Protein AF-0000000085006400 (afdb_homodimer)

Radius of gyration: 40.37 Å; Cα contacts (8 Å, |Δi|>4): 4434; chains: 2; bounding box: 82×138×97 Å

InterPro domains:
  IPR006102 Glycoside hydrolase family 2, immunoglobulin-like beta-sandwich [PF00703] (196-301)
  IPR008979 Galactose-binding-like domain superfamily [SSF49785] (4-193)
  IPR013783 Immunoglobulin-like fold [G3DSA:2.60.40.10] (196-300)
  IPR013783 Immunoglobulin-like fold [G3DSA:2.60.40.10] (797-870)
  IPR017853 Glycoside hydrolase superfamily [SSF51445] (298-657)
  IPR036156 Beta-Galactosidase/glucuronidase domain superfamily [SSF49303] (195-301)
  IPR036156 Beta-Galactosidase/glucuronidase domain superfamily [SSF49303] (811-863)
  IPR041447 Mannosidase Ig/CBM-like domain [PF17786] (697-797)
  IPR041625 Beta-mannosidase, Ig-fold domain [PF17753] (812-861)
  IPR050887 Beta-mannosidase glycosyl hydrolases [PTHR43730] (4-861)
  IPR054593 Beta-mannosidase-like, galactose-binding domain-like [PF22666] (12-186)

Sequence (1760 aa):
MIYTRIQLTNGWTFKQQEWPSEAWLPVSQAPSQIHMDLLAHKKIPDPFVDMNERAVQWIGEKVWQYRVSFPAPKASSASAVTDLVFEGLDTFATVLLNGREILKTDNMFVSYRVNINEHIKPDGNNILEIVFDSALIRGREIVKEHSHEHSFLVRQTEAGRVAVRKAQYNWGWDWGPIIMTAGPWKPVYLEQYTARVDDVWAQNELDSDLEAVTGTIYTNVVGDFHPDDRLAISLTLEGRKVLEELAPVPRNGKYAVPFKIANPQLWYPRSYGKQTRYKLQASIVRSGAELHSTSKLIGFRRAELIQEPDAHGKSFYFRINNVDVFGGGSCWIPADSYLSQISPARYHDWIKLMAEGNQVMVRVWGGGIYEDDTFLDACDEFGVLIWHDFQFACASYPTYPSYMKTLEMEVRQQLRRLRCHPAVVAWAGNNEDYQVQERYRLDYDFENKDLESWLKSTFPARYIYEHFLPELVKQEDPFMIYHPSSPWGDGKPTADPTVGDIHQWNLWHGAVNKYQEVSLLGGRFVSEFGMEAYPHLSTVRRMTTHSSQLYPGSMTIDFHNKGIFNERRMTTYVSENFRLKYDLPSYIHLTQVVQAEAMRAAYKTWRRDWGTSGDRKCGGVLVWQLNDCWPTMSWAVVDYYLVKKPAYYAISRALRPLDVGVSRTYHDWTQTGYYIDENSQLCTGQVDQTLPARESTFDVWIASSKVQAVNAKVTVRFISIRSGRDVSESITASVSASANATTTVFSSKPLKPSIPHHDDYTIPFDVTQYDPYVVYTTLSIDGAVVATDAAWPDPIKFLDLSNRGISFAISENRVTVSSDRPVKGFVFEEVQGMKLSDNGFDIMPGEKHVVAVEGPVSADKLRWTHIGADDASMEINTRRMIYTRIQLTNGWTFKQQEWPSEAWLPVSQAPSQIHMDLLAHKKIPDPFVDMNERAVQWIGEKVWQYRVSFPAPKASSASAVTDLVFEGLDTFATVLLNGREILKTDNMFVSYRVNINEHIKPDGNNILEIVFDSALIRGREIVKEHSHEHSFLVRQTEAGRVAVRKAQYNWGWDWGPIIMTAGPWKPVYLEQYTARVDDVWAQNELDSDLEAVTGTIYTNVVGDFHPDDRLAISLTLEGRKVLEELAPVPRNGKYAVPFKIANPQLWYPRSYGKQTRYKLQASIVRSGAELHSTSKLIGFRRAELIQEPDAHGKSFYFRINNVDVFGGGSCWIPADSYLSQISPARYHDWIKLMAEGNQVMVRVWGGGIYEDDTFLDACDEFGVLIWHDFQFACASYPTYPSYMKTLEMEVRQQLRRLRCHPAVVAWAGNNEDYQVQERYRLDYDFENKDLESWLKSTFPARYIYEHFLPELVKQEDPFMIYHPSSPWGDGKPTADPTVGDIHQWNLWHGAVNKYQEVSLLGGRFVSEFGMEAYPHLSTVRRMTTHSSQLYPGSMTIDFHNKGIFNERRMTTYVSENFRLKYDLPSYIHLTQVVQAEAMRAAYKTWRRDWGTSGDRKCGGVLVWQLNDCWPTMSWAVVDYYLVKKPAYYAISRALRPLDVGVSRTYHDWTQTGYYIDENSQLCTGQVDQTLPARESTFDVWIASSKVQAVNAKVTVRFISIRSGRDVSESITASVSASANATTTVFSSKPLKPSIPHHDDYTIPFDVTQYDPYVVYTTLSIDGAVVATDAAWPDPIKFLDLSNRGISFAISENRVTVSSDRPVKGFVFEEVQGMKLSDNGFDIMPGEKHVVAVEGPVSADKLRWTHIGADDASMEINTRR

Structure (mmCIF, N/CA/C/O backbone):
data_AF-0000000085006400-model_v1
#
loop_
_entity.id
_entity.type
_entity.pdbx_description
1 polymer 'Beta-mannosidase B'
#
loop_
_atom_site.group_PDB
_atom_site.id
_atom_site.type_symbol
_atom_site.label_atom_id
_atom_site.label_alt_id
_atom_site.label_comp_id
_atom_site.label_asym_id
_atom_site.label_entity_id
_atom_site.label_seq_id
_atom_site.pdbx_PDB_ins_code
_atom_site.Cartn_x
_atom_site.Cartn_y
_atom_site.Cartn_z
_atom_site.occupancy
_atom_site.B_iso_or_equiv
_atom_site.auth_seq_id
_atom_site.auth_comp_id
_atom_site.auth_asym_id
_atom_site.auth_atom_id
_atom_site.pdbx_PDB_model_num
ATOM 1 N N . MET A 1 1 ? -4.73 -67.188 -23.438 1 60.97 1 MET A N 1
ATOM 2 C CA . MET A 1 1 ? -5.266 -66.062 -24.172 1 60.97 1 MET A CA 1
ATOM 3 C C . MET A 1 1 ? -4.363 -64.812 -24.016 1 60.97 1 MET A C 1
ATOM 5 O O . MET A 1 1 ? -3.84 -64.562 -22.922 1 60.97 1 MET A O 1
ATOM 9 N N . ILE A 1 2 ? -4.27 -64.062 -25.156 1 77.12 2 ILE A N 1
ATOM 10 C CA . ILE A 1 2 ? -3.459 -62.875 -25.359 1 77.12 2 ILE A CA 1
ATOM 11 C C . ILE A 1 2 ? -4.137 -61.688 -24.688 1 77.12 2 ILE A C 1
ATOM 13 O O . ILE A 1 2 ? -5.367 -61.625 -24.625 1 77.12 2 ILE A O 1
ATOM 17 N N . TYR A 1 3 ? -3.496 -60.875 -23.938 1 89.25 3 TYR A N 1
ATOM 18 C CA . TYR A 1 3 ? -3.893 -59.625 -23.328 1 89.25 3 TYR A CA 1
ATOM 19 C C . TYR A 1 3 ? -4.605 -58.719 -24.344 1 89.25 3 TYR A C 1
ATOM 21 O O . TYR A 1 3 ? -4.172 -58.594 -25.484 1 89.25 3 TYR A O 1
ATOM 29 N N . THR A 1 4 ? -5.84 -58.281 -23.969 1 91.44 4 THR A N 1
ATOM 30 C CA . THR A 1 4 ? -6.562 -57.312 -24.797 1 91.44 4 THR A CA 1
ATOM 31 C C . THR A 1 4 ? -7.004 -56.125 -23.969 1 91.44 4 THR A C 1
ATOM 33 O O . THR A 1 4 ? -7.441 -56.281 -22.828 1 91.44 4 THR A O 1
ATOM 36 N N . ARG A 1 5 ? -6.777 -54.969 -24.516 1 93.75 5 ARG A N 1
ATOM 37 C CA . ARG A 1 5 ? -7.27 -53.719 -23.938 1 93.75 5 ARG A CA 1
ATOM 38 C C . ARG A 1 5 ? -8.258 -53.031 -24.875 1 93.75 5 ARG A C 1
ATOM 40 O O . ARG A 1 5 ? -7.953 -52.812 -26.047 1 93.75 5 ARG A O 1
ATOM 47 N N . ILE A 1 6 ? -9.422 -52.75 -24.406 1 94 6 ILE A N 1
ATOM 48 C CA . ILE A 1 6 ? -10.445 -52.031 -25.188 1 94 6 ILE A CA 1
ATOM 49 C C . ILE A 1 6 ? -10.75 -50.688 -24.547 1 94 6 ILE A C 1
ATOM 51 O O . ILE A 1 6 ? -11.344 -50.625 -23.469 1 94 6 ILE A O 1
ATOM 55 N N . GLN A 1 7 ? -10.281 -49.656 -25.203 1 95.38 7 GLN A N 1
ATOM 56 C CA . GLN A 1 7 ? -10.562 -48.312 -24.719 1 95.38 7 GLN A CA 1
ATOM 57 C C . GLN A 1 7 ? -12.039 -47.938 -24.906 1 95.38 7 GLN A C 1
ATOM 59 O O . GLN A 1 7 ? -12.609 -48.188 -25.969 1 95.38 7 GLN A O 1
ATOM 64 N N . LEU A 1 8 ? -12.664 -47.5 -23.922 1 96.12 8 LEU A N 1
ATOM 65 C CA . LEU A 1 8 ? -14.039 -47 -24.031 1 96.12 8 LEU A CA 1
ATOM 66 C C . LEU A 1 8 ? -14.062 -45.5 -24.328 1 96.12 8 LEU A C 1
ATOM 68 O O . LEU A 1 8 ? -14.367 -44.719 -23.438 1 96.12 8 LEU A O 1
ATOM 72 N N . THR A 1 9 ? -13.805 -45.156 -25.562 1 94.94 9 THR A N 1
ATOM 73 C CA . THR A 1 9 ? -13.648 -43.75 -25.906 1 94.94 9 THR A CA 1
ATOM 74 C C . THR A 1 9 ? -14.867 -43.25 -26.656 1 94.94 9 THR A C 1
ATOM 76 O O . THR A 1 9 ? -15.062 -42.031 -26.797 1 94.94 9 THR A O 1
ATOM 79 N N . ASN A 1 10 ? -15.703 -44.125 -27.141 1 94.25 10 ASN A N 1
ATOM 80 C CA . ASN A 1 10 ? -16.828 -43.719 -27.969 1 94.25 10 ASN A CA 1
ATOM 81 C C . ASN A 1 10 ? -18.156 -44.125 -27.359 1 94.25 10 ASN A C 1
ATOM 83 O O . ASN A 1 10 ? -18.219 -45.094 -26.578 1 94.25 10 ASN A O 1
ATOM 87 N N . GLY A 1 11 ? -19.094 -43.375 -27.656 1 95.75 11 GLY A N 1
ATOM 88 C CA . GLY A 1 11 ? -20.453 -43.781 -27.328 1 95.75 11 GLY A CA 1
ATOM 89 C C . GLY A 1 11 ? -20.922 -43.281 -25.984 1 95.75 11 GLY A C 1
ATOM 90 O O . GLY A 1 11 ? -22.031 -43.562 -25.547 1 95.75 11 GLY A O 1
ATOM 91 N N . TRP A 1 12 ? -20.109 -42.5 -25.344 1 97.94 12 TRP A N 1
ATOM 92 C CA . TRP A 1 12 ? -20.484 -41.969 -24.031 1 97.94 12 TRP A CA 1
ATOM 93 C C . TRP A 1 12 ? -21.609 -40.969 -24.156 1 97.94 12 TRP A C 1
ATOM 95 O O . TRP A 1 12 ? -21.625 -40.156 -25.094 1 97.94 12 TRP A O 1
ATOM 105 N N . THR A 1 13 ? -22.516 -40.938 -23.234 1 97.06 13 THR A N 1
ATOM 106 C CA . THR A 1 13 ? -23.562 -39.938 -23.078 1 97.06 13 THR A CA 1
ATOM 107 C C . THR A 1 13 ? -23.594 -39.438 -21.625 1 97.06 13 THR A C 1
ATOM 109 O O . THR A 1 13 ? -23.031 -40.062 -20.734 1 97.06 13 THR A O 1
ATOM 112 N N . PHE A 1 14 ? -24.125 -38.25 -21.391 1 96.94 14 PHE A N 1
ATOM 113 C CA . PHE A 1 14 ? -24.219 -37.688 -20.047 1 96.94 14 PHE A CA 1
ATOM 114 C C . PHE A 1 14 ? -25.578 -37.031 -19.812 1 96.94 14 PHE A C 1
ATOM 116 O O . PHE A 1 14 ? -26.281 -36.688 -20.781 1 96.94 14 PHE A O 1
ATOM 123 N N . LYS A 1 15 ? -25.984 -36.875 -18.625 1 95.5 15 LYS A N 1
ATOM 124 C CA . LYS A 1 15 ? -27.172 -36.125 -18.234 1 95.5 15 LYS A CA 1
ATOM 125 C C . LYS A 1 15 ? -27.062 -35.656 -16.781 1 95.5 15 LYS A C 1
ATOM 127 O O . LYS A 1 15 ? -26.25 -36.188 -16.016 1 95.5 15 LYS A O 1
ATOM 132 N N . GLN A 1 16 ? -27.719 -34.562 -16.5 1 94.25 16 GLN A N 1
ATOM 133 C CA . GLN A 1 16 ? -27.875 -34.156 -15.109 1 94.25 16 GLN A CA 1
ATOM 134 C C . GLN A 1 16 ? -28.922 -35 -14.391 1 94.25 16 GLN A C 1
ATOM 136 O O . GLN A 1 16 ? -29.969 -35.312 -14.953 1 94.25 16 GLN A O 1
ATOM 141 N N . GLN A 1 17 ? -28.531 -35.344 -13.164 1 89.88 17 GLN A N 1
ATOM 142 C CA . GLN A 1 17 ? -29.562 -36.062 -12.422 1 89.88 17 GLN A CA 1
ATOM 143 C C . GLN A 1 17 ? -30.766 -35.156 -12.148 1 89.88 17 GLN A C 1
ATOM 145 O O . GLN A 1 17 ? -30.594 -34 -11.789 1 89.88 17 GLN A O 1
ATOM 150 N N . GLU A 1 18 ? -31.953 -35.656 -12.281 1 75.75 18 GLU A N 1
ATOM 151 C CA . GLU A 1 18 ? -33.25 -35 -12.031 1 75.75 18 GLU A CA 1
ATOM 152 C C . GLU A 1 18 ? -33.438 -33.812 -12.977 1 75.75 18 GLU A C 1
ATOM 154 O O . GLU A 1 18 ? -34.219 -32.906 -12.672 1 75.75 18 GLU A O 1
ATOM 159 N N . TRP A 1 19 ? -32.562 -33.688 -14.023 1 68.62 19 TRP A N 1
ATOM 160 C CA . TRP A 1 19 ? -32.812 -32.656 -15.047 1 68.62 19 TRP A CA 1
ATOM 161 C C . TRP A 1 19 ? -34.188 -32.875 -15.688 1 68.62 19 TRP A C 1
ATOM 163 O O . TRP A 1 19 ? -34.688 -34 -15.781 1 68.62 19 TRP A O 1
ATOM 173 N N . PRO A 1 20 ? -34.938 -31.734 -15.945 1 61.72 20 PRO A N 1
ATOM 174 C CA . PRO A 1 20 ? -36.25 -31.906 -16.562 1 61.72 20 PRO A CA 1
ATOM 175 C C . PRO A 1 20 ? -36.188 -32.75 -17.828 1 61.72 20 PRO A C 1
ATOM 177 O O . PRO A 1 20 ? -37.125 -33.531 -18.109 1 61.72 20 PRO A O 1
ATOM 180 N N . SER A 1 21 ? -35.094 -32.438 -18.641 1 65.31 21 SER A N 1
ATOM 181 C CA . SER A 1 21 ? -35.031 -33.219 -19.859 1 65.31 21 SER A CA 1
ATOM 182 C C . SER A 1 21 ? -34.469 -34.625 -19.562 1 65.31 21 SER A C 1
ATOM 184 O O . SER A 1 21 ? -33.5 -34.75 -18.812 1 65.31 21 SER A O 1
ATOM 186 N N . GLU A 1 22 ? -35.156 -35.625 -19.953 1 67.19 22 GLU A N 1
ATOM 187 C CA . GLU A 1 22 ? -34.75 -37 -19.766 1 67.19 22 GLU A CA 1
ATOM 188 C C . GLU A 1 22 ? -33.719 -37.406 -20.812 1 67.19 22 GLU A C 1
ATOM 190 O O . GLU A 1 22 ? -33.188 -38.531 -20.766 1 67.19 22 GLU A O 1
ATOM 195 N N . ALA A 1 23 ? -33.281 -36.438 -21.562 1 83.88 23 ALA A N 1
ATOM 196 C CA . ALA A 1 23 ? -32.469 -36.844 -22.703 1 83.88 23 ALA A CA 1
ATOM 197 C C . ALA A 1 23 ? -30.984 -36.969 -22.297 1 83.88 23 ALA A C 1
ATOM 199 O O . ALA A 1 23 ? -30.469 -36.156 -21.547 1 83.88 23 ALA A O 1
ATOM 200 N N . TRP A 1 24 ? -30.391 -38.094 -22.625 1 93.38 24 TRP A N 1
ATOM 201 C CA . TRP A 1 24 ? -28.953 -38.281 -22.578 1 93.38 24 TRP A CA 1
ATOM 202 C C . TRP A 1 24 ? -28.266 -37.594 -23.766 1 93.38 24 TRP A C 1
ATOM 204 O O . TRP A 1 24 ? -28.688 -37.75 -24.906 1 93.38 24 TRP A O 1
ATOM 214 N N . LEU A 1 25 ? -27.312 -36.75 -23.484 1 95.62 25 LEU A N 1
ATOM 215 C CA . LEU A 1 25 ? -26.578 -36.031 -24.531 1 95.62 25 LEU A CA 1
ATOM 216 C C . LEU A 1 25 ? -25.219 -36.688 -24.781 1 95.62 25 LEU A C 1
ATOM 218 O O . LEU A 1 25 ? -24.578 -37.188 -23.859 1 95.62 25 LEU A O 1
ATOM 222 N N . PRO A 1 26 ? -24.781 -36.719 -26.047 1 96.31 26 PRO A N 1
ATOM 223 C CA . PRO A 1 26 ? -23.469 -37.281 -26.344 1 96.31 26 PRO A CA 1
ATOM 224 C C . PRO A 1 26 ? -22.328 -36.531 -25.688 1 96.31 26 PRO A C 1
ATOM 226 O O . PRO A 1 26 ? -22.375 -35.281 -25.609 1 96.31 26 PRO A O 1
ATOM 229 N N . VAL A 1 27 ? -21.391 -37.25 -25.219 1 95.88 27 VAL A N 1
ATOM 230 C CA . VAL A 1 27 ? -20.156 -36.688 -24.703 1 95.88 27 VAL A CA 1
ATOM 231 C C . VAL A 1 27 ? -19.281 -36.219 -25.859 1 95.88 27 VAL A C 1
ATOM 233 O O . VAL A 1 27 ? -19.234 -36.844 -26.922 1 95.88 27 VAL A O 1
ATOM 236 N N . SER A 1 28 ? -18.656 -35.062 -25.688 1 89.62 28 SER A N 1
ATOM 237 C CA . SER A 1 28 ? -17.828 -34.469 -26.75 1 89.62 28 SER A CA 1
ATOM 238 C C . SER A 1 28 ? -16.578 -35.281 -27.016 1 89.62 28 SER A C 1
ATOM 240 O O . SER A 1 28 ? -16.203 -35.5 -28.172 1 89.62 28 SER A O 1
ATOM 242 N N . GLN A 1 29 ? -15.938 -35.656 -25.984 1 93.38 29 GLN A N 1
ATOM 243 C CA . GLN A 1 29 ? -14.758 -36.531 -26.047 1 93.38 29 GLN A CA 1
ATOM 244 C C . GLN A 1 29 ? -14.602 -37.344 -24.75 1 93.38 29 GLN A C 1
ATOM 246 O O . GLN A 1 29 ? -15.141 -36.938 -23.703 1 93.38 29 GLN A O 1
ATOM 251 N N . ALA A 1 30 ? -14.055 -38.5 -24.797 1 94.69 30 ALA A N 1
ATOM 252 C CA . ALA A 1 30 ? -13.672 -39.281 -23.625 1 94.69 30 ALA A CA 1
ATOM 253 C C . ALA A 1 30 ? -12.172 -39.531 -23.594 1 94.69 30 ALA A C 1
ATOM 255 O O . ALA A 1 30 ? -11.594 -40 -24.578 1 94.69 30 ALA A O 1
ATOM 256 N N . PRO A 1 31 ? -11.5 -39.281 -22.469 1 96.38 31 PRO A N 1
ATOM 257 C CA . PRO A 1 31 ? -11.984 -38.75 -21.188 1 96.38 31 PRO A CA 1
ATOM 258 C C . PRO A 1 31 ? -12.617 -37.375 -21.312 1 96.38 31 PRO A C 1
ATOM 260 O O . PRO A 1 31 ? -12.414 -36.688 -22.328 1 96.38 31 PRO A O 1
ATOM 263 N N . SER A 1 32 ? -13.461 -37.031 -20.344 1 96.62 32 SER A N 1
ATOM 264 C CA . SER A 1 32 ? -14.188 -35.781 -20.406 1 96.62 32 SER A CA 1
ATOM 265 C C . SER A 1 32 ? -14.469 -35.219 -19 1 96.62 32 SER A C 1
ATOM 267 O O . SER A 1 32 ? -14.266 -35.938 -18 1 96.62 32 SER A O 1
ATOM 269 N N . GLN A 1 33 ? -14.875 -34 -18.906 1 97.75 33 GLN A N 1
ATOM 270 C CA . GLN A 1 33 ? -15.422 -33.312 -17.75 1 97.75 33 GLN A CA 1
ATOM 271 C C . GLN A 1 33 ? -16.688 -32.531 -18.125 1 97.75 33 GLN A C 1
ATOM 273 O O . GLN A 1 33 ? -16.844 -32.094 -19.266 1 97.75 33 GLN A O 1
ATOM 278 N N . ILE A 1 34 ? -17.531 -32.406 -17.25 1 97.69 34 ILE A N 1
ATOM 279 C CA . ILE A 1 34 ? -18.906 -32.031 -17.484 1 97.69 34 ILE A CA 1
ATOM 280 C C . ILE A 1 34 ? -18.938 -30.672 -18.219 1 97.69 34 ILE A C 1
ATOM 282 O O . ILE A 1 34 ? -19.75 -30.484 -19.125 1 97.69 34 ILE A O 1
ATOM 286 N N . HIS A 1 35 ? -18.078 -29.703 -17.859 1 97.94 35 HIS A N 1
ATOM 287 C CA . HIS A 1 35 ? -18.078 -28.391 -18.516 1 97.94 35 HIS A CA 1
ATOM 288 C C . HIS A 1 35 ? -17.781 -28.516 -20 1 97.94 35 HIS A C 1
ATOM 290 O O . HIS A 1 35 ? -18.375 -27.797 -20.812 1 97.94 35 HIS A O 1
ATOM 296 N N . MET A 1 36 ? -16.859 -29.406 -20.359 1 97.81 36 MET A N 1
ATOM 297 C CA . MET A 1 36 ? -16.531 -29.625 -21.766 1 97.81 36 MET A CA 1
ATOM 298 C C . MET A 1 36 ? -17.75 -30.109 -22.547 1 97.81 36 MET A C 1
ATOM 300 O O . MET A 1 36 ? -18.016 -29.641 -23.656 1 97.81 36 MET A O 1
ATOM 304 N N . ASP A 1 37 ? -18.484 -31 -21.953 1 97.25 37 ASP A N 1
ATOM 305 C CA . ASP A 1 37 ? -19.672 -31.562 -22.594 1 97.25 37 ASP A CA 1
ATOM 306 C C . ASP A 1 37 ? -20.781 -30.531 -22.719 1 97.25 37 ASP A C 1
ATOM 308 O O . ASP A 1 37 ? -21.422 -30.438 -23.766 1 97.25 37 ASP A O 1
ATOM 312 N N . LEU A 1 38 ? -20.984 -29.781 -21.641 1 96.94 38 LEU A N 1
ATOM 313 C CA . LEU A 1 38 ? -22 -28.734 -21.688 1 96.94 38 LEU A CA 1
ATOM 314 C C . LEU A 1 38 ? -21.641 -27.688 -22.719 1 96.94 38 LEU A C 1
ATOM 316 O O . LEU A 1 38 ? -22.516 -27.188 -23.438 1 96.94 38 LEU A O 1
ATOM 320 N N . LEU A 1 39 ? -20.375 -27.281 -22.844 1 97.62 39 LEU A N 1
ATOM 321 C CA . LEU A 1 39 ? -19.906 -26.312 -23.844 1 97.62 39 LEU A CA 1
ATOM 322 C C . LEU A 1 39 ? -20.141 -26.844 -25.266 1 97.62 39 LEU A C 1
ATOM 324 O O . LEU A 1 39 ? -20.594 -26.109 -26.141 1 97.62 39 LEU A O 1
ATOM 328 N N . ALA A 1 40 ? -19.844 -28.125 -25.422 1 97.12 40 ALA A N 1
ATOM 329 C CA . ALA A 1 40 ? -19.984 -28.734 -26.75 1 97.12 40 ALA A CA 1
ATOM 330 C C . ALA A 1 40 ? -21.438 -28.688 -27.219 1 97.12 40 ALA A C 1
ATOM 332 O O . ALA A 1 40 ? -21.703 -28.609 -28.422 1 97.12 40 ALA A O 1
ATOM 333 N N . HIS A 1 41 ? -22.391 -28.719 -26.312 1 95.81 41 HIS A N 1
ATOM 334 C CA . HIS A 1 41 ? -23.812 -28.688 -26.625 1 95.81 41 HIS A CA 1
ATOM 335 C C . HIS A 1 41 ? -24.375 -27.281 -26.453 1 95.81 41 HIS A C 1
ATOM 337 O O . HIS A 1 41 ? -25.594 -27.094 -26.453 1 95.81 41 HIS A O 1
ATOM 343 N N . LYS A 1 42 ? -23.562 -26.25 -26.172 1 96.31 42 LYS A N 1
ATOM 344 C CA . LYS A 1 42 ? -23.938 -24.844 -26.031 1 96.31 42 LYS A CA 1
ATOM 345 C C . LYS A 1 42 ? -24.984 -24.672 -24.938 1 96.31 42 LYS A C 1
ATOM 347 O O . LYS A 1 42 ? -25.922 -23.875 -25.078 1 96.31 42 LYS A O 1
ATOM 352 N N . LYS A 1 43 ? -24.828 -25.484 -23.922 1 94.62 43 LYS A N 1
ATOM 353 C CA . LYS A 1 43 ? -25.75 -25.391 -22.781 1 94.62 43 LYS A CA 1
ATOM 354 C C . LYS A 1 43 ? -25.266 -24.359 -21.766 1 94.62 43 LYS A C 1
ATOM 356 O O . LYS A 1 43 ? -26.031 -23.953 -20.891 1 94.62 43 LYS A O 1
ATOM 361 N N . ILE A 1 44 ? -24.078 -23.938 -21.828 1 97.12 44 ILE A N 1
ATOM 362 C CA . ILE A 1 44 ? -23.5 -22.922 -20.969 1 97.12 44 ILE A CA 1
ATOM 363 C C . ILE A 1 44 ? -22.656 -21.953 -21.797 1 97.12 44 ILE A C 1
ATOM 365 O O . ILE A 1 44 ? -22.188 -22.312 -22.875 1 97.12 44 ILE A O 1
ATOM 369 N N . PRO A 1 45 ? -22.453 -20.672 -21.312 1 97.69 45 PRO A N 1
ATOM 370 C CA . PRO A 1 45 ? -21.484 -19.781 -21.953 1 97.69 45 PRO A CA 1
ATOM 371 C C . PRO A 1 45 ? -20.047 -20.203 -21.672 1 97.69 45 PRO A C 1
ATOM 373 O O . PRO A 1 45 ? -19.781 -20.969 -20.75 1 97.69 45 PRO A O 1
ATOM 376 N N . ASP A 1 46 ? -19.094 -19.812 -22.547 1 98.06 46 ASP A N 1
ATOM 377 C CA . ASP A 1 46 ? -17.672 -20.047 -22.297 1 98.06 46 ASP A CA 1
ATOM 378 C C . ASP A 1 46 ? -17.203 -19.297 -21.062 1 98.06 46 ASP A C 1
ATOM 380 O O . ASP A 1 46 ? -17.141 -18.062 -21.062 1 98.06 46 ASP A O 1
ATOM 384 N N . PRO A 1 47 ? -16.844 -20.016 -20.016 1 97.75 47 PRO A N 1
ATOM 385 C CA . PRO A 1 47 ? -16.453 -19.328 -18.766 1 97.75 47 PRO A CA 1
ATOM 386 C C . PRO A 1 47 ? -15.164 -18.516 -18.922 1 97.75 47 PRO A C 1
ATOM 388 O O . PRO A 1 47 ? -14.828 -17.734 -18.031 1 97.75 47 PRO A O 1
ATOM 391 N N . PHE A 1 48 ? -14.438 -18.656 -20.031 1 98.25 48 PHE A N 1
ATOM 392 C CA . PHE A 1 48 ? -13.164 -17.969 -20.234 1 98.25 48 PHE A CA 1
ATOM 393 C C . PHE A 1 48 ? -13.383 -16.578 -20.812 1 98.25 48 PHE A C 1
ATOM 395 O O . PHE A 1 48 ? -12.438 -15.789 -20.922 1 98.25 48 PHE A O 1
ATOM 402 N N . VAL A 1 49 ? -14.672 -16.266 -21.094 1 98.06 49 VAL A N 1
ATOM 403 C CA . VAL A 1 49 ? -14.992 -15.016 -21.797 1 98.06 49 VAL A CA 1
ATOM 404 C C . VAL A 1 49 ? -15.844 -14.125 -20.891 1 98.06 49 VAL A C 1
ATOM 406 O O . VAL A 1 49 ? -16.75 -14.609 -20.203 1 98.06 49 VAL A O 1
ATOM 409 N N . ASP A 1 50 ? -15.453 -12.836 -20.891 1 97.94 50 ASP A N 1
ATOM 410 C CA . ASP A 1 50 ? -16.203 -11.828 -20.141 1 97.94 50 ASP A CA 1
ATOM 411 C C . ASP A 1 50 ? -16.406 -12.266 -18.688 1 97.94 50 ASP A C 1
ATOM 413 O O . ASP A 1 50 ? -15.469 -12.711 -18.031 1 97.94 50 ASP A O 1
ATOM 417 N N . MET A 1 51 ? -17.547 -12.078 -18.094 1 97.12 51 MET A N 1
ATOM 418 C CA . MET A 1 51 ? -17.766 -12.445 -16.703 1 97.12 51 MET A CA 1
ATOM 419 C C . MET A 1 51 ? -18.594 -13.727 -16.594 1 97.12 51 MET A C 1
ATOM 421 O O . MET A 1 51 ? -19.375 -13.883 -15.664 1 97.12 51 MET A O 1
ATOM 425 N N . ASN A 1 52 ? -18.406 -14.625 -17.562 1 97.81 52 ASN A N 1
ATOM 426 C CA . ASN A 1 52 ? -19.234 -15.812 -17.719 1 97.81 52 ASN A CA 1
ATOM 427 C C . ASN A 1 52 ? -18.938 -16.859 -16.656 1 97.81 52 ASN A C 1
ATOM 429 O O . ASN A 1 52 ? -19.734 -17.781 -16.453 1 97.81 52 ASN A O 1
ATOM 433 N N . GLU A 1 53 ? -17.812 -16.828 -16.031 1 97.5 53 GLU A N 1
ATOM 434 C CA . GLU A 1 53 ? -17.422 -17.828 -15.047 1 97.5 53 GLU A CA 1
ATOM 435 C C . GLU A 1 53 ? -18.484 -17.984 -13.969 1 97.5 53 GLU A C 1
ATOM 437 O O . GLU A 1 53 ? -18.797 -19.109 -13.555 1 97.5 53 GLU A O 1
ATOM 442 N N . ARG A 1 54 ? -19.062 -16.891 -13.57 1 94.94 54 ARG A N 1
ATOM 443 C CA . ARG A 1 54 ? -20.078 -16.922 -12.523 1 94.94 54 ARG A CA 1
ATOM 444 C C . ARG A 1 54 ? -21.312 -17.688 -12.992 1 94.94 54 ARG A C 1
ATOM 446 O O . ARG A 1 54 ? -21.938 -18.391 -12.203 1 94.94 54 ARG A O 1
ATOM 453 N N . ALA A 1 55 ? -21.609 -17.594 -14.211 1 97.12 55 ALA A N 1
ATOM 454 C CA . ALA A 1 55 ? -22.828 -18.156 -14.789 1 97.12 55 ALA A CA 1
ATOM 455 C C . ALA A 1 55 ? -22.719 -19.672 -14.93 1 97.12 55 ALA A C 1
ATOM 457 O O . ALA A 1 55 ? -23.703 -20.344 -15.25 1 97.12 55 ALA A O 1
ATOM 458 N N . VAL A 1 56 ? -21.609 -20.234 -14.625 1 98 56 VAL A N 1
ATOM 459 C CA . VAL A 1 56 ? -21.469 -21.672 -14.805 1 98 56 VAL A CA 1
ATOM 460 C C . VAL A 1 56 ? -21.203 -22.344 -13.453 1 98 56 VAL A C 1
ATOM 462 O O . VAL A 1 56 ? -21.031 -23.562 -13.383 1 98 56 VAL A O 1
ATOM 465 N N . GLN A 1 57 ? -21.172 -21.625 -12.352 1 96.69 57 GLN A N 1
ATOM 466 C CA . GLN A 1 57 ? -20.797 -22.172 -11.047 1 96.69 57 GLN A CA 1
ATOM 467 C C . GLN A 1 57 ? -21.875 -23.109 -10.508 1 96.69 57 GLN A C 1
ATOM 469 O O . GLN A 1 57 ? -21.594 -23.953 -9.656 1 96.69 57 GLN A O 1
ATOM 474 N N . TRP A 1 58 ? -23.125 -23 -11.023 1 96.31 58 TRP A N 1
ATOM 475 C CA . TRP A 1 58 ? -24.219 -23.875 -10.609 1 96.31 58 TRP A CA 1
ATOM 476 C C . TRP A 1 58 ? -23.891 -25.328 -10.914 1 96.31 58 TRP A C 1
ATOM 478 O O . TRP A 1 58 ? -24.422 -26.234 -10.266 1 96.31 58 TRP A O 1
ATOM 488 N N . ILE A 1 59 ? -23.031 -25.547 -11.852 1 97.25 59 ILE A N 1
ATOM 489 C CA . ILE A 1 59 ? -22.688 -26.891 -12.305 1 97.25 59 ILE A CA 1
ATOM 490 C C . ILE A 1 59 ? -22.094 -27.688 -11.141 1 97.25 59 ILE A C 1
ATOM 492 O O . ILE A 1 59 ? -22.344 -28.891 -11.016 1 97.25 59 ILE A O 1
ATOM 496 N N . GLY A 1 60 ? -21.281 -27.031 -10.273 1 97.38 60 GLY A N 1
ATOM 497 C CA . GLY A 1 60 ? -20.641 -27.672 -9.141 1 97.38 60 GLY A CA 1
ATOM 498 C C . GLY A 1 60 ? -21.625 -28.109 -8.07 1 97.38 60 GLY A C 1
ATOM 499 O O . GLY A 1 60 ? -21.266 -28.906 -7.191 1 97.38 60 GLY A O 1
ATOM 500 N N . GLU A 1 61 ? -22.891 -27.766 -8.219 1 96.69 61 GLU A N 1
ATOM 501 C CA . GLU A 1 61 ? -23.891 -28.078 -7.207 1 96.69 61 GLU A CA 1
ATOM 502 C C . GLU A 1 61 ? -24.781 -29.219 -7.656 1 96.69 61 GLU A C 1
ATOM 504 O O . GLU A 1 61 ? -25.719 -29.609 -6.945 1 96.69 61 GLU A O 1
ATOM 509 N N . LYS A 1 62 ? -24.484 -29.797 -8.773 1 96.19 62 LYS A N 1
ATOM 510 C CA . LYS A 1 62 ? -25.391 -30.781 -9.359 1 96.19 62 LYS A CA 1
ATOM 511 C C . LYS A 1 62 ? -24.734 -32.156 -9.414 1 96.19 62 LYS A C 1
ATOM 513 O O . LYS A 1 62 ? -23.516 -32.281 -9.281 1 96.19 62 LYS A O 1
ATOM 518 N N . VAL A 1 63 ? -25.578 -33.188 -9.547 1 97.25 63 VAL A N 1
ATOM 519 C CA . VAL A 1 63 ? -25.156 -34.594 -9.75 1 97.25 63 VAL A CA 1
ATOM 520 C C . VAL A 1 63 ? -25.156 -34.906 -11.242 1 97.25 63 VAL A C 1
ATOM 522 O O . VAL A 1 63 ? -26.156 -34.656 -11.938 1 97.25 63 VAL A O 1
ATOM 525 N N . TRP A 1 64 ? -24.141 -35.469 -11.711 1 97.44 64 TRP A N 1
ATOM 526 C CA . TRP A 1 64 ? -24 -35.719 -13.133 1 97.44 64 TRP A CA 1
ATOM 527 C C . TRP A 1 64 ? -23.828 -37.219 -13.391 1 97.44 64 TRP A C 1
ATOM 529 O O . TRP A 1 64 ? -23.156 -37.906 -12.625 1 97.44 64 TRP A O 1
ATOM 539 N N . GLN A 1 65 ? -24.406 -37.688 -14.484 1 96.88 65 GLN A N 1
ATOM 540 C CA . GLN A 1 65 ? -24.344 -39.094 -14.859 1 96.88 65 GLN A CA 1
ATOM 541 C C . GLN A 1 65 ? -23.719 -39.281 -16.234 1 96.88 65 GLN A C 1
ATOM 543 O O . GLN A 1 65 ? -23.984 -38.5 -17.156 1 96.88 65 GLN A O 1
ATOM 548 N N . TYR A 1 66 ? -22.859 -40.219 -16.359 1 97.81 66 TYR A N 1
ATOM 549 C CA . TYR A 1 66 ? -22.281 -40.656 -17.609 1 97.81 66 TYR A CA 1
ATOM 550 C C . TYR A 1 66 ? -22.625 -42.125 -17.906 1 97.81 66 TYR A C 1
ATOM 552 O O . TYR A 1 66 ? -22.734 -42.938 -16.984 1 97.81 66 TYR A O 1
ATOM 560 N N . ARG A 1 67 ? -22.734 -42.406 -19.203 1 96.88 67 ARG A N 1
ATOM 561 C CA . ARG A 1 67 ? -23.141 -43.75 -19.578 1 96.88 67 ARG A CA 1
ATOM 562 C C . ARG A 1 67 ? -22.5 -44.156 -20.906 1 96.88 67 ARG A C 1
ATOM 564 O O . ARG A 1 67 ? -22.359 -43.344 -21.812 1 96.88 67 ARG A O 1
ATOM 571 N N . VAL A 1 68 ? -22.094 -45.375 -20.984 1 97.62 68 VAL A N 1
ATOM 572 C CA . VAL A 1 68 ? -21.609 -45.906 -22.25 1 97.62 68 VAL A CA 1
ATOM 573 C C . VAL A 1 68 ? -22.031 -47.375 -22.359 1 97.62 68 VAL A C 1
ATOM 575 O O . VAL A 1 68 ? -22.219 -48.062 -21.344 1 97.62 68 VAL A O 1
ATOM 578 N N . SER A 1 69 ? -22.266 -47.781 -23.562 1 95.88 69 SER A N 1
ATOM 579 C CA . SER A 1 69 ? -22.531 -49.188 -23.859 1 95.88 69 SER A CA 1
ATOM 580 C C . SER A 1 69 ? -21.359 -49.812 -24.625 1 95.88 69 SER A C 1
ATOM 582 O O . SER A 1 69 ? -20.75 -49.188 -25.469 1 95.88 69 SER A O 1
ATOM 584 N N . PHE A 1 70 ? -21.062 -51.094 -24.297 1 94.69 70 PHE A N 1
ATOM 585 C CA . PHE A 1 70 ? -20 -51.781 -25 1 94.69 70 PHE A CA 1
ATOM 586 C C . PHE A 1 70 ? -20.312 -53.281 -25.094 1 94.69 70 PHE A C 1
ATOM 588 O O . PHE A 1 70 ? -21 -53.844 -24.25 1 94.69 70 PHE A O 1
ATOM 595 N N . PRO A 1 71 ? -19.781 -53.906 -26.156 1 91.88 71 PRO A N 1
ATOM 596 C CA . PRO A 1 71 ? -19.953 -55.344 -26.25 1 91.88 71 PRO A CA 1
ATOM 597 C C . PRO A 1 71 ? -19.016 -56.125 -25.312 1 91.88 71 PRO A C 1
ATOM 599 O O . PRO A 1 71 ? -17.953 -55.625 -24.953 1 91.88 71 PRO A O 1
ATOM 602 N N . ALA A 1 72 ? -19.547 -57.281 -24.906 1 87.44 72 ALA A N 1
ATOM 603 C CA . ALA A 1 72 ? -18.672 -58.125 -24.109 1 87.44 72 ALA A CA 1
ATOM 604 C C . ALA A 1 72 ? -17.438 -58.562 -24.922 1 87.44 72 ALA A C 1
ATOM 606 O O . ALA A 1 72 ? -17.547 -58.844 -26.109 1 87.44 72 ALA A O 1
ATOM 607 N N . PRO A 1 73 ? -16.312 -58.406 -24.266 1 82.81 73 PRO A N 1
ATOM 608 C CA . PRO A 1 73 ? -15.141 -58.906 -24.984 1 82.81 73 PRO A CA 1
ATOM 609 C C . PRO A 1 73 ? -15.219 -60.406 -25.25 1 82.81 73 PRO A C 1
ATOM 611 O O . PRO A 1 73 ? -15.828 -61.125 -24.484 1 82.81 73 PRO A O 1
ATOM 614 N N . LYS A 1 74 ? -14.789 -60.781 -26.375 1 75.25 74 LYS A N 1
ATOM 615 C CA . LYS A 1 74 ? -14.828 -62.219 -26.734 1 75.25 74 LYS A CA 1
ATOM 616 C C . LYS A 1 74 ? -13.977 -63.031 -25.781 1 75.25 74 LYS A C 1
ATOM 618 O O . LYS A 1 74 ? -12.797 -62.719 -25.562 1 75.25 74 LYS A O 1
ATOM 623 N N . ALA A 1 75 ? -14.781 -63.562 -24.734 1 64 75 ALA A N 1
ATOM 624 C CA . ALA A 1 75 ? -14.023 -64.438 -23.797 1 64 75 ALA A CA 1
ATOM 625 C C . ALA A 1 75 ? -13.414 -65.625 -24.516 1 64 75 ALA A C 1
ATOM 627 O O . ALA A 1 75 ? -14.117 -66.375 -25.203 1 64 75 ALA A O 1
ATOM 628 N N . SER A 1 76 ? -12.086 -65.562 -24.875 1 56.88 76 SER A N 1
ATOM 629 C CA . SER A 1 76 ? -11.461 -66.688 -25.578 1 56.88 76 SER A CA 1
ATOM 630 C C . SER A 1 76 ? -11.297 -67.875 -24.672 1 56.88 76 SER A C 1
ATOM 632 O O . SER A 1 76 ? -11.078 -69 -25.156 1 56.88 76 SER A O 1
ATOM 634 N N . SER A 1 77 ? -11.109 -67.688 -23.422 1 61.75 77 SER A N 1
ATOM 635 C CA . SER A 1 77 ? -10.867 -68.875 -22.578 1 61.75 77 SER A CA 1
ATOM 636 C C . SER A 1 77 ? -11.633 -68.75 -21.266 1 61.75 77 SER A C 1
ATOM 638 O O . SER A 1 77 ? -11.969 -67.688 -20.812 1 61.75 77 SER A O 1
ATOM 640 N N . ALA A 1 78 ? -12.047 -69.875 -20.766 1 61.25 78 ALA A N 1
ATOM 641 C CA . ALA A 1 78 ? -12.742 -70 -19.484 1 61.25 78 ALA A CA 1
ATOM 642 C C . ALA A 1 78 ? -11.945 -69.375 -18.359 1 61.25 78 ALA A C 1
ATOM 644 O O . ALA A 1 78 ? -12.516 -69 -17.328 1 61.25 78 ALA A O 1
ATOM 645 N N . SER A 1 79 ? -10.727 -69.125 -18.484 1 68.81 79 SER A N 1
ATOM 646 C CA . SER A 1 79 ? -9.875 -68.625 -17.422 1 68.81 79 SER A CA 1
ATOM 647 C C . SER A 1 79 ? -9.523 -67.125 -17.625 1 68.81 79 SER A C 1
ATOM 649 O O . SER A 1 79 ? -8.773 -66.562 -16.844 1 68.81 79 SER A O 1
ATOM 651 N N . ALA A 1 80 ? -10.203 -66.562 -18.406 1 85.94 80 ALA A N 1
ATOM 652 C CA . ALA A 1 80 ? -9.852 -65.188 -18.688 1 85.94 80 ALA A CA 1
ATOM 653 C C . ALA A 1 80 ? -10.484 -64.25 -17.672 1 85.94 80 ALA A C 1
ATOM 655 O O . ALA A 1 80 ? -11.633 -64.438 -17.266 1 85.94 80 ALA A O 1
ATOM 656 N N . VAL A 1 81 ? -9.609 -63.344 -17.062 1 91.75 81 VAL A N 1
ATOM 657 C CA . VAL A 1 81 ? -10.07 -62.25 -16.203 1 91.75 81 VAL A CA 1
ATOM 658 C C . VAL A 1 81 ? -10.422 -61.031 -17.047 1 91.75 81 VAL A C 1
ATOM 660 O O . VAL A 1 81 ? -9.703 -60.688 -17.984 1 91.75 81 VAL A O 1
ATOM 663 N N . THR A 1 82 ? -11.562 -60.438 -16.766 1 93.5 82 THR A N 1
ATOM 664 C CA . THR A 1 82 ? -11.953 -59.188 -17.391 1 93.5 82 THR A CA 1
ATOM 665 C C . THR A 1 82 ? -12.078 -58.094 -16.328 1 93.5 82 THR A C 1
ATOM 667 O O . THR A 1 82 ? -12.945 -58.125 -15.461 1 93.5 82 THR A O 1
ATOM 670 N N . ASP A 1 83 ? -11.148 -57.125 -16.484 1 95.69 83 ASP A N 1
ATOM 671 C CA . ASP A 1 83 ? -11.18 -55.969 -15.57 1 95.69 83 ASP A CA 1
ATOM 672 C C . ASP A 1 83 ? -11.703 -54.719 -16.281 1 95.69 83 ASP A C 1
ATOM 674 O O . ASP A 1 83 ? -11.414 -54.5 -17.453 1 95.69 83 ASP A O 1
ATOM 678 N N . LEU A 1 84 ? -12.484 -53.969 -15.555 1 97.25 84 LEU A N 1
ATOM 679 C CA . LEU A 1 84 ? -12.781 -52.562 -15.898 1 97.25 84 LEU A CA 1
ATOM 680 C C . LEU A 1 84 ? -11.875 -51.625 -15.133 1 97.25 84 LEU A C 1
ATOM 682 O O . LEU A 1 84 ? -11.836 -51.656 -13.898 1 97.25 84 LEU A O 1
ATOM 686 N N . VAL A 1 85 ? -11.148 -50.812 -15.891 1 98.12 85 VAL A N 1
ATOM 687 C CA . VAL A 1 85 ? -10.156 -49.938 -15.273 1 98.12 85 VAL A CA 1
ATOM 688 C C . VAL A 1 85 ? -10.547 -48.469 -15.469 1 98.12 85 VAL A C 1
ATOM 690 O O . VAL A 1 85 ? -10.875 -48.062 -16.578 1 98.12 85 VAL A O 1
ATOM 693 N N . PHE A 1 86 ? -10.57 -47.719 -14.352 1 98.5 86 PHE A N 1
ATOM 694 C CA . PHE A 1 86 ? -10.758 -46.281 -14.328 1 98.5 86 PHE A CA 1
ATOM 695 C C . PHE A 1 86 ? -9.477 -45.562 -13.898 1 98.5 86 PHE A C 1
ATOM 697 O O . PHE A 1 86 ? -9.117 -45.594 -12.719 1 98.5 86 PHE A O 1
ATOM 704 N N . GLU A 1 87 ? -8.859 -44.812 -14.781 1 97.88 87 GLU A N 1
ATOM 705 C CA . GLU A 1 87 ? -7.602 -44.156 -14.422 1 97.88 87 GLU A CA 1
ATOM 706 C C . GLU A 1 87 ? -7.844 -42.938 -13.539 1 97.88 87 GLU A C 1
ATOM 708 O O . GLU A 1 87 ? -6.926 -42.438 -12.875 1 97.88 87 GLU A O 1
ATOM 713 N N . GLY A 1 88 ? -9.07 -42.375 -13.609 1 98.06 88 GLY A N 1
ATOM 714 C CA . GLY A 1 88 ? -9.422 -41.25 -12.766 1 98.06 88 GLY A CA 1
ATOM 715 C C . GLY A 1 88 ? -10.898 -40.906 -12.82 1 98.06 88 GLY A C 1
ATOM 716 O O . GLY A 1 88 ? -11.453 -40.656 -13.898 1 98.06 88 GLY A O 1
ATOM 717 N N . LEU A 1 89 ? -11.586 -40.875 -11.719 1 98.56 89 LEU A N 1
ATOM 718 C CA . LEU A 1 89 ? -12.961 -40.438 -11.547 1 98.56 89 LEU A CA 1
ATOM 719 C C . LEU A 1 89 ? -13.039 -39.219 -10.633 1 98.56 89 LEU A C 1
ATOM 721 O O . LEU A 1 89 ? -12.578 -39.25 -9.492 1 98.56 89 LEU A O 1
ATOM 725 N N . ASP A 1 90 ? -13.547 -38.156 -11.078 1 98.12 90 ASP A N 1
ATOM 726 C CA . ASP A 1 90 ? -13.602 -36.875 -10.375 1 98.12 90 ASP A CA 1
ATOM 727 C C . ASP A 1 90 ? -15 -36.625 -9.82 1 98.12 90 ASP A C 1
ATOM 729 O O . ASP A 1 90 ? -15.852 -36.062 -10.508 1 98.12 90 ASP A O 1
ATOM 733 N N . THR A 1 91 ? -15.281 -36.906 -8.672 1 96.19 91 THR A N 1
ATOM 734 C CA . THR A 1 91 ? -14.5 -37.5 -7.586 1 96.19 91 THR A CA 1
ATOM 735 C C . THR A 1 91 ? -15.305 -38.562 -6.859 1 96.19 91 THR A C 1
ATOM 737 O O . THR A 1 91 ? -14.938 -39.75 -6.867 1 96.19 91 THR A O 1
ATOM 740 N N . PHE A 1 92 ? -16.375 -38.031 -6.277 1 98.38 92 PHE A N 1
ATOM 741 C CA . PHE A 1 92 ? -17.312 -38.938 -5.629 1 98.38 92 PHE A CA 1
ATOM 742 C C . PHE A 1 92 ? -18.203 -39.625 -6.656 1 98.38 92 PHE A C 1
ATOM 744 O O . PHE A 1 92 ? -19.188 -39.031 -7.109 1 98.38 92 PHE A O 1
ATOM 751 N N . ALA A 1 93 ? -17.922 -40.906 -6.953 1 98.5 93 ALA A N 1
ATOM 752 C CA . ALA A 1 93 ? -18.625 -41.562 -8.039 1 98.5 93 ALA A CA 1
ATOM 753 C C . ALA A 1 93 ? -19.203 -42.906 -7.582 1 98.5 93 ALA A C 1
ATOM 755 O O . ALA A 1 93 ? -18.609 -43.594 -6.738 1 98.5 93 ALA A O 1
ATOM 756 N N . THR A 1 94 ? -20.344 -43.219 -8.047 1 98.62 94 THR A N 1
ATOM 757 C CA . THR A 1 94 ? -20.938 -44.562 -7.992 1 98.62 94 THR A CA 1
ATOM 758 C C . THR A 1 94 ? -20.984 -45.188 -9.383 1 98.62 94 THR A C 1
ATOM 760 O O . THR A 1 94 ? -21.578 -44.625 -10.297 1 98.62 94 THR A O 1
ATOM 763 N N . VAL A 1 95 ? -20.344 -46.375 -9.523 1 98.69 95 VAL A N 1
ATOM 764 C CA . VAL A 1 95 ? -20.266 -47.031 -10.82 1 98.69 95 VAL A CA 1
ATOM 765 C C . VAL A 1 95 ? -21.203 -48.219 -10.859 1 98.69 95 VAL A C 1
ATOM 767 O O . VAL A 1 95 ? -21.141 -49.094 -10 1 98.69 95 VAL A O 1
ATOM 770 N N . LEU A 1 96 ? -22.062 -48.219 -11.906 1 98.19 96 LEU A N 1
ATOM 771 C CA . LEU A 1 96 ? -22.984 -49.312 -12.125 1 98.19 96 LEU A CA 1
ATOM 772 C C . LEU A 1 96 ? -22.688 -50.031 -13.438 1 98.19 96 LEU A C 1
ATOM 774 O O . LEU A 1 96 ? -22.422 -49.406 -14.453 1 98.19 96 LEU A O 1
ATOM 778 N N . LEU A 1 97 ? -22.625 -51.344 -13.391 1 97.94 97 LEU A N 1
ATOM 779 C CA . LEU A 1 97 ? -22.562 -52.188 -14.586 1 97.94 97 LEU A CA 1
ATOM 780 C C . LEU A 1 97 ? -23.828 -53.031 -14.703 1 97.94 97 LEU A C 1
ATOM 782 O O . LEU A 1 97 ? -24.109 -53.844 -13.828 1 97.94 97 LEU A O 1
ATOM 786 N N . ASN A 1 98 ? -24.562 -52.781 -15.758 1 96.56 98 ASN A N 1
ATOM 787 C CA . ASN A 1 98 ? -25.844 -53.469 -15.969 1 96.56 98 ASN A CA 1
ATOM 788 C C . ASN A 1 98 ? -26.766 -53.312 -14.758 1 96.56 98 ASN A C 1
ATOM 790 O O . ASN A 1 98 ? -27.375 -54.281 -14.32 1 96.56 98 ASN A O 1
ATOM 794 N N . GLY A 1 99 ? -26.734 -52.156 -14.148 1 95.69 99 GLY A N 1
ATOM 795 C CA . GLY A 1 99 ? -27.656 -51.812 -13.07 1 95.69 99 GLY A CA 1
ATOM 796 C C . GLY A 1 99 ? -27.125 -52.156 -11.703 1 95.69 99 GLY A C 1
ATOM 797 O O . GLY A 1 99 ? -27.703 -51.781 -10.68 1 95.69 99 GLY A O 1
ATOM 798 N N . ARG A 1 100 ? -25.984 -52.812 -11.664 1 97 100 ARG A N 1
ATOM 799 C CA . ARG A 1 100 ? -25.406 -53.219 -10.391 1 97 100 ARG A CA 1
ATOM 800 C C . ARG A 1 100 ? -24.203 -52.344 -10.016 1 97 100 ARG A C 1
ATOM 802 O O . ARG A 1 100 ? -23.328 -52.125 -10.852 1 97 100 ARG A O 1
ATOM 809 N N . GLU A 1 101 ? -24.188 -51.969 -8.734 1 98 101 GLU A N 1
ATOM 810 C CA . GLU A 1 101 ? -23.047 -51.188 -8.258 1 98 101 GLU A CA 1
ATOM 811 C C . GLU A 1 101 ? -21.781 -52.062 -8.164 1 98 101 GLU A C 1
ATOM 813 O O . GLU A 1 101 ? -21.797 -53.094 -7.508 1 98 101 GLU A O 1
ATOM 818 N N . ILE A 1 102 ? -20.734 -51.625 -8.773 1 98.06 102 ILE A N 1
ATOM 819 C CA . ILE A 1 102 ? -19.516 -52.406 -8.758 1 98.06 102 ILE A CA 1
ATOM 820 C C . ILE A 1 102 ? -18.391 -51.625 -8.094 1 98.06 102 ILE A C 1
ATOM 822 O O . ILE A 1 102 ? -17.344 -52.188 -7.758 1 98.06 102 ILE A O 1
ATOM 826 N N . LEU A 1 103 ? -18.562 -50.25 -7.906 1 98.31 103 LEU A N 1
ATOM 827 C CA . LEU A 1 103 ? -17.5 -49.438 -7.371 1 98.31 103 LEU A CA 1
ATOM 828 C C . LEU A 1 103 ? -18.047 -48.125 -6.82 1 98.31 103 LEU A C 1
ATOM 830 O O . LEU A 1 103 ? -18.984 -47.562 -7.391 1 98.31 103 LEU A O 1
ATOM 834 N N . LYS A 1 104 ? -17.547 -47.656 -5.695 1 98.19 104 LYS A N 1
ATOM 835 C CA . LYS A 1 104 ? -17.734 -46.312 -5.152 1 98.19 104 LYS A CA 1
ATOM 836 C C . LYS A 1 104 ? -16.375 -45.625 -4.91 1 98.19 104 LYS A C 1
ATOM 838 O O . LYS A 1 104 ? -15.445 -46.281 -4.418 1 98.19 104 LYS A O 1
ATOM 843 N N . THR A 1 105 ? -16.281 -44.406 -5.312 1 98.25 105 THR A N 1
ATOM 844 C CA . THR A 1 105 ? -14.992 -43.719 -5.207 1 98.25 105 THR A CA 1
ATOM 845 C C . THR A 1 105 ? -15.133 -42.406 -4.438 1 98.25 105 THR A C 1
ATOM 847 O O . THR A 1 105 ? -16.234 -41.875 -4.32 1 98.25 105 THR A O 1
ATOM 850 N N . ASP A 1 106 ? -14.039 -41.875 -3.822 1 98.06 106 ASP A N 1
ATOM 851 C CA . ASP A 1 106 ? -14.031 -40.594 -3.092 1 98.06 106 ASP A CA 1
ATOM 852 C C . ASP A 1 106 ? -12.711 -39.875 -3.297 1 98.06 106 ASP A C 1
ATOM 854 O O . ASP A 1 106 ? -12.359 -38.969 -2.512 1 98.06 106 ASP A O 1
ATOM 858 N N . ASN A 1 107 ? -11.945 -40.25 -4.324 1 98.69 107 ASN A N 1
ATOM 859 C CA . ASN A 1 107 ? -10.617 -39.688 -4.535 1 98.69 107 ASN A CA 1
ATOM 860 C C . ASN A 1 107 ? -10.32 -39.531 -6.023 1 98.69 107 ASN A C 1
ATOM 862 O O . ASN A 1 107 ? -10.242 -40.5 -6.766 1 98.69 107 ASN A O 1
ATOM 866 N N . MET A 1 108 ? -10.062 -38.25 -6.383 1 98.62 108 MET A N 1
ATOM 867 C CA . MET A 1 108 ? -9.836 -37.875 -7.773 1 98.62 108 MET A CA 1
ATOM 868 C C . MET A 1 108 ? -8.508 -38.438 -8.281 1 98.62 108 MET A C 1
ATOM 870 O O . MET A 1 108 ? -8.328 -38.625 -9.484 1 98.62 108 MET A O 1
ATOM 874 N N . PHE A 1 109 ? -7.539 -38.75 -7.395 1 98.56 109 PHE A N 1
ATOM 875 C CA . PHE A 1 109 ? -6.148 -38.969 -7.766 1 98.56 109 PHE A CA 1
ATOM 876 C C . PHE A 1 109 ? -5.859 -40.469 -7.883 1 98.56 109 PHE A C 1
ATOM 878 O O . PHE A 1 109 ? -4.746 -40.875 -8.234 1 98.56 109 PHE A O 1
ATOM 885 N N . VAL A 1 110 ? -6.867 -41.312 -7.652 1 98.12 110 VAL A N 1
ATOM 886 C CA . VAL A 1 110 ? -6.676 -42.75 -7.57 1 98.12 110 VAL A CA 1
ATOM 887 C C . VAL A 1 110 ? -7.223 -43.406 -8.828 1 98.12 110 VAL A C 1
ATOM 889 O O . VAL A 1 110 ? -8.289 -43.031 -9.328 1 98.12 110 VAL A O 1
ATOM 892 N N . SER A 1 111 ? -6.473 -44.344 -9.398 1 98.06 111 SER A N 1
ATOM 893 C CA . SER A 1 111 ? -6.996 -45.281 -10.414 1 98.06 111 SER A CA 1
ATOM 894 C C . SER A 1 111 ? -7.684 -46.469 -9.766 1 98.06 111 SER A C 1
ATOM 896 O O . SER A 1 111 ? -7.219 -47 -8.75 1 98.06 111 SER A O 1
ATOM 898 N N . TYR A 1 112 ? -8.766 -46.938 -10.391 1 98.19 112 TYR A N 1
ATOM 899 C CA . TYR A 1 112 ? -9.539 -48.062 -9.867 1 98.19 112 TYR A CA 1
ATOM 900 C C . TYR A 1 112 ? -9.625 -49.188 -10.875 1 98.19 112 TYR A C 1
ATOM 902 O O . TYR A 1 112 ? -9.758 -48.969 -12.078 1 98.19 112 TYR A O 1
ATOM 910 N N . ARG A 1 113 ? -9.453 -50.406 -10.438 1 97.38 113 ARG A N 1
ATOM 911 C CA . ARG A 1 113 ? -9.578 -51.625 -11.219 1 97.38 113 ARG A CA 1
ATOM 912 C C . ARG A 1 113 ? -10.602 -52.562 -10.594 1 97.38 113 ARG A C 1
ATOM 914 O O . ARG A 1 113 ? -10.516 -52.875 -9.406 1 97.38 113 ARG A O 1
ATOM 921 N N . VAL A 1 114 ? -11.586 -53 -11.406 1 97.69 114 VAL A N 1
ATOM 922 C CA . VAL A 1 114 ? -12.648 -53.875 -10.914 1 97.69 114 VAL A CA 1
ATOM 923 C C . VAL A 1 114 ? -12.766 -55.125 -11.805 1 97.69 114 VAL A C 1
ATOM 925 O O . VAL A 1 114 ? -12.953 -55 -13.016 1 97.69 114 VAL A O 1
ATOM 928 N N . ASN A 1 115 ? -12.656 -56.312 -11.242 1 95.88 115 ASN A N 1
ATOM 929 C CA . ASN A 1 115 ? -12.961 -57.531 -11.961 1 95.88 115 ASN A CA 1
ATOM 930 C C . ASN A 1 115 ? -14.461 -57.656 -12.242 1 95.88 115 ASN A C 1
ATOM 932 O O . ASN A 1 115 ? -15.273 -57.688 -11.32 1 95.88 115 ASN A O 1
ATOM 936 N N . ILE A 1 116 ? -14.828 -57.844 -13.508 1 94.81 116 ILE A N 1
ATOM 937 C CA . ILE A 1 116 ? -16.25 -57.781 -13.805 1 94.81 116 ILE A CA 1
ATOM 938 C C . ILE A 1 116 ? -16.719 -59.094 -14.414 1 94.81 116 ILE A C 1
ATOM 940 O O . ILE A 1 116 ? -17.766 -59.156 -15.07 1 94.81 116 ILE A O 1
ATOM 944 N N . ASN A 1 117 ? -16.016 -60.156 -14.242 1 91.5 117 ASN A N 1
ATOM 945 C CA . ASN A 1 117 ? -16.375 -61.438 -14.797 1 91.5 117 ASN A CA 1
ATOM 946 C C . ASN A 1 117 ? -17.812 -61.844 -14.461 1 91.5 117 ASN A C 1
ATOM 948 O O . ASN A 1 117 ? -18.547 -62.344 -15.312 1 91.5 117 ASN A O 1
ATOM 952 N N . GLU A 1 118 ? -18.188 -61.562 -13.25 1 91 118 GLU A N 1
ATOM 953 C CA . GLU A 1 118 ? -19.5 -62 -12.766 1 91 118 GLU A CA 1
ATOM 954 C C . GLU A 1 118 ? -20.578 -60.969 -13.148 1 91 118 GLU A C 1
ATOM 956 O O . GLU A 1 118 ? -21.781 -61.25 -12.969 1 91 118 GLU A O 1
ATOM 961 N N . HIS A 1 119 ? -20.156 -59.906 -13.711 1 92.62 119 HIS A N 1
ATOM 962 C CA . HIS A 1 119 ? -21.125 -58.844 -13.906 1 92.62 119 HIS A CA 1
ATOM 963 C C . HIS A 1 119 ? -21.359 -58.594 -15.391 1 92.62 119 HIS A C 1
ATOM 965 O O . HIS A 1 119 ? -22.328 -57.906 -15.758 1 92.62 119 HIS A O 1
ATOM 971 N N . ILE A 1 120 ? -20.484 -59.062 -16.172 1 91.62 120 ILE A N 1
ATOM 972 C CA . ILE A 1 120 ? -20.562 -58.781 -17.609 1 91.62 120 ILE A CA 1
ATOM 973 C C . ILE A 1 120 ? -21.562 -59.75 -18.25 1 91.62 120 ILE A C 1
ATOM 975 O O . ILE A 1 120 ? -21.672 -60.906 -17.859 1 91.62 120 ILE A O 1
ATOM 979 N N . LYS A 1 121 ? -22.312 -59.281 -19.219 1 90.44 121 LYS A N 1
ATOM 980 C CA . LYS A 1 121 ? -23.156 -60.094 -20.062 1 90.44 121 LYS A CA 1
ATOM 981 C C . LYS A 1 121 ? -22.406 -60.594 -21.281 1 90.44 121 LYS A C 1
ATOM 983 O O . LYS A 1 121 ? -22.094 -59.844 -22.188 1 90.44 121 LYS A O 1
ATOM 988 N N . PRO A 1 122 ? -22.234 -61.875 -21.359 1 84.56 122 PRO A N 1
ATOM 989 C CA . PRO A 1 122 ? -21.359 -62.438 -22.406 1 84.56 122 PRO A CA 1
ATOM 990 C C . PRO A 1 122 ? -21.938 -62.281 -23.812 1 84.56 122 PRO A C 1
ATOM 992 O O . PRO A 1 122 ? -21.188 -62.156 -24.781 1 84.56 122 PRO A O 1
ATOM 995 N N . ASP A 1 123 ? -23.234 -62.438 -23.984 1 81.19 123 ASP A N 1
ATOM 996 C CA . ASP A 1 123 ? -23.812 -62.438 -25.312 1 81.19 123 ASP A CA 1
ATOM 997 C C . ASP A 1 123 ? -24.594 -61.156 -25.578 1 81.19 123 ASP A C 1
ATOM 999 O O . ASP A 1 123 ? -25.422 -61.094 -26.484 1 81.19 123 ASP A O 1
ATOM 1003 N N . GLY A 1 124 ? -24.031 -60.031 -25.062 1 82.69 124 GLY A N 1
ATOM 1004 C CA . GLY A 1 124 ? -24.828 -58.844 -25.312 1 82.69 124 GLY A CA 1
ATOM 1005 C C . GLY A 1 124 ? -24.078 -57.562 -25 1 82.69 124 GLY A C 1
ATOM 1006 O O . GLY A 1 124 ? -22.844 -57.562 -24.828 1 82.69 124 GLY A O 1
ATOM 1007 N N . ASN A 1 125 ? -24.844 -56.531 -25.234 1 91.94 125 ASN A N 1
ATOM 1008 C CA . ASN A 1 125 ? -24.328 -55.188 -24.875 1 91.94 125 ASN A CA 1
ATOM 1009 C C . ASN A 1 125 ? -24.391 -54.969 -23.375 1 91.94 125 ASN A C 1
ATOM 1011 O O . ASN A 1 125 ? -25.344 -55.375 -22.703 1 91.94 125 ASN A O 1
ATOM 1015 N N . ASN A 1 126 ? -23.328 -54.469 -22.859 1 96.12 126 ASN A N 1
ATOM 1016 C CA . ASN A 1 126 ? -23.203 -54.094 -21.453 1 96.12 126 ASN A CA 1
ATOM 1017 C C . ASN A 1 126 ? -23.312 -52.594 -21.25 1 96.12 126 ASN A C 1
ATOM 1019 O O . ASN A 1 126 ? -22.781 -51.812 -22.062 1 96.12 126 ASN A O 1
ATOM 1023 N N . ILE A 1 127 ? -24 -52.219 -20.203 1 97.06 127 ILE A N 1
ATOM 1024 C CA . ILE A 1 127 ? -24.203 -50.812 -19.938 1 97.06 127 ILE A CA 1
ATOM 1025 C C . ILE A 1 127 ? -23.406 -50.406 -18.688 1 97.06 127 ILE A C 1
ATOM 1027 O O . ILE A 1 127 ? -23.594 -50.938 -17.609 1 97.06 127 ILE A O 1
ATOM 1031 N N . LEU A 1 128 ? -22.469 -49.5 -18.891 1 97.88 128 LEU A N 1
ATOM 1032 C CA . LEU A 1 128 ? -21.703 -48.875 -17.812 1 97.88 128 LEU A CA 1
ATOM 1033 C C . LEU A 1 128 ? -22.25 -47.5 -17.484 1 97.88 128 LEU A C 1
ATOM 1035 O O . LEU A 1 128 ? -22.359 -46.625 -18.375 1 97.88 128 LEU A O 1
ATOM 1039 N N . GLU A 1 129 ? -22.641 -47.281 -16.234 1 97.62 129 GLU A N 1
ATOM 1040 C CA . GLU A 1 129 ? -23.109 -45.969 -15.75 1 97.62 129 GLU A CA 1
ATOM 1041 C C . GLU A 1 129 ? -22.266 -45.469 -14.586 1 97.62 129 GLU A C 1
ATOM 1043 O O . GLU A 1 129 ? -21.938 -46.25 -13.68 1 97.62 129 GLU A O 1
ATOM 1048 N N . ILE A 1 130 ? -21.875 -44.281 -14.648 1 98.5 130 ILE A N 1
ATOM 1049 C CA . ILE A 1 130 ? -21.125 -43.625 -13.562 1 98.5 130 ILE A CA 1
ATOM 1050 C C . ILE A 1 130 ? -21.891 -42.406 -13.07 1 98.5 130 ILE A C 1
ATOM 1052 O O . ILE A 1 130 ? -22.172 -41.469 -13.852 1 98.5 130 ILE A O 1
ATOM 1056 N N . VAL A 1 131 ? -22.25 -42.344 -11.797 1 98.19 131 VAL A N 1
ATOM 1057 C CA . VAL A 1 131 ? -22.938 -41.219 -11.172 1 98.19 131 VAL A CA 1
ATOM 1058 C C . VAL A 1 131 ? -21.953 -40.406 -10.312 1 98.19 131 VAL A C 1
ATOM 1060 O O . VAL A 1 131 ? -21.375 -40.969 -9.367 1 98.19 131 VAL A O 1
ATOM 1063 N N . PHE A 1 132 ? -21.781 -39.188 -10.656 1 98.56 132 PHE A N 1
ATOM 1064 C CA . PHE A 1 132 ? -20.875 -38.312 -9.914 1 98.56 132 PHE A CA 1
ATOM 1065 C C . PHE A 1 132 ? -21.672 -37.375 -9.008 1 98.56 132 PHE A C 1
ATOM 1067 O O . PHE A 1 132 ? -22.406 -36.5 -9.484 1 98.56 132 PHE A O 1
ATOM 1074 N N . ASP A 1 133 ? -21.406 -37.438 -7.711 1 98.19 133 ASP A N 1
ATOM 1075 C CA . ASP A 1 133 ? -21.969 -36.469 -6.758 1 98.19 133 ASP A CA 1
ATOM 1076 C C . ASP A 1 133 ? -21.25 -35.125 -6.836 1 98.19 133 ASP A C 1
ATOM 1078 O O . ASP A 1 133 ? -20.141 -35.031 -7.375 1 98.19 133 ASP A O 1
ATOM 1082 N N . SER A 1 134 ? -21.953 -34.125 -6.273 1 98.06 134 SER A N 1
ATOM 1083 C CA . SER A 1 134 ? -21.312 -32.812 -6.184 1 98.06 134 SER A CA 1
ATOM 1084 C C . SER A 1 134 ? -20.188 -32.812 -5.164 1 98.06 134 SER A C 1
ATOM 1086 O O . SER A 1 134 ? -20.422 -32.938 -3.959 1 98.06 134 SER A O 1
ATOM 1088 N N . ALA A 1 135 ? -19 -32.625 -5.652 1 98.25 135 ALA A N 1
ATOM 1089 C CA . ALA A 1 135 ? -17.859 -32.562 -4.738 1 98.25 135 ALA A CA 1
ATOM 1090 C C . ALA A 1 135 ? -17.984 -31.344 -3.82 1 98.25 135 ALA A C 1
ATOM 1092 O O . ALA A 1 135 ? -17.547 -31.375 -2.668 1 98.25 135 ALA A O 1
ATOM 1093 N N . LEU A 1 136 ? -18.547 -30.234 -4.336 1 97.31 136 LEU A N 1
ATOM 1094 C CA . LEU A 1 136 ? -18.766 -29 -3.57 1 97.31 136 LEU A CA 1
ATOM 1095 C C . LEU A 1 136 ? -19.656 -29.266 -2.365 1 97.31 136 LEU A C 1
ATOM 1097 O O . LEU A 1 136 ? -19.297 -28.953 -1.231 1 97.31 136 LEU A O 1
ATOM 1101 N N . ILE A 1 137 ? -20.797 -29.875 -2.574 1 97.69 137 ILE A N 1
ATOM 1102 C CA . ILE A 1 137 ? -21.781 -30.125 -1.521 1 97.69 137 ILE A CA 1
ATOM 1103 C C . ILE A 1 137 ? -21.25 -31.203 -0.577 1 97.69 137 ILE A C 1
ATOM 1105 O O . ILE A 1 137 ? -21.359 -31.078 0.645 1 97.69 137 ILE A O 1
ATOM 1109 N N . ARG A 1 138 ? -20.672 -32.281 -1.148 1 98.06 138 ARG A N 1
ATOM 1110 C CA . ARG A 1 138 ? -20.094 -33.344 -0.32 1 98.06 138 ARG A CA 1
ATOM 1111 C C . ARG A 1 138 ? -19.016 -32.781 0.607 1 98.06 138 ARG A C 1
ATOM 1113 O O . ARG A 1 138 ? -18.922 -33.188 1.77 1 98.06 138 ARG A O 1
ATOM 1120 N N . GLY A 1 139 ? -18.156 -31.906 0.077 1 97.31 139 GLY A N 1
ATOM 1121 C CA . GLY A 1 139 ? -17.141 -31.281 0.915 1 97.31 139 GLY A CA 1
ATOM 1122 C C . GLY A 1 139 ? -17.734 -30.547 2.104 1 97.31 139 GLY A C 1
ATOM 1123 O O . GLY A 1 139 ? -17.25 -30.672 3.227 1 97.31 139 GLY A O 1
ATOM 1124 N N . ARG A 1 140 ? -18.766 -29.812 1.896 1 96.12 140 ARG A N 1
ATOM 1125 C CA . ARG A 1 140 ? -19.438 -29.078 2.957 1 96.12 140 ARG A CA 1
ATOM 1126 C C . ARG A 1 140 ? -20.047 -30.016 3.982 1 96.12 140 ARG A C 1
ATOM 1128 O O . ARG A 1 140 ? -20 -29.766 5.188 1 96.12 140 ARG A O 1
ATOM 1135 N N . GLU A 1 141 ? -20.625 -31.109 3.506 1 97.56 141 GLU A N 1
ATOM 1136 C CA . GLU A 1 141 ? -21.219 -32.094 4.383 1 97.56 141 GLU A CA 1
ATOM 1137 C C . GLU A 1 141 ? -20.156 -32.781 5.266 1 97.56 141 GLU A C 1
ATOM 1139 O O . GLU A 1 141 ? -20.375 -32.969 6.461 1 97.56 141 GLU A O 1
ATOM 1144 N N . ILE A 1 142 ? -19.031 -33.125 4.676 1 97.88 142 ILE A N 1
ATOM 1145 C CA . ILE A 1 142 ? -17.953 -33.781 5.422 1 97.88 142 ILE A CA 1
ATOM 1146 C C . ILE A 1 142 ? -17.422 -32.812 6.492 1 97.88 142 ILE A C 1
ATOM 1148 O O . ILE A 1 142 ? -17.109 -33.25 7.605 1 97.88 142 ILE A O 1
ATOM 1152 N N . VAL A 1 143 ? -17.25 -31.531 6.16 1 95.69 143 VAL A N 1
ATOM 1153 C CA . VAL A 1 143 ? -16.797 -30.547 7.133 1 95.69 143 VAL A CA 1
ATOM 1154 C C . VAL A 1 143 ? -17.734 -30.531 8.336 1 95.69 143 VAL A C 1
ATOM 1156 O O . VAL A 1 143 ? -17.281 -30.562 9.484 1 95.69 143 VAL A O 1
ATOM 1159 N N . LYS A 1 144 ? -19.031 -30.516 8.039 1 95.44 144 LYS A N 1
ATOM 1160 C CA . LYS A 1 144 ? -20.016 -30.516 9.109 1 95.44 144 LYS A CA 1
ATOM 1161 C C . LYS A 1 144 ? -19.922 -31.797 9.938 1 95.44 144 LYS A C 1
ATOM 1163 O O . LYS A 1 144 ? -19.953 -31.75 11.172 1 95.44 144 LYS A O 1
ATOM 1168 N N . GLU A 1 145 ? -19.75 -32.875 9.258 1 97.19 145 GLU A N 1
ATOM 1169 C CA . GLU A 1 145 ? -19.703 -34.188 9.891 1 97.19 145 GLU A CA 1
ATOM 1170 C C . GLU A 1 145 ? -18.5 -34.281 10.836 1 97.19 145 GLU A C 1
ATOM 1172 O O . GLU A 1 145 ? -18.578 -34.938 11.883 1 97.19 145 GLU A O 1
ATOM 1177 N N . HIS A 1 146 ? -17.438 -33.688 10.477 1 97 146 HIS A N 1
ATOM 1178 C CA . HIS A 1 146 ? -16.203 -33.875 11.227 1 97 146 HIS A CA 1
ATOM 1179 C C . HIS A 1 146 ? -15.812 -32.625 11.977 1 97 146 HIS A C 1
ATOM 1181 O O . HIS A 1 146 ? -14.672 -32.5 12.422 1 97 146 HIS A O 1
ATOM 1187 N N . SER A 1 147 ? -16.734 -31.703 12.141 1 93.38 147 SER A N 1
ATOM 1188 C CA . SER A 1 147 ? -16.453 -30.422 12.797 1 93.38 147 SER A CA 1
ATOM 1189 C C . SER A 1 147 ? -16.125 -30.625 14.273 1 93.38 147 SER A C 1
ATOM 1191 O O . SER A 1 147 ? -15.461 -29.781 14.883 1 93.38 147 SER A O 1
ATOM 1193 N N . HIS A 1 148 ? -16.5 -31.75 14.898 1 94.62 148 HIS A N 1
ATOM 1194 C CA . HIS A 1 148 ? -16.281 -32.031 16.312 1 94.62 148 HIS A CA 1
ATOM 1195 C C . HIS A 1 148 ? -14.852 -32.469 16.578 1 94.62 148 HIS A C 1
ATOM 1197 O O . HIS A 1 148 ? -14.367 -32.375 17.703 1 94.62 148 HIS A O 1
ATOM 1203 N N . GLU A 1 149 ? -14.125 -32.812 15.523 1 95.06 149 GLU A N 1
ATOM 1204 C CA . GLU A 1 149 ? -12.797 -33.375 15.781 1 95.06 149 GLU A CA 1
ATOM 1205 C C . GLU A 1 149 ? -11.727 -32.656 14.977 1 95.06 149 GLU A C 1
ATOM 1207 O O . GLU A 1 149 ? -10.531 -32.875 15.188 1 95.06 149 GLU A O 1
ATOM 1212 N N . HIS A 1 150 ? -12.172 -31.75 14.094 1 94.75 150 HIS A N 1
ATOM 1213 C CA . HIS A 1 150 ? -11.172 -31.031 13.312 1 94.75 150 HIS A CA 1
ATOM 1214 C C . HIS A 1 150 ? -11.664 -29.641 12.922 1 94.75 150 HIS A C 1
ATOM 1216 O O . HIS A 1 150 ? -12.836 -29.469 12.578 1 94.75 150 HIS A O 1
ATOM 1222 N N . SER A 1 151 ? -10.734 -28.641 13.008 1 92.06 151 SER A N 1
ATOM 1223 C CA . SER A 1 151 ? -11.008 -27.297 12.5 1 92.06 151 SER A CA 1
ATOM 1224 C C . SER A 1 151 ? -10.461 -27.125 11.086 1 92.06 151 SER A C 1
ATOM 1226 O O . SER A 1 151 ? -9.25 -27.062 10.883 1 92.06 151 SER A O 1
ATOM 1228 N N . PHE A 1 152 ? -11.352 -27.062 10.102 1 93.12 152 PHE A N 1
ATOM 1229 C CA . PHE A 1 152 ? -10.977 -26.922 8.695 1 93.12 152 PHE A CA 1
ATOM 1230 C C . PHE A 1 152 ? -10.625 -25.484 8.367 1 93.12 152 PHE A C 1
ATOM 1232 O O . PHE A 1 152 ? -11.484 -24.703 7.945 1 93.12 152 PHE A O 1
ATOM 1239 N N . LEU A 1 153 ? -9.328 -25.094 8.492 1 91.25 153 LEU A N 1
ATOM 1240 C CA . LEU A 1 153 ? -8.836 -23.75 8.273 1 91.25 153 LEU A CA 1
ATOM 1241 C C . LEU A 1 153 ? -8.164 -23.609 6.91 1 91.25 153 LEU A C 1
ATOM 1243 O O . LEU A 1 153 ? -7.465 -24.531 6.473 1 91.25 153 LEU A O 1
ATOM 1247 N N . VAL A 1 154 ? -8.438 -22.484 6.223 1 90.81 154 VAL A N 1
ATOM 1248 C CA . VAL A 1 154 ? -7.887 -22.297 4.887 1 90.81 154 VAL A CA 1
ATOM 1249 C C . VAL A 1 154 ? -7.293 -20.891 4.773 1 90.81 154 VAL A C 1
ATOM 1251 O O . VAL A 1 154 ? -7.637 -20 5.551 1 90.81 154 VAL A O 1
ATOM 1254 N N . ARG A 1 155 ? -6.402 -20.594 3.844 1 84.69 155 ARG A N 1
ATOM 1255 C CA . ARG A 1 155 ? -5.941 -19.266 3.428 1 84.69 155 ARG A CA 1
ATOM 1256 C C . ARG A 1 155 ? -6.535 -18.891 2.076 1 84.69 155 ARG A C 1
ATOM 1258 O O . ARG A 1 155 ? -6.527 -17.719 1.701 1 84.69 155 ARG A O 1
ATOM 1265 N N . GLN A 1 156 ? -7.156 -19.828 1.326 1 81.06 156 GLN A N 1
ATOM 1266 C CA . GLN A 1 156 ? -7.789 -19.562 0.038 1 81.06 156 GLN A CA 1
ATOM 1267 C C . GLN A 1 156 ? -9.125 -20.297 -0.073 1 81.06 156 GLN A C 1
ATOM 1269 O O . GLN A 1 156 ? -9.266 -21.422 0.381 1 81.06 156 GLN A O 1
ATOM 1274 N N . THR A 1 157 ? -10.109 -19.609 -0.59 1 84.06 157 THR A N 1
ATOM 1275 C CA . THR A 1 157 ? -11.406 -20.141 -0.978 1 84.06 157 THR A CA 1
ATOM 1276 C C . THR A 1 157 ? -12.148 -20.703 0.238 1 84.06 157 THR A C 1
ATOM 1278 O O . THR A 1 157 ? -12.07 -20.125 1.33 1 84.06 157 THR A O 1
ATOM 1281 N N . GLU A 1 158 ? -12.945 -21.844 0.118 1 86.75 158 GLU A N 1
ATOM 1282 C CA . GLU A 1 158 ? -13.812 -22.234 1.228 1 86.75 158 GLU A CA 1
ATOM 1283 C C . GLU A 1 158 ? -13.32 -23.516 1.885 1 86.75 158 GLU A C 1
ATOM 1285 O O . GLU A 1 158 ? -12.562 -24.281 1.28 1 86.75 158 GLU A O 1
ATOM 1290 N N . ALA A 1 159 ? -13.758 -23.828 3.039 1 89.75 159 ALA A N 1
ATOM 1291 C CA . ALA A 1 159 ? -13.289 -24.906 3.914 1 89.75 159 ALA A CA 1
ATOM 1292 C C . ALA A 1 159 ? -13.602 -26.266 3.324 1 89.75 159 ALA A C 1
ATOM 1294 O O . ALA A 1 159 ? -12.859 -27.234 3.541 1 89.75 159 ALA A O 1
ATOM 1295 N N . GLY A 1 160 ? -14.648 -26.328 2.553 1 93 160 GLY A N 1
ATOM 1296 C CA . GLY A 1 160 ? -15.078 -27.609 2.002 1 93 160 GLY A CA 1
ATOM 1297 C C . GLY A 1 160 ? -14.016 -28.297 1.167 1 93 160 GLY A C 1
ATOM 1298 O O . GLY A 1 160 ? -13.977 -29.516 1.075 1 93 160 GLY A O 1
ATOM 1299 N N . ARG A 1 161 ? -13.117 -27.531 0.599 1 95 161 ARG A N 1
ATOM 1300 C CA . ARG A 1 161 ? -12.102 -28.109 -0.283 1 95 161 ARG A CA 1
ATOM 1301 C C . ARG A 1 161 ? -11.117 -28.969 0.5 1 95 161 ARG A C 1
ATOM 1303 O O . ARG A 1 161 ? -10.555 -29.922 -0.044 1 95 161 ARG A O 1
ATOM 1310 N N . VAL A 1 162 ? -10.961 -28.75 1.788 1 95.62 162 VAL A N 1
ATOM 1311 C CA . VAL A 1 162 ? -9.961 -29.406 2.619 1 95.62 162 VAL A CA 1
ATOM 1312 C C . VAL A 1 162 ? -10.367 -30.859 2.873 1 95.62 162 VAL A C 1
ATOM 1314 O O . VAL A 1 162 ? -9.508 -31.734 2.994 1 95.62 162 VAL A O 1
ATOM 1317 N N . ALA A 1 163 ? -11.633 -31.109 2.871 1 96.56 163 ALA A N 1
ATOM 1318 C CA . ALA A 1 163 ? -12.18 -32.406 3.221 1 96.56 163 ALA A CA 1
ATOM 1319 C C . ALA A 1 163 ? -12.156 -33.344 2.02 1 96.56 163 ALA A C 1
ATOM 1321 O O . ALA A 1 163 ? -12.32 -34.562 2.17 1 96.56 163 ALA A O 1
ATOM 1322 N N . VAL A 1 164 ? -11.859 -32.875 0.864 1 97.81 164 VAL A N 1
ATOM 1323 C CA . VAL A 1 164 ? -12.039 -33.656 -0.354 1 97.81 164 VAL A CA 1
ATOM 1324 C C . VAL A 1 164 ? -10.688 -33.875 -1.027 1 97.81 164 VAL A C 1
ATOM 1326 O O . VAL A 1 164 ? -9.883 -32.969 -1.136 1 97.81 164 VAL A O 1
ATOM 1329 N N . ARG A 1 165 ? -10.383 -35.094 -1.421 1 98.31 165 ARG A N 1
ATOM 1330 C CA . ARG A 1 165 ? -9.195 -35.375 -2.219 1 98.31 165 ARG A CA 1
ATOM 1331 C C . ARG A 1 165 ? -9.461 -35.125 -3.701 1 98.31 165 ARG A C 1
ATOM 1333 O O . ARG A 1 165 ? -9.648 -36.062 -4.469 1 98.31 165 ARG A O 1
ATOM 1340 N N . LYS A 1 166 ? -9.453 -33.938 -4.07 1 98.19 166 LYS A N 1
ATOM 1341 C CA . LYS A 1 166 ? -9.688 -33.344 -5.391 1 98.19 166 LYS A CA 1
ATOM 1342 C C . LYS A 1 166 ? -8.781 -32.156 -5.637 1 98.19 166 LYS A C 1
ATOM 1344 O O . LYS A 1 166 ? -8.266 -31.547 -4.691 1 98.19 166 LYS A O 1
ATOM 1349 N N . ALA A 1 167 ? -8.492 -31.844 -6.941 1 98.25 167 ALA A N 1
ATOM 1350 C CA . ALA A 1 167 ? -7.703 -30.656 -7.238 1 98.25 167 ALA A CA 1
ATOM 1351 C C . ALA A 1 167 ? -8.289 -29.422 -6.555 1 98.25 167 ALA A C 1
ATOM 1353 O O . ALA A 1 167 ? -9.438 -29.047 -6.816 1 98.25 167 ALA A O 1
ATOM 1354 N N . GLN A 1 168 ? -7.488 -28.766 -5.77 1 97.12 168 GLN A N 1
ATOM 1355 C CA . GLN A 1 168 ? -7.984 -27.703 -4.898 1 97.12 168 GLN A CA 1
ATOM 1356 C C . GLN A 1 168 ? -8.312 -26.438 -5.699 1 97.12 168 GLN A C 1
ATOM 1358 O O . GLN A 1 168 ? -9.219 -25.688 -5.34 1 97.12 168 GLN A O 1
ATOM 1363 N N . TYR A 1 169 ? -7.648 -26.188 -6.832 1 96.94 169 TYR A N 1
ATOM 1364 C CA . TYR A 1 169 ? -7.836 -24.969 -7.625 1 96.94 169 TYR A CA 1
ATOM 1365 C C . TYR A 1 169 ? -9.219 -24.953 -8.266 1 96.94 169 TYR A C 1
ATOM 1367 O O . TYR A 1 169 ? -9.648 -23.922 -8.789 1 96.94 169 TYR A O 1
ATOM 1375 N N . ASN A 1 170 ? -9.977 -26.125 -8.266 1 97.38 170 ASN A N 1
ATOM 1376 C CA . ASN A 1 170 ? -11.352 -26.125 -8.75 1 97.38 170 ASN A CA 1
ATOM 1377 C C . ASN A 1 170 ? -12.242 -25.203 -7.934 1 97.38 170 ASN A C 1
ATOM 1379 O O . ASN A 1 170 ? -13.25 -24.703 -8.43 1 97.38 170 ASN A O 1
ATOM 1383 N N . TRP A 1 171 ? -11.898 -25 -6.652 1 95.56 171 TRP A N 1
ATOM 1384 C CA . TRP A 1 171 ? -12.633 -24.094 -5.777 1 95.56 171 TRP A CA 1
ATOM 1385 C C . TRP A 1 171 ? -12.227 -22.641 -6.027 1 95.56 171 TRP A C 1
ATOM 1387 O O . TRP A 1 171 ? -12.703 -21.734 -5.348 1 95.56 171 TRP A O 1
ATOM 1397 N N . GLY A 1 172 ? -11.367 -22.375 -6.996 1 93.44 172 GLY A N 1
ATOM 1398 C CA . GLY A 1 172 ? -10.797 -21.062 -7.25 1 93.44 172 GLY A CA 1
ATOM 1399 C C . GLY A 1 172 ? -9.422 -20.875 -6.629 1 93.44 172 GLY A C 1
ATOM 1400 O O . GLY A 1 172 ? -8.992 -21.688 -5.809 1 93.44 172 GLY A O 1
ATOM 1401 N N . TRP A 1 173 ? -8.727 -19.922 -6.965 1 94.12 173 TRP A N 1
ATOM 1402 C CA . TRP A 1 173 ? -7.469 -19.453 -6.398 1 94.12 173 TRP A CA 1
ATOM 1403 C C . TRP A 1 173 ? -7.203 -18 -6.777 1 94.12 173 TRP A C 1
ATOM 1405 O O . TRP A 1 173 ? -7.918 -17.422 -7.605 1 94.12 173 TRP A O 1
ATOM 1415 N N . ASP A 1 174 ? -6.273 -17.328 -6.238 1 91.94 174 ASP A N 1
ATOM 1416 C CA . ASP A 1 174 ? -6.008 -15.914 -6.488 1 91.94 174 ASP A CA 1
ATOM 1417 C C . ASP A 1 174 ? -5.523 -15.688 -7.918 1 91.94 174 ASP A C 1
ATOM 1419 O O . ASP A 1 174 ? -5.125 -14.578 -8.273 1 91.94 174 ASP A O 1
ATOM 1423 N N . TRP A 1 175 ? -5.562 -16.734 -8.773 1 94.62 175 TRP A N 1
ATOM 1424 C CA . TRP A 1 175 ? -5.211 -16.625 -10.188 1 94.62 175 TRP A CA 1
ATOM 1425 C C . TRP A 1 175 ? -6.195 -17.406 -11.055 1 94.62 175 TRP A C 1
ATOM 1427 O O . TRP A 1 175 ? -6.129 -17.359 -12.281 1 94.62 175 TRP A O 1
ATOM 1437 N N . GLY A 1 176 ? -7.07 -18.156 -10.43 1 95.38 176 GLY A N 1
ATOM 1438 C CA . GLY A 1 176 ? -7.863 -19.094 -11.211 1 95.38 176 GLY A CA 1
ATOM 1439 C C . GLY A 1 176 ? -9.352 -18.953 -10.953 1 95.38 176 GLY A C 1
ATOM 1440 O O . GLY A 1 176 ? -9.773 -18.484 -9.898 1 95.38 176 GLY A O 1
ATOM 1441 N N . PRO A 1 177 ? -10.18 -19.359 -11.898 1 96.62 177 PRO A N 1
ATOM 1442 C CA . PRO A 1 177 ? -11.633 -19.312 -11.789 1 96.62 177 PRO A CA 1
ATOM 1443 C C . PRO A 1 177 ? -12.203 -20.438 -10.93 1 96.62 177 PRO A C 1
ATOM 1445 O O . PRO A 1 177 ? -11.523 -21.422 -10.672 1 96.62 177 PRO A O 1
ATOM 1448 N N . ILE A 1 178 ? -13.398 -20.266 -10.422 1 96.38 178 ILE A N 1
ATOM 1449 C CA . ILE A 1 178 ? -14.125 -21.344 -9.766 1 96.38 178 ILE A CA 1
ATOM 1450 C C . ILE A 1 178 ? -14.852 -22.188 -10.812 1 96.38 178 ILE A C 1
ATOM 1452 O O . ILE A 1 178 ? -15.938 -21.812 -11.273 1 96.38 178 ILE A O 1
ATOM 1456 N N . ILE A 1 179 ? -14.289 -23.219 -11.195 1 97.5 179 ILE A N 1
ATOM 1457 C CA . ILE A 1 179 ? -14.836 -24.203 -12.133 1 97.5 179 ILE A CA 1
ATOM 1458 C C . ILE A 1 179 ? -14.781 -25.594 -11.516 1 97.5 179 ILE A C 1
ATOM 1460 O O . ILE A 1 179 ? -13.789 -26.312 -11.656 1 97.5 179 ILE A O 1
ATOM 1464 N N . MET A 1 180 ? -15.891 -26.016 -10.898 1 97.81 180 MET A N 1
ATOM 1465 C CA . MET A 1 180 ? -15.977 -27.297 -10.227 1 97.81 180 MET A CA 1
ATOM 1466 C C . MET A 1 180 ? -16.297 -28.406 -11.227 1 97.81 180 MET A C 1
ATOM 1468 O O . MET A 1 180 ? -17.469 -28.719 -11.453 1 97.81 180 MET A O 1
ATOM 1472 N N . THR A 1 181 ? -15.289 -29.109 -11.711 1 98.06 181 THR A N 1
ATOM 1473 C CA . THR A 1 181 ? -15.477 -30.125 -12.742 1 98.06 181 THR A CA 1
ATOM 1474 C C . THR A 1 181 ? -15.969 -31.422 -12.133 1 98.06 181 THR A C 1
ATOM 1476 O O . THR A 1 181 ? -15.922 -31.609 -10.914 1 98.06 181 THR A O 1
ATOM 1479 N N . ALA A 1 182 ? -16.453 -32.344 -12.961 1 98.25 182 ALA A N 1
ATOM 1480 C CA . ALA A 1 182 ? -16.859 -33.688 -12.641 1 98.25 182 ALA A CA 1
ATOM 1481 C C . ALA A 1 182 ? -16.844 -34.594 -13.883 1 98.25 182 ALA A C 1
ATOM 1483 O O . ALA A 1 182 ? -17.109 -34.125 -14.992 1 98.25 182 ALA A O 1
ATOM 1484 N N . GLY A 1 183 ? -16.469 -35.844 -13.758 1 98.12 183 GLY A N 1
ATOM 1485 C CA . GLY A 1 183 ? -16.516 -36.781 -14.875 1 98.12 183 GLY A CA 1
ATOM 1486 C C . GLY A 1 183 ? -15.352 -37.75 -14.898 1 98.12 183 GLY A C 1
ATOM 1487 O O . GLY A 1 183 ? -14.484 -37.688 -14.016 1 98.12 183 GLY A O 1
ATOM 1488 N N . PRO A 1 184 ? -15.406 -38.719 -15.812 1 98.31 184 PRO A N 1
ATOM 1489 C CA . PRO A 1 184 ? -14.219 -39.562 -16.062 1 98.31 184 PRO A CA 1
ATOM 1490 C C . PRO A 1 184 ? -13.109 -38.781 -16.766 1 98.31 184 PRO A C 1
ATOM 1492 O O . PRO A 1 184 ? -12.945 -38.906 -17.984 1 98.31 184 PRO A O 1
ATOM 1495 N N . TRP A 1 185 ? -12.359 -38.094 -15.969 1 97.94 185 TRP A N 1
ATOM 1496 C CA . TRP A 1 185 ? -11.438 -37.094 -16.484 1 97.94 185 TRP A CA 1
ATOM 1497 C C . TRP A 1 185 ? -10.18 -37.75 -17.047 1 97.94 185 TRP A C 1
ATOM 1499 O O . TRP A 1 185 ? -9.336 -37.062 -17.641 1 97.94 185 TRP A O 1
ATOM 1509 N N . LYS A 1 186 ? -9.984 -39.094 -16.859 1 97.94 186 LYS A N 1
ATOM 1510 C CA . LYS A 1 186 ? -8.93 -39.906 -17.438 1 97.94 186 LYS A CA 1
ATOM 1511 C C . LYS A 1 186 ? -9.516 -41.125 -18.141 1 97.94 186 LYS A C 1
ATOM 1513 O O . LYS A 1 186 ? -10.727 -41.375 -18.094 1 97.94 186 LYS A O 1
ATOM 1518 N N . PRO A 1 187 ? -8.727 -41.938 -18.812 1 97.44 187 PRO A N 1
ATOM 1519 C CA . PRO A 1 187 ? -9.219 -43.031 -19.641 1 97.44 187 PRO A CA 1
ATOM 1520 C C . PRO A 1 187 ? -9.953 -44.094 -18.828 1 97.44 187 PRO A C 1
ATOM 1522 O O . PRO A 1 187 ? -9.562 -44.406 -17.688 1 97.44 187 PRO A O 1
ATOM 1525 N N . VAL A 1 188 ? -11.008 -44.656 -19.438 1 98.19 188 VAL A N 1
ATOM 1526 C CA . VAL A 1 188 ? -11.734 -45.844 -19 1 98.19 188 VAL A CA 1
ATOM 1527 C C . VAL A 1 188 ? -11.594 -46.969 -20.031 1 98.19 188 VAL A C 1
ATOM 1529 O O . VAL A 1 188 ? -11.797 -46.75 -21.234 1 98.19 188 VAL A O 1
ATOM 1532 N N . TYR A 1 189 ? -11.227 -48.188 -19.609 1 97.38 189 TYR A N 1
ATOM 1533 C CA . TYR A 1 189 ? -11.039 -49.25 -20.578 1 97.38 189 TYR A CA 1
ATOM 1534 C C . TYR A 1 189 ? -11.25 -50.625 -19.938 1 97.38 189 TYR A C 1
ATOM 1536 O O . TYR A 1 189 ? -11.281 -50.75 -18.703 1 97.38 189 TYR A O 1
ATOM 1544 N N . LEU A 1 190 ? -11.414 -51.625 -20.781 1 95.38 190 LEU A N 1
ATOM 1545 C CA . LEU A 1 190 ? -11.453 -53.031 -20.406 1 95.38 190 LEU A CA 1
ATOM 1546 C C . LEU A 1 190 ? -10.109 -53.719 -20.672 1 95.38 190 LEU A C 1
ATOM 1548 O O . LEU A 1 190 ? -9.469 -53.438 -21.688 1 95.38 190 LEU A O 1
ATOM 1552 N N . GLU A 1 191 ? -9.75 -54.5 -19.688 1 94.75 191 GLU A N 1
ATOM 1553 C CA . GLU A 1 191 ? -8.602 -55.375 -19.875 1 94.75 191 GLU A CA 1
ATOM 1554 C C . GLU A 1 191 ? -8.984 -56.844 -19.672 1 94.75 191 GLU A C 1
ATOM 1556 O O . GLU A 1 191 ? -9.617 -57.188 -18.672 1 94.75 191 GLU A O 1
ATOM 1561 N N . GLN A 1 192 ? -8.672 -57.625 -20.625 1 92.88 192 GLN A N 1
ATOM 1562 C CA . GLN A 1 192 ? -8.844 -59.062 -20.516 1 92.88 192 GLN A CA 1
ATOM 1563 C C . GLN A 1 192 ? -7.508 -59.781 -20.609 1 92.88 192 GLN A C 1
ATOM 1565 O O . GLN A 1 192 ? -6.684 -59.469 -21.469 1 92.88 192 GLN A O 1
ATOM 1570 N N . TYR A 1 193 ? -7.355 -60.781 -19.688 1 93 193 TYR A N 1
ATOM 1571 C CA . TYR A 1 193 ? -6.07 -61.438 -19.641 1 93 193 TYR A CA 1
ATOM 1572 C C . TYR A 1 193 ? -6.176 -62.75 -18.875 1 93 193 TYR A C 1
ATOM 1574 O O . TYR A 1 193 ? -7.098 -62.938 -18.062 1 93 193 TYR A O 1
ATOM 1582 N N . THR A 1 194 ? -5.281 -63.656 -19.188 1 91.44 194 THR A N 1
ATOM 1583 C CA . THR A 1 194 ? -5.07 -64.812 -18.344 1 91.44 194 THR A CA 1
ATOM 1584 C C . THR A 1 194 ? -3.992 -64.562 -17.297 1 91.44 194 THR A C 1
ATOM 1586 O O . THR A 1 194 ? -4.133 -64.938 -16.141 1 91.44 194 THR A O 1
ATOM 1589 N N . ALA A 1 195 ? -2.959 -63.906 -17.766 1 92.62 195 ALA A N 1
ATOM 1590 C CA . ALA A 1 195 ? -1.883 -63.406 -16.922 1 92.62 195 ALA A CA 1
ATOM 1591 C C . ALA A 1 195 ? -1.346 -62.062 -17.438 1 92.62 195 ALA A C 1
ATOM 1593 O O . ALA A 1 195 ? -1.287 -61.844 -18.656 1 92.62 195 ALA A O 1
ATOM 1594 N N . ARG A 1 196 ? -1.032 -61.219 -16.531 1 95.06 196 ARG A N 1
ATOM 1595 C CA . ARG A 1 196 ? -0.517 -59.938 -16.953 1 95.06 196 ARG A CA 1
ATOM 1596 C C . ARG A 1 196 ? 0.589 -59.438 -16.016 1 95.06 196 ARG A C 1
ATOM 1598 O O . ARG A 1 196 ? 0.604 -59.812 -14.836 1 95.06 196 ARG A O 1
ATOM 1605 N N . VAL A 1 197 ? 1.492 -58.656 -16.578 1 96.5 197 VAL A N 1
ATOM 1606 C CA . VAL A 1 197 ? 2.465 -57.938 -15.75 1 96.5 197 VAL A CA 1
ATOM 1607 C C . VAL A 1 197 ? 1.801 -56.719 -15.102 1 96.5 197 VAL A C 1
ATOM 1609 O O . VAL A 1 197 ? 1.336 -55.812 -15.797 1 96.5 197 VAL A O 1
ATOM 1612 N N . ASP A 1 198 ? 1.771 -56.688 -13.828 1 95.62 198 ASP A N 1
ATOM 1613 C CA . ASP A 1 198 ? 1.146 -55.594 -13.086 1 95.62 198 ASP A CA 1
ATOM 1614 C C . ASP A 1 198 ? 2.086 -54.406 -12.969 1 95.62 198 ASP A C 1
ATOM 1616 O O . ASP A 1 198 ? 1.641 -53.25 -12.977 1 95.62 198 ASP A O 1
ATOM 1620 N N . ASP A 1 199 ? 3.303 -54.719 -12.695 1 95.5 199 ASP A N 1
ATOM 1621 C CA . ASP A 1 199 ? 4.289 -53.656 -12.547 1 95.5 199 ASP A CA 1
ATOM 1622 C C . ASP A 1 199 ? 5.707 -54.188 -12.742 1 95.5 199 ASP A C 1
ATOM 1624 O O . ASP A 1 199 ? 5.961 -55.375 -12.547 1 95.5 199 ASP A O 1
ATOM 1628 N N . VAL A 1 200 ? 6.547 -53.344 -13.25 1 97 200 VAL A N 1
ATOM 1629 C CA . VAL A 1 200 ? 7.984 -53.594 -13.305 1 97 200 VAL A CA 1
ATOM 1630 C C . VAL A 1 200 ? 8.742 -52.344 -12.859 1 97 200 VAL A C 1
ATOM 1632 O O . VAL A 1 200 ? 8.406 -51.219 -13.266 1 97 200 VAL A O 1
ATOM 1635 N N . TRP A 1 201 ? 9.695 -52.531 -11.938 1 96.44 201 TRP A N 1
ATOM 1636 C CA . TRP A 1 201 ? 10.383 -51.406 -11.312 1 96.44 201 TRP A CA 1
ATOM 1637 C C . TRP A 1 201 ? 11.852 -51.75 -11.047 1 96.44 201 TRP A C 1
ATOM 1639 O O . TRP A 1 201 ? 12.156 -52.812 -10.516 1 96.44 201 TRP A O 1
ATOM 1649 N N . ALA A 1 202 ? 12.695 -50.812 -11.484 1 96.69 202 ALA A N 1
ATOM 1650 C CA . ALA A 1 202 ? 14.117 -50.938 -11.18 1 96.69 202 ALA A CA 1
ATOM 1651 C C . ALA A 1 202 ? 14.523 -50.031 -10.023 1 96.69 202 ALA A C 1
ATOM 1653 O O . ALA A 1 202 ? 14.758 -48.844 -10.219 1 96.69 202 ALA A O 1
ATOM 1654 N N . GLN A 1 203 ? 14.633 -50.625 -8.852 1 96.44 203 GLN A N 1
ATOM 1655 C CA . GLN A 1 203 ? 15.219 -49.906 -7.727 1 96.44 203 GLN A CA 1
ATOM 1656 C C . GLN A 1 203 ? 16.75 -49.906 -7.816 1 96.44 203 GLN A C 1
ATOM 1658 O O . GLN A 1 203 ? 17.375 -50.938 -7.945 1 96.44 203 GLN A O 1
ATOM 1663 N N . ASN A 1 204 ? 17.375 -48.719 -7.863 1 95.5 204 ASN A N 1
ATOM 1664 C CA . ASN A 1 204 ? 18.812 -48.75 -8.102 1 95.5 204 ASN A CA 1
ATOM 1665 C C . ASN A 1 204 ? 19.516 -47.625 -7.352 1 95.5 204 ASN A C 1
ATOM 1667 O O . ASN A 1 204 ? 18.875 -46.656 -6.91 1 95.5 204 ASN A O 1
ATOM 1671 N N . GLU A 1 205 ? 20.766 -47.781 -7.188 1 93.75 205 GLU A N 1
ATOM 1672 C CA . GLU A 1 205 ? 21.703 -46.781 -6.66 1 93.75 205 GLU A CA 1
ATOM 1673 C C . GLU A 1 205 ? 22.984 -46.719 -7.488 1 93.75 205 GLU A C 1
ATOM 1675 O O . GLU A 1 205 ? 23.5 -47.75 -7.918 1 93.75 205 GLU A O 1
ATOM 1680 N N . LEU A 1 206 ? 23.312 -45.594 -7.711 1 95.94 206 LEU A N 1
ATOM 1681 C CA . LEU A 1 206 ? 24.594 -45.375 -8.383 1 95.94 206 LEU A CA 1
ATOM 1682 C C . LEU A 1 206 ? 25.734 -45.25 -7.371 1 95.94 206 LEU A C 1
ATOM 1684 O O . LEU A 1 206 ? 25.578 -44.625 -6.328 1 95.94 206 LEU A O 1
ATOM 1688 N N . ASP A 1 207 ? 26.875 -45.844 -7.793 1 95.31 207 ASP A N 1
ATOM 1689 C CA . ASP A 1 207 ? 28.062 -45.688 -6.973 1 95.31 207 ASP A CA 1
ATOM 1690 C C . ASP A 1 207 ? 28.484 -44.219 -6.887 1 95.31 207 ASP A C 1
ATOM 1692 O O . ASP A 1 207 ? 28.172 -43.406 -7.766 1 95.31 207 ASP A O 1
ATOM 1696 N N . SER A 1 208 ? 29.234 -43.969 -5.809 1 94.69 208 SER A N 1
ATOM 1697 C CA . SER A 1 208 ? 29.656 -42.562 -5.598 1 94.69 208 SER A CA 1
ATOM 1698 C C . SER A 1 208 ? 30.547 -42.094 -6.734 1 94.69 208 SER A C 1
ATOM 1700 O O . SER A 1 208 ? 30.578 -40.906 -7.039 1 94.69 208 SER A O 1
ATOM 1702 N N . ASP A 1 209 ? 31.234 -43.031 -7.363 1 96.31 209 ASP A N 1
ATOM 1703 C CA . ASP A 1 209 ? 32.125 -42.656 -8.461 1 96.31 209 ASP A CA 1
ATOM 1704 C C . ASP A 1 209 ? 31.406 -42.719 -9.805 1 96.31 209 ASP A C 1
ATOM 1706 O O . ASP A 1 209 ? 32 -42.469 -10.844 1 96.31 209 ASP A O 1
ATOM 1710 N N . LEU A 1 210 ? 30.125 -43.156 -9.844 1 96.75 210 LEU A N 1
ATOM 1711 C CA . LEU A 1 210 ? 29.234 -43.188 -11 1 96.75 210 LEU A CA 1
ATOM 1712 C C . LEU A 1 210 ? 29.656 -44.281 -11.977 1 96.75 210 LEU A C 1
ATOM 1714 O O . LEU A 1 210 ? 29.234 -44.281 -13.133 1 96.75 210 LEU A O 1
ATOM 1718 N N . GLU A 1 211 ? 30.484 -45.219 -11.523 1 96.62 211 GLU A N 1
ATOM 1719 C CA . GLU A 1 211 ? 31.078 -46.219 -12.438 1 96.62 211 GLU A CA 1
ATOM 1720 C C . GLU A 1 211 ? 30.188 -47.438 -12.57 1 96.62 211 GLU A C 1
ATOM 1722 O O . GLU A 1 211 ? 30.359 -48.219 -13.5 1 96.62 211 GLU A O 1
ATOM 1727 N N . ALA A 1 212 ? 29.297 -47.531 -11.664 1 97.38 212 ALA A N 1
ATOM 1728 C CA . ALA A 1 212 ? 28.406 -48.688 -11.734 1 97.38 212 ALA A CA 1
ATOM 1729 C C . ALA A 1 212 ? 27.062 -48.375 -11.094 1 97.38 212 ALA A C 1
ATOM 1731 O O . ALA A 1 212 ? 26.969 -47.562 -10.156 1 97.38 212 ALA A O 1
ATOM 1732 N N . VAL A 1 213 ? 26.047 -48.938 -11.609 1 97.44 213 VAL A N 1
ATOM 1733 C CA . VAL A 1 213 ? 24.719 -48.938 -11 1 97.44 213 VAL A CA 1
ATOM 1734 C C . VAL A 1 213 ? 24.359 -50.344 -10.547 1 97.44 213 VAL A C 1
ATOM 1736 O O . VAL A 1 213 ? 24.609 -51.312 -11.25 1 97.44 213 VAL A O 1
ATOM 1739 N N . THR A 1 214 ? 23.922 -50.469 -9.32 1 96.69 214 THR A N 1
ATOM 1740 C CA . THR A 1 214 ? 23.422 -51.719 -8.742 1 96.69 214 THR A CA 1
ATOM 1741 C C . THR A 1 214 ? 21.984 -51.562 -8.281 1 96.69 214 THR A C 1
ATOM 1743 O O . THR A 1 214 ? 21.562 -50.469 -7.848 1 96.69 214 THR A O 1
ATOM 1746 N N . GLY A 1 215 ? 21.297 -52.625 -8.477 1 95.81 215 GLY A N 1
ATOM 1747 C CA . GLY A 1 215 ? 19.906 -52.562 -8.039 1 95.81 215 GLY A CA 1
ATOM 1748 C C . GLY A 1 215 ? 19.172 -53.875 -8.195 1 95.81 215 GLY A C 1
ATOM 1749 O O . GLY A 1 215 ? 19.797 -54.938 -8.336 1 95.81 215 GLY A O 1
ATOM 1750 N N . THR A 1 216 ? 17.953 -53.812 -7.953 1 97 216 THR A N 1
ATOM 1751 C CA . THR A 1 216 ? 17.031 -54.938 -8.094 1 97 216 THR A CA 1
ATOM 1752 C C . THR A 1 216 ? 15.852 -54.562 -8.984 1 97 216 THR A C 1
ATOM 1754 O O . THR A 1 216 ? 15.266 -53.5 -8.828 1 97 216 THR A O 1
ATOM 1757 N N . ILE A 1 217 ? 15.555 -55.375 -9.945 1 97.31 217 ILE A N 1
ATOM 1758 C CA . ILE A 1 217 ? 14.344 -55.219 -10.742 1 97.31 217 ILE A CA 1
ATOM 1759 C C . ILE A 1 217 ? 13.219 -56.062 -10.133 1 97.31 217 ILE A C 1
ATOM 1761 O O . ILE A 1 217 ? 13.344 -57.281 -9.977 1 97.31 217 ILE A O 1
ATOM 1765 N N . TYR A 1 218 ? 12.219 -55.344 -9.742 1 97 218 TYR A N 1
ATOM 1766 C CA . TYR A 1 218 ? 11.016 -55.969 -9.203 1 97 218 TYR A CA 1
ATOM 1767 C C . TYR A 1 218 ? 9.938 -56.094 -10.273 1 97 218 TYR A C 1
ATOM 1769 O O . TYR A 1 218 ? 9.68 -55.125 -11.008 1 97 218 TYR A O 1
ATOM 1777 N N . THR A 1 219 ? 9.336 -57.281 -10.367 1 97.19 219 THR A N 1
ATOM 1778 C CA . THR A 1 219 ? 8.219 -57.5 -11.281 1 97.19 219 THR A CA 1
ATOM 1779 C C . THR A 1 219 ? 7.051 -58.156 -10.555 1 97.19 219 THR A C 1
ATOM 1781 O O . THR A 1 219 ? 7.234 -59.156 -9.859 1 97.19 219 THR A O 1
ATOM 1784 N N . ASN A 1 220 ? 5.98 -57.562 -10.656 1 96.69 220 ASN A N 1
ATOM 1785 C CA . ASN A 1 220 ? 4.734 -58.125 -10.148 1 96.69 220 ASN A CA 1
ATOM 1786 C C . ASN A 1 220 ? 3.836 -58.594 -11.281 1 96.69 220 ASN A C 1
ATOM 1788 O O . ASN A 1 220 ? 3.57 -57.844 -12.234 1 96.69 220 ASN A O 1
ATOM 1792 N N . VAL A 1 221 ? 3.391 -59.844 -11.188 1 95.88 221 VAL A N 1
ATOM 1793 C CA . VAL A 1 221 ? 2.492 -60.406 -12.18 1 95.88 221 VAL A CA 1
ATOM 1794 C C . VAL A 1 221 ? 1.227 -60.938 -11.492 1 95.88 221 VAL A C 1
ATOM 1796 O O . VAL A 1 221 ? 1.259 -61.312 -10.32 1 95.88 221 VAL A O 1
ATOM 1799 N N . VAL A 1 222 ? 0.151 -60.875 -12.242 1 94.56 222 VAL A N 1
ATOM 1800 C CA . VAL A 1 222 ? -1.121 -61.344 -11.695 1 94.56 222 VAL A CA 1
ATOM 1801 C C . VAL A 1 222 ? -1.831 -62.219 -12.719 1 94.56 222 VAL A C 1
ATOM 1803 O O . VAL A 1 222 ? -1.607 -62.094 -13.922 1 94.56 222 VAL A O 1
ATOM 1806 N N . GLY A 1 223 ? -2.654 -63.156 -12.172 1 91.81 223 GLY A N 1
ATOM 1807 C CA . GLY A 1 223 ? -3.475 -64 -13.031 1 91.81 223 GLY A CA 1
ATOM 1808 C C . GLY A 1 223 ? -3.316 -65.5 -12.742 1 91.81 223 GLY A C 1
ATOM 1809 O O . GLY A 1 223 ? -3.004 -65.875 -11.617 1 91.81 223 GLY A O 1
ATOM 1810 N N . ASP A 1 224 ? -3.729 -66.312 -13.766 1 89.62 224 ASP A N 1
ATOM 1811 C CA . ASP A 1 224 ? -3.596 -67.75 -13.703 1 89.62 224 ASP A CA 1
ATOM 1812 C C . ASP A 1 224 ? -2.301 -68.188 -14.367 1 89.62 224 ASP A C 1
ATOM 1814 O O . ASP A 1 224 ? -2.141 -68.062 -15.578 1 89.62 224 ASP A O 1
ATOM 1818 N N . PHE A 1 225 ? -1.507 -68.812 -13.477 1 90.06 225 PHE A N 1
ATOM 1819 C CA . PHE A 1 225 ? -0.182 -69.125 -13.961 1 90.06 225 PHE A CA 1
ATOM 1820 C C . PHE A 1 225 ? -0.128 -70.625 -14.328 1 90.06 225 PHE A C 1
ATOM 1822 O O . PHE A 1 225 ? -0.743 -71.438 -13.656 1 90.06 225 PHE A O 1
ATOM 1829 N N . HIS A 1 226 ? 0.625 -70.812 -15.383 1 89.69 226 HIS A N 1
ATOM 1830 C CA . HIS A 1 226 ? 0.958 -72.188 -15.812 1 89.69 226 HIS A CA 1
ATOM 1831 C C . HIS A 1 226 ? 2.408 -72.5 -15.492 1 89.69 226 HIS A C 1
ATOM 1833 O O . HIS A 1 226 ? 3.275 -71.625 -15.508 1 89.69 226 HIS A O 1
ATOM 1839 N N . PRO A 1 227 ? 2.676 -73.812 -15.273 1 89.12 227 PRO A N 1
ATOM 1840 C CA . PRO A 1 227 ? 4.059 -74.25 -14.984 1 89.12 227 PRO A CA 1
ATOM 1841 C C . PRO A 1 227 ? 5.023 -73.875 -16.109 1 89.12 227 PRO A C 1
ATOM 1843 O O . PRO A 1 227 ? 6.215 -73.625 -15.867 1 89.12 227 PRO A O 1
ATOM 1846 N N . ASP A 1 228 ? 4.492 -73.75 -17.25 1 90.19 228 ASP A N 1
ATOM 1847 C CA . ASP A 1 228 ? 5.336 -73.438 -18.406 1 90.19 228 ASP A CA 1
ATOM 1848 C C . ASP A 1 228 ? 5.5 -71.938 -18.594 1 90.19 228 ASP A C 1
ATOM 1850 O O . ASP A 1 228 ? 6.242 -71.5 -19.484 1 90.19 228 ASP A O 1
ATOM 1854 N N . ASP A 1 229 ? 4.875 -71.125 -17.797 1 93.81 229 ASP A N 1
ATOM 1855 C CA . ASP A 1 229 ? 4.977 -69.688 -17.922 1 93.81 229 ASP A CA 1
ATOM 1856 C C . ASP A 1 229 ? 6.375 -69.188 -17.531 1 93.81 229 ASP A C 1
ATOM 1858 O O . ASP A 1 229 ? 6.961 -69.688 -16.562 1 93.81 229 ASP A O 1
ATOM 1862 N N . ARG A 1 230 ? 6.93 -68.312 -18.391 1 95.88 230 ARG A N 1
ATOM 1863 C CA . ARG A 1 230 ? 8.219 -67.688 -18.109 1 95.88 230 ARG A CA 1
ATOM 1864 C C . ARG A 1 230 ? 8.086 -66.188 -18.047 1 95.88 230 ARG A C 1
ATOM 1866 O O . ARG A 1 230 ? 7.277 -65.562 -18.781 1 95.88 230 ARG A O 1
ATOM 1873 N N . LEU A 1 231 ? 8.812 -65.625 -17.125 1 96.75 231 LEU A N 1
ATOM 1874 C CA . LEU A 1 231 ? 8.938 -64.188 -17.031 1 96.75 231 LEU A CA 1
ATOM 1875 C C . LEU A 1 231 ? 10.219 -63.656 -17.703 1 96.75 231 LEU A C 1
ATOM 1877 O O . LEU A 1 231 ? 11.32 -64.062 -17.297 1 96.75 231 LEU A O 1
ATOM 1881 N N . ALA A 1 232 ? 10.055 -62.906 -18.797 1 96.94 232 ALA A N 1
ATOM 1882 C CA . ALA A 1 232 ? 11.188 -62.312 -19.5 1 96.94 232 ALA A CA 1
ATOM 1883 C C . ALA A 1 232 ? 11.367 -60.844 -19.109 1 96.94 232 ALA A C 1
ATOM 1885 O O . ALA A 1 232 ? 10.438 -60.031 -19.219 1 96.94 232 ALA A O 1
ATOM 1886 N N . ILE A 1 233 ? 12.516 -60.469 -18.562 1 97.44 233 ILE A N 1
ATOM 1887 C CA . ILE A 1 233 ? 12.875 -59.125 -18.172 1 97.44 233 ILE A CA 1
ATOM 1888 C C . ILE A 1 233 ? 14.078 -58.656 -18.984 1 97.44 233 ILE A C 1
ATOM 1890 O O . ILE A 1 233 ? 15.031 -59.406 -19.188 1 97.44 233 ILE A O 1
ATOM 1894 N N . SER A 1 234 ? 13.984 -57.438 -19.516 1 97.25 234 SER A N 1
ATOM 1895 C CA . SER A 1 234 ? 15.125 -56.906 -20.25 1 97.25 234 SER A CA 1
ATOM 1896 C C . SER A 1 234 ? 15.289 -55.406 -20.016 1 97.25 234 SER A C 1
ATOM 1898 O O . SER A 1 234 ? 14.32 -54.719 -19.719 1 97.25 234 SER A O 1
ATOM 1900 N N . LEU A 1 235 ? 16.469 -54.969 -19.984 1 97.12 235 LEU A N 1
ATOM 1901 C CA . LEU A 1 235 ? 16.875 -53.562 -20.031 1 97.12 235 LEU A CA 1
ATOM 1902 C C . LEU A 1 235 ? 17.625 -53.25 -21.328 1 97.12 235 LEU A C 1
ATOM 1904 O O . LEU A 1 235 ? 18.625 -53.906 -21.625 1 97.12 235 LEU A O 1
ATOM 1908 N N . THR A 1 236 ? 17.078 -52.25 -22.141 1 97.56 236 THR A N 1
ATOM 1909 C CA . THR A 1 236 ? 17.641 -52 -23.469 1 97.56 236 THR A CA 1
ATOM 1910 C C . THR A 1 236 ? 18.094 -50.531 -23.578 1 97.56 236 THR A C 1
ATOM 1912 O O . THR A 1 236 ? 17.375 -49.625 -23.141 1 97.56 236 THR A O 1
ATOM 1915 N N . LEU A 1 237 ? 19.25 -50.312 -24.031 1 96.75 237 LEU A N 1
ATOM 1916 C CA . LEU A 1 237 ? 19.797 -49 -24.359 1 96.75 237 LEU A CA 1
ATOM 1917 C C . LEU A 1 237 ? 20.047 -48.875 -25.859 1 96.75 237 LEU A C 1
ATOM 1919 O O . LEU A 1 237 ? 20.859 -49.625 -26.422 1 96.75 237 LEU A O 1
ATOM 1923 N N . GLU A 1 238 ? 19.391 -47.969 -26.516 1 92.88 238 GLU A N 1
ATOM 1924 C CA . GLU A 1 238 ? 19.578 -47.719 -27.938 1 92.88 238 GLU A CA 1
ATOM 1925 C C . GLU A 1 238 ? 19.484 -49 -28.75 1 92.88 238 GLU A C 1
ATOM 1927 O O . GLU A 1 238 ? 20.359 -49.281 -29.562 1 92.88 238 GLU A O 1
ATOM 1932 N N . GLY A 1 239 ? 18.578 -49.781 -28.453 1 91.31 239 GLY A N 1
ATOM 1933 C CA . GLY A 1 239 ? 18.312 -51 -29.219 1 91.31 239 GLY A CA 1
ATOM 1934 C C . GLY A 1 239 ? 19.125 -52.188 -28.766 1 91.31 239 GLY A C 1
ATOM 1935 O O . GLY A 1 239 ? 18.891 -53.312 -29.219 1 91.31 239 GLY A O 1
ATOM 1936 N N . ARG A 1 240 ? 20.031 -51.969 -27.875 1 95.44 240 ARG A N 1
ATOM 1937 C CA . ARG A 1 240 ? 20.875 -53.062 -27.406 1 95.44 240 ARG A CA 1
ATOM 1938 C C . ARG A 1 240 ? 20.469 -53.5 -26 1 95.44 240 ARG A C 1
ATOM 1940 O O . ARG A 1 240 ? 20.391 -52.688 -25.078 1 95.44 240 ARG A O 1
ATOM 1947 N N . LYS A 1 241 ? 20.266 -54.781 -25.781 1 95.88 241 LYS A N 1
ATOM 1948 C CA . LYS A 1 241 ? 19.953 -55.312 -24.469 1 95.88 241 LYS A CA 1
ATOM 1949 C C . LYS A 1 241 ? 21.172 -55.312 -23.562 1 95.88 241 LYS A C 1
ATOM 1951 O O . LYS A 1 241 ? 22.188 -55.938 -23.875 1 95.88 241 LYS A O 1
ATOM 1956 N N . VAL A 1 242 ? 21.156 -54.656 -22.531 1 95.38 242 VAL A N 1
ATOM 1957 C CA . VAL A 1 242 ? 22.266 -54.594 -21.578 1 95.38 242 VAL A CA 1
ATOM 1958 C C . VAL A 1 242 ? 22 -55.531 -20.422 1 95.38 242 VAL A C 1
ATOM 1960 O O . VAL A 1 242 ? 22.938 -55.906 -19.688 1 95.38 242 VAL A O 1
ATOM 1963 N N . LEU A 1 243 ? 20.781 -55.969 -20.219 1 95.25 243 LEU A N 1
ATOM 1964 C CA . LEU A 1 243 ? 20.359 -56.969 -19.25 1 95.25 243 LEU A CA 1
ATOM 1965 C C . LEU A 1 243 ? 19.219 -57.844 -19.812 1 95.25 243 LEU A C 1
ATOM 1967 O O . LEU A 1 243 ? 18.312 -57.312 -20.469 1 95.25 243 LEU A O 1
ATOM 1971 N N . GLU A 1 244 ? 19.281 -59.125 -19.609 1 95.44 244 GLU A N 1
ATOM 1972 C CA . GLU A 1 244 ? 18.234 -60.062 -20 1 95.44 244 GLU A CA 1
ATOM 1973 C C . GLU A 1 244 ? 18.094 -61.188 -18.969 1 95.44 244 GLU A C 1
ATOM 1975 O O . GLU A 1 244 ? 19.094 -61.75 -18.5 1 95.44 244 GLU A O 1
ATOM 1980 N N . GLU A 1 245 ? 16.938 -61.375 -18.594 1 94.62 245 GLU A N 1
ATOM 1981 C CA . GLU A 1 245 ? 16.609 -62.438 -17.625 1 94.62 245 GLU A CA 1
ATOM 1982 C C . GLU A 1 245 ? 15.352 -63.188 -18.062 1 94.62 245 GLU A C 1
ATOM 1984 O O . GLU A 1 245 ? 14.398 -62.594 -18.547 1 94.62 245 GLU A O 1
ATOM 1989 N N . LEU A 1 246 ? 15.383 -64.5 -18.016 1 94.75 246 LEU A N 1
ATOM 1990 C CA . LEU A 1 246 ? 14.242 -65.375 -18.234 1 94.75 246 LEU A CA 1
ATOM 1991 C C . LEU A 1 246 ? 14.055 -66.375 -17.047 1 94.75 246 LEU A C 1
ATOM 1993 O O . LEU A 1 246 ? 14.945 -67.125 -16.734 1 94.75 246 LEU A O 1
ATOM 1997 N N . ALA A 1 247 ? 12.984 -66.25 -16.406 1 94.69 247 ALA A N 1
ATOM 1998 C CA . ALA A 1 247 ? 12.766 -67 -15.195 1 94.69 247 ALA A CA 1
ATOM 1999 C C . ALA A 1 247 ? 11.359 -67.625 -15.18 1 94.69 247 ALA A C 1
ATOM 2001 O O . ALA A 1 247 ? 10.461 -67.125 -15.867 1 94.69 247 ALA A O 1
ATOM 2002 N N . PRO A 1 248 ? 11.242 -68.75 -14.422 1 93.88 248 PRO A N 1
ATOM 2003 C CA . PRO A 1 248 ? 9.867 -69.188 -14.203 1 93.88 248 PRO A CA 1
ATOM 2004 C C . PRO A 1 248 ? 9.023 -68.188 -13.43 1 93.88 248 PRO A C 1
ATOM 2006 O O . PRO A 1 248 ? 9.539 -67.5 -12.539 1 93.88 248 PRO A O 1
ATOM 2009 N N . VAL A 1 249 ? 7.805 -68.062 -13.719 1 92.88 249 VAL A N 1
ATOM 2010 C CA . VAL A 1 249 ? 6.898 -67.25 -12.977 1 92.88 249 VAL A CA 1
ATOM 2011 C C . VAL A 1 249 ? 6.703 -67.75 -11.562 1 92.88 249 VAL A C 1
ATOM 2013 O O . VAL A 1 249 ? 6.289 -68.938 -11.391 1 92.88 249 VAL A O 1
ATOM 2016 N N . PRO A 1 250 ? 7.043 -66.938 -10.672 1 91.88 250 PRO A N 1
ATOM 2017 C CA . PRO A 1 250 ? 6.832 -67.438 -9.305 1 91.88 250 PRO A CA 1
ATOM 2018 C C . PRO A 1 250 ? 5.355 -67.625 -8.969 1 91.88 250 PRO A C 1
ATOM 2020 O O . PRO A 1 250 ? 4.504 -66.875 -9.477 1 91.88 250 PRO A O 1
ATOM 2023 N N . ARG A 1 251 ? 5.047 -68.5 -7.969 1 89.69 251 ARG A N 1
ATOM 2024 C CA . ARG A 1 251 ? 3.68 -68.812 -7.574 1 89.69 251 ARG A CA 1
ATOM 2025 C C . ARG A 1 251 ? 2.986 -67.562 -6.953 1 89.69 251 ARG A C 1
ATOM 2027 O O . ARG A 1 251 ? 1.778 -67.438 -7.113 1 89.69 251 ARG A O 1
ATOM 2034 N N . ASN A 1 252 ? 3.791 -66.75 -6.27 1 91.69 252 ASN A N 1
ATOM 2035 C CA . ASN A 1 252 ? 3.184 -65.625 -5.602 1 91.69 252 ASN A CA 1
ATOM 2036 C C . ASN A 1 252 ? 3.143 -64.438 -6.516 1 91.69 252 ASN A C 1
ATOM 2038 O O . ASN A 1 252 ? 2.703 -63.344 -6.102 1 91.69 252 ASN A O 1
ATOM 2042 N N . GLY A 1 253 ? 3.617 -64.5 -7.656 1 93.38 253 GLY A N 1
ATOM 2043 C CA . GLY A 1 253 ? 3.525 -63.469 -8.672 1 93.38 253 GLY A CA 1
ATOM 2044 C C . GLY A 1 253 ? 4.539 -62.375 -8.492 1 93.38 253 GLY A C 1
ATOM 2045 O O . GLY A 1 253 ? 4.453 -61.312 -9.141 1 93.38 253 GLY A O 1
ATOM 2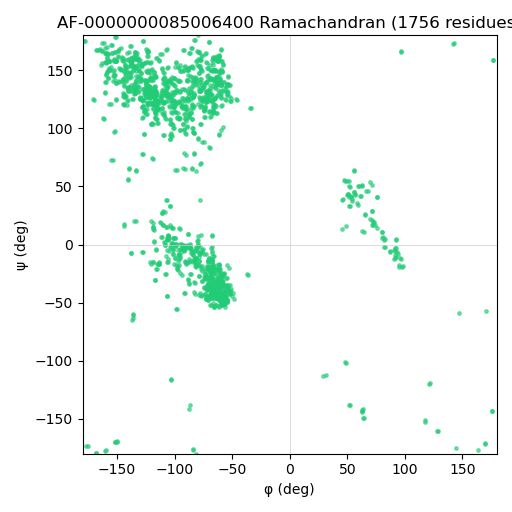046 N N . LYS A 1 254 ? 5.477 -62.469 -7.574 1 96.38 254 LYS A N 1
ATOM 2047 C CA . LYS A 1 254 ? 6.5 -61.438 -7.305 1 96.38 254 LYS A CA 1
ATOM 2048 C C . LYS A 1 254 ? 7.895 -61.969 -7.621 1 96.38 254 LYS A C 1
ATOM 2050 O O . LYS A 1 254 ? 8.273 -63.062 -7.16 1 96.38 254 LYS A O 1
ATOM 2055 N N . TYR A 1 255 ? 8.523 -61.312 -8.43 1 95.88 255 TYR A N 1
ATOM 2056 C CA . TYR A 1 255 ? 9.875 -61.688 -8.828 1 95.88 255 TYR A CA 1
ATOM 2057 C C . TYR A 1 255 ? 10.852 -60.562 -8.641 1 95.88 255 TYR A C 1
ATOM 2059 O O . TYR A 1 255 ? 10.516 -59.406 -8.906 1 95.88 255 TYR A O 1
ATOM 2067 N N . ALA A 1 256 ? 12.023 -60.812 -8.078 1 96.56 256 ALA A N 1
ATOM 2068 C CA . ALA A 1 256 ? 13.102 -59.844 -7.879 1 96.56 256 ALA A CA 1
ATOM 2069 C C . ALA A 1 256 ? 14.422 -60.375 -8.438 1 96.56 256 ALA A C 1
ATOM 2071 O O . ALA A 1 256 ? 14.797 -61.531 -8.18 1 96.56 256 ALA A O 1
ATOM 2072 N N . VAL A 1 257 ? 15.039 -59.656 -9.234 1 95.62 257 VAL A N 1
ATOM 2073 C CA . VAL A 1 257 ? 16.312 -60.062 -9.797 1 95.62 257 VAL A CA 1
ATOM 2074 C C . VAL A 1 257 ? 17.359 -58.969 -9.594 1 95.62 257 VAL A C 1
ATOM 2076 O O . VAL A 1 257 ? 17.156 -57.812 -10.023 1 95.62 257 VAL A O 1
ATOM 2079 N N . PRO A 1 258 ? 18.438 -59.219 -8.906 1 96.44 258 PRO A N 1
ATOM 2080 C CA . PRO A 1 258 ? 19.5 -58.25 -8.781 1 96.44 258 PRO A CA 1
ATOM 2081 C C . PRO A 1 258 ? 20.219 -57.969 -10.109 1 96.44 258 PRO A C 1
ATOM 2083 O O . PRO A 1 258 ? 20.266 -58.844 -10.969 1 96.44 258 PRO A O 1
ATOM 2086 N N . PHE A 1 259 ? 20.688 -56.844 -10.242 1 96.31 259 PHE A N 1
ATOM 2087 C CA . PHE A 1 259 ? 21.453 -56.5 -11.438 1 96.31 259 PHE A CA 1
ATOM 2088 C C . PHE A 1 259 ? 22.578 -55.531 -11.109 1 96.31 259 PHE A C 1
ATOM 2090 O O . PHE A 1 259 ? 22.562 -54.906 -10.055 1 96.31 259 PHE A O 1
ATOM 2097 N N . LYS A 1 260 ? 23.594 -55.469 -11.961 1 96.56 260 LYS A N 1
ATOM 2098 C CA . LYS A 1 260 ? 24.703 -54.531 -11.945 1 96.56 260 LYS A CA 1
ATOM 2099 C C . LYS A 1 260 ? 25.109 -54.156 -13.367 1 96.56 260 LYS A C 1
ATOM 2101 O O . LYS A 1 260 ? 25.203 -55 -14.25 1 96.56 260 LYS A O 1
ATOM 2106 N N . ILE A 1 261 ? 25.156 -52.969 -13.625 1 96.81 261 ILE A N 1
ATOM 2107 C CA . ILE A 1 261 ? 25.641 -52.438 -14.906 1 96.81 261 ILE A CA 1
ATOM 2108 C C . ILE A 1 261 ? 26.891 -51.594 -14.688 1 96.81 261 ILE A C 1
ATOM 2110 O O . ILE A 1 261 ? 26.859 -50.625 -13.93 1 96.81 261 ILE A O 1
ATOM 2114 N N . ALA A 1 262 ? 27.969 -51.969 -15.352 1 96.44 262 ALA A N 1
ATOM 2115 C CA . ALA A 1 262 ? 29.203 -51.188 -15.289 1 96.44 262 ALA A CA 1
ATOM 2116 C C . ALA A 1 262 ? 29.172 -50.031 -16.281 1 96.44 262 ALA A C 1
ATOM 2118 O O . ALA A 1 262 ? 28.688 -50.188 -17.406 1 96.44 262 ALA A O 1
ATOM 2119 N N . ASN A 1 263 ? 29.656 -48.938 -15.898 1 95.75 263 ASN A N 1
ATOM 2120 C CA . ASN A 1 263 ? 29.797 -47.75 -16.703 1 95.75 263 ASN A CA 1
ATOM 2121 C C . ASN A 1 263 ? 28.469 -47.375 -17.391 1 95.75 263 ASN A C 1
ATOM 2123 O O . ASN A 1 263 ? 28.438 -47.219 -18.609 1 95.75 263 ASN A O 1
ATOM 2127 N N . PRO A 1 264 ? 27.422 -47.219 -16.625 1 97.25 264 PRO A N 1
ATOM 2128 C CA . PRO A 1 264 ? 26.125 -46.875 -17.234 1 97.25 264 PRO A CA 1
ATOM 2129 C C . PRO A 1 264 ? 26.141 -45.5 -17.891 1 97.25 264 PRO A C 1
ATOM 2131 O O . PRO A 1 264 ? 26.891 -44.625 -17.469 1 97.25 264 PRO A O 1
ATOM 2134 N N . GLN A 1 265 ? 25.328 -45.281 -18.969 1 97.62 265 GLN A N 1
ATOM 2135 C CA . GLN A 1 265 ? 25.047 -43.938 -19.469 1 97.62 265 GLN A CA 1
ATOM 2136 C C . GLN A 1 265 ? 24.016 -43.219 -18.594 1 97.62 265 GLN A C 1
ATOM 2138 O O . GLN A 1 265 ? 22.922 -43.75 -18.359 1 97.62 265 GLN A O 1
ATOM 2143 N N . LEU A 1 266 ? 24.359 -42.062 -18.094 1 98.19 266 LEU A N 1
ATOM 2144 C CA . LEU A 1 266 ? 23.578 -41.406 -17.047 1 98.19 266 LEU A CA 1
ATOM 2145 C C . LEU A 1 266 ? 22.594 -40.406 -17.641 1 98.19 266 LEU A C 1
ATOM 2147 O O . LEU A 1 266 ? 22.781 -39.938 -18.766 1 98.19 266 LEU A O 1
ATOM 2151 N N . TRP A 1 267 ? 21.562 -40.125 -17.016 1 98.25 267 TRP A N 1
ATOM 2152 C CA . TRP A 1 267 ? 20.625 -39.031 -17.281 1 98.25 267 TRP A CA 1
ATOM 2153 C C . TRP A 1 267 ? 21.094 -37.75 -16.594 1 98.25 267 TRP A C 1
ATOM 2155 O O . TRP A 1 267 ? 21.391 -37.781 -15.391 1 98.25 267 TRP A O 1
ATOM 2165 N N . TYR A 1 268 ? 21.141 -36.625 -17.266 1 97.88 268 TYR A N 1
ATOM 2166 C CA . TYR A 1 268 ? 21.562 -35.344 -16.734 1 97.88 268 TYR A CA 1
ATOM 2167 C C . TYR A 1 268 ? 20.469 -34.281 -16.938 1 97.88 268 TYR A C 1
ATOM 2169 O O . TYR A 1 268 ? 19.672 -34.375 -17.875 1 97.88 268 TYR A O 1
ATOM 2177 N N . PRO A 1 269 ? 20.406 -33.344 -16 1 97 269 PRO A N 1
ATOM 2178 C CA . PRO A 1 269 ? 19.609 -32.156 -16.344 1 97 269 PRO A CA 1
ATOM 2179 C C . PRO A 1 269 ? 20.156 -31.406 -17.547 1 97 269 PRO A C 1
ATOM 2181 O O . PRO A 1 269 ? 21.344 -31.562 -17.891 1 97 269 PRO A O 1
ATOM 2184 N N . ARG A 1 270 ? 19.297 -30.594 -18.094 1 94.31 270 ARG A N 1
ATOM 2185 C CA . ARG A 1 270 ? 19.641 -29.797 -19.266 1 94.31 270 ARG A CA 1
ATOM 2186 C C . ARG A 1 270 ? 20.922 -29.016 -19.031 1 94.31 270 ARG A C 1
ATOM 2188 O O . ARG A 1 270 ? 21.125 -28.438 -17.953 1 94.31 270 ARG A O 1
ATOM 2195 N N . SER A 1 271 ? 21.844 -28.938 -19.984 1 88.06 271 SER A N 1
ATOM 2196 C CA . SER A 1 271 ? 23.078 -28.156 -20.047 1 88.06 271 SER A CA 1
ATOM 2197 C C . SER A 1 271 ? 24.203 -28.828 -19.297 1 88.06 271 SER A C 1
ATOM 2199 O O . SER A 1 271 ? 25.344 -28.344 -19.312 1 88.06 271 SER A O 1
ATOM 2201 N N . TYR A 1 272 ? 23.938 -30.047 -18.625 1 94.06 272 TYR A N 1
ATOM 2202 C CA . TYR A 1 272 ? 24.969 -30.719 -17.844 1 94.06 272 TYR A CA 1
ATOM 2203 C C . TYR A 1 272 ? 25.359 -32.062 -18.469 1 94.06 272 TYR A C 1
ATOM 2205 O O . TYR A 1 272 ? 26.359 -32.656 -18.094 1 94.06 272 TYR A O 1
ATOM 2213 N N . GLY A 1 273 ? 24.516 -32.531 -19.359 1 94.5 273 GLY A N 1
ATOM 2214 C CA . GLY A 1 273 ? 24.766 -33.781 -20.047 1 94.5 273 GLY A CA 1
ATOM 2215 C C . GLY A 1 273 ? 23.562 -34.281 -20.844 1 94.5 273 GLY A C 1
ATOM 2216 O O . GLY A 1 273 ? 22.594 -33.531 -21.031 1 94.5 273 GLY A O 1
ATOM 2217 N N . LYS A 1 274 ? 23.703 -35.469 -21.312 1 96.75 274 LYS A N 1
ATOM 2218 C CA . LYS A 1 274 ? 22.641 -36.062 -22.109 1 96.75 274 LYS A CA 1
ATOM 2219 C C . LYS A 1 274 ? 21.531 -36.625 -21.219 1 96.75 274 LYS A C 1
ATOM 2221 O O . LYS A 1 274 ? 21.766 -36.969 -20.062 1 96.75 274 LYS A O 1
ATOM 2226 N N . GLN A 1 275 ? 20.391 -36.688 -21.797 1 98.19 275 GLN A N 1
ATOM 2227 C CA . GLN A 1 275 ? 19.234 -37.219 -21.078 1 98.19 275 GLN A CA 1
ATOM 2228 C C . GLN A 1 275 ? 18.984 -38.688 -21.484 1 98.19 275 GLN A C 1
ATOM 2230 O O . GLN A 1 275 ? 17.891 -39.031 -21.938 1 98.19 275 GLN A O 1
ATOM 2235 N N . THR A 1 276 ? 19.938 -39.531 -21.156 1 98.06 276 THR A N 1
ATOM 2236 C CA . THR A 1 276 ? 19.859 -40.906 -21.578 1 98.06 276 THR A CA 1
ATOM 2237 C C . THR A 1 276 ? 18.797 -41.656 -20.781 1 98.06 276 THR A C 1
ATOM 2239 O O . THR A 1 276 ? 18.734 -41.531 -19.547 1 98.06 276 THR A O 1
ATOM 2242 N N . ARG A 1 277 ? 18.047 -42.531 -21.5 1 97.94 277 ARG A N 1
ATOM 2243 C CA . ARG A 1 277 ? 17.047 -43.375 -20.859 1 97.94 277 ARG A CA 1
ATOM 2244 C C . ARG A 1 277 ? 17.109 -44.812 -21.391 1 97.94 277 ARG A C 1
ATOM 2246 O O . ARG A 1 277 ? 17.562 -45.031 -22.516 1 97.94 277 ARG A O 1
ATOM 2253 N N . TYR A 1 278 ? 16.75 -45.75 -20.547 1 98.06 278 TYR A N 1
ATOM 2254 C CA . TYR A 1 278 ? 16.688 -47.156 -20.859 1 98.06 278 TYR A CA 1
ATOM 2255 C C . TYR A 1 278 ? 15.25 -47.656 -20.922 1 98.06 278 TYR A C 1
ATOM 2257 O O . TYR A 1 278 ? 14.398 -47.188 -20.156 1 98.06 278 TYR A O 1
ATOM 2265 N N . LYS A 1 279 ? 15.031 -48.562 -21.828 1 98.19 279 LYS A N 1
ATOM 2266 C CA . LYS A 1 279 ? 13.719 -49.188 -21.859 1 98.19 279 LYS A CA 1
ATOM 2267 C C . LYS A 1 279 ? 13.695 -50.438 -20.984 1 98.19 279 LYS A C 1
ATOM 2269 O O . LYS A 1 279 ? 14.406 -51.406 -21.25 1 98.19 279 LYS A O 1
ATOM 2274 N N . LEU A 1 280 ? 13.031 -50.375 -19.891 1 98.06 280 LEU A N 1
ATOM 2275 C CA . LEU A 1 280 ? 12.781 -51.531 -19.016 1 98.06 280 LEU A CA 1
ATOM 2276 C C . LEU A 1 280 ? 11.508 -52.25 -19.438 1 98.06 280 LEU A C 1
ATOM 2278 O O . LEU A 1 280 ? 10.43 -51.656 -19.484 1 98.06 280 LEU A O 1
ATOM 2282 N N . GLN A 1 281 ? 11.633 -53.594 -19.734 1 97.62 281 GLN A N 1
ATOM 2283 C CA . GLN A 1 281 ? 10.492 -54.344 -20.219 1 97.62 281 GLN A CA 1
ATOM 2284 C C . GLN A 1 281 ? 10.344 -55.656 -19.469 1 97.62 281 GLN A C 1
ATOM 2286 O O . GLN A 1 281 ? 11.336 -56.312 -19.141 1 97.62 281 GLN A O 1
ATOM 2291 N N . ALA A 1 282 ? 9.141 -56.031 -19.109 1 97.62 282 ALA A N 1
ATOM 2292 C CA . ALA A 1 282 ? 8.773 -57.312 -18.578 1 97.62 282 ALA A CA 1
ATOM 2293 C C . ALA A 1 282 ? 7.652 -57.969 -19.391 1 97.62 282 ALA A C 1
ATOM 2295 O O . ALA A 1 282 ? 6.723 -57.281 -19.812 1 97.62 282 ALA A O 1
ATOM 2296 N N . SER A 1 283 ? 7.809 -59.312 -19.609 1 96.62 283 SER A N 1
ATOM 2297 C CA . SER A 1 283 ? 6.812 -60.031 -20.391 1 96.62 283 SER A CA 1
ATOM 2298 C C . SER A 1 283 ? 6.574 -61.438 -19.797 1 96.62 283 SER A C 1
ATOM 2300 O O . SER A 1 283 ? 7.504 -62.062 -19.297 1 96.62 283 SER A O 1
ATOM 2302 N N . ILE A 1 284 ? 5.324 -61.844 -19.812 1 96.31 284 ILE A N 1
ATOM 2303 C CA . ILE A 1 284 ? 4.98 -63.25 -19.531 1 96.31 284 ILE A CA 1
ATOM 2304 C C . ILE A 1 284 ? 4.883 -64.062 -20.828 1 96.31 284 ILE A C 1
ATOM 2306 O O . ILE A 1 284 ? 4.129 -63.656 -21.734 1 96.31 284 ILE A O 1
ATOM 2310 N N . VAL A 1 285 ? 5.617 -65.125 -20.859 1 94.81 285 VAL A N 1
ATOM 2311 C CA . VAL A 1 285 ? 5.66 -66 -22.062 1 94.81 285 VAL A CA 1
ATOM 2312 C C . VAL A 1 285 ? 5.191 -67.375 -21.734 1 94.81 285 VAL A C 1
ATOM 2314 O O . VAL A 1 285 ? 5.629 -68 -20.75 1 94.81 285 VAL A O 1
ATOM 2317 N N . ARG A 1 286 ? 4.215 -67.938 -22.5 1 93.94 286 ARG A N 1
ATOM 2318 C CA . ARG A 1 286 ? 3.725 -69.312 -22.391 1 93.94 286 ARG A CA 1
ATOM 2319 C C . ARG A 1 286 ? 3.949 -70.062 -23.688 1 93.94 286 ARG A C 1
ATOM 2321 O O . ARG A 1 286 ? 3.361 -69.688 -24.719 1 93.94 286 ARG A O 1
ATOM 2328 N N . SER A 1 287 ? 4.711 -71.188 -23.625 1 89.06 287 SER A N 1
ATOM 2329 C CA . SER A 1 287 ? 5 -72 -24.797 1 89.06 287 SER A CA 1
ATOM 2330 C C . SER A 1 287 ? 5.414 -71.188 -26 1 89.06 287 SER A C 1
ATOM 2332 O O . SER A 1 287 ? 4.887 -71.312 -27.094 1 89.06 287 SER A O 1
ATOM 2334 N N . GLY A 1 288 ? 6.207 -70.125 -25.719 1 86.44 288 GLY A N 1
ATOM 2335 C CA . GLY A 1 288 ? 6.773 -69.312 -26.766 1 86.44 288 GLY A CA 1
ATOM 2336 C C . GLY A 1 288 ? 5.895 -68.125 -27.141 1 86.44 288 GLY A C 1
ATOM 2337 O O . GLY A 1 288 ? 6.344 -67.188 -27.812 1 86.44 288 GLY A O 1
ATOM 2338 N N . ALA A 1 289 ? 4.684 -68.062 -26.641 1 90.56 289 ALA A N 1
ATOM 2339 C CA . ALA A 1 289 ? 3.762 -67 -26.953 1 90.56 289 ALA A CA 1
ATOM 2340 C C . ALA A 1 289 ? 3.725 -65.938 -25.812 1 90.56 289 ALA A C 1
ATOM 2342 O O . ALA A 1 289 ? 3.617 -66.312 -24.641 1 90.56 289 ALA A O 1
ATOM 2343 N N . GLU A 1 290 ? 3.865 -64.688 -26.141 1 92.94 290 GLU A N 1
ATOM 2344 C CA . GLU A 1 290 ? 3.781 -63.594 -25.141 1 92.94 290 GLU A CA 1
ATOM 2345 C C . GLU A 1 290 ? 2.338 -63.344 -24.719 1 92.94 290 GLU A C 1
ATOM 2347 O O . GLU A 1 290 ? 1.483 -63.031 -25.547 1 92.94 290 GLU A O 1
ATOM 2352 N N . LEU A 1 291 ? 2.062 -63.562 -23.484 1 93.56 291 LEU A N 1
ATOM 2353 C CA . LEU A 1 291 ? 0.725 -63.312 -22.938 1 93.56 291 LEU A CA 1
ATOM 2354 C C . LEU A 1 291 ? 0.477 -61.844 -22.703 1 93.56 291 LEU A C 1
ATOM 2356 O O . LEU A 1 291 ? -0.613 -61.344 -22.969 1 93.56 291 LEU A O 1
ATOM 2360 N N . HIS A 1 292 ? 1.477 -61.125 -22.109 1 95.38 292 HIS A N 1
ATOM 2361 C CA . HIS A 1 292 ? 1.412 -59.719 -21.812 1 95.38 292 HIS A CA 1
ATOM 2362 C C . HIS A 1 292 ? 2.807 -59.125 -21.625 1 95.38 292 HIS A C 1
ATOM 2364 O O . HIS A 1 292 ? 3.705 -59.812 -21.125 1 95.38 292 HIS A O 1
ATOM 2370 N N . SER A 1 293 ? 2.951 -57.875 -22.031 1 95.94 293 SER A N 1
ATOM 2371 C CA . SER A 1 293 ? 4.203 -57.125 -21.828 1 95.94 293 SER A CA 1
ATOM 2372 C C . SER A 1 293 ? 3.947 -55.688 -21.438 1 95.94 293 SER A C 1
ATOM 2374 O O . SER A 1 293 ? 2.938 -55.094 -21.828 1 95.94 293 SER A O 1
ATOM 2376 N N . THR A 1 294 ? 4.754 -55.156 -20.578 1 95.62 294 THR A N 1
ATOM 2377 C CA . THR A 1 294 ? 4.773 -53.75 -20.234 1 95.62 294 THR A CA 1
ATOM 2378 C C . THR A 1 294 ? 6.199 -53.188 -20.281 1 95.62 294 THR A C 1
ATOM 2380 O O . THR A 1 294 ? 7.164 -53.969 -20.203 1 95.62 294 THR A O 1
ATOM 2383 N N . SER A 1 295 ? 6.293 -51.938 -20.578 1 95.81 295 SER A N 1
ATOM 2384 C CA . SER A 1 295 ? 7.605 -51.281 -20.625 1 95.81 295 SER A CA 1
ATOM 2385 C C . SER A 1 295 ? 7.551 -49.875 -20.078 1 95.81 295 SER A C 1
ATOM 2387 O O . SER A 1 295 ? 6.484 -49.25 -20.047 1 95.81 295 SER A O 1
ATOM 2389 N N . LYS A 1 296 ? 8.602 -49.438 -19.594 1 96 296 LYS A N 1
ATOM 2390 C CA . LYS A 1 296 ? 8.836 -48.094 -19.094 1 96 296 LYS A CA 1
ATOM 2391 C C . LYS A 1 296 ? 10.219 -47.562 -19.5 1 96 296 LYS A C 1
ATOM 2393 O O . LYS A 1 296 ? 11.141 -48.375 -19.703 1 96 296 LYS A O 1
ATOM 2398 N N . LEU A 1 297 ? 10.281 -46.219 -19.703 1 97.38 297 LEU A N 1
ATOM 2399 C CA . LEU A 1 297 ? 11.594 -45.594 -19.828 1 97.38 297 LEU A CA 1
ATOM 2400 C C . LEU A 1 297 ? 12.125 -45.156 -18.469 1 97.38 297 LEU A C 1
ATOM 2402 O O . LEU A 1 297 ? 11.414 -44.5 -17.703 1 97.38 297 LEU A O 1
ATOM 2406 N N . ILE A 1 298 ? 13.32 -45.594 -18.125 1 97.5 298 ILE A N 1
ATOM 2407 C CA . ILE A 1 298 ? 13.938 -45.219 -16.844 1 97.5 298 ILE A CA 1
ATOM 2408 C C . ILE A 1 298 ? 15.297 -44.562 -17.109 1 97.5 298 ILE A C 1
ATOM 2410 O O . ILE A 1 298 ? 15.852 -44.719 -18.203 1 97.5 298 ILE A O 1
ATOM 2414 N N . GLY A 1 299 ? 15.773 -43.781 -16.203 1 97.19 299 GLY A N 1
ATOM 2415 C CA . GLY A 1 299 ? 17.094 -43.188 -16.266 1 97.19 299 GLY A CA 1
ATOM 2416 C C . GLY A 1 299 ? 17.891 -43.375 -14.977 1 97.19 299 GLY A C 1
ATOM 2417 O O . GLY A 1 299 ? 17.312 -43.406 -13.891 1 97.19 299 GLY A O 1
ATOM 2418 N N . PHE A 1 300 ? 19.219 -43.562 -15.141 1 97.81 300 PHE A N 1
ATOM 2419 C CA . PHE A 1 300 ? 20.094 -43.688 -13.984 1 97.81 300 PHE A CA 1
ATOM 2420 C C . PHE A 1 300 ? 20.734 -42.375 -13.625 1 97.81 300 PHE A C 1
ATOM 2422 O O . PHE A 1 300 ? 21.359 -41.719 -14.477 1 97.81 300 PHE A O 1
ATOM 2429 N N . ARG A 1 301 ? 20.578 -41.938 -12.469 1 97.06 301 ARG A N 1
ATOM 2430 C CA . ARG A 1 301 ? 21.25 -40.75 -11.945 1 97.06 301 ARG A CA 1
ATOM 2431 C C . ARG A 1 301 ? 21.328 -40.781 -10.422 1 97.06 301 ARG A C 1
ATOM 2433 O O . ARG A 1 301 ? 20.609 -41.562 -9.773 1 97.06 301 ARG A O 1
ATOM 2440 N N . ARG A 1 302 ? 22.234 -40.062 -9.867 1 96.5 302 ARG A N 1
ATOM 2441 C CA . ARG A 1 302 ? 22.359 -39.812 -8.438 1 96.5 302 ARG A CA 1
ATOM 2442 C C . ARG A 1 302 ? 21.859 -38.406 -8.102 1 96.5 302 ARG A C 1
ATOM 2444 O O . ARG A 1 302 ? 22.25 -37.438 -8.75 1 96.5 302 ARG A O 1
ATOM 2451 N N . ALA A 1 303 ? 20.891 -38.312 -7.172 1 96.94 303 ALA A N 1
ATOM 2452 C CA . ALA A 1 303 ? 20.344 -37.031 -6.754 1 96.94 303 ALA A CA 1
ATOM 2453 C C . ALA A 1 303 ? 20.469 -36.844 -5.242 1 96.94 303 ALA A C 1
ATOM 2455 O O . ALA A 1 303 ? 20.125 -37.75 -4.473 1 96.94 303 ALA A O 1
ATOM 2456 N N . GLU A 1 304 ? 20.984 -35.719 -4.812 1 97.38 304 GLU A N 1
ATOM 2457 C CA . GLU A 1 304 ? 21.125 -35.344 -3.404 1 97.38 304 GLU A CA 1
ATOM 2458 C C . GLU A 1 304 ? 20.625 -33.938 -3.141 1 97.38 304 GLU A C 1
ATOM 2460 O O . GLU A 1 304 ? 20.719 -33.062 -4.016 1 97.38 304 GLU A O 1
ATOM 2465 N N . LEU A 1 305 ? 20.078 -33.781 -2.033 1 98.19 305 LEU A N 1
ATOM 2466 C CA . LEU A 1 305 ? 19.812 -32.438 -1.5 1 98.19 305 LEU A CA 1
ATOM 2467 C C . LEU A 1 305 ? 20.844 -32.062 -0.426 1 98.19 305 LEU A C 1
ATOM 2469 O O . LEU A 1 305 ? 20.859 -32.688 0.651 1 98.19 305 LEU A O 1
ATOM 2473 N N . ILE A 1 306 ? 21.672 -31.094 -0.697 1 98.06 306 ILE A N 1
ATOM 2474 C CA . ILE A 1 306 ? 22.766 -30.719 0.184 1 98.06 306 ILE A CA 1
ATOM 2475 C C . ILE A 1 306 ? 22.281 -29.703 1.22 1 98.06 306 ILE A C 1
ATOM 2477 O O . ILE A 1 306 ? 21.875 -28.594 0.87 1 98.06 306 ILE A O 1
ATOM 2481 N N . GLN A 1 307 ? 22.25 -30.141 2.471 1 97.38 307 GLN A N 1
ATOM 2482 C CA . GLN A 1 307 ? 21.859 -29.328 3.609 1 97.38 307 GLN A CA 1
ATOM 2483 C C . GLN A 1 307 ? 22.906 -29.359 4.711 1 97.38 307 GLN A C 1
ATOM 2485 O O . GLN A 1 307 ? 22.703 -29.969 5.758 1 97.38 307 GLN A O 1
ATOM 2490 N N . GLU A 1 308 ? 23.969 -28.594 4.508 1 97.06 308 GLU A N 1
ATOM 2491 C CA . GLU A 1 308 ? 25.094 -28.578 5.441 1 97.06 308 GLU A CA 1
ATOM 2492 C C . GLU A 1 308 ? 25.266 -27.203 6.074 1 97.06 308 GLU A C 1
ATOM 2494 O O . GLU A 1 308 ? 25.031 -26.188 5.422 1 97.06 308 GLU A O 1
ATOM 2499 N N . PRO A 1 309 ? 25.688 -27.203 7.379 1 96.56 309 PRO A N 1
ATOM 2500 C CA . PRO A 1 309 ? 25.984 -25.891 7.984 1 96.56 309 PRO A CA 1
ATOM 2501 C C . PRO A 1 309 ? 27.078 -25.125 7.242 1 96.56 309 PRO A C 1
ATOM 2503 O O . PRO A 1 309 ? 28.047 -25.719 6.789 1 96.56 309 PRO A O 1
ATOM 2506 N N . ASP A 1 310 ? 26.906 -23.875 7.055 1 96.56 310 ASP A N 1
ATOM 2507 C CA . ASP A 1 310 ? 27.922 -23 6.461 1 96.56 310 ASP A CA 1
ATOM 2508 C C . ASP A 1 310 ? 27.797 -21.578 7.008 1 96.56 310 ASP A C 1
ATOM 2510 O O . ASP A 1 310 ? 27.125 -21.344 8.008 1 96.56 310 ASP A O 1
ATOM 2514 N N . ALA A 1 311 ? 28.484 -20.562 6.453 1 96.12 311 ALA A N 1
ATOM 2515 C CA . ALA A 1 311 ? 28.562 -19.188 6.957 1 96.12 311 ALA A CA 1
ATOM 2516 C C . ALA A 1 311 ? 27.219 -18.484 6.824 1 96.12 311 ALA A C 1
ATOM 2518 O O . ALA A 1 311 ? 26.984 -17.453 7.461 1 96.12 311 ALA A O 1
ATOM 2519 N N . HIS A 1 312 ? 26.328 -19.047 6.059 1 96.81 312 HIS A N 1
ATOM 2520 C CA . HIS A 1 312 ? 25.031 -18.422 5.809 1 96.81 312 HIS A CA 1
ATOM 2521 C C . HIS A 1 312 ? 23.906 -19.172 6.516 1 96.81 312 HIS A C 1
ATOM 2523 O O . HIS A 1 312 ? 22.734 -18.859 6.336 1 96.81 312 HIS A O 1
ATOM 2529 N N . GLY A 1 313 ? 24.156 -20.188 7.262 1 97.62 313 GLY A N 1
ATOM 2530 C CA . GLY A 1 313 ? 23.203 -21.062 7.918 1 97.62 313 GLY A CA 1
ATOM 2531 C C . GLY A 1 313 ? 23.328 -22.516 7.512 1 97.62 313 GLY A C 1
ATOM 2532 O O . GLY A 1 313 ? 24.391 -23.125 7.691 1 97.62 313 GLY A O 1
ATOM 2533 N N . LYS A 1 314 ? 22.297 -23.094 6.953 1 97.81 314 LYS A N 1
ATOM 2534 C CA . LYS A 1 314 ? 22.281 -24.438 6.398 1 97.81 314 LYS A CA 1
ATOM 2535 C C . LYS A 1 314 ? 22.031 -24.406 4.895 1 97.81 314 LYS A C 1
ATOM 2537 O O . LYS A 1 314 ? 21.016 -23.875 4.434 1 97.81 314 LYS A O 1
ATOM 2542 N N . SER A 1 315 ? 22.984 -24.938 4.098 1 97.88 315 SER A N 1
ATOM 2543 C CA . SER A 1 315 ? 22.875 -24.875 2.645 1 97.88 315 SER A CA 1
ATOM 2544 C C . SER A 1 315 ? 21.641 -25.594 2.145 1 97.88 315 SER A C 1
ATOM 2546 O O . SER A 1 315 ? 21.047 -26.406 2.867 1 97.88 315 SER A O 1
ATOM 2548 N N . PHE A 1 316 ? 21.219 -25.297 0.953 1 98.56 316 PHE A N 1
ATOM 2549 C CA . PHE A 1 316 ? 20.094 -25.938 0.293 1 98.56 316 PHE A CA 1
ATOM 2550 C C . PHE A 1 316 ? 20.266 -25.906 -1.222 1 98.56 316 PHE A C 1
ATOM 2552 O O . PHE A 1 316 ? 19.984 -24.891 -1.854 1 98.56 316 PHE A O 1
ATOM 2559 N N . TYR A 1 317 ? 20.719 -26.906 -1.808 1 98.38 317 TYR A N 1
ATOM 2560 C CA . TYR A 1 317 ? 20.828 -27.031 -3.258 1 98.38 317 TYR A CA 1
ATOM 2561 C C . TYR A 1 317 ? 20.891 -28.484 -3.676 1 98.38 317 TYR A C 1
ATOM 2563 O O . TYR A 1 317 ? 21.141 -29.375 -2.846 1 98.38 317 TYR A O 1
ATOM 2571 N N . PHE A 1 318 ? 20.672 -28.781 -4.938 1 98.25 318 PHE A N 1
ATOM 2572 C CA . PHE A 1 318 ? 20.672 -30.141 -5.453 1 98.25 318 PHE A CA 1
ATOM 2573 C C . PHE A 1 318 ? 22.016 -30.5 -6.082 1 98.25 318 PHE A C 1
ATOM 2575 O O . PHE A 1 318 ? 22.656 -29.641 -6.688 1 98.25 318 PHE A O 1
ATOM 2582 N N . ARG A 1 319 ? 22.5 -31.719 -5.891 1 97.56 319 ARG A N 1
ATOM 2583 C CA . ARG A 1 319 ? 23.656 -32.312 -6.535 1 97.56 319 ARG A CA 1
ATOM 2584 C C . ARG A 1 319 ? 23.25 -33.531 -7.375 1 97.56 319 ARG A C 1
ATOM 2586 O O . ARG A 1 319 ? 22.672 -34.5 -6.859 1 97.56 319 ARG A O 1
ATOM 2593 N N . ILE A 1 320 ? 23.406 -33.375 -8.664 1 98.25 320 ILE A N 1
ATOM 2594 C CA . ILE A 1 320 ? 23.047 -34.438 -9.594 1 98.25 320 ILE A CA 1
ATOM 2595 C C . ILE A 1 320 ? 24.312 -35.031 -10.219 1 98.25 320 ILE A C 1
ATOM 2597 O O . ILE A 1 320 ? 25.078 -34.312 -10.875 1 98.25 320 ILE A O 1
ATOM 2601 N N . ASN A 1 321 ? 24.516 -36.344 -10.039 1 97.81 321 ASN A N 1
ATOM 2602 C CA . ASN A 1 321 ? 25.688 -37 -10.562 1 97.81 321 ASN A CA 1
ATOM 2603 C C . ASN A 1 321 ? 26.969 -36.281 -10.156 1 97.81 321 ASN A C 1
ATOM 2605 O O . ASN A 1 321 ? 27.828 -36 -11.008 1 97.81 321 ASN A O 1
ATOM 2609 N N . ASN A 1 322 ? 27.047 -35.844 -8.969 1 97.19 322 ASN A N 1
ATOM 2610 C CA . ASN A 1 322 ? 28.203 -35.25 -8.32 1 97.19 322 ASN A CA 1
ATOM 2611 C C . ASN A 1 322 ? 28.422 -33.812 -8.805 1 97.19 322 ASN A C 1
ATOM 2613 O O . ASN A 1 322 ? 29.484 -33.25 -8.57 1 97.19 322 ASN A O 1
ATOM 2617 N N . VAL A 1 323 ? 27.422 -33.188 -9.492 1 97.19 323 VAL A N 1
ATOM 2618 C CA . VAL A 1 323 ? 27.5 -31.797 -9.922 1 97.19 323 VAL A CA 1
ATOM 2619 C C . VAL A 1 323 ? 26.438 -30.969 -9.211 1 97.19 323 VAL A C 1
ATOM 2621 O O . VAL A 1 323 ? 25.25 -31.297 -9.266 1 97.19 323 VAL A O 1
ATOM 2624 N N . ASP A 1 324 ? 26.875 -29.859 -8.477 1 97.69 324 ASP A N 1
ATOM 2625 C CA . ASP A 1 324 ? 25.906 -28.938 -7.887 1 97.69 324 ASP A CA 1
ATOM 2626 C C . ASP A 1 324 ? 25.109 -28.219 -8.961 1 97.69 324 ASP A C 1
ATOM 2628 O O . ASP A 1 324 ? 25.672 -27.797 -9.984 1 97.69 324 ASP A O 1
ATOM 2632 N N . VAL A 1 325 ? 23.844 -28.125 -8.789 1 97.75 325 VAL A N 1
ATOM 2633 C CA . VAL A 1 325 ? 22.984 -27.5 -9.789 1 97.75 325 VAL A CA 1
ATOM 2634 C C . VAL A 1 325 ? 22.188 -26.344 -9.156 1 97.75 325 VAL A C 1
ATOM 2636 O O . VAL A 1 325 ? 21.516 -26.547 -8.141 1 97.75 325 VAL A O 1
ATOM 2639 N N . PHE A 1 326 ? 22.359 -25.109 -9.703 1 98.19 326 PHE A N 1
ATOM 2640 C CA . PHE A 1 326 ? 21.469 -24.016 -9.336 1 98.19 326 PHE A CA 1
ATOM 2641 C C . PHE A 1 326 ? 20.062 -24.266 -9.875 1 98.19 326 PHE A C 1
ATOM 2643 O O . PHE A 1 326 ? 19.859 -24.328 -11.094 1 98.19 326 PHE A O 1
ATOM 2650 N N . GLY A 1 327 ? 19.062 -24.453 -8.969 1 98.31 327 GLY A N 1
ATOM 2651 C CA . GLY A 1 327 ? 17.688 -24.766 -9.359 1 98.31 327 GLY A CA 1
ATOM 2652 C C . GLY A 1 327 ? 16.922 -23.547 -9.852 1 98.31 327 GLY A C 1
ATOM 2653 O O . GLY A 1 327 ? 16.016 -23.062 -9.172 1 98.31 327 GLY A O 1
ATOM 2654 N N . GLY A 1 328 ? 17.234 -23 -10.984 1 98.5 328 GLY A N 1
ATOM 2655 C CA . GLY A 1 328 ? 16.531 -21.891 -11.594 1 98.5 328 GLY A CA 1
ATOM 2656 C C . GLY A 1 328 ? 15.367 -22.328 -12.469 1 98.5 328 GLY A C 1
ATOM 2657 O O . GLY A 1 328 ? 15.531 -23.188 -13.336 1 98.5 328 GLY A O 1
ATOM 2658 N N . GLY A 1 329 ? 14.188 -21.828 -12.227 1 98.62 329 GLY A N 1
ATOM 2659 C CA . GLY A 1 329 ? 13.047 -22.203 -13.055 1 98.62 329 GLY A CA 1
ATOM 2660 C C . GLY A 1 329 ? 11.742 -21.609 -12.57 1 98.62 329 GLY A C 1
ATOM 2661 O O . GLY A 1 329 ? 11.68 -20.422 -12.227 1 98.62 329 GLY A O 1
ATOM 2662 N N . SER A 1 330 ? 10.617 -22.344 -12.664 1 98.81 330 SER A N 1
ATOM 2663 C CA . SER A 1 330 ? 9.273 -21.828 -12.414 1 98.81 330 SER A CA 1
ATOM 2664 C C . SER A 1 330 ? 8.43 -22.828 -11.641 1 98.81 330 SER A C 1
ATOM 2666 O O . SER A 1 330 ? 8.695 -24.031 -11.672 1 98.81 330 SER A O 1
ATOM 2668 N N . CYS A 1 331 ? 7.492 -22.328 -10.938 1 98.88 331 CYS A N 1
ATOM 2669 C CA . CYS A 1 331 ? 6.398 -23.141 -10.438 1 98.88 331 CYS A CA 1
ATOM 2670 C C . CYS A 1 331 ? 5.387 -23.438 -11.539 1 98.88 331 CYS A C 1
ATOM 2672 O O . CYS A 1 331 ? 5.27 -22.672 -12.5 1 98.88 331 CYS A O 1
ATOM 2674 N N . TRP A 1 332 ? 4.766 -24.578 -11.367 1 98.69 332 TRP A N 1
ATOM 2675 C CA . TRP A 1 332 ? 3.795 -25.062 -12.344 1 98.69 332 TRP A CA 1
ATOM 2676 C C . TRP A 1 332 ? 2.428 -25.266 -11.695 1 98.69 332 TRP A C 1
ATOM 2678 O O . TRP A 1 332 ? 2.316 -25.906 -10.648 1 98.69 332 TRP A O 1
ATOM 2688 N N . ILE A 1 333 ? 1.4 -24.656 -12.266 1 98.44 333 ILE A N 1
ATOM 2689 C CA . ILE A 1 333 ? 0.016 -24.984 -11.93 1 98.44 333 ILE A CA 1
ATOM 2690 C C . ILE A 1 333 ? -0.623 -25.766 -13.078 1 98.44 333 ILE A C 1
ATOM 2692 O O . ILE A 1 333 ? -0.049 -25.859 -14.164 1 98.44 333 ILE A O 1
ATOM 2696 N N . PRO A 1 334 ? -1.829 -26.375 -12.836 1 98 334 PRO A N 1
ATOM 2697 C CA . PRO A 1 334 ? -2.449 -27.078 -13.961 1 98 334 PRO A CA 1
ATOM 2698 C C . PRO A 1 334 ? -2.615 -26.188 -15.195 1 98 334 PRO A C 1
ATOM 2700 O O . PRO A 1 334 ? -3.002 -25.031 -15.07 1 98 334 PRO A O 1
ATOM 2703 N N . ALA A 1 335 ? -2.342 -26.703 -16.344 1 97.62 335 ALA A N 1
ATOM 2704 C CA . ALA A 1 335 ? -2.189 -25.906 -17.547 1 97.62 335 ALA A CA 1
ATOM 2705 C C . ALA A 1 335 ? -3.549 -25.547 -18.156 1 97.62 335 ALA A C 1
ATOM 2707 O O . ALA A 1 335 ? -3.625 -24.844 -19.156 1 97.62 335 ALA A O 1
ATOM 2708 N N . ASP A 1 336 ? -4.664 -26.078 -17.594 1 97.81 336 ASP A N 1
ATOM 2709 C CA . ASP A 1 336 ? -6.016 -25.797 -18.062 1 97.81 336 ASP A CA 1
ATOM 2710 C C . ASP A 1 336 ? -7.043 -26.047 -16.969 1 97.81 336 ASP A C 1
ATOM 2712 O O . ASP A 1 336 ? -6.84 -26.922 -16.109 1 97.81 336 ASP A O 1
ATOM 2716 N N . SER A 1 337 ? -8.102 -25.328 -17.016 1 97.88 337 SER A N 1
ATOM 2717 C CA . SER A 1 337 ? -9.211 -25.609 -16.109 1 97.88 337 SER A CA 1
ATOM 2718 C C . SER A 1 337 ? -9.922 -26.906 -16.484 1 97.88 337 SER A C 1
ATOM 2720 O O . SER A 1 337 ? -10.617 -27.5 -15.656 1 97.88 337 SER A O 1
ATOM 2722 N N . TYR A 1 338 ? -9.766 -27.344 -17.719 1 97.56 338 TYR A N 1
ATOM 2723 C CA . TYR A 1 338 ? -10.25 -28.625 -18.219 1 97.56 338 TYR A CA 1
ATOM 2724 C C . TYR A 1 338 ? -9.094 -29.578 -18.484 1 97.56 338 TYR A C 1
ATOM 2726 O O . TYR A 1 338 ? -8.602 -29.656 -19.609 1 97.56 338 TYR A O 1
ATOM 2734 N N . LEU A 1 339 ? -8.812 -30.375 -17.516 1 97.56 339 LEU A N 1
ATOM 2735 C CA . LEU A 1 339 ? -7.621 -31.219 -17.562 1 97.56 339 LEU A CA 1
ATOM 2736 C C . LEU A 1 339 ? -7.711 -32.219 -18.703 1 97.56 339 LEU A C 1
ATOM 2738 O O . LEU A 1 339 ? -6.699 -32.562 -19.328 1 97.56 339 LEU A O 1
ATOM 2742 N N . SER A 1 340 ? -8.938 -32.688 -19.047 1 96.81 340 SER A N 1
ATOM 2743 C CA . SER A 1 340 ? -9.133 -33.719 -20.062 1 96.81 340 SER A CA 1
ATOM 2744 C C . SER A 1 340 ? -8.859 -33.188 -21.453 1 96.81 340 SER A C 1
ATOM 2746 O O . SER A 1 340 ? -8.695 -33.969 -22.406 1 96.81 340 SER A O 1
ATOM 2748 N N . GLN A 1 341 ? -8.773 -31.938 -21.547 1 95.31 341 GLN A N 1
ATOM 2749 C CA . GLN A 1 341 ? -8.617 -31.375 -22.875 1 95.31 341 GLN A CA 1
ATOM 2750 C C . GLN A 1 341 ? -7.148 -31.094 -23.188 1 95.31 341 GLN A C 1
ATOM 2752 O O . GLN A 1 341 ? -6.805 -30.75 -24.328 1 95.31 341 GLN A O 1
ATOM 2757 N N . ILE A 1 342 ? -6.262 -31.203 -22.234 1 97.5 342 ILE A N 1
ATOM 2758 C CA . ILE A 1 342 ? -4.852 -30.922 -22.5 1 97.5 342 ILE A CA 1
ATOM 2759 C C . ILE A 1 342 ? -4.258 -32.031 -23.359 1 97.5 342 ILE A C 1
ATOM 2761 O O . ILE A 1 342 ? -4.238 -33.219 -22.953 1 97.5 342 ILE A O 1
ATOM 2765 N N . SER A 1 343 ? -3.73 -31.75 -24.438 1 97.06 343 SER A N 1
ATOM 2766 C CA . SER A 1 343 ? -3.133 -32.75 -25.328 1 97.06 343 SER A CA 1
ATOM 2767 C C . SER A 1 343 ? -1.695 -33.062 -24.922 1 97.06 343 SER A C 1
ATOM 2769 O O . SER A 1 343 ? -1.039 -32.219 -24.266 1 97.06 343 SER A O 1
ATOM 2771 N N . PRO A 1 344 ? -1.238 -34.281 -25.219 1 97.56 344 PRO A N 1
ATOM 2772 C CA . PRO A 1 344 ? 0.182 -34.562 -25 1 97.56 344 PRO A CA 1
ATOM 2773 C C . PRO A 1 344 ? 1.097 -33.531 -25.641 1 97.56 344 PRO A C 1
ATOM 2775 O O . PRO A 1 344 ? 2.107 -33.125 -25.047 1 97.56 344 PRO A O 1
ATOM 2778 N N . ALA A 1 345 ? 0.699 -33.031 -26.766 1 98.06 345 ALA A N 1
ATOM 2779 C CA . ALA A 1 345 ? 1.494 -32.031 -27.469 1 98.06 345 ALA A CA 1
ATOM 2780 C C . ALA A 1 345 ? 1.585 -30.75 -26.641 1 98.06 345 ALA A C 1
ATOM 2782 O O . ALA A 1 345 ? 2.639 -30.109 -26.594 1 98.06 345 ALA A O 1
ATOM 2783 N N . ARG A 1 346 ? 0.525 -30.359 -26.094 1 98.06 346 ARG A N 1
ATOM 2784 C CA . ARG A 1 346 ? 0.522 -29.125 -25.297 1 98.06 346 ARG A CA 1
ATOM 2785 C C . ARG A 1 346 ? 1.416 -29.266 -24.078 1 98.06 346 ARG A C 1
ATOM 2787 O O . ARG A 1 346 ? 2.154 -28.344 -23.734 1 98.06 346 ARG A O 1
ATOM 2794 N N . TYR A 1 347 ? 1.349 -30.391 -23.344 1 98.31 347 TYR A N 1
ATOM 2795 C CA . TYR A 1 347 ? 2.279 -30.641 -22.25 1 98.31 347 TYR A CA 1
ATOM 2796 C C . TYR A 1 347 ? 3.723 -30.531 -22.719 1 98.31 347 TYR A C 1
ATOM 2798 O O . TYR A 1 347 ? 4.547 -29.891 -22.062 1 98.31 347 TYR A O 1
ATOM 2806 N N . HIS A 1 348 ? 3.967 -31.188 -23.828 1 98.44 348 HIS A N 1
ATOM 2807 C CA . HIS A 1 348 ? 5.309 -31.172 -24.391 1 98.44 348 HIS A CA 1
ATOM 2808 C C . HIS A 1 348 ? 5.758 -29.75 -24.734 1 98.44 348 HIS A C 1
ATOM 2810 O O . HIS A 1 348 ? 6.898 -29.375 -24.453 1 98.44 348 HIS A O 1
ATOM 2816 N N . ASP A 1 349 ? 4.855 -28.984 -25.312 1 98.38 349 ASP A N 1
ATOM 2817 C CA . ASP A 1 349 ? 5.164 -27.609 -25.688 1 98.38 349 ASP A CA 1
ATOM 2818 C C . ASP A 1 349 ? 5.516 -26.766 -24.469 1 98.38 349 ASP A C 1
ATOM 2820 O O . ASP A 1 349 ? 6.426 -25.938 -24.531 1 98.38 349 ASP A O 1
ATOM 2824 N N . TRP A 1 350 ? 4.828 -26.922 -23.406 1 98.62 350 TRP A N 1
ATOM 2825 C CA . TRP A 1 350 ? 5.102 -26.172 -22.188 1 98.62 350 TRP A CA 1
ATOM 2826 C C . TRP A 1 350 ? 6.512 -26.453 -21.672 1 98.62 350 TRP A C 1
ATOM 2828 O O . TRP A 1 350 ? 7.266 -25.531 -21.359 1 98.62 350 TRP A O 1
ATOM 2838 N N . ILE A 1 351 ? 6.891 -27.734 -21.594 1 98.75 351 ILE A N 1
ATOM 2839 C CA . ILE A 1 351 ? 8.18 -28.109 -21.031 1 98.75 351 ILE A CA 1
ATOM 2840 C C . ILE A 1 351 ? 9.297 -27.719 -21.984 1 98.75 351 ILE A C 1
ATOM 2842 O O . ILE A 1 351 ? 10.375 -27.297 -21.562 1 98.75 351 ILE A O 1
ATOM 2846 N N . LYS A 1 352 ? 9.023 -27.906 -23.266 1 98.31 352 LYS A N 1
ATOM 2847 C CA . LYS A 1 352 ? 9.984 -27.453 -24.266 1 98.31 352 LYS A CA 1
ATOM 2848 C C . LYS A 1 352 ? 10.258 -25.953 -24.109 1 98.31 352 LYS A C 1
ATOM 2850 O O . LYS A 1 352 ? 11.406 -25.516 -24.172 1 98.31 352 LYS A O 1
ATOM 2855 N N . LEU A 1 353 ? 9.164 -25.203 -23.984 1 97.88 353 LEU A N 1
ATOM 2856 C CA . LEU A 1 353 ? 9.266 -23.766 -23.781 1 97.88 353 LEU A CA 1
ATOM 2857 C C . LEU A 1 353 ? 10.125 -23.438 -22.562 1 97.88 353 LEU A C 1
ATOM 2859 O O . LEU A 1 353 ? 10.977 -22.547 -22.625 1 97.88 353 LEU A O 1
ATOM 2863 N N . MET A 1 354 ? 9.938 -24.125 -21.469 1 97.75 354 MET A N 1
ATOM 2864 C CA . MET A 1 354 ? 10.727 -23.953 -20.25 1 97.75 354 MET A CA 1
ATOM 2865 C C . MET A 1 354 ? 12.203 -24.234 -20.516 1 97.75 354 MET A C 1
ATOM 2867 O O . MET A 1 354 ? 13.07 -23.469 -20.109 1 97.75 354 MET A O 1
ATOM 2871 N N . ALA A 1 355 ? 12.461 -25.344 -21.188 1 98 355 ALA A N 1
ATOM 2872 C CA . ALA A 1 355 ? 13.828 -25.766 -21.5 1 98 355 ALA A CA 1
ATOM 2873 C C . ALA A 1 355 ? 14.523 -24.75 -22.391 1 98 355 ALA A C 1
ATOM 2875 O O . ALA A 1 355 ? 15.68 -24.391 -22.156 1 98 355 ALA A O 1
ATOM 2876 N N . GLU A 1 356 ? 13.75 -24.266 -23.344 1 97.31 356 GLU A N 1
ATOM 2877 C CA . GLU A 1 356 ? 14.297 -23.266 -24.281 1 97.31 356 GLU A CA 1
ATOM 2878 C C . GLU A 1 356 ? 14.594 -21.953 -23.562 1 97.31 356 GLU A C 1
ATOM 2880 O O . GLU A 1 356 ? 15.422 -21.172 -24.016 1 97.31 356 GLU A O 1
ATOM 2885 N N . GLY A 1 357 ? 13.953 -21.734 -22.5 1 97.94 357 GLY A N 1
ATOM 2886 C CA . GLY A 1 357 ? 14.188 -20.547 -21.688 1 97.94 357 GLY A CA 1
ATOM 2887 C C . GLY A 1 357 ? 15.281 -20.734 -20.656 1 97.94 357 GLY A C 1
ATOM 2888 O O . GLY A 1 357 ? 15.422 -19.922 -19.734 1 97.94 357 GLY A O 1
ATOM 2889 N N . ASN A 1 358 ? 15.977 -21.812 -20.734 1 98.19 358 ASN A N 1
ATOM 2890 C CA . ASN A 1 358 ? 17.109 -22.141 -19.875 1 98.19 358 ASN A CA 1
ATOM 2891 C C . ASN A 1 358 ? 16.672 -22.438 -18.453 1 98.19 358 ASN A C 1
ATOM 2893 O O . ASN A 1 358 ? 17.469 -22.281 -17.516 1 98.19 358 ASN A O 1
ATOM 2897 N N . GLN A 1 359 ? 15.461 -22.797 -18.234 1 98.19 359 GLN A N 1
ATOM 2898 C CA . GLN A 1 359 ? 15 -23.219 -16.922 1 98.19 359 GLN A CA 1
ATOM 2899 C C . GLN A 1 359 ? 15.297 -24.688 -16.656 1 98.19 359 GLN A C 1
ATOM 2901 O O . GLN A 1 359 ? 15.055 -25.531 -17.531 1 98.19 359 GLN A O 1
ATOM 2906 N N . VAL A 1 360 ? 15.781 -25.031 -15.469 1 97.81 360 VAL A N 1
ATOM 2907 C CA . VAL A 1 360 ? 16.281 -26.375 -15.258 1 97.81 360 VAL A CA 1
ATOM 2908 C C . VAL A 1 360 ? 15.422 -27.094 -14.219 1 97.81 360 VAL A C 1
ATOM 2910 O O . VAL A 1 360 ? 15.555 -28.297 -14.008 1 97.81 360 VAL A O 1
ATOM 2913 N N . MET A 1 361 ? 14.484 -26.359 -13.648 1 98.69 361 MET A N 1
ATOM 2914 C CA . MET A 1 361 ? 13.68 -26.969 -12.594 1 98.69 361 MET A CA 1
ATOM 2915 C C . MET A 1 361 ? 12.25 -26.453 -12.641 1 98.69 361 MET A C 1
ATOM 2917 O O . MET A 1 361 ? 12.016 -25.266 -12.875 1 98.69 361 MET A O 1
ATOM 2921 N N . VAL A 1 362 ? 11.328 -27.328 -12.422 1 98.81 362 VAL A N 1
ATOM 2922 C CA . VAL A 1 362 ? 9.914 -26.984 -12.297 1 98.81 362 VAL A CA 1
ATOM 2923 C C . VAL A 1 362 ? 9.359 -27.531 -10.977 1 98.81 362 VAL A C 1
ATOM 2925 O O . VAL A 1 362 ? 9.688 -28.641 -10.578 1 98.81 362 VAL A O 1
ATOM 2928 N N . ARG A 1 363 ? 8.695 -26.734 -10.227 1 98.88 363 ARG A N 1
ATOM 2929 C CA . ARG A 1 363 ? 7.98 -27.188 -9.039 1 98.88 363 ARG A CA 1
ATOM 2930 C C . ARG A 1 363 ? 6.488 -27.328 -9.32 1 98.88 363 ARG A C 1
ATOM 2932 O O . ARG A 1 363 ? 5.82 -26.359 -9.68 1 98.88 363 ARG A O 1
ATOM 2939 N N . VAL A 1 364 ? 5.988 -28.484 -9.203 1 98.81 364 VAL A N 1
ATOM 2940 C CA . VAL A 1 364 ? 4.57 -28.781 -9.406 1 98.81 364 VAL A CA 1
ATOM 2941 C C . VAL A 1 364 ? 3.795 -28.484 -8.125 1 98.81 364 VAL A C 1
ATOM 2943 O O . VAL A 1 364 ? 3.99 -29.172 -7.109 1 98.81 364 VAL A O 1
ATOM 2946 N N . TRP A 1 365 ? 2.902 -27.562 -8.195 1 98.5 365 TRP A N 1
ATOM 2947 C CA . TRP A 1 365 ? 2.193 -26.984 -7.055 1 98.5 365 TRP A CA 1
ATOM 2948 C C . TRP A 1 365 ? 1.241 -28 -6.434 1 98.5 365 TRP A C 1
ATOM 2950 O O . TRP A 1 365 ? 0.621 -28.797 -7.145 1 98.5 365 TRP A O 1
ATOM 2960 N N . GLY A 1 366 ? 0.982 -27.922 -5.125 1 98.5 366 GLY A N 1
ATOM 2961 C CA . GLY A 1 366 ? 0.277 -28.938 -4.348 1 98.5 366 GLY A CA 1
ATOM 2962 C C . GLY A 1 366 ? -1.23 -28.766 -4.383 1 98.5 366 GLY A C 1
ATOM 2963 O O . GLY A 1 366 ? -1.964 -29.578 -3.828 1 98.5 366 GLY A O 1
ATOM 2964 N N . GLY A 1 367 ? -1.746 -27.75 -5.086 1 97.94 367 GLY A N 1
ATOM 2965 C CA . GLY A 1 367 ? -3.186 -27.562 -5.168 1 97.94 367 GLY A CA 1
ATOM 2966 C C . GLY A 1 367 ? -3.766 -27.953 -6.508 1 97.94 367 GLY A C 1
ATOM 2967 O O . GLY A 1 367 ? -4.941 -27.719 -6.781 1 97.94 367 GLY A O 1
ATOM 2968 N N . GLY A 1 368 ? -2.949 -28.547 -7.367 1 98.06 368 GLY A N 1
ATOM 2969 C CA . GLY A 1 368 ? -3.359 -29.031 -8.68 1 98.06 368 GLY A CA 1
ATOM 2970 C C . GLY A 1 368 ? -3.541 -30.547 -8.727 1 98.06 368 GLY A C 1
ATOM 2971 O O . GLY A 1 368 ? -4.336 -31.109 -7.969 1 98.06 368 GLY A O 1
ATOM 2972 N N . ILE A 1 369 ? -2.752 -31.266 -9.523 1 98.44 369 ILE A N 1
ATOM 2973 C CA . ILE A 1 369 ? -2.822 -32.719 -9.68 1 98.44 369 ILE A CA 1
ATOM 2974 C C . ILE A 1 369 ? -1.411 -33.312 -9.703 1 98.44 369 ILE A C 1
ATOM 2976 O O . ILE A 1 369 ? -0.428 -32.562 -9.781 1 98.44 369 ILE A O 1
ATOM 2980 N N . TYR A 1 370 ? -1.383 -34.656 -9.43 1 98.56 370 TYR A N 1
ATOM 2981 C CA . TYR A 1 370 ? -0.177 -35.344 -9.852 1 98.56 370 TYR A CA 1
ATOM 2982 C C . TYR A 1 370 ? -0.089 -35.406 -11.375 1 98.56 370 TYR A C 1
ATOM 2984 O O . TYR A 1 370 ? -0.888 -36.094 -12.023 1 98.56 370 TYR A O 1
ATOM 2992 N N . GLU A 1 371 ? 0.802 -34.719 -11.914 1 97.44 371 GLU A N 1
ATOM 2993 C CA . GLU A 1 371 ? 0.735 -34.344 -13.32 1 97.44 371 GLU A CA 1
ATOM 2994 C C . GLU A 1 371 ? 0.779 -35.562 -14.219 1 97.44 371 GLU A C 1
ATOM 2996 O O . GLU A 1 371 ? 1.172 -36.656 -13.773 1 97.44 371 GLU A O 1
ATOM 3001 N N . ASP A 1 372 ? 0.367 -35.344 -15.453 1 97 372 ASP A N 1
ATOM 3002 C CA . ASP A 1 372 ? 0.235 -36.344 -16.5 1 97 372 ASP A CA 1
ATOM 3003 C C . ASP A 1 372 ? 1.593 -36.938 -16.859 1 97 372 ASP A C 1
ATOM 3005 O O . ASP A 1 372 ? 2.621 -36.281 -16.766 1 97 372 ASP A O 1
ATOM 3009 N N . ASP A 1 373 ? 1.581 -38.156 -17.266 1 97.06 373 ASP A N 1
ATOM 3010 C CA . ASP A 1 373 ? 2.812 -38.844 -17.656 1 97.06 373 ASP A CA 1
ATOM 3011 C C . ASP A 1 373 ? 3.518 -38.125 -18.797 1 97.06 373 ASP A C 1
ATOM 3013 O O . ASP A 1 373 ? 4.746 -38.125 -18.875 1 97.06 373 ASP A O 1
ATOM 3017 N N . THR A 1 374 ? 2.73 -37.5 -19.672 1 97.44 374 THR A N 1
ATOM 3018 C CA . THR A 1 374 ? 3.324 -36.781 -20.781 1 97.44 374 THR A CA 1
ATOM 3019 C C . THR A 1 374 ? 4.156 -35.594 -20.266 1 97.44 374 THR A C 1
ATOM 3021 O O . THR A 1 374 ? 5.184 -35.25 -20.859 1 97.44 374 THR A O 1
ATOM 3024 N N . PHE A 1 375 ? 3.646 -34.969 -19.297 1 98.25 375 PHE A N 1
ATOM 3025 C CA . PHE A 1 375 ? 4.41 -33.938 -18.641 1 98.25 375 PHE A CA 1
ATOM 3026 C C . PHE A 1 375 ? 5.727 -34.469 -18.094 1 98.25 375 PHE A C 1
ATOM 3028 O O . PHE A 1 375 ? 6.785 -33.875 -18.328 1 98.25 375 PHE A O 1
ATOM 3035 N N . LEU A 1 376 ? 5.695 -35.531 -17.344 1 98.62 376 LEU A N 1
ATOM 3036 C CA . LEU A 1 376 ? 6.871 -36.156 -16.75 1 98.62 376 LEU A CA 1
ATOM 3037 C C . LEU A 1 376 ? 7.848 -36.594 -17.828 1 98.62 376 LEU A C 1
ATOM 3039 O O . LEU A 1 376 ? 9.055 -36.375 -17.719 1 98.62 376 LEU A O 1
ATOM 3043 N N . ASP A 1 377 ? 7.293 -37.188 -18.844 1 98.31 377 ASP A N 1
ATOM 3044 C CA . ASP A 1 377 ? 8.109 -37.656 -19.953 1 98.31 377 ASP A CA 1
ATOM 3045 C C . ASP A 1 377 ? 8.836 -36.5 -20.625 1 98.31 377 ASP A C 1
ATOM 3047 O O . ASP A 1 377 ? 10 -36.625 -21.016 1 98.31 377 ASP A O 1
ATOM 3051 N N . ALA A 1 378 ? 8.125 -35.438 -20.797 1 98.75 378 ALA A N 1
ATOM 3052 C CA . ALA A 1 378 ? 8.734 -34.25 -21.406 1 98.75 378 ALA A CA 1
ATOM 3053 C C . ALA A 1 378 ? 9.883 -33.719 -20.547 1 98.75 378 ALA A C 1
ATOM 3055 O O . ALA A 1 378 ? 10.93 -33.344 -21.062 1 98.75 378 ALA A O 1
ATOM 3056 N N . CYS A 1 379 ? 9.695 -33.719 -19.25 1 98.81 379 CYS A N 1
ATOM 3057 C CA . CYS A 1 379 ? 10.758 -33.281 -18.344 1 98.81 379 CYS A CA 1
ATOM 3058 C C . CYS A 1 379 ? 11.961 -34.219 -18.438 1 98.81 379 CYS A C 1
ATOM 3060 O O . CYS A 1 379 ? 13.109 -33.75 -18.453 1 98.81 379 CYS A O 1
ATOM 3062 N N . ASP A 1 380 ? 11.719 -35.562 -18.531 1 98.69 380 ASP A N 1
ATOM 3063 C CA . ASP A 1 380 ? 12.781 -36.531 -18.734 1 98.69 380 ASP A CA 1
ATOM 3064 C C . ASP A 1 380 ? 13.531 -36.25 -20.031 1 98.69 380 ASP A C 1
ATOM 3066 O O . ASP A 1 380 ? 14.766 -36.344 -20.078 1 98.69 380 ASP A O 1
ATOM 3070 N N . GLU A 1 381 ? 12.766 -35.969 -20.969 1 98.5 381 GLU A N 1
ATOM 3071 C CA . GLU A 1 381 ? 13.312 -35.781 -22.312 1 98.5 381 GLU A CA 1
ATOM 3072 C C . GLU A 1 381 ? 14.164 -34.5 -22.391 1 98.5 381 GLU A C 1
ATOM 3074 O O . GLU A 1 381 ? 15.266 -34.531 -22.953 1 98.5 381 GLU A O 1
ATOM 3079 N N . PHE A 1 382 ? 13.695 -33.406 -21.781 1 98.44 382 PHE A N 1
ATOM 3080 C CA . PHE A 1 382 ? 14.344 -32.125 -21.969 1 98.44 382 PHE A CA 1
ATOM 3081 C C . PHE A 1 382 ? 15.312 -31.828 -20.828 1 98.44 382 PHE A C 1
ATOM 3083 O O . PHE A 1 382 ? 16.062 -30.844 -20.859 1 98.44 382 PHE A O 1
ATOM 3090 N N . GLY A 1 383 ? 15.336 -32.688 -19.844 1 98.44 383 GLY A N 1
ATOM 3091 C CA . GLY A 1 383 ? 16.25 -32.531 -18.719 1 98.44 383 GLY A CA 1
ATOM 3092 C C . GLY A 1 383 ? 15.82 -31.453 -17.734 1 98.44 383 GLY A C 1
ATOM 3093 O O . GLY A 1 383 ? 16.641 -30.641 -17.297 1 98.44 383 GLY A O 1
ATOM 3094 N N . VAL A 1 384 ? 14.539 -31.375 -17.438 1 98.75 384 VAL A N 1
ATOM 3095 C CA . VAL A 1 384 ? 14.008 -30.438 -16.453 1 98.75 384 VAL A CA 1
ATOM 3096 C C . VAL A 1 384 ? 13.742 -31.156 -15.133 1 98.75 384 VAL A C 1
ATOM 3098 O O . VAL A 1 384 ? 12.938 -32.094 -15.078 1 98.75 384 VAL A O 1
ATOM 3101 N N . LEU A 1 385 ? 14.383 -30.781 -14.086 1 98.75 385 LEU A N 1
ATOM 3102 C CA . LEU A 1 385 ? 14.195 -31.391 -12.773 1 98.75 385 LEU A CA 1
ATOM 3103 C C . LEU A 1 385 ? 12.805 -31.062 -12.219 1 98.75 385 LEU A C 1
ATOM 3105 O O . LEU A 1 385 ? 12.305 -29.953 -12.398 1 98.75 385 LEU A O 1
ATOM 3109 N N . ILE A 1 386 ? 12.242 -32.094 -11.539 1 98.81 386 ILE A N 1
ATOM 3110 C CA . ILE A 1 386 ? 10.906 -31.891 -10.992 1 98.81 386 ILE A CA 1
ATOM 3111 C C . ILE A 1 386 ? 10.953 -31.938 -9.469 1 98.81 386 ILE A C 1
ATOM 3113 O O . ILE A 1 386 ? 11.414 -32.938 -8.883 1 98.81 386 ILE A O 1
ATOM 3117 N N . TRP A 1 387 ? 10.625 -30.859 -8.875 1 98.38 387 TRP A N 1
ATOM 3118 C CA . TRP A 1 387 ? 10.172 -30.781 -7.492 1 98.38 387 TRP A CA 1
ATOM 3119 C C . TRP A 1 387 ? 8.656 -30.906 -7.406 1 98.38 387 TRP A C 1
ATOM 3121 O O . TRP A 1 387 ? 7.926 -29.984 -7.809 1 98.38 387 TRP A O 1
ATOM 3131 N N . HIS A 1 388 ? 8.148 -32.062 -6.91 1 98.5 388 HIS A N 1
ATOM 3132 C CA . HIS A 1 388 ? 6.715 -32.312 -6.945 1 98.5 388 HIS A CA 1
ATOM 3133 C C . HIS A 1 388 ? 6.109 -32.25 -5.551 1 98.5 388 HIS A C 1
ATOM 3135 O O . HIS A 1 388 ? 6.496 -33 -4.66 1 98.5 388 HIS A O 1
ATOM 3141 N N . ASP A 1 389 ? 5.141 -31.391 -5.383 1 98.69 389 ASP A N 1
ATOM 3142 C CA . ASP A 1 389 ? 4.402 -31.391 -4.125 1 98.69 389 ASP A CA 1
ATOM 3143 C C . ASP A 1 389 ? 3.393 -32.531 -4.082 1 98.69 389 ASP A C 1
ATOM 3145 O O . ASP A 1 389 ? 2.793 -32.875 -5.102 1 98.69 389 ASP A O 1
ATOM 3149 N N . PHE A 1 390 ? 3.283 -33.094 -2.859 1 98.81 390 PHE A N 1
ATOM 3150 C CA . PHE A 1 390 ? 2.033 -33.812 -2.65 1 98.81 390 PHE A CA 1
ATOM 3151 C C . PHE A 1 390 ? 0.845 -32.875 -2.697 1 98.81 390 PHE A C 1
ATOM 3153 O O . PHE A 1 390 ? 1.013 -31.656 -2.576 1 98.81 390 PHE A O 1
ATOM 3160 N N . GLN A 1 391 ? -0.31 -33.344 -2.92 1 98.56 391 GLN A N 1
ATOM 3161 C CA . GLN A 1 391 ? -1.443 -32.5 -3.25 1 98.56 391 GLN A CA 1
ATOM 3162 C C . GLN A 1 391 ? -2.115 -31.969 -1.987 1 98.56 391 GLN A C 1
ATOM 3164 O O . GLN A 1 391 ? -3.277 -32.281 -1.717 1 98.56 391 GLN A O 1
ATOM 3169 N N . PHE A 1 392 ? -1.388 -31.125 -1.218 1 98.69 392 PHE A N 1
ATOM 3170 C CA . PHE A 1 392 ? -1.822 -30.344 -0.061 1 98.69 392 PHE A CA 1
ATOM 3171 C C . PHE A 1 392 ? -1.412 -28.891 -0.202 1 98.69 392 PHE A C 1
ATOM 3173 O O . PHE A 1 392 ? -0.26 -28.594 -0.523 1 98.69 392 PHE A O 1
ATOM 3180 N N . ALA A 1 393 ? -2.414 -28 -0.07 1 97.56 393 ALA A N 1
ATOM 3181 C CA . ALA A 1 393 ? -2.057 -26.609 -0.281 1 97.56 393 ALA A CA 1
ATOM 3182 C C . ALA A 1 393 ? -2.854 -25.688 0.644 1 97.56 393 ALA A C 1
ATOM 3184 O O . ALA A 1 393 ? -4.086 -25.719 0.636 1 97.56 393 ALA A O 1
ATOM 3185 N N . CYS A 1 394 ? -2.199 -24.938 1.455 1 95.31 394 CYS A N 1
ATOM 3186 C CA . CYS A 1 394 ? -2.693 -23.766 2.158 1 95.31 394 CYS A CA 1
ATOM 3187 C C . CYS A 1 394 ? -3.883 -24.109 3.043 1 95.31 394 CYS A C 1
ATOM 3189 O O . CYS A 1 394 ? -4.926 -23.453 2.979 1 95.31 394 CYS A O 1
ATOM 3191 N N . ALA A 1 395 ? -3.777 -25.141 3.891 1 95.44 395 ALA A N 1
ATOM 3192 C CA . ALA A 1 395 ? -4.879 -25.516 4.773 1 95.44 395 ALA A CA 1
ATOM 3193 C C . ALA A 1 395 ? -4.379 -26.359 5.949 1 95.44 395 ALA A C 1
ATOM 3195 O O . ALA A 1 395 ? -3.225 -26.781 5.965 1 95.44 395 ALA A O 1
ATOM 3196 N N . SER A 1 396 ? -5.195 -26.469 6.918 1 95.56 396 SER A N 1
ATOM 3197 C CA . SER A 1 396 ? -5.039 -27.469 7.973 1 95.56 396 SER A CA 1
ATOM 3198 C C . SER A 1 396 ? -5.812 -28.734 7.648 1 95.56 396 SER A C 1
ATOM 3200 O O . SER A 1 396 ? -7.023 -28.812 7.875 1 95.56 396 SER A O 1
ATOM 3202 N N . TYR A 1 397 ? -5.117 -29.797 7.215 1 98.06 397 TYR A N 1
ATOM 3203 C CA . TYR A 1 397 ? -5.758 -31.016 6.746 1 98.06 397 TYR A CA 1
ATOM 3204 C C . TYR A 1 397 ? -6.016 -31.984 7.898 1 98.06 397 TYR A C 1
ATOM 3206 O O . TYR A 1 397 ? -5.258 -32 8.875 1 98.06 397 TYR A O 1
ATOM 3214 N N . PRO A 1 398 ? -7.066 -32.812 7.805 1 98.06 398 PRO A N 1
ATOM 3215 C CA . PRO A 1 398 ? -7.438 -33.75 8.875 1 98.06 398 PRO A CA 1
ATOM 3216 C C . PRO A 1 398 ? -6.676 -35.062 8.797 1 98.06 398 PRO A C 1
ATOM 3218 O O . PRO A 1 398 ? -5.992 -35.312 7.809 1 98.06 398 PRO A O 1
ATOM 3221 N N . THR A 1 399 ? -6.809 -35.875 9.906 1 98.38 399 THR A N 1
ATOM 3222 C CA . THR A 1 399 ? -6.141 -37.156 9.953 1 98.38 399 THR A CA 1
ATOM 3223 C C . THR A 1 399 ? -7.094 -38.25 10.445 1 98.38 399 THR A C 1
ATOM 3225 O O . THR A 1 399 ? -6.656 -39.281 10.992 1 98.38 399 THR A O 1
ATOM 3228 N N . TYR A 1 400 ? -8.414 -38.031 10.367 1 97.44 400 TYR A N 1
ATOM 3229 C CA . TYR A 1 400 ? -9.312 -39.094 10.789 1 97.44 400 TYR A CA 1
ATOM 3230 C C . TYR A 1 400 ? -9.18 -40.312 9.875 1 97.44 400 TYR A C 1
ATOM 3232 O O . TYR A 1 400 ? -8.734 -40.188 8.727 1 97.44 400 TYR A O 1
ATOM 3240 N N . PRO A 1 401 ? -9.578 -41.438 10.227 1 96.75 401 PRO A N 1
ATOM 3241 C CA . PRO A 1 401 ? -9.211 -42.719 9.594 1 96.75 401 PRO A CA 1
ATOM 3242 C C . PRO A 1 401 ? -9.656 -42.812 8.141 1 96.75 401 PRO A C 1
ATOM 3244 O O . PRO A 1 401 ? -8.891 -43.25 7.277 1 96.75 401 PRO A O 1
ATOM 3247 N N . SER A 1 402 ? -10.844 -42.438 7.797 1 96.56 402 SER A N 1
ATOM 3248 C CA . SER A 1 402 ? -11.32 -42.562 6.422 1 96.56 402 SER A CA 1
ATOM 3249 C C . SER A 1 402 ? -10.484 -41.688 5.48 1 96.56 402 SER A C 1
ATOM 3251 O O . SER A 1 402 ? -10.203 -42.094 4.348 1 96.56 402 SER A O 1
ATOM 3253 N N . TYR A 1 403 ? -10.125 -40.531 5.988 1 98 403 TYR A N 1
ATOM 3254 C CA . TYR A 1 403 ? -9.266 -39.656 5.207 1 98 403 TYR A CA 1
ATOM 3255 C C . TYR A 1 403 ? -7.902 -40.281 4.965 1 98 403 TYR A C 1
ATOM 3257 O O . TYR A 1 403 ? -7.402 -40.281 3.838 1 98 403 TYR A O 1
ATOM 3265 N N . MET A 1 404 ? -7.328 -40.844 6 1 98.31 404 MET A N 1
ATOM 3266 C CA . MET A 1 404 ? -5.992 -41.438 5.926 1 98.31 404 MET A CA 1
ATOM 3267 C C . MET A 1 404 ? -5.988 -42.656 5.031 1 98.31 404 MET A C 1
ATOM 3269 O O . MET A 1 404 ? -5 -42.938 4.348 1 98.31 404 MET A O 1
ATOM 3273 N N . LYS A 1 405 ? -7.051 -43.344 5.02 1 97.88 405 LYS A N 1
ATOM 3274 C CA . LYS A 1 405 ? -7.145 -44.562 4.215 1 97.88 405 LYS A CA 1
ATOM 3275 C C . LYS A 1 405 ? -7.07 -44.25 2.725 1 97.88 405 LYS A C 1
ATOM 3277 O O . LYS A 1 405 ? -6.289 -44.844 1.99 1 97.88 405 LYS A O 1
ATOM 3282 N N . THR A 1 406 ? -7.902 -43.375 2.289 1 97.38 406 THR A N 1
ATOM 3283 C CA . THR A 1 406 ? -7.895 -43.031 0.876 1 97.38 406 THR A CA 1
ATOM 3284 C C . THR A 1 406 ? -6.59 -42.312 0.505 1 97.38 406 THR A C 1
ATOM 3286 O O . THR A 1 406 ? -6.098 -42.469 -0.617 1 97.38 406 THR A O 1
ATOM 3289 N N . LEU A 1 407 ? -6.008 -41.594 1.475 1 98.56 407 LEU A N 1
ATOM 3290 C CA . LEU A 1 407 ? -4.738 -40.938 1.235 1 98.56 407 LEU A CA 1
ATOM 3291 C C . LEU A 1 407 ? -3.617 -41.938 1.006 1 98.56 407 LEU A C 1
ATOM 3293 O O . LEU A 1 407 ? -2.766 -41.75 0.137 1 98.56 407 LEU A O 1
ATOM 3297 N N . GLU A 1 408 ? -3.588 -42.938 1.769 1 98.62 408 GLU A N 1
ATOM 3298 C CA . GLU A 1 408 ? -2.549 -43.969 1.59 1 98.62 408 GLU A CA 1
ATOM 3299 C C . GLU A 1 408 ? -2.607 -44.562 0.192 1 98.62 408 GLU A C 1
ATOM 3301 O O . GLU A 1 408 ? -1.574 -44.75 -0.455 1 98.62 408 GLU A O 1
ATOM 3306 N N . MET A 1 409 ? -3.797 -44.875 -0.234 1 98.25 409 MET A N 1
ATOM 3307 C CA . MET A 1 409 ? -3.975 -45.406 -1.577 1 98.25 409 MET A CA 1
ATOM 3308 C C . MET A 1 409 ? -3.451 -44.438 -2.631 1 98.25 409 MET A C 1
ATOM 3310 O O . MET A 1 409 ? -2.729 -44.844 -3.545 1 98.25 409 MET A O 1
ATOM 3314 N N . GLU A 1 410 ? -3.809 -43.219 -2.494 1 98.75 410 GLU A N 1
ATOM 3315 C CA . GLU A 1 410 ? -3.365 -42.156 -3.387 1 98.75 410 GLU A CA 1
ATOM 3316 C C . GLU A 1 410 ? -1.842 -42.062 -3.445 1 98.75 410 GLU A C 1
ATOM 3318 O O . GLU A 1 410 ? -1.253 -42.125 -4.527 1 98.75 410 GLU A O 1
ATOM 3323 N N . VAL A 1 411 ? -1.221 -42 -2.328 1 98.75 411 VAL A N 1
ATOM 3324 C CA . VAL A 1 411 ? 0.213 -41.75 -2.229 1 98.75 411 VAL A CA 1
ATOM 3325 C C . VAL A 1 411 ? 0.987 -42.938 -2.783 1 98.75 411 VAL A C 1
ATOM 3327 O O . VAL A 1 411 ? 1.925 -42.781 -3.566 1 98.75 411 VAL A O 1
ATOM 3330 N N . ARG A 1 412 ? 0.6 -44.156 -2.428 1 98.25 412 ARG A N 1
ATOM 3331 C CA . ARG A 1 412 ? 1.292 -45.344 -2.918 1 98.25 412 ARG A CA 1
ATOM 3332 C C . ARG A 1 412 ? 1.201 -45.438 -4.438 1 98.25 412 ARG A C 1
ATOM 3334 O O . ARG A 1 412 ? 2.199 -45.719 -5.109 1 98.25 412 ARG A O 1
ATOM 3341 N N . GLN A 1 413 ? 0.028 -45.188 -4.957 1 98.06 413 GLN A N 1
ATOM 3342 C CA . GLN A 1 413 ? -0.148 -45.281 -6.402 1 98.06 413 GLN A CA 1
ATOM 3343 C C . GLN A 1 413 ? 0.697 -44.25 -7.121 1 98.06 413 GLN A C 1
ATOM 3345 O O . GLN A 1 413 ? 1.344 -44.531 -8.125 1 98.06 413 GLN A O 1
ATOM 3350 N N . GLN A 1 414 ? 0.669 -43.031 -6.633 1 98.44 414 GLN A N 1
ATOM 3351 C CA . GLN A 1 414 ? 1.358 -41.938 -7.32 1 98.44 414 GLN A CA 1
ATOM 3352 C C . GLN A 1 414 ? 2.873 -42.094 -7.199 1 98.44 414 GLN A C 1
ATOM 3354 O O . GLN A 1 414 ? 3.607 -41.812 -8.148 1 98.44 414 GLN A O 1
ATOM 3359 N N . LEU A 1 415 ? 3.365 -42.531 -6.055 1 98.31 415 LEU A N 1
ATOM 3360 C CA . LEU A 1 415 ? 4.793 -42.812 -5.926 1 98.31 415 LEU A CA 1
ATOM 3361 C C . LEU A 1 415 ? 5.23 -43.875 -6.922 1 98.31 415 LEU A C 1
ATOM 3363 O O . LEU A 1 415 ? 6.246 -43.719 -7.598 1 98.31 415 LEU A O 1
ATOM 3367 N N . ARG A 1 416 ? 4.48 -44.938 -7.027 1 97.12 416 ARG A N 1
ATOM 3368 C CA . ARG A 1 416 ? 4.809 -46 -7.949 1 97.12 416 ARG A CA 1
ATOM 3369 C C . ARG A 1 416 ? 4.785 -45.531 -9.398 1 97.12 416 ARG A C 1
ATOM 3371 O O . ARG A 1 416 ? 5.598 -45.969 -10.219 1 97.12 416 ARG A O 1
ATOM 3378 N N . ARG A 1 417 ? 3.898 -44.656 -9.648 1 96.88 417 ARG A N 1
ATOM 3379 C CA . ARG A 1 417 ? 3.76 -44.125 -11 1 96.88 417 ARG A CA 1
ATOM 3380 C C . ARG A 1 417 ? 4.934 -43.219 -11.367 1 96.88 417 ARG A C 1
ATOM 3382 O O . ARG A 1 417 ? 5.441 -43.281 -12.484 1 96.88 417 ARG A O 1
ATOM 3389 N N . LEU A 1 418 ? 5.414 -42.438 -10.43 1 97.69 418 LEU A N 1
ATOM 3390 C CA . LEU A 1 418 ? 6.348 -41.375 -10.758 1 97.69 418 LEU A CA 1
ATOM 3391 C C . LEU A 1 418 ? 7.785 -41.812 -10.516 1 97.69 418 LEU A C 1
ATOM 3393 O O . LEU A 1 418 ? 8.727 -41.188 -11.031 1 97.69 418 LEU A O 1
ATOM 3397 N N . ARG A 1 419 ? 8.039 -42.844 -9.75 1 96.44 419 ARG A N 1
ATOM 3398 C CA . ARG A 1 419 ? 9.367 -43.188 -9.266 1 96.44 419 ARG A CA 1
ATOM 3399 C C . ARG A 1 419 ? 10.273 -43.625 -10.406 1 96.44 419 ARG A C 1
ATOM 3401 O O . ARG A 1 419 ? 11.492 -43.719 -10.25 1 96.44 419 ARG A O 1
ATOM 3408 N N . CYS A 1 420 ? 9.734 -43.969 -11.578 1 95.75 420 CYS A N 1
ATOM 3409 C CA . CYS A 1 420 ? 10.547 -44.406 -12.695 1 95.75 420 CYS A CA 1
ATOM 3410 C C . CYS A 1 420 ? 11.125 -43.219 -13.469 1 95.75 420 CYS A C 1
ATOM 3412 O O . CYS A 1 420 ? 12.016 -43.406 -14.297 1 95.75 420 CYS A O 1
ATOM 3414 N N . HIS A 1 421 ? 10.656 -42.031 -13.289 1 97.81 421 HIS A N 1
ATOM 3415 C CA . HIS A 1 421 ? 11.094 -40.844 -14.016 1 97.81 421 HIS A CA 1
ATOM 3416 C C . HIS A 1 421 ? 12.344 -40.219 -13.383 1 97.81 421 HIS A C 1
ATOM 3418 O O . HIS A 1 421 ? 12.289 -39.719 -12.258 1 97.81 421 HIS A O 1
ATOM 3424 N N . PRO A 1 422 ? 13.43 -40.156 -14.148 1 97.81 422 PRO A N 1
ATOM 3425 C CA . PRO A 1 422 ? 14.664 -39.625 -13.562 1 97.81 422 PRO A CA 1
ATOM 3426 C C . PRO A 1 422 ? 14.578 -38.125 -13.273 1 97.81 422 PRO A C 1
ATOM 3428 O O . PRO A 1 422 ? 15.32 -37.594 -12.438 1 97.81 422 PRO A O 1
ATOM 3431 N N . ALA A 1 423 ? 13.664 -37.438 -13.891 1 98.56 423 ALA A N 1
ATOM 3432 C CA . ALA A 1 423 ? 13.523 -35.969 -13.695 1 98.56 423 ALA A CA 1
ATOM 3433 C C . ALA A 1 423 ? 12.953 -35.656 -12.32 1 98.56 423 ALA A C 1
ATOM 3435 O O . ALA A 1 423 ? 13.156 -34.562 -11.789 1 98.56 423 ALA A O 1
ATOM 3436 N N . VAL A 1 424 ? 12.188 -36.562 -11.68 1 98.5 424 VAL A N 1
ATOM 3437 C CA . VAL A 1 424 ? 11.633 -36.344 -10.352 1 98.5 424 VAL A CA 1
ATOM 3438 C C . VAL A 1 424 ? 12.727 -36.469 -9.305 1 98.5 424 VAL A C 1
ATOM 3440 O O . VAL A 1 424 ? 13.266 -37.562 -9.094 1 98.5 424 VAL A O 1
ATOM 3443 N N . VAL A 1 425 ? 13.023 -35.406 -8.609 1 97.88 425 VAL A N 1
ATOM 3444 C CA . VAL A 1 425 ? 14.195 -35.469 -7.738 1 97.88 425 VAL A CA 1
ATOM 3445 C C . VAL A 1 425 ? 13.781 -35.188 -6.293 1 97.88 425 VAL A C 1
ATOM 3447 O O . VAL A 1 425 ? 14.523 -35.5 -5.359 1 97.88 425 VAL A O 1
ATOM 3450 N N . ALA A 1 426 ? 12.594 -34.656 -6.125 1 98.12 426 ALA A N 1
ATOM 3451 C CA . ALA A 1 426 ? 12.18 -34.344 -4.758 1 98.12 426 ALA A CA 1
ATOM 3452 C C . ALA A 1 426 ? 10.656 -34.375 -4.629 1 98.12 426 ALA A C 1
ATOM 3454 O O . ALA A 1 426 ? 9.945 -33.906 -5.535 1 98.12 426 ALA A O 1
ATOM 3455 N N . TRP A 1 427 ? 10.18 -34.906 -3.502 1 98.44 427 TRP A N 1
ATOM 3456 C CA . TRP A 1 427 ? 8.797 -34.781 -3.055 1 98.44 427 TRP A CA 1
ATOM 3457 C C . TRP A 1 427 ? 8.695 -33.781 -1.904 1 98.44 427 TRP A C 1
ATOM 3459 O O . TRP A 1 427 ? 9.484 -33.844 -0.955 1 98.44 427 TRP A O 1
ATOM 3469 N N . ALA A 1 428 ? 7.824 -32.812 -2.045 1 98.56 428 ALA A N 1
ATOM 3470 C CA . ALA A 1 428 ? 7.5 -31.922 -0.933 1 98.56 428 ALA A CA 1
ATOM 3471 C C . ALA A 1 428 ? 6.141 -32.281 -0.333 1 98.56 428 ALA A C 1
ATOM 3473 O O . ALA A 1 428 ? 5.188 -32.562 -1.063 1 98.56 428 ALA A O 1
ATOM 3474 N N . GLY A 1 429 ? 6.031 -32.188 0.941 1 98.75 429 GLY A N 1
ATOM 3475 C CA . GLY A 1 429 ? 4.832 -32.656 1.629 1 98.75 429 GLY A CA 1
ATOM 3476 C C . GLY A 1 429 ? 3.619 -31.781 1.344 1 98.75 429 GLY A C 1
ATOM 3477 O O . GLY A 1 429 ? 2.492 -32.281 1.289 1 98.75 429 GLY A O 1
ATOM 3478 N N . ASN A 1 430 ? 3.826 -30.547 1.226 1 98.62 430 ASN A N 1
ATOM 3479 C CA . ASN A 1 430 ? 2.719 -29.609 1.032 1 98.62 430 ASN A CA 1
ATOM 3480 C C . ASN A 1 430 ? 3.211 -28.25 0.562 1 98.62 430 ASN A C 1
ATOM 3482 O O . ASN A 1 430 ? 4.414 -28 0.534 1 98.62 430 ASN A O 1
ATOM 3486 N N . ASN A 1 431 ? 2.221 -27.484 0.131 1 98.5 431 ASN A N 1
ATOM 3487 C CA . ASN A 1 431 ? 2.443 -26.062 -0.135 1 98.5 431 ASN A CA 1
ATOM 3488 C C . ASN A 1 431 ? 1.87 -25.188 0.975 1 98.5 431 ASN A C 1
ATOM 3490 O O . ASN A 1 431 ? 0.653 -25.016 1.068 1 98.5 431 ASN A O 1
ATOM 3494 N N . GLU A 1 432 ? 2.611 -24.547 1.853 1 97.94 432 GLU A N 1
ATOM 3495 C CA . GLU A 1 432 ? 2.342 -23.422 2.74 1 97.94 432 GLU A CA 1
ATOM 3496 C C . GLU A 1 432 ? 1.439 -23.828 3.9 1 97.94 432 GLU A C 1
ATOM 3498 O O . GLU A 1 432 ? 0.8 -22.984 4.527 1 97.94 432 GLU A O 1
ATOM 3503 N N . ASP A 1 433 ? 1.331 -25.125 4.207 1 98 433 ASP A N 1
ATOM 3504 C CA . ASP A 1 433 ? 0.479 -25.516 5.324 1 98 433 ASP A CA 1
ATOM 3505 C C . ASP A 1 433 ? 1.105 -25.141 6.66 1 98 433 ASP A C 1
ATOM 3507 O O . ASP A 1 433 ? 0.393 -24.859 7.629 1 98 433 ASP A O 1
ATOM 3511 N N . TYR A 1 434 ? 2.434 -25.078 6.758 1 98.06 434 TYR A N 1
ATOM 3512 C CA . TYR A 1 434 ? 3.076 -24.609 7.984 1 98.06 434 TYR A CA 1
ATOM 3513 C C . TYR A 1 434 ? 2.934 -23.094 8.133 1 98.06 434 TYR A C 1
ATOM 3515 O O . TYR A 1 434 ? 2.971 -22.562 9.25 1 98.06 434 TYR A O 1
ATOM 3523 N N . GLN A 1 435 ? 2.777 -22.391 7.012 1 96.12 435 GLN A N 1
ATOM 3524 C CA . GLN A 1 435 ? 2.41 -20.984 7.109 1 96.12 435 GLN A CA 1
ATOM 3525 C C . GLN A 1 435 ? 0.996 -20.812 7.664 1 96.12 435 GLN A C 1
ATOM 3527 O O . GLN A 1 435 ? 0.712 -19.859 8.383 1 96.12 435 GLN A O 1
ATOM 3532 N N . VAL A 1 436 ? 0.09 -21.734 7.273 1 94.38 436 VAL A N 1
ATOM 3533 C CA . VAL A 1 436 ? -1.25 -21.75 7.848 1 94.38 436 VAL A CA 1
ATOM 3534 C C . VAL A 1 436 ? -1.16 -22 9.352 1 94.38 436 VAL A C 1
ATOM 3536 O O . VAL A 1 436 ? -1.827 -21.312 10.141 1 94.38 436 VAL A O 1
ATOM 3539 N N . GLN A 1 437 ? -0.333 -22.953 9.742 1 96.12 437 GLN A N 1
ATOM 3540 C CA . GLN A 1 437 ? -0.093 -23.234 11.156 1 96.12 437 GLN A CA 1
ATOM 3541 C C . GLN A 1 437 ? 0.36 -21.984 11.891 1 96.12 437 GLN A C 1
ATOM 3543 O O . GLN A 1 437 ? -0.161 -21.656 12.961 1 96.12 437 GLN A O 1
ATOM 3548 N N . GLU A 1 438 ? 1.33 -21.25 11.312 1 95.12 438 GLU A N 1
ATOM 3549 C CA . GLU A 1 438 ? 1.859 -20.031 11.914 1 95.12 438 GLU A CA 1
ATOM 3550 C C . GLU A 1 438 ? 0.794 -18.938 11.977 1 95.12 438 GLU A C 1
ATOM 3552 O O . GLU A 1 438 ? 0.625 -18.281 13.016 1 95.12 438 GLU A O 1
ATOM 3557 N N . ARG A 1 439 ? 0.069 -18.797 10.914 1 90.06 439 ARG A N 1
ATOM 3558 C CA . ARG A 1 439 ? -0.929 -17.734 10.812 1 90.06 439 ARG A CA 1
ATOM 3559 C C . ARG A 1 439 ? -2.016 -17.906 11.875 1 90.06 439 ARG A C 1
ATOM 3561 O O . ARG A 1 439 ? -2.439 -16.922 12.5 1 90.06 439 ARG A O 1
ATOM 3568 N N . TYR A 1 440 ? -2.482 -19.109 12.039 1 90.56 440 TYR A N 1
ATOM 3569 C CA . TYR A 1 440 ? -3.59 -19.359 12.945 1 90.56 440 TYR A CA 1
ATOM 3570 C C . TYR A 1 440 ? -3.078 -19.781 14.32 1 90.56 440 TYR A C 1
ATOM 3572 O O . TYR A 1 440 ? -3.863 -20.156 15.195 1 90.56 440 TYR A O 1
ATOM 3580 N N . ARG A 1 441 ? -1.77 -19.891 14.633 1 93.81 441 ARG A N 1
ATOM 3581 C CA . ARG A 1 441 ? -1.107 -20.172 15.898 1 93.81 441 ARG A CA 1
ATOM 3582 C C . ARG A 1 441 ? -1.515 -21.547 16.422 1 93.81 441 ARG A C 1
ATOM 3584 O O . ARG A 1 441 ? -1.89 -21.688 17.594 1 93.81 441 ARG A O 1
ATOM 3591 N N . LEU A 1 442 ? -1.547 -22.438 15.453 1 95.69 442 LEU A N 1
ATOM 3592 C CA . LEU A 1 442 ? -1.847 -23.812 15.836 1 95.69 442 LEU A CA 1
ATOM 3593 C C . LEU A 1 442 ? -0.658 -24.453 16.547 1 95.69 442 LEU A C 1
ATOM 3595 O O . LEU A 1 442 ? 0.467 -23.953 16.453 1 95.69 442 LEU A O 1
ATOM 3599 N N . ASP A 1 443 ? -0.877 -25.531 17.203 1 96.44 443 ASP A N 1
ATOM 3600 C CA . ASP A 1 443 ? 0.148 -26.219 18 1 96.44 443 ASP A CA 1
ATOM 3601 C C . ASP A 1 443 ? 1.295 -26.703 17.109 1 96.44 443 ASP A C 1
ATOM 3603 O O . ASP A 1 443 ? 1.071 -27.406 16.125 1 96.44 443 ASP A O 1
ATOM 3607 N N . TYR A 1 444 ? 2.484 -26.359 17.484 1 96.62 444 TYR A N 1
ATOM 3608 C CA . TYR A 1 444 ? 3.68 -26.859 16.812 1 96.62 444 TYR A CA 1
ATOM 3609 C C . TYR A 1 444 ? 4.91 -26.688 17.688 1 96.62 444 TYR A C 1
ATOM 3611 O O . TYR A 1 444 ? 5.293 -25.547 18 1 96.62 444 TYR A O 1
ATOM 3619 N N . ASP A 1 445 ? 5.449 -27.688 18.219 1 97.19 445 ASP A N 1
ATOM 3620 C CA . ASP A 1 445 ? 6.727 -27.781 18.922 1 97.19 445 ASP A CA 1
ATOM 3621 C C . ASP A 1 445 ? 7.688 -28.719 18.188 1 97.19 445 ASP A C 1
ATOM 3623 O O . ASP A 1 445 ? 7.496 -29.938 18.188 1 97.19 445 ASP A O 1
ATOM 3627 N N . PHE A 1 446 ? 8.711 -28.188 17.578 1 96.31 446 PHE A N 1
ATOM 3628 C CA . PHE A 1 446 ? 9.641 -28.922 16.719 1 96.31 446 PHE A CA 1
ATOM 3629 C C . PHE A 1 446 ? 10.289 -30.062 17.484 1 96.31 446 PHE A C 1
ATOM 3631 O O . PHE A 1 446 ? 10.562 -31.125 16.922 1 96.31 446 PHE A O 1
ATOM 3638 N N . GLU A 1 447 ? 10.508 -29.922 18.812 1 96.62 447 GLU A N 1
ATOM 3639 C CA . GLU A 1 447 ? 11.234 -30.891 19.625 1 96.62 447 GLU A CA 1
ATOM 3640 C C . GLU A 1 447 ? 10.336 -32.062 20.031 1 96.62 447 GLU A C 1
ATOM 3642 O O . GLU A 1 447 ? 10.82 -33.125 20.422 1 96.62 447 GLU A O 1
ATOM 3647 N N . ASN A 1 448 ? 9.055 -31.812 19.938 1 97.56 448 ASN A N 1
ATOM 3648 C CA . ASN A 1 448 ? 8.125 -32.906 20.25 1 97.56 448 ASN A CA 1
ATOM 3649 C C . ASN A 1 448 ? 8.078 -33.938 19.125 1 97.56 448 ASN A C 1
ATOM 3651 O O . ASN A 1 448 ? 7.66 -33.625 18 1 97.56 448 ASN A O 1
ATOM 3655 N N . LYS A 1 449 ? 8.508 -35.188 19.422 1 96.94 449 LYS A N 1
ATOM 3656 C CA . LYS A 1 449 ? 8.531 -36.219 18.391 1 96.94 449 LYS A CA 1
ATOM 3657 C C . LYS A 1 449 ? 7.508 -37.312 18.703 1 96.94 449 LYS A C 1
ATOM 3659 O O . LYS A 1 449 ? 7.598 -38.438 18.156 1 96.94 449 LYS A O 1
ATOM 3664 N N . ASP A 1 450 ? 6.508 -37.031 19.562 1 98.06 450 ASP A N 1
ATOM 3665 C CA . ASP A 1 450 ? 5.449 -37.969 19.906 1 98.06 450 ASP A CA 1
ATOM 3666 C C . ASP A 1 450 ? 4.309 -37.906 18.906 1 98.06 450 ASP A C 1
ATOM 3668 O O . ASP A 1 450 ? 3.516 -36.969 18.891 1 98.06 450 ASP A O 1
ATOM 3672 N N . LEU A 1 451 ? 4.117 -38.969 18.172 1 97.81 451 LEU A N 1
ATOM 3673 C CA . LEU A 1 451 ? 3.131 -39.031 17.094 1 97.81 451 LEU A CA 1
ATOM 3674 C C . LEU A 1 451 ? 1.716 -38.906 17.641 1 97.81 451 LEU A C 1
ATOM 3676 O O . LEU A 1 451 ? 0.86 -38.281 17.016 1 97.81 451 LEU A O 1
ATOM 3680 N N . GLU A 1 452 ? 1.44 -39.5 18.797 1 97.31 452 GLU A N 1
ATOM 3681 C CA . GLU A 1 452 ? 0.109 -39.438 19.391 1 97.31 452 GLU A CA 1
ATOM 3682 C C . GLU A 1 452 ? -0.27 -38 19.75 1 97.31 452 GLU A C 1
ATOM 3684 O O . GLU A 1 452 ? -1.422 -37.594 19.578 1 97.31 452 GLU A O 1
ATOM 3689 N N . SER A 1 453 ? 0.703 -37.344 20.234 1 97.56 453 SER A N 1
ATOM 3690 C CA . SER A 1 453 ? 0.477 -35.938 20.562 1 97.56 453 SER A CA 1
ATOM 3691 C C . SER A 1 453 ? 0.19 -35.125 19.312 1 97.56 453 SER A C 1
ATOM 3693 O O . SER A 1 453 ? -0.599 -34.156 19.359 1 97.56 453 SER A O 1
ATOM 3695 N N . TRP A 1 454 ? 0.864 -35.469 18.234 1 97.75 454 TRP A N 1
ATOM 3696 C CA . TRP A 1 454 ? 0.632 -34.781 16.984 1 97.75 454 TRP A CA 1
ATOM 3697 C C . TRP A 1 454 ? -0.812 -34.938 16.516 1 97.75 454 TRP A C 1
ATOM 3699 O O . TRP A 1 454 ? -1.463 -33.969 16.125 1 97.75 454 TRP A O 1
ATOM 3709 N N . LEU A 1 455 ? -1.329 -36.156 16.609 1 97.44 455 LEU A N 1
ATOM 3710 C CA . LEU A 1 455 ? -2.658 -36.5 16.125 1 97.44 455 LEU A CA 1
ATOM 3711 C C . LEU A 1 455 ? -3.738 -35.812 16.969 1 97.44 455 LEU A C 1
ATOM 3713 O O . LEU A 1 455 ? -4.84 -35.562 16.469 1 97.44 455 LEU A O 1
ATOM 3717 N N . LYS A 1 456 ? -3.434 -35.438 18.25 1 96.25 456 LYS A N 1
ATOM 3718 C CA . LYS A 1 456 ? -4.402 -34.844 19.172 1 96.25 456 LYS A CA 1
ATOM 3719 C C . LYS A 1 456 ? -4.258 -33.344 19.219 1 96.25 456 LYS A C 1
ATOM 3721 O O . LYS A 1 456 ? -5.031 -32.656 19.906 1 96.25 456 LYS A O 1
ATOM 3726 N N . SER A 1 457 ? -3.326 -32.812 18.484 1 97.31 457 SER A N 1
ATOM 3727 C CA . SER A 1 457 ? -3.061 -31.375 18.5 1 97.31 457 SER A CA 1
ATOM 3728 C C . SER A 1 457 ? -4.02 -30.625 17.578 1 97.31 457 SER A C 1
ATOM 3730 O O . SER A 1 457 ? -4.832 -31.234 16.891 1 97.31 457 SER A O 1
ATOM 3732 N N . THR A 1 458 ? -3.928 -29.25 17.562 1 96.44 458 THR A N 1
ATOM 3733 C CA . THR A 1 458 ? -4.73 -28.406 16.688 1 96.44 458 THR A CA 1
ATOM 3734 C C . THR A 1 458 ? -4.137 -28.391 15.273 1 96.44 458 THR A C 1
ATOM 3736 O O . THR A 1 458 ? -4.699 -27.766 14.367 1 96.44 458 THR A O 1
ATOM 3739 N N . PHE A 1 459 ? -3.014 -29.094 15.023 1 97.56 459 PHE A N 1
ATOM 3740 C CA . PHE A 1 459 ? -2.385 -29.219 13.711 1 97.56 459 PHE A CA 1
ATOM 3741 C C . PHE A 1 459 ? -2.014 -30.672 13.43 1 97.56 459 PHE A C 1
ATOM 3743 O O . PHE A 1 459 ? -0.839 -31 13.234 1 97.56 459 PHE A O 1
ATOM 3750 N N . PRO A 1 460 ? -2.943 -31.516 13.336 1 98.19 460 PRO A N 1
ATOM 3751 C CA . PRO A 1 460 ? -2.656 -32.938 13.141 1 98.19 460 PRO A CA 1
ATOM 3752 C C . PRO A 1 460 ? -2.021 -33.25 11.781 1 98.19 460 PRO A C 1
ATOM 3754 O O . PRO A 1 460 ? -1.437 -34.312 11.586 1 98.19 460 PRO A O 1
ATOM 3757 N N . ALA A 1 461 ? -2.135 -32.312 10.82 1 98.31 461 ALA A N 1
ATOM 3758 C CA . ALA A 1 461 ? -1.557 -32.469 9.492 1 98.31 461 ALA A CA 1
ATOM 3759 C C . ALA A 1 461 ? -0.052 -32.719 9.57 1 98.31 461 ALA A C 1
ATOM 3761 O O . ALA A 1 461 ? 0.536 -33.312 8.664 1 98.31 461 ALA A O 1
ATOM 3762 N N . ARG A 1 462 ? 0.566 -32.281 10.617 1 98.38 462 ARG A N 1
ATOM 3763 C CA . ARG A 1 462 ? 1.979 -32.562 10.852 1 98.38 462 ARG A CA 1
ATOM 3764 C C . ARG A 1 462 ? 2.266 -34.031 10.742 1 98.38 462 ARG A C 1
ATOM 3766 O O . ARG A 1 462 ? 3.314 -34.438 10.234 1 98.38 462 ARG A O 1
ATOM 3773 N N . TYR A 1 463 ? 1.396 -34.875 11.297 1 98.56 463 TYR A N 1
ATOM 3774 C CA . TYR A 1 463 ? 1.539 -36.312 11.219 1 98.56 463 TYR A CA 1
ATOM 3775 C C . TYR A 1 463 ? 1.666 -36.781 9.766 1 98.56 463 TYR A C 1
ATOM 3777 O O . TYR A 1 463 ? 2.463 -37.656 9.453 1 98.56 463 TYR A O 1
ATOM 3785 N N . ILE A 1 464 ? 0.913 -36.188 8.867 1 98.81 464 ILE A N 1
ATOM 3786 C CA . ILE A 1 464 ? 0.952 -36.531 7.449 1 98.81 464 ILE A CA 1
ATOM 3787 C C . ILE A 1 464 ? 2.322 -36.156 6.875 1 98.81 464 ILE A C 1
ATOM 3789 O O . ILE A 1 464 ? 2.963 -37 6.227 1 98.81 464 ILE A O 1
ATOM 3793 N N . TYR A 1 465 ? 2.848 -35 7.215 1 98.75 465 TYR A N 1
ATOM 3794 C CA . TYR A 1 465 ? 3.98 -34.438 6.5 1 98.75 465 TYR A CA 1
ATOM 3795 C C . TYR A 1 465 ? 5.301 -34.938 7.082 1 98.75 465 TYR A C 1
ATOM 3797 O O . TYR A 1 465 ? 6.293 -35.062 6.359 1 98.75 465 TYR A O 1
ATOM 3805 N N . GLU A 1 466 ? 5.371 -35.156 8.352 1 98.44 466 GLU A N 1
ATOM 3806 C CA . GLU A 1 466 ? 6.645 -35.438 9 1 98.44 466 GLU A CA 1
ATOM 3807 C C . GLU A 1 466 ? 6.758 -36.938 9.344 1 98.44 466 GLU A C 1
ATOM 3809 O O . GLU A 1 466 ? 7.816 -37.406 9.781 1 98.44 466 GLU A O 1
ATOM 3814 N N . HIS A 1 467 ? 5.723 -37.688 9.125 1 98.62 467 HIS A N 1
ATOM 3815 C CA . HIS A 1 467 ? 5.816 -39.125 9.445 1 98.62 467 HIS A CA 1
ATOM 3816 C C . HIS A 1 467 ? 5.203 -39.969 8.336 1 98.62 467 HIS A C 1
ATOM 3818 O O . HIS A 1 467 ? 5.902 -40.781 7.707 1 98.62 467 HIS A O 1
ATOM 3824 N N . PHE A 1 468 ? 3.926 -39.781 8.062 1 98.62 468 PHE A N 1
ATOM 3825 C CA . PHE A 1 468 ? 3.154 -40.656 7.188 1 98.62 468 PHE A CA 1
ATOM 3826 C C . PHE A 1 468 ? 3.74 -40.656 5.781 1 98.62 468 PHE A C 1
ATOM 3828 O O . PHE A 1 468 ? 4.039 -41.719 5.23 1 98.62 468 PHE A O 1
ATOM 3835 N N . LEU A 1 469 ? 3.918 -39.5 5.176 1 98.81 469 LEU A N 1
ATOM 3836 C CA . LEU A 1 469 ? 4.418 -39.375 3.809 1 98.81 469 LEU A CA 1
ATOM 3837 C C . LEU A 1 469 ? 5.863 -39.875 3.719 1 98.81 469 LEU A C 1
ATOM 3839 O O . LEU A 1 469 ? 6.203 -40.656 2.84 1 98.81 469 LEU A O 1
ATOM 3843 N N . PRO A 1 470 ? 6.742 -39.375 4.566 1 98.25 470 PRO A N 1
ATOM 3844 C CA . PRO A 1 470 ? 8.117 -39.875 4.453 1 98.25 470 PRO A CA 1
ATOM 3845 C C . PRO A 1 470 ? 8.211 -41.375 4.633 1 98.25 470 PRO A C 1
ATOM 3847 O O . PRO A 1 470 ? 9.062 -42.031 4.016 1 98.25 470 PRO A O 1
ATOM 3850 N N . GLU A 1 471 ? 7.391 -42 5.445 1 98.38 471 GLU A N 1
ATOM 3851 C CA . GLU A 1 471 ? 7.375 -43.438 5.594 1 98.38 471 GLU A CA 1
ATOM 3852 C C . GLU A 1 471 ? 6.969 -44.125 4.293 1 98.38 471 GLU A C 1
ATOM 3854 O O . GLU A 1 471 ? 7.574 -45.125 3.895 1 98.38 471 GLU A O 1
ATOM 3859 N N . LEU A 1 472 ? 5.961 -43.625 3.701 1 98.62 472 LEU A N 1
ATOM 3860 C CA . LEU A 1 472 ? 5.504 -44.188 2.443 1 98.62 472 LEU A CA 1
ATOM 3861 C C . LEU A 1 472 ? 6.547 -44 1.345 1 98.62 472 LEU A C 1
ATOM 3863 O O . LEU A 1 472 ? 6.742 -44.875 0.506 1 98.62 472 LEU A O 1
ATOM 3867 N N . VAL A 1 473 ? 7.191 -42.844 1.295 1 98.5 473 VAL A N 1
ATOM 3868 C CA . VAL A 1 473 ? 8.25 -42.594 0.324 1 98.5 473 VAL A CA 1
ATOM 3869 C C . VAL A 1 473 ? 9.383 -43.594 0.534 1 98.5 473 VAL A C 1
ATOM 3871 O O . VAL A 1 473 ? 9.883 -44.188 -0.426 1 98.5 473 VAL A O 1
ATOM 3874 N N . LYS A 1 474 ? 9.75 -43.844 1.767 1 97.5 474 LYS A N 1
ATOM 3875 C CA . LYS A 1 474 ? 10.805 -44.781 2.088 1 97.5 474 LYS A CA 1
ATOM 3876 C C . LYS A 1 474 ? 10.445 -46.188 1.607 1 97.5 474 LYS A C 1
ATOM 3878 O O . LYS A 1 474 ? 11.305 -46.938 1.131 1 97.5 474 LYS A O 1
ATOM 3883 N N . GLN A 1 475 ? 9.203 -46.531 1.68 1 97.38 475 GLN A N 1
ATOM 3884 C CA . GLN A 1 475 ? 8.734 -47.844 1.305 1 97.38 475 GLN A CA 1
ATOM 3885 C C . GLN A 1 475 ? 8.68 -48 -0.212 1 97.38 475 GLN A C 1
ATOM 3887 O O . GLN A 1 475 ? 9.055 -49.062 -0.75 1 97.38 475 GLN A O 1
ATOM 3892 N N . GLU A 1 476 ? 8.203 -47.031 -0.92 1 97.06 476 GLU A N 1
ATOM 3893 C CA . GLU A 1 476 ? 7.887 -47.125 -2.342 1 97.06 476 GLU A CA 1
ATOM 3894 C C . GLU A 1 476 ? 9.055 -46.656 -3.203 1 97.06 476 GLU A C 1
ATOM 3896 O O . GLU A 1 476 ? 9.203 -47.094 -4.348 1 97.06 476 GLU A O 1
ATOM 3901 N N . ASP A 1 477 ? 9.844 -45.812 -2.666 1 94.75 477 ASP A N 1
ATOM 3902 C CA . ASP A 1 477 ? 10.984 -45.219 -3.365 1 94.75 477 ASP A CA 1
ATOM 3903 C C . ASP A 1 477 ? 12.07 -44.812 -2.381 1 94.75 477 ASP A C 1
ATOM 3905 O O . ASP A 1 477 ? 12.312 -43.625 -2.188 1 94.75 477 ASP A O 1
ATOM 3909 N N . PRO A 1 478 ? 12.797 -45.688 -1.799 1 93.69 478 PRO A N 1
ATOM 3910 C CA . PRO A 1 478 ? 13.648 -45.438 -0.629 1 93.69 478 PRO A CA 1
ATOM 3911 C C . PRO A 1 478 ? 14.766 -44.438 -0.904 1 93.69 478 PRO A C 1
ATOM 3913 O O . PRO A 1 478 ? 15.289 -43.812 0.028 1 93.69 478 PRO A O 1
ATOM 3916 N N . PHE A 1 479 ? 15.141 -44.125 -2.102 1 91.12 479 PHE A N 1
ATOM 3917 C CA . PHE A 1 479 ? 16.281 -43.219 -2.34 1 91.12 479 PHE A CA 1
ATOM 3918 C C . PHE A 1 479 ? 15.805 -41.844 -2.787 1 91.12 479 PHE A C 1
ATOM 3920 O O . PHE A 1 479 ? 16.625 -40.969 -3.09 1 91.12 479 PHE A O 1
ATOM 3927 N N . MET A 1 480 ? 14.531 -41.656 -2.725 1 96.06 480 MET A N 1
ATOM 3928 C CA . MET A 1 480 ? 13.969 -40.375 -3.146 1 96.06 480 MET A CA 1
ATOM 3929 C C . MET A 1 480 ? 14.102 -39.344 -2.043 1 96.06 480 MET A C 1
ATOM 3931 O O . MET A 1 480 ? 13.961 -39.656 -0.86 1 96.06 480 MET A O 1
ATOM 3935 N N . ILE A 1 481 ? 14.422 -38.031 -2.447 1 97.81 481 ILE A N 1
ATOM 3936 C CA . ILE A 1 481 ? 14.5 -36.906 -1.52 1 97.81 481 ILE A CA 1
ATOM 3937 C C . ILE A 1 481 ? 13.094 -36.5 -1.062 1 97.81 481 ILE A C 1
ATOM 3939 O O . ILE A 1 481 ? 12.172 -36.438 -1.874 1 97.81 481 ILE A O 1
ATOM 3943 N N . TYR A 1 482 ? 12.906 -36.406 0.254 1 98.38 482 TYR A N 1
ATOM 3944 C CA . TYR A 1 482 ? 11.656 -35.906 0.827 1 98.38 482 TYR A CA 1
ATOM 3945 C C . TYR A 1 482 ? 11.867 -34.625 1.609 1 98.38 482 TYR A C 1
ATOM 3947 O O . TYR A 1 482 ? 12.852 -34.5 2.342 1 98.38 482 TYR A O 1
ATOM 3955 N N . HIS A 1 483 ? 11.047 -33.594 1.324 1 98.31 483 HIS A N 1
ATOM 3956 C CA . HIS A 1 483 ? 11.008 -32.312 1.986 1 98.31 483 HIS A CA 1
ATOM 3957 C C . HIS A 1 483 ? 9.641 -32.062 2.607 1 98.31 483 HIS A C 1
ATOM 3959 O O . HIS A 1 483 ? 8.625 -32.031 1.905 1 98.31 483 HIS A O 1
ATOM 3965 N N . PRO A 1 484 ? 9.531 -31.828 3.912 1 98.19 484 PRO A N 1
ATOM 3966 C CA . PRO A 1 484 ? 8.25 -31.875 4.617 1 98.19 484 PRO A CA 1
ATOM 3967 C C . PRO A 1 484 ? 7.254 -30.844 4.102 1 98.19 484 PRO A C 1
ATOM 3969 O O . PRO A 1 484 ? 6.039 -31.062 4.16 1 98.19 484 PRO A O 1
ATOM 3972 N N . SER A 1 485 ? 7.785 -29.734 3.725 1 98.38 485 SER A N 1
ATOM 3973 C CA . SER A 1 485 ? 6.922 -28.641 3.295 1 98.38 485 SER A CA 1
ATOM 3974 C C . SER A 1 485 ? 7.695 -27.625 2.449 1 98.38 485 SER A C 1
ATOM 3976 O O . SER A 1 485 ? 8.922 -27.562 2.523 1 98.38 485 SER A O 1
ATOM 3978 N N . SER A 1 486 ? 6.93 -26.891 1.631 1 98.62 486 SER A N 1
ATOM 3979 C CA . SER A 1 486 ? 7.453 -25.688 0.997 1 98.62 486 SER A CA 1
ATOM 3980 C C . SER A 1 486 ? 6.582 -24.469 1.308 1 98.62 486 SER A C 1
ATOM 3982 O O . SER A 1 486 ? 5.418 -24.422 0.912 1 98.62 486 SER A O 1
ATOM 3984 N N . PRO A 1 487 ? 7.105 -23.578 2.033 1 98.38 487 PRO A N 1
ATOM 3985 C CA . PRO A 1 487 ? 8.445 -23.5 2.619 1 98.38 487 PRO A CA 1
ATOM 3986 C C . PRO A 1 487 ? 8.586 -24.359 3.875 1 98.38 487 PRO A C 1
ATOM 3988 O O . PRO A 1 487 ? 7.59 -24.828 4.426 1 98.38 487 PRO A O 1
ATOM 3991 N N . TRP A 1 488 ? 9.836 -24.531 4.223 1 98.06 488 TRP A N 1
ATOM 3992 C CA . TRP A 1 488 ? 10.164 -25.312 5.414 1 98.06 488 TRP A CA 1
ATOM 3993 C C . TRP A 1 488 ? 11.312 -24.672 6.18 1 98.06 488 TRP A C 1
ATOM 3995 O O . TRP A 1 488 ? 12.375 -24.422 5.609 1 98.06 488 TRP A O 1
ATOM 4005 N N . GLY A 1 489 ? 11.172 -24.516 7.516 1 96 489 GLY A N 1
ATOM 4006 C CA . GLY A 1 489 ? 12.164 -23.812 8.305 1 96 489 GLY A CA 1
ATOM 4007 C C . GLY A 1 489 ? 12.984 -24.719 9.188 1 96 489 GLY A C 1
ATOM 4008 O O . GLY A 1 489 ? 13.906 -24.266 9.875 1 96 489 GLY A O 1
ATOM 4009 N N . ASP A 1 490 ? 12.68 -26 9.125 1 96.25 490 ASP A N 1
ATOM 4010 C CA . ASP A 1 490 ? 13.461 -26.953 9.922 1 96.25 490 ASP A CA 1
ATOM 4011 C C . ASP A 1 490 ? 13.445 -26.562 11.398 1 96.25 490 ASP A C 1
ATOM 4013 O O . ASP A 1 490 ? 14.492 -26.453 12.031 1 96.25 490 ASP A O 1
ATOM 4017 N N . GLY A 1 491 ? 12.289 -26.219 11.914 1 95.12 491 GLY A N 1
ATOM 4018 C CA . GLY A 1 491 ? 12.125 -25.844 13.312 1 95.12 491 GLY A CA 1
ATOM 4019 C C . GLY A 1 491 ? 12.109 -24.344 13.523 1 95.12 491 GLY A C 1
ATOM 4020 O O . GLY A 1 491 ? 11.672 -23.859 14.57 1 95.12 491 GLY A O 1
ATOM 4021 N N . LYS A 1 492 ? 12.586 -23.562 12.609 1 96.75 492 LYS A N 1
ATOM 4022 C CA . LYS A 1 492 ? 12.508 -22.109 12.617 1 96.75 492 LYS A CA 1
ATOM 4023 C C . LYS A 1 492 ? 11.273 -21.625 11.859 1 96.75 492 LYS A C 1
ATOM 4025 O O . LYS A 1 492 ? 10.586 -22.406 11.219 1 96.75 492 LYS A O 1
ATOM 4030 N N . PRO A 1 493 ? 10.93 -20.266 12.023 1 96.94 493 PRO A N 1
ATOM 4031 C CA . PRO A 1 493 ? 9.836 -19.734 11.211 1 96.94 493 PRO A CA 1
ATOM 4032 C C . PRO A 1 493 ? 10.031 -19.984 9.719 1 96.94 493 PRO A C 1
ATOM 4034 O O . PRO A 1 493 ? 11.156 -19.938 9.219 1 96.94 493 PRO A O 1
ATOM 4037 N N . THR A 1 494 ? 8.953 -20.234 9.023 1 97.81 494 THR A N 1
ATOM 4038 C CA . THR A 1 494 ? 8.992 -20.625 7.617 1 97.81 494 THR A CA 1
ATOM 4039 C C . THR A 1 494 ? 9.617 -19.516 6.773 1 97.81 494 THR A C 1
ATOM 4041 O O . THR A 1 494 ? 10.031 -19.75 5.637 1 97.81 494 THR A O 1
ATOM 4044 N N . ALA A 1 495 ? 9.703 -18.281 7.312 1 96.88 495 ALA A N 1
ATOM 4045 C CA . ALA A 1 495 ? 10.258 -17.172 6.559 1 96.88 495 ALA A CA 1
ATOM 4046 C C . ALA A 1 495 ? 11.75 -17 6.836 1 96.88 495 ALA A C 1
ATOM 4048 O O . ALA A 1 495 ? 12.391 -16.109 6.277 1 96.88 495 ALA A O 1
ATOM 4049 N N . ASP A 1 496 ? 12.359 -17.781 7.734 1 98 496 ASP A N 1
ATOM 4050 C CA . ASP A 1 496 ? 13.773 -17.656 8.07 1 98 496 ASP A CA 1
ATOM 4051 C C . ASP A 1 496 ? 14.648 -17.859 6.836 1 98 496 ASP A C 1
ATOM 4053 O O . ASP A 1 496 ? 14.617 -18.938 6.223 1 98 496 ASP A O 1
ATOM 4057 N N . PRO A 1 497 ? 15.438 -16.891 6.449 1 97.69 497 PRO A N 1
ATOM 4058 C CA . PRO A 1 497 ? 16.188 -16.984 5.195 1 97.69 497 PRO A CA 1
ATOM 4059 C C . PRO A 1 497 ? 17.438 -17.844 5.316 1 97.69 497 PRO A C 1
ATOM 4061 O O . PRO A 1 497 ? 18.156 -18.047 4.332 1 97.69 497 PRO A O 1
ATOM 4064 N N . THR A 1 498 ? 17.766 -18.422 6.469 1 98.19 498 THR A N 1
ATOM 4065 C CA . THR A 1 498 ? 19.062 -19.062 6.691 1 98.19 498 THR A CA 1
ATOM 4066 C C . THR A 1 498 ? 18.922 -20.578 6.617 1 98.19 498 THR A C 1
ATOM 4068 O O . THR A 1 498 ? 19.891 -21.312 6.809 1 98.19 498 THR A O 1
ATOM 4071 N N . VAL A 1 499 ? 17.703 -21.109 6.363 1 98.12 499 VAL A N 1
ATOM 4072 C CA . VAL A 1 499 ? 17.5 -22.562 6.371 1 98.12 499 VAL A CA 1
ATOM 4073 C C . VAL A 1 499 ? 16.359 -22.922 5.441 1 98.12 499 VAL A C 1
ATOM 4075 O O . VAL A 1 499 ? 15.406 -22.156 5.281 1 98.12 499 VAL A O 1
ATOM 4078 N N . GLY A 1 500 ? 16.453 -24.109 4.762 1 98.12 500 GLY A N 1
ATOM 4079 C CA . GLY A 1 500 ? 15.375 -24.609 3.934 1 98.12 500 GLY A CA 1
ATOM 4080 C C . GLY A 1 500 ? 15.062 -23.719 2.748 1 98.12 500 GLY A C 1
ATOM 4081 O O . GLY A 1 500 ? 15.977 -23.172 2.123 1 98.12 500 GLY A O 1
ATOM 4082 N N . ASP A 1 501 ? 13.82 -23.703 2.334 1 98.62 501 ASP A N 1
ATOM 4083 C CA . ASP A 1 501 ? 13.359 -22.812 1.272 1 98.62 501 ASP A CA 1
ATOM 4084 C C . ASP A 1 501 ? 12.367 -21.781 1.81 1 98.62 501 ASP A C 1
ATOM 4086 O O . ASP A 1 501 ? 11.805 -21.953 2.895 1 98.62 501 ASP A O 1
ATOM 4090 N N . ILE A 1 502 ? 12.203 -20.672 1.129 1 98.56 502 ILE A N 1
ATOM 4091 C CA . ILE A 1 502 ? 11.266 -19.641 1.542 1 98.56 502 ILE A CA 1
ATOM 4092 C C . ILE A 1 502 ? 10.359 -19.266 0.37 1 98.56 502 ILE A C 1
ATOM 4094 O O . ILE A 1 502 ? 10.727 -19.469 -0.792 1 98.56 502 ILE A O 1
ATOM 4098 N N . HIS A 1 503 ? 9.141 -18.906 0.643 1 98.44 503 HIS A N 1
ATOM 4099 C CA . HIS A 1 503 ? 8.289 -18.141 -0.25 1 98.44 503 HIS A CA 1
ATOM 4100 C C . HIS A 1 503 ? 8.445 -16.641 0 1 98.44 503 HIS A C 1
ATOM 4102 O O . HIS A 1 503 ? 8.156 -16.156 1.098 1 98.44 503 HIS A O 1
ATOM 4108 N N . GLN A 1 504 ? 8.891 -15.867 -1 1 97.81 504 GLN A N 1
ATOM 4109 C CA . GLN A 1 504 ? 9.203 -14.461 -0.776 1 97.81 504 GLN A CA 1
ATOM 4110 C C . GLN A 1 504 ? 8.109 -13.555 -1.33 1 97.81 504 GLN A C 1
ATOM 4112 O O . GLN A 1 504 ? 8.234 -13.031 -2.438 1 97.81 504 GLN A O 1
ATOM 4117 N N . TRP A 1 505 ? 7.137 -13.219 -0.537 1 95.56 505 TRP A N 1
ATOM 4118 C CA . TRP A 1 505 ? 5.973 -12.477 -1.01 1 95.56 505 TRP A CA 1
ATOM 4119 C C . TRP A 1 505 ? 6.02 -11.031 -0.528 1 95.56 505 TRP A C 1
ATOM 4121 O O . TRP A 1 505 ? 5.09 -10.258 -0.779 1 95.56 505 TRP A O 1
ATOM 4131 N N . ASN A 1 506 ? 7.113 -10.656 0.107 1 94.69 506 ASN A N 1
ATOM 4132 C CA . ASN A 1 506 ? 7.289 -9.227 0.344 1 94.69 506 ASN A CA 1
ATOM 4133 C C . ASN A 1 506 ? 7.457 -8.453 -0.964 1 94.69 506 ASN A C 1
ATOM 4135 O O . ASN A 1 506 ? 7.281 -7.234 -1 1 94.69 506 ASN A O 1
ATOM 4139 N N . LEU A 1 507 ? 7.867 -9.172 -2.064 1 94.38 507 LEU A N 1
ATOM 4140 C CA . LEU A 1 507 ? 7.902 -8.594 -3.402 1 94.38 507 LEU A CA 1
ATOM 4141 C C . LEU A 1 507 ? 6.504 -8.539 -4.008 1 94.38 507 LEU A C 1
ATOM 4143 O O . LEU A 1 507 ? 6.344 -8.195 -5.18 1 94.38 507 LEU A O 1
ATOM 4147 N N . TRP A 1 508 ? 5.414 -8.281 -3.514 1 91.75 508 TRP A N 1
ATOM 4148 C CA . TRP A 1 508 ? 4.062 -8.109 -4.039 1 91.75 508 TRP A CA 1
ATOM 4149 C C . TRP A 1 508 ? 3.049 -8.016 -2.906 1 91.75 508 TRP A C 1
ATOM 4151 O O . TRP A 1 508 ? 2.275 -7.055 -2.838 1 91.75 508 TRP A O 1
ATOM 4161 N N . HIS A 1 509 ? 3.037 -8.992 -2.129 1 88.5 509 HIS A N 1
ATOM 4162 C CA . HIS A 1 509 ? 2.172 -8.945 -0.956 1 88.5 509 HIS A CA 1
ATOM 4163 C C . HIS A 1 509 ? 2.881 -8.289 0.224 1 88.5 509 HIS A C 1
ATOM 4165 O O . HIS A 1 509 ? 3.561 -7.27 0.059 1 88.5 509 HIS A O 1
ATOM 4171 N N . GLY A 1 510 ? 2.742 -8.695 1.339 1 87.56 510 GLY A N 1
ATOM 4172 C CA . GLY A 1 510 ? 3.428 -8.258 2.545 1 87.56 510 GLY A CA 1
ATOM 4173 C C . GLY A 1 510 ? 3.799 -6.785 2.523 1 87.56 510 GLY A C 1
ATOM 4174 O O . GLY A 1 510 ? 2.934 -5.922 2.365 1 87.56 510 GLY A O 1
ATOM 4175 N N . ALA A 1 511 ? 5.078 -6.539 2.459 1 88.31 511 ALA A N 1
ATOM 4176 C CA . ALA A 1 511 ? 5.594 -5.176 2.586 1 88.31 511 ALA A CA 1
ATOM 4177 C C . ALA A 1 511 ? 5.59 -4.461 1.237 1 88.31 511 ALA A C 1
ATOM 4179 O O . ALA A 1 511 ? 5.844 -3.258 1.166 1 88.31 511 ALA A O 1
ATOM 4180 N N . VAL A 1 512 ? 5.281 -5.188 0.185 1 93.44 512 VAL A N 1
ATOM 4181 C CA . VAL A 1 512 ? 5.285 -4.613 -1.156 1 93.44 512 VAL A CA 1
ATOM 4182 C C . VAL A 1 512 ? 6.613 -3.908 -1.413 1 93.44 512 VAL A C 1
ATOM 4184 O O . VAL A 1 512 ? 6.641 -2.738 -1.801 1 93.44 512 VAL A O 1
ATOM 4187 N N . ASN A 1 513 ? 7.68 -4.609 -1.141 1 95.12 513 ASN A N 1
ATOM 4188 C CA . ASN A 1 513 ? 9.016 -4.074 -1.373 1 95.12 513 ASN A CA 1
ATOM 4189 C C . ASN A 1 513 ? 9.227 -3.709 -2.838 1 95.12 513 ASN A C 1
ATOM 4191 O O . ASN A 1 513 ? 8.672 -4.355 -3.73 1 95.12 513 ASN A O 1
ATOM 4195 N N . LYS A 1 514 ? 10.039 -2.734 -3.047 1 95 514 LYS A N 1
ATOM 4196 C CA . LYS A 1 514 ? 10.508 -2.42 -4.395 1 95 514 LYS A CA 1
ATOM 4197 C C . LYS A 1 514 ? 11.391 -3.533 -4.941 1 95 514 LYS A C 1
ATOM 4199 O O . LYS A 1 514 ? 12.203 -4.105 -4.211 1 95 514 LYS A O 1
ATOM 4204 N N . TYR A 1 515 ? 11.266 -3.826 -6.258 1 97 515 TYR A N 1
ATOM 4205 C CA . TYR A 1 515 ? 12.047 -4.934 -6.793 1 97 515 TYR A CA 1
ATOM 4206 C C . TYR A 1 515 ? 13.539 -4.605 -6.785 1 97 515 TYR A C 1
ATOM 4208 O O . TYR A 1 515 ? 14.375 -5.508 -6.859 1 97 515 TYR A O 1
ATOM 4216 N N . GLN A 1 516 ? 13.914 -3.344 -6.582 1 96.5 516 GLN A N 1
ATOM 4217 C CA . GLN A 1 516 ? 15.312 -2.941 -6.449 1 96.5 516 GLN A CA 1
ATOM 4218 C C . GLN A 1 516 ? 15.906 -3.426 -5.129 1 96.5 516 GLN A C 1
ATOM 4220 O O . GLN A 1 516 ? 17.125 -3.455 -4.965 1 96.5 516 GLN A O 1
ATOM 4225 N N . GLU A 1 517 ? 15.055 -3.838 -4.195 1 95 517 GLU A N 1
ATOM 4226 C CA . GLU A 1 517 ? 15.492 -4.254 -2.867 1 95 517 GLU A CA 1
ATOM 4227 C C . GLU A 1 517 ? 15.664 -5.77 -2.793 1 95 517 GLU A C 1
ATOM 4229 O O . GLU A 1 517 ? 15.898 -6.32 -1.716 1 95 517 GLU A O 1
ATOM 4234 N N . VAL A 1 518 ? 15.695 -6.523 -3.814 1 96.31 518 VAL A N 1
ATOM 4235 C CA . VAL A 1 518 ? 15.617 -7.98 -3.816 1 96.31 518 VAL A CA 1
ATOM 4236 C C . VAL A 1 518 ? 16.875 -8.562 -3.166 1 96.31 518 VAL A C 1
ATOM 4238 O O . VAL A 1 518 ? 16.859 -9.703 -2.689 1 96.31 518 VAL A O 1
ATOM 4241 N N . SER A 1 519 ? 18 -7.812 -3.141 1 95.94 519 SER A N 1
ATOM 4242 C CA . SER A 1 519 ? 19.219 -8.305 -2.486 1 95.94 519 SER A CA 1
ATOM 4243 C C . SER A 1 519 ? 18.984 -8.531 -0.997 1 95.94 519 SER A C 1
ATOM 4245 O O . SER A 1 519 ? 19.672 -9.344 -0.373 1 95.94 519 SER A O 1
ATOM 4247 N N . LEU A 1 520 ? 17.938 -7.867 -0.446 1 94.06 520 LEU A N 1
ATOM 4248 C CA . LEU A 1 520 ? 17.609 -7.984 0.972 1 94.06 520 LEU A CA 1
ATOM 4249 C C . LEU A 1 520 ? 16.578 -9.078 1.202 1 94.06 520 LEU A C 1
ATOM 4251 O O . LEU A 1 520 ? 16.25 -9.406 2.348 1 94.06 520 LEU A O 1
ATOM 4255 N N . LEU A 1 521 ? 16.141 -9.742 0.105 1 96.88 521 LEU A N 1
ATOM 4256 C CA . LEU A 1 521 ? 14.977 -10.602 0.203 1 96.88 521 LEU A CA 1
ATOM 4257 C C . LEU A 1 521 ? 15.328 -12.047 -0.145 1 96.88 521 LEU A C 1
ATOM 4259 O O . LEU A 1 521 ? 14.438 -12.875 -0.345 1 96.88 521 LEU A O 1
ATOM 4263 N N . GLY A 1 522 ? 16.547 -12.43 -0.193 1 97.44 522 GLY A N 1
ATOM 4264 C CA . GLY A 1 522 ? 16.969 -13.766 -0.609 1 97.44 522 GLY A CA 1
ATOM 4265 C C . GLY A 1 522 ? 16.828 -14.805 0.488 1 97.44 522 GLY A C 1
ATOM 4266 O O . GLY A 1 522 ? 16.359 -14.492 1.586 1 97.44 522 GLY A O 1
ATOM 4267 N N . GLY A 1 523 ? 17.172 -16 0.213 1 98.06 523 GLY A N 1
ATOM 4268 C CA . GLY A 1 523 ? 17.188 -17.172 1.067 1 98.06 523 GLY A CA 1
ATOM 4269 C C . GLY A 1 523 ? 18.094 -18.281 0.541 1 98.06 523 GLY A C 1
ATOM 4270 O O . GLY A 1 523 ? 18.797 -18.094 -0.457 1 98.06 523 GLY A O 1
ATOM 4271 N N . ARG A 1 524 ? 18.094 -19.406 1.285 1 98.62 524 ARG A N 1
ATOM 4272 C CA . ARG A 1 524 ? 18.922 -20.531 0.858 1 98.62 524 ARG A CA 1
ATOM 4273 C C . ARG A 1 524 ? 18.391 -21.141 -0.427 1 98.62 524 ARG A C 1
ATOM 4275 O O . ARG A 1 524 ? 19.141 -21.734 -1.2 1 98.62 524 ARG A O 1
ATOM 4282 N N . PHE A 1 525 ? 17.094 -21.062 -0.63 1 98.81 525 PHE A N 1
ATOM 4283 C CA . PHE A 1 525 ? 16.344 -21.406 -1.829 1 98.81 525 PHE A CA 1
ATOM 4284 C C . PHE A 1 525 ? 15.031 -20.641 -1.886 1 98.81 525 PHE A C 1
ATOM 4286 O O . PHE A 1 525 ? 14.242 -20.688 -0.943 1 98.81 525 PHE A O 1
ATOM 4293 N N . VAL A 1 526 ? 14.797 -19.844 -2.91 1 98.75 526 VAL A N 1
ATOM 4294 C CA . VAL A 1 526 ? 13.531 -19.141 -3.078 1 98.75 526 VAL A CA 1
ATOM 4295 C C . VAL A 1 526 ? 12.609 -19.953 -3.988 1 98.75 526 VAL A C 1
ATOM 4297 O O . VAL A 1 526 ? 12.68 -19.844 -5.215 1 98.75 526 VAL A O 1
ATOM 4300 N N . SER A 1 527 ? 11.703 -20.703 -3.359 1 98.75 527 SER A N 1
ATOM 4301 C CA . SER A 1 527 ? 10.93 -21.688 -4.105 1 98.75 527 SER A CA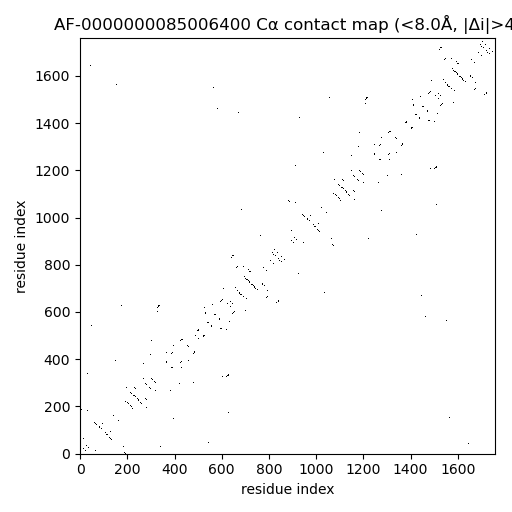 1
ATOM 4302 C C . SER A 1 527 ? 9.617 -21.094 -4.613 1 98.75 527 SER A C 1
ATOM 4304 O O . SER A 1 527 ? 8.875 -21.75 -5.348 1 98.75 527 SER A O 1
ATOM 4306 N N . GLU A 1 528 ? 9.352 -19.812 -4.203 1 98.5 528 GLU A N 1
ATOM 4307 C CA . GLU A 1 528 ? 8.164 -19.109 -4.691 1 98.5 528 GLU A CA 1
ATOM 4308 C C . GLU A 1 528 ? 8.305 -17.609 -4.52 1 98.5 528 GLU A C 1
ATOM 4310 O O . GLU A 1 528 ? 8.695 -17.125 -3.453 1 98.5 528 GLU A O 1
ATOM 4315 N N . PHE A 1 529 ? 8.047 -16.844 -5.5 1 98.25 529 PHE A N 1
ATOM 4316 C CA . PHE A 1 529 ? 7.945 -15.398 -5.531 1 98.25 529 PHE A CA 1
ATOM 4317 C C . PHE A 1 529 ? 7.34 -14.922 -6.848 1 98.25 529 PHE A C 1
ATOM 4319 O O . PHE A 1 529 ? 7.184 -15.711 -7.781 1 98.25 529 PHE A O 1
ATOM 4326 N N . GLY A 1 530 ? 6.957 -13.719 -6.945 1 97.81 530 GLY A N 1
ATOM 4327 C CA . GLY A 1 530 ? 6.434 -13.32 -8.242 1 97.81 530 GLY A CA 1
ATOM 4328 C C . GLY A 1 530 ? 6.031 -11.867 -8.312 1 97.81 530 GLY A C 1
ATOM 4329 O O . GLY A 1 530 ? 6.16 -11.133 -7.324 1 97.81 530 GLY A O 1
ATOM 4330 N N . MET A 1 531 ? 5.629 -11.398 -9.516 1 98.31 531 MET A N 1
ATOM 4331 C CA . MET A 1 531 ? 5.113 -10.086 -9.883 1 98.31 531 MET A CA 1
ATOM 4332 C C . MET A 1 531 ? 4.012 -10.203 -10.93 1 98.31 531 MET A C 1
ATOM 4334 O O . MET A 1 531 ? 4.215 -10.82 -11.984 1 98.31 531 MET A O 1
ATOM 4338 N N . GLU A 1 532 ? 2.887 -9.602 -10.664 1 97.69 532 GLU A N 1
ATOM 4339 C CA . GLU A 1 532 ? 1.757 -9.719 -11.578 1 97.69 532 GLU A CA 1
ATOM 4340 C C . GLU A 1 532 ? 1.923 -8.789 -12.781 1 97.69 532 GLU A C 1
ATOM 4342 O O . GLU A 1 532 ? 2.523 -7.719 -12.672 1 97.69 532 GLU A O 1
ATOM 4347 N N . ALA A 1 533 ? 1.409 -9.219 -13.938 1 98.38 533 ALA A N 1
ATOM 4348 C CA . ALA A 1 533 ? 1.359 -8.406 -15.148 1 98.38 533 ALA A CA 1
ATOM 4349 C C . ALA A 1 533 ? 0.194 -8.82 -16.047 1 98.38 533 ALA A C 1
ATOM 4351 O O . ALA A 1 533 ? -0.317 -9.938 -15.93 1 98.38 533 ALA A O 1
ATOM 4352 N N . TYR A 1 534 ? -0.204 -7.941 -16.906 1 98.38 534 TYR A N 1
ATOM 4353 C CA . TYR A 1 534 ? -1.184 -8.25 -17.953 1 98.38 534 TYR A CA 1
ATOM 4354 C C . TYR A 1 534 ? -0.585 -9.156 -19.016 1 98.38 534 TYR A C 1
ATOM 4356 O O . TYR A 1 534 ? 0.617 -9.102 -19.281 1 98.38 534 TYR A O 1
ATOM 4364 N N . PRO A 1 535 ? -1.403 -10.07 -19.594 1 98.44 535 PRO A N 1
ATOM 4365 C CA . PRO A 1 535 ? -0.964 -10.711 -20.828 1 98.44 535 PRO A CA 1
ATOM 4366 C C . PRO A 1 535 ? -0.967 -9.758 -22.016 1 98.44 535 PRO A C 1
ATOM 4368 O O . PRO A 1 535 ? -1.329 -8.586 -21.875 1 98.44 535 PRO A O 1
ATOM 4371 N N . HIS A 1 536 ? -0.469 -10.234 -23.156 1 97.81 536 HIS A N 1
ATOM 4372 C CA . HIS A 1 536 ? -0.469 -9.406 -24.359 1 97.81 536 HIS A CA 1
ATOM 4373 C C . HIS A 1 536 ? -1.891 -9.047 -24.781 1 97.81 536 HIS A C 1
ATOM 4375 O O . HIS A 1 536 ? -2.848 -9.711 -24.391 1 97.81 536 HIS A O 1
ATOM 4381 N N . LEU A 1 537 ? -1.991 -7.977 -25.547 1 97.5 537 LEU A N 1
ATOM 4382 C CA . LEU A 1 537 ? -3.254 -7.367 -25.953 1 97.5 537 LEU A CA 1
ATOM 4383 C C . LEU A 1 537 ? -4.164 -8.391 -26.609 1 97.5 537 LEU A C 1
ATOM 4385 O O . LEU A 1 537 ? -5.383 -8.367 -26.406 1 97.5 537 LEU A O 1
ATOM 4389 N N . SER A 1 538 ? -3.6 -9.312 -27.375 1 96.75 538 SER A N 1
ATOM 4390 C CA . SER A 1 538 ? -4.398 -10.305 -28.078 1 96.75 538 SER A CA 1
ATOM 4391 C C . SER A 1 538 ? -5.156 -11.195 -27.094 1 96.75 538 SER A C 1
ATOM 4393 O O . SER A 1 538 ? -6.324 -11.523 -27.328 1 96.75 538 SER A O 1
ATOM 4395 N N . THR A 1 539 ? -4.512 -11.602 -26 1 98.06 539 THR A N 1
ATOM 4396 C CA . THR A 1 539 ? -5.152 -12.43 -24.984 1 98.06 539 THR A CA 1
ATOM 4397 C C . THR A 1 539 ? -6.238 -11.641 -24.266 1 98.06 539 THR A C 1
ATOM 4399 O O . THR A 1 539 ? -7.332 -12.164 -24.016 1 98.06 539 THR A O 1
ATOM 4402 N N . VAL A 1 540 ? -6.004 -10.352 -23.969 1 98.31 540 VAL A N 1
ATOM 4403 C CA . VAL A 1 540 ? -6.969 -9.516 -23.266 1 98.31 540 VAL A CA 1
ATOM 4404 C C . VAL A 1 540 ? -8.211 -9.328 -24.125 1 98.31 540 VAL A C 1
ATOM 4406 O O . VAL A 1 540 ? -9.336 -9.398 -23.625 1 98.31 540 VAL A O 1
ATOM 4409 N N . ARG A 1 541 ? -8.031 -9.148 -25.422 1 97.69 541 ARG A N 1
ATOM 4410 C CA . ARG A 1 541 ? -9.148 -8.938 -26.344 1 97.69 541 ARG A CA 1
ATOM 4411 C C . ARG A 1 541 ? -9.984 -10.203 -26.484 1 97.69 541 ARG A C 1
ATOM 4413 O O . ARG A 1 541 ? -11.188 -10.133 -26.734 1 97.69 541 ARG A O 1
ATOM 4420 N N . ARG A 1 542 ? -9.359 -11.344 -26.312 1 97.31 542 ARG A N 1
ATOM 4421 C CA . ARG A 1 542 ? -10.078 -12.609 -26.406 1 97.31 542 ARG A CA 1
ATOM 4422 C C . ARG A 1 542 ? -10.977 -12.82 -25.203 1 97.31 542 ARG A C 1
ATOM 4424 O O . ARG A 1 542 ? -12.086 -13.336 -25.328 1 97.31 542 ARG A O 1
ATOM 4431 N N . MET A 1 543 ? -10.539 -12.43 -24.047 1 97.88 543 MET A N 1
ATOM 4432 C CA . MET A 1 543 ? -11.32 -12.695 -22.844 1 97.88 543 MET A CA 1
ATOM 4433 C C . MET A 1 543 ? -12.273 -11.547 -22.547 1 97.88 543 MET A C 1
ATOM 4435 O O . MET A 1 543 ? -13.172 -11.68 -21.719 1 97.88 543 MET A O 1
ATOM 4439 N N . THR A 1 544 ? -12.055 -10.391 -23.203 1 98.12 544 THR A N 1
ATOM 4440 C CA . THR A 1 544 ? -12.914 -9.219 -23.047 1 98.12 544 THR A CA 1
ATOM 4441 C C . THR A 1 544 ? -13.523 -8.82 -24.391 1 98.12 544 THR A C 1
ATOM 4443 O O . THR A 1 544 ? -12.875 -8.156 -25.203 1 98.12 544 THR A O 1
ATOM 4446 N N . THR A 1 545 ? -14.797 -9.148 -24.547 1 96.88 545 THR A N 1
ATOM 4447 C CA . THR A 1 545 ? -15.328 -9.055 -25.906 1 96.88 545 THR A CA 1
ATOM 4448 C C . THR A 1 545 ? -16.078 -7.742 -26.094 1 96.88 545 THR A C 1
ATOM 4450 O O . THR A 1 545 ? -16.297 -7.316 -27.234 1 96.88 545 THR A O 1
ATOM 4453 N N . HIS A 1 546 ? -16.531 -7.094 -25.016 1 96.62 546 HIS A N 1
ATOM 4454 C CA . HIS A 1 546 ? -17.219 -5.816 -25.156 1 96.62 546 HIS A CA 1
ATOM 4455 C C . HIS A 1 546 ? -16.219 -4.664 -25.266 1 96.62 546 HIS A C 1
ATOM 4457 O O . HIS A 1 546 ? -15.398 -4.477 -24.359 1 96.62 546 HIS A O 1
ATOM 4463 N N . SER A 1 547 ? -16.375 -3.873 -26.234 1 96.56 547 SER A N 1
ATOM 4464 C CA . SER A 1 547 ? -15.438 -2.783 -26.469 1 96.56 547 SER A CA 1
ATOM 4465 C C . SER A 1 547 ? -15.438 -1.788 -25.312 1 96.56 547 SER A C 1
ATOM 4467 O O . SER A 1 547 ? -14.406 -1.192 -25 1 96.56 547 SER A O 1
ATOM 4469 N N . SER A 1 548 ? -16.5 -1.611 -24.641 1 96.12 548 SER A N 1
ATOM 4470 C CA . SER A 1 548 ? -16.625 -0.657 -23.547 1 96.12 548 SER A CA 1
ATOM 4471 C C . SER A 1 548 ? -15.82 -1.113 -22.328 1 96.12 548 SER A C 1
ATOM 4473 O O . SER A 1 548 ? -15.609 -0.339 -21.391 1 96.12 548 SER A O 1
ATOM 4475 N N . GLN A 1 549 ? -15.383 -2.357 -22.391 1 97.5 549 GLN A N 1
ATOM 4476 C CA . GLN A 1 549 ? -14.664 -2.912 -21.25 1 97.5 549 GLN A CA 1
ATOM 4477 C C . GLN A 1 549 ? -13.172 -3.016 -21.531 1 97.5 549 GLN A C 1
ATOM 4479 O O . GLN A 1 549 ? -12.414 -3.547 -20.719 1 97.5 549 GLN A O 1
ATOM 4484 N N . LEU A 1 550 ? -12.727 -2.482 -22.656 1 97.56 550 LEU A N 1
ATOM 4485 C CA . LEU A 1 550 ? -11.328 -2.58 -23.047 1 97.56 550 LEU A CA 1
ATOM 4486 C C . LEU A 1 550 ? -10.531 -1.381 -22.531 1 97.56 550 LEU A C 1
ATOM 4488 O O . LEU A 1 550 ? -9.984 -0.616 -23.328 1 97.56 550 LEU A O 1
ATOM 4492 N N . TYR A 1 551 ? -10.383 -1.21 -21.25 1 96.56 551 TYR A N 1
ATOM 4493 C CA . TYR A 1 551 ? -9.531 -0.274 -20.531 1 96.56 551 TYR A CA 1
ATOM 4494 C C . TYR A 1 551 ? -9.039 -0.875 -19.219 1 96.56 551 TYR A C 1
ATOM 4496 O O . TYR A 1 551 ? -9.695 -1.753 -18.656 1 96.56 551 TYR A O 1
ATOM 4504 N N . PRO A 1 552 ? -7.859 -0.489 -18.734 1 96.12 552 PRO A N 1
ATOM 4505 C CA . PRO A 1 552 ? -7.348 -1.06 -17.484 1 96.12 552 PRO A CA 1
ATOM 4506 C C . PRO A 1 552 ? -8.32 -0.896 -16.312 1 96.12 552 PRO A C 1
ATOM 4508 O O . PRO A 1 552 ? -8.867 0.192 -16.109 1 96.12 552 PRO A O 1
ATOM 4511 N N . GLY A 1 553 ? -8.539 -1.962 -15.602 1 94.19 553 GLY A N 1
ATOM 4512 C CA . GLY A 1 553 ? -9.352 -1.891 -14.398 1 94.19 553 GLY A CA 1
ATOM 4513 C C . GLY A 1 553 ? -10.844 -1.883 -14.688 1 94.19 553 GLY A C 1
ATOM 4514 O O . GLY A 1 553 ? -11.648 -1.588 -13.797 1 94.19 553 GLY A O 1
ATOM 4515 N N . SER A 1 554 ? -11.281 -2.152 -15.898 1 97 554 SER A N 1
ATOM 4516 C CA . SER A 1 554 ? -12.711 -2.312 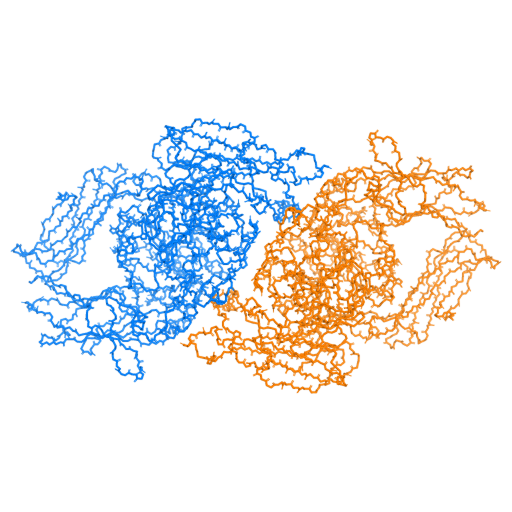-16.156 1 97 554 SER A CA 1
ATOM 4517 C C . SER A 1 554 ? -13.297 -3.445 -15.328 1 97 554 SER A C 1
ATOM 4519 O O . SER A 1 554 ? -12.562 -4.219 -14.711 1 97 554 SER A O 1
ATOM 4521 N N . MET A 1 555 ? -14.586 -3.502 -15.297 1 96.06 555 MET A N 1
ATOM 4522 C CA . MET A 1 555 ? -15.266 -4.543 -14.531 1 96.06 555 MET A CA 1
ATOM 4523 C C . MET A 1 555 ? -14.844 -5.93 -15.008 1 96.06 555 MET A C 1
ATOM 4525 O O . MET A 1 555 ? -14.523 -6.797 -14.188 1 96.06 555 MET A O 1
ATOM 4529 N N . THR A 1 556 ? -14.781 -6.129 -16.328 1 97.25 556 THR A N 1
ATOM 4530 C CA . THR A 1 556 ? -14.438 -7.422 -16.906 1 97.25 556 THR A CA 1
ATOM 4531 C C . THR A 1 556 ? -12.969 -7.762 -16.656 1 97.25 556 THR A C 1
ATOM 4533 O O . THR A 1 556 ? -12.641 -8.891 -16.297 1 97.25 556 THR A O 1
ATOM 4536 N N . ILE A 1 557 ? -12.125 -6.797 -16.875 1 97.06 557 ILE A N 1
ATOM 4537 C CA . ILE A 1 557 ? -10.695 -7.043 -16.688 1 97.06 557 ILE A CA 1
ATOM 4538 C C . ILE A 1 557 ? -10.398 -7.324 -15.227 1 97.06 557 ILE A C 1
ATOM 4540 O O . ILE A 1 557 ? -9.633 -8.234 -14.898 1 97.06 557 ILE A O 1
ATOM 4544 N N . ASP A 1 558 ? -11.016 -6.578 -14.32 1 96 558 ASP A N 1
ATOM 4545 C CA . ASP A 1 558 ? -10.852 -6.859 -12.898 1 96 558 ASP A CA 1
ATOM 4546 C C . ASP A 1 558 ? -11.398 -8.234 -12.539 1 96 558 ASP A C 1
ATOM 4548 O O . ASP A 1 558 ? -10.867 -8.914 -11.656 1 96 558 ASP A O 1
ATOM 4552 N N . PHE A 1 559 ? -12.484 -8.656 -13.195 1 96.25 559 PHE A N 1
ATOM 4553 C CA . PHE A 1 559 ? -13.078 -9.977 -12.992 1 96.25 559 PHE A CA 1
ATOM 4554 C C . PHE A 1 559 ? -12.086 -11.078 -13.336 1 96.25 559 PHE A C 1
ATOM 4556 O O . PHE A 1 559 ? -12.062 -12.125 -12.688 1 96.25 559 PHE A O 1
ATOM 4563 N N . HIS A 1 560 ? -11.234 -10.805 -14.273 1 97.12 560 HIS A N 1
ATOM 4564 C CA . HIS A 1 560 ? -10.234 -11.781 -14.711 1 97.12 560 HIS A CA 1
ATOM 4565 C C . HIS A 1 560 ? -8.93 -11.617 -13.93 1 97.12 560 HIS A C 1
ATOM 4567 O O . HIS A 1 560 ? -7.969 -12.344 -14.164 1 97.12 560 HIS A O 1
ATOM 4573 N N . ASN A 1 561 ? -8.805 -10.68 -13.086 1 96 561 ASN A N 1
ATOM 4574 C CA . ASN A 1 561 ? -7.691 -10.531 -12.156 1 96 561 ASN A CA 1
ATOM 4575 C C . ASN A 1 561 ? -8.086 -10.938 -10.742 1 96 561 ASN A C 1
ATOM 4577 O O . ASN A 1 561 ? -8.539 -10.102 -9.953 1 96 561 ASN A O 1
ATOM 4581 N N . LYS A 1 562 ? -7.84 -12.141 -10.406 1 94.12 562 LYS A N 1
ATOM 4582 C CA . LYS A 1 562 ? -8.383 -12.75 -9.195 1 94.12 562 LYS A CA 1
ATOM 4583 C C . LYS A 1 562 ? -7.562 -12.367 -7.969 1 94.12 562 LYS A C 1
ATOM 4585 O O . LYS A 1 562 ? -7.965 -12.641 -6.832 1 94.12 562 LYS A O 1
ATOM 4590 N N . GLY A 1 563 ? -6.391 -11.766 -8.156 1 90.75 563 GLY A N 1
ATOM 4591 C CA . GLY A 1 563 ? -5.574 -11.352 -7.031 1 90.75 563 GLY A CA 1
ATOM 4592 C C . GLY A 1 563 ? -6.199 -10.234 -6.215 1 90.75 563 GLY A C 1
ATOM 4593 O O . GLY A 1 563 ? -6.473 -9.156 -6.742 1 90.75 563 GLY A O 1
ATOM 4594 N N . ILE A 1 564 ? -6.434 -10.461 -4.941 1 87.88 564 ILE A N 1
ATOM 4595 C CA . ILE A 1 564 ? -6.977 -9.414 -4.078 1 87.88 564 ILE A CA 1
ATOM 4596 C C . ILE A 1 564 ? -6.027 -8.219 -4.051 1 87.88 564 ILE A C 1
ATOM 4598 O O . ILE A 1 564 ? -4.805 -8.391 -4.055 1 87.88 564 ILE A O 1
ATOM 4602 N N . PHE A 1 565 ? -6.492 -7.004 -4.125 1 88.94 565 PHE A N 1
ATOM 4603 C CA . PHE A 1 565 ? -5.73 -5.762 -4.078 1 88.94 565 PHE A CA 1
ATOM 4604 C C . PHE A 1 565 ? -4.82 -5.641 -5.293 1 88.94 565 PHE A C 1
ATOM 4606 O O . PHE A 1 565 ? -3.764 -5.008 -5.223 1 88.94 565 PHE A O 1
ATOM 4613 N N . ASN A 1 566 ? -5.199 -6.297 -6.375 1 91 566 ASN A N 1
ATOM 4614 C CA . ASN A 1 566 ? -4.34 -6.289 -7.555 1 91 566 ASN A CA 1
ATOM 4615 C C . ASN A 1 566 ? -4.137 -4.875 -8.094 1 91 566 ASN A C 1
ATOM 4617 O O . ASN A 1 566 ? -3.033 -4.516 -8.5 1 91 566 ASN A O 1
ATOM 4621 N N . GLU A 1 567 ? -5.172 -4.059 -8.047 1 91.56 567 GLU A N 1
ATOM 4622 C CA . GLU A 1 567 ? -5.109 -2.73 -8.648 1 91.56 567 GLU A CA 1
ATOM 4623 C C . GLU A 1 567 ? -4.074 -1.857 -7.945 1 91.56 567 GLU A C 1
ATOM 4625 O O . GLU A 1 567 ? -3.209 -1.267 -8.594 1 91.56 567 GLU A O 1
ATOM 4630 N N . ARG A 1 568 ? -4.188 -1.778 -6.59 1 93.38 568 ARG A N 1
ATOM 4631 C CA . ARG A 1 568 ? -3.262 -0.92 -5.859 1 93.38 568 ARG A CA 1
ATOM 4632 C C . ARG A 1 568 ? -1.832 -1.444 -5.961 1 93.38 568 ARG A C 1
ATOM 4634 O O . ARG A 1 568 ? -0.884 -0.663 -6.062 1 93.38 568 ARG A O 1
ATOM 4641 N N . ARG A 1 569 ? -1.667 -2.711 -5.984 1 94.75 569 ARG A N 1
ATOM 4642 C CA . ARG A 1 569 ? -0.316 -3.262 -6.031 1 94.75 569 ARG A CA 1
ATOM 4643 C C . ARG A 1 569 ? 0.312 -3.053 -7.402 1 94.75 569 ARG A C 1
ATOM 4645 O O . ARG A 1 569 ? 1.45 -2.588 -7.508 1 94.75 569 ARG A O 1
ATOM 4652 N N . MET A 1 570 ? -0.411 -3.352 -8.445 1 95.62 570 MET A N 1
ATOM 4653 C CA . MET A 1 570 ? 0.108 -3.186 -9.797 1 95.62 570 MET A CA 1
ATOM 4654 C C . MET A 1 570 ? 0.439 -1.724 -10.078 1 95.62 570 MET A C 1
ATOM 4656 O O . MET A 1 570 ? 1.521 -1.414 -10.586 1 95.62 570 MET A O 1
ATOM 4660 N N . THR A 1 571 ? -0.46 -0.844 -9.742 1 95.62 571 THR A N 1
ATOM 4661 C CA . THR A 1 571 ? -0.25 0.566 -10.047 1 95.62 571 THR A CA 1
ATOM 4662 C C . THR A 1 571 ? 0.888 1.139 -9.211 1 95.62 571 THR A C 1
ATOM 4664 O O . THR A 1 571 ? 1.62 2.02 -9.664 1 95.62 571 THR A O 1
ATOM 4667 N N . THR A 1 572 ? 1.073 0.588 -8.016 1 95.81 572 THR A N 1
ATOM 4668 C CA . THR A 1 572 ? 2.195 0.988 -7.172 1 95.81 572 THR A CA 1
ATOM 4669 C C . THR A 1 572 ? 3.521 0.731 -7.879 1 95.81 572 THR A C 1
ATOM 4671 O O . THR A 1 572 ? 4.336 1.644 -8.031 1 95.81 572 THR A O 1
ATOM 4674 N N . TYR A 1 573 ? 3.684 -0.433 -8.352 1 97.31 573 TYR A N 1
ATOM 4675 C CA . TYR A 1 573 ? 4.945 -0.78 -8.992 1 97.31 573 TYR A CA 1
ATOM 4676 C C . TYR A 1 573 ? 5.137 0.007 -10.281 1 97.31 573 TYR A C 1
ATOM 4678 O O . TYR A 1 573 ? 6.254 0.411 -10.609 1 97.31 573 TYR A O 1
ATOM 4686 N N . VAL A 1 574 ? 4.094 0.252 -10.977 1 97.31 574 VAL A N 1
ATOM 4687 C CA . VAL A 1 574 ? 4.199 0.998 -12.227 1 97.31 574 VAL A CA 1
ATOM 4688 C C . VAL A 1 574 ? 4.527 2.461 -11.93 1 97.31 574 VAL A C 1
ATOM 4690 O O . VAL A 1 574 ? 5.508 3 -12.438 1 97.31 574 VAL A O 1
ATOM 4693 N N . SER A 1 575 ? 3.822 3.08 -11.016 1 96 575 SER A N 1
ATOM 4694 C CA . SER A 1 575 ? 3.91 4.523 -10.812 1 96 575 SER A CA 1
ATOM 4695 C C . SER A 1 575 ? 5.191 4.898 -10.078 1 96 575 SER A C 1
ATOM 4697 O O . SER A 1 575 ? 5.723 5.996 -10.266 1 96 575 SER A O 1
ATOM 4699 N N . GLU A 1 576 ? 5.68 4.035 -9.219 1 96.12 576 GLU A N 1
ATOM 4700 C CA . GLU A 1 576 ? 6.922 4.336 -8.508 1 96.12 576 GLU A CA 1
ATOM 4701 C C . GLU A 1 576 ? 8.125 4.254 -9.445 1 96.12 576 GLU A C 1
ATOM 4703 O O . GLU A 1 576 ? 9.164 4.855 -9.172 1 96.12 576 GLU A O 1
ATOM 4708 N N . ASN A 1 577 ? 7.953 3.564 -10.602 1 97.31 577 ASN A N 1
ATOM 4709 C CA . ASN A 1 577 ? 9.133 3.307 -11.414 1 97.31 577 ASN A CA 1
ATOM 4710 C C . ASN A 1 577 ? 9.031 3.984 -12.781 1 97.31 577 ASN A C 1
ATOM 4712 O O . ASN A 1 577 ? 10.047 4.344 -13.375 1 97.31 577 ASN A O 1
ATOM 4716 N N . PHE A 1 578 ? 7.848 4.141 -13.312 1 97.19 578 PHE A N 1
ATOM 4717 C CA . PHE A 1 578 ? 7.664 4.613 -14.68 1 97.19 578 PHE A CA 1
ATOM 4718 C C . PHE A 1 578 ? 6.625 5.727 -14.734 1 97.19 578 PHE A C 1
ATOM 4720 O O . PHE A 1 578 ? 5.852 5.906 -13.789 1 97.19 578 PHE A O 1
ATOM 4727 N N . ARG A 1 579 ? 6.68 6.52 -15.812 1 95.5 579 ARG A N 1
ATOM 4728 C CA . ARG A 1 579 ? 5.594 7.453 -16.078 1 95.5 579 ARG A CA 1
ATOM 4729 C C . ARG A 1 579 ? 4.348 6.719 -16.562 1 95.5 579 ARG A C 1
ATOM 4731 O O . ARG A 1 579 ? 4.395 5.984 -17.547 1 95.5 579 ARG A O 1
ATOM 4738 N N . LEU A 1 580 ? 3.318 6.891 -15.906 1 94.88 580 LEU A N 1
ATOM 4739 C CA . LEU A 1 580 ? 2.104 6.109 -16.109 1 94.88 580 LEU A CA 1
ATOM 4740 C C . LEU A 1 580 ? 1.432 6.473 -17.422 1 94.88 580 LEU A C 1
ATOM 4742 O O . LEU A 1 580 ? 1.356 7.648 -17.781 1 94.88 580 LEU A O 1
ATOM 4746 N N . LYS A 1 581 ? 1.064 5.559 -18.188 1 93.62 581 LYS A N 1
ATOM 4747 C CA . LYS A 1 581 ? 0.143 5.594 -19.328 1 93.62 581 LYS A CA 1
ATOM 4748 C C . LYS A 1 581 ? -1.016 4.625 -19.125 1 93.62 581 LYS A C 1
ATOM 4750 O O . LYS A 1 581 ? -0.801 3.436 -18.875 1 93.62 581 LYS A O 1
ATOM 4755 N N . TYR A 1 582 ? -2.244 5.141 -19.297 1 90.06 582 TYR A N 1
ATOM 4756 C CA . TYR A 1 582 ? -3.342 4.316 -18.797 1 90.06 582 TYR A CA 1
ATOM 4757 C C . TYR A 1 582 ? -4.281 3.924 -19.938 1 90.06 582 TYR A C 1
ATOM 4759 O O . TYR A 1 582 ? -5.391 3.445 -19.688 1 90.06 582 TYR A O 1
ATOM 4767 N N . ASP A 1 583 ? -3.877 4.117 -21.203 1 94.38 583 ASP A N 1
ATOM 4768 C CA . ASP A 1 583 ? -4.535 3.354 -22.25 1 94.38 583 ASP A CA 1
ATOM 4769 C C . ASP A 1 583 ? -4.129 1.884 -22.203 1 94.38 583 ASP A C 1
ATOM 4771 O O . ASP A 1 583 ? -3.012 1.558 -21.797 1 94.38 583 ASP A O 1
ATOM 4775 N N . LEU A 1 584 ? -5.004 1.005 -22.656 1 96.69 584 LEU A N 1
ATOM 4776 C CA . LEU A 1 584 ? -4.879 -0.422 -22.375 1 96.69 584 LEU A CA 1
ATOM 4777 C C . LEU A 1 584 ? -3.57 -0.972 -22.938 1 96.69 584 LEU A C 1
ATOM 4779 O O . LEU A 1 584 ? -2.795 -1.6 -22.219 1 96.69 584 LEU A O 1
ATOM 4783 N N . PRO A 1 585 ? -3.16 -0.712 -24.234 1 97.62 585 PRO A N 1
ATOM 4784 C CA . PRO A 1 585 ? -1.904 -1.269 -24.734 1 97.62 585 PRO A CA 1
ATOM 4785 C C . PRO A 1 585 ? -0.683 -0.759 -23.969 1 97.62 585 PRO A C 1
ATOM 4787 O O . PRO A 1 585 ? 0.236 -1.53 -23.688 1 97.62 585 PRO A O 1
ATOM 4790 N N . SER A 1 586 ? -0.685 0.549 -23.641 1 97.38 586 SER A N 1
ATOM 4791 C CA . SER A 1 586 ? 0.451 1.119 -22.922 1 97.38 586 SER A CA 1
ATOM 4792 C C . SER A 1 586 ? 0.558 0.548 -21.516 1 97.38 586 SER A C 1
ATOM 4794 O O . SER A 1 586 ? 1.658 0.267 -21.031 1 97.38 586 SER A O 1
ATOM 4796 N N . TYR A 1 587 ? -0.616 0.436 -20.891 1 97.44 587 TYR A N 1
ATOM 4797 C CA . TYR A 1 587 ? -0.597 -0.095 -19.531 1 97.44 587 TYR A CA 1
ATOM 4798 C C . TYR A 1 587 ? -0.154 -1.554 -19.516 1 97.44 587 TYR A C 1
ATOM 4800 O O . TYR A 1 587 ? 0.568 -1.983 -18.609 1 97.44 587 TYR A O 1
ATOM 4808 N N . ILE A 1 588 ? -0.58 -2.348 -20.484 1 98.12 588 ILE A N 1
ATOM 4809 C CA . ILE A 1 588 ? -0.106 -3.719 -20.641 1 98.12 588 ILE A CA 1
ATOM 4810 C C . ILE A 1 588 ? 1.419 -3.732 -20.719 1 98.12 588 ILE A C 1
ATOM 4812 O O . ILE A 1 588 ? 2.076 -4.473 -19.984 1 98.12 588 ILE A O 1
ATOM 4816 N N . HIS A 1 589 ? 1.946 -2.865 -21.594 1 98.31 589 HIS A N 1
ATOM 4817 C CA . HIS A 1 589 ? 3.393 -2.781 -21.75 1 98.31 589 HIS A CA 1
ATOM 4818 C C . HIS A 1 589 ? 4.074 -2.441 -20.422 1 98.31 589 HIS A C 1
ATOM 4820 O O . HIS A 1 589 ? 5.059 -3.082 -20.047 1 98.31 589 HIS A O 1
ATOM 4826 N N . LEU A 1 590 ? 3.562 -1.458 -19.734 1 98.25 590 LEU A N 1
ATOM 4827 C CA . LEU A 1 590 ? 4.172 -1.012 -18.484 1 98.25 590 LEU A CA 1
ATOM 4828 C C . LEU A 1 590 ? 4.18 -2.131 -17.453 1 98.25 590 LEU A C 1
ATOM 4830 O O . LEU A 1 590 ? 5.195 -2.373 -16.797 1 98.25 590 LEU A O 1
ATOM 4834 N N . THR A 1 591 ? 3.037 -2.838 -17.25 1 98.44 591 THR A N 1
ATOM 4835 C CA . THR A 1 591 ? 2.982 -3.922 -16.281 1 98.44 591 THR A CA 1
ATOM 4836 C C . THR A 1 591 ? 3.943 -5.043 -16.656 1 98.44 591 THR A C 1
ATOM 4838 O O . THR A 1 591 ? 4.566 -5.656 -15.789 1 98.44 591 THR A O 1
ATOM 4841 N N . GLN A 1 592 ? 4.062 -5.316 -17.922 1 98.62 592 GLN A N 1
ATOM 4842 C CA . GLN A 1 592 ? 4.957 -6.367 -18.391 1 98.62 592 GLN A CA 1
ATOM 4843 C C . GLN A 1 592 ? 6.418 -5.992 -18.156 1 98.62 592 GLN A C 1
ATOM 4845 O O . GLN A 1 592 ? 7.23 -6.844 -17.781 1 98.62 592 GLN A O 1
ATOM 4850 N N . VAL A 1 593 ? 6.742 -4.727 -18.391 1 98.62 593 VAL A N 1
ATOM 4851 C CA . VAL A 1 593 ? 8.109 -4.277 -18.156 1 98.62 593 VAL A CA 1
ATOM 4852 C C . VAL A 1 593 ? 8.422 -4.336 -16.656 1 98.62 593 VAL A C 1
ATOM 4854 O O . VAL A 1 593 ? 9.523 -4.719 -16.266 1 98.62 593 VAL A O 1
ATOM 4857 N N . VAL A 1 594 ? 7.441 -3.963 -15.836 1 98.62 594 VAL A N 1
ATOM 4858 C CA . VAL A 1 594 ? 7.633 -4.09 -14.391 1 98.62 594 VAL A CA 1
ATOM 4859 C C . VAL A 1 594 ? 7.938 -5.543 -14.039 1 98.62 594 VAL A C 1
ATOM 4861 O O . VAL A 1 594 ? 8.867 -5.824 -13.281 1 98.62 594 VAL A O 1
ATOM 4864 N N . GLN A 1 595 ? 7.141 -6.449 -14.539 1 98.75 595 GLN A N 1
ATOM 4865 C CA . GLN A 1 595 ? 7.359 -7.863 -14.25 1 98.75 595 GLN A CA 1
ATOM 4866 C C . GLN A 1 595 ? 8.727 -8.32 -14.75 1 98.75 595 GLN A C 1
ATOM 4868 O O . GLN A 1 595 ? 9.445 -9.031 -14.039 1 98.75 595 GLN A O 1
ATOM 4873 N N . ALA A 1 596 ? 9.102 -7.91 -15.914 1 98.81 596 ALA A N 1
ATOM 4874 C CA . ALA A 1 596 ? 10.391 -8.289 -16.484 1 98.81 596 ALA A CA 1
ATOM 4875 C C . ALA A 1 596 ? 11.547 -7.758 -15.656 1 98.81 596 ALA A C 1
ATOM 4877 O O . ALA A 1 596 ? 12.523 -8.469 -15.398 1 98.81 596 ALA A O 1
ATOM 4878 N N . GLU A 1 597 ? 11.438 -6.512 -15.25 1 98.5 597 GLU A N 1
ATOM 4879 C CA . GLU A 1 597 ? 12.477 -5.91 -14.414 1 98.5 597 GLU A CA 1
ATOM 4880 C C . GLU A 1 597 ? 12.57 -6.613 -13.062 1 98.5 597 GLU A C 1
ATOM 4882 O O . GLU A 1 597 ? 13.672 -6.809 -12.539 1 98.5 597 GLU A O 1
ATOM 4887 N N . ALA A 1 598 ? 11.469 -6.953 -12.516 1 98.62 598 ALA A N 1
ATOM 4888 C CA . ALA A 1 598 ? 11.461 -7.688 -11.25 1 98.62 598 ALA A CA 1
ATOM 4889 C C . ALA A 1 598 ? 12.125 -9.055 -11.406 1 98.62 598 ALA A C 1
ATOM 4891 O O . ALA A 1 598 ? 12.891 -9.477 -10.547 1 98.62 598 ALA A O 1
ATOM 4892 N N . MET A 1 599 ? 11.797 -9.766 -12.477 1 98.75 599 MET A N 1
ATOM 4893 C CA . MET A 1 599 ? 12.406 -11.062 -12.727 1 98.75 599 MET A CA 1
ATOM 4894 C C . MET A 1 599 ? 13.906 -10.922 -12.961 1 98.75 599 MET A C 1
ATOM 4896 O O . MET A 1 599 ? 14.695 -11.711 -12.438 1 98.75 599 MET A O 1
ATOM 4900 N N . ARG A 1 600 ? 14.289 -9.922 -13.758 1 98.62 600 ARG A N 1
ATOM 4901 C CA . ARG A 1 600 ? 15.711 -9.68 -13.953 1 98.62 600 ARG A CA 1
ATOM 4902 C C . ARG A 1 600 ? 16.422 -9.445 -12.625 1 98.62 600 ARG A C 1
ATOM 4904 O O . ARG A 1 600 ? 17.438 -10.086 -12.336 1 98.62 600 ARG A O 1
ATOM 4911 N N . ALA A 1 601 ? 15.859 -8.539 -11.852 1 98.44 601 ALA A N 1
ATOM 4912 C CA . ALA A 1 601 ? 16.469 -8.195 -10.57 1 98.44 601 ALA A CA 1
ATOM 4913 C C . ALA A 1 601 ? 16.578 -9.422 -9.664 1 98.44 601 ALA A C 1
ATOM 4915 O O . ALA A 1 601 ? 17.641 -9.688 -9.102 1 98.44 601 ALA A O 1
ATOM 4916 N N . ALA A 1 602 ? 15.555 -10.188 -9.562 1 98.69 602 ALA A N 1
ATOM 4917 C CA . ALA A 1 602 ? 15.516 -11.344 -8.664 1 98.69 602 ALA A CA 1
ATOM 4918 C C . ALA A 1 602 ? 16.453 -12.438 -9.141 1 98.69 602 ALA A C 1
ATOM 4920 O O . ALA A 1 602 ? 17.344 -12.859 -8.398 1 98.69 602 ALA A O 1
ATOM 4921 N N . TYR A 1 603 ? 16.359 -12.859 -10.383 1 98.81 603 TYR A N 1
ATOM 4922 C CA . TYR A 1 603 ? 17.141 -13.992 -10.875 1 98.81 603 TYR A CA 1
ATOM 4923 C C . TYR A 1 603 ? 18.625 -13.656 -10.93 1 98.81 603 TYR A C 1
ATOM 4925 O O . TYR A 1 603 ? 19.469 -14.484 -10.578 1 98.81 603 TYR A O 1
ATOM 4933 N N . LYS A 1 604 ? 18.969 -12.492 -11.375 1 98.62 604 LYS A N 1
ATOM 4934 C CA . LYS A 1 604 ? 20.391 -12.148 -11.453 1 98.62 604 LYS A CA 1
ATOM 4935 C C . LYS A 1 604 ? 20.984 -12 -10.055 1 98.62 604 LYS A C 1
ATOM 4937 O O . LYS A 1 604 ? 22.094 -12.477 -9.805 1 98.62 604 LYS A O 1
ATOM 4942 N N . THR A 1 605 ? 20.219 -11.352 -9.141 1 98.44 605 THR A N 1
ATOM 4943 C CA . THR A 1 605 ? 20.734 -11.125 -7.793 1 98.44 605 THR A CA 1
ATOM 4944 C C . THR A 1 605 ? 20.828 -12.445 -7.027 1 98.44 605 THR A C 1
ATOM 4946 O O . THR A 1 605 ? 21.844 -12.719 -6.387 1 98.44 605 THR A O 1
ATOM 4949 N N . TRP A 1 606 ? 19.875 -13.281 -7.062 1 98.75 606 TRP A N 1
ATOM 4950 C CA . TRP A 1 606 ? 19.859 -14.5 -6.266 1 98.75 606 TRP A CA 1
ATOM 4951 C C . TRP A 1 606 ? 20.734 -15.57 -6.906 1 98.75 606 TRP A C 1
ATOM 4953 O O . TRP A 1 606 ? 21.266 -16.438 -6.211 1 98.75 606 TRP A O 1
ATOM 4963 N N . ARG A 1 607 ? 20.922 -15.531 -8.258 1 98.75 607 ARG A N 1
ATOM 4964 C CA . ARG A 1 607 ? 21.922 -16.391 -8.883 1 98.75 607 ARG A CA 1
ATOM 4965 C C . ARG A 1 607 ? 23.328 -15.938 -8.531 1 98.75 607 ARG A C 1
ATOM 4967 O O . ARG A 1 607 ? 24.25 -16.75 -8.406 1 98.75 607 ARG A O 1
ATOM 4974 N N . ARG A 1 608 ? 23.547 -14.609 -8.391 1 98.56 608 ARG A N 1
ATOM 4975 C CA . ARG A 1 608 ? 24.828 -14.117 -7.879 1 98.56 608 ARG A CA 1
ATOM 4976 C C . ARG A 1 608 ? 25.172 -14.773 -6.543 1 98.56 608 ARG A C 1
ATOM 4978 O O . ARG A 1 608 ? 26.328 -15.094 -6.281 1 98.56 608 ARG A O 1
ATOM 4985 N N . ASP A 1 609 ? 24.203 -15.031 -5.758 1 98.31 609 ASP A N 1
ATOM 4986 C CA . ASP A 1 609 ? 24.344 -15.602 -4.418 1 98.31 609 ASP A CA 1
ATOM 4987 C C . ASP A 1 609 ? 24.641 -17.094 -4.484 1 98.31 609 ASP A C 1
ATOM 4989 O O . ASP A 1 609 ? 24.891 -17.734 -3.459 1 98.31 609 ASP A O 1
ATOM 4993 N N . TRP A 1 610 ? 24.594 -17.703 -5.695 1 98.38 610 TRP A N 1
ATOM 4994 C CA . TRP A 1 610 ? 25.047 -19.078 -5.879 1 98.38 610 TRP A CA 1
ATOM 4995 C C . TRP A 1 610 ? 26.5 -19.234 -5.426 1 98.38 610 TRP A C 1
ATOM 4997 O O . TRP A 1 610 ? 26.875 -20.281 -4.891 1 98.38 610 TRP A O 1
ATOM 5007 N N . GLY A 1 611 ? 27.25 -18.203 -5.645 1 97.56 611 GLY A N 1
ATOM 5008 C CA . GLY A 1 611 ? 28.594 -18.141 -5.113 1 97.56 611 GLY A CA 1
ATOM 5009 C C . GLY A 1 611 ? 29.516 -19.219 -5.664 1 97.56 611 GLY A C 1
ATOM 5010 O O . GLY A 1 611 ? 29.516 -19.484 -6.871 1 97.56 611 GLY A O 1
ATOM 5011 N N . THR A 1 612 ? 30.375 -19.703 -4.777 1 96.25 612 THR A N 1
ATOM 5012 C CA . THR A 1 612 ? 31.344 -20.734 -5.129 1 96.25 612 THR A CA 1
ATOM 5013 C C . THR A 1 612 ? 31.203 -21.953 -4.219 1 96.25 612 THR A C 1
ATOM 5015 O O . THR A 1 612 ? 30.5 -21.891 -3.201 1 96.25 612 THR A O 1
ATOM 5018 N N . SER A 1 613 ? 31.844 -23 -4.707 1 92.44 613 SER A N 1
ATOM 5019 C CA . SER A 1 613 ? 31.812 -24.219 -3.889 1 92.44 613 SER A CA 1
ATOM 5020 C C . SER A 1 613 ? 32.219 -23.922 -2.453 1 92.44 613 SER A C 1
ATOM 5022 O O . SER A 1 613 ? 33.25 -23.266 -2.221 1 92.44 613 SER A O 1
ATOM 5024 N N . GLY A 1 614 ? 31.422 -24.281 -1.492 1 91 614 GLY A N 1
ATOM 5025 C CA . GLY A 1 614 ? 31.688 -24.047 -0.086 1 91 614 GLY A CA 1
ATOM 5026 C C . GLY A 1 614 ? 31.109 -22.734 0.417 1 91 614 GLY A C 1
ATOM 5027 O O . GLY A 1 614 ? 31.047 -22.5 1.625 1 91 614 GLY A O 1
ATOM 5028 N N . ASP A 1 615 ? 30.688 -21.922 -0.476 1 95 615 ASP A N 1
ATOM 5029 C CA . ASP A 1 615 ? 30.109 -20.625 -0.124 1 95 615 ASP A CA 1
ATOM 5030 C C . ASP A 1 615 ? 28.906 -20.297 -1.006 1 95 615 ASP A C 1
ATOM 5032 O O . ASP A 1 615 ? 28.875 -19.25 -1.647 1 95 615 ASP A O 1
ATOM 5036 N N . ARG A 1 616 ? 27.938 -21.156 -1.027 1 97.12 616 ARG A N 1
ATOM 5037 C CA . ARG A 1 616 ? 26.719 -20.984 -1.802 1 97.12 616 ARG A CA 1
ATOM 5038 C C . ARG A 1 616 ? 25.578 -20.438 -0.93 1 97.12 616 ARG A C 1
ATOM 5040 O O . ARG A 1 616 ? 25 -21.188 -0.145 1 97.12 616 ARG A O 1
ATOM 5047 N N . LYS A 1 617 ? 25.203 -19.219 -1.113 1 97.94 617 LYS A N 1
ATOM 5048 C CA . LYS A 1 617 ? 24.172 -18.578 -0.307 1 97.94 617 LYS A CA 1
ATOM 5049 C C . LYS A 1 617 ? 22.781 -18.938 -0.808 1 97.94 617 LYS A C 1
ATOM 5051 O O . LYS A 1 617 ? 21.828 -19.031 -0.018 1 97.94 617 LYS A O 1
ATOM 5056 N N . CYS A 1 618 ? 22.594 -19.141 -2.094 1 98.69 618 CYS A N 1
ATOM 5057 C CA . CYS A 1 618 ? 21.297 -19.469 -2.678 1 98.69 618 CYS A CA 1
ATOM 5058 C C . CYS A 1 618 ? 21.422 -20.609 -3.674 1 98.69 618 CYS A C 1
ATOM 5060 O O . CYS A 1 618 ? 22.219 -20.547 -4.609 1 98.69 618 CYS A O 1
ATOM 5062 N N . GLY A 1 619 ? 20.531 -21.594 -3.482 1 98.69 619 GLY A N 1
ATOM 5063 C CA . GLY A 1 619 ? 20.641 -22.781 -4.305 1 98.69 619 GLY A CA 1
ATOM 5064 C C . GLY A 1 619 ? 19.641 -22.812 -5.445 1 98.69 619 GLY A C 1
ATOM 5065 O O . GLY A 1 619 ? 19.734 -23.672 -6.328 1 98.69 619 GLY A O 1
ATOM 5066 N N . GLY A 1 620 ? 18.703 -21.891 -5.465 1 98.62 620 GLY A N 1
ATOM 5067 C CA . GLY A 1 620 ? 17.734 -21.922 -6.543 1 98.62 620 GLY A CA 1
ATOM 5068 C C . GLY A 1 620 ? 16.656 -20.859 -6.395 1 98.62 620 GLY A C 1
ATOM 5069 O O . GLY A 1 620 ? 16.5 -20.281 -5.32 1 98.62 620 GLY A O 1
ATOM 5070 N N . VAL A 1 621 ? 16 -20.516 -7.477 1 98.69 621 VAL A N 1
ATOM 5071 C CA . VAL A 1 621 ? 14.953 -19.5 -7.586 1 98.69 621 VAL A CA 1
ATOM 5072 C C . VAL A 1 621 ? 13.859 -20 -8.531 1 98.69 621 VAL A C 1
ATOM 5074 O O . VAL A 1 621 ? 14.141 -20.359 -9.672 1 98.69 621 VAL A O 1
ATOM 5077 N N . LEU A 1 622 ? 12.602 -20.031 -8.062 1 98.88 622 LEU A N 1
ATOM 5078 C CA . LEU A 1 622 ? 11.461 -20.453 -8.867 1 98.88 622 LEU A CA 1
ATOM 5079 C C . LEU A 1 622 ? 10.344 -19.422 -8.836 1 98.88 622 LEU A C 1
ATOM 5081 O O . LEU A 1 622 ? 9.773 -19.156 -7.781 1 98.88 622 LEU A O 1
ATOM 5085 N N . VAL A 1 623 ? 9.977 -18.844 -9.984 1 98.75 623 VAL A N 1
ATOM 5086 C CA . VAL A 1 623 ? 8.953 -17.812 -10.07 1 98.75 623 VAL A CA 1
ATOM 5087 C C . VAL A 1 623 ? 7.566 -18.453 -9.984 1 98.75 623 VAL A C 1
ATOM 5089 O O . VAL A 1 623 ? 7.355 -19.547 -10.5 1 98.75 623 VAL A O 1
ATOM 5092 N N . TRP A 1 624 ? 6.707 -17.906 -9.141 1 98.38 624 TRP A N 1
ATOM 5093 C CA . TRP A 1 624 ? 5.266 -18.109 -9.195 1 98.38 624 TRP A CA 1
ATOM 5094 C C . TRP A 1 624 ? 4.617 -17.141 -10.18 1 98.38 624 TRP A C 1
ATOM 5096 O O . TRP A 1 624 ? 4.508 -15.945 -9.898 1 98.38 624 TRP A O 1
ATOM 5106 N N . GLN A 1 625 ? 4.297 -17.672 -11.477 1 97.75 625 GLN A N 1
ATOM 5107 C CA . GLN A 1 625 ? 4.41 -19.047 -11.969 1 97.75 625 GLN A CA 1
ATOM 5108 C C . GLN A 1 625 ? 4.656 -19.062 -13.477 1 97.75 625 GLN A C 1
ATOM 5110 O O . GLN A 1 625 ? 4.785 -18.016 -14.102 1 97.75 625 GLN A O 1
ATOM 5115 N N . LEU A 1 626 ? 4.809 -20.234 -14.023 1 98.75 626 LEU A N 1
ATOM 5116 C CA . LEU A 1 626 ? 5.074 -20.375 -15.445 1 98.75 626 LEU A CA 1
ATOM 5117 C C . LEU A 1 626 ? 3.82 -20.094 -16.266 1 98.75 626 LEU A C 1
ATOM 5119 O O . LEU A 1 626 ? 3.867 -19.328 -17.234 1 98.75 626 LEU A O 1
ATOM 5123 N N . ASN A 1 627 ? 2.705 -20.578 -15.836 1 98.56 627 ASN A N 1
ATOM 5124 C CA . ASN A 1 627 ? 1.565 -20.719 -16.734 1 98.56 627 ASN A CA 1
ATOM 5125 C C . ASN A 1 627 ? 0.262 -20.312 -16.062 1 98.56 627 ASN A C 1
ATOM 5127 O O . ASN A 1 627 ? 0.244 -20.016 -14.867 1 98.56 627 ASN A O 1
ATOM 5131 N N . ASP A 1 628 ? -0.792 -20.234 -16.906 1 98.31 628 ASP A N 1
ATOM 5132 C CA . ASP A 1 628 ? -2.166 -20 -16.469 1 98.31 628 ASP A CA 1
ATOM 5133 C C . ASP A 1 628 ? -3.078 -21.141 -16.906 1 98.31 628 ASP A C 1
ATOM 5135 O O . ASP A 1 628 ? -2.775 -21.859 -17.859 1 98.31 628 ASP A O 1
ATOM 5139 N N . CYS A 1 629 ? -4.176 -21.297 -16.188 1 98.44 629 CYS A N 1
ATOM 5140 C CA . CYS A 1 629 ? -5.105 -22.359 -16.531 1 98.44 629 CYS A CA 1
ATOM 5141 C C . CYS A 1 629 ? -6.324 -21.812 -17.266 1 98.44 629 CYS A C 1
ATOM 5143 O O . CYS A 1 629 ? -7.234 -22.562 -17.609 1 98.44 629 CYS A O 1
ATOM 5145 N N . TRP A 1 630 ? -6.48 -20.516 -17.484 1 98.5 630 TRP A N 1
ATOM 5146 C CA . TRP A 1 630 ? -7.469 -19.734 -18.219 1 98.5 630 TRP A CA 1
ATOM 5147 C C . TRP A 1 630 ? -6.926 -18.359 -18.578 1 98.5 630 TRP A C 1
ATOM 5149 O O . TRP A 1 630 ? -5.844 -17.969 -18.109 1 98.5 630 TRP A O 1
ATOM 5159 N N . PRO A 1 631 ? -7.539 -17.594 -19.531 1 98.38 631 PRO A N 1
ATOM 5160 C CA . PRO A 1 631 ? -7.062 -16.234 -19.781 1 98.38 631 PRO A CA 1
ATOM 5161 C C . PRO A 1 631 ? -7.301 -15.289 -18.594 1 98.38 631 PRO A C 1
ATOM 5163 O O . PRO A 1 631 ? -8.445 -15.102 -18.172 1 98.38 631 PRO A O 1
ATOM 5166 N N . THR A 1 632 ? -6.18 -14.75 -18.031 1 98.06 632 THR A N 1
ATOM 5167 C CA . THR A 1 632 ? -6.258 -13.969 -16.812 1 98.06 632 THR A CA 1
ATOM 5168 C C . THR A 1 632 ? -5.039 -13.062 -16.672 1 98.06 632 THR A C 1
ATOM 5170 O O . THR A 1 632 ? -4.094 -13.156 -17.453 1 98.06 632 THR A O 1
ATOM 5173 N N . MET A 1 633 ? -5.145 -12.031 -15.852 1 97.38 633 MET A N 1
ATOM 5174 C CA . MET A 1 633 ? -3.977 -11.344 -15.32 1 97.38 633 MET A CA 1
ATOM 5175 C C . MET A 1 633 ? -3.443 -12.047 -14.078 1 97.38 633 MET A C 1
ATOM 5177 O O . MET A 1 633 ? -4.176 -12.242 -13.109 1 97.38 633 MET A O 1
ATOM 5181 N N . SER A 1 634 ? -2.254 -12.484 -14.094 1 97.38 634 SER A N 1
ATOM 5182 C CA . SER A 1 634 ? -1.658 -13.219 -12.984 1 97.38 634 SER A CA 1
ATOM 5183 C C . SER A 1 634 ? -0.148 -13.016 -12.938 1 97.38 634 SER A C 1
ATOM 5185 O O . SER A 1 634 ? 0.39 -12.141 -13.617 1 97.38 634 SER A O 1
ATOM 5187 N N . TRP A 1 635 ? 0.528 -13.789 -12.102 1 98.12 635 TRP A N 1
ATOM 5188 C CA . TRP A 1 635 ? 1.98 -13.758 -11.969 1 98.12 635 TRP A CA 1
ATOM 5189 C C . TRP A 1 635 ? 2.648 -14.578 -13.07 1 98.12 635 TRP A C 1
ATOM 5191 O O . TRP A 1 635 ? 3.873 -14.562 -13.203 1 98.12 635 TRP A O 1
ATOM 5201 N N . ALA A 1 636 ? 1.896 -15.219 -13.922 1 98.69 636 ALA A N 1
ATOM 5202 C CA . ALA A 1 636 ? 2.453 -16.078 -14.961 1 98.69 636 ALA A CA 1
ATOM 5203 C C . ALA A 1 636 ? 3.361 -15.297 -15.898 1 98.69 636 ALA A C 1
ATOM 5205 O O . ALA A 1 636 ? 3.051 -14.164 -16.266 1 98.69 636 ALA A O 1
ATOM 5206 N N . VAL A 1 637 ? 4.438 -15.93 -16.312 1 98.81 637 VAL A N 1
ATOM 5207 C CA . VAL A 1 637 ? 5.367 -15.281 -17.234 1 98.81 637 VAL A CA 1
ATOM 5208 C C . VAL A 1 637 ? 5.043 -15.695 -18.656 1 98.81 637 VAL A C 1
ATOM 5210 O O . VAL A 1 637 ? 5.613 -15.164 -19.609 1 98.81 637 VAL A O 1
ATOM 5213 N N . VAL A 1 638 ? 4.152 -16.672 -18.812 1 98.81 638 VAL A N 1
ATOM 5214 C CA . VAL A 1 638 ? 3.557 -17.109 -20.078 1 98.81 638 VAL A CA 1
ATOM 5215 C C . VAL A 1 638 ? 2.047 -17.281 -19.906 1 98.81 638 VAL A C 1
ATOM 5217 O O . VAL A 1 638 ? 1.588 -17.875 -18.922 1 98.81 638 VAL A O 1
ATOM 5220 N N . ASP A 1 639 ? 1.287 -16.75 -20.859 1 98.38 639 ASP A N 1
ATOM 5221 C CA . ASP A 1 639 ? -0.155 -16.766 -20.625 1 98.38 639 ASP A CA 1
ATOM 5222 C C . ASP A 1 639 ? -0.763 -18.109 -21.047 1 98.38 639 ASP A C 1
ATOM 5224 O O . ASP A 1 639 ? -0.045 -19.016 -21.469 1 98.38 639 ASP A O 1
ATOM 5228 N N . TYR A 1 640 ? -2.072 -18.266 -20.984 1 98.12 640 TYR A N 1
ATOM 5229 C CA . TYR A 1 640 ? -2.844 -19.484 -21.188 1 98.12 640 TYR A CA 1
ATOM 5230 C C . TYR A 1 640 ? -2.613 -20.062 -22.578 1 98.12 640 TYR A C 1
ATOM 5232 O O . TYR A 1 640 ? -2.6 -21.281 -22.766 1 98.12 640 TYR A O 1
ATOM 5240 N N . TYR A 1 641 ? -2.305 -19.266 -23.5 1 98.25 641 TYR A N 1
ATOM 5241 C CA . TYR A 1 641 ? -2.211 -19.672 -24.891 1 98.25 641 TYR A CA 1
ATOM 5242 C C . TYR A 1 641 ? -0.758 -19.875 -25.312 1 98.25 641 TYR A C 1
ATOM 5244 O O . TYR A 1 641 ? -0.444 -19.891 -26.5 1 98.25 641 TYR A O 1
ATOM 5252 N N . LEU A 1 642 ? 0.149 -19.953 -24.359 1 98.31 642 LEU A N 1
ATOM 5253 C CA . LEU A 1 642 ? 1.571 -20.156 -24.609 1 98.31 642 LEU A CA 1
ATOM 5254 C C . LEU A 1 642 ? 2.201 -18.906 -25.219 1 98.31 642 LEU A C 1
ATOM 5256 O O . LEU A 1 642 ? 3.109 -19.016 -26.047 1 98.31 642 LEU A O 1
ATOM 5260 N N . VAL A 1 643 ? 1.636 -17.719 -24.891 1 98.56 643 VAL A N 1
ATOM 5261 C CA . VAL A 1 643 ? 2.229 -16.453 -25.328 1 98.56 643 VAL A CA 1
ATOM 5262 C C . VAL A 1 643 ? 3.162 -15.922 -24.25 1 98.56 643 VAL A C 1
ATOM 5264 O O . VAL A 1 643 ? 2.725 -15.625 -23.125 1 98.56 643 VAL A O 1
ATOM 5267 N N . LYS A 1 644 ? 4.398 -15.773 -24.594 1 98.69 644 LYS A N 1
ATOM 5268 C CA . LYS A 1 644 ? 5.422 -15.367 -23.641 1 98.69 644 LYS A CA 1
ATOM 5269 C C . LYS A 1 644 ? 5.32 -13.875 -23.328 1 98.69 644 LYS A C 1
ATOM 5271 O O . LYS A 1 644 ? 5.086 -13.062 -24.234 1 98.69 644 LYS A O 1
ATOM 5276 N N . LYS A 1 645 ? 5.422 -13.547 -22.078 1 98.75 645 LYS A N 1
ATOM 5277 C CA . LYS A 1 645 ? 5.621 -12.164 -21.672 1 98.75 645 LYS A CA 1
ATOM 5278 C C . LYS A 1 645 ? 7.105 -11.805 -21.656 1 98.75 645 LYS A C 1
ATOM 5280 O O . LYS A 1 645 ? 7.961 -12.688 -21.625 1 98.75 645 LYS A O 1
ATOM 5285 N N . PRO A 1 646 ? 7.453 -10.492 -21.609 1 98.75 646 PRO A N 1
ATOM 5286 C CA . PRO A 1 646 ? 8.852 -10.078 -21.5 1 98.75 646 PRO A CA 1
ATOM 5287 C C . PRO A 1 646 ? 9.555 -10.711 -20.297 1 98.75 646 PRO A C 1
ATOM 5289 O O . PRO A 1 646 ? 10.766 -10.961 -20.344 1 98.75 646 PRO A O 1
ATOM 5292 N N . ALA A 1 647 ? 8.859 -11.016 -19.281 1 98.88 647 ALA A N 1
ATOM 5293 C CA . ALA A 1 647 ? 9.438 -11.617 -18.078 1 98.88 647 ALA A CA 1
ATOM 5294 C C . ALA A 1 647 ? 10.062 -12.977 -18.391 1 98.88 647 ALA A C 1
ATOM 5296 O O . ALA A 1 647 ? 11.078 -13.352 -17.797 1 98.88 647 ALA A O 1
ATOM 5297 N N . TYR A 1 648 ? 9.43 -13.734 -19.312 1 98.81 648 TYR A N 1
ATOM 5298 C CA . TYR A 1 648 ? 9.992 -15.008 -19.75 1 98.81 648 TYR A CA 1
ATOM 5299 C C . TYR A 1 648 ? 11.398 -14.82 -20.297 1 98.81 648 TYR A C 1
ATOM 5301 O O . TYR A 1 648 ? 12.305 -15.586 -19.969 1 98.81 648 TYR A O 1
ATOM 5309 N N . TYR A 1 649 ? 11.57 -13.852 -21.062 1 98.81 649 TYR A N 1
ATOM 5310 C CA . TYR A 1 649 ? 12.852 -13.586 -21.703 1 98.81 649 TYR A CA 1
ATOM 5311 C C . TYR A 1 649 ? 13.867 -13.07 -20.703 1 98.81 649 TYR A C 1
ATOM 5313 O O . TYR A 1 649 ? 15.062 -13.352 -20.812 1 98.81 649 TYR A O 1
ATOM 5321 N N . ALA A 1 650 ? 13.391 -12.297 -19.734 1 98.81 650 ALA A N 1
ATOM 5322 C CA . ALA A 1 650 ? 14.273 -11.852 -18.672 1 98.81 650 ALA A CA 1
ATOM 5323 C C . ALA A 1 650 ? 14.836 -13.047 -17.891 1 98.81 650 ALA A C 1
ATOM 5325 O O . ALA A 1 650 ? 16.031 -13.086 -17.594 1 98.81 650 ALA A O 1
ATOM 5326 N N . ILE A 1 651 ? 14.023 -14.008 -17.594 1 98.88 651 ILE A N 1
ATOM 5327 C CA . ILE A 1 651 ? 14.438 -15.219 -16.891 1 98.88 651 ILE A CA 1
ATOM 5328 C C . ILE A 1 651 ? 15.398 -16.016 -17.766 1 98.88 651 ILE A C 1
ATOM 5330 O O . ILE A 1 651 ? 16.438 -16.484 -17.297 1 98.88 651 ILE A O 1
ATOM 5334 N N . SER A 1 652 ? 15.039 -16.156 -19.016 1 98.69 652 SER A N 1
ATOM 5335 C CA . SER A 1 652 ? 15.859 -16.906 -19.969 1 98.69 652 SER A CA 1
ATOM 5336 C C . SER A 1 652 ? 17.281 -16.344 -20.031 1 98.69 652 SER A C 1
ATOM 5338 O O . SER A 1 652 ? 18.25 -17.094 -20.016 1 98.69 652 SER A O 1
ATOM 5340 N N . ARG A 1 653 ? 17.406 -15.062 -20.062 1 98.5 653 ARG A N 1
ATOM 5341 C CA . ARG A 1 653 ? 18.703 -14.414 -20.125 1 98.5 653 ARG A CA 1
ATOM 5342 C C . ARG A 1 653 ? 19.469 -14.609 -18.812 1 98.5 653 ARG A C 1
ATOM 5344 O O . ARG A 1 653 ? 20.672 -14.914 -18.828 1 98.5 653 ARG A O 1
ATOM 5351 N N . ALA A 1 654 ? 18.797 -14.461 -17.719 1 98.56 654 ALA A N 1
ATOM 5352 C CA . ALA A 1 654 ? 19.453 -14.555 -16.406 1 98.56 654 ALA A CA 1
ATOM 5353 C C . ALA A 1 654 ? 19.969 -15.961 -16.156 1 98.56 654 ALA A C 1
ATOM 5355 O O . ALA A 1 654 ? 20.938 -16.156 -15.414 1 98.56 654 ALA A O 1
ATOM 5356 N N . LEU A 1 655 ? 19.359 -17 -16.812 1 98.44 655 LEU A N 1
ATOM 5357 C CA . LEU A 1 655 ? 19.688 -18.391 -16.484 1 98.44 655 LEU A CA 1
ATOM 5358 C C . LEU A 1 655 ? 20.547 -19.016 -17.578 1 98.44 655 LEU A C 1
ATOM 5360 O O . LEU A 1 655 ? 20.812 -20.219 -17.547 1 98.44 655 LEU A O 1
ATOM 5364 N N . ARG A 1 656 ? 20.938 -18.234 -18.562 1 97.56 656 ARG A N 1
ATOM 5365 C CA . ARG A 1 656 ? 21.828 -18.812 -19.578 1 97.56 656 ARG A CA 1
ATOM 5366 C C . ARG A 1 656 ? 23.109 -19.359 -18.938 1 97.56 656 ARG A C 1
ATOM 5368 O O . ARG A 1 656 ? 23.516 -18.891 -17.875 1 97.56 656 ARG A O 1
ATOM 5375 N N . PRO A 1 657 ? 23.766 -20.297 -19.5 1 96.94 657 PRO A N 1
ATOM 5376 C CA . PRO A 1 657 ? 24.906 -20.984 -18.875 1 96.94 657 PRO A CA 1
ATOM 5377 C C . PRO A 1 657 ? 26.016 -20.031 -18.469 1 96.94 657 PRO A C 1
ATOM 5379 O O . PRO A 1 657 ? 26.672 -20.25 -17.438 1 96.94 657 PRO A O 1
ATOM 5382 N N . LEU A 1 658 ? 26.25 -19.047 -19.297 1 97.56 658 LEU A N 1
ATOM 5383 C CA . LEU A 1 658 ? 27.203 -17.984 -19 1 97.56 658 LEU A CA 1
ATOM 5384 C C . LEU A 1 658 ? 26.547 -16.609 -19.141 1 97.56 658 LEU A C 1
ATOM 5386 O O . LEU A 1 658 ? 26.094 -16.25 -20.234 1 97.56 658 LEU A O 1
ATOM 5390 N N . ASP A 1 659 ? 26.453 -15.93 -18.016 1 98.38 659 ASP A N 1
ATOM 5391 C CA . ASP A 1 659 ? 25.766 -14.633 -18 1 98.38 659 ASP A CA 1
ATOM 5392 C C . ASP A 1 659 ? 26.609 -13.586 -17.281 1 98.38 659 ASP A C 1
ATOM 5394 O O . ASP A 1 659 ? 27.578 -13.914 -16.578 1 98.38 659 ASP A O 1
ATOM 5398 N N . VAL A 1 660 ? 26.344 -12.328 -17.531 1 98.81 660 VAL A N 1
ATOM 5399 C CA . VAL A 1 660 ? 26.969 -11.211 -16.844 1 98.81 660 VAL A CA 1
ATOM 5400 C C . VAL A 1 660 ? 25.906 -10.336 -16.188 1 98.81 660 VAL A C 1
ATOM 5402 O O . VAL A 1 660 ? 24.812 -10.164 -16.734 1 98.81 660 VAL A O 1
ATOM 5405 N N . GLY A 1 661 ? 26.125 -9.945 -14.938 1 98.62 661 GLY A N 1
ATOM 5406 C CA . GLY A 1 661 ? 25.234 -9.023 -14.25 1 98.62 661 GLY A CA 1
ATOM 5407 C C . GLY A 1 661 ? 25.906 -7.719 -13.875 1 98.62 661 GLY A C 1
ATOM 5408 O O . GLY A 1 661 ? 27.125 -7.688 -13.617 1 98.62 661 GLY A O 1
ATOM 5409 N N . VAL A 1 662 ? 25.172 -6.641 -13.945 1 98.56 662 VAL A N 1
ATOM 5410 C CA . VAL A 1 662 ? 25.609 -5.336 -13.461 1 98.56 662 VAL A CA 1
ATOM 5411 C C . VAL A 1 662 ? 24.516 -4.719 -12.578 1 98.56 662 VAL A C 1
ATOM 5413 O O . VAL A 1 662 ? 23.328 -4.844 -12.875 1 98.56 662 VAL A O 1
ATOM 5416 N N . SER A 1 663 ? 24.875 -4.238 -11.438 1 97.69 663 SER A N 1
ATOM 5417 C CA . SER A 1 663 ? 23.984 -3.486 -10.555 1 97.69 663 SER A CA 1
ATOM 5418 C C . SER A 1 663 ? 24.625 -2.168 -10.125 1 97.69 663 SER A C 1
ATOM 5420 O O . SER A 1 663 ? 25.828 -1.996 -10.234 1 97.69 663 SER A O 1
ATOM 5422 N N . ARG A 1 664 ? 23.891 -1.24 -9.82 1 97 664 ARG A N 1
ATOM 5423 C CA . ARG A 1 664 ? 24.375 0.016 -9.258 1 97 664 ARG A CA 1
ATOM 5424 C C . ARG A 1 664 ? 23.719 0.305 -7.91 1 97 664 ARG A C 1
ATOM 5426 O O . ARG A 1 664 ? 22.703 -0.31 -7.562 1 97 664 ARG A O 1
ATOM 5433 N N . THR A 1 665 ? 24.281 1.263 -7.172 1 93.94 665 THR A N 1
ATOM 5434 C CA . THR A 1 665 ? 23.719 1.675 -5.887 1 93.94 665 THR A CA 1
ATOM 5435 C C . THR A 1 665 ? 22.25 2.068 -6.035 1 93.94 665 THR A C 1
ATOM 5437 O O . THR A 1 665 ? 21.891 2.832 -6.934 1 93.94 665 THR A O 1
ATOM 5440 N N . TYR A 1 666 ? 21.516 1.464 -5.145 1 89.31 666 TYR A N 1
ATOM 5441 C CA . TYR A 1 666 ? 20.094 1.779 -5.055 1 89.31 666 TYR A CA 1
ATOM 5442 C C . TYR A 1 666 ? 19.844 2.898 -4.051 1 89.31 666 TYR A C 1
ATOM 5444 O O . TYR A 1 666 ? 20.156 2.758 -2.865 1 89.31 666 TYR A O 1
ATOM 5452 N N . HIS A 1 667 ? 19.406 4.074 -4.559 1 93.06 667 HIS A N 1
ATOM 5453 C CA . HIS A 1 667 ? 18.922 5.156 -3.707 1 93.06 667 HIS A CA 1
ATOM 5454 C C . HIS A 1 667 ? 17.406 5.188 -3.664 1 93.06 667 HIS A C 1
ATOM 5456 O O . HIS A 1 667 ? 16.75 5.469 -4.676 1 93.06 667 HIS A O 1
ATOM 5462 N N . ASP A 1 668 ? 16.812 4.914 -2.477 1 92 668 ASP A N 1
ATOM 5463 C CA . ASP A 1 668 ? 15.359 4.906 -2.373 1 92 668 ASP A CA 1
ATOM 5464 C C . ASP A 1 668 ? 14.781 6.297 -2.627 1 92 668 ASP A C 1
ATOM 5466 O O . ASP A 1 668 ? 15.18 7.27 -1.977 1 92 668 ASP A O 1
ATOM 5470 N N . TRP A 1 669 ? 13.891 6.422 -3.51 1 93.38 669 TRP A N 1
ATOM 5471 C CA . TRP A 1 669 ? 13.336 7.719 -3.881 1 93.38 669 TRP A CA 1
ATOM 5472 C C . TRP A 1 669 ? 11.961 7.922 -3.248 1 93.38 669 TRP A C 1
ATOM 5474 O O . TRP A 1 669 ? 11.32 8.953 -3.463 1 93.38 669 TRP A O 1
ATOM 5484 N N . THR A 1 670 ? 11.508 6.914 -2.439 1 91.31 670 THR A N 1
ATOM 5485 C CA . THR A 1 670 ? 10.164 6.996 -1.876 1 91.31 670 THR A CA 1
ATOM 5486 C C . THR A 1 670 ? 10.227 7.102 -0.355 1 91.31 670 THR A C 1
ATOM 5488 O O . THR A 1 670 ? 9.234 7.465 0.284 1 91.31 670 THR A O 1
ATOM 5491 N N . GLN A 1 671 ? 11.32 6.688 0.287 1 86.12 671 GLN A N 1
ATOM 5492 C CA . GLN A 1 671 ? 11.484 6.77 1.734 1 86.12 671 GLN A CA 1
ATOM 5493 C C . GLN A 1 671 ? 12.945 6.965 2.113 1 86.12 671 GLN A C 1
ATOM 5495 O O . GLN A 1 671 ? 13.844 6.688 1.313 1 86.12 671 GLN A O 1
ATOM 5500 N N . THR A 1 672 ? 13.102 7.41 3.279 1 75.38 672 THR A N 1
ATOM 5501 C CA . THR A 1 672 ? 14.469 7.602 3.75 1 75.38 672 THR A CA 1
ATOM 5502 C C . THR A 1 672 ? 15.039 6.297 4.301 1 75.38 672 THR A C 1
ATOM 5504 O O . THR A 1 672 ? 14.289 5.395 4.676 1 75.38 672 THR A O 1
ATOM 5507 N N . GLY A 1 673 ? 16.172 5.828 3.875 1 58.84 673 GLY A N 1
ATOM 5508 C CA . GLY A 1 673 ? 16.797 4.59 4.305 1 58.84 673 GLY A CA 1
ATOM 5509 C C . GLY A 1 673 ? 17.281 4.633 5.746 1 58.84 673 GLY A C 1
ATOM 5510 O O . GLY A 1 673 ? 17.812 3.646 6.258 1 58.84 673 GLY A O 1
ATOM 5511 N N . TYR A 1 674 ? 17.109 5.816 6.379 1 55.25 674 TYR A N 1
ATOM 5512 C CA . TYR A 1 674 ? 17.828 5.883 7.641 1 55.25 674 TYR A CA 1
ATOM 5513 C C . TYR A 1 674 ? 16.875 5.812 8.82 1 55.25 674 TYR A C 1
ATOM 5515 O O . TYR A 1 674 ? 15.859 6.516 8.852 1 55.25 674 TYR A O 1
ATOM 5523 N N . TYR A 1 675 ? 17.047 4.617 9.375 1 54.94 675 TYR A N 1
ATOM 5524 C CA . TYR A 1 675 ? 16.344 4.535 10.656 1 54.94 675 TYR A CA 1
ATOM 5525 C C . TYR A 1 675 ? 16.781 5.664 11.586 1 54.94 675 TYR A C 1
ATOM 5527 O O . TYR A 1 675 ? 17.953 6.055 11.594 1 54.94 675 TYR A O 1
ATOM 5535 N N . ILE A 1 676 ? 15.797 6.473 12.094 1 52.5 676 ILE A N 1
ATOM 5536 C CA . ILE A 1 676 ? 16.062 7.586 12.992 1 52.5 676 ILE A CA 1
ATOM 5537 C C . ILE A 1 676 ? 16.984 7.129 14.125 1 52.5 676 ILE A C 1
ATOM 5539 O O . ILE A 1 676 ? 17.828 7.891 14.586 1 52.5 676 ILE A O 1
ATOM 5543 N N . ASP A 1 677 ? 16.75 6.062 14.742 1 55.28 677 ASP A N 1
ATOM 5544 C CA . ASP A 1 677 ? 17.578 5.508 15.812 1 55.28 677 ASP A CA 1
ATOM 5545 C C . ASP A 1 677 ? 17.703 3.992 15.68 1 55.28 677 ASP A C 1
ATOM 5547 O O . ASP A 1 677 ? 16.891 3.352 15.016 1 55.28 677 ASP A O 1
ATOM 5551 N N . GLU A 1 678 ? 18.922 3.619 15.859 1 56.28 678 GLU A N 1
ATOM 5552 C CA . GLU A 1 678 ? 19.25 2.199 15.766 1 56.28 678 GLU A CA 1
ATOM 5553 C C . GLU A 1 678 ? 18.125 1.337 16.344 1 56.28 678 GLU A C 1
ATOM 5555 O O . GLU A 1 678 ? 17.953 0.188 15.938 1 56.28 678 GLU A O 1
ATOM 5560 N N . ASN A 1 679 ? 17.359 1.995 17.312 1 54.59 679 ASN A N 1
ATOM 5561 C CA . ASN A 1 679 ? 16.375 1.219 18.047 1 54.59 679 ASN A CA 1
ATOM 5562 C C . ASN A 1 679 ? 15.031 1.193 17.328 1 54.59 679 ASN A C 1
ATOM 5564 O O . ASN A 1 679 ? 14.242 0.261 17.516 1 54.59 679 ASN A O 1
ATOM 5568 N N . SER A 1 680 ? 14.742 2.229 16.594 1 56.41 680 SER A N 1
ATOM 5569 C CA . SER A 1 680 ? 13.367 2.389 16.141 1 56.41 680 SER A CA 1
ATOM 5570 C C . SER A 1 680 ? 13.148 1.698 14.797 1 56.41 680 SER A C 1
ATOM 5572 O O . SER A 1 680 ? 12.047 1.238 14.5 1 56.41 680 SER A O 1
ATOM 5574 N N . GLN A 1 681 ? 14.008 1.363 14.086 1 58.19 681 GLN A N 1
ATOM 5575 C CA . GLN A 1 681 ? 13.844 0.837 12.742 1 58.19 681 GLN A CA 1
ATOM 5576 C C . GLN A 1 681 ? 12.914 1.724 11.914 1 58.19 681 GLN A C 1
ATOM 5578 O O . GLN A 1 681 ? 12.312 1.267 10.938 1 58.19 681 GLN A O 1
ATOM 5583 N N . LEU A 1 682 ? 12.695 2.967 12.422 1 61.03 682 LEU A N 1
ATOM 5584 C CA . LEU A 1 682 ? 11.867 3.914 11.68 1 61.03 682 LEU A CA 1
ATOM 5585 C C . LEU A 1 682 ? 12.719 4.762 10.742 1 61.03 682 LEU A C 1
ATOM 5587 O O . LEU A 1 682 ? 13.828 5.16 11.094 1 61.03 682 LEU A O 1
ATOM 5591 N N . CYS A 1 683 ? 12.211 4.836 9.539 1 65 683 CYS A N 1
ATOM 5592 C CA . CYS A 1 683 ? 12.805 5.773 8.586 1 65 683 CYS A CA 1
ATOM 5593 C C . CYS A 1 683 ? 12.141 7.141 8.688 1 65 683 CYS A C 1
ATOM 5595 O O . CYS A 1 683 ? 10.922 7.254 8.547 1 65 683 CYS A O 1
ATOM 5597 N N . THR A 1 684 ? 13.016 8.055 9.477 1 64.38 684 THR A N 1
ATOM 5598 C CA . THR A 1 684 ? 12.484 9.398 9.656 1 64.38 684 THR A CA 1
ATOM 5599 C C . THR A 1 684 ? 13.281 10.414 8.844 1 64.38 684 THR A C 1
ATOM 5601 O O . THR A 1 684 ? 14.43 10.156 8.477 1 64.38 684 THR A O 1
ATOM 5604 N N . GLY A 1 685 ? 12.828 11.102 7.836 1 71.38 685 GLY A N 1
ATOM 5605 C CA . GLY A 1 685 ? 13.508 12.133 7.07 1 71.38 685 GLY A CA 1
ATOM 5606 C C . GLY A 1 685 ? 12.844 12.43 5.738 1 71.38 685 GLY A C 1
ATOM 5607 O O . GLY A 1 685 ? 11.75 11.938 5.465 1 71.38 685 GLY A O 1
ATOM 5608 N N . GLN A 1 686 ? 13.547 13.234 5.203 1 86.69 686 GLN A N 1
ATOM 5609 C CA . GLN A 1 686 ? 13.047 13.617 3.887 1 86.69 686 GLN A CA 1
ATOM 5610 C C . GLN A 1 686 ? 13.859 12.961 2.775 1 86.69 686 GLN A C 1
ATOM 5612 O O . GLN A 1 686 ? 15.078 12.82 2.895 1 86.69 686 GLN A O 1
ATOM 5617 N N . VAL A 1 687 ? 13.289 12.547 1.798 1 90.88 687 VAL A N 1
ATOM 5618 C CA . VAL A 1 687 ? 13.914 11.883 0.658 1 90.88 687 VAL A CA 1
ATOM 5619 C C . VAL A 1 687 ? 14.711 12.898 -0.157 1 90.88 687 VAL A C 1
ATOM 5621 O O . VAL A 1 687 ? 14.258 14.031 -0.368 1 90.88 687 VAL A O 1
ATOM 5624 N N . ASP A 1 688 ? 15.898 12.539 -0.477 1 91.38 688 ASP A N 1
ATOM 5625 C CA . ASP A 1 688 ? 16.719 13.32 -1.392 1 91.38 688 ASP A CA 1
ATOM 5626 C C . ASP A 1 688 ? 16.766 12.68 -2.777 1 91.38 688 ASP A C 1
ATOM 5628 O O . ASP A 1 688 ? 17.562 11.781 -3.021 1 91.38 688 ASP A O 1
ATOM 5632 N N . GLN A 1 689 ? 16.078 13.195 -3.738 1 92.81 689 GLN A N 1
ATOM 5633 C CA . GLN A 1 689 ? 15.953 12.633 -5.082 1 92.81 689 GLN A CA 1
ATOM 5634 C C . GLN A 1 689 ? 17.234 12.852 -5.887 1 92.81 689 GLN A C 1
ATOM 5636 O O . GLN A 1 689 ? 17.391 12.273 -6.961 1 92.81 689 GLN A O 1
ATOM 5641 N N . THR A 1 690 ? 18.156 13.594 -5.395 1 94.31 690 THR A N 1
ATOM 5642 C CA . THR A 1 690 ? 19.312 13.992 -6.188 1 94.31 690 THR A CA 1
ATOM 5643 C C . THR A 1 690 ? 20.484 13.047 -5.957 1 94.31 690 THR A C 1
ATOM 5645 O O . THR A 1 690 ? 21.484 13.102 -6.672 1 94.31 690 THR A O 1
ATOM 5648 N N . LEU A 1 691 ? 20.328 12.109 -5.078 1 93.62 691 LEU A N 1
ATOM 5649 C CA . LEU A 1 691 ? 21.453 11.289 -4.625 1 93.62 691 LEU A CA 1
ATOM 5650 C C . LEU A 1 691 ? 22.016 10.445 -5.773 1 93.62 691 LEU A C 1
ATOM 5652 O O . LEU A 1 691 ? 23.234 10.32 -5.918 1 93.62 691 LEU A O 1
ATOM 5656 N N . PRO A 1 692 ? 21.203 9.898 -6.645 1 94.19 692 PRO A N 1
ATOM 5657 C CA . PRO A 1 692 ? 21.766 9.102 -7.746 1 94.19 692 PRO A CA 1
ATOM 5658 C C . PRO A 1 692 ? 22.688 9.906 -8.648 1 94.19 692 PRO A C 1
ATOM 5660 O O . PRO A 1 692 ? 23.594 9.344 -9.266 1 94.19 692 PRO A O 1
ATOM 5663 N N . ALA A 1 693 ? 22.484 11.188 -8.75 1 96.5 693 ALA A N 1
ATOM 5664 C CA . ALA A 1 693 ? 23.281 12.062 -9.602 1 96.5 693 ALA A CA 1
ATOM 5665 C C . ALA A 1 693 ? 24.609 12.398 -8.945 1 96.5 693 ALA A C 1
ATOM 5667 O O . ALA A 1 693 ? 25.562 12.82 -9.617 1 96.5 693 ALA A O 1
ATOM 5668 N N . ARG A 1 694 ? 24.766 12.211 -7.645 1 95.88 694 ARG A N 1
ATOM 5669 C CA . ARG A 1 694 ? 25.875 12.75 -6.883 1 95.88 694 ARG A CA 1
ATOM 5670 C C . ARG A 1 694 ? 26.875 11.648 -6.508 1 95.88 694 ARG A C 1
ATOM 5672 O O . ARG A 1 694 ? 28.078 11.844 -6.574 1 95.88 694 ARG A O 1
ATOM 5679 N N . GLU A 1 695 ? 26.312 10.555 -6.07 1 93.62 695 GLU A N 1
ATOM 5680 C CA . GLU A 1 695 ? 27.172 9.484 -5.59 1 93.62 695 GLU A CA 1
ATOM 5681 C C . GLU A 1 695 ? 26.531 8.117 -5.793 1 93.62 695 GLU A C 1
ATOM 5683 O O . GLU A 1 695 ? 25.438 7.863 -5.281 1 93.62 695 GLU A O 1
ATOM 5688 N N . SER A 1 696 ? 27.25 7.219 -6.488 1 95.94 696 SER A N 1
ATOM 5689 C CA . SER A 1 696 ? 26.828 5.844 -6.727 1 95.94 696 SER A CA 1
ATOM 5690 C C . SER A 1 696 ? 28.016 4.938 -7.031 1 95.94 696 SER A C 1
ATOM 5692 O O . SER A 1 696 ? 29.109 5.422 -7.301 1 95.94 696 SER A O 1
ATOM 5694 N N . THR A 1 697 ? 27.859 3.715 -6.836 1 98.06 697 THR A N 1
ATOM 5695 C CA . THR A 1 697 ? 28.812 2.688 -7.23 1 98.06 697 THR A CA 1
ATOM 5696 C C . THR A 1 697 ? 28.141 1.644 -8.125 1 98.06 697 THR A C 1
ATOM 5698 O O . THR A 1 697 ? 26.922 1.665 -8.312 1 98.06 697 THR A O 1
ATOM 5701 N N . PHE A 1 698 ? 28.906 0.782 -8.773 1 98.12 698 PHE A N 1
ATOM 5702 C CA . PHE A 1 698 ? 28.359 -0.339 -9.523 1 98.12 698 PHE A CA 1
ATOM 5703 C C . PHE A 1 698 ? 29.156 -1.61 -9.266 1 98.12 698 PHE A C 1
ATOM 5705 O O . PHE A 1 698 ? 30.312 -1.547 -8.828 1 98.12 698 PHE A O 1
ATOM 5712 N N . ASP A 1 699 ? 28.516 -2.721 -9.414 1 98.44 699 ASP A N 1
ATOM 5713 C CA . ASP A 1 699 ? 29.078 -4.066 -9.375 1 98.44 699 ASP A CA 1
ATOM 5714 C C . ASP A 1 699 ? 28.906 -4.781 -10.711 1 98.44 699 ASP A C 1
ATOM 5716 O O . ASP A 1 699 ? 27.922 -4.566 -11.414 1 98.44 699 ASP A O 1
ATOM 5720 N N . VAL A 1 700 ? 29.891 -5.617 -11.094 1 98.81 700 VAL A N 1
ATOM 5721 C CA . VAL A 1 700 ? 29.797 -6.504 -12.242 1 98.81 700 VAL A CA 1
ATOM 5722 C C . VAL A 1 700 ? 30.234 -7.914 -11.844 1 98.81 700 VAL A C 1
ATOM 5724 O O . VAL A 1 700 ? 31.203 -8.086 -11.117 1 98.81 700 VAL A O 1
ATOM 5727 N N . TRP A 1 701 ? 29.516 -8.906 -12.242 1 98.81 701 TRP A N 1
ATOM 5728 C CA . TRP A 1 701 ? 29.875 -10.289 -11.953 1 98.81 701 TRP A CA 1
ATOM 5729 C C . TRP A 1 701 ? 29.5 -11.203 -13.117 1 98.81 701 TRP A C 1
ATOM 5731 O O . TRP A 1 701 ? 28.734 -10.812 -14 1 98.81 701 TRP A O 1
ATOM 5741 N N . ILE A 1 702 ? 30.125 -12.352 -13.234 1 98.81 702 ILE A N 1
ATOM 5742 C CA . ILE A 1 702 ? 29.797 -13.414 -14.188 1 98.81 702 ILE A CA 1
ATOM 5743 C C . ILE A 1 702 ? 29.172 -14.594 -13.453 1 98.81 702 ILE A C 1
ATOM 5745 O O . ILE A 1 702 ? 29.656 -15 -12.391 1 98.81 702 ILE A O 1
ATOM 5749 N N . ALA A 1 703 ? 28.078 -15.094 -13.891 1 98.62 703 ALA A N 1
ATOM 5750 C CA . ALA A 1 703 ? 27.469 -16.328 -13.398 1 98.62 703 ALA A CA 1
ATOM 5751 C C . ALA A 1 703 ? 27.641 -17.469 -14.406 1 98.62 703 ALA A C 1
ATOM 5753 O O . ALA A 1 703 ? 27.328 -17.297 -15.586 1 98.62 703 ALA A O 1
ATOM 5754 N N . SER A 1 704 ? 28.125 -18.594 -13.93 1 98.19 704 SER A N 1
ATOM 5755 C CA . SER A 1 704 ? 28.406 -19.703 -14.844 1 98.19 704 SER A CA 1
ATOM 5756 C C . SER A 1 704 ? 27.875 -21.031 -14.297 1 98.19 704 SER A C 1
ATOM 5758 O O . SER A 1 704 ? 28.094 -21.359 -13.133 1 98.19 704 SER A O 1
ATOM 5760 N N . SER A 1 705 ? 27.156 -21.734 -15.172 1 96.88 705 SER A N 1
ATOM 5761 C CA . SER A 1 705 ? 26.797 -23.109 -14.859 1 96.88 705 SER A CA 1
ATOM 5762 C C . SER A 1 705 ? 27.703 -24.094 -15.602 1 96.88 705 SER A C 1
ATOM 5764 O O . SER A 1 705 ? 27.484 -25.312 -15.531 1 96.88 705 SER A O 1
ATOM 5766 N N . LYS A 1 706 ? 28.688 -23.531 -16.281 1 96.38 706 LYS A N 1
ATOM 5767 C CA . LYS A 1 706 ? 29.672 -24.391 -16.953 1 96.38 706 LYS A CA 1
ATOM 5768 C C . LYS A 1 706 ? 30.562 -25.094 -15.938 1 96.38 706 LYS A C 1
ATOM 5770 O O . LYS A 1 706 ? 31 -24.484 -14.961 1 96.38 706 LYS A O 1
ATOM 5775 N N . VAL A 1 707 ? 30.875 -26.359 -16.25 1 94.75 707 VAL A N 1
ATOM 5776 C CA . VAL A 1 707 ? 31.609 -27.172 -15.273 1 94.75 707 VAL A CA 1
ATOM 5777 C C . VAL A 1 707 ? 33.094 -26.938 -15.43 1 94.75 707 VAL A C 1
ATOM 5779 O O . VAL A 1 707 ? 33.906 -27.438 -14.641 1 94.75 707 VAL A O 1
ATOM 5782 N N . GLN A 1 708 ? 33.5 -26.156 -16.391 1 95.94 708 GLN A N 1
ATOM 5783 C CA . GLN A 1 708 ? 34.906 -25.734 -16.547 1 95.94 708 GLN A CA 1
ATOM 5784 C C . GLN A 1 708 ? 35 -24.219 -16.547 1 95.94 708 GLN A C 1
ATOM 5786 O O . GLN A 1 708 ? 34.062 -23.516 -16.906 1 95.94 708 GLN A O 1
ATOM 5791 N N . ALA A 1 709 ? 36.125 -23.75 -16.078 1 97.62 709 ALA A N 1
ATOM 5792 C CA . ALA A 1 709 ? 36.375 -22.297 -16.125 1 97.62 709 ALA A CA 1
ATOM 5793 C C . ALA A 1 709 ? 36.344 -21.797 -17.562 1 97.62 709 ALA A C 1
ATOM 5795 O O . ALA A 1 709 ? 36.719 -22.547 -18.5 1 97.62 709 ALA A O 1
ATOM 5796 N N . VAL A 1 710 ? 35.969 -20.578 -17.766 1 97.94 710 VAL A N 1
ATOM 5797 C CA . VAL A 1 710 ? 35.906 -19.984 -19.094 1 97.94 710 VAL A CA 1
ATOM 5798 C C . VAL A 1 710 ? 36.656 -18.672 -19.109 1 97.94 710 VAL A C 1
ATOM 5800 O O . VAL A 1 710 ? 36.406 -17.781 -18.297 1 97.94 710 VAL A O 1
ATOM 5803 N N . ASN A 1 711 ? 37.625 -18.5 -20 1 98.06 711 ASN A N 1
ATOM 5804 C CA . ASN A 1 711 ? 38.281 -17.219 -20.203 1 98.06 711 ASN A CA 1
ATOM 5805 C C . ASN A 1 711 ? 37.375 -16.266 -21 1 98.06 711 ASN A C 1
ATOM 5807 O O . ASN A 1 711 ? 36.875 -16.609 -22.078 1 98.06 711 ASN A O 1
ATOM 5811 N N . ALA A 1 712 ? 37.156 -15.164 -20.438 1 97.81 712 ALA A N 1
ATOM 5812 C CA . ALA A 1 712 ? 36.219 -14.203 -21.031 1 97.81 712 ALA A CA 1
ATOM 5813 C C . ALA A 1 712 ? 36.75 -12.773 -20.859 1 97.81 712 ALA A C 1
ATOM 5815 O O . ALA A 1 712 ? 37.719 -12.539 -20.156 1 97.81 712 ALA A O 1
ATOM 5816 N N . LYS A 1 713 ? 36.188 -11.875 -21.594 1 98.44 713 LYS A N 1
ATOM 5817 C CA . LYS A 1 713 ? 36.438 -10.445 -21.484 1 98.44 713 LYS A CA 1
ATOM 5818 C C . LYS A 1 713 ? 35.188 -9.688 -21.109 1 98.44 713 LYS A C 1
ATOM 5820 O O . LYS A 1 713 ? 34.125 -9.898 -21.703 1 98.44 713 LYS A O 1
ATOM 5825 N N . VAL A 1 714 ? 35.281 -8.883 -20.062 1 98.69 714 VAL A N 1
ATOM 5826 C CA . VAL A 1 714 ? 34.156 -8.023 -19.641 1 98.69 714 VAL A CA 1
ATOM 5827 C C . VAL A 1 714 ? 34.469 -6.578 -20.016 1 98.69 714 VAL A C 1
ATOM 5829 O O . VAL A 1 714 ? 35.562 -6.082 -19.781 1 98.69 714 VAL A O 1
ATOM 5832 N N . THR A 1 715 ? 33.562 -5.918 -20.688 1 98.44 715 THR A N 1
ATOM 5833 C CA . THR A 1 715 ? 33.656 -4.496 -21 1 98.44 715 THR A CA 1
ATOM 5834 C C . THR A 1 715 ? 32.5 -3.725 -20.375 1 98.44 715 THR A C 1
ATOM 5836 O O . THR A 1 715 ? 31.328 -4.156 -20.453 1 98.44 715 THR A O 1
ATOM 5839 N N . VAL A 1 716 ? 32.781 -2.596 -19.703 1 98.69 716 VAL A N 1
ATOM 5840 C CA . VAL A 1 716 ? 31.781 -1.725 -19.125 1 98.69 716 VAL A CA 1
ATOM 5841 C C . VAL A 1 716 ? 31.812 -0.362 -19.812 1 98.69 716 VAL A C 1
ATOM 5843 O O . VAL A 1 716 ? 32.844 0.287 -19.875 1 98.69 716 VAL A O 1
ATOM 5846 N N . ARG A 1 717 ? 30.688 0.063 -20.344 1 98.56 717 ARG A N 1
ATOM 5847 C CA . ARG A 1 717 ? 30.5 1.383 -20.938 1 98.56 717 ARG A CA 1
ATOM 5848 C C . ARG A 1 717 ? 29.562 2.236 -20.094 1 98.56 717 ARG A C 1
ATOM 5850 O O . ARG A 1 717 ? 28.734 1.706 -19.359 1 98.56 717 ARG A O 1
ATOM 5857 N N . PHE A 1 718 ? 29.734 3.486 -20.156 1 98.75 718 PHE A N 1
ATOM 5858 C CA . PHE A 1 718 ? 28.922 4.484 -19.484 1 98.75 718 PHE A CA 1
ATOM 5859 C C . PHE A 1 718 ? 28.266 5.418 -20.5 1 98.75 718 PHE A C 1
ATOM 5861 O O . PHE A 1 718 ? 28.906 6.34 -21 1 98.75 718 PHE A O 1
ATOM 5868 N N . ILE A 1 719 ? 26.938 5.223 -20.734 1 98.75 719 ILE A N 1
ATOM 5869 C CA . ILE A 1 719 ? 26.328 5.816 -21.922 1 98.75 719 ILE A CA 1
ATOM 5870 C C . ILE A 1 719 ? 25.266 6.832 -21.5 1 98.75 719 ILE A C 1
ATOM 5872 O O . ILE A 1 719 ? 24.266 6.473 -20.875 1 98.75 719 ILE A O 1
ATOM 5876 N N . SER A 1 720 ? 25.422 8.055 -21.875 1 98.56 720 SER A N 1
ATOM 5877 C CA . SER A 1 720 ? 24.469 9.117 -21.578 1 98.56 720 SER A CA 1
ATOM 5878 C C . SER A 1 720 ? 23.094 8.805 -22.156 1 98.56 720 SER A C 1
ATOM 5880 O O . SER A 1 720 ? 22.969 8.469 -23.344 1 98.56 720 SER A O 1
ATOM 5882 N N . ILE A 1 721 ? 22.047 8.906 -21.359 1 98.31 721 ILE A N 1
ATOM 5883 C CA . ILE A 1 721 ? 20.672 8.703 -21.797 1 98.31 721 ILE A CA 1
ATOM 5884 C C . ILE A 1 721 ? 20.25 9.859 -22.703 1 98.31 721 ILE A C 1
ATOM 5886 O O . ILE A 1 721 ? 19.516 9.648 -23.688 1 98.31 721 ILE A O 1
ATOM 5890 N N . ARG A 1 722 ? 20.719 11.031 -22.469 1 96.62 722 ARG A N 1
ATOM 5891 C CA . ARG A 1 722 ? 20.359 12.242 -23.188 1 96.62 722 ARG A CA 1
ATOM 5892 C C . ARG A 1 722 ? 20.969 12.242 -24.594 1 96.62 722 ARG A C 1
ATOM 5894 O O . ARG A 1 722 ? 20.281 12.477 -25.578 1 96.62 722 ARG A O 1
ATOM 5901 N N . SER A 1 723 ? 22.328 11.852 -24.688 1 97.25 723 SER A N 1
ATOM 5902 C CA . SER A 1 723 ? 23.031 12.062 -25.953 1 97.25 723 SER A CA 1
ATOM 5903 C C . SER A 1 723 ? 23.281 10.742 -26.672 1 97.25 723 SER A C 1
ATOM 5905 O O . SER A 1 723 ? 23.516 10.719 -27.875 1 97.25 723 SER A O 1
ATOM 5907 N N . GLY A 1 724 ? 23.344 9.656 -25.953 1 98.12 724 GLY A N 1
ATOM 5908 C CA . GLY A 1 724 ? 23.719 8.375 -26.516 1 98.12 724 GLY A CA 1
ATOM 5909 C C . GLY A 1 724 ? 25.219 8.188 -26.625 1 98.12 724 GLY A C 1
ATOM 5910 O O . GLY A 1 724 ? 25.703 7.141 -27.062 1 98.12 724 GLY A O 1
ATOM 5911 N N . ARG A 1 725 ? 25.984 9.141 -26.125 1 97.88 725 ARG A N 1
ATOM 5912 C CA . ARG A 1 725 ? 27.438 9.07 -26.172 1 97.88 725 ARG A CA 1
ATOM 5913 C C . ARG A 1 725 ? 28.016 8.586 -24.844 1 97.88 725 ARG A C 1
ATOM 5915 O O . ARG A 1 725 ? 27.375 8.734 -23.797 1 97.88 725 ARG A O 1
ATOM 5922 N N . ASP A 1 726 ? 29.141 8.047 -24.844 1 98.06 726 ASP A N 1
ATOM 5923 C CA . ASP A 1 726 ? 29.844 7.645 -23.625 1 98.06 726 ASP A CA 1
ATOM 5924 C C . ASP A 1 726 ? 30.25 8.859 -22.797 1 98.06 726 ASP A C 1
ATOM 5926 O O . ASP A 1 726 ? 30.766 9.836 -23.344 1 98.06 726 ASP A O 1
ATOM 5930 N N . VAL A 1 727 ? 30.062 8.805 -21.562 1 97.38 727 VAL A N 1
ATOM 5931 C CA . VAL A 1 727 ? 30.375 9.938 -20.688 1 97.38 727 VAL A CA 1
ATOM 5932 C C . VAL A 1 727 ? 31.766 9.75 -20.078 1 97.38 727 VAL A C 1
ATOM 5934 O O . VAL A 1 727 ? 32.312 10.68 -19.484 1 97.38 727 VAL A O 1
ATOM 5937 N N . SER A 1 728 ? 32.281 8.578 -20.109 1 96.69 728 SER A N 1
ATOM 5938 C CA . SER A 1 728 ? 33.656 8.242 -19.688 1 96.69 728 SER A CA 1
ATOM 5939 C C . SER A 1 728 ? 34.219 7.109 -20.531 1 96.69 728 SER A C 1
ATOM 5941 O O . SER A 1 728 ? 33.531 6.473 -21.297 1 96.69 728 SER A O 1
ATOM 5943 N N . GLU A 1 729 ? 35.531 6.906 -20.375 1 97.12 729 GLU A N 1
ATOM 5944 C CA . GLU A 1 729 ? 36.188 5.797 -21.062 1 97.12 729 GLU A CA 1
ATOM 5945 C C . GLU A 1 729 ? 35.656 4.453 -20.562 1 97.12 729 GLU A C 1
ATOM 5947 O O . GLU A 1 729 ? 35.406 4.293 -19.375 1 97.12 729 GLU A O 1
ATOM 5952 N N . SER A 1 730 ? 35.562 3.549 -21.453 1 97.62 730 SER A N 1
ATOM 5953 C CA . SER A 1 730 ? 35.125 2.201 -21.078 1 97.62 730 SER A CA 1
ATOM 5954 C C . SER A 1 730 ? 36.188 1.509 -20.234 1 97.62 730 SER A C 1
ATOM 5956 O O . SER A 1 730 ? 37.375 1.88 -20.266 1 97.62 730 SER A O 1
ATOM 5958 N N . ILE A 1 731 ? 35.719 0.574 -19.438 1 97.94 731 ILE A N 1
ATOM 5959 C CA . ILE A 1 731 ? 36.594 -0.292 -18.656 1 97.94 731 ILE A CA 1
ATOM 5960 C C . ILE A 1 731 ? 36.562 -1.716 -19.203 1 97.94 731 ILE A C 1
ATOM 5962 O O . ILE A 1 731 ? 35.469 -2.223 -19.531 1 97.94 731 ILE A O 1
ATOM 5966 N N . THR A 1 732 ? 37.719 -2.357 -19.391 1 97.38 732 THR A N 1
ATOM 5967 C CA . THR A 1 732 ? 37.781 -3.734 -19.859 1 97.38 732 THR A CA 1
ATOM 5968 C C . THR A 1 732 ? 38.594 -4.605 -18.922 1 97.38 732 THR A C 1
ATOM 5970 O O . THR A 1 732 ? 39.594 -4.152 -18.375 1 97.38 732 THR A O 1
ATOM 5973 N N . ALA A 1 733 ? 38.188 -5.793 -18.719 1 98.12 733 ALA A N 1
ATOM 5974 C CA . ALA A 1 733 ? 38.906 -6.766 -17.906 1 98.12 733 ALA A CA 1
ATOM 5975 C C . ALA A 1 733 ? 38.875 -8.148 -18.547 1 98.12 733 ALA A C 1
ATOM 5977 O O . ALA A 1 733 ? 37.844 -8.594 -19.047 1 98.12 733 ALA A O 1
ATOM 5978 N N . SER A 1 734 ? 40.062 -8.789 -18.625 1 97.88 734 SER A N 1
ATOM 5979 C CA . SER A 1 734 ? 40.156 -10.219 -18.938 1 97.88 734 SER A CA 1
ATOM 5980 C C . SER A 1 734 ? 39.969 -11.062 -17.672 1 97.88 734 SER A C 1
ATOM 5982 O O . SER A 1 734 ? 40.656 -10.836 -16.672 1 97.88 734 SER A O 1
ATOM 5984 N N . VAL A 1 735 ? 39.062 -11.977 -17.734 1 97.94 735 VAL A N 1
ATOM 5985 C CA . VAL A 1 735 ? 38.688 -12.695 -16.531 1 97.94 735 VAL A CA 1
ATOM 5986 C C . VAL A 1 735 ? 38.625 -14.195 -16.812 1 97.94 735 VAL A C 1
ATOM 5988 O O . VAL A 1 735 ? 38.188 -14.609 -17.891 1 97.94 735 VAL A O 1
ATOM 5991 N N . SER A 1 736 ? 39.062 -15.008 -15.914 1 98.19 736 SER A N 1
ATOM 5992 C CA . SER A 1 736 ? 38.719 -16.422 -15.883 1 98.19 736 SER A CA 1
ATOM 5993 C C . SER A 1 736 ? 37.5 -16.688 -15.031 1 98.19 736 SER A C 1
ATOM 5995 O O . SER A 1 736 ? 37.562 -16.719 -13.797 1 98.19 736 SER A O 1
ATOM 5997 N N . ALA A 1 737 ? 36.375 -16.828 -15.719 1 98.25 737 ALA A N 1
ATOM 5998 C CA . ALA A 1 737 ? 35.156 -17.156 -15 1 98.25 737 ALA A CA 1
ATOM 5999 C C . ALA A 1 737 ? 35.219 -18.531 -14.367 1 98.25 737 ALA A C 1
ATOM 6001 O O . ALA A 1 737 ? 35.469 -19.531 -15.062 1 98.25 737 ALA A O 1
ATOM 6002 N N . SER A 1 738 ? 35 -18.609 -13.102 1 97.94 738 SER A N 1
ATOM 6003 C CA . SER A 1 738 ? 35.125 -19.859 -12.367 1 97.94 738 SER A CA 1
ATOM 6004 C C . SER A 1 738 ? 34.062 -20.859 -12.789 1 97.94 738 SER A C 1
ATOM 6006 O O . SER A 1 738 ? 32.969 -20.469 -13.211 1 97.94 738 SER A O 1
ATOM 6008 N N . ALA A 1 739 ? 34.406 -22.172 -12.703 1 97.44 739 ALA A N 1
ATOM 6009 C CA . ALA A 1 739 ? 33.469 -23.25 -13.047 1 97.44 739 ALA A CA 1
ATOM 6010 C C . ALA A 1 739 ? 32.344 -23.344 -12.047 1 97.44 739 ALA A C 1
ATOM 6012 O O . ALA A 1 739 ? 32.562 -23.375 -10.836 1 97.44 739 ALA A O 1
ATOM 6013 N N . ASN A 1 740 ? 31.094 -23.391 -12.609 1 97.69 740 ASN A N 1
ATOM 6014 C CA . ASN A 1 740 ? 29.891 -23.578 -11.805 1 97.69 740 ASN A CA 1
ATOM 6015 C C . ASN A 1 740 ? 29.875 -22.672 -10.586 1 97.69 740 ASN A C 1
ATOM 6017 O O . ASN A 1 740 ? 29.703 -23.125 -9.453 1 97.69 740 ASN A O 1
ATOM 6021 N N . ALA A 1 741 ? 30.016 -21.375 -10.805 1 98.19 741 ALA A N 1
ATOM 6022 C CA . ALA A 1 741 ? 30.188 -20.375 -9.75 1 98.19 741 ALA A CA 1
ATOM 6023 C C . ALA A 1 741 ? 29.875 -18.969 -10.258 1 98.19 741 ALA A C 1
ATOM 6025 O O . ALA A 1 741 ? 29.578 -18.781 -11.445 1 98.19 741 ALA A O 1
ATOM 6026 N N . THR A 1 742 ? 29.875 -18.078 -9.367 1 98.38 742 THR A N 1
ATOM 6027 C CA . THR A 1 742 ? 29.859 -16.656 -9.727 1 98.38 742 THR A CA 1
ATOM 6028 C C . THR A 1 742 ? 31.203 -16 -9.453 1 98.38 742 THR A C 1
ATOM 6030 O O . THR A 1 742 ? 31.859 -16.328 -8.461 1 98.38 742 THR A O 1
ATOM 6033 N N . THR A 1 743 ? 31.672 -15.164 -10.352 1 98.62 743 THR A N 1
ATOM 6034 C CA . THR A 1 743 ? 32.938 -14.461 -10.25 1 98.62 743 THR A CA 1
ATOM 6035 C C . THR A 1 743 ? 32.719 -12.953 -10.242 1 98.62 743 THR A C 1
ATOM 6037 O O . THR A 1 743 ? 32.219 -12.383 -11.211 1 98.62 743 THR A O 1
ATOM 6040 N N . THR A 1 744 ? 33.094 -12.305 -9.156 1 98.25 744 THR A N 1
ATOM 6041 C CA . THR A 1 744 ? 33.031 -10.852 -9.078 1 98.25 744 THR A CA 1
ATOM 6042 C C . THR A 1 744 ? 34.125 -10.211 -9.938 1 98.25 744 THR A C 1
ATOM 6044 O O . THR A 1 744 ? 35.312 -10.555 -9.805 1 98.25 744 THR A O 1
ATOM 6047 N N . VAL A 1 745 ? 33.75 -9.367 -10.797 1 98.56 745 VAL A N 1
ATOM 6048 C CA . VAL A 1 745 ? 34.719 -8.672 -11.656 1 98.56 745 VAL A CA 1
ATOM 6049 C C . VAL A 1 745 ? 35 -7.293 -11.078 1 98.56 745 VAL A C 1
ATOM 6051 O O . VAL A 1 745 ? 36.188 -6.922 -10.93 1 98.56 745 VAL A O 1
ATOM 6054 N N . PHE A 1 746 ? 34 -6.473 -10.852 1 98.06 746 PHE A N 1
ATOM 6055 C CA . PHE A 1 746 ? 34.094 -5.18 -10.18 1 98.06 746 PHE A CA 1
ATOM 6056 C C . PHE A 1 746 ? 33.188 -5.133 -8.969 1 98.06 746 PHE A C 1
ATOM 6058 O O . PHE A 1 746 ? 32.031 -5.629 -9.023 1 98.06 746 PHE A O 1
ATOM 6065 N N . SER A 1 747 ? 33.656 -4.637 -7.82 1 97.62 747 SER A N 1
ATOM 6066 C CA . SER A 1 747 ? 32.875 -4.48 -6.605 1 97.62 747 SER A CA 1
ATOM 6067 C C . SER A 1 747 ? 32.906 -3.039 -6.113 1 97.62 747 SER A C 1
ATOM 6069 O O . SER A 1 747 ? 33.969 -2.482 -5.855 1 97.62 747 SER A O 1
ATOM 6071 N N . SER A 1 748 ? 31.781 -2.453 -6.027 1 97.38 748 SER A N 1
ATOM 6072 C CA . SER A 1 748 ? 31.578 -1.12 -5.465 1 97.38 748 SER A CA 1
ATOM 6073 C C . SER A 1 748 ? 32.5 -0.099 -6.141 1 97.38 748 SER A C 1
ATOM 6075 O O . SER A 1 748 ? 33.125 0.711 -5.465 1 97.38 748 SER A O 1
ATOM 6077 N N . LYS A 1 749 ? 32.625 -0.191 -7.418 1 97.75 749 LYS A N 1
ATOM 6078 C CA . LYS A 1 749 ? 33.375 0.808 -8.148 1 97.75 749 LYS A CA 1
ATOM 6079 C C . LYS A 1 749 ? 32.625 2.131 -8.242 1 97.75 749 LYS A C 1
ATOM 6081 O O . LYS A 1 749 ? 31.438 2.148 -8.539 1 97.75 749 LYS A O 1
ATOM 6086 N N . PRO A 1 750 ? 33.281 3.201 -7.934 1 97.25 750 PRO A N 1
ATOM 6087 C CA . PRO A 1 750 ? 32.594 4.488 -7.949 1 97.25 750 PRO A CA 1
ATOM 6088 C C . PRO A 1 750 ? 32.125 4.891 -9.352 1 97.25 750 PRO A C 1
ATOM 6090 O O . PRO A 1 750 ? 32.844 4.66 -10.328 1 97.25 750 PRO A O 1
ATOM 6093 N N . LEU A 1 751 ? 31.016 5.449 -9.453 1 97.69 751 LEU A N 1
ATOM 6094 C CA . LEU A 1 751 ? 30.516 6.07 -10.672 1 97.69 751 LEU A CA 1
ATOM 6095 C C . LEU A 1 751 ? 30.766 7.574 -10.664 1 97.69 751 LEU A C 1
ATOM 6097 O O . LEU A 1 751 ? 30.656 8.219 -9.617 1 97.69 751 LEU A O 1
ATOM 6101 N N . LYS A 1 752 ? 31.109 8.062 -11.805 1 97.19 752 LYS A N 1
ATOM 6102 C CA . LYS A 1 752 ? 31.234 9.516 -11.93 1 97.19 752 LYS A CA 1
ATOM 6103 C C . LYS A 1 752 ? 29.891 10.203 -11.68 1 97.19 752 LYS A C 1
ATOM 6105 O O . LYS A 1 752 ? 28.844 9.727 -12.141 1 97.19 752 LYS A O 1
ATOM 6110 N N . PRO A 1 753 ? 29.906 11.336 -10.938 1 97.56 753 PRO A N 1
ATOM 6111 C CA . PRO A 1 753 ? 28.656 12.078 -10.781 1 97.56 753 PRO A CA 1
ATOM 6112 C C . PRO A 1 753 ? 28.094 12.57 -12.109 1 97.56 753 PRO A C 1
ATOM 6114 O O . PRO A 1 753 ? 28.844 12.883 -13.031 1 97.56 753 PRO A O 1
ATOM 6117 N N . SER A 1 754 ? 26.812 12.641 -12.195 1 97.44 754 SER A N 1
ATOM 6118 C CA . SER A 1 754 ? 26.141 13.016 -13.438 1 97.44 754 SER A CA 1
ATOM 6119 C C . SER A 1 754 ? 25.641 14.453 -13.383 1 97.44 754 SER A C 1
ATOM 6121 O O . SER A 1 754 ? 24.75 14.828 -14.148 1 97.44 754 SER A O 1
ATOM 6123 N N . ILE A 1 755 ? 26.094 15.258 -12.438 1 96.69 755 ILE A N 1
ATOM 6124 C CA . ILE A 1 755 ? 25.781 16.672 -12.281 1 96.69 755 ILE A CA 1
ATOM 6125 C C . ILE A 1 755 ? 27.047 17.438 -11.898 1 96.69 755 ILE A C 1
ATOM 6127 O O . ILE A 1 755 ? 27.922 16.906 -11.203 1 96.69 755 ILE A O 1
ATOM 6131 N N . PRO A 1 756 ? 27.234 18.672 -12.352 1 95.88 756 PRO A N 1
ATOM 6132 C CA . PRO A 1 756 ? 28.375 19.469 -11.891 1 95.88 756 PRO A CA 1
ATOM 6133 C C . PRO A 1 756 ? 28.281 19.844 -10.406 1 95.88 756 PRO A C 1
ATOM 6135 O O . PRO A 1 756 ? 27.172 19.906 -9.859 1 95.88 756 PRO A O 1
ATOM 6138 N N . HIS A 1 757 ? 29.422 20 -9.727 1 95.06 757 HIS A N 1
ATOM 6139 C CA . HIS A 1 757 ? 29.469 20.422 -8.328 1 95.06 757 HIS A CA 1
ATOM 6140 C C . HIS A 1 757 ? 28.656 19.469 -7.445 1 95.06 757 HIS A C 1
ATOM 6142 O O . HIS A 1 757 ? 27.859 19.922 -6.617 1 95.06 757 HIS A O 1
ATOM 6148 N N . HIS A 1 758 ? 28.812 18.219 -7.727 1 95 758 HIS A N 1
ATOM 6149 C CA . HIS A 1 758 ? 27.969 17.188 -7.145 1 95 758 HIS A CA 1
ATOM 6150 C C . HIS A 1 758 ? 28.094 17.172 -5.625 1 95 758 HIS A C 1
ATOM 6152 O O . HIS A 1 758 ? 27.188 16.719 -4.926 1 95 758 HIS A O 1
ATOM 6158 N N . ASP A 1 759 ? 29.172 17.719 -5.004 1 94.56 759 ASP A N 1
ATOM 6159 C CA . ASP A 1 759 ? 29.438 17.641 -3.57 1 94.56 759 ASP A CA 1
ATOM 6160 C C . ASP A 1 759 ? 29.062 18.938 -2.867 1 94.56 759 ASP A C 1
ATOM 6162 O O . ASP A 1 759 ? 29.172 19.047 -1.644 1 94.56 759 ASP A O 1
ATOM 6166 N N . ASP A 1 760 ? 28.656 19.922 -3.641 1 95.81 760 ASP A N 1
ATOM 6167 C CA . ASP A 1 760 ? 28.281 21.203 -3.072 1 95.81 760 ASP A CA 1
ATOM 6168 C C . ASP A 1 760 ? 26.766 21.344 -3.012 1 95.81 760 ASP A C 1
ATOM 6170 O O . ASP A 1 760 ? 26.141 21.781 -3.979 1 95.81 760 ASP A O 1
ATOM 6174 N N . TYR A 1 761 ? 26.188 21.203 -1.878 1 93.88 761 TYR A N 1
ATOM 6175 C CA . TYR A 1 761 ? 24.734 21.203 -1.691 1 93.88 761 TYR A CA 1
ATOM 6176 C C . TYR A 1 761 ? 24.203 22.625 -1.601 1 93.88 761 TYR A C 1
ATOM 6178 O O . TYR A 1 761 ? 22.984 22.844 -1.563 1 93.88 761 TYR A O 1
ATOM 6186 N N . THR A 1 762 ? 25.047 23.625 -1.581 1 95.06 762 THR A N 1
ATOM 6187 C CA . THR A 1 762 ? 24.594 25 -1.52 1 95.06 762 THR A CA 1
ATOM 6188 C C . THR A 1 762 ? 24.219 25.516 -2.906 1 95.06 762 THR A C 1
ATOM 6190 O O . THR A 1 762 ? 23.594 26.578 -3.037 1 95.06 762 THR A O 1
ATOM 6193 N N . ILE A 1 763 ? 24.594 24.734 -3.906 1 95.75 763 ILE A N 1
ATOM 6194 C CA . ILE A 1 763 ? 24.203 25.062 -5.277 1 95.75 763 ILE A CA 1
ATOM 6195 C C . ILE A 1 763 ? 22.891 24.359 -5.621 1 95.75 763 ILE A C 1
ATOM 6197 O O . ILE A 1 763 ? 22.766 23.141 -5.461 1 95.75 763 ILE A O 1
ATOM 6201 N N . PRO A 1 764 ? 21.922 25.156 -6.043 1 95.75 764 PRO A N 1
ATOM 6202 C CA . PRO A 1 764 ? 20.656 24.516 -6.438 1 95.75 764 PRO A CA 1
ATOM 6203 C C . PRO A 1 764 ? 20.844 23.422 -7.488 1 95.75 764 PRO A C 1
ATOM 6205 O O . PRO A 1 764 ? 21.672 23.578 -8.398 1 95.75 764 PRO A O 1
ATOM 6208 N N . PHE A 1 765 ? 20.156 22.297 -7.348 1 96.31 765 PHE A N 1
ATOM 6209 C CA . PHE A 1 765 ? 20.172 21.219 -8.344 1 96.31 765 PHE A CA 1
ATOM 6210 C C . PHE A 1 765 ? 19.516 21.672 -9.633 1 96.31 765 PHE A C 1
ATOM 6212 O O . PHE A 1 765 ? 18.312 21.969 -9.656 1 96.31 765 PHE A O 1
ATOM 6219 N N . ASP A 1 766 ? 20.234 21.781 -10.68 1 95.31 766 ASP A N 1
ATOM 6220 C CA . ASP A 1 766 ? 19.734 22.219 -11.984 1 95.31 766 ASP A CA 1
ATOM 6221 C C . ASP A 1 766 ? 19.406 21.016 -12.867 1 95.31 766 ASP A C 1
ATOM 6223 O O . ASP A 1 766 ? 20.312 20.375 -13.422 1 95.31 766 ASP A O 1
ATOM 6227 N N . VAL A 1 767 ? 18.125 20.734 -13.094 1 95.25 767 VAL A N 1
ATOM 6228 C CA . VAL A 1 767 ? 17.656 19.562 -13.828 1 95.25 767 VAL A CA 1
ATOM 6229 C C . VAL A 1 767 ? 18.156 19.625 -15.266 1 95.25 767 VAL A C 1
ATOM 6231 O O . VAL A 1 767 ? 18.297 18.594 -15.93 1 95.25 767 VAL A O 1
ATOM 6234 N N . THR A 1 768 ? 18.5 20.797 -15.789 1 94.88 768 THR A N 1
ATOM 6235 C CA . THR A 1 768 ? 18.953 20.953 -17.156 1 94.88 768 THR A CA 1
ATOM 6236 C C . THR A 1 768 ? 20.406 20.5 -17.297 1 94.88 768 THR A C 1
ATOM 6238 O O . THR A 1 768 ? 20.859 20.203 -18.406 1 94.88 768 THR A O 1
ATOM 6241 N N . GLN A 1 769 ? 21.094 20.438 -16.172 1 95.75 769 GLN A N 1
ATOM 6242 C CA . GLN A 1 769 ? 22.5 20.016 -16.203 1 95.75 769 GLN A CA 1
ATOM 6243 C C . GLN A 1 769 ? 22.641 18.547 -15.812 1 95.75 769 GLN A C 1
ATOM 6245 O O . GLN A 1 769 ? 23.734 17.984 -15.906 1 95.75 769 GLN A O 1
ATOM 6250 N N . TYR A 1 770 ? 21.594 17.953 -15.297 1 95.88 770 TYR A N 1
ATOM 6251 C CA . TYR A 1 770 ? 21.578 16.547 -14.922 1 95.88 770 TYR A CA 1
ATOM 6252 C C . TYR A 1 770 ? 21.688 15.648 -16.141 1 95.88 770 TYR A C 1
ATOM 6254 O O . TYR A 1 770 ? 20.797 15.656 -17 1 95.88 770 TYR A O 1
ATOM 6262 N N . ASP A 1 771 ? 22.766 14.859 -16.328 1 96.81 771 ASP A N 1
ATOM 6263 C CA . ASP A 1 771 ? 22.969 13.961 -17.469 1 96.81 771 ASP A CA 1
ATOM 6264 C C . ASP A 1 771 ? 23.094 12.508 -17 1 96.81 771 ASP A C 1
ATOM 6266 O O . ASP A 1 771 ? 24.188 11.938 -17.016 1 96.81 771 ASP A O 1
ATOM 6270 N N . PRO A 1 772 ? 21.984 11.906 -16.625 1 97.56 772 PRO A N 1
ATOM 6271 C CA . PRO A 1 772 ? 22.016 10.508 -16.203 1 97.56 772 PRO A CA 1
ATOM 6272 C C . PRO A 1 772 ? 22.5 9.57 -17.312 1 97.56 772 PRO A C 1
ATOM 6274 O O . PRO A 1 772 ? 22.328 9.859 -18.5 1 97.56 772 PRO A O 1
ATOM 6277 N N . TYR A 1 773 ? 23.156 8.469 -16.969 1 98.25 773 TYR A N 1
ATOM 6278 C CA . TYR A 1 773 ? 23.688 7.551 -17.953 1 98.25 773 TYR A CA 1
ATOM 6279 C C . TYR A 1 773 ? 23.5 6.102 -17.516 1 98.25 773 TYR A C 1
ATOM 6281 O O . TYR A 1 773 ? 23.266 5.824 -16.344 1 98.25 773 TYR A O 1
ATOM 6289 N N . VAL A 1 774 ? 23.531 5.148 -18.422 1 98.56 774 VAL A N 1
ATOM 6290 C CA . VAL A 1 774 ? 23.406 3.705 -18.234 1 98.56 774 VAL A CA 1
ATOM 6291 C C . VAL A 1 774 ? 24.797 3.088 -18.062 1 98.56 774 VAL A C 1
ATOM 6293 O O . VAL A 1 774 ? 25.734 3.469 -18.766 1 98.56 774 VAL A O 1
ATOM 6296 N N . VAL A 1 775 ? 24.953 2.219 -17.062 1 98.75 775 VAL A N 1
ATOM 6297 C CA . VAL A 1 775 ? 26.125 1.338 -17 1 98.75 775 VAL A CA 1
ATOM 6298 C C . VAL A 1 775 ? 25.844 0.064 -17.797 1 98.75 775 VAL A C 1
ATOM 6300 O O . VAL A 1 775 ? 25.016 -0.757 -17.406 1 98.75 775 VAL A O 1
ATOM 6303 N N . TYR A 1 776 ? 26.547 -0.061 -18.922 1 98.62 776 TYR A N 1
ATOM 6304 C CA . TYR A 1 776 ? 26.297 -1.158 -19.859 1 98.62 776 TYR A CA 1
ATOM 6305 C C . TYR A 1 776 ? 27.484 -2.119 -19.875 1 98.62 776 TYR A C 1
ATOM 6307 O O . TYR A 1 776 ? 28.625 -1.701 -20.094 1 98.62 776 TYR A O 1
ATOM 6315 N N . THR A 1 777 ? 27.203 -3.393 -19.641 1 98.62 777 THR A N 1
ATOM 6316 C CA . THR A 1 777 ? 28.281 -4.379 -19.594 1 98.62 777 THR A CA 1
ATOM 6317 C C . THR A 1 777 ? 28.062 -5.457 -20.656 1 98.62 777 THR A C 1
ATOM 6319 O O . THR A 1 777 ? 26.938 -5.863 -20.906 1 98.62 777 THR A O 1
ATOM 6322 N N . THR A 1 778 ? 29.156 -5.895 -21.266 1 98.19 778 THR A N 1
ATOM 6323 C CA . THR A 1 778 ? 29.156 -7.008 -22.219 1 98.19 778 THR A CA 1
ATOM 6324 C C . THR A 1 778 ? 30.156 -8.078 -21.797 1 98.19 778 THR A C 1
ATOM 6326 O O . THR A 1 778 ? 31.219 -7.758 -21.25 1 98.19 778 THR A O 1
ATOM 6329 N N . LEU A 1 779 ? 29.781 -9.297 -21.938 1 98.62 779 LEU A N 1
ATOM 6330 C CA . LEU A 1 779 ? 30.656 -10.469 -21.781 1 98.62 779 LEU A CA 1
ATOM 6331 C C . LEU A 1 779 ? 30.984 -11.078 -23.141 1 98.62 779 LEU A C 1
ATOM 6333 O O . LEU A 1 779 ? 30.078 -11.445 -23.906 1 98.62 779 LEU A O 1
ATOM 6337 N N . SER A 1 780 ? 32.281 -11.195 -23.453 1 98.19 780 SER A N 1
ATOM 6338 C CA . SER A 1 780 ? 32.688 -11.742 -24.75 1 98.19 780 SER A CA 1
ATOM 6339 C C . SER A 1 780 ? 33.625 -12.938 -24.562 1 98.19 780 SER A C 1
ATOM 6341 O O . SER A 1 780 ? 34.438 -12.969 -23.641 1 98.19 780 SER A O 1
ATOM 6343 N N . ILE A 1 781 ? 33.406 -13.922 -25.406 1 97.56 781 ILE A N 1
ATOM 6344 C CA . ILE A 1 781 ? 34.281 -15.086 -25.531 1 97.56 781 ILE A CA 1
ATOM 6345 C C . ILE A 1 781 ? 34.875 -15.141 -26.938 1 97.56 781 ILE A C 1
ATOM 6347 O O . ILE A 1 781 ? 34.125 -15.188 -27.922 1 97.56 781 ILE A O 1
ATOM 6351 N N . ASP A 1 782 ? 36.188 -15.148 -27.125 1 95.19 782 ASP A N 1
ATOM 6352 C CA . ASP A 1 782 ? 36.875 -15.195 -28.406 1 95.19 782 ASP A CA 1
ATOM 6353 C C . ASP A 1 782 ? 36.375 -14.109 -29.359 1 95.19 782 ASP A C 1
ATOM 6355 O O . ASP A 1 782 ? 36.062 -14.383 -30.516 1 95.19 782 ASP A O 1
ATOM 6359 N N . GLY A 1 783 ? 36 -12.969 -28.766 1 93.44 783 GLY A N 1
ATOM 6360 C CA . GLY A 1 783 ? 35.656 -11.812 -29.562 1 93.44 783 GLY A CA 1
ATOM 6361 C C . GLY A 1 783 ? 34.156 -11.688 -29.781 1 93.44 783 GLY A C 1
ATOM 6362 O O . GLY A 1 783 ? 33.656 -10.633 -30.188 1 93.44 783 GLY A O 1
ATOM 6363 N N . ALA A 1 784 ? 33.375 -12.695 -29.484 1 95.88 784 ALA A N 1
ATOM 6364 C CA . ALA A 1 784 ? 31.938 -12.656 -29.672 1 95.88 784 ALA A CA 1
ATOM 6365 C C . ALA A 1 784 ? 31.219 -12.328 -28.375 1 95.88 784 ALA A C 1
ATOM 6367 O O . ALA A 1 784 ? 31.469 -12.945 -27.344 1 95.88 784 ALA A O 1
ATOM 6368 N N . VAL A 1 785 ? 30.312 -11.383 -28.438 1 96.69 785 VAL A N 1
ATOM 6369 C CA . VAL A 1 785 ? 29.516 -11.031 -27.266 1 96.69 785 VAL A CA 1
ATOM 6370 C C . VAL A 1 785 ? 28.484 -12.133 -26.984 1 96.69 785 VAL A C 1
ATOM 6372 O O . VAL A 1 785 ? 27.672 -12.469 -27.844 1 96.69 785 VAL A O 1
ATOM 6375 N N . VAL A 1 786 ? 28.5 -12.672 -25.766 1 97.12 786 VAL A N 1
ATOM 6376 C CA . VAL A 1 786 ? 27.641 -13.805 -25.469 1 97.12 786 VAL A CA 1
ATOM 6377 C C . VAL A 1 786 ? 26.578 -13.391 -24.453 1 97.12 786 VAL A C 1
ATOM 6379 O O . VAL A 1 786 ? 25.578 -14.086 -24.266 1 97.12 786 VAL A O 1
ATOM 6382 N N . ALA A 1 787 ? 26.781 -12.266 -23.766 1 98.06 787 ALA A N 1
ATOM 6383 C CA . ALA A 1 787 ? 25.812 -11.766 -22.797 1 98.06 787 ALA A CA 1
ATOM 6384 C C . ALA A 1 787 ? 25.984 -10.266 -22.562 1 98.06 787 ALA A C 1
ATOM 6386 O O . ALA A 1 787 ? 27.078 -9.734 -22.734 1 98.06 787 ALA A O 1
ATOM 6387 N N . THR A 1 788 ? 24.938 -9.617 -22.25 1 98.12 788 THR A N 1
ATOM 6388 C CA . THR A 1 788 ? 24.938 -8.203 -21.891 1 98.12 788 THR A CA 1
ATOM 6389 C C . THR A 1 788 ? 24.031 -7.938 -20.703 1 98.12 788 THR A C 1
ATOM 6391 O O . THR A 1 788 ? 23.188 -8.766 -20.359 1 98.12 788 THR A O 1
ATOM 6394 N N . ASP A 1 789 ? 24.219 -6.898 -19.984 1 98.31 789 ASP A N 1
ATOM 6395 C CA . ASP A 1 789 ? 23.328 -6.391 -18.938 1 98.31 789 ASP A CA 1
ATOM 6396 C C . ASP A 1 789 ? 23.469 -4.879 -18.781 1 98.31 789 ASP A C 1
ATOM 6398 O O . ASP A 1 789 ? 24.438 -4.289 -19.281 1 98.31 789 ASP A O 1
ATOM 6402 N N . ALA A 1 790 ? 22.453 -4.285 -18.234 1 98.5 790 ALA A N 1
ATOM 6403 C CA . ALA A 1 790 ? 22.469 -2.832 -18.109 1 98.5 790 ALA A CA 1
ATOM 6404 C C . ALA A 1 790 ? 21.859 -2.4 -16.781 1 98.5 790 ALA A C 1
ATOM 6406 O O . ALA A 1 790 ? 20.875 -2.977 -16.312 1 98.5 790 ALA A O 1
ATOM 6407 N N . ALA A 1 791 ? 22.5 -1.484 -16.109 1 98.25 791 ALA A N 1
ATOM 6408 C CA . ALA A 1 791 ? 21.984 -0.843 -14.898 1 98.25 791 ALA A CA 1
ATOM 6409 C C . ALA A 1 791 ? 21.609 0.614 -15.172 1 98.25 791 ALA A C 1
ATOM 6411 O O . ALA A 1 791 ? 22.484 1.431 -15.484 1 98.25 791 ALA A O 1
ATOM 6412 N N . TRP A 1 792 ? 20.359 0.889 -15.125 1 98.06 792 TRP A N 1
ATOM 6413 C CA . TRP A 1 792 ? 19.812 2.229 -15.328 1 98.06 792 TRP A CA 1
ATOM 6414 C C . TRP A 1 792 ? 19.75 2.998 -14.016 1 98.06 792 TRP A C 1
ATOM 6416 O O . TRP A 1 792 ? 19.688 2.396 -12.938 1 98.06 792 TRP A O 1
ATOM 6426 N N . PRO A 1 793 ? 19.875 4.367 -14.039 1 96.56 793 PRO A N 1
ATOM 6427 C CA . PRO A 1 793 ? 19.578 5.109 -12.812 1 96.56 793 PRO A CA 1
ATOM 6428 C C . PRO A 1 793 ? 18.094 5.055 -12.445 1 96.56 793 PRO A C 1
ATOM 6430 O O . PRO A 1 793 ? 17.234 5.316 -13.297 1 96.56 793 PRO A O 1
ATOM 6433 N N . ASP A 1 794 ? 17.812 4.629 -11.297 1 95.19 794 ASP A N 1
ATOM 6434 C CA . ASP A 1 794 ? 16.438 4.586 -10.797 1 95.19 794 ASP A CA 1
ATOM 6435 C C . ASP A 1 794 ? 16.047 5.902 -10.125 1 95.19 794 ASP A C 1
ATOM 6437 O O . ASP A 1 794 ? 16.906 6.594 -9.57 1 95.19 794 ASP A O 1
ATOM 6441 N N . PRO A 1 795 ? 14.758 6.215 -10.148 1 96.81 795 PRO A N 1
ATOM 6442 C CA . PRO A 1 795 ? 13.711 5.52 -10.914 1 96.81 795 PRO A CA 1
ATOM 6443 C C . PRO A 1 795 ? 13.672 5.941 -12.375 1 96.81 795 PRO A C 1
ATOM 6445 O O . PRO A 1 795 ? 14.039 7.07 -12.711 1 96.81 795 PRO A O 1
ATOM 6448 N N . ILE A 1 796 ? 13.148 5.156 -13.203 1 97.94 796 ILE A N 1
ATOM 6449 C CA . ILE A 1 796 ? 13.094 5.398 -14.641 1 97.94 796 ILE A CA 1
ATOM 6450 C C . ILE A 1 796 ? 12.164 6.574 -14.93 1 97.94 796 ILE A C 1
ATOM 6452 O O . ILE A 1 796 ? 12.359 7.297 -15.906 1 97.94 796 ILE A O 1
ATOM 6456 N N . LYS A 1 797 ? 11.219 6.863 -14.039 1 96.94 797 LYS A N 1
ATOM 6457 C CA . LYS A 1 797 ? 10.211 7.891 -14.266 1 96.94 797 LYS A CA 1
ATOM 6458 C C . LYS A 1 797 ? 10.844 9.281 -14.312 1 96.94 797 LYS A C 1
ATOM 6460 O O . LYS A 1 797 ? 10.242 10.227 -14.828 1 96.94 797 LYS A O 1
ATOM 6465 N N . PHE A 1 798 ? 12.078 9.477 -13.75 1 97.12 798 PHE A N 1
ATOM 6466 C CA . PHE A 1 798 ? 12.742 10.773 -13.727 1 97.12 798 PHE A CA 1
ATOM 6467 C C . PHE A 1 798 ? 13.461 11.039 -15.047 1 97.12 798 PHE A C 1
ATOM 6469 O O . PHE A 1 798 ? 13.875 12.172 -15.312 1 97.12 798 PHE A O 1
ATOM 6476 N N . LEU A 1 799 ? 13.617 10.016 -15.914 1 97.38 799 LEU A N 1
ATOM 6477 C CA . LEU A 1 799 ? 14.438 10.094 -17.125 1 97.38 799 LEU A CA 1
ATOM 6478 C C . LEU A 1 799 ? 13.609 10.594 -18.297 1 97.38 799 LEU A C 1
ATOM 6480 O O . LEU A 1 799 ? 12.422 10.289 -18.406 1 97.38 799 LEU A O 1
ATOM 6484 N N . ASP A 1 800 ? 14.25 11.398 -19.094 1 96.06 800 ASP A N 1
ATOM 6485 C CA . ASP A 1 800 ? 13.656 11.758 -20.391 1 96.06 800 ASP A CA 1
ATOM 6486 C C . ASP A 1 800 ? 13.984 10.719 -21.453 1 96.06 800 ASP A C 1
ATOM 6488 O O . ASP A 1 800 ? 15.109 10.656 -21.953 1 96.06 800 ASP A O 1
ATOM 6492 N N . LEU A 1 801 ? 13.062 9.961 -21.844 1 97 801 LEU A N 1
ATOM 6493 C CA . LEU A 1 801 ? 13.273 8.867 -22.781 1 97 801 LEU A CA 1
ATOM 6494 C C . LEU A 1 801 ? 12.602 9.164 -24.125 1 97 801 LEU A C 1
ATOM 6496 O O . LEU A 1 801 ? 12.195 8.242 -24.828 1 97 801 LEU A O 1
ATOM 6500 N N . SER A 1 802 ? 12.484 10.422 -24.391 1 93.44 802 SER A N 1
ATOM 6501 C CA . SER A 1 802 ? 11.914 10.82 -25.688 1 93.44 802 SER A CA 1
ATOM 6502 C C . SER A 1 802 ? 12.945 10.711 -26.797 1 93.44 802 SER A C 1
ATOM 6504 O O . SER A 1 802 ? 14.156 10.672 -26.531 1 93.44 802 SER A O 1
ATOM 6506 N N . ASN A 1 803 ? 12.562 10.516 -28 1 93.81 803 ASN A N 1
ATOM 6507 C CA . ASN A 1 803 ? 13.367 10.602 -29.203 1 93.81 803 ASN A CA 1
ATOM 6508 C C . ASN A 1 803 ? 14.586 9.688 -29.125 1 93.81 803 ASN A C 1
ATOM 6510 O O . ASN A 1 803 ? 15.719 10.141 -29.281 1 93.81 803 ASN A O 1
ATOM 6514 N N . ARG A 1 804 ? 14.359 8.406 -29.062 1 97.25 804 ARG A N 1
ATOM 6515 C CA . ARG A 1 804 ? 15.438 7.438 -28.891 1 97.25 804 ARG A CA 1
ATOM 6516 C C . ARG A 1 804 ? 16.125 7.129 -30.219 1 97.25 804 ARG A C 1
ATOM 6518 O O . ARG A 1 804 ? 17.219 6.562 -30.234 1 97.25 804 ARG A O 1
ATOM 6525 N N . GLY A 1 805 ? 15.539 7.422 -31.422 1 96.5 805 GLY A N 1
ATOM 6526 C CA . GLY A 1 805 ? 16.125 7.168 -32.719 1 96.5 805 GLY A CA 1
ATOM 6527 C C . GLY A 1 805 ? 16.172 5.691 -33.094 1 96.5 805 GLY A C 1
ATOM 6528 O O . GLY A 1 805 ? 17.219 5.18 -33.469 1 96.5 805 GLY A O 1
ATOM 6529 N N . ILE A 1 806 ? 15.07 4.977 -33 1 96.81 806 ILE A N 1
ATOM 6530 C CA . ILE A 1 806 ? 14.984 3.541 -33.25 1 96.81 806 ILE A CA 1
ATOM 6531 C C . ILE A 1 806 ? 14.906 3.289 -34.75 1 96.81 806 ILE A C 1
ATOM 6533 O O . ILE A 1 806 ? 14.195 4.004 -35.469 1 96.81 806 ILE A O 1
ATOM 6537 N N . SER A 1 807 ? 15.617 2.311 -35.25 1 96.38 807 SER A N 1
ATOM 6538 C CA . SER A 1 807 ? 15.586 1.896 -36.656 1 96.38 807 SER A CA 1
ATOM 6539 C C . SER A 1 807 ? 15.562 0.376 -36.781 1 96.38 807 SER A C 1
ATOM 6541 O O . SER A 1 807 ? 15.953 -0.335 -35.844 1 96.38 807 SER A O 1
ATOM 6543 N N . PHE A 1 808 ? 15.078 -0.107 -37.969 1 97.06 808 PHE A N 1
ATOM 6544 C CA . PHE A 1 808 ? 14.922 -1.537 -38.188 1 97.06 808 PHE A CA 1
ATOM 6545 C C . PHE A 1 808 ? 15.562 -1.948 -39.5 1 97.06 808 PHE A C 1
ATOM 6547 O O . PHE A 1 808 ? 15.523 -1.198 -40.5 1 97.06 808 PHE A O 1
ATOM 6554 N N . ALA A 1 809 ? 16.188 -3.078 -39.5 1 96.31 809 ALA A N 1
ATOM 6555 C CA . ALA A 1 809 ? 16.562 -3.803 -40.719 1 96.31 809 ALA A CA 1
ATOM 6556 C C . ALA A 1 809 ? 15.945 -5.195 -40.75 1 96.31 809 ALA A C 1
ATOM 6558 O O . ALA A 1 809 ? 16.031 -5.945 -39.781 1 96.31 809 ALA A O 1
ATOM 6559 N N . ILE A 1 810 ? 15.289 -5.547 -41.875 1 95.5 810 ILE A N 1
ATOM 6560 C CA . ILE A 1 810 ? 14.562 -6.809 -41.969 1 95.5 810 ILE A CA 1
ATOM 6561 C C . ILE A 1 810 ? 15.211 -7.711 -43 1 95.5 810 ILE A C 1
ATOM 6563 O O . ILE A 1 810 ? 15.5 -7.27 -44.125 1 95.5 810 ILE A O 1
ATOM 6567 N N . SER A 1 811 ? 15.57 -8.844 -42.625 1 90.12 811 SER A N 1
ATOM 6568 C CA . SER A 1 811 ? 16.047 -9.883 -43.531 1 90.12 811 SER A CA 1
ATOM 6569 C C . SER A 1 811 ? 15.297 -11.195 -43.312 1 90.12 811 SER A C 1
ATOM 6571 O O . SER A 1 811 ? 15.609 -11.953 -42.406 1 90.12 811 SER A O 1
ATOM 6573 N N . GLU A 1 812 ? 14.398 -11.633 -44.281 1 86.94 812 GLU A N 1
ATOM 6574 C CA . GLU A 1 812 ? 13.617 -12.867 -44.219 1 86.94 812 GLU A CA 1
ATOM 6575 C C . GLU A 1 812 ? 12.922 -13.023 -42.875 1 86.94 812 GLU A C 1
ATOM 6577 O O . GLU A 1 812 ? 11.984 -12.281 -42.594 1 86.94 812 GLU A O 1
ATOM 6582 N N . ASN A 1 813 ? 13.516 -13.883 -42.031 1 93.75 813 ASN A N 1
ATOM 6583 C CA . ASN A 1 813 ? 12.852 -14.18 -40.75 1 93.75 813 ASN A CA 1
ATOM 6584 C C . ASN A 1 813 ? 13.578 -13.547 -39.562 1 93.75 813 ASN A C 1
ATOM 6586 O O . ASN A 1 813 ? 13.5 -14.047 -38.438 1 93.75 813 ASN A O 1
ATOM 6590 N N . ARG A 1 814 ? 14.289 -12.398 -39.844 1 96.69 814 ARG A N 1
ATOM 6591 C CA . ARG A 1 814 ? 15.031 -11.703 -38.781 1 96.69 814 ARG A CA 1
ATOM 6592 C C . ARG A 1 814 ? 14.781 -10.203 -38.844 1 96.69 814 ARG A C 1
ATOM 6594 O O . ARG A 1 814 ? 14.664 -9.625 -39.938 1 96.69 814 ARG A O 1
ATOM 6601 N N . VAL A 1 815 ? 14.633 -9.641 -37.719 1 97.12 815 VAL A N 1
ATOM 6602 C CA . VAL A 1 815 ? 14.555 -8.188 -37.594 1 97.12 815 VAL A CA 1
ATOM 6603 C C . VAL A 1 815 ? 15.711 -7.691 -36.719 1 97.12 815 VAL A C 1
ATOM 6605 O O . VAL A 1 815 ? 15.977 -8.234 -35.656 1 97.12 815 VAL A O 1
ATOM 6608 N N . THR A 1 816 ? 16.484 -6.738 -37.188 1 97.31 816 THR A N 1
ATOM 6609 C CA . THR A 1 816 ? 17.531 -6.078 -36.438 1 97.31 816 THR A CA 1
ATOM 6610 C C . THR A 1 816 ? 17.062 -4.723 -35.906 1 97.31 816 THR A C 1
ATOM 6612 O O . THR A 1 816 ? 16.594 -3.883 -36.688 1 97.31 816 THR A O 1
ATOM 6615 N N . VAL A 1 817 ? 17.125 -4.504 -34.688 1 97.88 817 VAL A N 1
ATOM 6616 C CA . VAL A 1 817 ? 16.734 -3.248 -34.062 1 97.88 817 VAL A CA 1
ATOM 6617 C C . VAL A 1 817 ? 17.969 -2.473 -33.594 1 97.88 817 VAL A C 1
ATOM 6619 O O . VAL A 1 817 ? 18.875 -3.037 -32.969 1 97.88 817 VAL A O 1
ATOM 6622 N N . SER A 1 818 ? 18.062 -1.223 -33.875 1 97.81 818 SER A N 1
ATOM 6623 C CA . SER A 1 818 ? 19.125 -0.318 -33.438 1 97.81 818 SER A CA 1
ATOM 6624 C C . SER A 1 818 ? 18.547 0.997 -32.938 1 97.81 818 SER A C 1
ATOM 6626 O O . SER A 1 818 ? 17.375 1.284 -33.125 1 97.81 818 SER A O 1
ATOM 6628 N N . SER A 1 819 ? 19.375 1.76 -32.25 1 98.06 819 SER A N 1
ATOM 6629 C CA . SER A 1 819 ? 18.922 3.035 -31.703 1 98.06 819 SER A CA 1
ATOM 6630 C C . SER A 1 819 ? 20.078 4.031 -31.594 1 98.06 819 SER A C 1
ATOM 6632 O O . SER A 1 819 ? 21.234 3.633 -31.547 1 98.06 819 SER A O 1
ATOM 6634 N N . ASP A 1 820 ? 19.75 5.359 -31.547 1 98.06 820 ASP A N 1
ATOM 6635 C CA . ASP A 1 820 ? 20.734 6.422 -31.391 1 98.06 820 ASP A CA 1
ATOM 6636 C C . ASP A 1 820 ? 21.031 6.684 -29.906 1 98.06 820 ASP A C 1
ATOM 6638 O O . ASP A 1 820 ? 22.094 7.211 -29.578 1 98.06 820 ASP A O 1
ATOM 6642 N N . ARG A 1 821 ? 20.109 6.375 -29.047 1 98.44 821 ARG A N 1
ATOM 6643 C CA . ARG A 1 821 ? 20.188 6.547 -27.594 1 98.44 821 ARG A CA 1
ATOM 6644 C C . ARG A 1 821 ? 19.703 5.297 -26.875 1 98.44 821 ARG A C 1
ATOM 6646 O O . ARG A 1 821 ? 19.062 4.438 -27.469 1 98.44 821 ARG A O 1
ATOM 6653 N N . PRO A 1 822 ? 20.047 5.176 -25.562 1 98.62 822 PRO A N 1
ATOM 6654 C CA . PRO A 1 822 ? 19.594 3.99 -24.844 1 98.62 822 PRO A CA 1
ATOM 6655 C C . PRO A 1 822 ? 18.078 3.844 -24.828 1 98.62 822 PRO A C 1
ATOM 6657 O O . PRO A 1 822 ? 17.359 4.824 -24.625 1 98.62 822 PRO A O 1
ATOM 6660 N N . VAL A 1 823 ? 17.609 2.672 -25.125 1 98.56 823 VAL A N 1
ATOM 6661 C CA . VAL A 1 823 ? 16.188 2.336 -25.141 1 98.56 823 VAL A CA 1
ATOM 6662 C C . VAL A 1 823 ? 15.891 1.354 -24 1 98.56 823 VAL A C 1
ATOM 6664 O O . VAL A 1 823 ? 16.562 0.332 -23.859 1 98.56 823 VAL A O 1
ATOM 6667 N N . LYS A 1 824 ? 14.891 1.681 -23.188 1 98.44 824 LYS A N 1
ATOM 6668 C CA . LYS A 1 824 ? 14.477 0.835 -22.062 1 98.44 824 LYS A CA 1
ATOM 6669 C C . LYS A 1 824 ? 13.203 0.062 -22.406 1 98.44 824 LYS A C 1
ATOM 6671 O O . LYS A 1 824 ? 12.203 0.654 -22.797 1 98.44 824 LYS A O 1
ATOM 6676 N N . GLY A 1 825 ? 13.25 -1.267 -22.219 1 97.94 825 GLY A N 1
ATOM 6677 C CA . GLY A 1 825 ? 12.062 -2.102 -22.234 1 97.94 825 GLY A CA 1
ATOM 6678 C C . GLY A 1 825 ? 11.422 -2.182 -23.609 1 97.94 825 GLY A C 1
ATOM 6679 O O . GLY A 1 825 ? 10.211 -1.96 -23.75 1 97.94 825 GLY A O 1
ATOM 6680 N N . PHE A 1 826 ? 12.234 -2.414 -24.688 1 98.44 826 PHE A N 1
ATOM 6681 C CA . PHE A 1 826 ? 11.711 -2.645 -26.016 1 98.44 826 PHE A CA 1
ATOM 6682 C C . PHE A 1 826 ? 10.961 -3.967 -26.094 1 98.44 826 PHE A C 1
ATOM 6684 O O . PHE A 1 826 ? 11.484 -5.008 -25.688 1 98.44 826 PHE A O 1
ATOM 6691 N N . VAL A 1 827 ? 9.695 -3.977 -26.609 1 98.56 827 VAL A N 1
ATOM 6692 C CA . VAL A 1 827 ? 8.875 -5.18 -26.641 1 98.56 827 VAL A CA 1
ATOM 6693 C C . VAL A 1 827 ? 8.172 -5.273 -28 1 98.56 827 VAL A C 1
ATOM 6695 O O . VAL A 1 827 ? 7.527 -4.32 -28.438 1 98.56 827 VAL A O 1
ATOM 6698 N N . PHE A 1 828 ? 8.344 -6.402 -28.688 1 98.19 828 PHE A N 1
ATOM 6699 C CA . PHE A 1 828 ? 7.434 -6.781 -29.766 1 98.19 828 PHE A CA 1
ATOM 6700 C C . PHE A 1 828 ? 6.145 -7.367 -29.219 1 98.19 828 PHE A C 1
ATOM 6702 O O . PHE A 1 828 ? 6.176 -8.188 -28.297 1 98.19 828 PHE A O 1
ATOM 6709 N N . GLU A 1 829 ? 5.066 -6.906 -29.719 1 97.5 829 GLU A N 1
ATOM 6710 C CA . GLU A 1 829 ? 3.787 -7.5 -29.344 1 97.5 829 GLU A CA 1
ATOM 6711 C C . GLU A 1 829 ? 3.686 -8.945 -29.828 1 97.5 829 GLU A C 1
ATOM 6713 O O . GLU A 1 829 ? 3.779 -9.211 -31.031 1 97.5 829 GLU A O 1
ATOM 6718 N N . GLU A 1 830 ? 3.52 -9.867 -28.875 1 97.81 830 GLU A N 1
ATOM 6719 C CA . GLU A 1 830 ? 3.447 -11.273 -29.25 1 97.81 830 GLU A CA 1
ATOM 6720 C C . GLU A 1 830 ? 2 -11.758 -29.297 1 97.81 830 GLU A C 1
ATOM 6722 O O . GLU A 1 830 ? 1.132 -11.219 -28.609 1 97.81 830 GLU A O 1
ATOM 6727 N N . VAL A 1 831 ? 1.764 -12.805 -30.156 1 97.5 831 VAL A N 1
ATOM 6728 C CA . VAL A 1 831 ? 0.468 -13.453 -30.328 1 97.5 831 VAL A CA 1
ATOM 6729 C C . VAL A 1 831 ? 0.646 -14.969 -30.312 1 97.5 831 VAL A C 1
ATOM 6731 O O . VAL A 1 831 ? 1.771 -15.469 -30.406 1 97.5 831 VAL A O 1
ATOM 6734 N N . GLN A 1 832 ? -0.423 -15.672 -30.172 1 97.5 832 GLN A N 1
ATOM 6735 C CA . GLN A 1 832 ? -0.401 -17.125 -30.156 1 97.5 832 GLN A CA 1
ATOM 6736 C C . GLN A 1 832 ? 0.283 -17.688 -31.406 1 97.5 832 GLN A C 1
ATOM 6738 O O . GLN A 1 832 ? 0.002 -17.25 -32.531 1 97.5 832 GLN A O 1
ATOM 6743 N N . GLY A 1 833 ? 1.166 -18.594 -31.203 1 96.62 833 GLY A N 1
ATOM 6744 C CA . GLY A 1 833 ? 1.829 -19.281 -32.312 1 96.62 833 GLY A CA 1
ATOM 6745 C C . GLY A 1 833 ? 3.139 -18.625 -32.688 1 96.62 833 GLY A C 1
ATOM 6746 O O . GLY A 1 833 ? 3.918 -19.203 -33.469 1 96.62 833 GLY A O 1
ATOM 6747 N N . MET A 1 834 ? 3.426 -17.469 -32.125 1 96 834 MET A N 1
ATOM 6748 C CA . MET A 1 834 ? 4.645 -16.734 -32.438 1 96 834 MET A CA 1
ATOM 6749 C C . MET A 1 834 ? 5.828 -17.25 -31.641 1 96 834 MET A C 1
ATOM 6751 O O . MET A 1 834 ? 5.684 -17.578 -30.453 1 96 834 MET A O 1
ATOM 6755 N N . LYS A 1 835 ? 6.969 -17.328 -32.312 1 96.44 835 LYS A N 1
ATOM 6756 C CA . LYS A 1 835 ? 8.234 -17.656 -31.641 1 96.44 835 LYS A CA 1
ATOM 6757 C C . LYS A 1 835 ? 9.297 -16.594 -31.938 1 96.44 835 LYS A C 1
ATOM 6759 O O . LYS A 1 835 ? 9.648 -16.375 -33.094 1 96.44 835 LYS A O 1
ATOM 6764 N N . LEU A 1 836 ? 9.703 -15.938 -30.953 1 97.94 836 LEU A N 1
ATOM 6765 C CA . LEU A 1 836 ? 10.797 -14.969 -31.047 1 97.94 836 LEU A CA 1
ATOM 6766 C C . LEU A 1 836 ? 12.039 -15.484 -30.328 1 97.94 836 LEU A C 1
ATOM 6768 O O . LEU A 1 836 ? 11.93 -16.094 -29.266 1 97.94 836 LEU A O 1
ATOM 6772 N N . SER A 1 837 ? 13.188 -15.258 -30.953 1 97.69 837 SER A N 1
ATOM 6773 C CA . SER A 1 837 ? 14.422 -15.656 -30.297 1 97.69 837 SER A CA 1
ATOM 6774 C C . SER A 1 837 ? 14.688 -14.797 -29.062 1 97.69 837 SER A C 1
ATOM 6776 O O . SER A 1 837 ? 15.398 -15.211 -28.141 1 97.69 837 SER A O 1
ATOM 6778 N N . ASP A 1 838 ? 14.164 -13.586 -29.078 1 97.81 838 ASP A N 1
ATOM 6779 C CA . ASP A 1 838 ? 14.289 -12.695 -27.938 1 97.81 838 ASP A CA 1
ATOM 6780 C C . ASP A 1 838 ? 13.219 -11.617 -27.953 1 97.81 838 ASP A C 1
ATOM 6782 O O . ASP A 1 838 ? 12.57 -11.391 -28.984 1 97.81 838 ASP A O 1
ATOM 6786 N N . ASN A 1 839 ? 12.922 -11.07 -26.812 1 98.44 839 ASN A N 1
ATOM 6787 C CA . ASN A 1 839 ? 11.977 -9.969 -26.625 1 98.44 839 ASN A CA 1
ATOM 6788 C C . ASN A 1 839 ? 12.164 -9.305 -25.266 1 98.44 839 ASN A C 1
ATOM 6790 O O . ASN A 1 839 ? 12.914 -9.797 -24.422 1 98.44 839 ASN A O 1
ATOM 6794 N N . GLY A 1 840 ? 11.547 -8.094 -25.062 1 98.31 840 GLY A N 1
ATOM 6795 C CA . GLY A 1 840 ? 11.641 -7.414 -23.781 1 98.31 840 GLY A CA 1
ATOM 6796 C C . GLY A 1 840 ? 13.055 -7.023 -23.422 1 98.31 840 GLY A C 1
ATOM 6797 O O . GLY A 1 840 ? 13.523 -7.312 -22.312 1 98.31 840 GLY A O 1
ATOM 6798 N N . PHE A 1 841 ? 13.812 -6.359 -24.281 1 98.12 841 PHE A N 1
ATOM 6799 C CA . PHE A 1 841 ? 15.227 -6.082 -24.078 1 98.12 841 PHE A CA 1
ATOM 6800 C C . PHE A 1 841 ? 15.5 -4.582 -24.141 1 98.12 841 PHE A C 1
ATOM 6802 O O . PHE A 1 841 ? 14.648 -3.814 -24.609 1 98.12 841 PHE A O 1
ATOM 6809 N N . ASP A 1 842 ? 16.625 -4.168 -23.625 1 98.5 842 ASP A N 1
ATOM 6810 C CA . ASP A 1 842 ? 17.156 -2.818 -23.797 1 98.5 842 ASP A CA 1
ATOM 6811 C C . ASP A 1 842 ? 18.062 -2.73 -25.016 1 98.5 842 ASP A C 1
ATOM 6813 O O . ASP A 1 842 ? 18.641 -3.736 -25.438 1 98.5 842 ASP A O 1
ATOM 6817 N N . ILE A 1 843 ? 18.156 -1.549 -25.562 1 98.12 843 ILE A N 1
ATOM 6818 C CA . ILE A 1 843 ? 19.031 -1.328 -26.703 1 98.12 843 ILE A CA 1
ATOM 6819 C C . ILE A 1 843 ? 20 -0.176 -26.391 1 98.12 843 ILE A C 1
ATOM 6821 O O . ILE A 1 843 ? 19.578 0.86 -25.875 1 98.12 843 ILE A O 1
ATOM 6825 N N . MET A 1 844 ? 21.25 -0.434 -26.688 1 98.38 844 MET A N 1
ATOM 6826 C CA . MET A 1 844 ? 22.266 0.609 -26.531 1 98.38 844 MET A CA 1
ATOM 6827 C C . MET A 1 844 ? 22.766 1.087 -27.891 1 98.38 844 MET A C 1
ATOM 6829 O O . MET A 1 844 ? 22.828 0.31 -28.844 1 98.38 844 MET A O 1
ATOM 6833 N N . PRO A 1 845 ? 23.141 2.402 -27.953 1 97.94 845 PRO A N 1
ATOM 6834 C CA . PRO A 1 845 ? 23.734 2.889 -29.203 1 97.94 845 PRO A CA 1
ATOM 6835 C C . PRO A 1 845 ? 24.953 2.09 -29.641 1 97.94 845 PRO A C 1
ATOM 6837 O O . PRO A 1 845 ? 25.812 1.765 -28.812 1 97.94 845 PRO A O 1
ATOM 6840 N N . GLY A 1 846 ? 24.938 1.819 -30.922 1 94.75 846 GLY A N 1
ATOM 6841 C CA . GLY A 1 846 ? 26.047 1.049 -31.453 1 94.75 846 GLY A CA 1
ATOM 6842 C C . GLY A 1 846 ? 25.766 -0.44 -31.531 1 94.75 846 GLY A C 1
ATOM 6843 O O . GLY A 1 846 ? 26.453 -1.178 -32.219 1 94.75 846 GLY A O 1
ATOM 6844 N N . GLU A 1 847 ? 24.812 -0.89 -30.812 1 93.69 847 GLU A N 1
ATOM 6845 C CA . GLU A 1 847 ? 24.406 -2.295 -30.828 1 93.69 847 GLU A CA 1
ATOM 6846 C C . GLU A 1 847 ? 23.391 -2.562 -31.938 1 93.69 847 GLU A C 1
ATOM 6848 O O . GLU A 1 847 ? 22.578 -1.694 -32.25 1 93.69 847 GLU A O 1
ATOM 6853 N N . LYS A 1 848 ? 23.484 -3.715 -32.5 1 95.31 848 LYS A N 1
ATOM 6854 C CA . LYS A 1 848 ? 22.469 -4.277 -33.375 1 95.31 848 LYS A CA 1
ATOM 6855 C C . LYS A 1 848 ? 21.828 -5.523 -32.781 1 95.31 848 LYS A C 1
ATOM 6857 O O . LYS A 1 848 ? 22.422 -6.605 -32.812 1 95.31 848 LYS A O 1
ATOM 6862 N N . HIS A 1 849 ? 20.656 -5.383 -32.312 1 96.94 849 HIS A N 1
ATOM 6863 C CA . HIS A 1 849 ? 19.969 -6.508 -31.672 1 96.94 849 HIS A CA 1
ATOM 6864 C C . HIS A 1 849 ? 19.141 -7.289 -32.688 1 96.94 849 HIS A C 1
ATOM 6866 O O . HIS A 1 849 ? 18.188 -6.758 -33.281 1 96.94 849 HIS A O 1
ATOM 6872 N N . VAL A 1 850 ? 19.469 -8.5 -32.906 1 97.06 850 VAL A N 1
ATOM 6873 C CA . VAL A 1 850 ? 18.828 -9.312 -33.938 1 97.06 850 VAL A CA 1
ATOM 6874 C C . VAL A 1 850 ? 17.812 -10.258 -33.281 1 97.06 850 VAL A C 1
ATOM 6876 O O . VAL A 1 850 ? 18.141 -10.961 -32.312 1 97.06 850 VAL A O 1
ATOM 6879 N N . VAL A 1 851 ? 16.594 -10.328 -33.781 1 97.81 851 VAL A N 1
ATOM 6880 C CA . VAL A 1 851 ? 15.539 -11.227 -33.312 1 97.81 851 VAL A CA 1
ATOM 6881 C C . VAL A 1 851 ? 15.039 -12.094 -34.469 1 97.81 851 VAL A C 1
ATOM 6883 O O . VAL A 1 851 ? 14.586 -11.57 -35.469 1 97.81 851 VAL A O 1
ATOM 6886 N N . ALA A 1 852 ? 15.133 -13.352 -34.312 1 98 852 ALA A N 1
ATOM 6887 C CA . ALA A 1 852 ? 14.523 -14.281 -35.25 1 98 852 ALA A CA 1
ATOM 6888 C C . ALA A 1 852 ? 13.016 -14.406 -35.031 1 98 852 ALA A C 1
ATOM 6890 O O . ALA A 1 852 ? 12.57 -14.43 -33.875 1 98 852 ALA A O 1
ATOM 6891 N N . VAL A 1 853 ? 12.266 -14.469 -36.125 1 97.19 853 VAL A N 1
ATOM 6892 C CA . VAL A 1 853 ? 10.805 -14.453 -36.031 1 97.19 853 VAL A CA 1
ATOM 6893 C C . VAL A 1 853 ? 10.242 -15.68 -36.75 1 97.19 853 VAL A C 1
ATOM 6895 O O . VAL A 1 853 ? 10.57 -15.93 -37.906 1 97.19 853 VAL A O 1
ATOM 6898 N N . GLU A 1 854 ? 9.438 -16.406 -36.094 1 96.31 854 GLU A N 1
ATOM 6899 C CA . GLU A 1 854 ? 8.656 -17.5 -36.656 1 96.31 854 GLU A CA 1
ATOM 6900 C C . GLU A 1 854 ? 7.199 -17.406 -36.219 1 96.31 854 GLU A C 1
ATOM 6902 O O . GLU A 1 854 ? 6.891 -16.859 -35.156 1 96.31 854 GLU A O 1
ATOM 6907 N N . GLY A 1 855 ? 6.336 -17.969 -37.062 1 93.94 855 GLY A N 1
ATOM 6908 C CA . GLY A 1 855 ? 4.938 -18.016 -36.656 1 93.94 855 GLY A CA 1
ATOM 6909 C C . GLY A 1 855 ? 4.035 -17.234 -37.594 1 93.94 855 GLY A C 1
ATOM 6910 O O . GLY A 1 855 ? 4.34 -17.078 -38.781 1 93.94 855 GLY A O 1
ATOM 6911 N N . PRO A 1 856 ? 2.916 -16.734 -37.062 1 94.12 856 PRO A N 1
ATOM 6912 C CA . PRO A 1 856 ? 1.854 -16.203 -37.938 1 94.12 856 PRO A CA 1
ATOM 6913 C C . PRO A 1 856 ? 2.1 -14.758 -38.344 1 94.12 856 PRO A C 1
ATOM 6915 O O . PRO A 1 856 ? 1.424 -14.25 -39.25 1 94.12 856 PRO A O 1
ATOM 6918 N N . VAL A 1 857 ? 3.014 -14.047 -37.719 1 93.31 857 VAL A N 1
ATOM 6919 C CA . VAL A 1 857 ? 3.32 -12.664 -38.031 1 93.31 857 VAL A CA 1
ATOM 6920 C C . VAL A 1 857 ? 4.723 -12.57 -38.625 1 93.31 857 VAL A C 1
ATOM 6922 O O . VAL A 1 857 ? 5.691 -13.039 -38.031 1 93.31 857 VAL A O 1
ATOM 6925 N N . SER A 1 858 ? 4.809 -11.961 -39.781 1 93.88 858 SER A N 1
ATOM 6926 C CA . SER A 1 858 ? 6.121 -11.812 -40.406 1 93.88 858 SER A CA 1
ATOM 6927 C C . SER A 1 858 ? 6.914 -10.68 -39.75 1 93.88 858 SER A C 1
ATOM 6929 O O . SER A 1 858 ? 6.344 -9.805 -39.094 1 93.88 858 SER A O 1
ATOM 6931 N N . ALA A 1 859 ? 8.164 -10.703 -39.906 1 93.88 859 ALA A N 1
ATOM 6932 C CA . ALA A 1 859 ? 9.078 -9.766 -39.281 1 93.88 859 ALA A CA 1
ATOM 6933 C C . ALA A 1 859 ? 8.703 -8.32 -39.594 1 93.88 859 ALA A C 1
ATOM 6935 O O . ALA A 1 859 ? 8.852 -7.43 -38.75 1 93.88 859 ALA A O 1
ATOM 6936 N N . ASP A 1 860 ? 8.234 -8.07 -40.781 1 93.62 860 ASP A N 1
ATOM 6937 C CA . ASP A 1 860 ? 7.953 -6.707 -41.25 1 93.62 860 ASP A CA 1
ATOM 6938 C C . ASP A 1 860 ? 6.621 -6.207 -40.688 1 93.62 860 ASP A C 1
ATOM 6940 O O . ASP A 1 860 ? 6.328 -5.012 -40.75 1 93.62 860 ASP A O 1
ATOM 6944 N N . LYS A 1 861 ? 5.875 -7.105 -40.094 1 94.62 861 LYS A N 1
ATOM 6945 C CA . LYS A 1 861 ? 4.543 -6.738 -39.625 1 94.62 861 LYS A CA 1
ATOM 6946 C C . LYS A 1 861 ? 4.488 -6.723 -38.094 1 94.62 861 LYS A C 1
ATOM 6948 O O . LYS A 1 861 ? 3.414 -6.574 -37.5 1 94.62 861 LYS A O 1
ATOM 6953 N N . LEU A 1 862 ? 5.59 -6.902 -37.5 1 96.12 862 LEU A N 1
ATOM 6954 C CA . LEU A 1 862 ? 5.641 -6.863 -36.062 1 96.12 862 LEU A CA 1
ATOM 6955 C C . LEU A 1 862 ? 5.258 -5.484 -35.531 1 96.12 862 LEU A C 1
ATOM 6957 O O . LEU A 1 862 ? 5.598 -4.469 -36.156 1 96.12 862 LEU A O 1
ATOM 6961 N N . ARG A 1 863 ? 4.473 -5.43 -34.469 1 97.12 863 ARG A N 1
ATOM 6962 C CA . ARG A 1 863 ? 4.223 -4.211 -33.688 1 97.12 863 ARG A CA 1
ATOM 6963 C C . ARG A 1 863 ? 5.164 -4.109 -32.5 1 97.12 863 ARG A C 1
ATOM 6965 O O . ARG A 1 863 ? 5.602 -5.129 -31.969 1 97.12 863 ARG A O 1
ATOM 6972 N N . TRP A 1 864 ? 5.496 -2.893 -32.094 1 97.5 864 TRP A N 1
ATOM 6973 C CA . TRP A 1 864 ? 6.527 -2.742 -31.078 1 97.5 864 TRP A CA 1
ATOM 6974 C C . TRP A 1 864 ? 6.289 -1.483 -30.25 1 97.5 864 TRP A C 1
ATOM 6976 O O . TRP A 1 864 ? 5.488 -0.624 -30.625 1 97.5 864 TRP A O 1
ATOM 6986 N N . THR A 1 865 ? 6.82 -1.421 -29.078 1 98 865 THR A N 1
ATOM 6987 C CA . THR A 1 865 ? 6.855 -0.243 -28.219 1 98 865 THR A CA 1
ATOM 6988 C C . THR A 1 865 ? 8.039 -0.314 -27.266 1 98 865 THR A C 1
ATOM 6990 O O . THR A 1 865 ? 8.828 -1.259 -27.312 1 98 865 THR A O 1
ATOM 6993 N N . HIS A 1 866 ? 8.328 0.719 -26.547 1 98.19 866 HIS A N 1
ATOM 6994 C CA . HIS A 1 866 ? 9.336 0.812 -25.5 1 98.19 866 HIS A CA 1
ATOM 6995 C C . HIS A 1 866 ? 8.945 1.859 -24.453 1 98.19 866 HIS A C 1
ATOM 6997 O O . HIS A 1 866 ? 8.008 2.631 -24.672 1 98.19 866 HIS A O 1
ATOM 7003 N N . ILE A 1 867 ? 9.57 1.86 -23.344 1 98 867 ILE A N 1
ATOM 7004 C CA . ILE A 1 867 ? 9.312 2.879 -22.328 1 98 867 ILE A CA 1
ATOM 7005 C C . ILE A 1 867 ? 9.602 4.262 -22.906 1 98 867 ILE A C 1
ATOM 7007 O O . ILE A 1 867 ? 10.68 4.5 -23.453 1 98 867 ILE A O 1
ATOM 7011 N N . GLY A 1 868 ? 8.656 5.125 -22.797 1 95.25 868 GLY A N 1
ATOM 7012 C CA . GLY A 1 868 ? 8.812 6.477 -23.312 1 95.25 868 GLY A CA 1
ATOM 7013 C C . GLY A 1 868 ? 8.328 6.641 -24.734 1 95.25 868 GLY A C 1
ATOM 7014 O O . GLY A 1 868 ? 8.336 7.746 -25.281 1 95.25 868 GLY A O 1
ATOM 7015 N N . ALA A 1 869 ? 7.875 5.566 -25.375 1 96 869 ALA A N 1
ATOM 7016 C CA . ALA A 1 869 ? 7.383 5.641 -26.75 1 96 869 ALA A CA 1
ATOM 7017 C C . ALA A 1 869 ? 6.105 6.469 -26.828 1 96 869 ALA A C 1
ATOM 7019 O O . ALA A 1 869 ? 5.383 6.605 -25.844 1 96 869 ALA A O 1
ATOM 7020 N N . ASP A 1 870 ? 5.809 6.922 -27.984 1 91.06 870 ASP A N 1
ATOM 7021 C CA . ASP A 1 870 ? 4.625 7.742 -28.203 1 91.06 870 ASP A CA 1
ATOM 7022 C C . ASP A 1 870 ? 3.354 6.895 -28.172 1 91.06 870 ASP A C 1
ATOM 7024 O O . ASP A 1 870 ? 2.303 7.355 -27.734 1 91.06 870 ASP A O 1
ATOM 7028 N N . ASP A 1 871 ? 3.547 5.656 -28.734 1 92 871 ASP A N 1
ATOM 7029 C CA . ASP A 1 871 ? 2.406 4.75 -28.812 1 92 871 ASP A CA 1
ATOM 7030 C C . ASP A 1 871 ? 2.805 3.338 -28.391 1 92 871 ASP A C 1
ATOM 7032 O O . ASP A 1 871 ? 3.992 3.008 -28.344 1 92 871 ASP A O 1
ATOM 7036 N N . ALA A 1 872 ? 1.799 2.521 -28.047 1 93.19 872 ALA A N 1
ATOM 7037 C CA . ALA A 1 872 ? 2.059 1.216 -27.453 1 93.19 872 ALA A CA 1
ATOM 7038 C C . ALA A 1 872 ? 2.049 0.116 -28.5 1 93.19 872 ALA A C 1
ATOM 7040 O O . ALA A 1 872 ? 2.51 -1 -28.25 1 93.19 872 ALA A O 1
ATOM 7041 N N . SER A 1 873 ? 1.608 0.324 -29.688 1 94.81 873 SER A N 1
ATOM 7042 C CA . SER A 1 873 ? 1.505 -0.667 -30.75 1 94.81 873 SER A CA 1
ATOM 7043 C C . SER A 1 873 ? 1.916 -0.078 -32.094 1 94.81 873 SER A C 1
ATOM 7045 O O . SER A 1 873 ? 1.14 -0.102 -33.062 1 94.81 873 SER A O 1
ATOM 7047 N N . MET A 1 874 ? 3.141 0.262 -32.156 1 96.25 874 MET A N 1
ATOM 7048 C CA . MET A 1 874 ? 3.633 0.975 -33.344 1 96.25 874 MET A CA 1
ATOM 7049 C C . MET A 1 874 ? 4.016 -0.001 -34.438 1 96.25 874 MET A C 1
ATOM 7051 O O . MET A 1 874 ? 4.422 -1.132 -34.156 1 96.25 874 MET A O 1
ATOM 7055 N N . GLU A 1 875 ? 3.984 0.373 -35.656 1 96.06 875 GLU A N 1
ATOM 7056 C CA . GLU A 1 875 ? 4.375 -0.427 -36.812 1 96.06 875 GLU A CA 1
ATOM 7057 C C . GLU A 1 875 ? 5.84 -0.189 -37.188 1 96.06 875 GLU A C 1
ATOM 7059 O O . GLU A 1 875 ? 6.391 0.876 -36.906 1 96.06 875 GLU A O 1
ATOM 7064 N N . ILE A 1 876 ? 6.367 -1.264 -37.719 1 93.31 876 ILE A N 1
ATOM 7065 C CA . ILE A 1 876 ? 7.715 -1.109 -38.25 1 93.31 876 ILE A CA 1
ATOM 7066 C C . ILE A 1 876 ? 7.668 -0.315 -39.562 1 93.31 876 ILE A C 1
ATOM 7068 O O . ILE A 1 876 ? 6.945 -0.68 -40.5 1 93.31 876 ILE A O 1
ATOM 7072 N N . ASN A 1 877 ? 8.156 0.887 -39.531 1 79.62 877 ASN A N 1
ATOM 7073 C CA . ASN A 1 877 ? 8.258 1.681 -40.75 1 79.62 877 ASN A CA 1
ATOM 7074 C C . ASN A 1 877 ? 9.609 1.478 -41.438 1 79.62 877 ASN A C 1
ATOM 7076 O O . ASN A 1 877 ? 10.648 1.842 -40.906 1 79.62 877 ASN A O 1
ATOM 7080 N N . THR A 1 878 ? 9.703 0.606 -42.406 1 62.69 878 THR A N 1
ATOM 7081 C CA . THR A 1 878 ? 10.938 0.45 -43.156 1 62.69 878 THR A CA 1
ATOM 7082 C C . THR A 1 878 ? 11.117 1.599 -44.156 1 62.69 878 THR A C 1
ATOM 7084 O O . THR A 1 878 ? 10.188 1.945 -44.875 1 62.69 878 THR A O 1
ATOM 7087 N N . ARG A 1 879 ? 11.672 2.66 -43.844 1 46.62 879 ARG A N 1
ATOM 7088 C CA . ARG A 1 879 ? 11.984 3.574 -44.938 1 46.62 879 ARG A CA 1
ATOM 7089 C C . ARG A 1 879 ? 12.352 2.809 -46.188 1 46.62 879 ARG A C 1
ATOM 7091 O O . ARG A 1 879 ? 13.195 1.908 -46.156 1 46.62 879 ARG A O 1
ATOM 7098 N N . ARG A 1 880 ? 11.398 3.117 -47.188 1 30.28 880 ARG A N 1
ATOM 7099 C CA . ARG A 1 880 ? 11.906 2.902 -48.562 1 30.28 880 ARG A CA 1
ATOM 7100 C C . ARG A 1 880 ? 12.961 3.945 -48.906 1 30.28 880 ARG A C 1
ATOM 7102 O O . ARG A 1 880 ? 12.773 5.141 -48.656 1 30.28 880 ARG A O 1
ATOM 7109 N N . MET B 1 1 ? 6.441 60.625 35.219 1 60.41 1 MET B N 1
ATOM 7110 C CA . MET B 1 1 ? 6.656 60.5 33.781 1 60.41 1 MET B CA 1
ATOM 7111 C C . MET B 1 1 ? 5.707 59.469 33.156 1 60.41 1 MET B C 1
ATOM 7113 O O . MET B 1 1 ? 5.453 58.438 33.75 1 60.41 1 MET B O 1
ATOM 7117 N N . ILE B 1 2 ? 5.273 59.844 31.922 1 76.56 2 ILE B N 1
ATOM 7118 C CA . ILE B 1 2 ? 4.316 59.125 31.094 1 76.56 2 ILE B CA 1
ATOM 7119 C C . ILE B 1 2 ? 5.004 57.938 30.422 1 76.56 2 ILE B C 1
ATOM 7121 O O . ILE B 1 2 ? 6.195 58 30.109 1 76.56 2 ILE B O 1
ATOM 7125 N N . TYR B 1 3 ? 4.504 56.812 30.422 1 89.19 3 TYR B N 1
ATOM 7126 C CA . TYR B 1 3 ? 4.895 55.562 29.734 1 89.19 3 TYR B CA 1
ATOM 7127 C C . TYR B 1 3 ? 5.223 55.844 28.266 1 89.19 3 TYR B C 1
ATOM 7129 O O . TYR B 1 3 ? 4.5 56.594 27.594 1 89.19 3 TYR B O 1
ATOM 7137 N N . THR B 1 4 ? 6.461 55.438 27.859 1 91.38 4 THR B N 1
ATOM 7138 C CA . THR B 1 4 ? 6.832 55.562 26.453 1 91.38 4 THR B CA 1
ATOM 7139 C C . THR B 1 4 ? 7.336 54.219 25.922 1 91.38 4 THR B C 1
ATOM 7141 O O . THR B 1 4 ? 8.062 53.5 26.625 1 91.38 4 THR B O 1
ATOM 7144 N N . ARG B 1 5 ? 6.859 53.844 24.781 1 94.06 5 ARG B N 1
ATOM 7145 C CA . ARG B 1 5 ? 7.336 52.688 24.062 1 94.06 5 ARG B CA 1
ATOM 7146 C C . ARG B 1 5 ? 7.961 53.062 22.719 1 94.06 5 ARG B C 1
ATOM 7148 O O . ARG B 1 5 ? 7.352 53.781 21.938 1 94.06 5 ARG B O 1
ATOM 7155 N N . ILE B 1 6 ? 9.172 52.656 22.469 1 93.94 6 ILE B N 1
ATOM 7156 C CA . ILE B 1 6 ? 9.875 52.906 21.219 1 93.94 6 ILE B CA 1
ATOM 7157 C C . ILE B 1 6 ? 10.164 51.594 20.516 1 93.94 6 ILE B C 1
ATOM 7159 O O . ILE B 1 6 ? 11 50.812 20.953 1 93.94 6 ILE B O 1
ATOM 7163 N N . GLN B 1 7 ? 9.445 51.375 19.438 1 95.38 7 GLN B N 1
ATOM 7164 C CA . GLN B 1 7 ? 9.68 50.188 18.641 1 95.38 7 GLN B CA 1
ATOM 7165 C C . GLN B 1 7 ? 11.008 50.281 17.891 1 95.38 7 GLN B C 1
ATOM 7167 O O . GLN B 1 7 ? 11.32 51.312 17.281 1 95.38 7 GLN B O 1
ATOM 7172 N N . LEU B 1 8 ? 11.82 49.312 17.984 1 96.12 8 LEU B N 1
ATOM 7173 C CA . LEU B 1 8 ? 13.047 49.25 17.203 1 96.12 8 LEU B CA 1
ATOM 7174 C C . LEU B 1 8 ? 12.828 48.5 15.891 1 96.12 8 LEU B C 1
ATOM 7176 O O . LEU B 1 8 ? 13.234 47.344 15.75 1 96.12 8 LEU B O 1
ATOM 7180 N N . THR B 1 9 ? 12.242 49.188 14.938 1 94.94 9 THR B N 1
ATOM 7181 C CA . THR B 1 9 ? 11.836 48.531 13.703 1 94.94 9 THR B CA 1
ATOM 7182 C C . THR B 1 9 ? 12.766 48.938 12.555 1 94.94 9 THR B C 1
ATOM 7184 O O . THR B 1 9 ? 12.781 48.281 11.508 1 94.94 9 THR B O 1
ATOM 7187 N N . ASN B 1 10 ? 13.539 49.969 12.734 1 94.19 10 ASN B N 1
ATOM 7188 C CA . ASN B 1 10 ? 14.367 50.469 11.641 1 94.19 10 ASN B CA 1
ATOM 7189 C C . ASN B 1 10 ? 15.852 50.438 11.992 1 94.19 10 ASN B C 1
ATOM 7191 O O . ASN B 1 10 ? 16.219 50.469 13.164 1 94.19 10 ASN B O 1
ATOM 7195 N N . GLY B 1 11 ? 16.594 50.281 10.992 1 95.69 11 GLY B N 1
ATOM 7196 C CA . GLY B 1 11 ? 18.016 50.469 11.141 1 95.69 11 GLY B CA 1
ATOM 7197 C C . GLY B 1 11 ? 18.75 49.188 11.469 1 95.69 11 GLY B C 1
ATOM 7198 O O . GLY B 1 11 ? 19.969 49.156 11.656 1 95.69 11 GLY B O 1
ATOM 7199 N N . TRP B 1 12 ? 18.062 48.094 11.484 1 97.94 12 TRP B N 1
ATOM 7200 C CA . TRP B 1 12 ? 18.688 46.812 11.781 1 97.94 12 TRP B CA 1
ATOM 7201 C C . TRP B 1 12 ? 19.609 46.406 10.648 1 97.94 12 TRP B C 1
ATOM 7203 O O . TRP B 1 12 ? 19.297 46.594 9.469 1 97.94 12 TRP B O 1
ATOM 7213 N N . THR B 1 13 ? 20.719 45.812 10.969 1 97.06 13 THR B N 1
ATOM 7214 C CA . THR B 1 13 ? 21.641 45.156 10.039 1 97.06 13 THR B CA 1
ATOM 7215 C C . THR B 1 13 ? 21.984 43.75 10.523 1 97.06 13 THR B C 1
ATOM 7217 O O . THR B 1 13 ? 21.75 43.406 11.688 1 97.06 13 THR B O 1
ATOM 7220 N N . PHE B 1 14 ? 22.438 42.844 9.633 1 96.94 14 PHE B N 1
ATOM 7221 C CA . PHE B 1 14 ? 22.797 41.5 10.008 1 96.94 14 PHE B CA 1
ATOM 7222 C C . PHE B 1 14 ? 24.062 41.062 9.297 1 96.94 14 PHE B C 1
ATOM 7224 O O . PHE B 1 14 ? 24.469 41.656 8.297 1 96.94 14 PHE B O 1
ATOM 7231 N N . LYS B 1 15 ? 24.75 40.125 9.797 1 95.5 15 LYS B N 1
ATOM 7232 C CA . LYS B 1 15 ? 25.891 39.469 9.164 1 95.5 15 LYS B CA 1
ATOM 7233 C C . LYS B 1 15 ? 26.094 38.062 9.711 1 95.5 15 LYS B C 1
ATOM 7235 O O . LYS B 1 15 ? 25.562 37.719 10.773 1 95.5 15 LYS B O 1
ATOM 7240 N N . GLN B 1 16 ? 26.672 37.219 8.898 1 94.25 16 GLN B N 1
ATOM 7241 C CA . GLN B 1 16 ? 27.125 35.938 9.367 1 94.25 16 GLN B CA 1
ATOM 7242 C C . GLN B 1 16 ? 28.406 36.062 10.188 1 94.25 16 GLN B C 1
ATOM 7244 O O . GLN B 1 16 ? 29.312 36.812 9.828 1 94.25 16 GLN B O 1
ATOM 7249 N N . GLN B 1 17 ? 28.391 35.344 11.305 1 89.94 17 GLN B N 1
ATOM 7250 C CA . GLN B 1 17 ? 29.656 35.344 12.031 1 89.94 17 GLN B CA 1
ATOM 7251 C C . GLN B 1 17 ? 30.766 34.719 11.203 1 89.94 17 GLN B C 1
ATOM 7253 O O . GLN B 1 17 ? 30.562 33.656 10.57 1 89.94 17 GLN B O 1
ATOM 7258 N N . GLU B 1 18 ? 31.938 35.281 11.188 1 75.81 18 GLU B N 1
ATOM 7259 C CA . GLU B 1 18 ? 33.156 34.812 10.516 1 75.81 18 GLU B CA 1
ATOM 7260 C C . GLU B 1 18 ? 32.969 34.812 9 1 75.81 18 GLU B C 1
ATOM 7262 O O . GLU B 1 18 ? 33.656 34.062 8.289 1 75.81 18 GLU B O 1
ATOM 7267 N N . TRP B 1 19 ? 31.859 35.438 8.508 1 68.94 19 TRP B N 1
ATOM 7268 C CA . TRP B 1 19 ? 31.703 35.594 7.066 1 68.94 19 TRP B CA 1
ATOM 7269 C C . TRP B 1 19 ? 32.906 36.344 6.484 1 68.94 19 TRP B C 1
ATOM 7271 O O . TRP B 1 19 ? 33.469 37.219 7.156 1 68.94 19 TRP B O 1
ATOM 7281 N N . PRO B 1 20 ? 33.406 35.906 5.266 1 61.66 20 PRO B N 1
ATOM 7282 C CA . PRO B 1 20 ? 34.531 36.625 4.695 1 61.66 20 PRO B CA 1
ATOM 7283 C C . PRO B 1 20 ? 34.25 38.125 4.582 1 61.66 20 PRO B C 1
ATOM 7285 O O . PRO B 1 20 ? 35.188 38.938 4.777 1 61.66 20 PRO B O 1
ATOM 7288 N N . SER B 1 21 ? 33 38.406 4.133 1 65.5 21 SER B N 1
ATOM 7289 C CA . SER B 1 21 ? 32.719 39.844 4.043 1 65.5 21 SER B CA 1
ATOM 7290 C C . SER B 1 21 ? 32.406 40.438 5.414 1 65.5 21 SER B C 1
ATOM 7292 O O . SER B 1 21 ? 31.672 39.844 6.203 1 65.5 21 SER B O 1
ATOM 7294 N N . GLU B 1 22 ? 33.094 41.438 5.758 1 67.06 22 GLU B N 1
ATOM 7295 C CA . GLU B 1 22 ? 32.875 42.156 7.027 1 67.06 22 GLU B CA 1
ATOM 7296 C C . GLU B 1 22 ? 31.672 43.062 6.965 1 67.06 22 GLU B C 1
ATOM 7298 O O . GLU B 1 22 ? 31.297 43.688 7.969 1 67.06 22 GLU B O 1
ATOM 7303 N N . ALA B 1 23 ? 30.938 42.938 5.887 1 83.69 23 ALA B N 1
ATOM 7304 C CA . ALA B 1 23 ? 29.922 43.969 5.727 1 83.69 23 ALA B CA 1
ATOM 7305 C C . ALA B 1 23 ? 28.625 43.562 6.422 1 83.69 23 ALA B C 1
ATOM 7307 O O . ALA B 1 23 ? 28.219 42.406 6.383 1 83.69 23 ALA B O 1
ATOM 7308 N N . TRP B 1 24 ? 28.109 44.469 7.211 1 93.38 24 TRP B N 1
ATOM 7309 C CA . TRP B 1 24 ? 26.75 44.375 7.742 1 93.38 24 TRP B CA 1
ATOM 7310 C C . TRP B 1 24 ? 25.719 44.719 6.672 1 93.38 24 TRP B C 1
ATOM 7312 O O . TRP B 1 24 ? 25.859 45.75 5.996 1 93.38 24 TRP B O 1
ATOM 7322 N N . LEU B 1 25 ? 24.781 43.875 6.453 1 95.69 25 LEU B N 1
ATOM 7323 C CA . LEU B 1 25 ? 23.734 44.094 5.469 1 95.69 25 LEU B CA 1
ATOM 7324 C C . LEU B 1 25 ? 22.453 44.562 6.145 1 95.69 25 LEU B C 1
ATOM 7326 O O . LEU B 1 25 ? 22.109 44.094 7.234 1 95.69 25 LEU B O 1
ATOM 7330 N N . PRO B 1 26 ? 21.703 45.469 5.508 1 96.31 26 PRO B N 1
ATOM 7331 C CA . PRO B 1 26 ? 20.422 45.906 6.09 1 96.31 26 PRO B CA 1
ATOM 7332 C C . PRO B 1 26 ? 19.406 44.781 6.188 1 96.31 26 PRO B C 1
ATOM 7334 O O . PRO B 1 26 ? 19.328 43.938 5.289 1 96.31 26 PRO B O 1
ATOM 7337 N N . VAL B 1 27 ? 18.719 44.781 7.266 1 95.81 27 VAL B N 1
ATOM 7338 C CA . VAL B 1 27 ? 17.594 43.875 7.449 1 95.81 27 VAL B CA 1
ATOM 7339 C C . VAL B 1 27 ? 16.406 44.312 6.602 1 95.81 27 VAL B C 1
ATOM 7341 O O . VAL B 1 27 ? 16.172 45.531 6.449 1 95.81 27 VAL B O 1
ATOM 7344 N N . SER B 1 28 ? 15.711 43.375 5.996 1 89.81 28 SER B N 1
ATOM 7345 C CA . SER B 1 28 ? 14.594 43.688 5.113 1 89.81 28 SER B CA 1
ATOM 7346 C C . SER B 1 28 ? 13.422 44.281 5.895 1 89.81 28 SER B C 1
ATOM 7348 O O . SER B 1 28 ? 12.789 45.25 5.445 1 89.81 28 SER B O 1
ATOM 7350 N N . GLN B 1 29 ? 13.102 43.688 6.961 1 93.38 29 GLN B N 1
ATOM 7351 C CA . GLN B 1 29 ? 12.055 44.125 7.875 1 93.38 29 GLN B CA 1
ATOM 7352 C C . GLN B 1 29 ? 12.32 43.656 9.297 1 93.38 29 GLN B C 1
ATOM 7354 O O . GLN B 1 29 ? 13.039 42.656 9.5 1 93.38 29 GLN B O 1
ATOM 7359 N N . ALA B 1 30 ? 11.906 44.375 10.273 1 94.75 30 ALA B N 1
ATOM 7360 C CA . ALA B 1 30 ? 11.93 43.938 11.664 1 94.75 30 ALA B CA 1
ATOM 7361 C C . ALA B 1 30 ? 10.523 43.875 12.242 1 94.75 30 ALA B C 1
ATOM 7363 O O . ALA B 1 30 ? 9.766 44.844 12.148 1 94.75 30 ALA B O 1
ATOM 7364 N N . PRO B 1 31 ? 10.141 42.812 12.906 1 96.38 31 PRO B N 1
ATOM 7365 C CA . PRO B 1 31 ? 10.875 41.562 13.172 1 96.38 31 PRO B CA 1
ATOM 7366 C C . PRO B 1 31 ? 11.289 40.844 11.891 1 96.38 31 PRO B C 1
ATOM 7368 O O . PRO B 1 31 ? 10.766 41.125 10.812 1 96.38 31 PRO B O 1
ATOM 7371 N N . SER B 1 32 ? 12.312 40 12.023 1 96.56 32 SER B N 1
ATOM 7372 C CA . SER B 1 32 ? 12.852 39.312 10.852 1 96.56 32 SER B CA 1
ATOM 7373 C C . SER B 1 32 ? 13.406 37.938 11.203 1 96.56 32 SER B C 1
ATOM 7375 O O . SER B 1 32 ? 13.547 37.594 12.383 1 96.56 32 SER B O 1
ATOM 7377 N N . GLN B 1 33 ? 13.664 37.125 10.234 1 97.75 33 GLN B N 1
ATOM 7378 C CA . GLN B 1 33 ? 14.391 35.875 10.25 1 97.75 33 GLN B CA 1
ATOM 7379 C C . GLN B 1 33 ? 15.438 35.812 9.141 1 97.75 33 GLN B C 1
ATOM 7381 O O . GLN B 1 33 ? 15.25 36.406 8.078 1 97.75 33 GLN B O 1
ATOM 7386 N N . ILE B 1 34 ? 16.453 35.156 9.367 1 97.69 34 ILE B N 1
ATOM 7387 C CA . ILE B 1 34 ? 17.672 35.25 8.578 1 97.69 34 ILE B CA 1
ATOM 7388 C C . ILE B 1 34 ? 17.375 34.969 7.113 1 97.69 34 ILE B C 1
ATOM 7390 O O . ILE B 1 34 ? 17.906 35.625 6.215 1 97.69 34 ILE B O 1
ATOM 7394 N N . HIS B 1 35 ? 16.516 33.969 6.785 1 98 35 HIS B N 1
ATOM 7395 C CA . HIS B 1 35 ? 16.203 33.594 5.406 1 98 35 HIS B CA 1
ATOM 7396 C C . HIS B 1 35 ? 15.555 34.781 4.672 1 98 35 HIS B C 1
ATOM 7398 O O . HIS B 1 35 ? 15.836 35 3.492 1 98 35 HIS B O 1
ATOM 7404 N N . MET B 1 36 ? 14.672 35.531 5.355 1 97.81 36 MET B N 1
ATOM 7405 C CA . MET B 1 36 ? 14.039 36.688 4.766 1 97.81 36 MET B CA 1
ATOM 7406 C C . MET B 1 36 ? 15.078 37.719 4.355 1 97.81 36 MET B C 1
ATOM 7408 O O . MET B 1 36 ? 14.992 38.312 3.268 1 97.81 36 MET B O 1
ATOM 7412 N N . ASP B 1 37 ? 16.031 37.938 5.207 1 97.25 37 ASP B N 1
ATOM 7413 C CA . ASP B 1 37 ? 17.062 38.938 4.961 1 97.25 37 ASP B CA 1
ATOM 7414 C C . ASP B 1 37 ? 17.984 38.5 3.816 1 97.25 37 ASP B C 1
ATOM 7416 O O . ASP B 1 37 ? 18.344 39.312 2.963 1 97.25 37 ASP B O 1
ATOM 7420 N N . LEU B 1 38 ? 18.359 37.219 3.859 1 97 38 LEU B N 1
ATOM 7421 C CA . LEU B 1 38 ? 19.203 36.688 2.785 1 97 38 LEU B CA 1
ATOM 7422 C C . LEU B 1 38 ? 18.469 36.781 1.445 1 97 38 LEU B C 1
ATOM 7424 O O . LEU B 1 38 ? 19.078 37.094 0.422 1 97 38 LEU B O 1
ATOM 7428 N N . LEU B 1 39 ? 17.188 36.469 1.37 1 97.62 39 LEU B N 1
ATOM 7429 C CA . LEU B 1 39 ? 16.391 36.531 0.157 1 97.62 39 LEU B CA 1
ATOM 7430 C C . LEU B 1 39 ? 16.312 37.969 -0.353 1 97.62 39 LEU B C 1
ATOM 7432 O O . LEU B 1 39 ? 16.422 38.219 -1.557 1 97.62 39 LEU B O 1
ATOM 7436 N N . ALA B 1 40 ? 16.125 38.875 0.584 1 97.12 40 ALA B N 1
ATOM 7437 C CA . ALA B 1 40 ? 16 40.281 0.215 1 97.12 40 ALA B CA 1
ATOM 7438 C C . ALA B 1 40 ? 17.281 40.781 -0.467 1 97.12 40 ALA B C 1
ATOM 7440 O O . ALA B 1 40 ? 17.234 41.688 -1.317 1 97.12 40 ALA B O 1
ATOM 7441 N N . HIS B 1 41 ? 18.422 40.219 -0.129 1 95.81 41 HIS B N 1
ATOM 7442 C CA . HIS B 1 41 ? 19.703 40.625 -0.702 1 95.81 41 HIS B CA 1
ATOM 7443 C C . HIS B 1 41 ? 20.125 39.656 -1.804 1 95.81 41 HIS B C 1
ATOM 7445 O O . HIS B 1 41 ? 21.281 39.688 -2.248 1 95.81 41 HIS B O 1
ATOM 7451 N N . LYS B 1 42 ? 19.297 38.688 -2.193 1 96.25 42 LYS B N 1
ATOM 7452 C CA . LYS B 1 42 ? 19.531 37.719 -3.264 1 96.25 42 LYS B CA 1
ATOM 7453 C C . LYS B 1 42 ? 20.797 36.875 -3.002 1 96.25 42 LYS B C 1
ATOM 7455 O O . LYS B 1 42 ? 21.562 36.625 -3.922 1 96.25 42 LYS B O 1
ATOM 7460 N N . LYS B 1 43 ? 21 36.625 -1.74 1 94.69 43 LYS B N 1
ATOM 7461 C CA . LYS B 1 43 ? 22.156 35.812 -1.356 1 94.69 43 LYS B CA 1
ATOM 7462 C C . LYS B 1 43 ? 21.828 34.344 -1.396 1 94.69 43 LYS B C 1
ATOM 7464 O O . LYS B 1 43 ? 22.734 33.5 -1.364 1 94.69 43 LYS B O 1
ATOM 7469 N N . ILE B 1 44 ? 20.625 33.969 -1.468 1 97.12 44 ILE B N 1
ATOM 7470 C CA . ILE B 1 44 ? 20.172 32.594 -1.58 1 97.12 44 ILE B CA 1
ATOM 7471 C C . ILE B 1 44 ? 19.031 32.5 -2.596 1 97.12 44 ILE B C 1
ATOM 7473 O O . ILE B 1 44 ? 18.344 33.469 -2.863 1 97.12 44 ILE B O 1
ATOM 7477 N N . PRO B 1 45 ? 18.828 31.266 -3.232 1 97.69 45 PRO B N 1
ATOM 7478 C CA . PRO B 1 45 ? 17.625 31.078 -4.043 1 97.69 45 PRO B CA 1
ATOM 7479 C C . PRO B 1 45 ? 16.359 30.953 -3.199 1 97.69 45 PRO B C 1
ATOM 7481 O O . PRO B 1 45 ? 16.438 30.703 -1.992 1 97.69 45 PRO B O 1
ATOM 7484 N N . ASP B 1 46 ? 15.18 31.25 -3.795 1 98 46 ASP B N 1
ATOM 7485 C CA . ASP B 1 46 ? 13.906 31.047 -3.109 1 98 46 ASP B CA 1
ATOM 7486 C C . ASP B 1 46 ? 13.68 29.562 -2.816 1 98 46 ASP B C 1
ATOM 7488 O O . ASP B 1 46 ? 13.469 28.766 -3.736 1 98 46 ASP B O 1
ATOM 7492 N N . PRO B 1 47 ? 13.672 29.188 -1.547 1 97.75 47 PRO B N 1
ATOM 7493 C CA . PRO B 1 47 ? 13.531 27.766 -1.218 1 97.75 47 PRO B CA 1
ATOM 7494 C C . PRO B 1 47 ? 12.164 27.203 -1.599 1 97.75 47 PRO B C 1
ATOM 7496 O O . PRO B 1 47 ? 11.961 26 -1.577 1 97.75 47 PRO B O 1
ATOM 7499 N N . PHE B 1 48 ? 11.203 28.047 -1.987 1 98.31 48 PHE B N 1
ATOM 7500 C CA . PHE B 1 48 ? 9.852 27.609 -2.311 1 98.31 48 PHE B CA 1
ATOM 7501 C C . PHE B 1 48 ? 9.75 27.188 -3.771 1 98.31 48 PHE B C 1
ATOM 7503 O O . PHE B 1 48 ? 8.727 26.656 -4.203 1 98.31 48 PHE B O 1
ATOM 7510 N N . VAL B 1 49 ? 10.883 27.344 -4.504 1 98.06 49 VAL B N 1
ATOM 7511 C CA . VAL B 1 49 ? 10.867 27.109 -5.945 1 98.06 49 VAL B CA 1
ATOM 7512 C C . VAL B 1 49 ? 11.812 25.953 -6.289 1 98.06 49 VAL B C 1
ATOM 7514 O O . VAL B 1 49 ? 12.906 25.859 -5.738 1 98.06 49 VAL B O 1
ATOM 7517 N N . ASP B 1 50 ? 11.289 25.078 -7.168 1 97.94 50 ASP B N 1
ATOM 7518 C CA . ASP B 1 50 ? 12.078 23.953 -7.668 1 97.94 50 ASP B CA 1
ATOM 7519 C C . ASP B 1 50 ? 12.695 23.156 -6.516 1 97.94 50 ASP B C 1
ATOM 7521 O O . ASP B 1 50 ? 12.008 22.844 -5.539 1 97.94 50 ASP B O 1
ATOM 7525 N N . MET B 1 51 ? 13.914 22.719 -6.582 1 97.12 51 MET B N 1
ATOM 7526 C CA . MET B 1 51 ? 14.523 21.922 -5.516 1 97.12 51 MET B CA 1
ATOM 7527 C C . MET B 1 51 ? 15.492 22.766 -4.695 1 97.12 51 MET B C 1
ATOM 7529 O O . MET B 1 51 ? 16.5 22.266 -4.211 1 97.12 51 MET B O 1
ATOM 7533 N N . ASN B 1 52 ? 15.172 24.047 -4.547 1 97.81 52 ASN B N 1
ATOM 7534 C CA . ASN B 1 52 ? 16.078 25.047 -3.955 1 97.81 52 ASN B CA 1
ATOM 7535 C C . ASN B 1 52 ? 16.188 24.859 -2.443 1 97.81 52 ASN B C 1
ATOM 7537 O O . ASN B 1 52 ? 17.094 25.406 -1.817 1 97.81 52 ASN B O 1
ATOM 7541 N N . GLU B 1 53 ? 15.234 24.25 -1.805 1 97.5 53 GLU B N 1
ATOM 7542 C CA . GLU B 1 53 ? 15.227 24.109 -0.352 1 97.5 53 GLU B CA 1
ATOM 7543 C C . GLU B 1 53 ? 16.547 23.531 0.154 1 97.5 53 GLU B C 1
ATOM 7545 O O . GLU B 1 53 ? 17.078 23.969 1.177 1 97.5 53 GLU B O 1
ATOM 7550 N N . ARG B 1 54 ? 17.062 22.578 -0.582 1 94.81 54 ARG B N 1
ATOM 7551 C CA . ARG B 1 54 ? 18.312 21.938 -0.178 1 94.81 54 ARG B CA 1
ATOM 7552 C C . ARG B 1 54 ? 19.469 22.922 -0.192 1 94.81 54 ARG B C 1
ATOM 7554 O O . ARG B 1 54 ? 20.359 22.859 0.661 1 94.81 54 ARG B O 1
ATOM 7561 N N . ALA B 1 55 ? 19.438 23.828 -1.058 1 97.06 55 ALA B N 1
ATOM 7562 C CA . ALA B 1 55 ? 20.531 24.766 -1.292 1 97.06 55 ALA B CA 1
ATOM 7563 C C . ALA B 1 55 ? 20.578 25.828 -0.203 1 97.06 55 ALA B C 1
ATOM 7565 O O . ALA B 1 55 ? 21.531 26.609 -0.133 1 97.06 55 ALA B O 1
ATOM 7566 N N . VAL B 1 56 ? 19.641 25.828 0.69 1 98 56 VAL B N 1
ATOM 7567 C CA . VAL B 1 56 ? 19.641 26.875 1.706 1 98 56 VAL B CA 1
ATOM 7568 C C . VAL B 1 56 ? 19.797 26.266 3.09 1 98 56 VAL B C 1
ATOM 7570 O O . VAL B 1 56 ? 19.797 26.969 4.102 1 98 56 VAL B O 1
ATOM 7573 N N . GLN B 1 57 ? 19.969 24.969 3.223 1 96.62 57 GLN B N 1
ATOM 7574 C CA . GLN B 1 57 ? 20 24.281 4.512 1 96.62 57 GLN B CA 1
ATOM 7575 C C . GLN B 1 57 ? 21.266 24.594 5.277 1 96.62 57 GLN B C 1
ATOM 7577 O O . GLN B 1 57 ? 21.312 24.469 6.504 1 96.62 57 GLN B O 1
ATOM 7582 N N . TRP B 1 58 ? 22.312 25.078 4.574 1 96.25 58 TRP B N 1
ATOM 7583 C CA . TRP B 1 58 ? 23.578 25.469 5.215 1 96.25 58 TRP B CA 1
ATOM 7584 C C . TRP B 1 58 ? 23.359 26.594 6.215 1 96.25 58 TRP B C 1
ATOM 7586 O O . TRP B 1 58 ? 24.125 26.75 7.16 1 96.25 58 TRP B O 1
ATOM 7596 N N . ILE B 1 59 ? 22.328 27.328 6.031 1 97.31 59 ILE B N 1
ATOM 7597 C CA . ILE B 1 59 ? 22.031 28.5 6.863 1 97.31 59 ILE B CA 1
ATOM 7598 C C . ILE B 1 59 ? 21.828 28.062 8.312 1 97.31 59 ILE B C 1
ATOM 7600 O O . ILE B 1 59 ? 22.234 28.766 9.242 1 97.31 59 ILE B O 1
ATOM 7604 N N . GLY B 1 60 ? 21.203 26.875 8.539 1 97.38 60 GLY B N 1
ATOM 7605 C CA . GLY B 1 60 ? 20.938 26.344 9.867 1 97.38 60 GLY B CA 1
ATOM 7606 C C . GLY B 1 60 ? 22.203 25.953 10.609 1 97.38 60 GLY B C 1
ATOM 7607 O O . GLY B 1 60 ? 22.172 25.734 11.82 1 97.38 60 GLY B O 1
ATOM 7608 N N . GLU B 1 61 ? 23.344 26 9.938 1 96.69 61 GLU B N 1
ATOM 7609 C CA . GLU B 1 61 ? 24.594 25.562 10.539 1 96.69 61 GLU B CA 1
ATOM 7610 C C . GLU B 1 61 ? 25.484 26.75 10.914 1 96.69 61 GLU B C 1
ATOM 7612 O O . GLU B 1 61 ? 26.594 26.562 11.398 1 96.69 61 GLU B O 1
ATOM 7617 N N . LYS B 1 62 ? 24.984 27.922 10.75 1 96.25 62 LYS B N 1
ATOM 7618 C CA . LYS B 1 62 ? 25.812 29.125 10.922 1 96.25 62 LYS B CA 1
ATOM 7619 C C . LYS B 1 62 ? 25.328 29.953 12.102 1 96.25 62 LYS B C 1
ATOM 7621 O O . LYS B 1 62 ? 24.203 29.781 12.57 1 96.25 62 LYS B O 1
ATOM 7626 N N . VAL B 1 63 ? 26.203 30.828 12.602 1 97.25 63 VAL B N 1
ATOM 7627 C CA . VAL B 1 63 ? 25.906 31.828 13.633 1 97.25 63 VAL B CA 1
ATOM 7628 C C . VAL B 1 63 ? 25.578 33.156 12.977 1 97.25 63 VAL B C 1
ATOM 7630 O O . VAL B 1 63 ? 26.312 33.625 12.109 1 97.25 63 VAL B O 1
ATOM 7633 N N . TRP B 1 64 ? 24.547 33.75 13.367 1 97.5 64 TRP B N 1
ATOM 7634 C CA . TRP B 1 64 ? 24.078 34.969 12.75 1 97.5 64 TRP B CA 1
ATOM 7635 C C . TRP B 1 64 ? 24.016 36.125 13.773 1 97.5 64 TRP B C 1
ATOM 7637 O O . TRP B 1 64 ? 23.641 35.906 14.93 1 97.5 64 TRP B O 1
ATOM 7647 N N . GLN B 1 65 ? 24.344 37.312 13.32 1 96.88 65 GLN B N 1
ATOM 7648 C CA . GLN B 1 65 ? 24.359 38.469 14.18 1 96.88 65 GLN B CA 1
ATOM 7649 C C . GLN B 1 65 ? 23.438 39.562 13.641 1 96.88 65 GLN B C 1
ATOM 7651 O O . GLN B 1 65 ? 23.375 39.781 12.43 1 96.88 65 GLN B O 1
ATOM 7656 N N . TYR B 1 66 ? 22.688 40.156 14.492 1 97.88 66 TYR B N 1
ATOM 7657 C CA . TYR B 1 66 ? 21.859 41.312 14.211 1 97.88 66 TYR B CA 1
ATOM 7658 C C . TYR B 1 66 ? 22.297 42.531 15.047 1 97.88 66 TYR B C 1
ATOM 7660 O O . TYR B 1 66 ? 22.703 42.344 16.203 1 97.88 66 TYR B O 1
ATOM 7668 N N . ARG B 1 67 ? 22.109 43.688 14.469 1 96.81 67 ARG B N 1
ATOM 7669 C CA . ARG B 1 67 ? 22.547 44.906 15.164 1 96.81 67 ARG B CA 1
ATOM 7670 C C . ARG B 1 67 ? 21.641 46.094 14.836 1 96.81 67 ARG B C 1
ATOM 7672 O O . ARG B 1 67 ? 21.172 46.219 13.695 1 96.81 67 ARG B O 1
ATOM 7679 N N . VAL B 1 68 ? 21.359 46.875 15.789 1 97.62 68 VAL B N 1
ATOM 7680 C CA . VAL B 1 68 ? 20.656 48.125 15.578 1 97.62 68 VAL B CA 1
ATOM 7681 C C . VAL B 1 68 ? 21.188 49.188 16.516 1 97.62 68 VAL B C 1
ATOM 7683 O O . VAL B 1 68 ? 21.703 48.875 17.594 1 97.62 68 VAL B O 1
ATOM 7686 N N . SER B 1 69 ? 21.156 50.406 16.047 1 95.88 69 SER B N 1
ATOM 7687 C CA . SER B 1 69 ? 21.5 51.562 16.859 1 95.88 69 SER B CA 1
ATOM 7688 C C . SER B 1 69 ? 20.25 52.406 17.172 1 95.88 69 SER B C 1
ATOM 7690 O O . SER B 1 69 ? 19.375 52.562 16.312 1 95.88 69 SER B O 1
ATOM 7692 N N . PHE B 1 70 ? 20.203 52.938 18.391 1 94.69 70 PHE B N 1
ATOM 7693 C CA . PHE B 1 70 ? 19.078 53.781 18.781 1 94.69 70 PHE B CA 1
ATOM 7694 C C . PHE B 1 70 ? 19.516 54.875 19.766 1 94.69 70 PHE B C 1
ATOM 7696 O O . PHE B 1 70 ? 20.469 54.656 20.531 1 94.69 70 PHE B O 1
ATOM 7703 N N . PRO B 1 71 ? 18.812 56 19.734 1 91.88 71 PRO B N 1
ATOM 7704 C CA . PRO B 1 71 ? 19.109 57.031 20.734 1 91.88 71 PRO B CA 1
ATOM 7705 C C . PRO B 1 71 ? 18.547 56.688 22.109 1 91.88 71 PRO B C 1
ATOM 7707 O O . PRO B 1 71 ? 17.547 55.969 22.219 1 91.88 71 PRO B O 1
ATOM 7710 N N . ALA B 1 72 ? 19.297 57.188 23.109 1 87.25 72 ALA B N 1
ATOM 7711 C CA . ALA B 1 72 ? 18.75 57.031 24.453 1 87.25 72 ALA B CA 1
ATOM 7712 C C . ALA B 1 72 ? 17.406 57.75 24.594 1 87.25 72 ALA B C 1
ATOM 7714 O O . ALA B 1 72 ? 17.234 58.844 24.062 1 87.25 72 ALA B O 1
ATOM 7715 N N . PRO B 1 73 ? 16.469 57 25.141 1 82.31 73 PRO B N 1
ATOM 7716 C CA . PRO B 1 73 ? 15.219 57.719 25.375 1 82.31 73 PRO B CA 1
ATOM 7717 C C . PRO B 1 73 ? 15.375 58.906 26.328 1 82.31 73 PRO B C 1
ATOM 7719 O O . PRO B 1 73 ? 16.234 58.875 27.219 1 82.31 73 PRO B O 1
ATOM 7722 N N . LYS B 1 74 ? 14.758 59.969 26.094 1 75.19 74 LYS B N 1
ATOM 7723 C CA . LYS B 1 74 ? 14.859 61.156 26.922 1 75.19 74 LYS B CA 1
ATOM 7724 C C . LYS B 1 74 ? 14.383 60.875 28.344 1 75.19 74 LYS B C 1
ATOM 7726 O O . LYS B 1 74 ? 13.266 60.406 28.547 1 75.19 74 LYS B O 1
ATOM 7731 N N . ALA B 1 75 ? 15.492 60.531 29.203 1 63.62 75 ALA B N 1
ATOM 7732 C CA . ALA B 1 75 ? 15.102 60.281 30.594 1 63.62 75 ALA B CA 1
ATOM 7733 C C . ALA B 1 75 ? 14.398 61.5 31.188 1 63.62 75 ALA B C 1
ATOM 7735 O O . ALA B 1 75 ? 14.93 62.594 31.156 1 63.62 75 ALA B O 1
ATOM 7736 N N . SER B 1 76 ? 13.047 61.469 31.266 1 56.19 76 SER B N 1
ATOM 7737 C CA . SER B 1 76 ? 12.32 62.594 31.797 1 56.19 76 SER B CA 1
ATOM 7738 C C . SER B 1 76 ? 12.539 62.719 33.312 1 56.19 76 SER B C 1
ATOM 7740 O O . SER B 1 76 ? 12.281 63.781 33.875 1 56.19 76 SER B O 1
ATOM 7742 N N . SER B 1 77 ? 12.711 61.688 34 1 62.66 77 SER B N 1
ATOM 7743 C CA . SER B 1 77 ? 12.828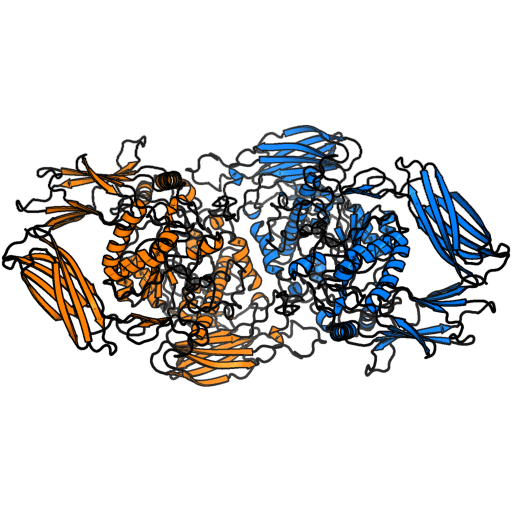 61.812 35.469 1 62.66 77 SER B CA 1
ATOM 7744 C C . SER B 1 77 ? 13.891 60.844 36 1 62.66 77 SER B C 1
ATOM 7746 O O . SER B 1 77 ? 14.203 59.844 35.375 1 62.66 77 SER B O 1
ATOM 7748 N N . ALA B 1 78 ? 14.531 61.219 37.031 1 62.97 78 ALA B N 1
ATOM 7749 C CA . ALA B 1 78 ? 15.547 60.469 37.75 1 62.97 78 ALA B CA 1
ATOM 7750 C C . ALA B 1 78 ? 15.016 59.062 38.125 1 62.97 78 ALA B C 1
ATOM 7752 O O . ALA B 1 78 ? 15.789 58.125 38.312 1 62.97 78 ALA B O 1
ATOM 7753 N N . SER B 1 79 ? 13.781 58.844 38.156 1 68.38 79 SER B N 1
ATOM 7754 C CA . SER B 1 79 ? 13.188 57.594 38.656 1 68.38 79 SER B CA 1
ATOM 7755 C C . SER B 1 79 ? 12.625 56.75 37.5 1 68.38 79 SER B C 1
ATOM 7757 O O . SER B 1 79 ? 12.055 55.688 37.719 1 68.38 79 SER B O 1
ATOM 7759 N N . ALA B 1 80 ? 13 57.094 36.406 1 86.12 80 ALA B N 1
ATOM 7760 C CA . ALA B 1 80 ? 12.422 56.375 35.281 1 86.12 80 ALA B CA 1
ATOM 7761 C C . ALA B 1 80 ? 13.18 55.062 35.031 1 86.12 80 ALA B C 1
ATOM 7763 O O . ALA B 1 80 ? 14.406 55.031 35.125 1 86.12 80 ALA B O 1
ATOM 7764 N N . VAL B 1 81 ? 12.406 53.938 34.906 1 91.88 81 VAL B N 1
ATOM 7765 C CA . VAL B 1 81 ? 12.945 52.625 34.5 1 91.88 81 VAL B CA 1
ATOM 7766 C C . VAL B 1 81 ? 12.93 52.531 32.969 1 91.88 81 VAL B C 1
ATOM 7768 O O . VAL B 1 81 ? 11.961 52.938 32.312 1 91.88 81 VAL B O 1
ATOM 7771 N N . THR B 1 82 ? 14.023 52.062 32.406 1 93.56 82 THR B N 1
ATOM 7772 C CA . THR B 1 82 ? 14.102 51.781 30.984 1 93.56 82 THR B CA 1
ATOM 7773 C C . THR B 1 82 ? 14.352 50.312 30.75 1 93.56 82 THR B C 1
ATOM 7775 O O . THR B 1 82 ? 15.414 49.781 31.109 1 93.56 82 THR B O 1
ATOM 7778 N N . ASP B 1 83 ? 13.328 49.688 30.156 1 95.69 83 ASP B N 1
ATOM 7779 C CA . ASP B 1 83 ? 13.445 48.25 29.828 1 95.69 83 ASP B CA 1
ATOM 7780 C C . ASP B 1 83 ? 13.633 48.062 28.328 1 95.69 83 ASP B C 1
ATOM 7782 O O . ASP B 1 83 ? 13.039 48.781 27.516 1 95.69 83 ASP B O 1
ATOM 7786 N N . LEU B 1 84 ? 14.484 47.125 27.984 1 97.25 84 LEU B N 1
ATOM 7787 C CA . LEU B 1 84 ? 14.531 46.531 26.656 1 97.25 84 LEU B CA 1
ATOM 7788 C C . LEU B 1 84 ? 13.742 45.219 26.625 1 97.25 84 LEU B C 1
ATOM 7790 O O . LEU B 1 84 ? 14.023 44.312 27.391 1 97.25 84 LEU B O 1
ATOM 7794 N N . VAL B 1 85 ? 12.766 45.188 25.719 1 98.12 85 VAL B N 1
ATOM 7795 C CA . VAL B 1 85 ? 11.867 44.031 25.688 1 98.12 85 VAL B CA 1
ATOM 7796 C C . VAL B 1 85 ? 12.031 43.281 24.359 1 98.12 85 VAL B C 1
ATOM 7798 O O . VAL B 1 85 ? 12.008 43.906 23.281 1 98.12 85 VAL B O 1
ATOM 7801 N N . PHE B 1 86 ? 12.25 41.969 24.453 1 98.5 86 PHE B N 1
ATOM 7802 C CA . PHE B 1 86 ? 12.266 41.031 23.328 1 98.5 86 PHE B CA 1
ATOM 7803 C C . PHE B 1 86 ? 11.07 40.094 23.359 1 98.5 86 PHE B C 1
ATOM 7805 O O . PHE B 1 86 ? 11.023 39.188 24.188 1 98.5 86 PHE B O 1
ATOM 7812 N N . GLU B 1 87 ? 10.172 40.219 22.406 1 97.88 87 GLU B N 1
ATOM 7813 C CA . GLU B 1 87 ? 8.977 39.375 22.453 1 97.88 87 GLU B CA 1
ATOM 7814 C C . GLU B 1 87 ? 9.289 37.938 21.984 1 97.88 87 GLU B C 1
ATOM 7816 O O . GLU B 1 87 ? 8.523 37.031 22.25 1 97.88 87 GLU B O 1
ATOM 7821 N N . GLY B 1 88 ? 10.398 37.812 21.219 1 98.06 88 GLY B N 1
ATOM 7822 C CA . GLY B 1 88 ? 10.812 36.469 20.781 1 98.06 88 GLY B CA 1
ATOM 7823 C C . GLY B 1 88 ? 12.18 36.469 20.125 1 98.06 88 GLY B C 1
ATOM 7824 O O . GLY B 1 88 ? 12.422 37.219 19.172 1 98.06 88 GLY B O 1
ATOM 7825 N N . LEU B 1 89 ? 13.109 35.688 20.578 1 98.56 89 LEU B N 1
ATOM 7826 C CA . LEU B 1 89 ? 14.43 35.469 20.016 1 98.56 89 LEU B CA 1
ATOM 7827 C C . LEU B 1 89 ? 14.594 34 19.625 1 98.56 89 LEU B C 1
ATOM 7829 O O . LEU B 1 89 ? 14.438 33.094 20.453 1 98.56 89 LEU B O 1
ATOM 7833 N N . ASP B 1 90 ? 14.844 33.719 18.422 1 98.12 90 ASP B N 1
ATOM 7834 C CA . ASP B 1 90 ? 14.922 32.375 17.859 1 98.12 90 ASP B CA 1
ATOM 7835 C C . ASP B 1 90 ? 16.375 31.953 17.656 1 98.12 90 ASP B C 1
ATOM 7837 O O . ASP B 1 90 ? 16.953 32.188 16.594 1 98.12 90 ASP B O 1
ATOM 7841 N N . THR B 1 91 ? 16.984 31.312 18.484 1 96.12 91 THR B N 1
ATOM 7842 C CA . THR B 1 91 ? 16.578 30.766 19.781 1 96.12 91 THR B CA 1
ATOM 7843 C C . THR B 1 91 ? 17.656 31 20.828 1 96.12 91 THR B C 1
ATOM 7845 O O . THR B 1 91 ? 17.438 31.719 21.812 1 96.12 91 THR B O 1
ATOM 7848 N N . PHE B 1 92 ? 18.75 30.344 20.531 1 98.38 92 PHE B N 1
ATOM 7849 C CA . PHE B 1 92 ? 19.922 30.547 21.375 1 98.38 92 PHE B CA 1
ATOM 7850 C C . PHE B 1 92 ? 20.609 31.875 21.047 1 98.38 92 PHE B C 1
ATOM 7852 O O . PHE B 1 92 ? 21.359 31.953 20.078 1 98.38 92 PHE B O 1
ATOM 7859 N N . ALA B 1 93 ? 20.406 32.875 21.906 1 98.5 93 ALA B N 1
ATOM 7860 C CA . ALA B 1 93 ? 20.891 34.219 21.578 1 98.5 93 ALA B CA 1
ATOM 7861 C C . ALA B 1 93 ? 21.703 34.812 22.734 1 98.5 93 ALA B C 1
ATOM 7863 O O . ALA B 1 93 ? 21.422 34.531 23.906 1 98.5 93 ALA B O 1
ATOM 7864 N N . THR B 1 94 ? 22.719 35.5 22.406 1 98.62 94 THR B N 1
ATOM 7865 C CA . THR B 1 94 ? 23.438 36.375 23.312 1 98.62 94 THR B CA 1
ATOM 7866 C C . THR B 1 94 ? 23.219 37.844 22.922 1 98.62 94 THR B C 1
ATOM 7868 O O . THR B 1 94 ? 23.5 38.25 21.797 1 98.62 94 THR B O 1
ATOM 7871 N N . VAL B 1 95 ? 22.703 38.625 23.906 1 98.69 95 VAL B N 1
ATOM 7872 C CA . VAL B 1 95 ? 22.359 40.031 23.625 1 98.69 95 VAL B CA 1
ATOM 7873 C C . VAL B 1 95 ? 23.406 40.938 24.281 1 98.69 95 VAL B C 1
ATOM 7875 O O . VAL B 1 95 ? 23.656 40.844 25.484 1 98.69 95 VAL B O 1
ATOM 7878 N N . LEU B 1 96 ? 23.938 41.844 23.453 1 98.19 96 LEU B N 1
ATOM 7879 C CA . LEU B 1 96 ? 24.906 42.812 23.922 1 98.19 96 LEU B CA 1
ATOM 7880 C C . LEU B 1 96 ? 24.375 44.25 23.734 1 98.19 96 LEU B C 1
ATOM 7882 O O . LEU B 1 96 ? 23.781 44.562 22.703 1 98.19 96 LEU B O 1
ATOM 7886 N N . LEU B 1 97 ? 24.469 45.031 24.781 1 97.94 97 LEU B N 1
ATOM 7887 C CA . LEU B 1 97 ? 24.219 46.469 24.703 1 97.94 97 LEU B CA 1
ATOM 7888 C C . LEU B 1 97 ? 25.484 47.281 24.969 1 97.94 97 LEU B C 1
ATOM 7890 O O . LEU B 1 97 ? 26.078 47.188 26.031 1 97.94 97 LEU B O 1
ATOM 7894 N N . ASN B 1 98 ? 25.906 48 23.953 1 96.56 98 ASN B N 1
ATOM 7895 C CA . ASN B 1 98 ? 27.156 48.75 24.016 1 96.56 98 ASN B CA 1
ATOM 7896 C C . ASN B 1 98 ? 28.312 47.844 24.406 1 96.56 98 ASN B C 1
ATOM 7898 O O . ASN B 1 98 ? 29.141 48.219 25.25 1 96.56 98 ASN B O 1
ATOM 7902 N N . GLY B 1 99 ? 28.312 46.625 23.891 1 95.62 99 GLY B N 1
ATOM 7903 C CA . GLY B 1 99 ? 29.438 45.719 24.047 1 95.62 99 GLY B CA 1
ATOM 7904 C C . GLY B 1 99 ? 29.312 44.844 25.281 1 95.62 99 GLY B C 1
ATOM 7905 O O . GLY B 1 99 ? 30.078 43.875 25.453 1 95.62 99 GLY B O 1
ATOM 7906 N N . ARG B 1 100 ? 28.297 45.062 26.078 1 97 100 ARG B N 1
ATOM 7907 C CA . ARG B 1 100 ? 28.141 44.312 27.297 1 97 100 ARG B CA 1
ATOM 7908 C C . ARG B 1 100 ? 26.969 43.312 27.172 1 97 100 ARG B C 1
ATOM 7910 O O . ARG B 1 100 ? 25.891 43.688 26.719 1 97 100 ARG B O 1
ATOM 7917 N N . GLU B 1 101 ? 27.219 42.094 27.656 1 98 101 GLU B N 1
ATOM 7918 C CA . GLU B 1 101 ? 26.156 41.094 27.641 1 98 101 GLU B CA 1
ATOM 7919 C C . GLU B 1 101 ? 25.078 41.438 28.672 1 98 101 GLU B C 1
ATOM 7921 O O . GLU B 1 101 ? 25.359 41.625 29.859 1 98 101 GLU B O 1
ATOM 7926 N N . ILE B 1 102 ? 23.859 41.5 28.234 1 98.12 102 ILE B N 1
ATOM 7927 C CA . ILE B 1 102 ? 22.781 41.844 29.156 1 98.12 102 ILE B CA 1
ATOM 7928 C C . ILE B 1 102 ? 21.781 40.688 29.234 1 98.12 102 ILE B C 1
ATOM 7930 O O . ILE B 1 102 ? 20.922 40.688 30.141 1 98.12 102 ILE B O 1
ATOM 7934 N N . LEU B 1 103 ? 21.844 39.719 28.266 1 98.38 103 LEU B N 1
ATOM 7935 C CA . LEU B 1 103 ? 20.844 38.625 28.219 1 98.38 103 LEU B CA 1
ATOM 7936 C C . LEU B 1 103 ? 21.375 37.438 27.422 1 98.38 103 LEU B C 1
ATOM 7938 O O . LEU B 1 103 ? 22.062 37.625 26.406 1 98.38 103 LEU B O 1
ATOM 7942 N N . LYS B 1 104 ? 21.125 36.219 27.875 1 98.19 104 LYS B N 1
ATOM 7943 C CA . LYS B 1 104 ? 21.281 34.969 27.141 1 98.19 104 LYS B CA 1
ATOM 7944 C C . LYS B 1 104 ? 19.969 34.188 27.109 1 98.19 104 LYS B C 1
ATOM 7946 O O . LYS B 1 104 ? 19.266 34.125 28.125 1 98.19 104 LYS B O 1
ATOM 7951 N N . THR B 1 105 ? 19.641 33.688 25.953 1 98.25 105 THR B N 1
ATOM 7952 C CA . THR B 1 105 ? 18.344 33.031 25.828 1 98.25 105 THR B CA 1
ATOM 7953 C C . THR B 1 105 ? 18.516 31.625 25.266 1 98.25 105 THR B C 1
ATOM 7955 O O . THR B 1 105 ? 19.547 31.328 24.641 1 98.25 105 THR B O 1
ATOM 7958 N N . ASP B 1 106 ? 17.578 30.656 25.484 1 98.06 106 ASP B N 1
ATOM 7959 C CA . ASP B 1 106 ? 17.609 29.297 24.969 1 98.06 106 ASP B CA 1
ATOM 7960 C C . ASP B 1 106 ? 16.203 28.812 24.609 1 98.06 106 ASP B C 1
ATOM 7962 O O . ASP B 1 106 ? 15.961 27.609 24.5 1 98.06 106 ASP B O 1
ATOM 7966 N N . ASN B 1 107 ? 15.266 29.75 24.5 1 98.69 107 ASN B N 1
ATOM 7967 C CA . ASN B 1 107 ? 13.867 29.391 24.281 1 98.69 107 ASN B CA 1
ATOM 7968 C C . ASN B 1 107 ? 13.188 30.359 23.312 1 98.69 107 ASN B C 1
ATOM 7970 O O . ASN B 1 107 ? 13.039 31.547 23.625 1 98.69 107 ASN B O 1
ATOM 7974 N N . MET B 1 108 ? 12.703 29.797 22.203 1 98.62 108 MET B N 1
ATOM 7975 C CA . MET B 1 108 ? 12.094 30.578 21.141 1 98.62 108 MET B CA 1
ATOM 7976 C C . MET B 1 108 ? 10.75 31.156 21.578 1 98.62 108 MET B C 1
ATOM 7978 O O . MET B 1 108 ? 10.305 32.188 21.047 1 98.62 108 MET B O 1
ATOM 7982 N N . PHE B 1 109 ? 10.078 30.578 22.594 1 98.56 109 PHE B N 1
ATOM 7983 C CA . PHE B 1 109 ? 8.672 30.828 22.891 1 98.56 109 PHE B CA 1
ATOM 7984 C C . PHE B 1 109 ? 8.539 31.844 24.016 1 98.56 109 PHE B C 1
ATOM 7986 O O . PHE B 1 109 ? 7.43 32.25 24.375 1 98.56 109 PHE B O 1
ATOM 7993 N N . VAL B 1 110 ? 9.656 32.344 24.547 1 98.19 110 VAL B N 1
ATOM 7994 C CA . VAL B 1 110 ? 9.664 33.188 25.734 1 98.19 110 VAL B CA 1
ATOM 7995 C C . VAL B 1 110 ? 9.945 34.625 25.344 1 98.19 110 VAL B C 1
ATOM 7997 O O . VAL B 1 110 ? 10.789 34.875 24.484 1 98.19 110 VAL B O 1
ATOM 8000 N N . SER B 1 111 ? 9.188 35.562 25.891 1 98.06 111 SER B N 1
ATOM 8001 C CA . SER B 1 111 ? 9.539 36.969 25.844 1 98.06 111 SER B CA 1
ATOM 8002 C C . SER B 1 111 ? 10.492 37.344 26.969 1 98.06 111 SER B C 1
ATOM 8004 O O . SER B 1 111 ? 10.367 36.844 28.094 1 98.06 111 SER B O 1
ATOM 8006 N N . TYR B 1 112 ? 11.43 38.25 26.703 1 98.12 112 TYR B N 1
ATOM 8007 C CA . TYR B 1 112 ? 12.43 38.688 27.672 1 98.12 112 TYR B CA 1
ATOM 8008 C C . TYR B 1 112 ? 12.383 40.188 27.906 1 98.12 112 TYR B C 1
ATOM 8010 O O . TYR B 1 112 ? 12.18 40.938 26.969 1 98.12 112 TYR B O 1
ATOM 8018 N N . ARG B 1 113 ? 12.469 40.594 29.125 1 97.38 113 ARG B N 1
ATOM 8019 C CA . ARG B 1 113 ? 12.531 42 29.547 1 97.38 113 ARG B CA 1
ATOM 8020 C C . ARG B 1 113 ? 13.781 42.25 30.391 1 97.38 113 ARG B C 1
ATOM 8022 O O . ARG B 1 113 ? 14.031 41.531 31.375 1 97.38 113 ARG B O 1
ATOM 8029 N N . VAL B 1 114 ? 14.562 43.25 29.984 1 97.69 114 VAL B N 1
ATOM 8030 C CA . VAL B 1 114 ? 15.812 43.562 30.688 1 97.69 114 VAL B CA 1
ATOM 8031 C C . VAL B 1 114 ? 15.836 45.062 31.047 1 97.69 114 VAL B C 1
ATOM 8033 O O . VAL B 1 114 ? 15.695 45.906 30.188 1 97.69 114 VAL B O 1
ATOM 8036 N N . ASN B 1 115 ? 16.016 45.375 32.312 1 95.88 115 ASN B N 1
ATOM 8037 C CA . ASN B 1 115 ? 16.266 46.75 32.75 1 95.88 115 ASN B CA 1
ATOM 8038 C C . ASN B 1 115 ? 17.641 47.25 32.312 1 95.88 115 ASN B C 1
ATOM 8040 O O . ASN B 1 115 ? 18.656 46.625 32.656 1 95.88 115 ASN B O 1
ATOM 8044 N N . ILE B 1 116 ? 17.688 48.344 31.594 1 94.81 116 ILE B N 1
ATOM 8045 C CA . ILE B 1 116 ? 18.984 48.719 31 1 94.81 116 ILE B CA 1
ATOM 8046 C C . ILE B 1 116 ? 19.422 50.062 31.531 1 94.81 116 ILE B C 1
ATOM 8048 O O . ILE B 1 116 ? 20.266 50.75 30.922 1 94.81 116 ILE B O 1
ATOM 8052 N N . ASN B 1 117 ? 18.906 50.531 32.594 1 91.5 117 ASN B N 1
ATOM 8053 C CA . ASN B 1 117 ? 19.266 51.812 33.156 1 91.5 117 ASN B CA 1
ATOM 8054 C C . ASN B 1 117 ? 20.766 52 33.281 1 91.5 117 ASN B C 1
ATOM 8056 O O . ASN B 1 117 ? 21.312 53.062 33 1 91.5 117 ASN B O 1
ATOM 8060 N N . GLU B 1 118 ? 21.406 50.938 33.719 1 91.06 118 GLU B N 1
ATOM 8061 C CA . GLU B 1 118 ? 22.828 51.031 34 1 91.06 118 GLU B CA 1
ATOM 8062 C C . GLU B 1 118 ? 23.656 50.812 32.75 1 91.06 118 GLU B C 1
ATOM 8064 O O . GLU B 1 118 ? 24.875 50.969 32.75 1 91.06 118 GLU B O 1
ATOM 8069 N N . HIS B 1 119 ? 22.984 50.469 31.703 1 92.69 119 HIS B N 1
ATOM 8070 C CA . HIS B 1 119 ? 23.75 50.062 30.531 1 92.69 119 HIS B CA 1
ATOM 8071 C C . HIS B 1 119 ? 23.578 51.031 29.391 1 92.69 119 HIS B C 1
ATOM 8073 O O . HIS B 1 119 ? 24.344 51 28.406 1 92.69 119 HIS B O 1
ATOM 8079 N N . ILE B 1 120 ? 22.594 51.844 29.5 1 91.56 120 ILE B N 1
ATOM 8080 C CA . ILE B 1 120 ? 22.281 52.75 28.406 1 91.56 120 ILE B CA 1
ATOM 8081 C C . ILE B 1 120 ? 23.188 53.969 28.5 1 91.56 120 ILE B C 1
ATOM 8083 O O . ILE B 1 120 ? 23.531 54.438 29.594 1 91.56 120 ILE B O 1
ATOM 8087 N N . LYS B 1 121 ? 23.594 54.5 27.375 1 90.38 121 LYS B N 1
ATOM 8088 C CA . LYS B 1 121 ? 24.297 55.781 27.281 1 90.38 121 LYS B CA 1
ATOM 8089 C C . LYS B 1 121 ? 23.312 56.938 27.125 1 90.38 121 LYS B C 1
ATOM 8091 O O . LYS B 1 121 ? 22.703 57.094 26.062 1 90.38 121 LYS B O 1
ATOM 8096 N N . PRO B 1 122 ? 23.297 57.812 28.078 1 84.19 122 PRO B N 1
ATOM 8097 C CA . PRO B 1 122 ? 22.25 58.844 28.078 1 84.19 122 PRO B CA 1
ATOM 8098 C C . PRO B 1 122 ? 22.438 59.875 26.984 1 84.19 122 PRO B C 1
ATOM 8100 O O . PRO B 1 122 ? 21.453 60.438 26.484 1 84.19 122 PRO B O 1
ATOM 8103 N N . ASP B 1 123 ? 23.641 60.281 26.672 1 81 123 ASP B N 1
ATOM 8104 C CA . ASP B 1 123 ? 23.859 61.344 25.734 1 81 123 ASP B CA 1
ATOM 8105 C C . ASP B 1 123 ? 24.391 60.844 24.391 1 81 123 ASP B C 1
ATOM 8107 O O . ASP B 1 123 ? 24.953 61.594 23.609 1 81 123 ASP B O 1
ATOM 8111 N N . GLY B 1 124 ? 23.844 59.656 23.984 1 82.56 124 GLY B N 1
ATOM 8112 C CA . GLY B 1 124 ? 24.406 59.156 22.734 1 82.56 124 GLY B CA 1
ATOM 8113 C C . GLY B 1 124 ? 23.609 58 22.125 1 82.56 124 GLY B C 1
ATOM 8114 O O . GLY B 1 124 ? 22.484 57.719 22.562 1 82.56 124 GLY B O 1
ATOM 8115 N N . ASN B 1 125 ? 24.188 57.594 21.016 1 91.94 125 ASN B N 1
ATOM 8116 C CA . ASN B 1 125 ? 23.625 56.438 20.359 1 91.94 125 ASN B CA 1
ATOM 8117 C C . ASN B 1 125 ? 24.047 55.156 21.078 1 91.94 125 ASN B C 1
ATOM 8119 O O . ASN B 1 125 ? 25.172 55.031 21.547 1 91.94 125 ASN B O 1
ATOM 8123 N N . ASN B 1 126 ? 23.109 54.281 21.266 1 96.12 126 ASN B N 1
ATOM 8124 C CA . ASN B 1 126 ? 23.312 52.969 21.859 1 96.12 126 ASN B CA 1
ATOM 8125 C C . ASN B 1 126 ? 23.281 51.875 20.797 1 96.12 126 ASN B C 1
ATOM 8127 O O . ASN B 1 126 ? 22.484 51.938 19.875 1 96.12 126 ASN B O 1
ATOM 8131 N N . ILE B 1 127 ? 24.172 50.938 21 1 97.06 127 ILE B N 1
ATOM 8132 C CA . ILE B 1 127 ? 24.266 49.844 20.031 1 97.06 127 ILE B CA 1
ATOM 8133 C C . ILE B 1 127 ? 23.766 48.531 20.672 1 97.06 127 ILE B C 1
ATOM 8135 O O . ILE B 1 127 ? 24.281 48.094 21.703 1 97.06 127 ILE B O 1
ATOM 8139 N N . LEU B 1 128 ? 22.703 48 20.094 1 97.88 128 LEU B N 1
ATOM 8140 C CA . LEU B 1 128 ? 22.188 46.688 20.469 1 97.88 128 LEU B CA 1
ATOM 8141 C C . LEU B 1 128 ? 22.625 45.625 19.484 1 97.88 128 LEU B C 1
ATOM 8143 O O . LEU B 1 128 ? 22.438 45.75 18.281 1 97.88 128 LEU B O 1
ATOM 8147 N N . GLU B 1 129 ? 23.312 44.562 19.984 1 97.62 129 GLU B N 1
ATOM 8148 C CA . GLU B 1 129 ? 23.734 43.438 19.172 1 97.62 129 GLU B CA 1
ATOM 8149 C C . GLU B 1 129 ? 23.172 42.125 19.703 1 97.62 129 GLU B C 1
ATOM 8151 O O . GLU B 1 129 ? 23.156 41.906 20.906 1 97.62 129 GLU B O 1
ATOM 8156 N N . ILE B 1 130 ? 22.625 41.344 18.844 1 98.5 130 ILE B N 1
ATOM 8157 C CA . ILE B 1 130 ? 22.125 40.031 19.188 1 98.5 130 ILE B CA 1
ATOM 8158 C C . ILE B 1 130 ? 22.844 38.969 18.359 1 98.5 130 ILE B C 1
ATOM 8160 O O . ILE B 1 130 ? 22.797 39 17.125 1 98.5 130 ILE B O 1
ATOM 8164 N N . VAL B 1 131 ? 23.5 38 19 1 98.19 131 VAL B N 1
ATOM 8165 C CA . VAL B 1 131 ? 24.172 36.875 18.344 1 98.19 131 VAL B CA 1
ATOM 8166 C C . VAL B 1 131 ? 23.359 35.594 18.516 1 98.19 131 VAL B C 1
ATOM 8168 O O . VAL B 1 131 ? 23.094 35.156 19.641 1 98.19 131 VAL B O 1
ATOM 8171 N N . PHE B 1 132 ? 22.969 35.062 17.391 1 98.56 132 PHE B N 1
ATOM 8172 C CA . PHE B 1 132 ? 22.188 33.812 17.406 1 98.56 132 PHE B CA 1
ATOM 8173 C C . PHE B 1 132 ? 23.062 32.625 17.047 1 98.56 132 PHE B C 1
ATOM 8175 O O . PHE B 1 132 ? 23.562 32.531 15.922 1 98.56 132 PHE B O 1
ATOM 8182 N N . ASP B 1 133 ? 23.141 31.656 17.938 1 98.12 133 ASP B N 1
ATOM 8183 C CA . ASP B 1 133 ? 23.828 30.391 17.656 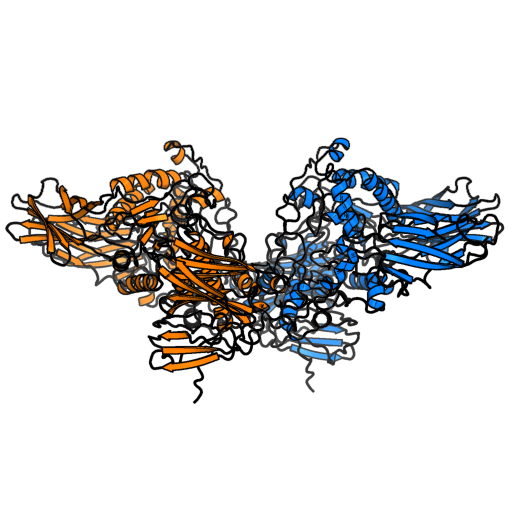1 98.12 133 ASP B CA 1
ATOM 8184 C C . ASP B 1 133 ? 22.953 29.5 16.766 1 98.12 133 ASP B C 1
ATOM 8186 O O . ASP B 1 133 ? 21.75 29.719 16.641 1 98.12 133 ASP B O 1
ATOM 8190 N N . SER B 1 134 ? 23.656 28.5 16.172 1 98.06 134 SER B N 1
ATOM 8191 C CA . SER B 1 134 ? 22.922 27.5 15.391 1 98.06 134 SER B CA 1
ATOM 8192 C C . SER B 1 134 ? 22.094 26.594 16.281 1 98.06 134 SER B C 1
ATOM 8194 O O . SER B 1 134 ? 22.641 25.797 17.047 1 98.06 134 SER B O 1
ATOM 8196 N N . ALA B 1 135 ? 20.812 26.703 16.141 1 98.25 135 ALA B N 1
ATOM 8197 C CA . ALA B 1 135 ? 19.953 25.828 16.922 1 98.25 135 ALA B CA 1
ATOM 8198 C C . ALA B 1 135 ? 20.156 24.359 16.531 1 98.25 135 ALA B C 1
ATOM 8200 O O . ALA B 1 135 ? 20.031 23.469 17.359 1 98.25 135 ALA B O 1
ATOM 8201 N N . LEU B 1 136 ? 20.453 24.109 15.227 1 97.25 136 LEU B N 1
ATOM 8202 C CA . LEU B 1 136 ? 20.703 22.766 14.711 1 97.25 136 LEU B CA 1
ATOM 8203 C C . LEU B 1 136 ? 21.891 22.125 15.414 1 97.25 136 LEU B C 1
ATOM 8205 O O . LEU B 1 136 ? 21.797 21.031 15.953 1 97.25 136 LEU B O 1
ATOM 8209 N N . ILE B 1 137 ? 23 22.828 15.469 1 97.62 137 ILE B N 1
ATOM 8210 C CA . ILE B 1 137 ? 24.234 22.312 16.047 1 97.62 137 ILE B CA 1
ATOM 8211 C C . ILE B 1 137 ? 24.094 22.219 17.562 1 97.62 137 ILE B C 1
ATOM 8213 O O . ILE B 1 137 ? 24.5 21.234 18.172 1 97.62 137 ILE B O 1
ATOM 8217 N N . ARG B 1 138 ? 23.516 23.281 18.188 1 98 138 ARG B N 1
ATOM 8218 C CA . ARG B 1 138 ? 23.297 23.266 19.641 1 98 138 ARG B CA 1
ATOM 8219 C C . ARG B 1 138 ? 22.438 22.094 20.047 1 98 138 ARG B C 1
ATOM 8221 O O . ARG B 1 138 ? 22.688 21.453 21.078 1 98 138 ARG B O 1
ATOM 8228 N N . GLY B 1 139 ? 21.375 21.812 19.266 1 97.25 139 GLY B N 1
ATOM 8229 C CA . GLY B 1 139 ? 20.531 20.656 19.547 1 97.25 139 GLY B CA 1
ATOM 8230 C C . GLY B 1 139 ? 21.312 19.344 19.562 1 97.25 139 GLY B C 1
ATOM 8231 O O . GLY B 1 139 ? 21.141 18.531 20.469 1 97.25 139 GLY B O 1
ATOM 8232 N N . ARG B 1 140 ? 22.156 19.172 18.625 1 96 140 ARG B N 1
ATOM 8233 C CA . ARG B 1 140 ? 23 17.969 18.547 1 96 140 ARG B CA 1
ATOM 8234 C C . ARG B 1 140 ? 23.953 17.875 19.719 1 96 140 ARG B C 1
ATOM 8236 O O . ARG B 1 140 ? 24.172 16.797 20.266 1 96 140 ARG B O 1
ATOM 8243 N N . GLU B 1 141 ? 24.5 19 20.125 1 97.44 141 GLU B N 1
ATOM 8244 C CA . GLU B 1 141 ? 25.422 19.062 21.266 1 97.44 141 GLU B CA 1
ATOM 8245 C C . GLU B 1 141 ? 24.703 18.688 22.562 1 97.44 141 GLU B C 1
ATOM 8247 O O . GLU B 1 141 ? 25.234 17.938 23.375 1 97.44 141 GLU B O 1
ATOM 8252 N N . ILE B 1 142 ? 23.5 19.219 22.734 1 97.81 142 ILE B N 1
ATOM 8253 C CA . ILE B 1 142 ? 22.75 18.953 23.953 1 97.81 142 ILE B CA 1
ATOM 8254 C C . ILE B 1 142 ? 22.375 17.469 24.016 1 97.81 142 ILE B C 1
ATOM 8256 O O . ILE B 1 142 ? 22.422 16.859 25.094 1 97.81 142 ILE B O 1
ATOM 8260 N N . VAL B 1 143 ? 21.984 16.859 22.875 1 95.5 143 VAL B N 1
ATOM 8261 C CA . VAL B 1 143 ? 21.688 15.438 22.844 1 95.5 143 VAL B CA 1
ATOM 8262 C C . VAL B 1 143 ? 22.891 14.633 23.312 1 95.5 143 VAL B C 1
ATOM 8264 O O . VAL B 1 143 ? 22.75 13.727 24.141 1 95.5 143 VAL B O 1
ATOM 8267 N N . LYS B 1 144 ? 24.062 15 22.797 1 95.25 144 LYS B N 1
ATOM 8268 C CA . LYS B 1 144 ? 25.281 14.312 23.203 1 95.25 144 LYS B CA 1
ATOM 8269 C C . LYS B 1 144 ? 25.547 14.5 24.688 1 95.25 144 LYS B C 1
ATOM 8271 O O . LYS B 1 144 ? 25.891 13.539 25.391 1 95.25 144 LYS B O 1
ATOM 8276 N N . GLU B 1 145 ? 25.328 15.68 25.125 1 97.06 145 GLU B N 1
ATOM 8277 C CA . GLU B 1 145 ? 25.578 16.031 26.531 1 97.06 145 GLU B CA 1
ATOM 8278 C C . GLU B 1 145 ? 24.688 15.242 27.469 1 97.06 145 GLU B C 1
ATOM 8280 O O . GLU B 1 145 ? 25.109 14.867 28.562 1 97.06 145 GLU B O 1
ATOM 8285 N N . HIS B 1 146 ? 23.516 15.016 27.078 1 96.88 146 HIS B N 1
ATOM 8286 C CA . HIS B 1 146 ? 22.531 14.422 27.984 1 96.88 146 HIS B CA 1
ATOM 8287 C C . HIS B 1 146 ? 22.203 12.984 27.562 1 96.88 146 HIS B C 1
ATOM 8289 O O . HIS B 1 146 ? 21.203 12.422 28.031 1 96.88 146 HIS B O 1
ATOM 8295 N N . SER B 1 147 ? 23.016 12.391 26.75 1 93.12 147 SER B N 1
ATOM 8296 C CA . SER B 1 147 ? 22.766 11.039 26.234 1 93.12 147 SER B CA 1
ATOM 8297 C C . SER B 1 147 ? 22.844 10.008 27.359 1 93.12 147 SER B C 1
ATOM 8299 O O . SER B 1 147 ? 22.266 8.922 27.25 1 93.12 147 SER B O 1
ATOM 8301 N N . HIS B 1 148 ? 23.5 10.297 28.484 1 94.44 148 HIS B N 1
ATOM 8302 C CA . HIS B 1 148 ? 23.672 9.367 29.594 1 94.44 148 HIS B CA 1
ATOM 8303 C C . HIS B 1 148 ? 22.422 9.281 30.453 1 94.44 148 HIS B C 1
ATOM 8305 O O . HIS B 1 148 ? 22.234 8.312 31.203 1 94.44 148 HIS B O 1
ATOM 8311 N N . GLU B 1 149 ? 21.5 10.227 30.266 1 94.94 149 GLU B N 1
ATOM 8312 C CA . GLU B 1 149 ? 20.359 10.234 31.188 1 94.94 149 GLU B CA 1
ATOM 8313 C C . GLU B 1 149 ? 19.031 10.242 30.406 1 94.94 149 GLU B C 1
ATOM 8315 O O . GLU B 1 149 ? 17.969 10.078 31 1 94.94 149 GLU B O 1
ATOM 8320 N N . HIS B 1 150 ? 19.141 10.383 29.094 1 94.62 150 HIS B N 1
ATOM 8321 C CA . HIS B 1 150 ? 17.906 10.398 28.328 1 94.62 150 HIS B CA 1
ATOM 8322 C C . HIS B 1 150 ? 18.125 9.852 26.922 1 94.62 150 HIS B C 1
ATOM 8324 O O . HIS B 1 150 ? 19.141 10.141 26.281 1 94.62 150 HIS B O 1
ATOM 8330 N N . SER B 1 151 ? 17.125 9.023 26.438 1 92 151 SER B N 1
ATOM 8331 C CA . SER B 1 151 ? 17.109 8.578 25.047 1 92 151 SER B CA 1
ATOM 8332 C C . SER B 1 151 ? 16.203 9.469 24.203 1 92 151 SER B C 1
ATOM 8334 O O . SER B 1 151 ? 14.984 9.43 24.328 1 92 151 SER B O 1
ATOM 8336 N N . PHE B 1 152 ? 16.812 10.281 23.328 1 93.12 152 PHE B N 1
ATOM 8337 C CA . PHE B 1 152 ? 16.094 11.211 22.469 1 93.12 152 PHE B CA 1
ATOM 8338 C C . PHE B 1 152 ? 15.5 10.484 21.266 1 93.12 152 PHE B C 1
ATOM 8340 O O . PHE B 1 152 ? 16.156 10.383 20.219 1 93.12 152 PHE B O 1
ATOM 8347 N N . LEU B 1 153 ? 14.227 10.008 21.359 1 91.12 153 LEU B N 1
ATOM 8348 C CA . LEU B 1 153 ? 13.547 9.242 20.328 1 91.12 153 LEU B CA 1
ATOM 8349 C C . LEU B 1 153 ? 12.547 10.109 19.578 1 91.12 153 LEU B C 1
ATOM 8351 O O . LEU B 1 153 ? 11.875 10.945 20.188 1 91.12 153 LEU B O 1
ATOM 8355 N N . VAL B 1 154 ? 12.492 9.93 18.25 1 90.75 154 VAL B N 1
ATOM 8356 C CA . VAL B 1 154 ? 11.609 10.758 17.422 1 90.75 154 VAL B CA 1
ATOM 8357 C C . VAL B 1 154 ? 10.844 9.875 16.438 1 90.75 154 VAL B C 1
ATOM 8359 O O . VAL B 1 154 ? 11.266 8.75 16.141 1 90.75 154 VAL B O 1
ATOM 8362 N N . ARG B 1 155 ? 9.727 10.289 15.867 1 84.88 155 ARG B N 1
ATOM 8363 C CA . ARG B 1 155 ? 9.023 9.711 14.727 1 84.88 155 ARG B CA 1
ATOM 8364 C C . ARG B 1 155 ? 9.188 10.578 13.484 1 84.88 155 ARG B C 1
ATOM 8366 O O . ARG B 1 155 ? 8.891 10.133 12.375 1 84.88 155 ARG B O 1
ATOM 8373 N N . GLN B 1 156 ? 9.734 11.805 13.586 1 81 156 GLN B N 1
ATOM 8374 C CA . GLN B 1 156 ? 9.984 12.695 12.461 1 81 156 GLN B CA 1
ATOM 8375 C C . GLN B 1 156 ? 11.328 13.398 12.594 1 81 156 GLN B C 1
ATOM 8377 O O . GLN B 1 156 ? 11.711 13.812 13.695 1 81 156 GLN B O 1
ATOM 8382 N N . THR B 1 157 ? 12.07 13.445 11.516 1 83.81 157 THR B N 1
ATOM 8383 C CA . THR B 1 157 ? 13.289 14.227 11.359 1 83.81 157 THR B CA 1
ATOM 8384 C C . THR B 1 157 ? 14.367 13.75 12.328 1 83.81 157 THR B C 1
ATOM 8386 O O . THR B 1 157 ? 14.516 12.547 12.57 1 83.81 157 THR B O 1
ATOM 8389 N N . GLU B 1 158 ? 15.211 14.672 12.953 1 86.56 158 GLU B N 1
ATOM 8390 C CA . GLU B 1 158 ? 16.359 14.188 13.703 1 86.56 158 GLU B CA 1
ATOM 8391 C C . GLU B 1 158 ? 16.203 14.461 15.195 1 86.56 158 GLU B C 1
ATOM 8393 O O . GLU B 1 158 ? 15.422 15.32 15.594 1 86.56 158 GLU B O 1
ATOM 8398 N N . ALA B 1 159 ? 16.953 13.844 16.031 1 89.5 159 ALA B N 1
ATOM 8399 C CA . ALA B 1 159 ? 16.844 13.812 17.484 1 89.5 159 ALA B CA 1
ATOM 8400 C C . ALA B 1 159 ? 17.156 15.18 18.078 1 89.5 159 ALA B C 1
ATOM 8402 O O . ALA B 1 159 ? 16.609 15.547 19.125 1 89.5 159 ALA B O 1
ATOM 8403 N N . GLY B 1 160 ? 17.984 15.93 17.406 1 92.81 160 GLY B N 1
ATOM 8404 C CA . GLY B 1 160 ? 18.406 17.219 17.938 1 92.81 160 GLY B CA 1
ATOM 8405 C C . GLY B 1 160 ? 17.25 18.156 18.203 1 92.81 160 GLY B C 1
ATOM 8406 O O . GLY B 1 160 ? 17.344 19.016 19.094 1 92.81 160 GLY B O 1
ATOM 8407 N N . ARG B 1 161 ? 16.156 18 17.531 1 95 161 ARG B N 1
ATOM 8408 C CA . ARG B 1 161 ? 15.031 18.906 17.672 1 95 161 ARG B CA 1
ATOM 8409 C C . ARG B 1 161 ? 14.383 18.75 19.047 1 95 161 ARG B C 1
ATOM 8411 O O . ARG B 1 161 ? 13.812 19.703 19.578 1 95 161 ARG B O 1
ATOM 8418 N N . VAL B 1 162 ? 14.531 17.609 19.703 1 95.56 162 VAL B N 1
ATOM 8419 C CA . VAL B 1 162 ? 13.852 17.281 20.938 1 95.56 162 VAL B CA 1
ATOM 8420 C C . VAL B 1 162 ? 14.469 18.078 22.094 1 95.56 162 VAL B C 1
ATOM 8422 O O . VAL B 1 162 ? 13.773 18.438 23.047 1 95.56 162 VAL B O 1
ATOM 8425 N N . ALA B 1 163 ? 15.711 18.391 21.969 1 96.56 163 ALA B N 1
ATOM 8426 C CA . ALA B 1 163 ? 16.469 19.031 23.031 1 96.56 163 ALA B CA 1
ATOM 8427 C C . ALA B 1 163 ? 16.266 20.547 23.031 1 96.56 163 ALA B C 1
ATOM 8429 O O . ALA B 1 163 ? 16.594 21.219 24 1 96.56 163 ALA B O 1
ATOM 8430 N N . VAL B 1 164 ? 15.633 21.078 22.047 1 97.81 164 VAL B N 1
ATOM 8431 C CA . VAL B 1 164 ? 15.586 22.516 21.859 1 97.81 164 VAL B CA 1
ATOM 8432 C C . VAL B 1 164 ? 14.148 23.016 21.953 1 97.81 164 VAL B C 1
ATOM 8434 O O . VAL B 1 164 ? 13.234 22.406 21.375 1 97.81 164 VAL B O 1
ATOM 8437 N N . ARG B 1 165 ? 13.891 24.047 22.719 1 98.31 165 ARG B N 1
ATOM 8438 C CA . ARG B 1 165 ? 12.578 24.672 22.734 1 98.31 165 ARG B CA 1
ATOM 8439 C C . ARG B 1 165 ? 12.43 25.672 21.578 1 98.31 165 ARG B C 1
ATOM 8441 O O . ARG B 1 165 ? 12.531 26.891 21.797 1 98.31 165 ARG B O 1
ATOM 8448 N N . LYS B 1 166 ? 12.195 25.188 20.453 1 98.19 166 LYS B N 1
ATOM 8449 C CA . LYS B 1 166 ? 12.031 25.844 19.172 1 98.19 166 LYS B CA 1
ATOM 8450 C C . LYS B 1 166 ? 10.953 25.156 18.328 1 98.19 166 LYS B C 1
ATOM 8452 O O . LYS B 1 166 ? 10.633 23.984 18.562 1 98.19 166 LYS B O 1
ATOM 8457 N N . ALA B 1 167 ? 10.32 25.906 17.391 1 98.25 167 ALA B N 1
ATOM 8458 C CA . ALA B 1 167 ? 9.344 25.281 16.5 1 98.25 167 ALA B CA 1
ATOM 8459 C C . ALA B 1 167 ? 9.938 24.031 15.836 1 98.25 167 ALA B C 1
ATOM 8461 O O . ALA B 1 167 ? 10.93 24.125 15.109 1 98.25 167 ALA B O 1
ATOM 8462 N N . GLN B 1 168 ? 9.281 22.922 16.016 1 97.19 168 GLN B N 1
ATOM 8463 C CA . GLN B 1 168 ? 9.852 21.641 15.609 1 97.19 168 GLN B CA 1
ATOM 8464 C C . GLN B 1 168 ? 9.828 21.484 14.086 1 97.19 168 GLN B C 1
ATOM 8466 O O . GLN B 1 168 ? 10.703 20.828 13.516 1 97.19 168 GLN B O 1
ATOM 8471 N N . TYR B 1 169 ? 8.875 22.078 13.375 1 97 169 TYR B N 1
ATOM 8472 C CA . TYR B 1 169 ? 8.719 21.922 11.938 1 97 169 TYR B CA 1
ATOM 8473 C C . TYR B 1 169 ? 9.883 22.562 11.188 1 97 169 TYR B C 1
ATOM 8475 O O . TYR B 1 169 ? 10.055 22.344 9.984 1 97 169 TYR B O 1
ATOM 8483 N N . ASN B 1 170 ? 10.742 23.406 11.883 1 97.38 170 ASN B N 1
ATOM 8484 C CA . ASN B 1 170 ? 11.938 23.953 11.25 1 97.38 170 ASN B CA 1
ATOM 8485 C C . ASN B 1 170 ? 12.898 22.844 10.82 1 97.38 170 ASN B C 1
ATOM 8487 O O . ASN B 1 170 ? 13.688 23.031 9.891 1 97.38 170 ASN B O 1
ATOM 8491 N N . TRP B 1 171 ? 12.867 21.703 11.516 1 95.56 171 TRP B N 1
ATOM 8492 C CA . TRP B 1 171 ? 13.695 20.547 11.172 1 95.56 171 TRP B CA 1
ATOM 8493 C C . TRP B 1 171 ? 13.07 19.766 10.023 1 95.56 171 TRP B C 1
ATOM 8495 O O . TRP B 1 171 ? 13.609 18.719 9.617 1 95.56 171 TRP B O 1
ATOM 8505 N N . GLY B 1 172 ? 11.969 20.203 9.461 1 93.5 172 GLY B N 1
ATOM 8506 C CA . GLY B 1 172 ? 11.203 19.484 8.461 1 93.5 172 GLY B CA 1
ATOM 8507 C C . GLY B 1 172 ? 10.031 18.719 9.039 1 93.5 172 GLY B C 1
ATOM 8508 O O . GLY B 1 172 ? 9.922 18.562 10.258 1 93.5 172 GLY B O 1
ATOM 8509 N N . TRP B 1 173 ? 9.156 18.297 8.273 1 94.12 173 TRP B N 1
ATOM 8510 C CA . TRP B 1 173 ? 8.039 17.406 8.578 1 94.12 173 TRP B CA 1
ATOM 8511 C C . TRP B 1 173 ? 7.52 16.734 7.316 1 94.12 173 TRP B C 1
ATOM 8513 O O . TRP B 1 173 ? 7.934 17.062 6.207 1 94.12 173 TRP B O 1
ATOM 8523 N N . ASP B 1 174 ? 6.676 15.773 7.363 1 92 174 ASP B N 1
ATOM 8524 C CA . ASP B 1 174 ? 6.191 15.023 6.211 1 92 174 ASP B CA 1
ATOM 8525 C C . ASP B 1 174 ? 5.34 15.906 5.301 1 92 174 ASP B C 1
ATOM 8527 O O . ASP B 1 174 ? 4.738 15.414 4.34 1 92 174 ASP B O 1
ATOM 8531 N N . TRP B 1 175 ? 5.281 17.234 5.57 1 94.69 175 TRP B N 1
ATOM 8532 C CA . TRP B 1 175 ? 4.578 18.188 4.727 1 94.69 175 TRP B CA 1
ATOM 8533 C C . TRP B 1 175 ? 5.395 19.469 4.555 1 94.69 175 TRP B C 1
ATOM 8535 O O . TRP B 1 175 ? 5.016 20.359 3.785 1 94.69 175 TRP B O 1
ATOM 8545 N N . GLY B 1 176 ? 6.477 19.578 5.27 1 95.5 176 GLY B N 1
ATOM 8546 C CA . GLY B 1 176 ? 7.156 20.859 5.312 1 95.5 176 GLY B CA 1
ATOM 8547 C C . GLY B 1 176 ? 8.633 20.766 4.996 1 95.5 176 GLY B C 1
ATOM 8548 O O . GLY B 1 176 ? 9.25 19.719 5.176 1 95.5 176 GLY B O 1
ATOM 8549 N N . PRO B 1 177 ? 9.234 21.828 4.52 1 96.62 177 PRO B N 1
ATOM 8550 C CA . PRO B 1 177 ? 10.656 21.891 4.176 1 96.62 177 PRO B CA 1
ATOM 8551 C C . PRO B 1 177 ? 11.555 22.031 5.402 1 96.62 177 PRO B C 1
ATOM 8553 O O . PRO B 1 177 ? 11.078 22.391 6.48 1 96.62 177 PRO B O 1
ATOM 8556 N N . ILE B 1 178 ? 12.805 21.688 5.289 1 96.38 178 ILE B N 1
ATOM 8557 C CA . ILE B 1 178 ? 13.797 21.984 6.324 1 96.38 178 ILE B CA 1
ATOM 8558 C C . ILE B 1 178 ? 14.336 23.391 6.145 1 96.38 178 ILE B C 1
ATOM 8560 O O . ILE B 1 178 ? 15.219 23.625 5.316 1 96.38 178 ILE B O 1
ATOM 8564 N N . ILE B 1 179 ? 13.82 24.281 6.844 1 97.5 179 ILE B N 1
ATOM 8565 C CA . ILE B 1 179 ? 14.219 25.688 6.883 1 97.5 179 ILE B CA 1
ATOM 8566 C C . ILE B 1 179 ? 14.484 26.109 8.328 1 97.5 179 ILE B C 1
ATOM 8568 O O . ILE B 1 179 ? 13.578 26.547 9.031 1 97.5 179 ILE B O 1
ATOM 8572 N N . MET B 1 180 ? 15.742 26.047 8.734 1 97.75 180 MET B N 1
ATOM 8573 C CA . MET B 1 180 ? 16.156 26.391 10.094 1 97.75 180 MET B CA 1
ATOM 8574 C C . MET B 1 180 ? 16.344 27.891 10.25 1 97.75 180 MET B C 1
ATOM 8576 O O . MET B 1 180 ? 17.438 28.406 10.078 1 97.75 180 MET B O 1
ATOM 8580 N N . THR B 1 181 ? 15.328 28.578 10.734 1 98 181 THR B N 1
ATOM 8581 C CA . THR B 1 181 ? 15.359 30.031 10.844 1 98 181 THR B CA 1
ATOM 8582 C C . THR B 1 181 ? 16.141 30.469 12.086 1 98 181 THR B C 1
ATOM 8584 O O . THR B 1 181 ? 16.422 29.656 12.961 1 98 181 THR B O 1
ATOM 8587 N N . ALA B 1 182 ? 16.5 31.734 12.156 1 98.19 182 ALA B N 1
ATOM 8588 C CA . ALA B 1 182 ? 17.125 32.438 13.281 1 98.19 182 ALA B CA 1
ATOM 8589 C C . ALA B 1 182 ? 16.906 33.938 13.203 1 98.19 182 ALA B C 1
ATOM 8591 O O . ALA B 1 182 ? 16.828 34.5 12.109 1 98.19 182 ALA B O 1
ATOM 8592 N N . GLY B 1 183 ? 16.719 34.594 14.328 1 98.12 183 GLY B N 1
ATOM 8593 C CA . GLY B 1 183 ? 16.594 36.062 14.352 1 98.12 183 GLY B CA 1
ATOM 8594 C C . GLY B 1 183 ? 15.57 36.531 15.359 1 98.12 183 GLY B C 1
ATOM 8595 O O . GLY B 1 183 ? 14.953 35.75 16.078 1 98.12 183 GLY B O 1
ATOM 8596 N N . PRO B 1 184 ? 15.508 37.875 15.547 1 98.31 184 PRO B N 1
ATOM 8597 C CA . PRO B 1 184 ? 14.398 38.469 16.312 1 98.31 184 PRO B CA 1
ATOM 8598 C C . PRO B 1 184 ? 13.062 38.375 15.578 1 98.31 184 PRO B C 1
ATOM 8600 O O . PRO B 1 184 ? 12.609 39.344 14.984 1 98.31 184 PRO B O 1
ATOM 8603 N N . TRP B 1 185 ? 12.469 37.219 15.727 1 97.94 185 TRP B N 1
ATOM 8604 C CA . TRP B 1 185 ? 11.328 36.875 14.891 1 97.94 185 TRP B CA 1
ATOM 8605 C C . TRP B 1 185 ? 10.055 37.562 15.367 1 97.94 185 TRP B C 1
ATOM 8607 O O . TRP B 1 185 ? 9.016 37.469 14.711 1 97.94 185 TRP B O 1
ATOM 8617 N N . LYS B 1 186 ? 10.07 38.25 16.531 1 97.94 186 LYS B N 1
ATOM 8618 C CA . LYS B 1 186 ? 9.008 39.094 17.062 1 97.94 186 LYS B CA 1
ATOM 8619 C C . LYS B 1 186 ? 9.531 40.469 17.422 1 97.94 186 LYS B C 1
ATOM 8621 O O . LYS B 1 186 ? 10.734 40.75 17.328 1 97.94 186 LYS B O 1
ATOM 8626 N N . PRO B 1 187 ? 8.688 41.406 17.828 1 97.44 187 PRO B N 1
ATOM 8627 C CA . PRO B 1 187 ? 9.086 42.812 18.047 1 97.44 187 PRO B CA 1
ATOM 8628 C C . PRO B 1 187 ? 10.117 42.938 19.172 1 97.44 187 PRO B C 1
ATOM 8630 O O . PRO B 1 187 ? 10.062 42.25 20.172 1 97.44 187 PRO B O 1
ATOM 8633 N N . VAL B 1 188 ? 11.031 43.906 18.953 1 98.19 188 VAL B N 1
ATOM 8634 C CA . VAL B 1 188 ? 11.977 44.438 19.938 1 98.19 188 VAL B CA 1
ATOM 8635 C C . VAL B 1 188 ? 11.703 45.906 20.203 1 98.19 188 VAL B C 1
ATOM 8637 O O . VAL B 1 188 ? 11.562 46.688 19.25 1 98.19 188 VAL B O 1
ATOM 8640 N N . TYR B 1 189 ? 11.609 46.344 21.469 1 97.38 189 TYR B N 1
ATOM 8641 C CA . TYR B 1 189 ? 11.297 47.719 21.75 1 97.38 189 TYR B CA 1
ATOM 8642 C C . TYR B 1 189 ? 11.82 48.156 23.109 1 97.38 189 TYR B C 1
ATOM 8644 O O . TYR B 1 189 ? 12.18 47.312 23.938 1 97.38 189 TYR B O 1
ATOM 8652 N N . LEU B 1 190 ? 11.867 49.438 23.344 1 95.44 190 LEU B N 1
ATOM 8653 C CA . LEU B 1 190 ? 12.164 50.062 24.625 1 95.44 190 LEU B CA 1
ATOM 8654 C C . LEU B 1 190 ? 10.891 50.531 25.312 1 95.44 190 LEU B C 1
ATOM 8656 O O . LEU B 1 190 ? 9.984 51.062 24.656 1 95.44 190 LEU B O 1
ATOM 8660 N N . GLU B 1 191 ? 10.883 50.25 26.594 1 94.75 191 GLU B N 1
ATOM 8661 C CA . GLU B 1 191 ? 9.828 50.844 27.422 1 94.75 191 GLU B CA 1
ATOM 8662 C C . GLU B 1 191 ? 10.406 51.656 28.562 1 94.75 191 GLU B C 1
ATOM 8664 O O . GLU B 1 191 ? 11.312 51.188 29.266 1 94.75 191 GLU B O 1
ATOM 8669 N N . GLN B 1 192 ? 9.945 52.844 28.672 1 92.88 192 GLN B N 1
ATOM 8670 C CA . GLN B 1 192 ? 10.305 53.688 29.781 1 92.88 192 GLN B CA 1
ATOM 8671 C C . GLN B 1 192 ? 9.078 54.062 30.609 1 92.88 192 GLN B C 1
ATOM 8673 O O . GLN B 1 192 ? 8.039 54.438 30.062 1 92.88 192 GLN B O 1
ATOM 8678 N N . TYR B 1 193 ? 9.281 53.969 31.953 1 93.06 193 TYR B N 1
ATOM 8679 C CA . TYR B 1 193 ? 8.133 54.219 32.812 1 93.06 193 TYR B CA 1
ATOM 8680 C C . TYR B 1 193 ? 8.578 54.5 34.25 1 93.06 193 TYR B C 1
ATOM 8682 O O . TYR B 1 193 ? 9.688 54.125 34.656 1 93.06 193 TYR B O 1
ATOM 8690 N N . THR B 1 194 ? 7.738 55.188 34.938 1 91.5 194 THR B N 1
ATOM 8691 C CA . THR B 1 194 ? 7.883 55.281 36.406 1 91.5 194 THR B CA 1
ATOM 8692 C C . THR B 1 194 ? 7.082 54.188 37.094 1 91.5 194 THR B C 1
ATOM 8694 O O . THR B 1 194 ? 7.551 53.594 38.062 1 91.5 194 THR B O 1
ATOM 8697 N N . ALA B 1 195 ? 5.895 54 36.562 1 92.56 195 ALA B N 1
ATOM 8698 C CA . ALA B 1 195 ? 5.02 52.906 36.969 1 92.56 195 ALA B CA 1
ATOM 8699 C C . ALA B 1 195 ? 4.219 52.375 35.781 1 92.56 195 ALA B C 1
ATOM 8701 O O . ALA B 1 195 ? 3.824 53.156 34.906 1 92.56 195 ALA B O 1
ATOM 8702 N N . ARG B 1 196 ? 4.055 51.125 35.781 1 95 196 ARG B N 1
ATOM 8703 C CA . ARG B 1 196 ? 3.303 50.531 34.656 1 95 196 ARG B CA 1
ATOM 8704 C C . ARG B 1 196 ? 2.422 49.406 35.125 1 95 196 ARG B C 1
ATOM 8706 O O . ARG B 1 196 ? 2.748 48.719 36.125 1 95 196 ARG B O 1
ATOM 8713 N N . VAL B 1 197 ? 1.325 49.188 34.406 1 96.44 197 VAL B N 1
ATOM 8714 C CA . VAL B 1 197 ? 0.517 48 34.594 1 96.44 197 VAL B CA 1
ATOM 8715 C C . VAL B 1 197 ? 1.182 46.812 33.906 1 96.44 197 VAL B C 1
ATOM 8717 O O . VAL B 1 197 ? 1.359 46.812 32.688 1 96.44 197 VAL B O 1
ATOM 8720 N N . ASP B 1 198 ? 1.537 45.812 34.656 1 95.62 198 ASP B N 1
ATOM 8721 C CA . ASP B 1 198 ? 2.203 44.656 34.125 1 95.62 198 ASP B CA 1
ATOM 8722 C C . ASP B 1 198 ? 1.195 43.656 33.531 1 95.62 198 ASP B C 1
ATOM 8724 O O . ASP B 1 198 ? 1.494 43 32.531 1 95.62 198 ASP B O 1
ATOM 8728 N N . ASP B 1 199 ? 0.134 43.5 34.219 1 95.5 199 ASP B N 1
ATOM 8729 C CA . ASP B 1 199 ? -0.9 42.594 33.75 1 95.5 199 ASP B CA 1
ATOM 8730 C C . ASP B 1 199 ? -2.25 42.906 34.375 1 95.5 199 ASP B C 1
ATOM 8732 O O . ASP B 1 199 ? -2.307 43.5 35.469 1 95.5 199 ASP B O 1
ATOM 8736 N N . VAL B 1 200 ? -3.277 42.656 33.656 1 97 200 VAL B N 1
ATOM 8737 C CA . VAL B 1 200 ? -4.645 42.688 34.156 1 97 200 VAL B CA 1
ATOM 8738 C C . VAL B 1 200 ? -5.402 41.438 33.656 1 97 200 VAL B C 1
ATOM 8740 O O . VAL B 1 200 ? -5.309 41.062 32.5 1 97 200 VAL B O 1
ATOM 8743 N N . TRP B 1 201 ? -6.066 40.75 34.594 1 96.56 201 TRP B N 1
ATOM 8744 C CA . TRP B 1 201 ? -6.699 39.469 34.312 1 96.56 201 TRP B CA 1
ATOM 8745 C C . TRP B 1 201 ? -8 39.312 35.094 1 96.56 201 TRP B C 1
ATOM 8747 O O . TRP B 1 201 ? -8.039 39.562 36.281 1 96.56 201 TRP B O 1
ATOM 8757 N N . ALA B 1 202 ? -9.031 38.969 34.312 1 96.69 202 ALA B N 1
ATOM 8758 C CA . ALA B 1 202 ? -10.305 38.656 34.969 1 96.69 202 ALA B CA 1
ATOM 8759 C C . ALA B 1 202 ? -10.508 37.125 35.062 1 96.69 202 ALA B C 1
ATOM 8761 O O . ALA B 1 202 ? -10.914 36.5 34.094 1 96.69 202 ALA B O 1
ATOM 8762 N N . GLN B 1 203 ? -10.242 36.594 36.219 1 96.5 203 GLN B N 1
ATOM 8763 C CA . GLN B 1 203 ? -10.602 35.219 36.531 1 96.5 203 GLN B CA 1
ATOM 8764 C C . GLN B 1 203 ? -12.094 35.094 36.844 1 96.5 203 GLN B C 1
ATOM 8766 O O . GLN B 1 203 ? -12.602 35.812 37.719 1 96.5 203 GLN B O 1
ATOM 8771 N N . ASN B 1 204 ? -12.828 34.312 36.094 1 95.5 204 ASN B N 1
ATOM 8772 C CA . ASN B 1 204 ? -14.273 34.344 36.312 1 95.5 204 ASN B CA 1
ATOM 8773 C C . ASN B 1 204 ? -14.891 32.969 36.094 1 95.5 204 ASN B C 1
ATOM 8775 O O . ASN B 1 204 ? -14.273 32.094 35.469 1 95.5 204 ASN B O 1
ATOM 8779 N N . GLU B 1 205 ? -16.047 32.781 36.625 1 93.81 205 GLU B N 1
ATOM 8780 C CA . GLU B 1 205 ? -16.922 31.625 36.406 1 93.81 205 GLU B CA 1
ATOM 8781 C C . GLU B 1 205 ? -18.359 32.062 36.188 1 93.81 205 GLU B C 1
ATOM 8783 O O . GLU B 1 205 ? -18.844 33 36.844 1 93.81 205 GLU B O 1
ATOM 8788 N N . LEU B 1 206 ? -18.859 31.469 35.281 1 95.88 206 LEU B N 1
ATOM 8789 C CA . LEU B 1 206 ? -20.281 31.672 35.031 1 95.88 206 LEU B CA 1
ATOM 8790 C C . LEU B 1 206 ? -21.141 30.703 35.812 1 95.88 206 LEU B C 1
ATOM 8792 O O . LEU B 1 206 ? -20.797 29.516 35.938 1 95.88 206 LEU B O 1
ATOM 8796 N N . ASP B 1 207 ? -22.281 31.25 36.312 1 95.25 207 ASP B N 1
ATOM 8797 C CA . ASP B 1 207 ? -23.234 30.375 36.969 1 95.25 207 ASP B CA 1
ATOM 8798 C C . ASP B 1 207 ? -23.781 29.328 36.031 1 95.25 207 ASP B C 1
ATOM 8800 O O . ASP B 1 207 ? -23.797 29.531 34.812 1 95.25 207 ASP B O 1
ATOM 8804 N N . SER B 1 208 ? -24.266 28.25 36.656 1 94.62 208 SER B N 1
ATOM 8805 C CA . SER B 1 208 ? -24.781 27.156 35.844 1 94.62 208 SER B CA 1
ATOM 8806 C C . SER B 1 208 ? -25.984 27.594 35 1 94.62 208 SER B C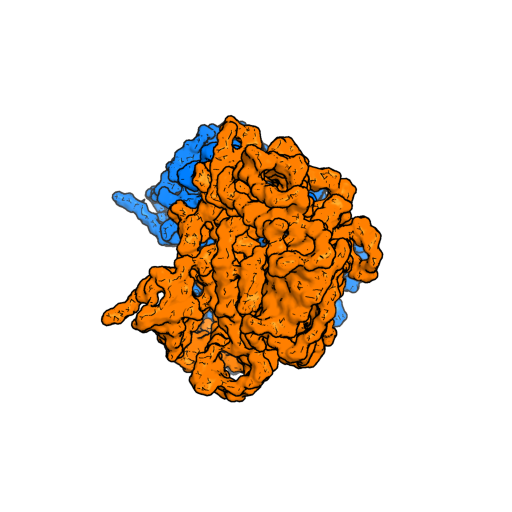 1
ATOM 8808 O O . SER B 1 208 ? -26.234 27.062 33.938 1 94.62 208 SER B O 1
ATOM 8810 N N . ASP B 1 209 ? -26.703 28.594 35.531 1 96.31 209 ASP B N 1
ATOM 8811 C CA . ASP B 1 209 ? -27.875 29.078 34.812 1 96.31 209 ASP B CA 1
ATOM 8812 C C . ASP B 1 209 ? -27.516 30.234 33.875 1 96.31 209 ASP B C 1
ATOM 8814 O O . ASP B 1 209 ? -28.391 30.766 33.188 1 96.31 209 ASP B O 1
ATOM 8818 N N . LEU B 1 210 ? -26.25 30.672 33.844 1 96.75 210 LEU B N 1
ATOM 8819 C CA . LEU B 1 210 ? -25.688 31.672 32.938 1 96.75 210 LEU B CA 1
ATOM 8820 C C . LEU B 1 210 ? -26.203 33.062 33.281 1 96.75 210 LEU B C 1
ATOM 8822 O O . LEU B 1 210 ? -26.094 34 32.469 1 96.75 210 LEU B O 1
ATOM 8826 N N . GLU B 1 211 ? -26.766 33.25 34.5 1 96.62 211 GLU B N 1
ATOM 8827 C CA . GLU B 1 211 ? -27.453 34.5 34.844 1 96.62 211 GLU B CA 1
ATOM 8828 C C . GLU B 1 211 ? -26.484 35.5 35.469 1 96.62 211 GLU B C 1
ATOM 8830 O O . GLU B 1 211 ? -26.781 36.688 35.562 1 96.62 211 GLU B O 1
ATOM 8835 N N . ALA B 1 212 ? -25.391 34.969 35.844 1 97.38 212 ALA B N 1
ATOM 8836 C CA . ALA B 1 212 ? -24.422 35.875 36.469 1 97.38 212 ALA B CA 1
ATOM 8837 C C . ALA B 1 212 ? -23 35.344 36.281 1 97.38 212 ALA B C 1
ATOM 8839 O O . ALA B 1 212 ? -22.766 34.125 36.219 1 97.38 212 ALA B O 1
ATOM 8840 N N . VAL B 1 213 ? -22.094 36.219 36.125 1 97.38 213 VAL B N 1
ATOM 8841 C CA . VAL B 1 213 ? -20.672 35.906 36.156 1 97.38 213 VAL B CA 1
ATOM 8842 C C . VAL B 1 213 ? -20.047 36.531 37.438 1 97.38 213 VAL B C 1
ATOM 8844 O O . VAL B 1 213 ? -20.375 37.656 37.812 1 97.38 213 VAL B O 1
ATOM 8847 N N . THR B 1 214 ? -19.297 35.719 38.156 1 96.75 214 THR B N 1
ATOM 8848 C CA . THR B 1 214 ? -18.547 36.156 39.312 1 96.75 214 THR B CA 1
ATOM 8849 C C . THR B 1 214 ? -17.047 35.906 39.125 1 96.75 214 THR B C 1
ATOM 8851 O O . THR B 1 214 ? -16.672 34.906 38.469 1 96.75 214 THR B O 1
ATOM 8854 N N . GLY B 1 215 ? -16.328 36.781 39.656 1 95.81 215 GLY B N 1
ATOM 8855 C CA . GLY B 1 215 ? -14.891 36.594 39.531 1 95.81 215 GLY B CA 1
ATOM 8856 C C . GLY B 1 215 ? -14.078 37.656 40.25 1 95.81 215 GLY B C 1
ATOM 8857 O O . GLY B 1 215 ? -14.602 38.344 41.125 1 95.81 215 GLY B O 1
ATOM 8858 N N . THR B 1 216 ? -12.844 37.562 40.031 1 97 216 THR B N 1
ATOM 8859 C CA . THR B 1 216 ? -11.867 38.5 40.562 1 97 216 THR B CA 1
ATOM 8860 C C . THR B 1 216 ? -11 39.094 39.469 1 97 216 THR B C 1
ATOM 8862 O O . THR B 1 216 ? -10.523 38.344 38.594 1 97 216 THR B O 1
ATOM 8865 N N . ILE B 1 217 ? -10.875 40.375 39.438 1 97.31 217 ILE B N 1
ATOM 8866 C CA . ILE B 1 217 ? -9.93 41.031 38.531 1 97.31 217 ILE B CA 1
ATOM 8867 C C . ILE B 1 217 ? -8.594 41.219 39.25 1 97.31 217 ILE B C 1
ATOM 8869 O O . ILE B 1 217 ? -8.539 41.875 40.281 1 97.31 217 ILE B O 1
ATOM 8873 N N . TYR B 1 218 ? -7.617 40.594 38.688 1 97 218 TYR B N 1
ATOM 8874 C CA . TYR B 1 218 ? -6.258 40.75 39.188 1 97 218 TYR B CA 1
ATOM 8875 C C . TYR B 1 218 ? -5.473 41.75 38.375 1 97 218 TYR B C 1
ATOM 8877 O O . TYR B 1 218 ? -5.531 41.719 37.125 1 97 218 TYR B O 1
ATOM 8885 N N . THR B 1 219 ? -4.793 42.656 39.062 1 97.19 219 THR B N 1
ATOM 8886 C CA . THR B 1 219 ? -3.924 43.625 38.406 1 97.19 219 THR B CA 1
ATOM 8887 C C . THR B 1 219 ? -2.543 43.656 39.062 1 97.19 219 THR B C 1
ATOM 8889 O O . THR B 1 219 ? -2.43 43.75 40.281 1 97.19 219 THR B O 1
ATOM 8892 N N . ASN B 1 220 ? -1.609 43.469 38.25 1 96.69 220 ASN B N 1
ATOM 8893 C CA . ASN B 1 220 ? -0.222 43.594 38.688 1 96.69 220 ASN B CA 1
ATOM 8894 C C . ASN B 1 220 ? 0.412 44.875 38.156 1 96.69 220 ASN B C 1
ATOM 8896 O O . ASN B 1 220 ? 0.339 45.156 36.938 1 96.69 220 ASN B O 1
ATOM 8900 N N . VAL B 1 221 ? 1.003 45.656 39.031 1 95.88 221 VAL B N 1
ATOM 8901 C CA . VAL B 1 221 ? 1.683 46.875 38.656 1 95.88 221 VAL B CA 1
ATOM 8902 C C . VAL B 1 221 ? 3.129 46.844 39.125 1 95.88 221 VAL B C 1
ATOM 8904 O O . VAL B 1 221 ? 3.438 46.188 40.125 1 95.88 221 VAL B O 1
ATOM 8907 N N . VAL B 1 222 ? 3.959 47.5 38.375 1 94.56 222 VAL B N 1
ATOM 8908 C CA . VAL B 1 222 ? 5.371 47.531 38.75 1 94.56 222 VAL B CA 1
ATOM 8909 C C . VAL B 1 222 ? 5.898 48.969 38.625 1 94.56 222 VAL B C 1
ATOM 8911 O O . VAL B 1 222 ? 5.367 49.781 37.844 1 94.56 222 VAL B O 1
ATOM 8914 N N . GLY B 1 223 ? 6.918 49.25 39.469 1 91.88 223 GLY B N 1
ATOM 8915 C CA . GLY B 1 223 ? 7.586 50.562 39.375 1 91.88 223 GLY B CA 1
ATOM 8916 C C . GLY B 1 223 ? 7.672 51.25 40.719 1 91.88 223 GLY B C 1
ATOM 8917 O O . GLY B 1 223 ? 7.691 50.625 41.781 1 91.88 223 GLY B O 1
ATOM 8918 N N . ASP B 1 224 ? 7.891 52.594 40.625 1 89.56 224 ASP B N 1
ATOM 8919 C CA . ASP B 1 224 ? 7.945 53.469 41.781 1 89.56 224 ASP B CA 1
ATOM 8920 C C . ASP B 1 224 ? 6.582 54.094 42.062 1 89.56 224 ASP B C 1
ATOM 8922 O O . ASP B 1 224 ? 6.102 54.906 41.281 1 89.56 224 ASP B O 1
ATOM 8926 N N . PHE B 1 225 ? 6.113 53.719 43.25 1 90.12 225 PHE B N 1
ATOM 8927 C CA . PHE B 1 225 ? 4.758 54.156 43.562 1 90.12 225 PHE B CA 1
ATOM 8928 C C . PHE B 1 225 ? 4.781 55.375 44.469 1 90.12 225 PHE B C 1
ATOM 8930 O O . PHE B 1 225 ? 5.641 55.469 45.344 1 90.12 225 PHE B O 1
ATOM 8937 N N . HIS B 1 226 ? 3.816 56.219 44.156 1 89.75 226 HIS B N 1
ATOM 8938 C CA . HIS B 1 226 ? 3.539 57.344 45.031 1 89.75 226 HIS B CA 1
ATOM 8939 C C . HIS B 1 226 ? 2.266 57.156 45.844 1 89.75 226 HIS B C 1
ATOM 8941 O O . HIS B 1 226 ? 1.324 56.5 45.375 1 89.75 226 HIS B O 1
ATOM 8947 N N . PRO B 1 227 ? 2.215 57.781 47 1 89.12 227 PRO B N 1
ATOM 8948 C CA . PRO B 1 227 ? 1.002 57.656 47.812 1 89.12 227 PRO B CA 1
ATOM 8949 C C . PRO B 1 227 ? -0.248 58.156 47.094 1 89.12 227 PRO B C 1
ATOM 8951 O O . PRO B 1 227 ? -1.355 57.688 47.375 1 89.12 227 PRO B O 1
ATOM 8954 N N . ASP B 1 228 ? -0.038 59 46.188 1 90.12 228 ASP B N 1
ATOM 8955 C CA . ASP B 1 228 ? -1.173 59.594 45.5 1 90.12 228 ASP B CA 1
ATOM 8956 C C . ASP B 1 228 ? -1.551 58.75 44.281 1 90.12 228 ASP B C 1
ATOM 8958 O O . ASP B 1 228 ? -2.545 59.031 43.594 1 90.12 228 ASP B O 1
ATOM 8962 N N . ASP B 1 229 ? -0.833 57.719 44 1 93.75 229 ASP B N 1
ATOM 8963 C CA . ASP B 1 229 ? -1.129 56.875 42.844 1 93.75 229 ASP B CA 1
ATOM 8964 C C . ASP B 1 229 ? -2.428 56.094 43.062 1 93.75 229 ASP B C 1
ATOM 8966 O O . ASP B 1 229 ? -2.699 55.594 44.156 1 93.75 229 ASP B O 1
ATOM 8970 N N . ARG B 1 230 ? -3.27 56.094 42 1 95.81 230 ARG B N 1
ATOM 8971 C CA . ARG B 1 230 ? -4.504 55.312 42.031 1 95.81 230 ARG B CA 1
ATOM 8972 C C . ARG B 1 230 ? -4.535 54.312 40.875 1 95.81 230 ARG B C 1
ATOM 8974 O O . ARG B 1 230 ? -4.02 54.594 39.781 1 95.81 230 ARG B O 1
ATOM 8981 N N . LEU B 1 231 ? -5.066 53.188 41.188 1 96.75 231 LEU B N 1
ATOM 8982 C CA . LEU B 1 231 ? -5.32 52.156 40.156 1 96.75 231 LEU B CA 1
ATOM 8983 C C . LEU B 1 231 ? -6.773 52.188 39.719 1 96.75 231 LEU B C 1
ATOM 8985 O O . LEU B 1 231 ? -7.688 52 40.531 1 96.75 231 LEU B O 1
ATOM 8989 N N . ALA B 1 232 ? -6.973 52.562 38.438 1 96.94 232 ALA B N 1
ATOM 8990 C CA . ALA B 1 232 ? -8.305 52.562 37.844 1 96.94 232 ALA B CA 1
ATOM 8991 C C . ALA B 1 232 ? -8.539 51.281 37 1 96.94 232 ALA B C 1
ATOM 8993 O O . ALA B 1 232 ? -7.758 50.969 36.125 1 96.94 232 ALA B O 1
ATOM 8994 N N . ILE B 1 233 ? -9.547 50.5 37.344 1 97.44 233 ILE B N 1
ATOM 8995 C CA . ILE B 1 233 ? -9.953 49.312 36.625 1 97.44 233 ILE B CA 1
ATOM 8996 C C . ILE B 1 233 ? -11.367 49.469 36.062 1 97.44 233 ILE B C 1
ATOM 8998 O O . ILE B 1 233 ? -12.25 50 36.75 1 97.44 233 ILE B O 1
ATOM 9002 N N . SER B 1 234 ? -11.547 49.125 34.844 1 97.25 234 SER B N 1
ATOM 9003 C CA . SER B 1 234 ? -12.891 49.188 34.25 1 97.25 234 SER B CA 1
ATOM 9004 C C . SER B 1 234 ? -13.156 48.031 33.312 1 97.25 234 SER B C 1
ATOM 9006 O O . SER B 1 234 ? -12.227 47.469 32.719 1 97.25 234 SER B O 1
ATOM 9008 N N . LEU B 1 235 ? -14.336 47.594 33.281 1 97.12 235 LEU B N 1
ATOM 9009 C CA . LEU B 1 235 ? -14.898 46.688 32.281 1 97.12 235 LEU B CA 1
ATOM 9010 C C . LEU B 1 235 ? -15.977 47.375 31.469 1 97.12 235 LEU B C 1
ATOM 9012 O O . LEU B 1 235 ? -16.953 47.906 32.031 1 97.12 235 LEU B O 1
ATOM 9016 N N . THR B 1 236 ? -15.766 47.406 30.078 1 97.56 236 THR B N 1
ATOM 9017 C CA . THR B 1 236 ? -16.656 48.188 29.219 1 97.56 236 THR B CA 1
ATOM 9018 C C . THR B 1 236 ? -17.281 47.281 28.156 1 97.56 236 THR B C 1
ATOM 9020 O O . THR B 1 236 ? -16.594 46.438 27.547 1 97.56 236 THR B O 1
ATOM 9023 N N . LEU B 1 237 ? -18.531 47.344 27.984 1 96.75 237 LEU B N 1
ATOM 9024 C CA . LEU B 1 237 ? -19.297 46.688 26.922 1 96.75 237 LEU B CA 1
ATOM 9025 C C . LEU B 1 237 ? -19.938 47.688 26 1 96.75 237 LEU B C 1
ATOM 9027 O O . LEU B 1 237 ? -20.766 48.5 26.422 1 96.75 237 LEU B O 1
ATOM 9031 N N . GLU B 1 238 ? -19.578 47.688 24.75 1 92.94 238 GLU B N 1
ATOM 9032 C CA . GLU B 1 238 ? -20.141 48.594 23.75 1 92.94 238 GLU B CA 1
ATOM 9033 C C . GLU B 1 238 ? -20.109 50.031 24.219 1 92.94 238 GLU B C 1
ATOM 9035 O O . GLU B 1 238 ? -21.125 50.75 24.156 1 92.94 238 GLU B O 1
ATOM 9040 N N . GLY B 1 239 ? -19.078 50.406 24.766 1 91.44 239 GLY B N 1
ATOM 9041 C CA . GLY B 1 239 ? -18.859 51.812 25.156 1 91.44 239 GLY B CA 1
ATOM 9042 C C . GLY B 1 239 ? -19.406 52.125 26.531 1 91.44 239 GLY B C 1
ATOM 9043 O O . GLY B 1 239 ? -19.172 53.219 27.062 1 91.44 239 GLY B O 1
ATOM 9044 N N . ARG B 1 240 ? -20.062 51.219 27.141 1 95.56 240 ARG B N 1
ATOM 9045 C CA . ARG B 1 240 ? -20.641 51.438 28.453 1 95.56 240 ARG B CA 1
ATOM 9046 C C . ARG B 1 240 ? -19.844 50.719 29.531 1 95.56 240 ARG B C 1
ATOM 9048 O O . ARG B 1 240 ? -19.625 49.5 29.438 1 95.56 240 ARG B O 1
ATOM 9055 N N . LYS B 1 241 ? -19.469 51.375 30.578 1 95.88 241 LYS B N 1
ATOM 9056 C CA . LYS B 1 241 ? -18.781 50.781 31.703 1 95.88 241 LYS B CA 1
ATOM 9057 C C . LYS B 1 241 ? -19.734 49.938 32.531 1 95.88 241 LYS B C 1
ATOM 9059 O O . LYS B 1 241 ? -20.719 50.469 33.062 1 95.88 241 LYS B O 1
ATOM 9064 N N . VAL B 1 242 ? -19.516 48.75 32.656 1 95.38 242 VAL B N 1
ATOM 9065 C CA . VAL B 1 242 ? -20.359 47.844 33.469 1 95.38 242 VAL B CA 1
ATOM 9066 C C . VAL B 1 242 ? -19.703 47.594 34.812 1 95.38 242 VAL B C 1
ATOM 9068 O O . VAL B 1 242 ? -20.375 47.188 35.781 1 95.38 242 VAL B O 1
ATOM 9071 N N . LEU B 1 243 ? -18.438 47.875 34.969 1 95.19 243 LEU B N 1
ATOM 9072 C CA . LEU B 1 243 ? -17.656 47.844 36.219 1 95.19 243 LEU B CA 1
ATOM 9073 C C . LEU B 1 243 ? -16.625 48.969 36.25 1 95.19 243 LEU B C 1
ATOM 9075 O O . LEU B 1 243 ? -15.969 49.219 35.219 1 95.19 243 LEU B O 1
ATOM 9079 N N . GLU B 1 244 ? -16.484 49.625 37.375 1 95.44 244 GLU B N 1
ATOM 9080 C CA . GLU B 1 244 ? -15.461 50.656 37.594 1 95.44 244 GLU B CA 1
ATOM 9081 C C . GLU B 1 244 ? -14.945 50.625 39.031 1 95.44 244 GLU B C 1
ATOM 9083 O O . GLU B 1 244 ? -15.727 50.5 39.969 1 95.44 244 GLU B O 1
ATOM 9088 N N . GLU B 1 245 ? -13.727 50.562 39.094 1 94.62 245 GLU B N 1
ATOM 9089 C CA . GLU B 1 245 ? -13.047 50.562 40.406 1 94.62 245 GLU B CA 1
ATOM 9090 C C . GLU B 1 245 ? -11.859 51.531 40.406 1 94.62 245 GLU B C 1
ATOM 9092 O O . GLU B 1 245 ? -11.133 51.625 39.406 1 94.62 245 GLU B O 1
ATOM 9097 N N . LEU B 1 246 ? -11.734 52.344 41.438 1 94.75 246 LEU B N 1
ATOM 9098 C CA . LEU B 1 246 ? -10.586 53.219 41.688 1 94.75 246 LEU B CA 1
ATOM 9099 C C . LEU B 1 246 ? -10.008 52.938 43.062 1 94.75 246 LEU B C 1
ATOM 9101 O O . LEU B 1 246 ? -10.695 53.094 44.094 1 94.75 246 LEU B O 1
ATOM 9105 N N . ALA B 1 247 ? -8.82 52.5 43.125 1 94.62 247 ALA B N 1
ATOM 9106 C CA . ALA B 1 247 ? -8.219 52.125 44.375 1 94.62 247 ALA B CA 1
ATOM 9107 C C . ALA B 1 247 ? -6.793 52.656 44.5 1 94.62 247 ALA B C 1
ATOM 9109 O O . ALA B 1 247 ? -6.16 52.969 43.469 1 94.62 247 ALA B O 1
ATOM 9110 N N . PRO B 1 248 ? -6.359 52.844 45.781 1 93.88 248 PRO B N 1
ATOM 9111 C CA . PRO B 1 248 ? -4.93 53.125 45.906 1 93.88 248 PRO B CA 1
ATOM 9112 C C . PRO B 1 248 ? -4.043 52 45.406 1 93.88 248 PRO B C 1
ATOM 9114 O O . PRO B 1 248 ? -4.387 50.812 45.531 1 93.88 248 PRO B O 1
ATOM 9117 N N . VAL B 1 249 ? -2.959 52.312 44.844 1 92.88 249 VAL B N 1
ATOM 9118 C CA . VAL B 1 249 ? -1.997 51.281 44.438 1 92.88 249 VAL B CA 1
ATOM 9119 C C . VAL B 1 249 ? -1.394 50.594 45.656 1 92.88 249 VAL B C 1
ATOM 9121 O O . VAL B 1 249 ? -0.831 51.25 46.531 1 92.88 249 VAL B O 1
ATOM 9124 N N . PRO B 1 250 ? -1.572 49.344 45.625 1 91.81 250 PRO B N 1
ATOM 9125 C CA . PRO B 1 250 ? -0.975 48.656 46.781 1 91.81 250 PRO B CA 1
ATOM 9126 C C . PRO B 1 250 ? 0.551 48.719 46.75 1 91.81 250 PRO B C 1
ATOM 9128 O O . PRO B 1 250 ? 1.162 48.719 45.688 1 91.81 250 PRO B O 1
ATOM 9131 N N . ARG B 1 251 ? 1.195 48.531 47.938 1 89.44 251 ARG B N 1
ATOM 9132 C CA . ARG B 1 251 ? 2.645 48.625 48.094 1 89.44 251 ARG B CA 1
ATOM 9133 C C . ARG B 1 251 ? 3.33 47.469 47.375 1 89.44 251 ARG B C 1
ATOM 9135 O O . ARG B 1 251 ? 4.434 47.625 46.844 1 89.44 251 ARG B O 1
ATOM 9142 N N . ASN B 1 252 ? 2.646 46.312 47.375 1 91.56 252 ASN B N 1
ATOM 9143 C CA . ASN B 1 252 ? 3.27 45.156 46.75 1 91.56 252 ASN B CA 1
ATOM 9144 C C . ASN B 1 252 ? 2.941 45.062 45.25 1 91.56 252 ASN B C 1
ATOM 9146 O O . ASN B 1 252 ? 3.35 44.125 44.594 1 91.56 252 ASN B O 1
ATOM 9150 N N . GLY B 1 253 ? 2.207 45.938 44.781 1 93.25 253 GLY B N 1
ATOM 9151 C CA . GLY B 1 253 ? 1.922 46.031 43.344 1 93.25 253 GLY B CA 1
ATOM 9152 C C . GLY B 1 253 ? 0.867 45.062 42.875 1 93.25 253 GLY B C 1
ATOM 9153 O O . GLY B 1 253 ? 0.659 44.906 41.656 1 93.25 253 GLY B O 1
ATOM 9154 N N . LYS B 1 254 ? 0.213 44.312 43.719 1 96.31 254 LYS B N 1
ATOM 9155 C CA . LYS B 1 254 ? -0.816 43.344 43.375 1 96.31 254 LYS B CA 1
ATOM 9156 C C . LYS B 1 254 ? -2.176 43.75 43.938 1 96.31 254 LYS B C 1
ATOM 9158 O O . LYS B 1 254 ? -2.301 44.062 45.125 1 96.31 254 LYS B O 1
ATOM 9163 N N . TYR B 1 255 ? -3.055 43.875 43.094 1 95.81 255 TYR B N 1
ATOM 9164 C CA . TYR B 1 255 ? -4.406 44.25 43.469 1 95.81 255 TYR B CA 1
ATOM 9165 C C . TYR B 1 255 ? -5.434 43.25 42.969 1 95.81 255 TYR B C 1
ATOM 9167 O O . TYR B 1 255 ? -5.305 42.75 41.844 1 95.81 255 TYR B O 1
ATOM 9175 N N . ALA B 1 256 ? -6.387 42.875 43.781 1 96.5 256 ALA B N 1
ATOM 9176 C CA . ALA B 1 256 ? -7.484 41.969 43.438 1 96.5 256 ALA B CA 1
ATOM 9177 C C . ALA B 1 256 ? -8.828 42.562 43.844 1 96.5 256 ALA B C 1
ATOM 9179 O O . ALA B 1 256 ? -9 43.062 44.969 1 96.5 256 ALA B O 1
ATOM 9180 N N . VAL B 1 257 ? -9.695 42.625 42.969 1 95.62 257 VAL B N 1
ATOM 9181 C CA . VAL B 1 257 ? -11.023 43.156 43.25 1 95.62 257 VAL B CA 1
ATOM 9182 C C . VAL B 1 257 ? -12.094 42.188 42.812 1 95.62 257 VAL B C 1
ATOM 9184 O O . VAL B 1 257 ? -12.133 41.781 41.625 1 95.62 257 VAL B O 1
ATOM 9187 N N . PRO B 1 258 ? -12.938 41.688 43.688 1 96.44 258 PRO B N 1
ATOM 9188 C CA . PRO B 1 258 ? -14.047 40.844 43.281 1 96.44 258 PRO B CA 1
ATOM 9189 C C . PRO B 1 258 ? -15.102 41.594 42.469 1 96.44 258 PRO B C 1
ATOM 9191 O O . PRO B 1 258 ? -15.266 42.812 42.625 1 96.44 258 PRO B O 1
ATOM 9194 N N . PHE B 1 259 ? -15.703 40.906 41.625 1 96.31 259 PHE B N 1
ATOM 9195 C CA . PHE B 1 259 ? -16.781 41.5 40.844 1 96.31 259 PHE B CA 1
ATOM 9196 C C . PHE B 1 259 ? -17.891 40.5 40.594 1 96.31 259 PHE B C 1
ATOM 9198 O O . PHE B 1 259 ? -17.688 39.281 40.75 1 96.31 259 PHE B O 1
ATOM 9205 N N . LYS B 1 260 ? -19.078 40.969 40.281 1 96.56 260 LYS B N 1
ATOM 9206 C CA . LYS B 1 260 ? -20.25 40.219 39.844 1 96.56 260 LYS B CA 1
ATOM 9207 C C . LYS B 1 260 ? -21.047 41 38.781 1 96.56 260 LYS B C 1
ATOM 9209 O O . LYS B 1 260 ? -21.266 42.219 38.938 1 96.56 260 LYS B O 1
ATOM 9214 N N . ILE B 1 261 ? -21.297 40.438 37.75 1 96.88 261 ILE B N 1
ATOM 9215 C CA . ILE B 1 261 ? -22.141 41 36.688 1 96.88 261 ILE B CA 1
ATOM 9216 C C . ILE B 1 261 ? -23.375 40.156 36.5 1 96.88 261 ILE B C 1
ATOM 9218 O O . ILE B 1 261 ? -23.281 38.969 36.219 1 96.88 261 ILE B O 1
ATOM 9222 N N . ALA B 1 262 ? -24.531 40.75 36.656 1 96.5 262 ALA B N 1
ATOM 9223 C CA . ALA B 1 262 ? -25.797 40.062 36.438 1 96.5 262 ALA B CA 1
ATOM 9224 C C . ALA B 1 262 ? -26.156 40.094 34.938 1 96.5 262 ALA B C 1
ATOM 9226 O O . ALA B 1 262 ? -25.953 41.094 34.25 1 96.5 262 ALA B O 1
ATOM 9227 N N . ASN B 1 263 ? -26.656 39.031 34.469 1 95.75 263 ASN B N 1
ATOM 9228 C CA . ASN B 1 263 ? -27.109 38.844 33.094 1 95.75 263 ASN B CA 1
ATOM 9229 C C . ASN B 1 263 ? -26.062 39.281 32.094 1 95.75 263 ASN B C 1
ATOM 9231 O O . ASN B 1 263 ? -26.359 40.125 31.219 1 95.75 263 ASN B O 1
ATOM 9235 N N . PRO B 1 264 ? -24.875 38.75 32.188 1 97.25 264 PRO B N 1
ATOM 9236 C CA . PRO B 1 264 ? -23.828 39.156 31.234 1 97.25 264 PRO B CA 1
ATOM 9237 C C . PRO B 1 264 ? -24.172 38.75 29.797 1 97.25 264 PRO B C 1
ATOM 9239 O O . PRO B 1 264 ? -24.875 37.781 29.562 1 97.25 264 PRO B O 1
ATOM 9242 N N . GLN B 1 265 ? -23.703 39.531 28.75 1 97.62 265 GLN B N 1
ATOM 9243 C CA . GLN B 1 265 ? -23.703 39.094 27.359 1 97.62 265 GLN B CA 1
ATOM 9244 C C . GLN B 1 265 ? -22.578 38.094 27.094 1 97.62 265 GLN B C 1
ATOM 9246 O O . GLN B 1 265 ? -21.406 38.375 27.375 1 97.62 265 GLN B O 1
ATOM 9251 N N . LEU B 1 266 ? -22.891 36.938 26.609 1 98.19 266 LEU B N 1
ATOM 9252 C CA . LEU B 1 266 ? -21.953 35.812 26.547 1 98.19 266 LEU B CA 1
ATOM 9253 C C . LEU B 1 266 ? -21.281 35.719 25.188 1 98.19 266 LEU B C 1
ATOM 9255 O O . LEU B 1 266 ? -21.797 36.25 24.203 1 98.19 266 LEU B O 1
ATOM 9259 N N . TRP B 1 267 ? -20.156 35.219 25.109 1 98.19 267 TRP B N 1
ATOM 9260 C CA . TRP B 1 267 ? -19.453 34.844 23.891 1 98.19 267 TRP B CA 1
ATOM 9261 C C . TRP B 1 267 ? -19.859 33.438 23.453 1 98.19 267 TRP B C 1
ATOM 9263 O O . TRP B 1 267 ? -19.859 32.5 24.25 1 98.19 267 TRP B O 1
ATOM 9273 N N . TYR B 1 268 ? -20.219 33.219 22.188 1 97.88 268 TYR B N 1
ATOM 9274 C CA . TYR B 1 268 ? -20.625 31.938 21.641 1 97.88 268 TYR B CA 1
ATOM 9275 C C . TYR B 1 268 ? -19.75 31.547 20.453 1 97.88 268 TYR B C 1
ATOM 9277 O O . TYR B 1 268 ? -19.219 32.406 19.766 1 97.88 268 TYR B O 1
ATOM 9285 N N . PRO B 1 269 ? -19.562 30.25 20.297 1 97 269 PRO B N 1
ATOM 9286 C CA . PRO B 1 269 ? -19.016 29.844 19 1 97 269 PRO B CA 1
ATOM 9287 C C . PRO B 1 269 ? -19.938 30.188 17.828 1 97 269 PRO B C 1
ATOM 9289 O O . PRO B 1 269 ? -21.141 30.406 18.031 1 97 269 PRO B O 1
ATOM 9292 N N . ARG B 1 270 ? -19.328 30.203 16.656 1 94.38 270 ARG B N 1
ATOM 9293 C CA . ARG B 1 270 ? -20.062 30.547 15.445 1 94.38 270 ARG B CA 1
ATOM 9294 C C . ARG B 1 270 ? -21.328 29.703 15.305 1 94.38 270 ARG B C 1
ATOM 9296 O O . ARG B 1 270 ? -21.312 28.5 15.578 1 94.38 270 ARG B O 1
ATOM 9303 N N . SER B 1 271 ? -22.453 30.266 14.914 1 88.25 271 SER B N 1
ATOM 9304 C CA . SER B 1 271 ? -23.734 29.672 14.578 1 88.25 271 SER B CA 1
ATOM 9305 C C . SER B 1 271 ? -24.562 29.391 15.836 1 88.25 271 SER B C 1
ATOM 9307 O O . SER B 1 271 ? -25.719 28.953 15.75 1 88.25 271 SER B O 1
ATOM 9309 N N . TYR B 1 272 ? -24 29.688 17.078 1 94.06 272 TYR B N 1
ATOM 9310 C CA . TYR B 1 272 ? -24.719 29.406 18.328 1 94.06 272 TYR B CA 1
ATOM 9311 C C . TYR B 1 272 ? -25.094 30.688 19.047 1 94.06 272 TYR B C 1
ATOM 9313 O O . TYR B 1 272 ? -25.875 30.672 19.984 1 94.06 272 TYR B O 1
ATOM 9321 N N . GLY B 1 273 ? -24.453 31.766 18.656 1 94.44 273 GLY B N 1
ATOM 9322 C CA . GLY B 1 273 ? -24.719 33.062 19.266 1 94.44 273 GLY B CA 1
ATOM 9323 C C . GLY B 1 273 ? -23.719 34.125 18.859 1 94.44 273 GLY B C 1
ATOM 9324 O O . GLY B 1 273 ? -22.906 33.906 17.953 1 94.44 273 GLY B O 1
ATOM 9325 N N . LYS B 1 274 ? -23.844 35.219 19.516 1 96.69 274 LYS B N 1
ATOM 9326 C CA . LYS B 1 274 ? -22.953 36.344 19.234 1 96.69 274 LYS B CA 1
ATOM 9327 C C . LYS B 1 274 ? -21.594 36.156 19.891 1 96.69 274 LYS B C 1
ATOM 9329 O O . LYS B 1 274 ? -21.484 35.5 20.922 1 96.69 274 LYS B O 1
ATOM 9334 N N . GLN B 1 275 ? -20.641 36.75 19.312 1 98.19 275 GLN B N 1
ATOM 9335 C CA . GLN B 1 275 ? -19.297 36.719 19.875 1 98.19 275 GLN B CA 1
ATOM 9336 C C . GLN B 1 275 ? -18.984 37.969 20.672 1 98.19 275 GLN B C 1
ATOM 9338 O O . GLN B 1 275 ? -18 38.688 20.375 1 98.19 275 GLN B O 1
ATOM 9343 N N . THR B 1 276 ? -19.703 38.156 21.734 1 98.06 276 THR B N 1
ATOM 9344 C CA . THR B 1 276 ? -19.578 39.375 22.531 1 98.06 276 THR B CA 1
ATOM 9345 C C . THR B 1 276 ? -18.281 39.375 23.312 1 98.06 276 THR B C 1
ATOM 9347 O O . THR B 1 276 ? -17.922 38.375 23.938 1 98.06 276 THR B O 1
ATOM 9350 N N . ARG B 1 277 ? -17.641 40.562 23.344 1 97.94 277 ARG B N 1
ATOM 9351 C CA . ARG B 1 277 ? -16.422 40.75 24.125 1 97.94 277 ARG B CA 1
ATOM 9352 C C . ARG B 1 277 ? -16.453 42.062 24.891 1 97.94 277 ARG B C 1
ATOM 9354 O O . ARG B 1 277 ? -17.141 43 24.484 1 97.94 277 ARG B O 1
ATOM 9361 N N . TYR B 1 278 ? -15.789 42.062 26.016 1 98.06 278 TYR B N 1
ATOM 9362 C CA . TYR B 1 278 ? -15.648 43.219 26.906 1 98.06 278 TYR B CA 1
ATOM 9363 C C . TYR B 1 278 ? -14.219 43.781 26.859 1 98.06 278 TYR B C 1
ATOM 9365 O O . TYR B 1 278 ? -13.266 43 26.766 1 98.06 278 TYR B O 1
ATOM 9373 N N . LYS B 1 279 ? -14.141 45.062 26.938 1 98.12 279 LYS B N 1
ATOM 9374 C CA . LYS B 1 279 ? -12.82 45.656 27.094 1 98.12 279 LYS B CA 1
ATOM 9375 C C . LYS B 1 279 ? -12.43 45.781 28.562 1 98.12 279 LYS B C 1
ATOM 9377 O O . LYS B 1 279 ? -13.07 46.5 29.312 1 98.12 279 LYS B O 1
ATOM 9382 N N . LEU B 1 280 ? -11.523 45 29 1 98.06 280 LEU B N 1
ATOM 9383 C CA . LEU B 1 280 ? -10.93 45.125 30.328 1 98.06 280 LEU B CA 1
ATOM 9384 C C . LEU B 1 280 ? -9.727 46.062 30.312 1 98.06 280 LEU B C 1
ATOM 9386 O O . LEU B 1 280 ? -8.773 45.844 29.562 1 98.06 280 LEU B O 1
ATOM 9390 N N . GLN B 1 281 ? -9.773 47.094 31.188 1 97.62 281 GLN B N 1
ATOM 9391 C CA . GLN B 1 281 ? -8.727 48.094 31.188 1 97.62 281 GLN B CA 1
ATOM 9392 C C . GLN B 1 281 ? -8.234 48.406 32.594 1 97.62 281 GLN B C 1
ATOM 9394 O O . GLN B 1 281 ? -9.031 48.438 33.531 1 97.62 281 GLN B O 1
ATOM 9399 N N . ALA B 1 282 ? -6.957 48.5 32.781 1 97.56 282 ALA B N 1
ATOM 9400 C CA . ALA B 1 282 ? -6.312 48.969 34 1 97.56 282 ALA B CA 1
ATOM 9401 C C . ALA B 1 282 ? -5.371 50.125 33.719 1 97.56 282 ALA B C 1
ATOM 9403 O O . ALA B 1 282 ? -4.664 50.125 32.719 1 97.56 282 ALA B O 1
ATOM 9404 N N . SER B 1 283 ? -5.426 51.156 34.656 1 96.56 283 SER B N 1
ATOM 9405 C CA . SER B 1 283 ? -4.574 52.312 34.5 1 96.56 283 SER B CA 1
ATOM 9406 C C . SER B 1 283 ? -4.043 52.812 35.844 1 96.56 283 SER B C 1
ATOM 9408 O O . SER B 1 283 ? -4.738 52.719 36.844 1 96.56 283 SER B O 1
ATOM 9410 N N . ILE B 1 284 ? -2.814 53.219 35.844 1 96.25 284 ILE B N 1
ATOM 9411 C CA . ILE B 1 284 ? -2.258 53.938 37 1 96.25 284 ILE B CA 1
ATOM 9412 C C . ILE B 1 284 ? -2.4 55.438 36.812 1 96.25 284 ILE B C 1
ATOM 9414 O O . ILE B 1 284 ? -1.953 55.969 35.781 1 96.25 284 ILE B O 1
ATOM 9418 N N . VAL B 1 285 ? -2.994 56.094 37.781 1 94.69 285 VAL B N 1
ATOM 9419 C CA . VAL B 1 285 ? -3.248 57.531 37.688 1 94.69 285 VAL B CA 1
ATOM 9420 C C . VAL B 1 285 ? -2.559 58.25 38.844 1 94.69 285 VAL B C 1
ATOM 9422 O O . VAL B 1 285 ? -2.66 57.812 40 1 94.69 285 VAL B O 1
ATOM 9425 N N . ARG B 1 286 ? -1.76 59.25 38.562 1 94 286 ARG B N 1
ATOM 9426 C CA . ARG B 1 286 ? -1.108 60.125 39.562 1 94 286 ARG B CA 1
ATOM 9427 C C . ARG B 1 286 ? -1.57 61.562 39.406 1 94 286 ARG B C 1
ATOM 9429 O O . ARG B 1 286 ? -1.301 62.188 38.375 1 94 286 ARG B O 1
ATOM 9436 N N . SER B 1 287 ? -2.164 62.125 40.469 1 89 287 SER B N 1
ATOM 9437 C CA . SER B 1 287 ? -2.645 63.5 40.5 1 89 287 SER B CA 1
ATOM 9438 C C . SER B 1 287 ? -3.441 63.844 39.219 1 89 287 SER B C 1
ATOM 9440 O O . SER B 1 287 ? -3.193 64.875 38.562 1 89 287 SER B O 1
ATOM 9442 N N . GLY B 1 288 ? -4.242 62.844 38.781 1 86.38 288 GLY B N 1
ATOM 9443 C CA . GLY B 1 288 ? -5.148 63.062 37.656 1 86.38 288 GLY B CA 1
ATOM 9444 C C . GLY B 1 288 ? -4.531 62.688 36.344 1 86.38 288 GLY B C 1
ATOM 9445 O O . GLY B 1 288 ? -5.242 62.531 35.344 1 86.38 288 GLY B O 1
ATOM 9446 N N . ALA B 1 289 ? -3.248 62.438 36.312 1 90.38 289 ALA B N 1
ATOM 9447 C CA . ALA B 1 289 ? -2.562 62.094 35.062 1 90.38 289 ALA B CA 1
ATOM 9448 C C . ALA B 1 289 ? -2.352 60.594 34.969 1 90.38 289 ALA B C 1
ATOM 9450 O O . ALA B 1 289 ? -1.926 59.938 35.938 1 90.38 289 ALA B O 1
ATOM 9451 N N . GLU B 1 290 ? -2.711 59.969 33.812 1 92.94 290 GLU B N 1
ATOM 9452 C CA . GLU B 1 290 ? -2.496 58.562 33.562 1 92.94 290 GLU B CA 1
ATOM 9453 C C . GLU B 1 290 ? -1.026 58.25 33.281 1 92.94 290 GLU B C 1
ATOM 9455 O O . GLU B 1 290 ? -0.448 58.781 32.344 1 92.94 290 GLU B O 1
ATOM 9460 N N . LEU B 1 291 ? -0.413 57.5 34.125 1 93.44 291 LEU B N 1
ATOM 9461 C CA . LEU B 1 291 ? 0.984 57.125 33.938 1 93.44 291 LEU B CA 1
ATOM 9462 C C . LEU B 1 291 ? 1.117 56 32.906 1 93.44 291 LEU B C 1
ATOM 9464 O O . LEU B 1 291 ? 2.037 56.031 32.094 1 93.44 291 LEU B O 1
ATOM 9468 N N . HIS B 1 292 ? 0.234 54.969 32.969 1 95.38 292 HIS B N 1
ATOM 9469 C CA . HIS B 1 292 ? 0.208 53.844 32.031 1 95.38 292 HIS B CA 1
ATOM 9470 C C . HIS B 1 292 ? -1.15 53.156 32.062 1 95.38 292 HIS B C 1
ATOM 9472 O O . HIS B 1 292 ? -1.812 53.094 33.094 1 95.38 292 HIS B O 1
ATOM 9478 N N . SER B 1 293 ? -1.535 52.656 30.891 1 95.94 293 SER B N 1
ATOM 9479 C CA . SER B 1 293 ? -2.77 51.875 30.781 1 95.94 293 SER B CA 1
ATOM 9480 C C . SER B 1 293 ? -2.588 50.688 29.844 1 95.94 293 SER B C 1
ATOM 9482 O O . SER B 1 293 ? -1.782 50.719 28.922 1 95.94 293 SER B O 1
ATOM 9484 N N . THR B 1 294 ? -3.209 49.594 30.156 1 95.62 294 THR B N 1
ATOM 9485 C CA . THR B 1 294 ? -3.305 48.438 29.297 1 95.62 294 THR B CA 1
ATOM 9486 C C . THR B 1 294 ? -4.746 47.938 29.203 1 95.62 294 THR B C 1
ATOM 9488 O O . THR B 1 294 ? -5.57 48.25 30.062 1 95.62 294 THR B O 1
ATOM 9491 N N . SER B 1 295 ? -5.047 47.344 28.094 1 95.81 295 SER B N 1
ATOM 9492 C CA . SER B 1 295 ? -6.391 46.812 27.906 1 95.81 295 SER B CA 1
ATOM 9493 C C . SER B 1 295 ? -6.359 45.5 27.141 1 95.81 295 SER B C 1
ATOM 9495 O O . SER B 1 295 ? -5.395 45.188 26.422 1 95.81 295 SER B O 1
ATOM 9497 N N . LYS B 1 296 ? -7.301 44.719 27.359 1 96 296 LYS B N 1
ATOM 9498 C CA . LYS B 1 296 ? -7.551 43.438 26.688 1 96 296 LYS B CA 1
ATOM 9499 C C . LYS B 1 296 ? -9.039 43.25 26.406 1 96 296 LYS B C 1
ATOM 9501 O O . LYS B 1 296 ? -9.883 43.812 27.109 1 96 296 LYS B O 1
ATOM 9506 N N . LEU B 1 297 ? -9.305 42.531 25.281 1 97.38 297 LEU B N 1
ATOM 9507 C CA . LEU B 1 297 ? -10.672 42.062 25.062 1 97.38 297 LEU B CA 1
ATOM 9508 C C . LEU B 1 297 ? -10.883 40.688 25.688 1 97.38 297 LEU B C 1
ATOM 9510 O O . LEU B 1 297 ? -10.07 39.781 25.484 1 97.38 297 LEU B O 1
ATOM 9514 N N . ILE B 1 298 ? -11.891 40.562 26.516 1 97.56 298 ILE B N 1
ATOM 9515 C CA . ILE B 1 298 ? -12.203 39.281 27.156 1 97.56 298 ILE B CA 1
ATOM 9516 C C . ILE B 1 298 ? -13.656 38.906 26.859 1 97.56 298 ILE B C 1
ATOM 9518 O O . ILE B 1 298 ? -14.445 39.75 26.438 1 97.56 298 ILE B O 1
ATOM 9522 N N . GLY B 1 299 ? -13.969 37.656 26.938 1 97.19 299 GLY B N 1
ATOM 9523 C CA . GLY B 1 299 ? -15.32 37.156 26.766 1 97.19 299 GLY B CA 1
ATOM 9524 C C . GLY B 1 299 ? -15.742 36.188 27.875 1 97.19 299 GLY B C 1
ATOM 9525 O O . GLY B 1 299 ? -14.906 35.469 28.422 1 97.19 299 GLY B O 1
ATOM 9526 N N . PHE B 1 300 ? -17.031 36.281 28.25 1 97.81 300 PHE B N 1
ATOM 9527 C CA . PHE B 1 300 ? -17.578 35.406 29.266 1 97.81 300 PHE B CA 1
ATOM 9528 C C . PHE B 1 300 ? -18.25 34.188 28.641 1 97.81 300 PHE B C 1
ATOM 9530 O O . PHE B 1 300 ? -19.141 34.344 27.781 1 97.81 300 PHE B O 1
ATOM 9537 N N . ARG B 1 301 ? -17.859 33.062 28.969 1 97.06 301 ARG B N 1
ATOM 9538 C CA . ARG B 1 301 ? -18.5 31.812 28.547 1 97.06 301 ARG B CA 1
ATOM 9539 C C . ARG B 1 301 ? -18.203 30.688 29.531 1 97.06 301 ARG B C 1
ATOM 9541 O O . ARG B 1 301 ? -17.25 30.766 30.312 1 97.06 301 ARG B O 1
ATOM 9548 N N . ARG B 1 302 ? -19 29.703 29.562 1 96.5 302 ARG B N 1
ATOM 9549 C CA . ARG B 1 302 ? -18.781 28.422 30.234 1 96.5 302 ARG B CA 1
ATOM 9550 C C . ARG B 1 302 ? -18.391 27.328 29.25 1 96.5 302 ARG B C 1
ATOM 9552 O O . ARG B 1 302 ? -19.047 27.141 28.234 1 96.5 302 ARG B O 1
ATOM 9559 N N . ALA B 1 303 ? -17.234 26.688 29.5 1 96.94 303 ALA B N 1
ATOM 9560 C CA . ALA B 1 303 ? -16.75 25.609 28.641 1 96.94 303 ALA B CA 1
ATOM 9561 C C . ALA B 1 303 ? -16.5 24.344 29.453 1 96.94 303 ALA B C 1
ATOM 9563 O O . ALA B 1 303 ? -15.883 24.391 30.516 1 96.94 303 ALA B O 1
ATOM 9564 N N . GLU B 1 304 ? -17.016 23.234 28.984 1 97.38 304 GLU B N 1
ATOM 9565 C CA . GLU B 1 304 ? -16.844 21.922 29.594 1 97.38 304 GLU B CA 1
ATOM 9566 C C . GLU B 1 304 ? -16.469 20.859 28.562 1 97.38 304 GLU B C 1
ATOM 9568 O O . GLU B 1 304 ? -16.875 20.953 27.406 1 97.38 304 GLU B O 1
ATOM 9573 N N . LEU B 1 305 ? -15.68 19.984 28.969 1 98.19 305 LEU B N 1
ATOM 9574 C CA . LEU B 1 305 ? -15.445 18.75 28.203 1 98.19 305 LEU B CA 1
ATOM 9575 C C . LEU B 1 305 ? -16.203 17.578 28.844 1 98.19 305 LEU B C 1
ATOM 9577 O O . LEU B 1 305 ? -15.867 17.156 29.938 1 98.19 305 LEU B O 1
ATOM 9581 N N . ILE B 1 306 ? -17.172 17.062 28.141 1 98.06 306 ILE B N 1
ATOM 9582 C CA . ILE B 1 306 ? -18.047 16.016 28.656 1 98.06 306 ILE B CA 1
ATOM 9583 C C . ILE B 1 306 ? -17.438 14.641 28.391 1 98.06 306 ILE B C 1
ATOM 9585 O O . ILE B 1 306 ? -17.25 14.25 27.234 1 98.06 306 ILE B O 1
ATOM 9589 N N . GLN B 1 307 ? -17.047 13.977 29.469 1 97.38 307 GLN B N 1
ATOM 9590 C CA . GLN B 1 307 ? -16.469 12.641 29.438 1 97.38 307 GLN B CA 1
ATOM 9591 C C . GLN B 1 307 ? -17.188 11.695 30.391 1 97.38 307 GLN B C 1
ATOM 9593 O O . GLN B 1 307 ? -16.641 11.312 31.422 1 97.38 307 GLN B O 1
ATOM 9598 N N . GLU B 1 308 ? -18.344 11.242 29.953 1 97.12 308 GLU B N 1
ATOM 9599 C CA . GLU B 1 308 ? -19.188 10.391 30.797 1 97.12 308 GLU B CA 1
ATOM 9600 C C . GLU B 1 308 ? -19.359 9 30.172 1 97.12 308 GLU B C 1
ATOM 9602 O O . GLU B 1 308 ? -19.422 8.867 28.953 1 97.12 308 GLU B O 1
ATOM 9607 N N . PRO B 1 309 ? -19.438 7.957 31.062 1 96.5 309 PRO B N 1
ATOM 9608 C CA . PRO B 1 309 ? -19.703 6.629 30.516 1 96.5 309 PRO B CA 1
ATOM 9609 C C . PRO B 1 309 ? -21.031 6.562 29.766 1 96.5 309 PRO B C 1
ATOM 9611 O O . PRO B 1 309 ? -22.031 7.16 30.188 1 96.5 309 PRO B O 1
ATOM 9614 N N . ASP B 1 310 ? -21.062 5.922 28.656 1 96.5 310 ASP B N 1
ATOM 9615 C CA . ASP B 1 310 ? -22.297 5.684 27.891 1 96.5 310 ASP B CA 1
ATOM 9616 C C . ASP B 1 310 ? -22.203 4.371 27.109 1 96.5 310 ASP B C 1
ATOM 9618 O O . ASP B 1 310 ? -21.312 3.549 27.375 1 96.5 310 ASP B O 1
ATOM 9622 N N . ALA B 1 311 ? -23.125 4.059 26.188 1 96.12 311 ALA B N 1
ATOM 9623 C CA . ALA B 1 311 ? -23.234 2.787 25.469 1 96.12 311 ALA B CA 1
ATOM 9624 C C . ALA B 1 311 ? -22.047 2.596 24.516 1 96.12 311 ALA B C 1
ATOM 9626 O O . ALA B 1 311 ? -21.797 1.48 24.062 1 96.12 311 ALA B O 1
ATOM 9627 N N . HIS B 1 312 ? -21.328 3.643 24.266 1 96.75 312 HIS B N 1
ATOM 9628 C CA . HIS B 1 312 ? -20.219 3.592 23.312 1 96.75 312 HIS B CA 1
ATOM 9629 C C . HIS B 1 312 ? -18.875 3.678 24.031 1 96.75 312 HIS B C 1
ATOM 9631 O O . HIS B 1 312 ? -17.828 3.754 23.391 1 96.75 312 HIS B O 1
ATOM 9637 N N . GLY B 1 313 ? -18.797 3.744 25.312 1 97.56 313 GLY B N 1
ATOM 9638 C CA . GLY B 1 313 ? -17.609 3.92 26.125 1 97.56 313 GLY B CA 1
ATOM 9639 C C . GLY B 1 313 ? -17.672 5.145 27.016 1 97.56 313 GLY B C 1
ATOM 9640 O O . GLY B 1 313 ? -18.562 5.266 27.844 1 97.56 313 GLY B O 1
ATOM 9641 N N . LYS B 1 314 ? -16.766 6.055 26.844 1 97.81 314 LYS B N 1
ATOM 9642 C CA . LYS B 1 314 ? -16.719 7.344 27.516 1 97.81 314 LYS B CA 1
ATOM 9643 C C . LYS B 1 314 ? -16.859 8.5 26.531 1 97.81 314 LYS B C 1
ATOM 9645 O O . LYS B 1 314 ? -16.062 8.633 25.609 1 97.81 314 LYS B O 1
ATOM 9650 N N . SER B 1 315 ? -17.938 9.32 26.703 1 97.88 315 SER B N 1
ATOM 9651 C CA . SER B 1 315 ? -18.203 10.383 25.734 1 97.88 315 SER B CA 1
ATOM 9652 C C . SER B 1 315 ? -17.062 11.383 25.672 1 97.88 315 SER B C 1
ATOM 9654 O O . SER B 1 315 ? -16.219 11.422 26.578 1 97.88 315 SER B O 1
ATOM 9656 N N . PHE B 1 316 ? -17 12.141 24.641 1 98.56 316 PHE B N 1
ATOM 9657 C CA . PHE B 1 316 ? -16 13.188 24.438 1 98.56 316 PHE B CA 1
ATOM 9658 C C . PHE B 1 316 ? -16.547 14.289 23.547 1 98.56 316 PHE B C 1
ATOM 9660 O O . PHE B 1 316 ? -16.562 14.141 22.312 1 98.56 316 PHE B O 1
ATOM 9667 N N . TYR B 1 317 ? -17.031 15.32 24.062 1 98.38 317 TYR B N 1
ATOM 9668 C CA . TYR B 1 317 ? -17.469 16.484 23.297 1 98.38 317 TYR B CA 1
ATOM 9669 C C . TYR B 1 317 ? -17.484 17.734 24.172 1 98.38 317 TYR B C 1
ATOM 9671 O O . TYR B 1 317 ? -17.391 17.641 25.406 1 98.38 317 TYR B O 1
ATOM 9679 N N . PHE B 1 318 ? -17.547 18.891 23.578 1 98.25 318 PHE B N 1
ATOM 9680 C CA . PHE B 1 318 ? -17.516 20.172 24.297 1 98.25 318 PHE B CA 1
ATOM 9681 C C . PHE B 1 318 ? -18.922 20.703 24.531 1 98.25 318 PHE B C 1
ATOM 9683 O O . PHE B 1 318 ? -19.797 20.531 23.672 1 98.25 318 PHE B O 1
ATOM 9690 N N . ARG B 1 319 ? -19.203 21.281 25.688 1 97.56 319 ARG B N 1
ATOM 9691 C CA . ARG B 1 319 ? -20.422 22.016 26.047 1 97.56 319 ARG B CA 1
ATOM 9692 C C . ARG B 1 319 ? -20.094 23.484 26.344 1 97.56 319 ARG B C 1
ATOM 9694 O O . ARG B 1 319 ? -19.312 23.781 27.25 1 97.56 319 ARG B O 1
ATOM 9701 N N . ILE B 1 320 ? -20.578 24.344 25.484 1 98.25 320 ILE B N 1
ATOM 9702 C CA . ILE B 1 320 ? -20.359 25.781 25.656 1 98.25 320 ILE B CA 1
ATOM 9703 C C . ILE B 1 320 ? -21.656 26.469 26.031 1 98.25 320 ILE B C 1
ATOM 9705 O O . ILE B 1 320 ? -22.641 26.422 25.281 1 98.25 320 ILE B O 1
ATOM 9709 N N . ASN B 1 321 ? -21.656 27.156 27.172 1 97.81 321 ASN B N 1
ATOM 9710 C CA . ASN B 1 321 ? -22.844 27.844 27.672 1 97.81 321 ASN B CA 1
ATOM 9711 C C . ASN B 1 321 ? -24.062 26.922 27.672 1 97.81 321 ASN B C 1
ATOM 9713 O O . ASN B 1 321 ? -25.125 27.281 27.172 1 97.81 321 ASN B O 1
ATOM 9717 N N . ASN B 1 322 ? -23.875 25.734 28.078 1 97.19 322 ASN B N 1
ATOM 9718 C CA . ASN B 1 322 ? -24.891 24.703 28.297 1 97.19 322 ASN B CA 1
ATOM 9719 C C . ASN B 1 322 ? -25.406 24.141 26.984 1 97.19 322 ASN B C 1
ATOM 9721 O O . ASN B 1 322 ? -26.422 23.453 26.953 1 97.19 322 ASN B O 1
ATOM 9725 N N . VAL B 1 323 ? -24.672 24.359 25.844 1 97.19 323 VAL B N 1
ATOM 9726 C CA . VAL B 1 323 ? -25.031 23.797 24.547 1 97.19 323 VAL B CA 1
ATOM 9727 C C . VAL B 1 323 ? -23.906 22.844 24.094 1 97.19 323 VAL B C 1
ATOM 9729 O O . VAL B 1 323 ? -22.75 23.25 24.016 1 97.19 323 VAL B O 1
ATOM 9732 N N . ASP B 1 324 ? -24.281 21.531 23.812 1 97.69 324 ASP B N 1
ATOM 9733 C CA . ASP B 1 324 ? -23.312 20.609 23.234 1 97.69 324 ASP B CA 1
ATOM 9734 C C . ASP B 1 324 ? -22.891 21.047 21.828 1 97.69 324 ASP B C 1
ATOM 9736 O O . ASP B 1 324 ? -23.734 21.484 21.031 1 97.69 324 ASP B O 1
ATOM 9740 N N . VAL B 1 325 ? -21.641 21.016 21.547 1 97.75 325 VAL B N 1
ATOM 9741 C CA . VAL B 1 325 ? -21.141 21.484 20.266 1 97.75 325 VAL B CA 1
ATOM 9742 C C . VAL B 1 325 ? -20.359 20.359 19.578 1 97.75 325 VAL B C 1
ATOM 9744 O O . VAL B 1 325 ? -19.422 19.812 20.156 1 97.75 325 VAL B O 1
ATOM 9747 N N . PHE B 1 326 ? -20.797 19.953 18.359 1 98.19 326 PHE B N 1
ATOM 9748 C CA . PHE B 1 326 ? -19.969 19.094 17.516 1 98.19 326 PHE B CA 1
ATOM 9749 C C . PHE B 1 326 ? -18.734 19.828 17.031 1 98.19 326 PHE B C 1
ATOM 9751 O O . PHE B 1 326 ? -18.828 20.812 16.281 1 98.19 326 PHE B O 1
ATOM 9758 N N . GLY B 1 327 ? -17.516 19.391 17.469 1 98.31 327 GLY B N 1
ATOM 9759 C CA . GLY B 1 327 ? -16.266 20.047 17.125 1 98.31 327 GLY B CA 1
ATOM 9760 C C . GLY B 1 327 ? -15.797 19.734 15.711 1 98.31 327 GLY B C 1
ATOM 9761 O O . GLY B 1 327 ? -14.812 19.016 15.523 1 98.31 327 GLY B O 1
ATOM 9762 N N . GLY B 1 328 ? -16.438 20.203 14.703 1 98.5 328 GLY B N 1
ATOM 9763 C CA . GLY B 1 328 ? -16.047 20.031 13.312 1 98.5 328 GLY B CA 1
ATOM 9764 C C . GLY B 1 328 ? -15.102 21.109 12.828 1 98.5 328 GLY B C 1
ATOM 9765 O O . GLY B 1 328 ? -15.367 22.297 13.008 1 98.5 328 GLY B O 1
ATOM 9766 N N . GLY B 1 329 ? -13.961 20.75 12.297 1 98.62 329 GLY B N 1
ATOM 9767 C CA . GLY B 1 329 ? -13.031 21.75 11.797 1 98.62 329 GLY B CA 1
ATOM 9768 C C . GLY B 1 329 ? -11.727 21.156 11.312 1 98.62 329 GLY B C 1
ATOM 9769 O O . GLY B 1 329 ? -11.719 20.141 10.609 1 98.62 329 GLY B O 1
ATOM 9770 N N . SER B 1 330 ? -10.578 21.844 11.531 1 98.81 330 SER B N 1
ATOM 9771 C CA . SER B 1 330 ? -9.289 21.484 10.953 1 98.81 330 SER B CA 1
ATOM 9772 C C . SER B 1 330 ? -8.164 21.641 11.969 1 98.81 330 SER B C 1
ATOM 9774 O O . SER B 1 330 ? -8.289 22.406 12.922 1 98.81 330 SER B O 1
ATOM 9776 N N . CYS B 1 331 ? -7.152 20.906 11.766 1 98.88 331 CYS B N 1
ATOM 9777 C CA . CYS B 1 331 ? -5.879 21.188 12.422 1 98.88 331 CYS B CA 1
ATOM 9778 C C . CYS B 1 331 ? -5.152 22.328 11.734 1 98.88 331 CYS B C 1
ATOM 9780 O O . CYS B 1 331 ? -5.371 22.578 10.547 1 98.88 331 CYS B O 1
ATOM 9782 N N . TRP B 1 332 ? -4.371 23 12.539 1 98.69 332 TRP B N 1
ATOM 9783 C CA . TRP B 1 332 ? -3.627 24.172 12.07 1 98.69 332 TRP B CA 1
ATOM 9784 C C . TRP B 1 332 ? -2.129 23.969 12.273 1 98.69 332 TRP B C 1
ATOM 9786 O O . TRP B 1 332 ? -1.685 23.609 13.367 1 98.69 332 TRP B O 1
ATOM 9796 N N . ILE B 1 333 ? -1.355 24.141 11.219 1 98.44 333 ILE B N 1
ATOM 9797 C CA . ILE B 1 333 ? 0.095 24.25 11.312 1 98.44 333 ILE B CA 1
ATOM 9798 C C . ILE B 1 333 ? 0.515 25.703 11.055 1 98.44 333 ILE B C 1
ATOM 9800 O O . ILE B 1 333 ? -0.297 26.516 10.625 1 98.44 333 ILE B O 1
ATOM 9804 N N . PRO B 1 334 ? 1.805 26.062 11.359 1 98.06 334 PRO B N 1
ATOM 9805 C CA . PRO B 1 334 ? 2.201 27.438 11.055 1 98.06 334 PRO B CA 1
ATOM 9806 C C . PRO B 1 334 ? 1.946 27.812 9.602 1 98.06 334 PRO B C 1
ATOM 9808 O O . PRO B 1 334 ? 2.221 27.016 8.695 1 98.06 334 PRO B O 1
ATOM 9811 N N . ALA B 1 335 ? 1.442 28.969 9.367 1 97.69 335 ALA B N 1
ATOM 9812 C CA . ALA B 1 335 ? 0.896 29.344 8.062 1 97.69 335 ALA B CA 1
ATOM 9813 C C . ALA B 1 335 ? 2.006 29.734 7.094 1 97.69 335 ALA B C 1
ATOM 9815 O O . ALA B 1 335 ? 1.742 30.062 5.93 1 97.69 335 ALA B O 1
ATOM 9816 N N . ASP B 1 336 ? 3.283 29.812 7.551 1 97.88 336 ASP B N 1
ATOM 9817 C CA . ASP B 1 336 ? 4.434 30.156 6.719 1 97.88 336 ASP B CA 1
ATOM 9818 C C . ASP B 1 336 ? 5.727 29.609 7.324 1 97.88 336 ASP B C 1
ATOM 9820 O O . ASP B 1 336 ? 5.852 29.5 8.547 1 97.88 336 ASP B O 1
ATOM 9824 N N . SER B 1 337 ? 6.648 29.312 6.477 1 97.88 337 SER B N 1
ATOM 9825 C CA . SER B 1 337 ? 7.977 28.938 6.953 1 97.88 337 SER B CA 1
ATOM 9826 C C . SER B 1 337 ? 8.711 30.141 7.527 1 97.88 337 SER B C 1
ATOM 9828 O O . SER B 1 337 ? 9.656 29.984 8.305 1 97.88 337 SER B O 1
ATOM 9830 N N . TYR B 1 338 ? 8.305 31.344 7.156 1 97.56 338 TYR B N 1
ATOM 9831 C CA . TYR B 1 338 ? 8.789 32.594 7.707 1 97.56 338 TYR B CA 1
ATOM 9832 C C . TYR B 1 338 ? 7.719 33.281 8.547 1 97.56 338 TYR B C 1
ATOM 9834 O O . TYR B 1 338 ? 6.973 34.125 8.047 1 97.56 338 TYR B O 1
ATOM 9842 N N . LEU B 1 339 ? 7.777 33.031 9.812 1 97.56 339 LEU B N 1
ATOM 9843 C CA . LEU B 1 339 ? 6.719 33.438 10.719 1 97.56 339 LEU B CA 1
ATOM 9844 C C . LEU B 1 339 ? 6.633 34.969 10.773 1 97.56 339 LEU B C 1
ATOM 9846 O O . LEU B 1 339 ? 5.543 35.531 10.891 1 97.56 339 LEU B O 1
ATOM 9850 N N . SER B 1 340 ? 7.777 35.688 10.617 1 96.75 340 SER B N 1
ATOM 9851 C CA . SER B 1 340 ? 7.836 37.125 10.742 1 96.75 340 SER B CA 1
ATOM 9852 C C . SER B 1 340 ? 7.156 37.812 9.562 1 96.75 340 SER B C 1
ATOM 9854 O O . SER B 1 340 ? 6.855 39.031 9.625 1 96.75 340 SER B O 1
ATOM 9856 N N . GLN B 1 341 ? 6.914 37.062 8.57 1 95.31 341 GLN B N 1
ATOM 9857 C CA . GLN B 1 341 ? 6.367 37.688 7.375 1 95.31 341 GLN B CA 1
ATOM 9858 C C . GLN B 1 341 ? 4.844 37.562 7.344 1 95.31 341 GLN B C 1
ATOM 9860 O O . GLN B 1 341 ? 4.188 38.188 6.492 1 95.31 341 GLN B O 1
ATOM 9865 N N . ILE B 1 342 ? 4.242 36.812 8.227 1 97.5 342 ILE B N 1
ATOM 9866 C CA . ILE B 1 342 ? 2.791 36.656 8.211 1 97.5 342 ILE B CA 1
ATOM 9867 C C . ILE B 1 342 ? 2.133 37.969 8.688 1 97.5 342 ILE B C 1
ATOM 9869 O O . ILE B 1 342 ? 2.361 38.406 9.82 1 97.5 342 ILE B O 1
ATOM 9873 N N . SER B 1 343 ? 1.318 38.531 7.949 1 97.06 343 SER B N 1
ATOM 9874 C CA . SER B 1 343 ? 0.637 39.75 8.328 1 97.06 343 SER B CA 1
ATOM 9875 C C . SER B 1 343 ? -0.606 39.469 9.164 1 97.06 343 SER B C 1
ATOM 9877 O O . SER B 1 343 ? -1.165 38.375 9.094 1 97.06 343 SER B O 1
ATOM 9879 N N . PRO B 1 344 ? -0.981 40.438 10.023 1 97.5 344 PRO B N 1
ATOM 9880 C CA . PRO B 1 344 ? -2.258 40.281 10.727 1 97.5 344 PRO B CA 1
ATOM 9881 C C . PRO B 1 344 ? -3.418 39.969 9.781 1 97.5 344 PRO B C 1
ATOM 9883 O O . PRO B 1 344 ? -4.289 39.156 10.094 1 97.5 344 PRO B O 1
ATOM 9886 N N . ALA B 1 345 ? -3.381 40.594 8.641 1 98.06 345 ALA B N 1
ATOM 9887 C CA . ALA B 1 345 ? -4.438 40.375 7.66 1 98.06 345 ALA B CA 1
ATOM 9888 C C . ALA B 1 345 ? -4.465 38.906 7.199 1 98.06 345 ALA B C 1
ATOM 9890 O O . ALA B 1 345 ? -5.539 38.344 7 1 98.06 345 ALA B O 1
ATOM 9891 N N . ARG B 1 346 ? -3.35 38.375 6.973 1 98.06 346 ARG B N 1
ATOM 9892 C CA . ARG B 1 346 ? -3.291 36.969 6.516 1 98.06 346 ARG B CA 1
ATOM 9893 C C . ARG B 1 346 ? -3.826 36.031 7.578 1 98.06 346 ARG B C 1
ATOM 9895 O O . ARG B 1 346 ? -4.551 35.094 7.266 1 98.06 346 ARG B O 1
ATOM 9902 N N . TYR B 1 347 ? -3.453 36.219 8.852 1 98.31 347 TYR B N 1
ATOM 9903 C CA . TYR B 1 347 ? -4.039 35.438 9.93 1 98.31 347 TYR B CA 1
ATOM 9904 C C . TYR B 1 347 ? -5.559 35.531 9.922 1 98.31 347 TYR B C 1
ATOM 9906 O O . TYR B 1 347 ? -6.262 34.531 10.047 1 98.31 347 TYR B O 1
ATOM 9914 N N . HIS B 1 348 ? -6 36.75 9.82 1 98.44 348 HIS B N 1
ATOM 9915 C CA . HIS B 1 348 ? -7.434 37.031 9.805 1 98.44 348 HIS B CA 1
ATOM 9916 C C . HIS B 1 348 ? -8.109 36.312 8.641 1 98.44 348 HIS B C 1
ATOM 9918 O O . HIS B 1 348 ? -9.188 35.719 8.805 1 98.44 348 HIS B O 1
ATOM 9924 N N . ASP B 1 349 ? -7.473 36.375 7.48 1 98.38 349 ASP B N 1
ATOM 9925 C CA . ASP B 1 349 ? -8.023 35.75 6.285 1 98.38 349 ASP B CA 1
ATOM 9926 C C . ASP B 1 349 ? -8.156 34.219 6.473 1 98.38 349 ASP B C 1
ATOM 9928 O O . ASP B 1 349 ? -9.133 33.625 6.031 1 98.38 349 ASP B O 1
ATOM 9932 N N . TRP B 1 350 ? -7.207 33.594 7.051 1 98.62 350 TRP B N 1
ATOM 9933 C CA . TRP B 1 350 ? -7.25 32.156 7.293 1 98.62 350 TRP B CA 1
ATOM 9934 C C . TRP B 1 350 ? -8.445 31.797 8.164 1 98.62 350 TRP B C 1
ATOM 9936 O O . TRP B 1 350 ? -9.195 30.875 7.844 1 98.62 350 TRP B O 1
ATOM 9946 N N . ILE B 1 351 ? -8.633 32.5 9.281 1 98.75 351 ILE B N 1
ATOM 9947 C CA . ILE B 1 351 ? -9.68 32.156 10.234 1 98.75 351 ILE B CA 1
ATOM 9948 C C . ILE B 1 351 ? -11.047 32.5 9.641 1 98.75 351 ILE B C 1
ATOM 9950 O O . ILE B 1 351 ? -12.023 31.781 9.852 1 98.75 351 ILE B O 1
ATOM 9954 N N . LYS B 1 352 ? -11.086 33.625 8.938 1 98.31 352 LYS B N 1
ATOM 9955 C CA . LYS B 1 352 ? -12.32 33.969 8.227 1 98.31 352 LYS B CA 1
ATOM 9956 C C . LYS B 1 352 ? -12.719 32.875 7.254 1 98.31 352 LYS B C 1
ATOM 9958 O O . LYS B 1 352 ? -13.883 32.469 7.18 1 98.31 352 LYS B O 1
ATOM 9963 N N . LEU B 1 353 ? -11.719 32.406 6.496 1 97.88 353 LEU B N 1
ATOM 9964 C CA . LEU B 1 353 ? -11.93 31.312 5.555 1 97.88 353 LEU B CA 1
ATOM 9965 C C . LEU B 1 353 ? -12.484 30.094 6.262 1 97.88 353 LEU B C 1
ATOM 9967 O O . LEU B 1 353 ? -13.422 29.453 5.766 1 97.88 353 LEU B O 1
ATOM 9971 N N . MET B 1 354 ? -11.953 29.719 7.402 1 97.75 354 MET B N 1
ATOM 9972 C CA . MET B 1 354 ? -12.43 28.594 8.203 1 97.75 354 MET B CA 1
ATOM 9973 C C . MET B 1 354 ? -13.883 28.812 8.625 1 97.75 354 MET B C 1
ATOM 9975 O O . MET B 1 354 ? -14.703 27.891 8.5 1 97.75 354 MET B O 1
ATOM 9979 N N . ALA B 1 355 ? -14.164 29.984 9.133 1 98 355 ALA B N 1
ATOM 9980 C CA . ALA B 1 355 ? -15.508 30.328 9.602 1 98 355 ALA B CA 1
ATOM 9981 C C . ALA B 1 355 ? -16.516 30.266 8.461 1 98 355 ALA B C 1
ATOM 9983 O O . ALA B 1 355 ? -17.609 29.719 8.617 1 98 355 ALA B O 1
ATOM 9984 N N . GLU B 1 356 ? -16.078 30.781 7.32 1 97.25 356 GLU B N 1
ATOM 9985 C CA . GLU B 1 356 ? -16.953 30.781 6.152 1 97.25 356 GLU B CA 1
ATOM 9986 C C . GLU B 1 356 ? -17.203 29.359 5.652 1 97.25 356 GLU B C 1
ATOM 9988 O O . GLU B 1 356 ? -18.203 29.094 4.988 1 97.25 356 GLU B O 1
ATOM 9993 N N . GLY B 1 357 ? -16.344 28.484 5.961 1 97.88 357 GLY B N 1
ATOM 9994 C CA . GLY B 1 357 ? -16.5 27.078 5.613 1 97.88 357 GLY B CA 1
ATOM 9995 C C . GLY B 1 357 ? -17.266 26.281 6.648 1 97.88 357 GLY B C 1
ATOM 9996 O O . GLY B 1 357 ? -17.25 25.062 6.629 1 97.88 357 GLY B O 1
ATOM 9997 N N . ASN B 1 358 ? -17.828 26.953 7.602 1 98.19 358 ASN B N 1
ATOM 9998 C CA . ASN B 1 358 ? -18.672 26.375 8.641 1 98.19 358 ASN B CA 1
ATOM 9999 C C . ASN B 1 358 ? -17.844 25.547 9.633 1 98.19 358 ASN B C 1
ATOM 10001 O O . ASN B 1 358 ? -18.375 24.641 10.281 1 98.19 358 ASN B O 1
ATOM 10005 N N . GLN B 1 359 ? -16.594 25.766 9.727 1 98.19 359 GLN B N 1
ATOM 10006 C CA . GLN B 1 359 ? -15.766 25.078 10.719 1 98.19 359 GLN B CA 1
ATOM 10007 C C . GLN B 1 359 ? -15.812 25.797 12.062 1 98.19 359 GLN B C 1
ATOM 10009 O O . GLN B 1 359 ? -15.703 27.031 12.117 1 98.19 359 GLN B O 1
ATOM 10014 N N . VAL B 1 360 ? -15.938 25.062 13.156 1 97.81 360 VAL B N 1
ATOM 10015 C CA . VAL B 1 360 ? -16.203 25.719 14.438 1 97.81 360 VAL B CA 1
ATOM 10016 C C . VAL B 1 360 ? -15.039 25.484 15.383 1 97.81 360 VAL B C 1
ATOM 10018 O O . VAL B 1 360 ? -14.969 26.094 16.453 1 97.81 360 VAL B O 1
ATOM 10021 N N . MET B 1 361 ? -14.078 24.703 14.938 1 98.69 361 MET B N 1
ATOM 10022 C CA . MET B 1 361 ? -12.969 24.391 15.836 1 98.69 361 MET B CA 1
ATOM 10023 C C . MET B 1 361 ? -11.664 24.266 15.055 1 98.69 361 MET B C 1
ATOM 10025 O O . MET B 1 361 ? -11.641 23.703 13.961 1 98.69 361 MET B O 1
ATOM 10029 N N . VAL B 1 362 ? -10.617 24.766 15.617 1 98.81 362 VAL B N 1
ATOM 10030 C CA . VAL B 1 362 ? -9.273 24.625 15.086 1 98.81 362 VAL B CA 1
ATOM 10031 C C . VAL B 1 362 ? -8.352 24.031 16.156 1 98.81 362 VAL B C 1
ATOM 10033 O O . VAL B 1 362 ? -8.43 24.406 17.328 1 98.81 362 VAL B O 1
ATOM 10036 N N . ARG B 1 363 ? -7.617 23.047 15.836 1 98.88 363 ARG B N 1
ATOM 10037 C CA . ARG B 1 363 ? -6.574 22.516 16.719 1 98.88 363 ARG B CA 1
ATOM 10038 C C . ARG B 1 363 ? -5.195 23.016 16.281 1 98.88 363 ARG B C 1
ATOM 10040 O O . ARG B 1 363 ? -4.758 22.734 15.164 1 98.88 363 ARG B O 1
ATOM 10047 N N . VAL B 1 364 ? -4.551 23.719 17.109 1 98.81 364 VAL B N 1
ATOM 10048 C CA . VAL B 1 364 ? -3.207 24.234 16.844 1 98.81 364 VAL B CA 1
ATOM 10049 C C . VAL B 1 364 ? -2.172 23.172 17.219 1 98.81 364 VAL B C 1
ATOM 10051 O O . VAL B 1 364 ? -2.029 22.812 18.391 1 98.81 364 VAL B O 1
ATOM 10054 N N . TRP B 1 365 ? -1.443 22.734 16.25 1 98.5 365 TRP B N 1
ATOM 10055 C CA . TRP B 1 365 ? -0.543 21.578 16.312 1 98.5 365 TRP B CA 1
ATOM 10056 C C . TRP B 1 365 ? 0.645 21.875 17.234 1 98.5 365 TRP B C 1
ATOM 10058 O O . TRP B 1 365 ? 1.153 23 17.25 1 98.5 365 TRP B O 1
ATOM 10068 N N . GLY B 1 366 ? 1.215 20.875 17.891 1 98.56 366 GLY B N 1
ATOM 10069 C CA . GLY B 1 366 ? 2.201 21.016 18.938 1 98.56 366 GLY B CA 1
ATOM 10070 C C . GLY B 1 366 ? 3.623 21.109 18.422 1 98.56 366 GLY B C 1
ATOM 10071 O O . GLY B 1 366 ? 4.562 21.297 19.203 1 98.56 366 GLY B O 1
ATOM 10072 N N . GLY B 1 367 ? 3.828 21.062 17.094 1 97.94 367 GLY B N 1
ATOM 10073 C CA . GLY B 1 367 ? 5.168 21.172 16.547 1 97.94 367 GLY B CA 1
ATOM 10074 C C . GLY B 1 367 ? 5.438 22.516 15.898 1 97.94 367 GLY B C 1
ATOM 10075 O O . GLY B 1 367 ? 6.473 22.703 15.258 1 97.94 367 GLY B O 1
ATOM 10076 N N . GLY B 1 368 ? 4.5 23.453 16.031 1 98.06 368 GLY B N 1
ATOM 10077 C CA . GLY B 1 368 ? 4.621 24.797 15.5 1 98.06 368 GLY B CA 1
ATOM 10078 C C . GLY B 1 368 ? 4.961 25.828 16.562 1 98.06 368 GLY B C 1
ATOM 10079 O O . GLY B 1 368 ? 5.984 25.719 17.234 1 98.06 368 GLY B O 1
ATOM 10080 N N . ILE B 1 369 ? 4.078 26.797 16.828 1 98.5 369 ILE B N 1
ATOM 10081 C CA . ILE B 1 369 ? 4.273 27.859 17.812 1 98.5 369 ILE B CA 1
ATOM 10082 C C . ILE B 1 369 ? 2.98 28.078 18.594 1 98.5 369 ILE B C 1
ATOM 10084 O O . ILE B 1 369 ? 1.93 27.547 18.234 1 98.5 369 ILE B O 1
ATOM 10088 N N . TYR B 1 370 ? 3.178 28.734 19.781 1 98.5 370 TYR B N 1
ATOM 10089 C CA . TYR B 1 370 ? 1.993 29.359 20.359 1 98.5 370 TYR B CA 1
ATOM 10090 C C . TYR B 1 370 ? 1.533 30.547 19.516 1 98.5 370 TYR B C 1
ATOM 10092 O O . TYR B 1 370 ? 2.215 31.578 19.438 1 98.5 370 TYR B O 1
ATOM 10100 N N . GLU B 1 371 ? 0.465 30.391 18.875 1 97.44 371 GLU B N 1
ATOM 10101 C CA . GLU B 1 371 ? 0.13 31.219 17.734 1 97.44 371 GLU B CA 1
ATOM 10102 C C . GLU B 1 371 ? 0.009 32.688 18.141 1 97.44 371 GLU B C 1
ATOM 10104 O O . GLU B 1 371 ? -0.132 33 19.328 1 97.44 371 GLU B O 1
ATOM 10109 N N . ASP B 1 372 ? 0.058 33.531 17.109 1 96.94 372 ASP B N 1
ATOM 10110 C CA . ASP B 1 372 ? 0.036 34.969 17.219 1 96.94 372 ASP B CA 1
ATOM 10111 C C . ASP B 1 372 ? -1.289 35.469 17.797 1 96.94 372 ASP B C 1
ATOM 10113 O O . ASP B 1 372 ? -2.33 34.844 17.594 1 96.94 372 ASP B O 1
ATOM 10117 N N . ASP B 1 373 ? -1.235 36.562 18.469 1 97 373 ASP B N 1
ATOM 10118 C CA . ASP B 1 373 ? -2.434 37.156 19.062 1 97 373 ASP B CA 1
ATOM 10119 C C . ASP B 1 373 ? -3.482 37.469 18 1 97 373 ASP B C 1
ATOM 10121 O O . ASP B 1 373 ? -4.684 37.375 18.266 1 97 373 ASP B O 1
ATOM 10125 N N . THR B 1 374 ? -3.016 37.812 16.812 1 97.38 374 THR B N 1
ATOM 10126 C CA . THR B 1 374 ? -3.951 38.125 15.727 1 97.38 374 THR B CA 1
ATOM 10127 C C . THR B 1 374 ? -4.758 36.875 15.352 1 97.38 374 THR B C 1
ATOM 10129 O O . THR B 1 374 ? -5.934 36.969 15 1 97.38 374 THR B O 1
ATOM 10132 N N . PHE B 1 375 ? -4.098 35.812 15.352 1 98.25 375 PHE B N 1
ATOM 10133 C CA . PHE B 1 375 ? -4.789 34.531 15.141 1 98.25 375 PHE B CA 1
ATOM 10134 C C . PHE B 1 375 ? -5.859 34.312 16.203 1 98.25 375 PHE B C 1
ATOM 10136 O O . PHE B 1 375 ? -7 33.969 15.891 1 98.25 375 PHE B O 1
ATOM 10143 N N . LEU B 1 376 ? -5.508 34.438 17.453 1 98.56 376 LEU B N 1
ATOM 10144 C CA . LEU B 1 376 ? -6.414 34.25 18.594 1 98.56 376 LEU B CA 1
ATOM 10145 C C . LEU B 1 376 ? -7.57 35.219 18.531 1 98.56 376 LEU B C 1
ATOM 10147 O O . LEU B 1 376 ? -8.727 34.844 18.719 1 98.56 376 LEU B O 1
ATOM 10151 N N . ASP B 1 377 ? -7.234 36.438 18.219 1 98.31 377 ASP B N 1
ATOM 10152 C CA . ASP B 1 377 ? -8.242 37.5 18.109 1 98.31 377 ASP B CA 1
ATOM 10153 C C . ASP B 1 377 ? -9.242 37.188 17 1 98.31 377 ASP B C 1
ATOM 10155 O O . ASP B 1 377 ? -10.445 37.406 17.156 1 98.31 377 ASP B O 1
ATOM 10159 N N . ALA B 1 378 ? -8.727 36.719 15.906 1 98.75 378 ALA B N 1
ATOM 10160 C CA . ALA B 1 378 ? -9.602 36.344 14.805 1 98.75 378 ALA B CA 1
ATOM 10161 C C . ALA B 1 378 ? -10.547 35.219 15.211 1 98.75 378 ALA B C 1
ATOM 10163 O O . ALA B 1 378 ? -11.727 35.219 14.852 1 98.75 378 ALA B O 1
ATOM 10164 N N . CYS B 1 379 ? -10.047 34.25 15.945 1 98.81 379 CYS B N 1
ATOM 10165 C CA . CYS B 1 379 ? -10.891 33.156 16.422 1 98.81 379 CYS B CA 1
ATOM 10166 C C . CYS B 1 379 ? -11.961 33.688 17.375 1 98.81 379 CYS B C 1
ATOM 10168 O O . CYS B 1 379 ? -13.109 33.25 17.312 1 98.81 379 CYS B O 1
ATOM 10170 N N . ASP B 1 380 ? -11.586 34.625 18.281 1 98.69 380 ASP B N 1
ATOM 10171 C CA . ASP B 1 380 ? -12.547 35.281 19.156 1 98.69 380 ASP B CA 1
ATOM 10172 C C . ASP B 1 380 ? -13.633 36 18.344 1 98.69 380 ASP B C 1
ATOM 10174 O O . ASP B 1 380 ? -14.812 35.938 18.688 1 98.69 380 ASP B O 1
ATOM 10178 N N . GLU B 1 381 ? -13.164 36.594 17.375 1 98.5 381 GLU B N 1
ATOM 10179 C CA . GLU B 1 381 ? -14.055 37.438 16.547 1 98.5 381 GLU B CA 1
ATOM 10180 C C . GLU B 1 381 ? -15.039 36.562 15.766 1 98.5 381 GLU B C 1
ATOM 10182 O O . GLU B 1 381 ? -16.234 36.875 15.719 1 98.5 381 GLU B O 1
ATOM 10187 N N . PHE B 1 382 ? -14.562 35.469 15.172 1 98.44 382 PHE B N 1
ATOM 10188 C CA . PHE B 1 382 ? -15.375 34.688 14.242 1 98.44 382 PHE B CA 1
ATOM 10189 C C . PHE B 1 382 ? -16.062 33.531 14.961 1 98.44 382 PHE B C 1
ATOM 10191 O O . PHE B 1 382 ? -16.906 32.844 14.383 1 98.44 382 PHE B O 1
ATOM 10198 N N . GLY B 1 383 ? -15.734 33.344 16.219 1 98.44 383 GLY B N 1
ATOM 10199 C CA . GLY B 1 383 ? -16.344 32.281 17 1 98.44 383 GLY B CA 1
ATOM 10200 C C . GLY B 1 383 ? -15.812 30.906 16.672 1 98.44 383 GLY B C 1
ATOM 10201 O O . GLY B 1 383 ? -16.578 29.953 16.516 1 98.44 383 GLY B O 1
ATOM 10202 N N . VAL B 1 384 ? -14.508 30.766 16.469 1 98.75 384 VAL B N 1
ATOM 10203 C CA . VAL B 1 384 ? -13.859 29.484 16.219 1 98.75 384 VAL B CA 1
ATOM 10204 C C . VAL B 1 384 ? -13.188 28.984 17.5 1 98.75 384 VAL B C 1
ATOM 10206 O O . VAL B 1 384 ? -12.297 29.641 18.047 1 98.75 384 VAL B O 1
ATOM 10209 N N . LEU B 1 385 ? -13.578 27.875 18 1 98.75 385 LEU B N 1
ATOM 10210 C CA . LEU B 1 385 ? -12.992 27.297 19.219 1 98.75 385 LEU B CA 1
ATOM 10211 C C . LEU B 1 385 ? -11.562 26.844 18.953 1 98.75 385 LEU B C 1
ATOM 10213 O O . LEU B 1 385 ? -11.25 26.344 17.875 1 98.75 385 LEU B O 1
ATOM 10217 N N . ILE B 1 386 ? -10.734 27.047 19.984 1 98.81 386 ILE B N 1
ATOM 10218 C CA . ILE B 1 386 ? -9.336 26.672 19.844 1 98.81 386 ILE B CA 1
ATOM 10219 C C . ILE B 1 386 ? -8.992 25.547 20.812 1 98.81 386 ILE B C 1
ATOM 10221 O O . ILE B 1 386 ? -9.164 25.672 22.016 1 98.81 386 ILE B O 1
ATOM 10225 N N . TRP B 1 387 ? -8.648 24.438 20.266 1 98.31 387 TRP B N 1
ATOM 10226 C CA . TRP B 1 387 ? -7.879 23.391 20.906 1 98.31 387 TRP B CA 1
ATOM 10227 C C . TRP B 1 387 ? -6.387 23.594 20.688 1 98.31 387 TRP B C 1
ATOM 10229 O O . TRP B 1 387 ? -5.895 23.406 19.562 1 98.31 387 TRP B O 1
ATOM 10239 N N . HIS B 1 388 ? -5.645 24.016 21.719 1 98.5 388 HIS B N 1
ATOM 10240 C CA . HIS B 1 388 ? -4.246 24.391 21.547 1 98.5 388 HIS B CA 1
ATOM 10241 C C . HIS B 1 388 ? -3.32 23.359 22.188 1 98.5 388 HIS B C 1
ATOM 10243 O O . HIS B 1 388 ? -3.383 23.125 23.391 1 98.5 388 HIS B O 1
ATOM 10249 N N . ASP B 1 389 ? -2.447 22.781 21.391 1 98.69 389 ASP B N 1
ATOM 10250 C CA . ASP B 1 389 ? -1.418 21.922 21.969 1 98.69 389 ASP B CA 1
ATOM 10251 C C . ASP B 1 389 ? -0.304 22.75 22.609 1 98.69 389 ASP B C 1
ATOM 10253 O O . ASP B 1 389 ? 0.052 23.812 22.094 1 98.69 389 ASP B O 1
ATOM 10257 N N . PHE B 1 390 ? 0.179 22.203 23.75 1 98.88 390 PHE B N 1
ATOM 10258 C CA . PHE B 1 390 ? 1.518 22.656 24.109 1 98.88 390 PHE B CA 1
ATOM 10259 C C . PHE B 1 390 ? 2.535 22.234 23.062 1 98.88 390 PHE B C 1
ATOM 10261 O O . PHE B 1 390 ? 2.262 21.344 22.25 1 98.88 390 PHE B O 1
ATOM 10268 N N . GLN B 1 391 ? 3.646 22.844 23 1 98.56 391 GLN B N 1
ATOM 10269 C CA . GLN B 1 391 ? 4.555 22.688 21.875 1 98.56 391 GLN B CA 1
ATOM 10270 C C . GLN B 1 391 ? 5.453 21.469 22.062 1 98.56 391 GLN B C 1
ATOM 10272 O O . GLN B 1 391 ? 6.676 21.609 22.172 1 98.56 391 GLN B O 1
ATOM 10277 N N . PHE B 1 392 ? 4.855 20.266 22.062 1 98.69 392 PHE B N 1
ATOM 10278 C CA . PHE B 1 392 ? 5.473 18.938 22.062 1 98.69 392 PHE B CA 1
ATOM 10279 C C . PHE B 1 392 ? 4.871 18.062 20.984 1 98.69 392 PHE B C 1
ATOM 10281 O O . PHE B 1 392 ? 3.648 17.969 20.844 1 98.69 392 PHE B O 1
ATOM 10288 N N . ALA B 1 393 ? 5.766 17.516 20.125 1 97.62 393 ALA B N 1
ATOM 10289 C CA . ALA B 1 393 ? 5.207 16.719 19.031 1 97.62 393 ALA B CA 1
ATOM 10290 C C . ALA B 1 393 ? 6.098 15.531 18.703 1 97.62 393 ALA B C 1
ATOM 10292 O O . ALA B 1 393 ? 7.281 15.703 18.406 1 97.62 393 ALA B O 1
ATOM 10293 N N . CYS B 1 394 ? 5.594 14.352 18.797 1 95.44 394 CYS B N 1
ATOM 10294 C CA . CYS B 1 394 ? 6.105 13.125 18.203 1 95.44 394 CYS B CA 1
ATOM 10295 C C . CYS B 1 394 ? 7.516 12.82 18.703 1 95.44 394 CYS B C 1
ATOM 10297 O O . CYS B 1 394 ? 8.422 12.57 17.906 1 95.44 394 CYS B O 1
ATOM 10299 N N . ALA B 1 395 ? 7.742 12.844 20.016 1 95.38 395 ALA B N 1
ATOM 10300 C CA . ALA B 1 395 ? 9.07 12.555 20.562 1 95.38 395 ALA B CA 1
ATOM 10301 C C . ALA B 1 395 ? 8.984 12.141 22.016 1 95.38 395 ALA B C 1
ATOM 10303 O O . ALA B 1 395 ? 7.926 12.266 22.656 1 95.38 395 ALA B O 1
ATOM 10304 N N . SER B 1 396 ? 10.023 11.578 22.5 1 95.56 396 SER B N 1
ATOM 10305 C CA . SER B 1 396 ? 10.258 11.398 23.922 1 95.56 396 SER B CA 1
ATOM 10306 C C . SER B 1 396 ? 11.062 12.562 24.5 1 95.56 396 SER B C 1
ATOM 10308 O O . SER B 1 396 ? 12.289 12.586 24.391 1 95.56 396 SER B O 1
ATOM 10310 N N . TYR B 1 397 ? 10.398 13.477 25.219 1 98 397 TYR B N 1
ATOM 10311 C CA . TYR B 1 397 ? 11.039 14.695 25.703 1 98 397 TYR B CA 1
ATOM 10312 C C . TYR B 1 397 ? 11.688 14.469 27.062 1 98 397 TYR B C 1
ATOM 10314 O O . TYR B 1 397 ? 11.211 13.656 27.859 1 98 397 TYR B O 1
ATOM 10322 N N . PRO B 1 398 ? 12.766 15.203 27.375 1 98.06 398 PRO B N 1
ATOM 10323 C CA . PRO B 1 398 ? 13.5 15.039 28.625 1 98.06 398 PRO B CA 1
ATOM 10324 C C . PRO B 1 398 ? 12.906 15.852 29.766 1 98.06 398 PRO B C 1
ATOM 10326 O O . PRO B 1 398 ? 12.031 16.688 29.547 1 98.06 398 PRO B O 1
ATOM 10329 N N . THR B 1 399 ? 13.414 15.562 31.016 1 98.38 399 THR B N 1
ATOM 10330 C CA . THR B 1 399 ? 12.93 16.266 32.188 1 98.38 399 THR B CA 1
ATOM 10331 C C . THR B 1 399 ? 14.094 16.703 33.094 1 98.38 399 THR B C 1
ATOM 10333 O O . THR B 1 399 ? 13.938 16.891 34.281 1 98.38 399 THR B O 1
ATOM 10336 N N . TYR B 1 400 ? 15.312 16.781 32.531 1 97.38 400 TYR B N 1
ATOM 10337 C CA . TYR B 1 400 ? 16.406 17.25 33.375 1 97.38 400 TYR B CA 1
ATOM 10338 C C . TYR B 1 400 ? 16.188 18.703 33.75 1 97.38 400 TYR B C 1
ATOM 10340 O O . TYR B 1 400 ? 15.461 19.438 33.094 1 97.38 400 TYR B O 1
ATOM 10348 N N . PRO B 1 401 ? 16.797 19.234 34.75 1 96.81 401 PRO B N 1
ATOM 10349 C CA . PRO B 1 401 ? 16.422 20.469 35.406 1 96.81 401 PRO B CA 1
ATOM 10350 C C . PRO B 1 401 ? 16.5 21.688 34.5 1 96.81 401 PRO B C 1
ATOM 10352 O O . PRO B 1 401 ? 15.594 22.531 34.5 1 96.81 401 PRO B O 1
ATOM 10355 N N . SER B 1 402 ? 17.516 21.859 33.719 1 96.56 402 SER B N 1
ATOM 10356 C CA . SER B 1 402 ? 17.641 23.031 32.875 1 96.56 402 SER B CA 1
ATOM 10357 C C . SER B 1 402 ? 16.5 23.078 31.859 1 96.56 402 SER B C 1
ATOM 10359 O O . SER B 1 402 ? 15.984 24.172 31.547 1 96.56 402 SER B O 1
ATOM 10361 N N . TYR B 1 403 ? 16.156 21.906 31.375 1 98 403 TYR B N 1
ATOM 10362 C CA . TYR B 1 403 ? 15.023 21.828 30.453 1 98 403 TYR B CA 1
ATOM 10363 C C . TYR B 1 403 ? 13.727 22.25 31.125 1 98 403 TYR B C 1
ATOM 10365 O O . TYR B 1 403 ? 12.961 23.047 30.578 1 98 403 TYR B O 1
ATOM 10373 N N . MET B 1 404 ? 13.5 21.75 32.312 1 98.31 404 MET B N 1
ATOM 10374 C CA . MET B 1 404 ? 12.266 22.031 33.031 1 98.31 404 MET B CA 1
ATOM 10375 C C . MET B 1 404 ? 12.18 23.5 33.438 1 98.31 404 MET B C 1
ATOM 10377 O O . MET B 1 404 ? 11.086 24.062 33.469 1 98.31 404 MET B O 1
ATOM 10381 N N . LYS B 1 405 ? 13.266 24.078 33.688 1 97.88 405 LYS B N 1
ATOM 10382 C CA . LYS B 1 405 ? 13.289 25.469 34.094 1 97.88 405 LYS B CA 1
ATOM 10383 C C . LYS B 1 405 ? 12.805 26.391 32.969 1 97.88 405 LYS B C 1
ATOM 10385 O O . LYS B 1 405 ? 11.945 27.234 33.188 1 97.88 405 LYS B O 1
ATOM 10390 N N . THR B 1 406 ? 13.398 26.266 31.844 1 97.44 406 THR B N 1
ATOM 10391 C CA . THR B 1 406 ? 12.992 27.109 30.734 1 97.44 406 THR B CA 1
ATOM 10392 C C . THR B 1 406 ? 11.562 26.781 30.297 1 97.44 406 THR B C 1
ATOM 10394 O O . THR B 1 406 ? 10.828 27.656 29.844 1 97.44 406 THR B O 1
ATOM 10397 N N . LEU B 1 407 ? 11.172 25.516 30.484 1 98.56 407 LEU B N 1
ATOM 10398 C CA . LEU B 1 407 ? 9.812 25.109 30.141 1 98.56 407 LEU B CA 1
ATOM 10399 C C . LEU B 1 407 ? 8.797 25.781 31.047 1 98.56 407 LEU B C 1
ATOM 10401 O O . LEU B 1 407 ? 7.734 26.203 30.594 1 98.56 407 LEU B O 1
ATOM 10405 N N . GLU B 1 408 ? 9.078 25.859 32.281 1 98.62 408 GLU B N 1
ATOM 10406 C CA . GLU B 1 408 ? 8.156 26.516 33.188 1 98.62 408 GLU B CA 1
ATOM 10407 C C . GLU B 1 408 ? 7.93 27.969 32.812 1 98.62 408 GLU B C 1
ATOM 10409 O O . GLU B 1 408 ? 6.797 28.453 32.812 1 98.62 408 GLU B O 1
ATOM 10414 N N . MET B 1 409 ? 8.992 28.641 32.5 1 98.31 409 MET B N 1
ATOM 10415 C CA . MET B 1 409 ? 8.891 30.031 32.031 1 98.31 409 MET B CA 1
ATOM 10416 C C . MET B 1 409 ? 8.008 30.141 30.812 1 98.31 409 MET B C 1
ATOM 10418 O O . MET B 1 409 ? 7.133 31 30.734 1 98.31 409 MET B O 1
ATOM 10422 N N . GLU B 1 410 ? 8.25 29.281 29.859 1 98.75 410 GLU B N 1
ATOM 10423 C CA . GLU B 1 410 ? 7.473 29.219 28.625 1 98.75 410 GLU B CA 1
ATOM 10424 C C . GLU B 1 410 ? 5.988 29.031 28.922 1 98.75 410 GLU B C 1
ATOM 10426 O O . GLU B 1 410 ? 5.156 29.812 28.469 1 98.75 410 GLU B O 1
ATOM 10431 N N . VAL B 1 411 ? 5.664 28.047 29.672 1 98.75 411 VAL B N 1
ATOM 10432 C CA . VAL B 1 411 ? 4.285 27.641 29.906 1 98.75 411 VAL B CA 1
ATOM 10433 C C . VAL B 1 411 ? 3.541 28.734 30.672 1 98.75 411 VAL B C 1
ATOM 10435 O O . VAL B 1 411 ? 2.42 29.109 30.312 1 98.75 411 VAL B O 1
ATOM 10438 N N . ARG B 1 412 ? 4.145 29.312 31.719 1 98.19 412 ARG B N 1
ATOM 10439 C CA . ARG B 1 412 ? 3.494 30.359 32.5 1 98.19 412 ARG B CA 1
ATOM 10440 C C . ARG B 1 412 ? 3.207 31.578 31.641 1 98.19 412 ARG B C 1
ATOM 10442 O O . ARG B 1 412 ? 2.111 32.156 31.688 1 98.19 412 ARG B O 1
ATOM 10449 N N . GLN B 1 413 ? 4.176 31.953 30.844 1 98.06 413 GLN B N 1
ATOM 10450 C CA . GLN B 1 413 ? 3.986 33.125 29.984 1 98.06 413 GLN B CA 1
ATOM 10451 C C . GLN B 1 413 ? 2.873 32.906 28.969 1 98.06 413 GLN B C 1
ATOM 10453 O O . GLN B 1 413 ? 2.041 33.781 28.75 1 98.06 413 GLN B O 1
ATOM 10458 N N . GLN B 1 414 ? 2.881 31.75 28.359 1 98.44 414 GLN B N 1
ATOM 10459 C CA . GLN B 1 414 ? 1.918 31.484 27.281 1 98.44 414 GLN B CA 1
ATOM 10460 C C . GLN B 1 414 ? 0.511 31.312 27.844 1 98.44 414 GLN B C 1
ATOM 10462 O O . GLN B 1 414 ? -0.467 31.75 27.25 1 98.44 414 GLN B O 1
ATOM 10467 N N . LEU B 1 415 ? 0.381 30.656 28.984 1 98.31 415 LEU B N 1
ATOM 10468 C CA . LEU B 1 415 ? -0.924 30.578 29.625 1 98.31 415 LEU B CA 1
ATOM 10469 C C . LEU B 1 415 ? -1.472 31.953 29.953 1 98.31 415 LEU B C 1
ATOM 10471 O O . LEU B 1 415 ? -2.641 32.25 29.688 1 98.31 415 LEU B O 1
ATOM 10475 N N . ARG B 1 416 ? -0.658 32.812 30.5 1 97.12 416 ARG B N 1
ATOM 10476 C CA . ARG B 1 416 ? -1.078 34.156 30.859 1 97.12 416 ARG B CA 1
ATOM 10477 C C . ARG B 1 416 ? -1.477 34.938 29.609 1 97.12 416 ARG B C 1
ATOM 10479 O O . ARG B 1 416 ? -2.412 35.75 29.641 1 97.12 416 ARG B O 1
ATOM 10486 N N . ARG B 1 417 ? -0.798 34.688 28.562 1 96.88 417 ARG B N 1
ATOM 10487 C CA . ARG B 1 417 ? -1.065 35.406 27.312 1 96.88 417 ARG B CA 1
ATOM 10488 C C . ARG B 1 417 ? -2.391 34.938 26.703 1 96.88 417 ARG B C 1
ATOM 10490 O O . ARG B 1 417 ? -3.154 35.781 26.203 1 96.88 417 ARG B O 1
ATOM 10497 N N . LEU B 1 418 ? -2.705 33.688 26.812 1 97.69 418 LEU B N 1
ATOM 10498 C CA . LEU B 1 418 ? -3.809 33.125 26.031 1 97.69 418 LEU B CA 1
ATOM 10499 C C . LEU B 1 418 ? -5.078 33.062 26.875 1 97.69 418 LEU B C 1
ATOM 10501 O O . LEU B 1 418 ? -6.18 32.938 26.328 1 97.69 418 LEU B O 1
ATOM 10505 N N . ARG B 1 419 ? -5.012 33.094 28.156 1 96.38 419 ARG B N 1
ATOM 10506 C CA . ARG B 1 419 ? -6.125 32.781 29.062 1 96.38 419 ARG B CA 1
ATOM 10507 C C . ARG B 1 419 ? -7.227 33.844 28.938 1 96.38 419 ARG B C 1
ATOM 10509 O O . ARG B 1 419 ? -8.359 33.625 29.375 1 96.38 419 ARG B O 1
ATOM 10516 N N . CYS B 1 420 ? -6.973 35 28.344 1 95.75 420 CYS B N 1
ATOM 10517 C CA . CYS B 1 420 ? -7.984 36.031 28.203 1 95.75 420 CYS B CA 1
ATOM 10518 C C . CYS B 1 420 ? -8.867 35.781 26.984 1 95.75 420 CYS B C 1
ATOM 10520 O O . CYS B 1 420 ? -9.914 36.406 26.844 1 95.75 420 CYS B O 1
ATOM 10522 N N . HIS B 1 421 ? -8.516 34.938 26.078 1 97.81 421 HIS B N 1
ATOM 10523 C CA . HIS B 1 421 ? -9.25 34.656 24.844 1 97.81 421 HIS B CA 1
ATOM 10524 C C . HIS B 1 421 ? -10.359 33.656 25.078 1 97.81 421 HIS B C 1
ATOM 10526 O O . HIS B 1 421 ? -10.094 32.469 25.359 1 97.81 421 HIS B O 1
ATOM 10532 N N . PRO B 1 422 ? -11.609 34.062 24.828 1 97.81 422 PRO B N 1
ATOM 10533 C CA . PRO B 1 422 ? -12.711 33.125 25.094 1 97.81 422 PRO B CA 1
ATOM 10534 C C . PRO B 1 422 ? -12.727 31.953 24.109 1 97.81 422 PRO B C 1
ATOM 10536 O O . PRO B 1 422 ? -13.289 30.891 24.406 1 97.81 422 PRO B O 1
ATOM 10539 N N . ALA B 1 423 ? -12.086 32.062 22.984 1 98.56 423 ALA B N 1
ATOM 10540 C CA . ALA B 1 423 ? -12.07 31.016 21.969 1 98.56 423 ALA B CA 1
ATOM 10541 C C . ALA B 1 423 ? -11.211 29.844 22.422 1 98.56 423 ALA B C 1
ATOM 10543 O O . ALA B 1 423 ? -11.406 28.719 21.953 1 98.56 423 ALA B O 1
ATOM 10544 N N . VAL B 1 424 ? -10.203 30.016 23.281 1 98.5 424 VAL B N 1
ATOM 10545 C CA . VAL B 1 424 ? -9.359 28.938 23.766 1 98.5 424 VAL B CA 1
ATOM 10546 C C . VAL B 1 424 ? -10.141 28.094 24.781 1 98.5 424 VAL B C 1
ATOM 10548 O O . VAL B 1 424 ? -10.477 28.578 25.875 1 98.5 424 VAL B O 1
ATOM 10551 N N . VAL B 1 425 ? -10.367 26.844 24.469 1 97.88 425 VAL B N 1
ATOM 10552 C CA . VAL B 1 425 ? -11.258 26.078 25.328 1 97.88 425 VAL B CA 1
ATOM 10553 C C . VAL B 1 425 ? -10.531 24.875 25.891 1 97.88 425 VAL B C 1
ATOM 10555 O O . VAL B 1 425 ? -10.969 24.266 26.875 1 97.88 425 VAL B O 1
ATOM 10558 N N . ALA B 1 426 ? -9.406 24.531 25.266 1 98.12 426 ALA B N 1
ATOM 10559 C CA . ALA B 1 426 ? -8.695 23.359 25.766 1 98.12 426 ALA B CA 1
ATOM 10560 C C . ALA B 1 426 ? -7.199 23.453 25.484 1 98.12 426 ALA B C 1
ATOM 10562 O O . ALA B 1 426 ? -6.801 23.953 24.422 1 98.12 426 ALA B O 1
ATOM 10563 N N . TRP B 1 427 ? -6.398 23 26.453 1 98.44 427 TRP B N 1
ATOM 10564 C CA . TRP B 1 427 ? -4.973 22.75 26.266 1 98.44 427 TRP B CA 1
ATOM 10565 C C . TRP B 1 427 ? -4.695 21.25 26.188 1 98.44 427 TRP B C 1
ATOM 10567 O O . TRP B 1 427 ? -5.199 20.469 27 1 98.44 427 TRP B O 1
ATOM 10577 N N . ALA B 1 428 ? -4.008 20.844 25.156 1 98.56 428 ALA B N 1
ATOM 10578 C CA . ALA B 1 428 ? -3.514 19.469 25.062 1 98.56 428 ALA B CA 1
ATOM 10579 C C . ALA B 1 428 ? -2.018 19.406 25.359 1 98.56 428 ALA B C 1
ATOM 10581 O O . ALA B 1 428 ? -1.253 20.25 24.891 1 98.56 428 ALA B O 1
ATOM 10582 N N . GLY B 1 429 ? -1.598 18.406 26.031 1 98.75 429 GLY B N 1
ATOM 10583 C CA . GLY B 1 429 ? -0.22 18.328 26.484 1 98.75 429 GLY B CA 1
ATOM 10584 C C . GLY B 1 429 ? 0.772 18.125 25.359 1 98.75 429 GLY B C 1
ATOM 10585 O O . GLY B 1 429 ? 1.896 18.625 25.422 1 98.75 429 GLY B O 1
ATOM 10586 N N . ASN B 1 430 ? 0.401 17.391 24.422 1 98.62 430 ASN B N 1
ATOM 10587 C CA . ASN B 1 430 ? 1.308 17.078 23.312 1 98.62 430 ASN B CA 1
ATOM 10588 C C . ASN B 1 430 ? 0.558 16.5 22.125 1 98.62 430 ASN B C 1
ATOM 10590 O O . ASN B 1 430 ? -0.633 16.188 22.219 1 98.62 430 ASN B O 1
ATOM 10594 N N . ASN B 1 431 ? 1.311 16.453 21.031 1 98.5 431 ASN B N 1
ATOM 10595 C CA . ASN B 1 431 ? 0.864 15.719 19.844 1 98.5 431 ASN B CA 1
ATOM 10596 C C . ASN B 1 431 ? 1.594 14.383 19.703 1 98.5 431 ASN B C 1
ATOM 10598 O O . ASN B 1 431 ? 2.768 14.352 19.328 1 98.5 431 ASN B O 1
ATOM 10602 N N . GLU B 1 432 ? 1.028 13.219 19.938 1 97.94 432 GLU B N 1
ATOM 10603 C CA . GLU B 1 432 ? 1.379 11.852 19.547 1 97.94 432 GLU B CA 1
ATOM 10604 C C . GLU B 1 432 ? 2.586 11.352 20.328 1 97.94 432 GLU B C 1
ATOM 10606 O O . GLU B 1 432 ? 3.268 10.414 19.906 1 97.94 432 GLU B O 1
ATOM 10611 N N . ASP B 1 433 ? 2.916 11.961 21.469 1 98.06 433 ASP B N 1
ATOM 10612 C CA . ASP B 1 433 ? 4.062 11.484 22.234 1 98.06 433 ASP B CA 1
ATOM 10613 C C . ASP B 1 433 ? 3.752 10.148 22.906 1 98.06 433 ASP B C 1
ATOM 10615 O O . ASP B 1 433 ? 4.648 9.328 23.109 1 98.06 433 ASP B O 1
ATOM 10619 N N . TYR B 1 434 ? 2.498 9.867 23.25 1 98.06 434 TYR B N 1
ATOM 10620 C CA . TYR B 1 434 ? 2.137 8.562 23.797 1 98.06 434 TYR B CA 1
ATOM 10621 C C . TYR B 1 434 ? 2.137 7.496 22.703 1 98.06 434 TYR B C 1
ATOM 10623 O O . TYR B 1 434 ? 2.322 6.309 22.984 1 98.06 434 TYR B O 1
ATOM 10631 N N . GLN B 1 435 ? 1.924 7.906 21.453 1 96.19 435 GLN B N 1
ATOM 10632 C CA . GLN B 1 435 ? 2.141 6.973 20.359 1 96.19 435 GLN B CA 1
ATOM 10633 C C . GLN B 1 435 ? 3.619 6.621 20.219 1 96.19 435 GLN B C 1
ATOM 10635 O O . GLN B 1 435 ? 3.965 5.492 19.859 1 96.19 435 GLN B O 1
ATOM 10640 N N . VAL B 1 436 ? 4.496 7.613 20.438 1 94.38 436 VAL B N 1
ATOM 10641 C CA . VAL B 1 436 ? 5.93 7.348 20.469 1 94.38 436 VAL B CA 1
ATOM 10642 C C . VAL B 1 436 ? 6.25 6.355 21.578 1 94.38 436 VAL B C 1
ATOM 10644 O O . VAL B 1 436 ? 7.012 5.406 21.375 1 94.38 436 VAL B O 1
ATOM 10647 N N . GLN B 1 437 ? 5.66 6.586 22.75 1 96.19 437 GLN B N 1
ATOM 10648 C CA . GLN B 1 437 ? 5.816 5.668 23.875 1 96.19 437 GLN B CA 1
ATOM 10649 C C . GLN B 1 437 ? 5.422 4.246 23.484 1 96.19 437 GLN B C 1
ATOM 10651 O O . GLN B 1 437 ? 6.152 3.295 23.766 1 96.19 437 GLN B O 1
ATOM 10656 N N . GLU B 1 438 ? 4.262 4.102 22.812 1 95.19 438 GLU B N 1
ATOM 10657 C CA . GLU B 1 438 ? 3.764 2.795 22.391 1 95.19 438 GLU B CA 1
ATOM 10658 C C . GLU B 1 438 ? 4.676 2.174 21.328 1 95.19 438 GLU B C 1
ATOM 10660 O O . GLU B 1 438 ? 5.02 0.993 21.422 1 95.19 438 GLU B O 1
ATOM 10665 N N . ARG B 1 439 ? 5.09 2.965 20.406 1 90.19 439 ARG B N 1
ATOM 10666 C CA . ARG B 1 439 ? 5.902 2.477 19.297 1 90.19 439 ARG B CA 1
ATOM 10667 C C . ARG B 1 439 ? 7.23 1.917 19.781 1 90.19 439 ARG B C 1
ATOM 10669 O O . ARG B 1 439 ? 7.684 0.869 19.312 1 90.19 439 ARG B O 1
ATOM 10676 N N . TYR B 1 440 ? 7.855 2.637 20.688 1 90.56 440 TYR B N 1
ATOM 10677 C CA . TYR B 1 440 ? 9.18 2.246 21.156 1 90.56 440 TYR B CA 1
ATOM 10678 C C . TYR B 1 440 ? 9.078 1.415 22.438 1 90.56 440 TYR B C 1
ATOM 10680 O O . TYR B 1 440 ? 10.094 1.089 23.047 1 90.56 440 TYR B O 1
ATOM 10688 N N . ARG B 1 441 ? 7.91 1.096 23.031 1 93.69 441 ARG B N 1
ATOM 10689 C CA . ARG B 1 441 ? 7.629 0.247 24.188 1 93.69 441 ARG B CA 1
ATOM 10690 C C . ARG B 1 441 ? 8.312 0.779 25.438 1 93.69 441 ARG B C 1
ATOM 10692 O O . ARG B 1 441 ? 8.977 0.029 26.156 1 93.69 441 ARG B O 1
ATOM 10699 N N . LEU B 1 442 ? 8.203 2.08 25.5 1 95.62 442 LEU B N 1
ATOM 10700 C CA . LEU B 1 442 ? 8.75 2.709 26.703 1 95.62 442 LEU B CA 1
ATOM 10701 C C . LEU B 1 442 ? 7.859 2.438 27.906 1 95.62 442 LEU B C 1
ATOM 10703 O O . LEU B 1 442 ? 6.699 2.053 27.766 1 95.62 442 LEU B O 1
ATOM 10707 N N . ASP B 1 443 ? 8.352 2.662 29.078 1 96.44 443 ASP B N 1
ATOM 10708 C CA . ASP B 1 443 ? 7.645 2.375 30.328 1 96.44 443 ASP B CA 1
ATOM 10709 C C . ASP B 1 443 ? 6.379 3.219 30.438 1 96.44 443 ASP B C 1
ATOM 10711 O O . ASP B 1 443 ? 6.43 4.445 30.344 1 96.44 443 ASP B O 1
ATOM 10715 N N . TYR B 1 444 ? 5.297 2.578 30.703 1 96.56 444 TYR B N 1
ATOM 10716 C CA . TYR B 1 444 ? 4.043 3.264 30.984 1 96.56 444 TYR B CA 1
ATOM 10717 C C . TYR B 1 444 ? 3.061 2.332 31.688 1 96.56 444 TYR B C 1
ATOM 10719 O O . TYR B 1 444 ? 2.639 1.324 31.109 1 96.56 444 TYR B O 1
ATOM 10727 N N . ASP B 1 445 ? 2.793 2.521 32.906 1 97.12 445 ASP B N 1
ATOM 10728 C CA . ASP B 1 445 ? 1.756 1.897 33.719 1 97.12 445 ASP B CA 1
ATOM 10729 C C . ASP B 1 445 ? 0.759 2.936 34.219 1 97.12 445 ASP B C 1
ATOM 10731 O O . ASP B 1 445 ? 1.085 3.74 35.094 1 97.12 445 ASP B O 1
ATOM 10735 N N . PHE B 1 446 ? -0.449 2.93 33.719 1 96.31 446 PHE B N 1
ATOM 10736 C CA . PHE B 1 446 ? -1.472 3.934 33.969 1 96.31 446 PHE B CA 1
ATOM 10737 C C . PHE B 1 446 ? -1.773 4.012 35.469 1 96.31 446 PHE B C 1
ATOM 10739 O O . PHE B 1 446 ? -2.053 5.09 36 1 96.31 446 PHE B O 1
ATOM 10746 N N . GLU B 1 447 ? -1.655 2.898 36.219 1 96.56 447 GLU B N 1
ATOM 10747 C CA . GLU B 1 447 ? -2.033 2.816 37.625 1 96.56 447 GLU B CA 1
ATOM 10748 C C . GLU B 1 447 ? -0.928 3.359 38.531 1 96.56 447 GLU B C 1
ATOM 10750 O O . GLU B 1 447 ? -1.174 3.689 39.688 1 96.56 447 GLU B O 1
ATOM 10755 N N . ASN B 1 448 ? 0.245 3.428 37.969 1 97.5 448 ASN B N 1
ATOM 10756 C CA . ASN B 1 448 ? 1.345 4.004 38.719 1 97.5 448 ASN B CA 1
ATOM 10757 C C . ASN B 1 448 ? 1.227 5.523 38.812 1 97.5 448 ASN B C 1
ATOM 10759 O O . ASN B 1 448 ? 1.305 6.219 37.812 1 97.5 448 ASN B O 1
ATOM 10763 N N . LYS B 1 449 ? 1.031 6.051 40.062 1 96.94 449 LYS B N 1
ATOM 10764 C CA . LYS B 1 449 ? 0.872 7.492 40.25 1 96.94 449 LYS B CA 1
ATOM 10765 C C . LYS B 1 449 ? 2.057 8.094 41 1 96.94 449 LYS B C 1
ATOM 10767 O O . LYS B 1 449 ? 1.964 9.195 41.531 1 96.94 449 LYS B O 1
ATOM 10772 N N . ASP B 1 450 ? 3.199 7.359 41.031 1 98.06 450 ASP B N 1
ATOM 10773 C CA . ASP B 1 450 ? 4.418 7.824 41.688 1 98.06 450 ASP B CA 1
ATOM 10774 C C . ASP B 1 450 ? 5.25 8.695 40.75 1 98.06 450 ASP B C 1
ATOM 10776 O O . ASP B 1 450 ? 5.891 8.188 39.844 1 98.06 450 ASP B O 1
ATOM 10780 N N . LEU B 1 451 ? 5.367 9.945 41.062 1 97.81 451 LEU B N 1
ATOM 10781 C CA . LEU B 1 451 ? 6.051 10.922 40.219 1 97.81 451 LEU B CA 1
ATOM 10782 C C . LEU B 1 451 ? 7.531 10.586 40.094 1 97.81 451 LEU B C 1
ATOM 10784 O O . LEU B 1 451 ? 8.125 10.758 39.031 1 97.81 451 LEU B O 1
ATOM 10788 N N . GLU B 1 452 ? 8.164 10.141 41.188 1 97.31 452 GLU B N 1
ATOM 10789 C CA . GLU B 1 452 ? 9.586 9.812 41.156 1 97.31 452 GLU B CA 1
ATOM 10790 C C . GLU B 1 452 ? 9.875 8.664 40.219 1 97.31 452 GLU B C 1
ATOM 10792 O O . GLU B 1 452 ? 10.891 8.664 39.5 1 97.31 452 GLU B O 1
ATOM 10797 N N . SER B 1 453 ? 8.977 7.754 40.219 1 97.5 453 SER B N 1
ATOM 10798 C CA . SER B 1 453 ? 9.109 6.625 39.312 1 97.5 453 SER B CA 1
ATOM 10799 C C . SER B 1 453 ? 8.977 7.074 37.875 1 97.5 453 SER B C 1
ATOM 10801 O O . SER B 1 453 ? 9.641 6.531 36.969 1 97.5 453 SER B O 1
ATOM 10803 N N . TRP B 1 454 ? 8.094 8.055 37.656 1 97.69 454 TRP B N 1
ATOM 10804 C CA . TRP B 1 454 ? 7.922 8.578 36.312 1 97.69 454 TRP B CA 1
ATOM 10805 C C . TRP B 1 454 ? 9.211 9.203 35.781 1 97.69 454 TRP B C 1
ATOM 10807 O O . TRP B 1 454 ? 9.625 8.953 34.656 1 97.69 454 TRP B O 1
ATOM 10817 N N . LEU B 1 455 ? 9.875 9.969 36.625 1 97.38 455 LEU B N 1
ATOM 10818 C CA . LEU B 1 455 ? 11.07 10.727 36.281 1 97.38 455 LEU B CA 1
ATOM 10819 C C . LEU B 1 455 ? 12.242 9.789 36 1 97.38 455 LEU B C 1
ATOM 10821 O O . LEU B 1 455 ? 13.141 10.125 35.219 1 97.38 455 LEU B O 1
ATOM 10825 N N . LYS B 1 456 ? 12.227 8.531 36.562 1 96.25 456 LYS B N 1
ATOM 10826 C CA . LYS B 1 456 ? 13.32 7.574 36.438 1 96.25 456 LYS B CA 1
ATOM 10827 C C . LYS B 1 456 ? 13.023 6.543 35.344 1 96.25 456 LYS B C 1
ATOM 10829 O O . LYS B 1 456 ? 13.859 5.688 35.062 1 96.25 456 LYS B O 1
ATOM 10834 N N . SER B 1 457 ? 11.883 6.668 34.75 1 97.25 457 SER B N 1
ATOM 10835 C CA . SER B 1 457 ? 11.461 5.699 33.719 1 97.25 457 SER B CA 1
ATOM 10836 C C . SER B 1 457 ? 12.062 6.023 32.375 1 97.25 457 SER B C 1
ATOM 10838 O O . SER B 1 457 ? 12.742 7.039 32.219 1 97.25 457 SER B O 1
ATOM 10840 N N . THR B 1 458 ? 11.812 5.141 31.344 1 96.38 458 THR B N 1
ATOM 10841 C CA . THR B 1 458 ? 12.258 5.367 29.969 1 96.38 458 THR B CA 1
ATOM 10842 C C . THR B 1 458 ? 11.328 6.34 29.25 1 96.38 458 THR B C 1
ATOM 10844 O O . THR B 1 458 ? 11.57 6.703 28.094 1 96.38 458 THR B O 1
ATOM 10847 N N . PHE B 1 459 ? 10.266 6.852 29.922 1 97.56 459 PHE B N 1
ATOM 10848 C CA . PHE B 1 459 ? 9.344 7.852 29.391 1 97.56 459 PHE B CA 1
ATOM 10849 C C . PHE B 1 459 ? 9.086 8.953 30.406 1 97.56 459 PHE B C 1
ATOM 10851 O O . PHE B 1 459 ? 7.945 9.164 30.812 1 97.56 459 PHE B O 1
ATOM 10858 N N . PRO B 1 460 ? 10.062 9.68 30.766 1 98.19 460 PRO B N 1
ATOM 10859 C CA . PRO B 1 460 ? 9.898 10.711 31.797 1 98.19 460 PRO B CA 1
ATOM 10860 C C . PRO B 1 460 ? 8.984 11.844 31.344 1 98.19 460 PRO B C 1
ATOM 10862 O O . PRO B 1 460 ? 8.5 12.609 32.188 1 98.19 460 PRO B O 1
ATOM 10865 N N . ALA B 1 461 ? 8.742 11.984 30.031 1 98.31 461 ALA B N 1
ATOM 10866 C CA . ALA B 1 461 ? 7.875 13.031 29.5 1 98.31 461 ALA B CA 1
ATOM 10867 C C . ALA B 1 461 ? 6.477 12.945 30.109 1 98.31 461 ALA B C 1
ATOM 10869 O O . ALA B 1 461 ? 5.758 13.945 30.156 1 98.31 461 ALA B O 1
ATOM 10870 N N . ARG B 1 462 ? 6.09 11.797 30.562 1 98.38 462 ARG B N 1
ATOM 10871 C CA . ARG B 1 462 ? 4.824 11.625 31.266 1 98.38 462 ARG B CA 1
ATOM 10872 C C . ARG B 1 462 ? 4.695 12.633 32.406 1 98.38 462 ARG B C 1
ATOM 10874 O O . ARG B 1 462 ? 3.605 13.148 32.656 1 98.38 462 ARG B O 1
ATOM 10881 N N . TYR B 1 463 ? 5.77 12.859 33.156 1 98.56 463 TYR B N 1
ATOM 10882 C CA . TYR B 1 463 ? 5.781 13.836 34.25 1 98.56 463 TYR B CA 1
ATOM 10883 C C . TYR B 1 463 ? 5.344 15.203 33.75 1 98.56 463 TYR B C 1
ATOM 10885 O O . TYR B 1 463 ? 4.602 15.914 34.438 1 98.56 463 TYR B O 1
ATOM 10893 N N . ILE B 1 464 ? 5.777 15.602 32.562 1 98.81 464 ILE B N 1
ATOM 10894 C CA . ILE B 1 464 ? 5.418 16.891 31.969 1 98.81 464 ILE B CA 1
ATOM 10895 C C . ILE B 1 464 ? 3.916 16.922 31.703 1 98.81 464 ILE B C 1
ATOM 10897 O O . ILE B 1 464 ? 3.236 17.875 32.094 1 98.81 464 ILE B O 1
ATOM 10901 N N . TYR B 1 465 ? 3.361 15.852 31.156 1 98.75 465 TYR B N 1
ATOM 10902 C CA . TYR B 1 465 ? 2.025 15.883 30.578 1 98.75 465 TYR B CA 1
ATOM 10903 C C . TYR B 1 465 ? 0.962 15.602 31.625 1 98.75 465 TYR B C 1
ATOM 10905 O O . TYR B 1 465 ? -0.159 16.109 31.531 1 98.75 465 TYR B O 1
ATOM 10913 N N . GLU B 1 466 ? 1.237 14.789 32.594 1 98.44 466 GLU B N 1
ATOM 10914 C CA . GLU B 1 466 ? 0.213 14.328 33.5 1 98.44 466 GLU B CA 1
ATOM 10915 C C . GLU B 1 466 ? 0.361 15.008 34.875 1 98.44 466 GLU B C 1
ATOM 10917 O O . GLU B 1 466 ? -0.494 14.852 35.75 1 98.44 466 GLU B O 1
ATOM 10922 N N . HIS B 1 467 ? 1.388 15.789 35.062 1 98.62 467 HIS B N 1
ATOM 10923 C CA . HIS B 1 467 ? 1.542 16.453 36.344 1 98.62 467 HIS B CA 1
ATOM 10924 C C . HIS B 1 467 ? 1.949 17.906 36.188 1 98.62 467 HIS B C 1
ATOM 10926 O O . HIS B 1 467 ? 1.214 18.812 36.594 1 98.62 467 HIS B O 1
ATOM 10932 N N . PHE B 1 468 ? 3.09 18.156 35.562 1 98.62 468 PHE B N 1
ATOM 10933 C CA . PHE B 1 468 ? 3.711 19.469 35.5 1 98.62 468 PHE B CA 1
ATOM 10934 C C . PHE B 1 468 ? 2.795 20.469 34.781 1 98.62 468 PHE B C 1
ATOM 10936 O O . PHE B 1 468 ? 2.492 21.531 35.344 1 98.62 468 PHE B O 1
ATOM 10943 N N . LEU B 1 469 ? 2.334 20.156 33.594 1 98.81 469 LEU B N 1
ATOM 10944 C CA . LEU B 1 469 ? 1.493 21.047 32.812 1 98.81 469 LEU B CA 1
ATOM 10945 C C . LEU B 1 469 ? 0.139 21.25 33.469 1 98.81 469 LEU B C 1
ATOM 10947 O O . LEU B 1 469 ? -0.318 22.391 33.625 1 98.81 469 LEU B O 1
ATOM 10951 N N . PRO B 1 470 ? -0.544 20.188 33.844 1 98.25 470 PRO B N 1
ATOM 10952 C CA . PRO B 1 470 ? -1.835 20.438 34.5 1 98.25 470 PRO B CA 1
ATOM 10953 C C . PRO B 1 470 ? -1.706 21.266 35.781 1 98.25 470 PRO B C 1
ATOM 10955 O O . PRO B 1 470 ? -2.604 22.031 36.094 1 98.25 470 PRO B O 1
ATOM 10958 N N . GLU B 1 471 ? -0.645 21.125 36.5 1 98.38 471 GLU B N 1
ATOM 10959 C CA . GLU B 1 471 ? -0.424 21.953 37.688 1 98.38 471 GLU B CA 1
ATOM 10960 C C . GLU B 1 471 ? -0.286 23.422 37.312 1 98.38 471 GLU B C 1
ATOM 10962 O O . GLU B 1 471 ? -0.852 24.297 38 1 98.38 471 GLU B O 1
ATOM 10967 N N . LEU B 1 472 ? 0.47 23.672 36.344 1 98.62 472 LEU B N 1
ATOM 10968 C CA . LEU B 1 472 ? 0.659 25.047 35.906 1 98.62 472 LEU B CA 1
ATOM 10969 C C . LEU B 1 472 ? -0.64 25.625 35.344 1 98.62 472 LEU B C 1
ATOM 10971 O O . LEU B 1 472 ? -0.936 26.797 35.562 1 98.62 472 LEU B O 1
ATOM 10975 N N . VAL B 1 473 ? -1.401 24.844 34.625 1 98.5 473 VAL B N 1
ATOM 10976 C CA . VAL B 1 473 ? -2.697 25.297 34.125 1 98.5 473 VAL B CA 1
ATOM 10977 C C . VAL B 1 473 ? -3.611 25.641 35.281 1 98.5 473 VAL B C 1
ATOM 10979 O O . VAL B 1 473 ? -4.27 26.688 35.281 1 98.5 473 VAL B O 1
ATOM 10982 N N . LYS B 1 474 ? -3.629 24.812 36.281 1 97.56 474 LYS B N 1
ATOM 10983 C CA . LYS B 1 474 ? -4.445 25.047 37.469 1 97.56 474 LYS B CA 1
ATOM 10984 C C . LYS B 1 474 ? -4.059 26.359 38.156 1 97.56 474 LYS B C 1
ATOM 10986 O O . LYS B 1 474 ? -4.922 27.094 38.625 1 97.56 474 LYS B O 1
ATOM 10991 N N . GLN B 1 475 ? -2.812 26.672 38.125 1 97.38 475 GLN B N 1
ATOM 10992 C CA . GLN B 1 475 ? -2.305 27.859 38.812 1 97.38 475 GLN B CA 1
ATOM 10993 C C . GLN B 1 475 ? -2.613 29.125 38 1 97.38 475 GLN B C 1
ATOM 10995 O O . GLN B 1 475 ? -2.994 30.156 38.562 1 97.38 475 GLN B O 1
ATOM 11000 N N . GLU B 1 476 ? -2.449 29.078 36.688 1 97.12 476 GLU B N 1
ATOM 11001 C CA . GLU B 1 476 ? -2.494 30.266 35.844 1 97.12 476 GLU B CA 1
ATOM 11002 C C . GLU B 1 476 ? -3.891 30.469 35.25 1 97.12 476 GLU B C 1
ATOM 11004 O O . GLU B 1 476 ? -4.273 31.609 34.938 1 97.12 476 GLU B O 1
ATOM 11009 N N . ASP B 1 477 ? -4.613 29.422 35.156 1 94.81 477 ASP B N 1
ATOM 11010 C CA . ASP B 1 477 ? -5.949 29.438 34.562 1 94.81 477 ASP B CA 1
ATOM 11011 C C . ASP B 1 477 ? -6.797 28.281 35.094 1 94.81 477 ASP B C 1
ATOM 11013 O O . ASP B 1 477 ? -7.105 27.344 34.375 1 94.81 477 ASP B O 1
ATOM 11017 N N . PRO B 1 478 ? -7.242 28.312 36.312 1 93.69 478 PRO B N 1
ATOM 11018 C CA . PRO B 1 478 ? -7.793 27.172 37.031 1 93.69 478 PRO B CA 1
ATOM 11019 C C . PRO B 1 478 ? -9.055 26.594 36.375 1 93.69 478 PRO B C 1
ATOM 11021 O O . PRO B 1 478 ? -9.391 25.438 36.625 1 93.69 478 PRO B O 1
ATOM 11024 N N . PHE B 1 479 ? -9.742 27.266 35.5 1 91.06 479 PHE B N 1
ATOM 11025 C CA . PHE B 1 479 ? -11 26.75 34.969 1 91.06 479 PHE B CA 1
ATOM 11026 C C . PHE B 1 479 ? -10.82 26.25 33.531 1 91.06 479 PHE B C 1
ATOM 11028 O O . PHE B 1 479 ? -11.773 25.812 32.906 1 91.06 479 PHE B O 1
ATOM 11035 N N . MET B 1 480 ? -9.602 26.234 33.125 1 96.12 480 MET B N 1
ATOM 11036 C CA . MET B 1 480 ? -9.312 25.797 31.75 1 96.12 480 MET B CA 1
ATOM 11037 C C . MET B 1 480 ? -9.281 24.266 31.672 1 96.12 480 MET B C 1
ATOM 11039 O O . MET B 1 480 ? -8.82 23.594 32.594 1 96.12 480 MET B O 1
ATOM 11043 N N . ILE B 1 481 ? -9.844 23.688 30.516 1 97.75 481 ILE B N 1
ATOM 11044 C CA . ILE B 1 481 ? -9.812 22.266 30.234 1 97.75 481 ILE B CA 1
ATOM 11045 C C . ILE B 1 481 ? -8.391 21.828 29.859 1 97.75 481 ILE B C 1
ATOM 11047 O O . ILE B 1 481 ? -7.719 22.5 29.078 1 97.75 481 ILE B O 1
ATOM 11051 N N . TYR B 1 482 ? -7.902 20.781 30.531 1 98.38 482 TYR B N 1
ATOM 11052 C CA . TYR B 1 482 ? -6.609 20.203 30.188 1 98.38 482 TYR B CA 1
ATOM 11053 C C . TYR B 1 482 ? -6.766 18.75 29.75 1 98.38 482 TYR B C 1
ATOM 11055 O O . TYR B 1 482 ? -7.543 17.984 30.328 1 98.38 482 TYR B O 1
ATOM 11063 N N . HIS B 1 483 ? -6.16 18.422 28.594 1 98.31 483 HIS B N 1
ATOM 11064 C CA . HIS B 1 483 ? -6.105 17.078 28 1 98.31 483 HIS B CA 1
ATOM 11065 C C . HIS B 1 483 ? -4.664 16.609 27.844 1 98.31 483 HIS B C 1
ATOM 11067 O O . HIS B 1 483 ? -3.871 17.266 27.156 1 98.31 483 HIS B O 1
ATOM 11073 N N . PRO B 1 484 ? -4.246 15.508 28.438 1 98.25 484 PRO B N 1
ATOM 11074 C CA . PRO B 1 484 ? -2.83 15.164 28.578 1 98.25 484 PRO B CA 1
ATOM 11075 C C . PRO B 1 484 ? -2.127 15 27.219 1 98.25 484 PRO B C 1
ATOM 11077 O O . PRO B 1 484 ? -0.92 15.234 27.125 1 98.25 484 PRO B O 1
ATOM 11080 N N . SER B 1 485 ? -2.859 14.516 26.297 1 98.38 485 SER B N 1
ATOM 11081 C CA . SER B 1 485 ? -2.273 14.242 24.984 1 98.38 485 SER B CA 1
ATOM 11082 C C . SER B 1 485 ? -3.348 14.148 23.906 1 98.38 485 SER B C 1
ATOM 11084 O O . SER B 1 485 ? -4.52 13.914 24.203 1 98.38 485 SER B O 1
ATOM 11086 N N . SER B 1 486 ? -2.91 14.383 22.656 1 98.62 486 SER B N 1
ATOM 11087 C CA . SER B 1 486 ? -3.715 14.023 21.5 1 98.62 486 SER B CA 1
ATOM 11088 C C . SER B 1 486 ? -2.939 13.117 20.547 1 98.62 486 SER B C 1
ATOM 11090 O O . SER B 1 486 ? -1.926 13.523 19.984 1 98.62 486 SER B O 1
ATOM 11092 N N . PRO B 1 487 ? -3.354 11.922 20.438 1 98.38 487 PRO B N 1
ATOM 11093 C CA . PRO B 1 487 ? -4.5 11.266 21.062 1 98.38 487 PRO B CA 1
ATOM 11094 C C . PRO B 1 487 ? -4.223 10.852 22.516 1 98.38 487 PRO B C 1
ATOM 11096 O O . PRO B 1 487 ? -3.068 10.859 22.953 1 98.38 487 PRO B O 1
ATOM 11099 N N . TRP B 1 488 ? -5.309 10.555 23.156 1 98.06 488 TRP B N 1
ATOM 11100 C CA . TRP B 1 488 ? -5.23 10.109 24.547 1 98.06 488 TRP B CA 1
ATOM 11101 C C . TRP B 1 488 ? -6.227 8.984 24.828 1 98.06 488 TRP B C 1
ATOM 11103 O O . TRP B 1 488 ? -7.418 9.117 24.531 1 98.06 488 TRP B O 1
ATOM 11113 N N . GLY B 1 489 ? -5.77 7.891 25.484 1 96 489 GLY B N 1
ATOM 11114 C CA . GLY B 1 489 ? -6.605 6.715 25.672 1 96 489 GLY B CA 1
ATOM 11115 C C . GLY B 1 489 ? -7.07 6.531 27.094 1 96 489 GLY B C 1
ATOM 11116 O O . GLY B 1 489 ? -7.828 5.605 27.406 1 96 489 GLY B O 1
ATOM 11117 N N . ASP B 1 490 ? -6.645 7.449 27.953 1 96.31 490 ASP B N 1
ATOM 11118 C CA . ASP B 1 490 ? -7.078 7.352 29.344 1 96.31 490 ASP B CA 1
ATOM 11119 C C . ASP B 1 490 ? -6.73 5.988 29.938 1 96.31 490 ASP B C 1
ATOM 11121 O O . ASP B 1 490 ? -7.594 5.312 30.5 1 96.31 490 ASP B O 1
ATOM 11125 N N . GLY B 1 491 ? -5.523 5.523 29.703 1 95.25 491 GLY B N 1
ATOM 11126 C CA . GLY B 1 491 ? -5.059 4.246 30.219 1 95.25 491 GLY B CA 1
ATOM 11127 C C . GLY B 1 491 ? -5.164 3.121 29.203 1 95.25 491 GLY B C 1
ATOM 11128 O O . GLY B 1 491 ? -4.535 2.074 29.359 1 95.25 491 GLY B O 1
ATOM 11129 N N . LYS B 1 492 ? -5.953 3.254 28.188 1 96.81 492 LYS B N 1
ATOM 11130 C CA . LYS B 1 492 ? -6.047 2.328 27.062 1 96.81 492 LYS B CA 1
ATOM 11131 C C . LYS B 1 492 ? -5.105 2.738 25.938 1 96.81 492 LYS B C 1
ATOM 11133 O O . LYS B 1 492 ? -4.504 3.812 25.984 1 96.81 492 LYS B O 1
ATOM 11138 N N . PRO B 1 493 ? -4.887 1.788 24.922 1 96.94 493 PRO B N 1
ATOM 11139 C CA . PRO B 1 493 ? -4.098 2.195 23.766 1 96.94 493 PRO B CA 1
ATOM 11140 C C . PRO B 1 493 ? -4.633 3.463 23.094 1 96.94 493 PRO B C 1
ATOM 11142 O O . PRO B 1 493 ? -5.848 3.666 23.031 1 96.94 493 PRO B O 1
ATOM 11145 N N . THR B 1 494 ? -3.752 4.277 22.594 1 97.88 494 THR B N 1
ATOM 11146 C CA . THR B 1 494 ? -4.098 5.582 22.047 1 97.88 494 THR B CA 1
ATOM 11147 C C . THR B 1 494 ? -5.043 5.434 20.859 1 97.88 494 THR B C 1
ATOM 11149 O O . THR B 1 494 ? -5.703 6.395 20.453 1 97.88 494 THR B O 1
ATOM 11152 N N . ALA B 1 495 ? -5.129 4.223 20.266 1 96.94 495 ALA B N 1
ATOM 11153 C CA . ALA B 1 495 ? -5.984 4.008 19.109 1 96.94 495 ALA B CA 1
ATOM 11154 C C . ALA B 1 495 ? -7.363 3.508 19.516 1 96.94 495 ALA B C 1
ATOM 11156 O O . ALA B 1 495 ? -8.234 3.285 18.672 1 96.94 495 ALA B O 1
ATOM 11157 N N . ASP B 1 496 ? -7.637 3.26 20.797 1 98 496 ASP B N 1
ATOM 11158 C CA . ASP B 1 496 ? -8.93 2.754 21.266 1 98 496 ASP B CA 1
ATOM 11159 C C . ASP B 1 496 ? -10.055 3.719 20.906 1 98 496 ASP B C 1
ATOM 11161 O O . ASP B 1 496 ? -10.055 4.871 21.344 1 98 496 ASP B O 1
ATOM 11165 N N . PRO B 1 497 ? -11.023 3.295 20.125 1 97.69 497 PRO B N 1
ATOM 11166 C CA . PRO B 1 497 ? -12.055 4.207 19.625 1 97.69 497 PRO B CA 1
ATOM 11167 C C . PRO B 1 497 ? -13.125 4.523 20.672 1 97.69 497 PRO B C 1
ATOM 11169 O O . PRO B 1 497 ? -14.031 5.316 20.406 1 97.69 497 PRO B O 1
ATOM 11172 N N . THR B 1 498 ? -13.094 3.973 21.875 1 98.25 498 THR B N 1
ATOM 11173 C CA . THR B 1 498 ? -14.195 4.066 22.828 1 98.25 498 THR B CA 1
ATOM 11174 C C . THR B 1 498 ? -13.898 5.117 23.891 1 98.25 498 THR B C 1
ATOM 11176 O O . THR B 1 498 ? -14.703 5.324 24.812 1 98.25 498 THR B O 1
ATOM 11179 N N . VAL B 1 499 ? -12.734 5.793 23.828 1 98.19 499 VAL B N 1
ATOM 11180 C CA . VAL B 1 499 ? -12.367 6.734 24.891 1 98.19 499 VAL B CA 1
ATOM 11181 C C . VAL B 1 499 ? -11.453 7.816 24.312 1 98.19 499 VAL B C 1
ATOM 11183 O O . VAL B 1 499 ? -10.664 7.551 23.391 1 98.19 499 VAL B O 1
ATOM 11186 N N . GLY B 1 500 ? -11.586 9.07 24.812 1 98.12 500 GLY B N 1
ATOM 11187 C CA . GLY B 1 500 ? -10.695 10.156 24.438 1 98.12 500 GLY B CA 1
ATOM 11188 C C . GLY B 1 500 ? -10.805 10.516 22.969 1 98.12 500 GLY B C 1
ATOM 11189 O O . GLY B 1 500 ? -11.898 10.523 22.391 1 98.12 500 GLY B O 1
ATOM 11190 N N . ASP B 1 501 ? -9.711 10.977 22.391 1 98.62 501 ASP B N 1
ATOM 11191 C CA . ASP B 1 501 ? -9.641 11.258 20.953 1 98.62 501 ASP B CA 1
ATOM 11192 C C . ASP B 1 501 ? -8.672 10.312 20.25 1 98.62 501 ASP B C 1
ATOM 11194 O O . ASP B 1 501 ? -7.84 9.68 20.906 1 98.62 501 ASP B O 1
ATOM 11198 N N . ILE B 1 502 ? -8.812 10.141 18.969 1 98.56 502 ILE B N 1
ATOM 11199 C CA . ILE B 1 502 ? -7.934 9.273 18.203 1 98.56 502 ILE B CA 1
ATOM 11200 C C . ILE B 1 502 ? -7.398 10.031 16.984 1 98.56 502 ILE B C 1
ATOM 11202 O O . ILE B 1 502 ? -8.023 10.992 16.531 1 98.56 502 ILE B O 1
ATOM 11206 N N . HIS B 1 503 ? -6.207 9.742 16.578 1 98.44 503 HIS B N 1
ATOM 11207 C CA . HIS B 1 503 ? -5.703 10.023 15.234 1 98.44 503 HIS B CA 1
ATOM 11208 C C . HIS B 1 503 ? -5.965 8.859 14.289 1 98.44 503 HIS B C 1
ATOM 11210 O O . HIS B 1 503 ? -5.465 7.754 14.508 1 98.44 503 HIS B O 1
ATOM 11216 N N . GLN B 1 504 ? -6.73 9.07 13.219 1 97.81 504 GLN B N 1
ATOM 11217 C CA . GLN B 1 504 ? -7.141 7.965 12.367 1 97.81 504 GLN B CA 1
ATOM 11218 C C . GLN B 1 504 ? -6.332 7.938 11.07 1 97.81 504 GLN B C 1
ATOM 11220 O O . GLN B 1 504 ? -6.797 8.406 10.031 1 97.81 504 GLN B O 1
ATOM 11225 N N . TRP B 1 505 ? -5.242 7.234 11.062 1 95.62 505 TRP B N 1
ATOM 11226 C CA . TRP B 1 505 ? -4.332 7.258 9.922 1 95.62 505 TRP B CA 1
ATOM 11227 C C . TRP B 1 505 ? -4.422 5.957 9.125 1 95.62 505 TRP B C 1
ATOM 11229 O O . TRP B 1 505 ? -3.686 5.766 8.156 1 95.62 505 TRP B O 1
ATOM 11239 N N . ASN B 1 506 ? -5.355 5.098 9.523 1 94.81 506 ASN B N 1
ATOM 11240 C CA . ASN B 1 506 ? -5.637 3.986 8.625 1 94.81 506 ASN B CA 1
ATOM 11241 C C . ASN B 1 506 ? -6.215 4.473 7.297 1 94.81 506 ASN B C 1
ATOM 11243 O O . ASN B 1 506 ? -6.211 3.738 6.309 1 94.81 506 ASN B O 1
ATOM 11247 N N . LEU B 1 507 ? -6.758 5.73 7.395 1 94.62 507 LEU B N 1
ATOM 11248 C CA . LEU B 1 507 ? -7.156 6.395 6.16 1 94.62 507 LEU B CA 1
ATOM 11249 C C . LEU B 1 507 ? -5.953 7.035 5.473 1 94.62 507 LEU B C 1
ATOM 11251 O O . LEU B 1 507 ? -5.676 8.219 5.676 1 94.62 507 LEU B O 1
ATOM 11255 N N . TRP B 1 508 ? -4.922 6.488 4.988 1 91.94 508 TRP B N 1
ATOM 11256 C CA . TRP B 1 508 ? -3.768 6.941 4.219 1 91.94 508 TRP B CA 1
ATOM 11257 C C . TRP B 1 508 ? -2.521 6.141 4.582 1 91.94 508 TRP B C 1
ATOM 11259 O O . TRP B 1 508 ? -1.882 5.547 3.711 1 91.94 508 TRP B O 1
ATOM 11269 N N . HIS B 1 509 ? -2.17 6.199 5.836 1 88.81 509 HIS B N 1
ATOM 11270 C CA . HIS B 1 509 ? -1.048 5.387 6.289 1 88.81 509 HIS B CA 1
ATOM 11271 C C . HIS B 1 509 ? -1.508 3.984 6.68 1 88.81 509 HIS B C 1
ATOM 11273 O O . HIS B 1 509 ? -2.295 3.363 5.961 1 88.81 509 HIS B O 1
ATOM 11279 N N . GLY B 1 510 ? -1.091 3.43 7.652 1 87.75 510 GLY B N 1
ATOM 11280 C CA . GLY B 1 510 ? -1.501 2.154 8.219 1 87.75 510 GLY B CA 1
ATOM 11281 C C . GLY B 1 510 ? -2.037 1.188 7.18 1 87.75 510 GLY B C 1
ATOM 11282 O O . GLY B 1 510 ? -1.352 0.871 6.207 1 87.75 510 GLY B O 1
ATOM 11283 N N . ALA B 1 511 ? -3.297 0.904 7.281 1 88.31 511 ALA B N 1
ATOM 11284 C CA . ALA B 1 511 ? -3.918 -0.125 6.453 1 88.31 511 ALA B CA 1
ATOM 11285 C C . ALA B 1 511 ? -4.34 0.441 5.102 1 88.31 511 ALA B C 1
ATOM 11287 O O . ALA B 1 511 ? -4.742 -0.306 4.207 1 88.31 511 ALA B O 1
ATOM 11288 N N . VAL B 1 512 ? -4.23 1.742 4.941 1 93.5 512 VAL B N 1
ATOM 11289 C CA . VAL B 1 512 ? -4.637 2.389 3.697 1 93.5 512 VAL B CA 1
ATOM 11290 C C . VAL B 1 512 ? -6.066 1.975 3.346 1 93.5 512 VAL B C 1
ATOM 11292 O O . VAL B 1 512 ? -6.328 1.515 2.23 1 93.5 512 VAL B O 1
ATOM 11295 N N . ASN B 1 513 ? -6.934 2.09 4.316 1 95.12 513 ASN B N 1
ATOM 11296 C CA . ASN B 1 513 ? -8.344 1.765 4.109 1 95.12 513 ASN B CA 1
ATOM 11297 C C . ASN B 1 513 ? -8.953 2.613 2.998 1 95.12 513 ASN B C 1
ATOM 11299 O O . ASN B 1 513 ? -8.57 3.768 2.807 1 95.12 513 ASN B O 1
ATOM 11303 N N . LYS B 1 514 ? -9.906 2.051 2.332 1 95.19 514 LYS B N 1
ATOM 11304 C CA . LYS B 1 514 ? -10.734 2.812 1.399 1 95.19 514 LYS B CA 1
ATOM 11305 C C . LYS B 1 514 ? -11.586 3.84 2.135 1 95.19 514 LYS B C 1
ATOM 11307 O O . LYS B 1 514 ? -12.117 3.557 3.213 1 95.19 514 LYS B O 1
ATOM 11312 N N . TYR B 1 515 ? -11.758 5.035 1.522 1 97.06 515 TYR B N 1
ATOM 11313 C CA . TYR B 1 515 ? -12.508 6.059 2.236 1 97.06 515 TYR B CA 1
ATOM 11314 C C . TYR B 1 515 ? -13.977 5.664 2.371 1 97.06 515 TYR B C 1
ATOM 11316 O O . TYR B 1 515 ? -14.695 6.195 3.221 1 97.06 515 TYR B O 1
ATOM 11324 N N . GLN B 1 516 ? -14.445 4.648 1.633 1 96.56 516 GLN B N 1
ATOM 11325 C CA . GLN B 1 516 ? -15.797 4.125 1.763 1 96.56 516 GLN B CA 1
ATOM 11326 C C . GLN B 1 516 ? -15.969 3.363 3.074 1 96.56 516 GLN B C 1
ATOM 11328 O O . GLN B 1 516 ? -17.094 3.111 3.508 1 96.56 516 GLN B O 1
ATOM 11333 N N . GLU B 1 517 ? -14.875 3.025 3.738 1 95.06 517 GLU B N 1
ATOM 11334 C CA . GLU B 1 517 ? -14.906 2.234 4.965 1 95.06 517 GLU B CA 1
ATOM 11335 C C . GLU B 1 517 ? -14.867 3.129 6.199 1 95.06 517 GLU B C 1
ATOM 11337 O O . GLU B 1 517 ? -14.758 2.639 7.324 1 95.06 517 GLU B O 1
ATOM 11342 N N . VAL B 1 518 ? -15.078 4.379 6.16 1 96.38 518 VAL B N 1
ATOM 11343 C CA . VAL B 1 518 ? -14.828 5.324 7.242 1 96.38 518 VAL B CA 1
ATOM 11344 C C . VAL B 1 518 ? -15.805 5.055 8.391 1 96.38 518 VAL B C 1
ATOM 11346 O O . VAL B 1 518 ? -15.531 5.422 9.539 1 96.38 518 VAL B O 1
ATOM 11349 N N . SER B 1 519 ? -16.969 4.422 8.125 1 95.94 519 SER B N 1
ATOM 11350 C CA . SER B 1 519 ? -17.906 4.094 9.195 1 95.94 519 SER B CA 1
ATOM 11351 C C . SER B 1 519 ? -17.281 3.141 10.203 1 95.94 519 SER B C 1
ATOM 11353 O O . SER B 1 519 ? -17.688 3.105 11.367 1 95.94 519 SER B O 1
ATOM 11355 N N . LEU B 1 520 ? -16.219 2.418 9.773 1 94 520 LEU B N 1
ATOM 11356 C CA . LEU B 1 520 ? -15.531 1.46 10.633 1 94 520 LEU B CA 1
ATOM 11357 C C . LEU B 1 520 ? -14.352 2.113 11.344 1 94 520 LEU B C 1
ATOM 11359 O O . LEU B 1 520 ? -13.711 1.492 12.195 1 94 520 LEU B O 1
ATOM 11363 N N . LEU B 1 521 ? -14.141 3.416 11.062 1 96.94 521 LEU B N 1
ATOM 11364 C CA . LEU B 1 521 ? -12.891 4.035 11.484 1 96.94 521 LEU B CA 1
ATOM 11365 C C . LEU B 1 521 ? -13.148 5.184 12.453 1 96.94 521 LEU B C 1
ATOM 11367 O O . LEU B 1 521 ? -12.242 5.969 12.742 1 96.94 521 LEU B O 1
ATOM 11371 N N . GLY B 1 522 ? -14.289 5.324 13.031 1 97.44 522 GLY B N 1
ATOM 11372 C CA . GLY B 1 522 ? -14.633 6.445 13.891 1 97.44 522 GLY B CA 1
ATOM 11373 C C . GLY B 1 522 ? -14.109 6.293 15.305 1 97.44 522 GLY B C 1
ATOM 11374 O O . GLY B 1 522 ? -13.43 5.309 15.617 1 97.44 522 GLY B O 1
ATOM 11375 N N . GLY B 1 523 ? -14.367 7.227 16.125 1 98.06 523 GLY B N 1
ATOM 11376 C CA . GLY B 1 523 ? -14.039 7.332 17.547 1 98.06 523 GLY B CA 1
ATOM 11377 C C . GLY B 1 523 ? -14.914 8.328 18.281 1 98.06 523 GLY B C 1
ATOM 11378 O O . GLY B 1 523 ? -15.859 8.875 17.719 1 98.06 523 GLY B O 1
ATOM 11379 N N . ARG B 1 524 ? -14.578 8.492 19.594 1 98.62 524 ARG B N 1
ATOM 11380 C CA . ARG B 1 524 ? -15.359 9.438 20.391 1 98.62 524 ARG B CA 1
ATOM 11381 C C . ARG B 1 524 ? -15.094 10.867 19.953 1 98.62 524 ARG B C 1
ATOM 11383 O O . ARG B 1 524 ? -15.953 11.742 20.109 1 98.62 524 ARG B O 1
ATOM 11390 N N . PHE B 1 525 ? -13.922 11.125 19.422 1 98.81 525 PHE B N 1
ATOM 11391 C CA . PHE B 1 525 ? -13.461 12.352 18.781 1 98.81 525 PHE B CA 1
ATOM 11392 C C . PHE B 1 525 ? -12.305 12.055 17.844 1 98.81 525 PHE B C 1
ATOM 11394 O O . PHE B 1 525 ? -11.297 11.469 18.25 1 98.81 525 PHE B O 1
ATOM 11401 N N . VAL B 1 526 ? -12.43 12.352 16.562 1 98.75 526 VAL B N 1
ATOM 11402 C CA . VAL B 1 526 ? -11.336 12.188 15.609 1 98.75 526 VAL B CA 1
ATOM 11403 C C . VAL B 1 526 ? -10.586 13.508 15.445 1 98.75 526 VAL B C 1
ATOM 11405 O O . VAL B 1 526 ? -10.961 14.344 14.625 1 98.75 526 VAL B O 1
ATOM 11408 N N . SER B 1 527 ? -9.461 13.617 16.156 1 98.75 527 SER B N 1
ATOM 11409 C CA . SER B 1 527 ? -8.789 14.906 16.266 1 98.75 527 SER B CA 1
ATOM 11410 C C . SER B 1 527 ? -7.734 15.062 15.172 1 98.75 527 SER B C 1
ATOM 11412 O O . SER B 1 527 ? -7.141 16.141 15.031 1 98.75 527 SER B O 1
ATOM 11414 N N . GLU B 1 528 ? -7.527 13.977 14.391 1 98.5 528 GLU B N 1
ATOM 11415 C CA . GLU B 1 528 ? -6.59 14.039 13.273 1 98.5 528 GLU B CA 1
ATOM 11416 C C . GLU B 1 528 ? -6.852 12.922 12.266 1 98.5 528 GLU B C 1
ATOM 11418 O O . GLU B 1 528 ? -7.016 11.758 12.648 1 98.5 528 GLU B O 1
ATOM 11423 N N . PHE B 1 529 ? -6.949 13.203 11.039 1 98.25 529 PHE B N 1
ATOM 11424 C CA . PHE B 1 529 ? -7.031 12.305 9.891 1 98.25 529 PHE B CA 1
ATOM 11425 C C . PHE B 1 529 ? -6.836 13.07 8.586 1 98.25 529 PHE B C 1
ATOM 11427 O O . PHE B 1 529 ? -6.824 14.305 8.586 1 98.25 529 PHE B O 1
ATOM 11434 N N . GLY B 1 530 ? -6.633 12.422 7.52 1 97.81 530 GLY B N 1
ATOM 11435 C CA . GLY B 1 530 ? -6.508 13.211 6.309 1 97.81 530 GLY B CA 1
ATOM 11436 C C . GLY B 1 530 ? -6.309 12.375 5.059 1 97.81 530 GLY B C 1
ATOM 11437 O O . GLY B 1 530 ? -6.27 11.141 5.133 1 97.81 530 GLY B O 1
ATOM 11438 N N . MET B 1 531 ? -6.277 13.031 3.879 1 98.38 531 MET B N 1
ATOM 11439 C CA . MET B 1 531 ? -6.027 12.523 2.529 1 98.38 531 MET B CA 1
ATOM 11440 C C . MET B 1 531 ? -5.223 13.531 1.716 1 98.38 531 MET B C 1
ATOM 11442 O O . MET B 1 531 ? -5.609 14.695 1.604 1 98.38 531 MET B O 1
ATOM 11446 N N . GLU B 1 532 ? -4.145 13.07 1.134 1 97.75 532 GLU B N 1
ATOM 11447 C CA . GLU B 1 532 ? -3.279 13.977 0.387 1 97.75 532 GLU B CA 1
ATOM 11448 C C . GLU B 1 532 ? -3.852 14.273 -0.997 1 97.75 532 GLU B C 1
ATOM 11450 O O . GLU B 1 532 ? -4.527 13.43 -1.589 1 97.75 532 GLU B O 1
ATOM 11455 N N . ALA B 1 533 ? -3.596 15.492 -1.5 1 98.44 533 ALA B N 1
ATOM 11456 C CA . ALA B 1 533 ? -3.947 15.891 -2.859 1 98.44 533 ALA B CA 1
ATOM 11457 C C . ALA B 1 533 ? -3.006 16.969 -3.377 1 98.44 533 ALA B C 1
ATOM 11459 O O . ALA B 1 533 ? -2.355 17.656 -2.59 1 98.44 533 ALA B O 1
ATOM 11460 N N . TYR B 1 534 ? -2.949 17.109 -4.672 1 98.44 534 TYR B N 1
ATOM 11461 C CA . TYR B 1 534 ? -2.232 18.203 -5.312 1 98.44 534 TYR B CA 1
ATOM 11462 C C . TYR B 1 534 ? -2.967 19.531 -5.117 1 98.44 534 TYR B C 1
ATOM 11464 O O . TYR B 1 534 ? -4.195 19.562 -5.027 1 98.44 534 TYR B O 1
ATOM 11472 N N . PRO B 1 535 ? -2.219 20.641 -4.973 1 98.44 535 PRO B N 1
ATOM 11473 C CA . PRO B 1 535 ? -2.875 21.938 -5.129 1 98.44 535 PRO B CA 1
ATOM 11474 C C . PRO B 1 535 ? -3.281 22.234 -6.57 1 98.44 535 PRO B C 1
ATOM 11476 O O . PRO B 1 535 ? -3.039 21.406 -7.461 1 98.44 535 PRO B O 1
ATOM 11479 N N . HIS B 1 536 ? -3.986 23.344 -6.777 1 97.88 536 HIS B N 1
ATOM 11480 C CA . HIS B 1 536 ? -4.383 23.719 -8.125 1 97.88 536 HIS B CA 1
ATOM 11481 C C . HIS B 1 536 ? -3.166 23.969 -9.008 1 97.88 536 HIS B C 1
ATOM 11483 O O . HIS B 1 536 ? -2.066 24.219 -8.508 1 97.88 536 HIS B O 1
ATOM 11489 N N . LEU B 1 537 ? -3.389 23.875 -10.297 1 97.5 537 LEU B N 1
ATOM 11490 C CA . LEU B 1 537 ? -2.346 23.938 -11.32 1 97.5 537 LEU B CA 1
ATOM 11491 C C . LEU B 1 537 ? -1.516 25.203 -11.164 1 97.5 537 LEU B C 1
ATOM 11493 O O . LEU B 1 537 ? -0.299 25.188 -11.367 1 97.5 537 LEU B O 1
ATOM 11497 N N . SER B 1 538 ? -2.139 26.312 -10.789 1 96.75 538 SER B N 1
ATOM 11498 C CA . SER B 1 538 ? -1.431 27.578 -10.656 1 96.75 538 SER B CA 1
ATOM 11499 C C . SER B 1 538 ? -0.351 27.5 -9.586 1 96.75 538 SER B C 1
ATOM 11501 O O . SER B 1 538 ? 0.75 28.031 -9.766 1 96.75 538 SER B O 1
ATOM 11503 N N . THR B 1 539 ? -0.655 26.859 -8.461 1 98 539 THR B N 1
ATOM 11504 C CA . THR B 1 539 ? 0.313 26.688 -7.383 1 98 539 THR B CA 1
ATOM 11505 C C . THR B 1 539 ? 1.448 25.766 -7.812 1 98 539 THR B C 1
ATOM 11507 O O . THR B 1 539 ? 2.619 26.047 -7.539 1 98 539 THR B O 1
ATOM 11510 N N . VAL B 1 540 ? 1.141 24.688 -8.555 1 98.31 540 VAL B N 1
ATOM 11511 C CA . VAL B 1 540 ? 2.141 23.734 -9.008 1 98.31 540 VAL B CA 1
ATOM 11512 C C . VAL B 1 540 ? 3.1 24.406 -9.984 1 98.31 540 VAL B C 1
ATOM 11514 O O . VAL B 1 540 ? 4.316 24.203 -9.906 1 98.31 540 VAL B O 1
ATOM 11517 N N . ARG B 1 541 ? 2.592 25.25 -10.844 1 97.75 541 ARG B N 1
ATOM 11518 C CA . ARG B 1 541 ? 3.406 25.938 -11.836 1 97.75 541 ARG B CA 1
ATOM 11519 C C . ARG B 1 541 ? 4.324 26.969 -11.172 1 97.75 541 ARG B C 1
ATOM 11521 O O . ARG B 1 541 ? 5.414 27.25 -11.68 1 97.75 541 ARG B O 1
ATOM 11528 N N . ARG B 1 542 ? 3.895 27.484 -10.055 1 97.31 542 ARG B N 1
ATOM 11529 C CA . ARG B 1 542 ? 4.707 28.453 -9.336 1 97.31 542 ARG B CA 1
ATOM 11530 C C . ARG B 1 542 ? 5.902 27.781 -8.664 1 97.31 542 ARG B C 1
ATOM 11532 O O . ARG B 1 542 ? 7 28.344 -8.633 1 97.31 542 ARG B O 1
ATOM 11539 N N . MET B 1 543 ? 5.723 26.625 -8.156 1 97.88 543 MET B N 1
ATOM 11540 C CA . MET B 1 543 ? 6.805 25.969 -7.418 1 97.88 543 MET B CA 1
ATOM 11541 C C . MET B 1 543 ? 7.664 25.125 -8.344 1 97.88 543 MET B C 1
ATOM 11543 O O . MET B 1 543 ? 8.758 24.703 -7.969 1 97.88 543 MET B O 1
ATOM 11547 N N . THR B 1 544 ? 7.16 24.859 -9.562 1 98.12 544 THR B N 1
ATOM 11548 C CA . THR B 1 544 ? 7.887 24.094 -10.578 1 98.12 544 THR B CA 1
ATOM 11549 C C . THR B 1 544 ? 8.094 24.922 -11.836 1 98.12 544 THR B C 1
ATOM 11551 O O . THR B 1 544 ? 7.191 25.016 -12.672 1 98.12 544 THR B O 1
ATOM 11554 N N . THR B 1 545 ? 9.312 25.406 -12 1 96.81 545 THR B N 1
ATOM 11555 C CA . THR B 1 545 ? 9.477 26.422 -13.023 1 96.81 545 THR B CA 1
ATOM 11556 C C . THR B 1 545 ? 9.984 25.812 -14.328 1 96.81 545 THR B C 1
ATOM 11558 O O . THR B 1 545 ? 9.875 26.438 -15.391 1 96.81 545 THR B O 1
ATOM 11561 N N . HIS B 1 546 ? 10.609 24.641 -14.281 1 96.62 546 HIS B N 1
ATOM 11562 C CA . HIS B 1 546 ? 11.086 24 -15.508 1 96.62 546 HIS B CA 1
ATOM 11563 C C . HIS B 1 546 ? 9.961 23.219 -16.188 1 96.62 546 HIS B C 1
ATOM 11565 O O . HIS B 1 546 ? 9.367 22.312 -15.586 1 96.62 546 HIS B O 1
ATOM 11571 N N . SER B 1 547 ? 9.773 23.469 -17.422 1 96.5 547 SER B N 1
ATOM 11572 C CA . SER B 1 547 ? 8.68 22.828 -18.156 1 96.5 547 SER B CA 1
ATOM 11573 C C . SER B 1 547 ? 8.852 21.312 -18.203 1 96.5 547 SER B C 1
ATOM 11575 O O . SER B 1 547 ? 7.867 20.578 -18.203 1 96.5 547 SER B O 1
ATOM 11577 N N . SER B 1 548 ? 10.023 20.812 -18.203 1 96.06 548 SER B N 1
ATOM 11578 C CA . SER B 1 548 ? 10.297 19.391 -18.281 1 96.06 548 SER B CA 1
ATOM 11579 C C . SER B 1 548 ? 9.891 18.656 -17 1 96.06 548 SER B C 1
ATOM 11581 O O . SER B 1 548 ? 9.828 17.438 -16.969 1 96.06 548 SER B O 1
ATOM 11583 N N . GLN B 1 549 ? 9.602 19.453 -15.992 1 97.5 549 GLN B N 1
ATOM 11584 C CA . GLN B 1 549 ? 9.266 18.859 -14.703 1 97.5 549 GLN B CA 1
ATOM 11585 C C . GLN B 1 549 ? 7.77 18.969 -14.422 1 97.5 549 GLN B C 1
ATOM 11587 O O . GLN B 1 549 ? 7.309 18.609 -13.336 1 97.5 549 GLN B O 1
ATOM 11592 N N . LEU B 1 550 ? 7 19.422 -15.391 1 97.62 550 LEU B N 1
ATOM 11593 C CA . LEU B 1 550 ? 5.566 19.609 -15.195 1 97.62 550 LEU B CA 1
ATOM 11594 C C . LEU B 1 550 ? 4.789 18.375 -15.609 1 97.62 550 LEU B C 1
ATOM 11596 O O . LEU B 1 550 ? 3.971 18.422 -16.531 1 97.62 550 LEU B O 1
ATOM 11600 N N . TYR B 1 551 ? 4.957 17.266 -14.922 1 96.62 551 TYR B N 1
ATOM 11601 C CA . TYR B 1 551 ? 4.203 16.016 -14.984 1 96.62 551 TYR B CA 1
ATOM 11602 C C . TYR B 1 551 ? 4.137 15.352 -13.609 1 96.62 551 TYR B C 1
ATOM 11604 O O . TYR B 1 551 ? 5.008 15.562 -12.766 1 96.62 551 TYR B O 1
ATOM 11612 N N . PRO B 1 552 ? 3.074 14.594 -13.328 1 96.19 552 PRO B N 1
ATOM 11613 C CA . PRO B 1 552 ? 2.963 13.961 -12.008 1 96.19 552 PRO B CA 1
ATOM 11614 C C . PRO B 1 552 ? 4.172 13.086 -11.672 1 96.19 552 PRO B C 1
ATOM 11616 O O . PRO B 1 552 ? 4.613 12.289 -12.5 1 96.19 552 PRO B O 1
ATOM 11619 N N . GLY B 1 553 ? 4.691 13.266 -10.492 1 94.31 553 GLY B N 1
ATOM 11620 C CA . GLY B 1 553 ? 5.762 12.406 -10.023 1 94.31 553 GLY B CA 1
ATOM 11621 C C . GLY B 1 553 ? 7.121 12.797 -10.57 1 94.31 553 GLY B C 1
ATOM 11622 O O . GLY B 1 553 ? 8.078 12.023 -10.461 1 94.31 553 GLY B O 1
ATOM 11623 N N . SER B 1 554 ? 7.273 13.938 -11.203 1 97 554 SER B N 1
ATOM 11624 C CA . SER B 1 554 ? 8.602 14.406 -11.594 1 97 554 SER B CA 1
ATOM 11625 C C . SER B 1 554 ? 9.508 14.57 -10.383 1 97 554 SER B C 1
ATOM 11627 O O . SER B 1 554 ? 9.039 14.516 -9.242 1 97 554 SER B O 1
ATOM 11629 N N . MET B 1 555 ? 10.758 14.75 -10.648 1 96 555 MET B N 1
ATOM 11630 C CA . MET B 1 555 ? 11.727 14.922 -9.562 1 96 555 MET B CA 1
ATOM 11631 C C . MET B 1 555 ? 11.359 16.109 -8.688 1 96 555 MET B C 1
ATOM 11633 O O . MET B 1 555 ? 11.367 16.016 -7.465 1 96 555 MET B O 1
ATOM 11637 N N . THR B 1 556 ? 10.992 17.234 -9.32 1 97.25 556 THR B N 1
ATOM 11638 C CA . THR B 1 556 ? 10.672 18.469 -8.609 1 97.25 556 THR B CA 1
ATOM 11639 C C . THR B 1 556 ? 9.367 18.312 -7.832 1 97.25 556 THR B C 1
ATOM 11641 O O . THR B 1 556 ? 9.273 18.734 -6.676 1 97.25 556 THR B O 1
ATOM 11644 N N . ILE B 1 557 ? 8.391 17.766 -8.477 1 97.12 557 ILE B N 1
ATOM 11645 C CA . ILE B 1 557 ? 7.09 17.609 -7.832 1 97.12 557 ILE B CA 1
ATOM 11646 C C . ILE B 1 557 ? 7.203 16.641 -6.66 1 97.12 557 ILE B C 1
ATOM 11648 O O . ILE B 1 557 ? 6.656 16.906 -5.582 1 97.12 557 ILE B O 1
ATOM 11652 N N . ASP B 1 558 ? 7.93 15.555 -6.836 1 96 558 ASP B N 1
ATOM 11653 C CA . ASP B 1 558 ? 8.156 14.633 -5.727 1 96 558 ASP B CA 1
ATOM 11654 C C . ASP B 1 558 ? 8.938 15.312 -4.605 1 96 558 ASP B C 1
ATOM 11656 O O . ASP B 1 558 ? 8.734 15.016 -3.426 1 96 558 ASP B O 1
ATOM 11660 N N . PHE B 1 559 ? 9.867 16.219 -4.945 1 96.25 559 PHE B N 1
ATOM 11661 C CA . PHE B 1 559 ? 10.648 16.969 -3.971 1 96.25 559 PHE B CA 1
ATOM 11662 C C . PHE B 1 559 ? 9.734 17.828 -3.096 1 96.25 559 PHE B C 1
ATOM 11664 O O . PHE B 1 559 ? 9.992 18 -1.906 1 96.25 559 PHE B O 1
ATOM 11671 N N . HIS B 1 560 ? 8.641 18.266 -3.656 1 97.19 560 HIS B N 1
ATOM 11672 C CA . HIS B 1 560 ? 7.695 19.109 -2.93 1 97.19 560 HIS B CA 1
ATOM 11673 C C . HIS B 1 560 ? 6.621 18.266 -2.252 1 97.19 560 HIS B C 1
ATOM 11675 O O . HIS B 1 560 ? 5.738 18.797 -1.578 1 97.19 560 HIS B O 1
ATOM 11681 N N . ASN B 1 561 ? 6.59 17 -2.434 1 96.06 561 ASN B N 1
ATOM 11682 C CA . ASN B 1 561 ? 5.742 16.062 -1.709 1 96.06 561 ASN B CA 1
ATOM 11683 C C . ASN B 1 561 ? 6.527 15.305 -0.645 1 96.06 561 ASN B C 1
ATOM 11685 O O . ASN B 1 561 ? 7.059 14.227 -0.913 1 96.06 561 ASN B O 1
ATOM 11689 N N . LYS B 1 562 ? 6.52 15.797 0.53 1 94.19 562 LYS B N 1
ATOM 11690 C CA . LYS B 1 562 ? 7.418 15.328 1.581 1 94.19 562 LYS B CA 1
ATOM 11691 C C . LYS B 1 562 ? 6.891 14.055 2.23 1 94.19 562 LYS B C 1
ATOM 11693 O O . LYS B 1 562 ? 7.598 13.414 3.014 1 94.19 562 LYS B O 1
ATOM 11698 N N . GLY B 1 563 ? 5.645 13.68 1.958 1 90.88 563 GLY B N 1
ATOM 11699 C CA . GLY B 1 563 ? 5.094 12.461 2.523 1 90.88 563 GLY B CA 1
ATOM 11700 C C . GLY B 1 563 ? 5.773 11.203 2.012 1 90.88 563 GLY B C 1
ATOM 11701 O O . GLY B 1 563 ? 5.785 10.945 0.808 1 90.88 563 GLY B O 1
ATOM 11702 N N . ILE B 1 564 ? 6.348 10.406 2.895 1 87.75 564 ILE B N 1
ATOM 11703 C CA . ILE B 1 564 ? 6.965 9.148 2.49 1 87.75 564 ILE B CA 1
ATOM 11704 C C . ILE B 1 564 ? 5.922 8.242 1.833 1 87.75 564 ILE B C 1
ATOM 11706 O O . ILE B 1 564 ? 4.766 8.211 2.26 1 87.75 564 ILE B O 1
ATOM 11710 N N . PHE B 1 565 ? 6.219 7.578 0.755 1 88.88 565 PHE B N 1
ATOM 11711 C CA . PHE B 1 565 ? 5.359 6.652 0.027 1 88.88 565 PHE B CA 1
ATOM 11712 C C . PHE B 1 565 ? 4.16 7.383 -0.571 1 88.88 565 PHE B C 1
ATOM 11714 O O . PHE B 1 565 ? 3.09 6.793 -0.74 1 88.88 565 PHE B O 1
ATOM 11721 N N . ASN B 1 566 ? 4.32 8.664 -0.824 1 90.81 566 ASN B N 1
ATOM 11722 C CA . ASN B 1 566 ? 3.191 9.445 -1.329 1 90.81 566 ASN B CA 1
ATOM 11723 C C . ASN B 1 566 ? 2.707 8.914 -2.676 1 90.81 566 ASN B C 1
ATOM 11725 O O . ASN B 1 566 ? 1.502 8.867 -2.934 1 90.81 566 ASN B O 1
ATOM 11729 N N . GLU B 1 567 ? 3.633 8.461 -3.52 1 91.56 567 GLU B N 1
ATOM 11730 C CA . GLU B 1 567 ? 3.273 8.047 -4.871 1 91.56 567 GLU B CA 1
ATOM 11731 C C . GLU B 1 567 ? 2.336 6.844 -4.848 1 91.56 567 GLU B C 1
ATOM 11733 O O . GLU B 1 567 ? 1.275 6.863 -5.473 1 91.56 567 GLU B O 1
ATOM 11738 N N . ARG B 1 568 ? 2.76 5.785 -4.098 1 93.31 568 ARG B N 1
ATOM 11739 C CA . ARG B 1 568 ? 1.942 4.578 -4.074 1 93.31 568 ARG B CA 1
ATOM 11740 C C . ARG B 1 568 ? 0.608 4.832 -3.381 1 93.31 568 ARG B C 1
ATOM 11742 O O . ARG B 1 568 ? -0.425 4.301 -3.797 1 93.31 568 ARG B O 1
ATOM 11749 N N . ARG B 1 569 ? 0.597 5.641 -2.393 1 94.81 569 ARG B N 1
ATOM 11750 C CA . ARG B 1 569 ? -0.647 5.871 -1.666 1 94.81 569 ARG B CA 1
ATOM 11751 C C . ARG B 1 569 ? -1.62 6.703 -2.494 1 94.81 569 ARG B C 1
ATOM 11753 O O . ARG B 1 569 ? -2.793 6.348 -2.625 1 94.81 569 ARG B O 1
ATOM 11760 N N . MET B 1 570 ? -1.156 7.773 -3.08 1 95.62 570 MET B N 1
ATOM 11761 C CA . MET B 1 570 ? -2.014 8.633 -3.891 1 95.62 570 MET B CA 1
ATOM 11762 C C . MET B 1 570 ? -2.574 7.867 -5.086 1 95.62 570 MET B C 1
ATOM 11764 O O . MET B 1 570 ? -3.775 7.922 -5.355 1 95.62 570 MET B O 1
ATOM 11768 N N . THR B 1 571 ? -1.728 7.156 -5.77 1 95.62 571 THR B N 1
ATOM 11769 C CA . THR B 1 571 ? -2.174 6.461 -6.969 1 95.62 571 THR B CA 1
ATOM 11770 C C . THR B 1 571 ? -3.123 5.32 -6.613 1 95.62 571 THR B C 1
ATOM 11772 O O . THR B 1 571 ? -4.043 5.012 -7.371 1 95.62 571 THR B O 1
ATOM 11775 N N . THR B 1 572 ? -2.934 4.738 -5.43 1 95.75 572 THR B N 1
ATOM 11776 C CA . THR B 1 572 ? -3.848 3.711 -4.945 1 95.75 572 THR B CA 1
ATOM 11777 C C . THR B 1 572 ? -5.27 4.254 -4.844 1 95.75 572 THR B C 1
ATOM 11779 O O . THR B 1 572 ? -6.199 3.689 -5.418 1 95.75 572 THR B O 1
ATOM 11782 N N . TYR B 1 573 ? -5.406 5.348 -4.203 1 97.31 573 TYR B N 1
ATOM 11783 C CA . TYR B 1 573 ? -6.738 5.906 -4.008 1 97.31 573 TYR B CA 1
ATOM 11784 C C . TYR B 1 573 ? -7.34 6.352 -5.336 1 97.31 573 TYR B C 1
ATOM 11786 O O . TYR B 1 573 ? -8.547 6.211 -5.559 1 97.31 573 TYR B O 1
ATOM 11794 N N . VAL B 1 574 ? -6.539 6.84 -6.203 1 97.38 574 VAL B N 1
ATOM 11795 C CA . VAL B 1 574 ? -7.043 7.297 -7.492 1 97.38 574 VAL B CA 1
ATOM 11796 C C . VAL B 1 574 ? -7.457 6.094 -8.344 1 97.38 574 VAL B C 1
ATOM 11798 O O . VAL B 1 574 ? -8.594 6.02 -8.812 1 97.38 574 VAL B O 1
ATOM 11801 N N . SER B 1 575 ? -6.621 5.09 -8.438 1 95.94 575 SER B N 1
ATOM 11802 C CA . SER B 1 575 ? -6.824 4 -9.391 1 95.94 575 SER B CA 1
ATOM 11803 C C . SER B 1 575 ? -7.914 3.047 -8.914 1 95.94 575 SER B C 1
ATOM 11805 O O . SER B 1 575 ? -8.602 2.426 -9.727 1 95.94 575 SER B O 1
ATOM 11807 N N . GLU B 1 576 ? -8.07 2.889 -7.621 1 96.12 576 GLU B N 1
ATOM 11808 C CA . GLU B 1 576 ? -9.125 2.01 -7.109 1 96.12 576 GLU B CA 1
ATOM 11809 C C . GLU B 1 576 ? -10.5 2.625 -7.309 1 96.12 576 GLU B C 1
ATOM 11811 O O . GLU B 1 576 ? -11.508 1.911 -7.344 1 96.12 576 GLU B O 1
ATOM 11816 N N . ASN B 1 577 ? -10.547 3.967 -7.523 1 97.31 577 ASN B N 1
ATOM 11817 C CA . ASN B 1 577 ? -11.859 4.609 -7.523 1 97.31 577 ASN B CA 1
ATOM 11818 C C . ASN B 1 577 ? -12.18 5.219 -8.883 1 97.31 577 ASN B C 1
ATOM 11820 O O . ASN B 1 577 ? -13.352 5.316 -9.266 1 97.31 577 ASN B O 1
ATOM 11824 N N . PHE B 1 578 ? -11.195 5.656 -9.625 1 97.25 578 PHE B N 1
ATOM 11825 C CA . PHE B 1 578 ? -11.422 6.41 -10.852 1 97.25 578 PHE B CA 1
ATOM 11826 C C . PHE B 1 578 ? -10.57 5.859 -11.992 1 97.25 578 PHE B C 1
ATOM 11828 O O . PHE B 1 578 ? -9.609 5.125 -11.75 1 97.25 578 PHE B O 1
ATOM 11835 N N . ARG B 1 579 ? -10.984 6.16 -13.227 1 95.5 579 ARG B N 1
ATOM 11836 C CA . ARG B 1 579 ? -10.125 5.895 -14.367 1 95.5 579 ARG B CA 1
ATOM 11837 C C . ARG B 1 579 ? -8.961 6.879 -14.414 1 95.5 579 ARG B C 1
ATOM 11839 O O . ARG B 1 579 ? -9.164 8.094 -14.445 1 95.5 579 ARG B O 1
ATOM 11846 N N . LEU B 1 580 ? -7.828 6.395 -14.414 1 94.81 580 LEU B N 1
ATOM 11847 C CA . LEU B 1 580 ? -6.617 7.191 -14.242 1 94.81 580 LEU B CA 1
ATOM 11848 C C . LEU B 1 580 ? -6.344 8.031 -15.484 1 94.81 580 LEU B C 1
ATOM 11850 O O . LEU B 1 580 ? -6.5 7.555 -16.609 1 94.81 580 LEU B O 1
ATOM 11854 N N . LYS B 1 581 ? -6.078 9.25 -15.352 1 93.56 581 LYS B N 1
ATOM 11855 C CA . LYS B 1 581 ? -5.484 10.195 -16.297 1 93.56 581 LYS B CA 1
ATOM 11856 C C . LYS B 1 581 ? -4.203 10.805 -15.727 1 93.56 581 LYS B C 1
ATOM 11858 O O . LYS B 1 581 ? -4.207 11.352 -14.625 1 93.56 581 LYS B O 1
ATOM 11863 N N . TYR B 1 582 ? -3.127 10.734 -16.531 1 89.94 582 TYR B N 1
ATOM 11864 C CA . TYR B 1 582 ? -1.853 11.023 -15.883 1 89.94 582 TYR B CA 1
ATOM 11865 C C . TYR B 1 582 ? -1.19 12.25 -16.5 1 89.94 582 TYR B C 1
ATOM 11867 O O . TYR B 1 582 ? -0.011 12.516 -16.25 1 89.94 582 TYR B O 1
ATOM 11875 N N . ASP B 1 583 ? -1.923 13.047 -17.328 1 94.31 583 ASP B N 1
ATOM 11876 C CA . ASP B 1 583 ? -1.466 14.414 -17.547 1 94.31 583 ASP B CA 1
ATOM 11877 C C . ASP B 1 583 ? -1.671 15.266 -16.297 1 94.31 583 ASP B C 1
ATOM 11879 O O . ASP B 1 583 ? -2.602 15.031 -15.523 1 94.31 583 ASP B O 1
ATOM 11883 N N . LEU B 1 584 ? -0.84 16.281 -16.125 1 96.69 584 LEU B N 1
ATOM 11884 C CA . LEU B 1 584 ? -0.722 16.969 -14.844 1 96.69 584 LEU B CA 1
ATOM 11885 C C . LEU B 1 584 ? -2.055 17.594 -14.43 1 96.69 584 LEU B C 1
ATOM 11887 O O . LEU B 1 584 ? -2.541 17.344 -13.32 1 96.69 584 LEU B O 1
ATOM 11891 N N . PRO B 1 585 ? -2.805 18.344 -15.297 1 97.56 585 PRO B N 1
ATOM 11892 C CA . PRO B 1 585 ? -4.074 18.938 -14.867 1 97.56 585 PRO B CA 1
ATOM 11893 C C . PRO B 1 585 ? -5.113 17.891 -14.484 1 97.56 585 PRO B C 1
ATOM 11895 O O . PRO B 1 585 ? -5.836 18.047 -13.5 1 97.56 585 PRO B O 1
ATOM 11898 N N . SER B 1 586 ? -5.184 16.797 -15.281 1 97.38 586 SER B N 1
ATOM 11899 C CA . SER B 1 586 ? -6.16 15.758 -14.992 1 97.38 586 SER B CA 1
ATOM 11900 C C . SER B 1 586 ? -5.84 15.039 -13.68 1 97.38 586 SER B C 1
ATOM 11902 O O . SER B 1 586 ? -6.746 14.727 -12.906 1 97.38 586 SER B O 1
ATOM 11904 N N . TYR B 1 587 ? -4.539 14.781 -13.516 1 97.44 587 TYR B N 1
ATOM 11905 C CA . TYR B 1 587 ? -4.152 14.094 -12.289 1 97.44 587 TYR B CA 1
ATOM 11906 C C . TYR B 1 587 ? -4.402 14.969 -11.07 1 97.44 587 TYR B C 1
ATOM 11908 O O . TYR B 1 587 ? -4.816 14.477 -10.016 1 97.44 587 TYR B O 1
ATOM 11916 N N . ILE B 1 588 ? -4.145 16.25 -11.148 1 98.12 588 ILE B N 1
ATOM 11917 C CA . ILE B 1 588 ? -4.477 17.203 -10.094 1 98.12 588 ILE B CA 1
ATOM 11918 C C . ILE B 1 588 ? -5.961 17.094 -9.75 1 98.12 588 ILE B C 1
ATOM 11920 O O . ILE B 1 588 ? -6.32 16.922 -8.578 1 98.12 588 ILE B O 1
ATOM 11924 N N . HIS B 1 589 ? -6.789 17.125 -10.789 1 98.31 589 HIS B N 1
ATOM 11925 C CA . HIS B 1 589 ? -8.234 17.016 -10.586 1 98.31 589 HIS B CA 1
ATOM 11926 C C . HIS B 1 589 ? -8.594 15.719 -9.875 1 98.31 589 HIS B C 1
ATOM 11928 O O . HIS B 1 589 ? -9.367 15.727 -8.922 1 98.31 589 HIS B O 1
ATOM 11934 N N . LEU B 1 590 ? -8.031 14.625 -10.328 1 98.25 590 LEU B N 1
ATOM 11935 C CA . LEU B 1 590 ? -8.359 13.32 -9.766 1 98.25 590 LEU B CA 1
ATOM 11936 C C . LEU B 1 590 ? -7.969 13.258 -8.289 1 98.25 590 LEU B C 1
ATOM 11938 O O . LEU B 1 590 ? -8.75 12.797 -7.457 1 98.25 590 LEU B O 1
ATOM 11942 N N . THR B 1 591 ? -6.742 13.695 -7.918 1 98.44 591 THR B N 1
ATOM 11943 C CA . THR B 1 591 ? -6.316 13.664 -6.523 1 98.44 591 THR B CA 1
ATOM 11944 C C . THR B 1 591 ? -7.207 14.555 -5.66 1 98.44 591 THR B C 1
ATOM 11946 O O . THR B 1 591 ? -7.512 14.219 -4.52 1 98.44 591 THR B O 1
ATOM 11949 N N . GLN B 1 592 ? -7.605 15.672 -6.188 1 98.62 592 GLN B N 1
ATOM 11950 C CA . GLN B 1 592 ? -8.461 16.594 -5.453 1 98.62 592 GLN B CA 1
ATOM 11951 C C . GLN B 1 592 ? -9.852 16 -5.227 1 98.62 592 GLN B C 1
ATOM 11953 O O . GLN B 1 592 ? -10.438 16.188 -4.156 1 98.62 592 GLN B O 1
ATOM 11958 N N . VAL B 1 593 ? -10.359 15.336 -6.246 1 98.62 593 VAL B N 1
ATOM 11959 C CA . VAL B 1 593 ? -11.672 14.703 -6.102 1 98.62 593 VAL B CA 1
ATOM 11960 C C . VAL B 1 593 ? -11.586 13.57 -5.078 1 98.62 593 VAL B C 1
ATOM 11962 O O . VAL B 1 593 ? -12.5 13.391 -4.27 1 98.62 593 VAL B O 1
ATOM 11965 N N . VAL B 1 594 ? -10.484 12.82 -5.105 1 98.62 594 VAL B N 1
ATOM 11966 C CA . VAL B 1 594 ? -10.289 11.789 -4.09 1 98.62 594 VAL B CA 1
ATOM 11967 C C . VAL B 1 594 ? -10.32 12.422 -2.699 1 98.62 594 VAL B C 1
ATOM 11969 O O . VAL B 1 594 ? -10.992 11.914 -1.798 1 98.62 594 VAL B O 1
ATOM 11972 N N . GLN B 1 595 ? -9.57 13.477 -2.521 1 98.75 595 GLN B N 1
ATOM 11973 C CA . GLN B 1 595 ? -9.547 14.141 -1.224 1 98.75 595 GLN B CA 1
ATOM 11974 C C . GLN B 1 595 ? -10.93 14.648 -0.833 1 98.75 595 GLN B C 1
ATOM 11976 O O . GLN B 1 595 ? -11.359 14.484 0.312 1 98.75 595 GLN B O 1
ATOM 11981 N N . ALA B 1 596 ? -11.641 15.219 -1.748 1 98.81 596 ALA B N 1
ATOM 11982 C CA . ALA B 1 596 ? -12.977 15.75 -1.485 1 98.81 596 ALA B CA 1
ATOM 11983 C C . ALA B 1 596 ? -13.938 14.633 -1.093 1 98.81 596 ALA B C 1
ATOM 11985 O O . ALA B 1 596 ? -14.727 14.781 -0.157 1 98.81 596 ALA B O 1
ATOM 11986 N N . GLU B 1 597 ? -13.875 13.531 -1.818 1 98.5 597 GLU B N 1
ATOM 11987 C CA . GLU B 1 597 ? -14.727 12.391 -1.512 1 98.5 597 GLU B CA 1
ATOM 11988 C C . GLU B 1 597 ? -14.398 11.805 -0.141 1 98.5 597 GLU B C 1
ATOM 11990 O O . GLU B 1 597 ? -15.297 11.406 0.6 1 98.5 597 GLU B O 1
ATOM 11995 N N . ALA B 1 598 ? -13.164 11.742 0.17 1 98.69 598 ALA B N 1
ATOM 11996 C CA . ALA B 1 598 ? -12.75 11.258 1.486 1 98.69 598 ALA B CA 1
ATOM 11997 C C . ALA B 1 598 ? -13.266 12.172 2.592 1 98.69 598 ALA B C 1
ATOM 11999 O O . ALA B 1 598 ? -13.734 11.703 3.629 1 98.69 598 ALA B O 1
ATOM 12000 N N . MET B 1 599 ? -13.141 13.477 2.402 1 98.75 599 MET B N 1
ATOM 12001 C CA . MET B 1 599 ? -13.633 14.438 3.389 1 98.75 599 MET B CA 1
ATOM 12002 C C . MET B 1 599 ? -15.148 14.344 3.52 1 98.75 599 MET B C 1
ATOM 12004 O O . MET B 1 599 ? -15.688 14.359 4.629 1 98.75 599 MET B O 1
ATOM 12008 N N . ARG B 1 600 ? -15.836 14.25 2.381 1 98.62 600 ARG B N 1
ATOM 12009 C CA . ARG B 1 600 ? -17.281 14.07 2.436 1 98.62 600 ARG B CA 1
ATOM 12010 C C . ARG B 1 600 ? -17.656 12.828 3.24 1 98.62 600 ARG B C 1
ATOM 12012 O O . ARG B 1 600 ? -18.469 12.898 4.156 1 98.62 600 ARG B O 1
ATOM 12019 N N . ALA B 1 601 ? -17.016 11.734 2.885 1 98.44 601 ALA B N 1
ATOM 12020 C CA . ALA B 1 601 ? -17.312 10.469 3.551 1 98.44 601 ALA B CA 1
ATOM 12021 C C . ALA B 1 601 ? -17.062 10.562 5.051 1 98.44 601 ALA B C 1
ATOM 12023 O O . ALA B 1 601 ? -17.906 10.164 5.859 1 98.44 601 ALA B O 1
ATOM 12024 N N . ALA B 1 602 ? -15.953 11.102 5.434 1 98.69 602 ALA B N 1
ATOM 12025 C CA . ALA B 1 602 ? -15.555 11.164 6.836 1 98.69 602 ALA B CA 1
ATOM 12026 C C . ALA B 1 602 ? -16.453 12.117 7.621 1 98.69 602 ALA B C 1
ATOM 12028 O O . ALA B 1 602 ? -17.078 11.719 8.609 1 98.69 602 ALA B O 1
ATOM 12029 N N . TYR B 1 603 ? -16.625 13.336 7.16 1 98.81 603 TYR B N 1
ATOM 12030 C CA . TYR B 1 603 ? -17.359 14.344 7.914 1 98.81 603 TYR B CA 1
ATOM 12031 C C . TYR B 1 603 ? -18.844 13.992 7.996 1 98.81 603 TYR B C 1
ATOM 12033 O O . TYR B 1 603 ? -19.469 14.156 9.047 1 98.81 603 TYR B O 1
ATOM 12041 N N . LYS B 1 604 ? -19.422 13.531 6.93 1 98.69 604 LYS B N 1
ATOM 12042 C CA . LYS B 1 604 ? -20.844 13.195 6.98 1 98.69 604 LYS B CA 1
ATOM 12043 C C . LYS B 1 604 ? -21.094 11.977 7.859 1 98.69 604 LYS B C 1
ATOM 12045 O O . LYS B 1 604 ? -22.047 11.953 8.641 1 98.69 604 LYS B O 1
ATOM 12050 N N . THR B 1 605 ? -20.203 10.961 7.734 1 98.44 605 THR B N 1
ATOM 12051 C CA . THR B 1 605 ? -20.375 9.734 8.5 1 98.44 605 THR B CA 1
ATOM 12052 C C . THR B 1 605 ? -20.125 9.984 9.984 1 98.44 605 THR B C 1
ATOM 12054 O O . THR B 1 605 ? -20.906 9.547 10.836 1 98.44 605 THR B O 1
ATOM 12057 N N . TRP B 1 606 ? -19.125 10.656 10.359 1 98.75 606 TRP B N 1
ATOM 12058 C CA . TRP B 1 606 ? -18.766 10.836 11.758 1 98.75 606 TRP B CA 1
ATOM 12059 C C . TRP B 1 606 ? -19.641 11.906 12.406 1 98.75 606 TRP B C 1
ATOM 12061 O O . TRP B 1 606 ? -19.875 11.875 13.617 1 98.75 606 TRP B O 1
ATOM 12071 N N . ARG B 1 607 ? -20.156 12.891 11.609 1 98.75 607 ARG B N 1
ATOM 12072 C CA . ARG B 1 607 ? -21.172 13.789 12.141 1 98.75 607 ARG B CA 1
ATOM 12073 C C . ARG B 1 607 ? -22.5 13.062 12.352 1 98.75 607 ARG B C 1
ATOM 12075 O O . ARG B 1 607 ? -23.234 13.383 13.281 1 98.75 607 ARG B O 1
ATOM 12082 N N . ARG B 1 608 ? -22.828 12.078 11.492 1 98.56 608 ARG B N 1
ATOM 12083 C CA . ARG B 1 608 ? -23.984 11.219 11.75 1 98.56 608 ARG B CA 1
ATOM 12084 C C . ARG B 1 608 ? -23.891 10.586 13.133 1 98.56 608 ARG B C 1
ATOM 12086 O O . ARG B 1 608 ? -24.906 10.453 13.828 1 98.56 608 ARG B O 1
ATOM 12093 N N . ASP B 1 609 ? -22.734 10.281 13.555 1 98.31 609 ASP B N 1
ATOM 12094 C CA . ASP B 1 609 ? -22.469 9.609 14.828 1 98.31 609 ASP B CA 1
ATOM 12095 C C . ASP B 1 609 ? -22.594 10.586 15.992 1 98.31 609 ASP B C 1
ATOM 12097 O O . ASP B 1 609 ? -22.484 10.188 17.156 1 98.31 609 ASP B O 1
ATOM 12101 N N . TRP B 1 610 ? -22.781 11.898 15.719 1 98.38 610 TRP B N 1
ATOM 12102 C CA . TRP B 1 610 ? -23.109 12.867 16.766 1 98.38 610 TRP B CA 1
ATOM 12103 C C . TRP B 1 610 ? -24.375 12.445 17.516 1 98.38 610 TRP B C 1
ATOM 12105 O O . TRP B 1 610 ? -24.484 12.672 18.719 1 98.38 610 TRP B O 1
ATOM 12115 N N . GLY B 1 611 ? -25.266 11.852 16.797 1 97.56 611 GLY B N 1
ATOM 12116 C CA . GLY B 1 611 ? -26.438 11.242 17.406 1 97.56 611 GLY B CA 1
ATOM 12117 C C . GLY B 1 611 ? -27.328 12.25 18.125 1 97.56 611 GLY B C 1
ATOM 12118 O O . GLY B 1 611 ? -27.594 13.328 17.594 1 97.56 611 GLY B O 1
ATOM 12119 N N . THR B 1 612 ? -27.875 11.789 19.25 1 96.25 612 THR B N 1
ATOM 12120 C CA . THR B 1 612 ? -28.766 12.594 20.062 1 96.25 612 THR B CA 1
ATOM 12121 C C . THR B 1 612 ? -28.25 12.711 21.5 1 96.25 612 THR B C 1
ATOM 12123 O O . THR B 1 612 ? -27.328 11.992 21.891 1 96.25 612 THR B O 1
ATOM 12126 N N . SER B 1 613 ? -28.891 13.672 22.156 1 92.44 613 SER B N 1
ATOM 12127 C CA . SER B 1 613 ? -28.5 13.828 23.547 1 92.44 613 SER B CA 1
ATOM 12128 C C . SER B 1 613 ? -28.578 12.5 24.297 1 92.44 613 SER B C 1
ATOM 12130 O O . SER B 1 613 ? -29.578 11.781 24.188 1 92.44 613 SER B O 1
ATOM 12132 N N . GLY B 1 614 ? -27.516 12.109 24.969 1 90.88 614 GLY B N 1
ATOM 12133 C CA . GLY B 1 614 ? -27.453 10.844 25.688 1 90.88 614 GLY B CA 1
ATOM 12134 C C . GLY B 1 614 ? -26.922 9.703 24.844 1 90.88 614 GLY B C 1
ATOM 12135 O O . GLY B 1 614 ? -26.578 8.641 25.375 1 90.88 614 GLY B O 1
ATOM 12136 N N . ASP B 1 615 ? -26.828 9.906 23.594 1 95 615 ASP B N 1
ATOM 12137 C CA . ASP B 1 615 ? -26.344 8.875 22.672 1 95 615 ASP B CA 1
ATOM 12138 C C . ASP B 1 615 ? -25.453 9.484 21.594 1 95 615 ASP B C 1
ATOM 12140 O O . ASP B 1 615 ? -25.703 9.297 20.406 1 95 615 ASP B O 1
ATOM 12144 N N . ARG B 1 616 ? -24.438 10.172 21.984 1 97.06 616 ARG B N 1
ATOM 12145 C CA . ARG B 1 616 ? -23.469 10.797 21.078 1 97.06 616 ARG B CA 1
ATOM 12146 C C . ARG B 1 616 ? -22.234 9.93 20.922 1 97.06 616 ARG B C 1
ATOM 12148 O O . ARG B 1 616 ? -21.375 9.883 21.812 1 97.06 616 ARG B O 1
ATOM 12155 N N . LYS B 1 617 ? -22.047 9.344 19.797 1 97.94 617 LYS B N 1
ATOM 12156 C CA . LYS B 1 617 ? -20.922 8.438 19.531 1 97.94 617 LYS B CA 1
ATOM 12157 C C . LYS B 1 617 ? -19.672 9.219 19.141 1 97.94 617 LYS B C 1
ATOM 12159 O O . LYS B 1 617 ? -18.547 8.797 19.453 1 97.94 617 LYS B O 1
ATOM 12164 N N . CYS B 1 618 ? -19.797 10.344 18.484 1 98.69 618 CYS B N 1
ATOM 12165 C CA . CYS B 1 618 ? -18.672 11.148 18.047 1 98.69 618 CYS B CA 1
ATOM 12166 C C . CYS B 1 618 ? -18.891 12.625 18.344 1 98.69 618 CYS B C 1
ATOM 12168 O O . CYS B 1 618 ? -19.906 13.195 17.938 1 98.69 618 CYS B O 1
ATOM 12170 N N . GLY B 1 619 ? -17.875 13.211 18.984 1 98.69 619 GLY B N 1
ATOM 12171 C CA . GLY B 1 619 ? -18.047 14.586 19.422 1 98.69 619 GLY B CA 1
ATOM 12172 C C . GLY B 1 619 ? -17.375 15.594 18.516 1 98.69 619 GLY B C 1
ATOM 12173 O O . GLY B 1 619 ? -17.578 16.797 18.641 1 98.69 619 GLY B O 1
ATOM 12174 N N . GLY B 1 620 ? -16.5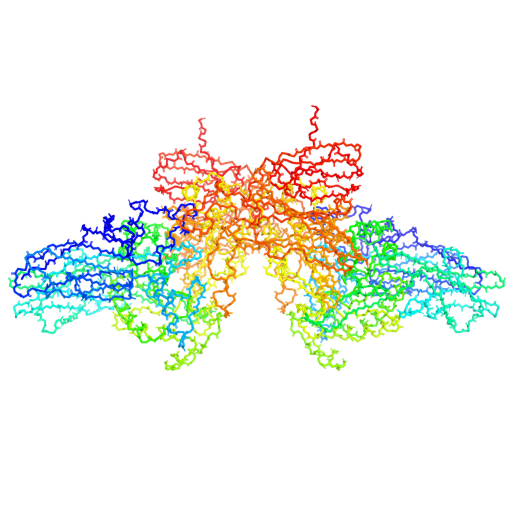94 15.125 17.562 1 98.62 620 GLY B N 1
ATOM 12175 C CA . GLY B 1 620 ? -15.914 16.078 16.688 1 98.62 620 GLY B CA 1
ATOM 12176 C C . GLY B 1 620 ? -14.977 15.414 15.695 1 98.62 620 GLY B C 1
ATOM 12177 O O . GLY B 1 620 ? -14.617 14.242 15.859 1 98.62 620 GLY B O 1
ATOM 12178 N N . VAL B 1 621 ? -14.656 16.094 14.633 1 98.69 621 VAL B N 1
ATOM 12179 C CA . VAL B 1 621 ? -13.805 15.656 13.531 1 98.69 621 VAL B CA 1
ATOM 12180 C C . VAL B 1 621 ? -12.93 16.812 13.055 1 98.69 621 VAL B C 1
ATOM 12182 O O . VAL B 1 621 ? -13.445 17.891 12.711 1 98.69 621 VAL B O 1
ATOM 12185 N N . LEU B 1 622 ? -11.594 16.641 13.047 1 98.88 622 LEU B N 1
ATOM 12186 C CA . LEU B 1 622 ? -10.656 17.672 12.602 1 98.88 622 LEU B CA 1
ATOM 12187 C C . LEU B 1 622 ? -9.695 17.109 11.562 1 98.88 622 LEU B C 1
ATOM 12189 O O . LEU B 1 622 ? -8.914 16.203 11.852 1 98.88 622 LEU B O 1
ATOM 12193 N N . VAL B 1 623 ? -9.703 17.641 10.336 1 98.75 623 VAL B N 1
ATOM 12194 C CA . VAL B 1 623 ? -8.859 17.156 9.242 1 98.75 623 VAL B CA 1
ATOM 12195 C C . VAL B 1 623 ? -7.434 17.672 9.43 1 98.75 623 VAL B C 1
ATOM 12197 O O . VAL B 1 623 ? -7.23 18.797 9.898 1 98.75 623 VAL B O 1
ATOM 12200 N N . TRP B 1 624 ? -6.457 16.797 9.312 1 98.38 624 TRP B N 1
ATOM 12201 C CA . TRP B 1 624 ? -5.062 17.141 9.07 1 98.38 624 TRP B CA 1
ATOM 12202 C C . TRP B 1 624 ? -4.809 17.344 7.574 1 98.38 624 TRP B C 1
ATOM 12204 O O . TRP B 1 624 ? -4.773 16.375 6.812 1 98.38 624 TRP B O 1
ATOM 12214 N N . GLN B 1 625 ? -4.773 18.703 7.125 1 97.75 625 GLN B N 1
ATOM 12215 C CA . GLN B 1 625 ? -4.836 19.938 7.887 1 97.75 625 GLN B CA 1
ATOM 12216 C C . GLN B 1 625 ? -5.453 21.062 7.059 1 97.75 625 GLN B C 1
ATOM 12218 O O . GLN B 1 625 ? -5.863 20.859 5.918 1 97.75 625 GLN B O 1
ATOM 12223 N N . LEU B 1 626 ? -5.598 22.219 7.648 1 98.75 626 LEU B N 1
ATOM 12224 C CA . LEU B 1 626 ? -6.191 23.359 6.969 1 98.75 626 LEU B CA 1
ATOM 12225 C C . LEU B 1 626 ? -5.223 23.953 5.945 1 98.75 626 LEU B C 1
ATOM 12227 O O . LEU B 1 626 ? -5.602 24.188 4.797 1 98.75 626 LEU B O 1
ATOM 12231 N N . ASN B 1 627 ? -3.982 24.078 6.301 1 98.56 627 ASN B N 1
ATOM 12232 C CA . ASN B 1 627 ? -3.098 24.984 5.57 1 98.56 627 ASN B CA 1
ATOM 12233 C C . ASN B 1 627 ? -1.723 24.359 5.344 1 98.56 627 ASN B C 1
ATOM 12235 O O . ASN B 1 627 ? -1.434 23.281 5.859 1 98.56 627 ASN B O 1
ATOM 12239 N N . ASP B 1 628 ? -0.938 25.062 4.512 1 98.38 628 ASP B N 1
ATOM 12240 C CA . ASP B 1 628 ? 0.464 24.75 4.254 1 98.38 628 ASP B CA 1
ATOM 12241 C C . ASP B 1 628 ? 1.366 25.922 4.637 1 98.38 628 ASP B C 1
ATOM 12243 O O . ASP B 1 628 ? 0.917 27.078 4.68 1 98.38 628 ASP B O 1
ATOM 12247 N N . CYS B 1 629 ? 2.615 25.609 4.902 1 98.44 629 CYS B N 1
ATOM 12248 C CA . CYS B 1 629 ? 3.551 26.672 5.273 1 98.44 629 CYS B CA 1
ATOM 12249 C C . CYS B 1 629 ? 4.473 27.016 4.109 1 98.44 629 CYS B C 1
ATOM 12251 O O . CYS B 1 629 ? 5.352 27.875 4.242 1 98.44 629 CYS B O 1
ATOM 12253 N N . TRP B 1 630 ? 4.41 26.359 2.945 1 98.56 630 TRP B N 1
ATOM 12254 C CA . TRP B 1 630 ? 5.078 26.547 1.663 1 98.56 630 TRP B CA 1
ATOM 12255 C C . TRP B 1 630 ? 4.309 25.859 0.542 1 98.56 630 TRP B C 1
ATOM 12257 O O . TRP B 1 630 ? 3.336 25.141 0.797 1 98.56 630 TRP B O 1
ATOM 12267 N N . PRO B 1 631 ? 4.578 26.172 -0.765 1 98.38 631 PRO B N 1
ATOM 12268 C CA . PRO B 1 631 ? 3.896 25.438 -1.831 1 98.38 631 PRO B CA 1
ATOM 12269 C C . PRO B 1 631 ? 4.309 23.969 -1.892 1 98.38 631 PRO B C 1
ATOM 12271 O O . PRO B 1 631 ? 5.488 23.656 -2.059 1 98.38 631 PRO B O 1
ATOM 12274 N N . THR B 1 632 ? 3.303 23.062 -1.682 1 98.12 632 THR B N 1
ATOM 12275 C CA . THR B 1 632 ? 3.594 21.641 -1.554 1 98.12 632 THR B CA 1
ATOM 12276 C C . THR B 1 632 ? 2.352 20.797 -1.855 1 98.12 632 THR B C 1
ATOM 12278 O O . THR B 1 632 ? 1.259 21.344 -2.023 1 98.12 632 THR B O 1
ATOM 12281 N N . MET B 1 633 ? 2.535 19.531 -2.168 1 97.44 633 MET B N 1
ATOM 12282 C CA . MET B 1 633 ? 1.465 18.547 -2.076 1 97.44 633 MET B CA 1
ATOM 12283 C C . MET B 1 633 ? 1.353 18 -0.658 1 97.44 633 MET B C 1
ATOM 12285 O O . MET B 1 633 ? 2.324 17.469 -0.114 1 97.44 633 MET B O 1
ATOM 12289 N N . SER B 1 634 ? 0.26 18.141 -0.037 1 97.5 634 SER B N 1
ATOM 12290 C CA . SER B 1 634 ? 0.056 17.703 1.339 1 97.5 634 SER B CA 1
ATOM 12291 C C . SER B 1 634 ? -1.405 17.359 1.596 1 97.5 634 SER B C 1
ATOM 12293 O O . SER B 1 634 ? -2.197 17.25 0.657 1 97.5 634 SER B O 1
ATOM 12295 N N . TRP B 1 635 ? -1.755 17.141 2.857 1 98.12 635 TRP B N 1
ATOM 12296 C CA . TRP B 1 635 ? -3.119 16.844 3.281 1 98.12 635 TRP B CA 1
ATOM 12297 C C . TRP B 1 635 ? -3.943 18.125 3.4 1 98.12 635 TRP B C 1
ATOM 12299 O O . TRP B 1 635 ? -5.156 18.062 3.611 1 98.12 635 TRP B O 1
ATOM 12309 N N . ALA B 1 636 ? -3.354 19.281 3.186 1 98.69 636 ALA B N 1
ATOM 12310 C CA . ALA B 1 636 ? -4.051 20.547 3.357 1 98.69 636 ALA B CA 1
ATOM 12311 C C . ALA B 1 636 ? -5.254 20.641 2.422 1 98.69 636 ALA B C 1
ATOM 12313 O O . ALA B 1 636 ? -5.18 20.234 1.263 1 98.69 636 ALA B O 1
ATOM 12314 N N . VAL B 1 637 ? -6.32 21.219 2.914 1 98.81 637 VAL B N 1
ATOM 12315 C CA . VAL B 1 637 ? -7.52 21.391 2.102 1 98.81 637 VAL B CA 1
ATOM 12316 C C . VAL B 1 637 ? -7.523 22.781 1.472 1 98.81 637 VAL B C 1
ATOM 12318 O O . VAL B 1 637 ? -8.375 23.094 0.631 1 98.81 637 VAL B O 1
ATOM 12321 N N . VAL B 1 638 ? -6.594 23.641 1.9 1 98.81 638 VAL B N 1
ATOM 12322 C CA . VAL B 1 638 ? -6.285 24.953 1.321 1 98.81 638 VAL B CA 1
ATOM 12323 C C . VAL B 1 638 ? -4.773 25.094 1.171 1 98.81 638 VAL B C 1
ATOM 12325 O O . VAL B 1 638 ? -4.016 24.797 2.098 1 98.81 638 VAL B O 1
ATOM 12328 N N . ASP B 1 639 ? -4.336 25.562 0.018 1 98.38 639 ASP B N 1
ATOM 12329 C CA . ASP B 1 639 ? -2.891 25.578 -0.196 1 98.38 639 ASP B CA 1
ATOM 12330 C C . ASP B 1 639 ? -2.256 26.828 0.417 1 98.38 639 ASP B C 1
ATOM 12332 O O . ASP B 1 639 ? -2.947 27.641 1.032 1 98.38 639 ASP B O 1
ATOM 12336 N N . TYR B 1 640 ? -0.964 27.031 0.254 1 98.12 640 TYR B N 1
ATOM 12337 C CA . TYR B 1 640 ? -0.131 28.062 0.864 1 98.12 640 TYR B CA 1
ATOM 12338 C C . TYR B 1 640 ? -0.636 29.453 0.509 1 98.12 640 TYR B C 1
ATOM 12340 O O . TYR B 1 640 ? -0.555 30.375 1.322 1 98.12 640 TYR B O 1
ATOM 12348 N N . TYR B 1 641 ? -1.262 29.609 -0.575 1 98.25 641 TYR B N 1
ATOM 12349 C CA . TYR B 1 641 ? -1.653 30.922 -1.08 1 98.25 641 TYR B CA 1
ATOM 12350 C C . TYR B 1 641 ? -3.131 31.188 -0.821 1 98.25 641 TYR B C 1
ATOM 12352 O O . TYR B 1 641 ? -3.73 32.062 -1.447 1 98.25 641 TYR B O 1
ATOM 12360 N N . LEU B 1 642 ? -3.756 30.391 0.036 1 98.31 642 LEU B N 1
ATOM 12361 C CA . LEU B 1 642 ? -5.164 30.547 0.395 1 98.31 642 LEU B CA 1
ATOM 12362 C C . LEU B 1 642 ? -6.066 30.141 -0.765 1 98.31 642 LEU B C 1
ATOM 12364 O O . LEU B 1 642 ? -7.129 30.734 -0.964 1 98.31 642 LEU B O 1
ATOM 12368 N N . VAL B 1 643 ? -5.574 29.203 -1.603 1 98.56 643 VAL B N 1
ATOM 12369 C CA . VAL B 1 643 ? -6.402 28.656 -2.674 1 98.56 643 VAL B CA 1
ATOM 12370 C C . VAL B 1 643 ? -7.09 27.375 -2.193 1 98.56 643 VAL B C 1
ATOM 12372 O O . VAL B 1 643 ? -6.426 26.391 -1.866 1 98.56 643 VAL B O 1
ATOM 12375 N N . LYS B 1 644 ? -8.375 27.406 -2.201 1 98.69 644 LYS B N 1
ATOM 12376 C CA . LYS B 1 644 ? -9.172 26.281 -1.685 1 98.69 644 LYS B CA 1
ATOM 12377 C C . LYS B 1 644 ? -9.164 25.109 -2.656 1 98.69 644 LYS B C 1
ATOM 12379 O O . LYS B 1 644 ? -9.25 25.297 -3.871 1 98.69 644 LYS B O 1
ATOM 12384 N N . LYS B 1 645 ? -8.992 23.938 -2.117 1 98.75 645 LYS B N 1
ATOM 12385 C CA . LYS B 1 645 ? -9.242 22.719 -2.871 1 98.75 645 LYS B CA 1
ATOM 12386 C C . LYS B 1 645 ? -10.703 22.297 -2.76 1 98.75 645 LYS B C 1
ATOM 12388 O O . LYS B 1 645 ? -11.422 22.734 -1.857 1 98.75 645 LYS B O 1
ATOM 12393 N N . PRO B 1 646 ? -11.188 21.375 -3.648 1 98.75 646 PRO B N 1
ATOM 12394 C CA . PRO B 1 646 ? -12.547 20.859 -3.541 1 98.75 646 PRO B CA 1
ATOM 12395 C C . PRO B 1 646 ? -12.852 20.281 -2.164 1 98.75 646 PRO B C 1
ATOM 12397 O O . PRO B 1 646 ? -13.992 20.328 -1.702 1 98.75 646 PRO B O 1
ATOM 12400 N N . ALA B 1 647 ? -11.891 19.781 -1.489 1 98.88 647 ALA B N 1
ATOM 12401 C CA . ALA B 1 647 ? -12.07 19.188 -0.166 1 98.88 647 ALA B CA 1
ATOM 12402 C C . ALA B 1 647 ? -12.586 20.219 0.832 1 98.88 647 ALA B C 1
ATOM 12404 O O . ALA B 1 647 ? -13.367 19.891 1.728 1 98.88 647 ALA B O 1
ATOM 12405 N N . TYR B 1 648 ? -12.125 21.484 0.692 1 98.81 648 TYR B N 1
ATOM 12406 C CA . TYR B 1 648 ? -12.625 22.562 1.536 1 98.81 648 TYR B CA 1
ATOM 12407 C C . TYR B 1 648 ? -14.141 22.688 1.414 1 98.81 648 TYR B C 1
ATOM 12409 O O . TYR B 1 648 ? -14.836 22.828 2.42 1 98.81 648 TYR B O 1
ATOM 12417 N N . TYR B 1 649 ? -14.609 22.625 0.26 1 98.81 649 TYR B N 1
ATOM 12418 C CA . TYR B 1 649 ? -16.031 22.781 -0.004 1 98.81 649 TYR B CA 1
ATOM 12419 C C . TYR B 1 649 ? -16.812 21.562 0.471 1 98.81 649 TYR B C 1
ATOM 12421 O O . TYR B 1 649 ? -17.969 21.688 0.916 1 98.81 649 TYR B O 1
ATOM 12429 N N . ALA B 1 650 ? -16.203 20.406 0.345 1 98.81 650 ALA B N 1
ATOM 12430 C CA . ALA B 1 650 ? -16.844 19.203 0.881 1 98.81 650 ALA B CA 1
ATOM 12431 C C . ALA B 1 650 ? -17.047 19.312 2.389 1 98.81 650 ALA B C 1
ATOM 12433 O O . ALA B 1 650 ? -18.125 18.969 2.9 1 98.81 650 ALA B O 1
ATOM 12434 N N . ILE B 1 651 ? -16.078 19.797 3.092 1 98.88 651 ILE B N 1
ATOM 12435 C CA . ILE B 1 651 ? -16.156 20 4.535 1 98.88 651 ILE B CA 1
ATOM 12436 C C . ILE B 1 651 ? -17.203 21.062 4.859 1 98.88 651 ILE B C 1
ATOM 12438 O O . ILE B 1 651 ? -18.031 20.875 5.758 1 98.88 651 ILE B O 1
ATOM 12442 N N . SER B 1 652 ? -17.156 22.141 4.117 1 98.69 652 SER B N 1
ATOM 12443 C CA . SER B 1 652 ? -18.094 23.234 4.312 1 98.69 652 SER B CA 1
ATOM 12444 C C . SER B 1 652 ? -19.531 22.75 4.211 1 98.69 652 SER B C 1
ATOM 12446 O O . SER B 1 652 ? -20.375 23.109 5.035 1 98.69 652 SER B O 1
ATOM 12448 N N . ARG B 1 653 ? -19.828 21.953 3.248 1 98.5 653 ARG B N 1
ATOM 12449 C CA . ARG B 1 653 ? -21.172 21.406 3.053 1 98.5 653 ARG B CA 1
ATOM 12450 C C . ARG B 1 653 ? -21.547 20.453 4.18 1 98.5 653 ARG B C 1
ATOM 12452 O O . ARG B 1 653 ? -22.656 20.516 4.703 1 98.5 653 ARG B O 1
ATOM 12459 N N . ALA B 1 654 ? -20.641 19.609 4.562 1 98.62 654 ALA B N 1
ATOM 12460 C CA . ALA B 1 654 ? -20.922 18.609 5.582 1 98.62 654 ALA B CA 1
ATOM 12461 C C . ALA B 1 654 ? -21.188 19.25 6.934 1 98.62 654 ALA B C 1
ATOM 12463 O O . ALA B 1 654 ? -21.922 18.703 7.762 1 98.62 654 ALA B O 1
ATOM 12464 N N . LEU B 1 655 ? -20.656 20.484 7.168 1 98.44 655 LEU B N 1
ATOM 12465 C CA . LEU B 1 655 ? -20.719 21.094 8.492 1 98.44 655 LEU B CA 1
ATOM 12466 C C . LEU B 1 655 ? -21.75 22.219 8.523 1 98.44 655 LEU B C 1
ATOM 12468 O O . LEU B 1 655 ? -21.859 22.938 9.523 1 98.44 655 LEU B O 1
ATOM 12472 N N . ARG B 1 656 ? -22.469 22.422 7.445 1 97.56 656 ARG B N 1
ATOM 12473 C CA . ARG B 1 656 ? -23.5 23.453 7.492 1 97.56 656 ARG B CA 1
ATOM 12474 C C . ARG B 1 656 ? -24.5 23.156 8.602 1 97.56 656 ARG B C 1
ATOM 12476 O O . ARG B 1 656 ? -24.703 22.016 8.992 1 97.56 656 ARG B O 1
ATOM 12483 N N . PRO B 1 657 ? -25.188 24.125 9.141 1 96.94 657 PRO B N 1
ATOM 12484 C CA . PRO B 1 657 ? -26.031 23.969 10.32 1 96.94 657 PRO B CA 1
ATOM 12485 C C . PRO B 1 657 ? -27.109 22.906 10.133 1 96.94 657 PRO B C 1
ATOM 12487 O O . PRO B 1 657 ? -27.453 22.172 11.07 1 96.94 657 PRO B O 1
ATOM 12490 N N . LEU B 1 658 ? -27.656 22.859 8.953 1 97.56 658 LEU B N 1
ATOM 12491 C CA . LEU B 1 658 ? -28.625 21.844 8.555 1 97.56 658 LEU B CA 1
ATOM 12492 C C . LEU B 1 658 ? -28.188 21.141 7.27 1 97.56 658 LEU B C 1
ATOM 12494 O O . LEU B 1 658 ? -28.062 21.781 6.223 1 97.56 658 LEU B O 1
ATOM 12498 N N . ASP B 1 659 ? -27.891 19.859 7.41 1 98.38 659 ASP B N 1
ATOM 12499 C CA . ASP B 1 659 ? -27.391 19.109 6.27 1 98.38 659 ASP B CA 1
ATOM 12500 C C . ASP B 1 659 ? -28.141 17.781 6.113 1 98.38 659 ASP B C 1
ATOM 12502 O O . ASP B 1 659 ? -28.844 17.359 7.023 1 98.38 659 ASP B O 1
ATOM 12506 N N . VAL B 1 660 ? -28.078 17.203 4.949 1 98.81 660 VAL B N 1
ATOM 12507 C CA . VAL B 1 660 ? -28.641 15.883 4.68 1 98.81 660 VAL B CA 1
ATOM 12508 C C . VAL B 1 660 ? -27.547 14.961 4.133 1 98.81 660 VAL B C 1
ATOM 12510 O O . VAL B 1 660 ? -26.672 15.398 3.396 1 98.81 660 VAL B O 1
ATOM 12513 N N . GLY B 1 661 ? -27.484 13.742 4.656 1 98.62 661 GLY B N 1
ATOM 12514 C CA . GLY B 1 661 ? -26.578 12.727 4.148 1 98.62 661 GLY B CA 1
ATOM 12515 C C . GLY B 1 661 ? -27.281 11.523 3.555 1 98.62 661 GLY B C 1
ATOM 12516 O O . GLY B 1 661 ? -28.375 11.164 3.994 1 98.62 661 GLY B O 1
ATOM 12517 N N . VAL B 1 662 ? -26.703 10.984 2.512 1 98.62 662 VAL B N 1
ATOM 12518 C CA . VAL B 1 662 ? -27.156 9.727 1.929 1 98.62 662 VAL B CA 1
ATOM 12519 C C . VAL B 1 662 ? -25.969 8.797 1.716 1 98.62 662 VAL B C 1
ATOM 12521 O O . VAL B 1 662 ? -24.875 9.242 1.335 1 98.62 662 VAL B O 1
ATOM 12524 N N . SER B 1 663 ? -26.062 7.582 2.129 1 97.69 663 SER B N 1
ATOM 12525 C CA . SER B 1 663 ? -25.094 6.539 1.868 1 97.69 663 SER B CA 1
ATOM 12526 C C . SER B 1 663 ? -25.75 5.293 1.288 1 97.69 663 SER B C 1
ATOM 12528 O O . SER B 1 663 ? -26.969 5.117 1.398 1 97.69 663 SER B O 1
ATOM 12530 N N . ARG B 1 664 ? -25.078 4.555 0.593 1 97 664 ARG B N 1
ATOM 12531 C CA . ARG B 1 664 ? -25.547 3.268 0.101 1 97 664 ARG B CA 1
ATOM 12532 C C . ARG B 1 664 ? -24.625 2.141 0.527 1 97 664 ARG B C 1
ATOM 12534 O O . ARG B 1 664 ? -23.484 2.393 0.947 1 97 664 ARG B O 1
ATOM 12541 N N . THR B 1 665 ? -25.094 0.897 0.391 1 93.94 665 THR B N 1
ATOM 12542 C CA . THR B 1 665 ? -24.281 -0.273 0.708 1 93.94 665 THR B CA 1
ATOM 12543 C C . THR B 1 665 ? -22.953 -0.239 -0.057 1 93.94 665 THR B C 1
ATOM 12545 O O . THR B 1 665 ? -22.938 -0.011 -1.269 1 93.94 665 THR B O 1
ATOM 12548 N N . TYR B 1 666 ? -21.953 -0.407 0.735 1 89.19 666 TYR B N 1
ATOM 12549 C CA . TYR B 1 666 ? -20.594 -0.51 0.191 1 89.19 666 TYR B CA 1
ATOM 12550 C C . TYR B 1 666 ? -20.234 -1.962 -0.103 1 89.19 666 TYR B C 1
ATOM 12552 O O . TYR B 1 666 ? -20.219 -2.799 0.802 1 89.19 666 TYR B O 1
ATOM 12560 N N . HIS B 1 667 ? -20.078 -2.297 -1.398 1 93 667 HIS B N 1
ATOM 12561 C CA . HIS B 1 667 ? -19.531 -3.582 -1.815 1 93 667 HIS B CA 1
ATOM 12562 C C . HIS B 1 667 ? -18.062 -3.453 -2.199 1 93 667 HIS B C 1
ATOM 12564 O O . HIS B 1 667 ? -17.734 -2.799 -3.191 1 93 667 HIS B O 1
ATOM 12570 N N . ASP B 1 668 ? -17.172 -4.109 -1.416 1 92.06 668 ASP B N 1
ATOM 12571 C CA . ASP B 1 668 ? -15.75 -4.008 -1.717 1 92.06 668 ASP B CA 1
ATOM 12572 C C . ASP B 1 668 ? -15.422 -4.641 -3.068 1 92.06 668 ASP B C 1
ATOM 12574 O O . ASP B 1 668 ? -15.766 -5.797 -3.314 1 92.06 668 ASP B O 1
ATOM 12578 N N . TRP B 1 669 ? -14.797 -3.939 -3.92 1 93.38 669 TRP B N 1
ATOM 12579 C CA . TRP B 1 669 ? -14.508 -4.426 -5.266 1 93.38 669 TRP B CA 1
ATOM 12580 C C . TRP B 1 669 ? -13.055 -4.875 -5.383 1 93.38 669 TRP B C 1
ATOM 12582 O O . TRP B 1 669 ? -12.609 -5.297 -6.453 1 93.38 669 TRP B O 1
ATOM 12592 N N . THR B 1 670 ? -12.289 -4.785 -4.254 1 91.44 670 THR B N 1
ATOM 12593 C CA . THR B 1 670 ? -10.867 -5.102 -4.316 1 91.44 670 THR B CA 1
ATOM 12594 C C . THR B 1 670 ? -10.547 -6.324 -3.457 1 91.44 670 THR B C 1
ATOM 12596 O O . THR B 1 670 ? -9.484 -6.926 -3.598 1 91.44 670 THR B O 1
ATOM 12599 N N . GLN B 1 671 ? -11.391 -6.66 -2.477 1 86.38 671 GLN B N 1
ATOM 12600 C CA . GLN B 1 671 ? -11.18 -7.816 -1.612 1 86.38 671 GLN B CA 1
ATOM 12601 C C . GLN B 1 671 ? -12.508 -8.414 -1.159 1 86.38 671 GLN B C 1
ATOM 12603 O O . GLN B 1 671 ? -13.547 -7.75 -1.224 1 86.38 671 GLN B O 1
ATOM 12608 N N . THR B 1 672 ? -12.391 -9.586 -0.72 1 75.88 672 THR B N 1
ATOM 12609 C CA . THR B 1 672 ? -13.602 -10.234 -0.232 1 75.88 672 THR B CA 1
ATOM 12610 C C . THR B 1 672 ? -13.859 -9.883 1.229 1 75.88 672 THR B C 1
ATOM 12612 O O . THR B 1 672 ? -12.93 -9.516 1.956 1 75.88 672 THR B O 1
ATOM 12615 N N . GLY B 1 673 ? -14.977 -9.375 1.614 1 59.28 673 GLY B N 1
ATOM 12616 C CA . GLY B 1 673 ? -15.32 -8.984 2.971 1 59.28 673 GLY B CA 1
ATOM 12617 C C . GLY B 1 673 ? -15.43 -10.164 3.924 1 59.28 673 GLY B C 1
ATOM 12618 O O . GLY B 1 673 ? -15.719 -9.984 5.109 1 59.28 673 GLY B O 1
ATOM 12619 N N . TYR B 1 674 ? -15.234 -11.383 3.354 1 55.75 674 TYR B N 1
ATOM 12620 C CA . TYR B 1 674 ? -15.617 -12.469 4.25 1 55.75 674 TYR B CA 1
ATOM 12621 C C . TYR B 1 674 ? -14.391 -13.211 4.762 1 55.75 674 TYR B C 1
ATOM 12623 O O . TYR B 1 674 ? -13.5 -13.562 3.986 1 55.75 674 TYR B O 1
ATOM 12631 N N . TYR B 1 675 ? -14.266 -12.898 6.055 1 55.12 675 TYR B N 1
ATOM 12632 C CA . TYR B 1 675 ? -13.289 -13.758 6.715 1 55.12 675 TYR B CA 1
ATOM 12633 C C . TYR B 1 675 ? -13.656 -15.227 6.551 1 55.12 675 TYR B C 1
ATOM 12635 O O . TYR B 1 675 ? -14.836 -15.586 6.562 1 55.12 675 TYR B O 1
ATOM 12643 N N . ILE B 1 676 ? -12.703 -16.062 6.008 1 52.53 676 ILE B N 1
ATOM 12644 C CA . ILE B 1 676 ? -12.922 -17.484 5.797 1 52.53 676 ILE B CA 1
ATOM 12645 C C . ILE B 1 676 ? -13.453 -18.125 7.078 1 52.53 676 ILE B C 1
ATOM 12647 O O . ILE B 1 676 ? -14.289 -19.031 7.027 1 52.53 676 ILE B O 1
ATOM 12651 N N . ASP B 1 677 ? -12.93 -17.844 8.18 1 55.88 677 ASP B N 1
ATOM 12652 C CA . ASP B 1 677 ? -13.375 -18.375 9.469 1 55.88 677 ASP B CA 1
ATOM 12653 C C . ASP B 1 677 ? -13.328 -17.297 10.547 1 55.88 677 ASP B C 1
ATOM 12655 O O . ASP B 1 677 ? -12.625 -16.297 10.398 1 55.88 677 ASP B O 1
ATOM 12659 N N . GLU B 1 678 ? -14.391 -17.328 11.258 1 56.66 678 GLU B N 1
ATOM 12660 C CA . GLU B 1 678 ? -14.539 -16.344 12.336 1 56.66 678 GLU B CA 1
ATOM 12661 C C . GLU B 1 678 ? -13.203 -16.078 13.031 1 56.66 678 GLU B C 1
ATOM 12663 O O . GLU B 1 678 ? -12.992 -15 13.57 1 56.66 678 GLU B O 1
ATOM 12668 N N . ASN B 1 679 ? -12.312 -17.156 12.93 1 54.59 679 ASN B N 1
ATOM 12669 C CA . ASN B 1 679 ? -11.07 -17.062 13.695 1 54.59 679 ASN B CA 1
ATOM 12670 C C . ASN B 1 679 ? -9.969 -16.359 12.898 1 54.59 679 ASN B C 1
ATOM 12672 O O . ASN B 1 679 ? -9.031 -15.82 13.484 1 54.59 679 ASN B O 1
ATOM 12676 N N . SER B 1 680 ? -9.992 -16.484 11.617 1 56.59 680 SER B N 1
ATOM 12677 C CA . SER B 1 680 ? -8.82 -16.078 10.836 1 56.59 680 SER B CA 1
ATOM 12678 C C . SER B 1 680 ? -8.875 -14.602 10.477 1 56.59 680 SER B C 1
ATOM 12680 O O . SER B 1 680 ? -7.844 -13.938 10.398 1 56.59 680 SER B O 1
ATOM 12682 N N . GLN B 1 681 ? -9.773 -13.922 10.578 1 58.28 681 GLN B N 1
ATOM 12683 C CA . GLN B 1 681 ? -9.891 -12.539 10.109 1 58.28 681 GLN B CA 1
ATOM 12684 C C . GLN B 1 681 ? -9.344 -12.391 8.688 1 58.28 681 GLN B C 1
ATOM 12686 O O . GLN B 1 681 ? -9 -11.289 8.266 1 58.28 681 GLN B O 1
ATOM 12691 N N . LEU B 1 682 ? -9.109 -13.555 7.992 1 61.12 682 LEU B N 1
ATOM 12692 C CA . LEU B 1 682 ? -8.641 -13.508 6.613 1 61.12 682 LEU B CA 1
ATOM 12693 C C . LEU B 1 682 ? -9.812 -13.445 5.641 1 61.12 682 LEU B C 1
ATOM 12695 O O . LEU B 1 682 ? -10.836 -14.102 5.848 1 61.12 682 LEU B O 1
ATOM 12699 N N . CYS B 1 683 ? -9.648 -12.508 4.734 1 65.12 683 CYS B N 1
ATOM 12700 C CA . CYS B 1 683 ? -10.594 -12.461 3.623 1 65.12 683 CYS B CA 1
ATOM 12701 C C . CYS B 1 683 ? -10.117 -13.336 2.465 1 65.12 683 CYS B C 1
ATOM 12703 O O . CYS B 1 683 ? -9.016 -13.148 1.956 1 65.12 683 CYS B O 1
ATOM 12705 N N . THR B 1 684 ? -10.852 -14.609 2.459 1 64.94 684 THR B N 1
ATOM 12706 C CA . THR B 1 684 ? -10.492 -15.523 1.384 1 64.94 684 THR B CA 1
ATOM 12707 C C . THR B 1 684 ? -11.602 -15.602 0.342 1 64.94 684 THR B C 1
ATOM 12709 O O . THR B 1 684 ? -12.742 -15.211 0.612 1 64.94 684 THR B O 1
ATOM 12712 N N . GLY B 1 685 ? -11.414 -15.516 -0.917 1 71.62 685 GLY B N 1
ATOM 12713 C CA . GLY B 1 685 ? -12.406 -15.656 -1.973 1 71.62 685 GLY B CA 1
ATOM 12714 C C . GLY B 1 685 ? -12.148 -14.742 -3.154 1 71.62 685 GLY B C 1
ATOM 12715 O O . GLY B 1 685 ? -11.094 -14.109 -3.244 1 71.62 685 GLY B O 1
ATOM 12716 N N . GLN B 1 686 ? -13.086 -14.867 -3.922 1 87 686 GLN B N 1
ATOM 12717 C CA . GLN B 1 686 ? -12.984 -14.055 -5.129 1 87 686 GLN B CA 1
ATOM 12718 C C . GLN B 1 686 ? -13.977 -12.891 -5.094 1 87 686 GLN B C 1
ATOM 12720 O O . GLN B 1 686 ? -15.102 -13.039 -4.605 1 87 686 GLN B O 1
ATOM 12725 N N . VAL B 1 687 ? -13.625 -11.812 -5.496 1 91 687 VAL B N 1
ATOM 12726 C CA . VAL B 1 687 ? -14.445 -10.602 -5.52 1 91 687 VAL B CA 1
ATOM 12727 C C . VAL B 1 687 ? -15.531 -10.734 -6.582 1 91 687 VAL B C 1
ATOM 12729 O O . VAL B 1 687 ? -15.281 -11.242 -7.68 1 91 687 VAL B O 1
ATOM 12732 N N . ASP B 1 688 ? -16.703 -10.398 -6.203 1 91.5 688 ASP B N 1
ATOM 12733 C CA . ASP B 1 688 ? -17.812 -10.32 -7.148 1 91.5 688 ASP B CA 1
ATOM 12734 C C . ASP B 1 688 ? -18.141 -8.867 -7.492 1 91.5 688 ASP B C 1
ATOM 12736 O O . ASP B 1 688 ? -18.891 -8.203 -6.77 1 91.5 688 ASP B O 1
ATOM 12740 N N . GLN B 1 689 ? -17.766 -8.383 -8.633 1 92.88 689 GLN B N 1
ATOM 12741 C CA . GLN B 1 689 ? -17.922 -7 -9.062 1 92.88 689 GLN B CA 1
ATOM 12742 C C . GLN B 1 689 ? -19.375 -6.68 -9.391 1 92.88 689 GLN B C 1
ATOM 12744 O O . GLN B 1 689 ? -19.734 -5.516 -9.562 1 92.88 689 GLN B O 1
ATOM 12749 N N . THR B 1 690 ? -20.234 -7.648 -9.414 1 94.31 690 THR B N 1
ATOM 12750 C CA . THR B 1 690 ? -21.594 -7.441 -9.906 1 94.31 690 THR B CA 1
ATOM 12751 C C . THR B 1 690 ? -22.531 -7.148 -8.75 1 94.31 690 THR B C 1
ATOM 12753 O O . THR B 1 690 ? -23.688 -6.77 -8.969 1 94.31 690 THR B O 1
ATOM 12756 N N . LEU B 1 691 ? -22.062 -7.199 -7.551 1 93.69 691 LEU B N 1
ATOM 12757 C CA . LEU B 1 691 ? -22.922 -7.148 -6.375 1 93.69 691 LEU B CA 1
ATOM 12758 C C . LEU B 1 691 ? -23.641 -5.809 -6.289 1 93.69 691 LEU B C 1
ATOM 12760 O O . LEU B 1 691 ? -24.828 -5.762 -5.973 1 93.69 691 LEU B O 1
ATOM 12764 N N . PRO B 1 692 ? -23.016 -4.703 -6.605 1 94.25 692 PRO B N 1
ATOM 12765 C CA . PRO B 1 692 ? -23.734 -3.424 -6.527 1 94.25 692 PRO B CA 1
ATOM 12766 C C . PRO B 1 692 ? -24.938 -3.361 -7.449 1 94.25 692 PRO B C 1
ATOM 12768 O O . PRO B 1 692 ? -25.906 -2.641 -7.168 1 94.25 692 PRO B O 1
ATOM 12771 N N . ALA B 1 693 ? -24.922 -4.094 -8.531 1 96.5 693 ALA B N 1
ATOM 12772 C CA . ALA B 1 693 ? -26.016 -4.094 -9.5 1 96.5 693 ALA B CA 1
ATOM 12773 C C . ALA B 1 693 ? -27.172 -4.969 -9.016 1 96.5 693 ALA B C 1
ATOM 12775 O O . ALA B 1 693 ? -28.297 -4.84 -9.5 1 96.5 693 ALA B O 1
ATOM 12776 N N . ARG B 1 694 ? -26.969 -5.848 -8.062 1 95.94 694 ARG B N 1
ATOM 12777 C CA . ARG B 1 694 ? -27.906 -6.906 -7.723 1 95.94 694 ARG B CA 1
ATOM 12778 C C . ARG B 1 694 ? -28.625 -6.598 -6.414 1 95.94 694 ARG B C 1
ATOM 12780 O O . ARG B 1 694 ? -29.844 -6.82 -6.293 1 95.94 694 ARG B O 1
ATOM 12787 N N . GLU B 1 695 ? -27.859 -6.16 -5.469 1 93.75 695 GLU B N 1
ATOM 12788 C CA . GLU B 1 695 ? -28.438 -5.938 -4.148 1 93.75 695 GLU B CA 1
ATOM 12789 C C . GLU B 1 695 ? -27.703 -4.828 -3.4 1 93.75 695 GLU B C 1
ATOM 12791 O O . GLU B 1 695 ? -26.5 -4.918 -3.178 1 93.75 695 GLU B O 1
ATOM 12796 N N . SER B 1 696 ? -28.469 -3.818 -2.961 1 96 696 SER B N 1
ATOM 12797 C CA . SER B 1 696 ? -27.953 -2.705 -2.17 1 96 696 SER B CA 1
ATOM 12798 C C . SER B 1 696 ? -29.062 -2.033 -1.37 1 96 696 SER B C 1
ATOM 12800 O O . SER B 1 696 ? -30.234 -2.277 -1.616 1 96 696 SER B O 1
ATOM 12802 N N . THR B 1 697 ? -28.719 -1.372 -0.367 1 98.12 697 THR B N 1
ATOM 12803 C CA . THR B 1 697 ? -29.625 -0.529 0.413 1 98.12 697 THR B CA 1
ATOM 12804 C C . THR B 1 697 ? -29.078 0.897 0.499 1 98.12 697 THR B C 1
ATOM 12806 O O . THR B 1 697 ? -27.969 1.174 0.062 1 98.12 697 THR B O 1
ATOM 12809 N N . PHE B 1 698 ? -29.859 1.846 0.946 1 98.12 698 PHE B N 1
ATOM 12810 C CA . PHE B 1 698 ? -29.391 3.201 1.203 1 98.12 698 PHE B CA 1
ATOM 12811 C C . PHE B 1 698 ? -29.953 3.727 2.521 1 98.12 698 PHE B C 1
ATOM 12813 O O . PHE B 1 698 ? -30.953 3.215 3.029 1 98.12 698 PHE B O 1
ATOM 12820 N N . ASP B 1 699 ? -29.234 4.633 3.111 1 98.44 699 ASP B N 1
ATOM 12821 C CA . ASP B 1 699 ? -29.609 5.391 4.301 1 98.44 699 ASP B CA 1
ATOM 12822 C C . ASP B 1 699 ? -29.703 6.883 3.992 1 98.44 699 ASP B C 1
ATOM 12824 O O . ASP B 1 699 ? -28.953 7.398 3.156 1 98.44 699 ASP B O 1
ATOM 12828 N N . VAL B 1 700 ? -30.641 7.582 4.637 1 98.81 700 VAL B N 1
ATOM 12829 C CA . VAL B 1 700 ? -30.75 9.039 4.594 1 98.81 700 VAL B CA 1
ATOM 12830 C C . VAL B 1 700 ? -30.891 9.586 6.008 1 98.81 700 VAL B C 1
ATOM 12832 O O . VAL B 1 700 ? -31.625 9.023 6.824 1 98.81 700 VAL B O 1
ATOM 12835 N N . TRP B 1 701 ? -30.203 10.602 6.336 1 98.81 701 TRP B N 1
ATOM 12836 C CA . TRP B 1 701 ? -30.297 11.234 7.652 1 98.81 701 TRP B CA 1
ATOM 12837 C C . TRP B 1 701 ? -30.141 12.742 7.547 1 98.81 701 TRP B C 1
ATOM 12839 O O . TRP B 1 701 ? -29.656 13.25 6.531 1 98.81 701 TRP B O 1
ATOM 12849 N N . ILE B 1 702 ? -30.625 13.492 8.508 1 98.81 702 ILE B N 1
ATOM 12850 C CA . ILE B 1 702 ? -30.438 14.93 8.656 1 98.81 702 ILE B CA 1
ATOM 12851 C C . ILE B 1 702 ? -29.516 15.211 9.836 1 98.81 702 ILE B C 1
ATOM 12853 O O . ILE B 1 702 ? -29.672 14.609 10.906 1 98.81 702 ILE B O 1
ATOM 12857 N N . ALA B 1 703 ? -28.516 15.992 9.672 1 98.62 703 ALA B N 1
ATOM 12858 C CA . ALA B 1 703 ? -27.656 16.484 10.758 1 98.62 703 ALA B CA 1
ATOM 12859 C C . ALA B 1 703 ? -27.953 17.969 11.047 1 98.62 703 ALA B C 1
ATOM 12861 O O . ALA B 1 703 ? -27.969 18.797 10.133 1 98.62 703 ALA B O 1
ATOM 12862 N N . SER B 1 704 ? -28.156 18.281 12.312 1 98.19 704 SER B N 1
ATOM 12863 C CA . SER B 1 704 ? -28.531 19.641 12.664 1 98.19 704 SER B CA 1
ATOM 12864 C C . SER B 1 704 ? -27.719 20.141 13.859 1 98.19 704 SER B C 1
ATOM 12866 O O . SER B 1 704 ? -27.609 19.453 14.875 1 98.19 704 SER B O 1
ATOM 12868 N N . SER B 1 705 ? -27.172 21.344 13.695 1 96.88 705 SER B N 1
ATOM 12869 C CA . SER B 1 705 ? -26.594 22.047 14.836 1 96.88 705 SER B CA 1
ATOM 12870 C C . SER B 1 705 ? -27.531 23.125 15.359 1 96.88 705 SER B C 1
ATOM 12872 O O . SER B 1 705 ? -27.188 23.875 16.266 1 96.88 705 SER B O 1
ATOM 12874 N N . LYS B 1 706 ? -28.734 23.156 14.773 1 96.31 706 LYS B N 1
ATOM 12875 C CA . LYS B 1 706 ? -29.734 24.094 15.266 1 96.31 706 LYS B CA 1
ATOM 12876 C C . LYS B 1 706 ? -30.266 23.672 16.641 1 96.31 706 LYS B C 1
ATOM 12878 O O . LYS B 1 706 ? -30.516 22.484 16.859 1 96.31 706 LYS B O 1
ATOM 12883 N N . VAL B 1 707 ? -30.5 24.672 17.484 1 94.69 707 VAL B N 1
ATOM 12884 C CA . VAL B 1 707 ? -30.859 24.359 18.859 1 94.69 707 VAL B CA 1
ATOM 12885 C C . VAL B 1 707 ? -32.375 24.156 18.969 1 94.69 707 VAL B C 1
ATOM 12887 O O . VAL B 1 707 ? -32.875 23.766 20.016 1 94.69 707 VAL B O 1
ATOM 12890 N N . GLN B 1 708 ? -33.094 24.328 17.906 1 95.94 708 GLN B N 1
ATOM 12891 C CA . GLN B 1 708 ? -34.5 24.016 17.828 1 95.94 708 GLN B CA 1
ATOM 12892 C C . GLN B 1 708 ? -34.781 23.016 16.703 1 95.94 708 GLN B C 1
ATOM 12894 O O . GLN B 1 708 ? -34.062 22.953 15.719 1 95.94 708 GLN B O 1
ATOM 12899 N N . ALA B 1 709 ? -35.781 22.219 16.922 1 97.62 709 ALA B N 1
ATOM 12900 C CA . ALA B 1 709 ? -36.219 21.312 15.859 1 97.62 709 ALA B CA 1
ATOM 12901 C C . ALA B 1 709 ? -36.625 22.078 14.609 1 97.62 709 ALA B C 1
ATOM 12903 O O . ALA B 1 709 ? -37.125 23.203 14.703 1 97.62 709 ALA B O 1
ATOM 12904 N N . VAL B 1 710 ? -36.438 21.5 13.477 1 97.94 710 VAL B N 1
ATOM 12905 C CA . VAL B 1 710 ? -36.781 22.125 12.211 1 97.94 710 VAL B CA 1
ATOM 12906 C C . VAL B 1 710 ? -37.688 21.203 11.391 1 97.94 710 VAL B C 1
ATOM 12908 O O . VAL B 1 710 ? -37.312 20.047 11.141 1 97.94 710 VAL B O 1
ATOM 12911 N N . ASN B 1 711 ? -38.844 21.656 10.977 1 98.06 711 ASN B N 1
ATOM 12912 C CA . ASN B 1 711 ? -39.688 20.906 10.039 1 98.06 711 ASN B CA 1
ATOM 12913 C C . ASN B 1 711 ? -39.125 21 8.617 1 98.06 711 ASN B C 1
ATOM 12915 O O . ASN B 1 711 ? -38.875 22.094 8.109 1 98.06 711 ASN B O 1
ATOM 12919 N N . ALA B 1 712 ? -38.875 19.891 8.07 1 97.75 712 ALA B N 1
ATOM 12920 C CA . ALA B 1 712 ? -38.25 19.844 6.75 1 97.75 712 ALA B CA 1
ATOM 12921 C C . ALA B 1 712 ? -38.875 18.734 5.898 1 97.75 712 ALA B C 1
ATOM 12923 O O . ALA B 1 712 ? -39.656 17.922 6.387 1 97.75 712 ALA B O 1
ATOM 12924 N N . LYS B 1 713 ? -38.625 18.781 4.645 1 98.44 713 LYS B N 1
ATOM 12925 C CA . LYS B 1 713 ? -39 17.75 3.682 1 98.44 713 LYS B CA 1
ATOM 12926 C C . LYS B 1 713 ? -37.781 17.141 3.016 1 98.44 713 LYS B C 1
ATOM 12928 O O . LYS B 1 713 ? -36.906 17.859 2.555 1 98.44 713 LYS B O 1
ATOM 12933 N N . VAL B 1 714 ? -37.719 15.82 3.057 1 98.69 714 VAL B N 1
ATOM 12934 C CA . VAL B 1 714 ? -36.625 15.078 2.387 1 98.69 714 VAL B CA 1
ATOM 12935 C C . VAL B 1 714 ? -37.188 14.398 1.136 1 98.69 714 VAL B C 1
ATOM 12937 O O . VAL B 1 714 ? -38.25 13.758 1.182 1 98.69 714 VAL B O 1
ATOM 12940 N N . THR B 1 715 ? -36.562 14.594 0.01 1 98.44 715 THR B N 1
ATOM 12941 C CA . THR B 1 715 ? -36.906 13.914 -1.234 1 98.44 715 THR B CA 1
ATOM 12942 C C . THR B 1 715 ? -35.719 13.086 -1.733 1 98.44 715 THR B C 1
ATOM 12944 O O . THR B 1 715 ? -34.562 13.555 -1.732 1 98.44 715 THR B O 1
ATOM 12947 N N . VAL B 1 716 ? -35.969 11.82 -2.109 1 98.69 716 VAL B N 1
ATOM 12948 C CA . VAL B 1 716 ? -34.938 10.938 -2.668 1 98.69 716 VAL B CA 1
ATOM 12949 C C . VAL B 1 716 ? -35.312 10.578 -4.105 1 98.69 716 VAL B C 1
ATOM 12951 O O . VAL B 1 716 ? -36.406 10.078 -4.375 1 98.69 716 VAL B O 1
ATOM 12954 N N . ARG B 1 717 ? -34.406 10.852 -5.035 1 98.56 717 ARG B N 1
ATOM 12955 C CA . ARG B 1 717 ? -34.531 10.477 -6.441 1 98.56 717 ARG B CA 1
ATOM 12956 C C . ARG B 1 717 ? -33.531 9.398 -6.812 1 98.56 717 ARG B C 1
ATOM 12958 O O . ARG B 1 717 ? -32.5 9.273 -6.172 1 98.56 717 ARG B O 1
ATOM 12965 N N . PHE B 1 718 ? -33.875 8.617 -7.754 1 98.75 718 PHE B N 1
ATOM 12966 C CA . PHE B 1 718 ? -33.031 7.562 -8.312 1 98.75 718 PHE B CA 1
ATOM 12967 C C . PHE B 1 718 ? -32.75 7.805 -9.789 1 98.75 718 PHE B C 1
ATOM 12969 O O . PHE B 1 718 ? -33.594 7.512 -10.633 1 98.75 718 PHE B O 1
ATOM 12976 N N . ILE B 1 719 ? -31.531 8.281 -10.125 1 98.75 719 ILE B N 1
ATOM 12977 C CA . ILE B 1 719 ? -31.297 8.867 -11.438 1 98.75 719 ILE B CA 1
ATOM 12978 C C . ILE B 1 719 ? -30.297 8.016 -12.211 1 98.75 719 ILE B C 1
ATOM 12980 O O . ILE B 1 719 ? -29.125 7.898 -11.82 1 98.75 719 ILE B O 1
ATOM 12984 N N . SER B 1 720 ? -30.688 7.5 -13.336 1 98.56 720 SER B N 1
ATOM 12985 C CA . SER B 1 720 ? -29.812 6.707 -14.203 1 98.56 720 SER B CA 1
ATOM 12986 C C . SER B 1 720 ? -28.609 7.512 -14.664 1 98.56 720 SER B C 1
ATOM 12988 O O . SER B 1 720 ? -28.75 8.633 -15.156 1 98.56 720 SER B O 1
ATOM 12990 N N . ILE B 1 721 ? -27.422 6.969 -14.516 1 98.31 721 ILE B N 1
ATOM 12991 C CA . ILE B 1 721 ? -26.188 7.605 -14.969 1 98.31 721 ILE B CA 1
ATOM 12992 C C . ILE B 1 721 ? -26.141 7.605 -16.5 1 98.31 721 ILE B C 1
ATOM 12994 O O . ILE B 1 721 ? -25.672 8.562 -17.109 1 98.31 721 ILE B O 1
ATOM 12998 N N . ARG B 1 722 ? -26.672 6.613 -17.125 1 96.69 722 ARG B N 1
ATOM 12999 C CA . ARG B 1 722 ? -26.656 6.43 -18.562 1 96.69 722 ARG B CA 1
ATOM 13000 C C . ARG B 1 722 ? -27.594 7.41 -19.25 1 96.69 722 ARG B C 1
ATOM 13002 O O . ARG B 1 722 ? -27.219 8.094 -20.203 1 96.69 722 ARG B O 1
ATOM 13009 N N . SER B 1 723 ? -28.875 7.57 -18.688 1 97.25 723 SER B N 1
ATOM 13010 C CA . SER B 1 723 ? -29.906 8.305 -19.422 1 97.25 723 SER B CA 1
ATOM 13011 C C . SER B 1 723 ? -30.172 9.664 -18.797 1 97.25 723 SER B C 1
ATOM 13013 O O . SER B 1 723 ? -30.703 10.562 -19.438 1 97.25 723 SER B O 1
ATOM 13015 N N . GLY B 1 724 ? -29.906 9.805 -17.516 1 98.12 724 GLY B N 1
ATOM 13016 C CA . GLY B 1 724 ? -30.266 11.016 -16.797 1 98.12 724 GLY B CA 1
ATOM 13017 C C . GLY B 1 724 ? -31.719 11.031 -16.344 1 98.12 724 GLY B C 1
ATOM 13018 O O . GLY B 1 724 ? -32.156 11.984 -15.703 1 98.12 724 GLY B O 1
ATOM 13019 N N . ARG B 1 725 ? -32.438 9.953 -16.578 1 97.88 725 ARG B N 1
ATOM 13020 C CA . ARG B 1 725 ? -33.844 9.867 -16.188 1 97.88 725 ARG B CA 1
ATOM 13021 C C . ARG B 1 725 ? -34 9.102 -14.875 1 97.88 725 ARG B C 1
ATOM 13023 O O . ARG B 1 725 ? -33.156 8.281 -14.523 1 97.88 725 ARG B O 1
ATOM 13030 N N . ASP B 1 726 ? -35.031 9.305 -14.18 1 98.06 726 ASP B N 1
ATOM 13031 C CA . ASP B 1 726 ? -35.312 8.555 -12.961 1 98.06 726 ASP B CA 1
ATOM 13032 C C . ASP B 1 726 ? -35.656 7.102 -13.273 1 98.06 726 ASP B C 1
ATOM 13034 O O . ASP B 1 726 ? -36.406 6.82 -14.219 1 98.06 726 ASP B O 1
ATOM 13038 N N . VAL B 1 727 ? -35.156 6.215 -12.531 1 97.38 727 VAL B N 1
ATOM 13039 C CA . VAL B 1 727 ? -35.375 4.793 -12.789 1 97.38 727 VAL B CA 1
ATOM 13040 C C . VAL B 1 727 ? -36.5 4.285 -11.922 1 97.38 727 VAL B C 1
ATOM 13042 O O . VAL B 1 727 ? -37 3.172 -12.125 1 97.38 727 VAL B O 1
ATOM 13045 N N . SER B 1 728 ? -36.906 5.008 -10.93 1 96.69 728 SER B N 1
ATOM 13046 C CA . SER B 1 728 ? -38.062 4.734 -10.07 1 96.69 728 SER B CA 1
ATOM 13047 C C . SER B 1 728 ? -38.688 6.027 -9.586 1 96.69 728 SER B C 1
ATOM 13049 O O . SER B 1 728 ? -38.125 7.109 -9.75 1 96.69 728 SER B O 1
ATOM 13051 N N . GLU B 1 729 ? -39.875 5.891 -9.016 1 97.06 729 GLU B N 1
ATOM 13052 C CA . GLU B 1 729 ? -40.562 7.047 -8.43 1 97.06 729 GLU B CA 1
ATOM 13053 C C . GLU B 1 729 ? -39.781 7.59 -7.234 1 97.06 729 GLU B C 1
ATOM 13055 O O . GLU B 1 729 ? -39.188 6.824 -6.457 1 97.06 729 GLU B O 1
ATOM 13060 N N . SER B 1 730 ? -39.781 8.852 -7.117 1 97.56 730 SER B N 1
ATOM 13061 C CA . SER B 1 730 ? -39.125 9.492 -5.977 1 97.56 730 SER B CA 1
ATOM 13062 C C . SER B 1 730 ? -39.844 9.164 -4.676 1 97.56 730 SER B C 1
ATOM 13064 O O . SER B 1 730 ? -41.031 8.812 -4.684 1 97.56 730 SER B O 1
ATOM 13066 N N . ILE B 1 731 ? -39.094 9.227 -3.611 1 97.94 731 ILE B N 1
ATOM 13067 C CA . ILE B 1 731 ? -39.625 9.086 -2.264 1 97.94 731 ILE B CA 1
ATOM 13068 C C . ILE B 1 731 ? -39.531 10.422 -1.532 1 97.94 731 ILE B C 1
ATOM 13070 O O . ILE B 1 731 ? -38.531 11.117 -1.609 1 97.94 731 ILE B O 1
ATOM 13074 N N . THR B 1 732 ? -40.656 10.82 -0.867 1 97.38 732 THR B N 1
ATOM 13075 C CA . THR B 1 732 ? -40.656 12.062 -0.101 1 97.38 732 THR B CA 1
ATOM 13076 C C . THR B 1 732 ? -41.094 11.812 1.334 1 97.38 732 THR B C 1
ATOM 13078 O O . THR B 1 732 ? -42 10.984 1.575 1 97.38 732 THR B O 1
ATOM 13081 N N . ALA B 1 733 ? -40.5 12.461 2.256 1 98.12 733 ALA B N 1
ATOM 13082 C CA . ALA B 1 733 ? -40.875 12.375 3.668 1 98.12 733 ALA B CA 1
ATOM 13083 C C . ALA B 1 733 ? -40.875 13.758 4.32 1 98.12 733 ALA B C 1
ATOM 13085 O O . ALA B 1 733 ? -39.969 14.547 4.102 1 98.12 733 ALA B O 1
ATOM 13086 N N . SER B 1 734 ? -41.969 14.078 5.055 1 97.88 734 SER B N 1
ATOM 13087 C CA . SER B 1 734 ? -41.938 15.211 5.973 1 97.88 734 SER B CA 1
ATOM 13088 C C . SER B 1 734 ? -41.344 14.828 7.324 1 97.88 734 SER B C 1
ATOM 13090 O O . SER B 1 734 ? -41.781 13.844 7.93 1 97.88 734 SER B O 1
ATOM 13092 N N . VAL B 1 735 ? -40.375 15.562 7.754 1 97.94 735 VAL B N 1
ATOM 13093 C CA . VAL B 1 735 ? -39.625 15.156 8.938 1 97.94 735 VAL B CA 1
ATOM 13094 C C . VAL B 1 735 ? -39.469 16.344 9.883 1 97.94 735 VAL B C 1
ATOM 13096 O O . VAL B 1 735 ? -39.281 17.469 9.43 1 97.94 735 VAL B O 1
ATOM 13099 N N . SER B 1 736 ? -39.562 16.141 11.141 1 98.19 736 SER B N 1
ATOM 13100 C CA . SER B 1 736 ? -39.094 17.062 12.148 1 98.19 736 SER B CA 1
ATOM 13101 C C . SER B 1 736 ? -37.656 16.734 12.555 1 98.19 736 SER B C 1
ATOM 13103 O O . SER B 1 736 ? -37.406 15.82 13.344 1 98.19 736 SER B O 1
ATOM 13105 N N . ALA B 1 737 ? -36.75 17.469 11.969 1 98.25 737 ALA B N 1
ATOM 13106 C CA . ALA B 1 737 ? -35.344 17.281 12.336 1 98.25 737 ALA B CA 1
ATOM 13107 C C . ALA B 1 737 ? -35.094 17.688 13.789 1 98.25 737 ALA B C 1
ATOM 13109 O O . ALA B 1 737 ? -35.375 18.828 14.18 1 98.25 737 ALA B O 1
ATOM 13110 N N . SER B 1 738 ? -34.562 16.812 14.547 1 97.94 738 SER B N 1
ATOM 13111 C CA . SER B 1 738 ? -34.344 17.031 15.969 1 97.94 738 SER B CA 1
ATOM 13112 C C . SER B 1 738 ? -33.312 18.141 16.203 1 97.94 738 SER B C 1
ATOM 13114 O O . SER B 1 738 ? -32.406 18.328 15.375 1 97.94 738 SER B O 1
ATOM 13116 N N . ALA B 1 739 ? -33.469 18.875 17.328 1 97.44 739 ALA B N 1
ATOM 13117 C CA . ALA B 1 739 ? -32.562 19.938 17.703 1 97.44 739 ALA B CA 1
ATOM 13118 C C . ALA B 1 739 ? -31.188 19.375 18.094 1 97.44 739 ALA B C 1
ATOM 13120 O O . ALA B 1 739 ? -31.094 18.453 18.906 1 97.44 739 ALA B O 1
ATOM 13121 N N . ASN B 1 740 ? -30.125 19.984 17.469 1 97.69 740 ASN B N 1
ATOM 13122 C CA . ASN B 1 740 ? -28.75 19.656 17.812 1 97.69 740 ASN B CA 1
ATOM 13123 C C . ASN B 1 740 ? -28.531 18.141 17.844 1 97.69 740 ASN B C 1
ATOM 13125 O O . ASN B 1 740 ? -28.031 17.609 18.844 1 97.69 740 ASN B O 1
ATOM 13129 N N . ALA B 1 741 ? -28.859 17.469 16.766 1 98.19 741 ALA B N 1
ATOM 13130 C CA . ALA B 1 741 ? -28.875 16 16.688 1 98.19 741 ALA B CA 1
ATOM 13131 C C . ALA B 1 741 ? -28.875 15.531 15.242 1 98.19 741 ALA B C 1
ATOM 13133 O O . ALA B 1 741 ? -28.906 16.344 14.32 1 98.19 741 ALA B O 1
ATOM 13134 N N . THR B 1 742 ? -28.75 14.281 15.102 1 98.31 742 THR B N 1
ATOM 13135 C CA . THR B 1 742 ? -28.984 13.641 13.812 1 98.31 742 THR B CA 1
ATOM 13136 C C . THR B 1 742 ? -30.297 12.852 13.828 1 98.31 742 THR B C 1
ATOM 13138 O O . THR B 1 742 ? -30.641 12.234 14.836 1 98.31 742 THR B O 1
ATOM 13141 N N . THR B 1 743 ? -31.062 12.938 12.766 1 98.62 743 THR B N 1
ATOM 13142 C CA . THR B 1 743 ? -32.344 12.258 12.609 1 98.62 743 THR B CA 1
ATOM 13143 C C . THR B 1 743 ? -32.312 11.305 11.422 1 98.62 743 THR B C 1
ATOM 13145 O O . THR B 1 743 ? -32.125 11.734 10.273 1 98.62 743 THR B O 1
ATOM 13148 N N . THR B 1 744 ? -32.469 10.016 11.68 1 98.25 744 THR B N 1
ATOM 13149 C CA . THR B 1 744 ? -32.531 9.031 10.609 1 98.25 744 THR B CA 1
ATOM 13150 C C . THR B 1 744 ? -33.875 9.133 9.883 1 98.25 744 THR B C 1
ATOM 13152 O O . THR B 1 744 ? -34.938 9.109 10.508 1 98.25 744 THR B O 1
ATOM 13155 N N . VAL B 1 745 ? -33.844 9.289 8.633 1 98.56 745 VAL B N 1
ATOM 13156 C CA . VAL B 1 745 ? -35.062 9.383 7.82 1 98.56 745 VAL B CA 1
ATOM 13157 C C . VAL B 1 745 ? -35.375 8.023 7.199 1 98.56 745 VAL B C 1
ATOM 13159 O O . VAL B 1 745 ? -36.5 7.527 7.297 1 98.56 745 VAL B O 1
ATOM 13162 N N . PHE B 1 746 ? -34.438 7.449 6.469 1 98.06 746 PHE B N 1
ATOM 13163 C CA . PHE B 1 746 ? -34.5 6.102 5.918 1 98.06 746 PHE B CA 1
ATOM 13164 C C . PHE B 1 746 ? -33.312 5.27 6.375 1 98.06 746 PHE B C 1
ATOM 13166 O O . PHE B 1 746 ? -32.188 5.773 6.441 1 98.06 746 PHE B O 1
ATOM 13173 N N . SER B 1 747 ? -33.562 4.023 6.816 1 97.62 747 SER B N 1
ATOM 13174 C CA . SER B 1 747 ? -32.5 3.104 7.227 1 97.62 747 SER B CA 1
ATOM 13175 C C . SER B 1 747 ? -32.562 1.799 6.438 1 97.62 747 SER B C 1
ATOM 13177 O O . SER B 1 747 ? -33.594 1.118 6.441 1 97.62 747 SER B O 1
ATOM 13179 N N . SER B 1 748 ? -31.531 1.487 5.777 1 97.38 748 SER B N 1
ATOM 13180 C CA . SER B 1 748 ? -31.359 0.231 5.055 1 97.38 748 SER B CA 1
ATOM 13181 C C . SER B 1 748 ? -32.531 -0.023 4.105 1 97.38 748 SER B C 1
ATOM 13183 O O . SER B 1 748 ? -33.062 -1.13 4.066 1 97.38 748 SER B O 1
ATOM 13185 N N . LYS B 1 749 ? -32.969 0.999 3.445 1 97.75 749 LYS B N 1
ATOM 13186 C CA . LYS B 1 749 ? -34 0.818 2.447 1 97.75 749 LYS B CA 1
ATOM 13187 C C . LYS B 1 749 ? -33.469 0.129 1.197 1 97.75 749 LYS B C 1
ATOM 13189 O O . LYS B 1 749 ? -32.406 0.492 0.694 1 97.75 749 LYS B O 1
ATOM 13194 N N . PRO B 1 750 ? -34.156 -0.875 0.733 1 97.25 750 PRO B N 1
ATOM 13195 C CA . PRO B 1 750 ? -33.625 -1.604 -0.43 1 97.25 750 PRO B CA 1
ATOM 13196 C C . PRO B 1 750 ? -33.594 -0.75 -1.694 1 97.25 750 PRO B C 1
ATOM 13198 O O . PRO B 1 750 ? -34.5 0.051 -1.927 1 97.25 750 PRO B O 1
ATOM 13201 N N . LEU B 1 751 ? -32.625 -0.89 -2.453 1 97.75 751 LEU B N 1
ATOM 13202 C CA . LEU B 1 751 ? -32.5 -0.304 -3.785 1 97.75 751 LEU B CA 1
ATOM 13203 C C . LEU B 1 751 ? -32.938 -1.308 -4.855 1 97.75 751 LEU B C 1
ATOM 13205 O O . LEU B 1 751 ? -32.625 -2.5 -4.742 1 97.75 751 LEU B O 1
ATOM 13209 N N . LYS B 1 752 ? -33.594 -0.788 -5.82 1 97.19 752 LYS B N 1
ATOM 13210 C CA . LYS B 1 752 ? -33.938 -1.637 -6.965 1 97.19 752 LYS B CA 1
ATOM 13211 C C . LYS B 1 752 ? -32.656 -2.109 -7.672 1 97.19 752 LYS B C 1
ATOM 13213 O O . LYS B 1 752 ? -31.719 -1.333 -7.855 1 97.19 752 LYS B O 1
ATOM 13218 N N . PRO B 1 753 ? -32.625 -3.41 -8.078 1 97.56 753 PRO B N 1
ATOM 13219 C CA . PRO B 1 753 ? -31.469 -3.857 -8.859 1 97.56 753 PRO B CA 1
ATOM 13220 C C . PRO B 1 753 ? -31.328 -3.098 -10.172 1 97.56 753 PRO B C 1
ATOM 13222 O O . PRO B 1 753 ? -32.312 -2.688 -10.773 1 97.56 753 PRO B O 1
ATOM 13225 N N . SER B 1 754 ? -30.125 -2.916 -10.602 1 97.5 754 SER B N 1
ATOM 13226 C CA . SER B 1 754 ? -29.859 -2.137 -11.805 1 97.5 754 SER B CA 1
ATOM 13227 C C . SER B 1 754 ? -29.516 -3.043 -12.984 1 97.5 754 SER B C 1
ATOM 13229 O O . SER B 1 754 ? -28.906 -2.602 -13.953 1 97.5 754 SER B O 1
ATOM 13231 N N . ILE B 1 755 ? -29.812 -4.328 -12.914 1 96.69 755 ILE B N 1
ATOM 13232 C CA . ILE B 1 755 ? -29.656 -5.324 -13.969 1 96.69 755 ILE B CA 1
ATOM 13233 C C . ILE B 1 755 ? -30.875 -6.25 -14 1 96.69 755 ILE B C 1
ATOM 13235 O O . ILE B 1 755 ? -31.469 -6.539 -12.961 1 96.69 755 ILE B O 1
ATOM 13239 N N . PRO B 1 756 ? -31.312 -6.703 -15.164 1 95.94 756 PRO B N 1
ATOM 13240 C CA . PRO B 1 756 ? -32.375 -7.699 -15.195 1 95.94 756 PRO B CA 1
ATOM 13241 C C . PRO B 1 756 ? -31.969 -9.047 -14.617 1 95.94 756 PRO B C 1
ATOM 13243 O O . PRO B 1 756 ? -30.781 -9.375 -14.617 1 95.94 756 PRO B O 1
ATOM 13246 N N . HIS B 1 757 ? -32.906 -9.805 -14.031 1 95.12 757 HIS B N 1
ATOM 13247 C CA . HIS B 1 757 ? -32.656 -11.141 -13.5 1 95.12 757 HIS B CA 1
ATOM 13248 C C . HIS B 1 757 ? -31.531 -11.109 -12.453 1 95.12 757 HIS B C 1
ATOM 13250 O O . HIS B 1 757 ? -30.625 -11.93 -12.5 1 95.12 757 HIS B O 1
ATOM 13256 N N . HIS B 1 758 ? -31.625 -10.117 -11.641 1 95.06 758 HIS B N 1
ATOM 13257 C CA . HIS B 1 758 ? -30.531 -9.789 -10.719 1 95.06 758 HIS B CA 1
ATOM 13258 C C . HIS B 1 758 ? -30.266 -10.938 -9.758 1 95.06 758 HIS B C 1
ATOM 13260 O O . HIS B 1 758 ? -29.156 -11.078 -9.234 1 95.06 758 HIS B O 1
ATOM 13266 N N . ASP B 1 759 ? -31.219 -11.891 -9.523 1 94.56 759 ASP B N 1
ATOM 13267 C CA . ASP B 1 759 ? -31.094 -12.953 -8.531 1 94.56 759 ASP B CA 1
ATOM 13268 C C . ASP B 1 759 ? -30.703 -14.273 -9.188 1 94.56 759 ASP B C 1
ATOM 13270 O O . ASP B 1 759 ? -30.516 -15.281 -8.508 1 94.56 759 ASP B O 1
ATOM 13274 N N . ASP B 1 760 ? -30.641 -14.266 -10.492 1 95.88 760 ASP B N 1
ATOM 13275 C CA . ASP B 1 760 ? -30.281 -15.477 -11.227 1 95.88 760 ASP B CA 1
ATOM 13276 C C . ASP B 1 760 ? -28.828 -15.43 -11.68 1 95.88 760 ASP B C 1
ATOM 13278 O O . ASP B 1 760 ? -28.531 -14.906 -12.758 1 95.88 760 ASP B O 1
ATOM 13282 N N . TYR B 1 761 ? -27.984 -16.125 -11.023 1 94 761 TYR B N 1
ATOM 13283 C CA . TYR B 1 761 ? -26.547 -16.094 -11.281 1 94 761 TYR B CA 1
ATOM 13284 C C . TYR B 1 761 ? -26.172 -17.016 -12.445 1 94 761 TYR B C 1
ATOM 13286 O O . TYR B 1 761 ? -25.031 -17.031 -12.891 1 94 761 TYR B O 1
ATOM 13294 N N . THR B 1 762 ? -27.094 -17.766 -12.969 1 95.12 762 THR B N 1
ATOM 13295 C CA . THR B 1 762 ? -26.812 -18.641 -14.094 1 95.12 762 THR B CA 1
ATOM 13296 C C . THR B 1 762 ? -26.859 -17.875 -15.406 1 95.12 762 THR B C 1
ATOM 13298 O O . THR B 1 762 ? -26.422 -18.391 -16.453 1 95.12 762 THR B O 1
ATOM 13301 N N . ILE B 1 763 ? -27.375 -16.672 -15.336 1 95.75 763 ILE B N 1
ATOM 13302 C CA . ILE B 1 763 ? -27.391 -15.781 -16.5 1 95.75 763 ILE B CA 1
ATOM 13303 C C . ILE B 1 763 ? -26.141 -14.922 -16.516 1 95.75 763 ILE B C 1
ATOM 13305 O O . ILE B 1 763 ? -25.828 -14.25 -15.523 1 95.75 763 ILE B O 1
ATOM 13309 N N . PRO B 1 764 ? -25.391 -15 -17.609 1 95.81 764 PRO B N 1
ATOM 13310 C CA . PRO B 1 764 ? -24.203 -14.148 -17.688 1 95.81 764 PRO B CA 1
ATOM 13311 C C . PRO B 1 764 ? -24.531 -12.672 -17.438 1 95.81 764 PRO B C 1
ATOM 13313 O O . PRO B 1 764 ? -25.562 -12.18 -17.906 1 95.81 764 PRO B O 1
ATOM 13316 N N . PHE B 1 765 ? -23.688 -11.977 -16.672 1 96.38 765 PHE B N 1
ATOM 13317 C CA . PHE B 1 765 ? -23.828 -10.539 -16.469 1 96.38 765 P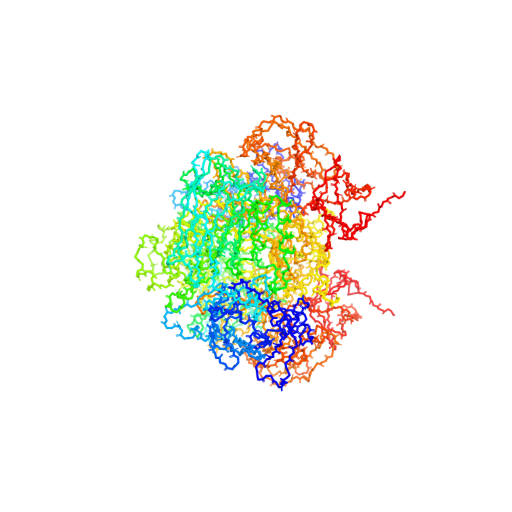HE B CA 1
ATOM 13318 C C . PHE B 1 765 ? -23.578 -9.766 -17.75 1 96.38 765 PHE B C 1
ATOM 13320 O O . PHE B 1 765 ? -22.469 -9.797 -18.281 1 96.38 765 PHE B O 1
ATOM 13327 N N . ASP B 1 766 ? -24.547 -9.148 -18.281 1 95.31 766 ASP B N 1
ATOM 13328 C CA . ASP B 1 766 ? -24.438 -8.375 -19.516 1 95.31 766 ASP B CA 1
ATOM 13329 C C . ASP B 1 766 ? -24.203 -6.895 -19.219 1 95.31 766 ASP B C 1
ATOM 13331 O O . ASP B 1 766 ? -25.125 -6.176 -18.844 1 95.31 766 ASP B O 1
ATOM 13335 N N . VAL B 1 767 ? -23 -6.402 -19.484 1 95.31 767 VAL B N 1
ATOM 13336 C CA . VAL B 1 767 ? -22.594 -5.039 -19.156 1 95.31 767 VAL B CA 1
ATOM 13337 C C . VAL B 1 767 ? -23.453 -4.047 -19.938 1 95.31 767 VAL B C 1
ATOM 13339 O O . VAL B 1 767 ? -23.625 -2.896 -19.531 1 95.31 767 VAL B O 1
ATOM 13342 N N . THR B 1 768 ? -24.031 -4.438 -21.062 1 95 768 THR B N 1
ATOM 13343 C CA . THR B 1 768 ? -24.844 -3.543 -21.891 1 95 768 THR B CA 1
ATOM 13344 C C . THR B 1 768 ? -26.219 -3.32 -21.266 1 95 768 THR B C 1
ATOM 13346 O O . THR B 1 768 ? -26.906 -2.354 -21.594 1 95 768 THR B O 1
ATOM 13349 N N . GLN B 1 769 ? -26.594 -4.211 -20.359 1 95.75 769 GLN B N 1
ATOM 13350 C CA . GLN B 1 769 ? -27.891 -4.098 -19.703 1 95.75 769 GLN B CA 1
ATOM 13351 C C . GLN B 1 769 ? -27.766 -3.467 -18.312 1 95.75 769 GLN B C 1
ATOM 13353 O O . GLN B 1 769 ? -28.766 -3.17 -17.672 1 95.75 769 GLN B O 1
ATOM 13358 N N . TYR B 1 770 ? -26.547 -3.357 -17.828 1 95.94 770 TYR B N 1
ATOM 13359 C CA . TYR B 1 770 ? -26.266 -2.738 -16.531 1 95.94 770 TYR B CA 1
ATOM 13360 C C . TYR B 1 770 ? -26.578 -1.246 -16.562 1 95.94 770 TYR B C 1
ATOM 13362 O O . TYR B 1 770 ? -25.953 -0.492 -17.312 1 95.94 770 TYR B O 1
ATOM 13370 N N . ASP B 1 771 ? -27.562 -0.728 -15.797 1 96.88 771 ASP B N 1
ATOM 13371 C CA . ASP B 1 771 ? -27.953 0.679 -15.742 1 96.88 771 ASP B CA 1
ATOM 13372 C C . ASP B 1 771 ? -27.766 1.245 -14.336 1 96.88 771 ASP B C 1
ATOM 13374 O O . ASP B 1 771 ? -28.75 1.498 -13.633 1 96.88 771 ASP B O 1
ATOM 13378 N N . PRO B 1 772 ? -26.547 1.469 -13.938 1 97.56 772 PRO B N 1
ATOM 13379 C CA . PRO B 1 772 ? -26.297 2.049 -12.617 1 97.56 772 PRO B CA 1
ATOM 13380 C C . PRO B 1 772 ? -26.922 3.43 -12.453 1 97.56 772 PRO B C 1
ATOM 13382 O O . PRO B 1 772 ? -27.078 4.16 -13.43 1 97.56 772 PRO B O 1
ATOM 13385 N N . TYR B 1 773 ? -27.328 3.803 -11.25 1 98.31 773 TYR B N 1
ATOM 13386 C CA . TYR B 1 773 ? -27.984 5.082 -11.023 1 98.31 773 TYR B CA 1
ATOM 13387 C C . TYR B 1 773 ? -27.516 5.707 -9.711 1 98.31 773 TYR B C 1
ATOM 13389 O O . TYR B 1 773 ? -26.953 5.02 -8.852 1 98.31 773 TYR B O 1
ATOM 13397 N N . VAL B 1 774 ? -27.672 6.988 -9.531 1 98.56 774 VAL B N 1
ATOM 13398 C CA . VAL B 1 774 ? -27.328 7.777 -8.352 1 98.56 774 VAL B CA 1
ATOM 13399 C C . VAL B 1 774 ? -28.547 7.887 -7.434 1 98.56 774 VAL B C 1
ATOM 13401 O O . VAL B 1 774 ? -29.672 8.055 -7.902 1 98.56 774 VAL B O 1
ATOM 13404 N N . VAL B 1 775 ? -28.344 7.672 -6.133 1 98.75 775 VAL B N 1
ATOM 13405 C CA . VAL B 1 775 ? -29.344 8.047 -5.133 1 98.75 775 VAL B CA 1
ATOM 13406 C C . VAL B 1 775 ? -29.125 9.5 -4.719 1 98.75 775 VAL B C 1
ATOM 13408 O O . VAL B 1 775 ? -28.125 9.836 -4.07 1 98.75 775 VAL B O 1
ATOM 13411 N N . TYR B 1 776 ? -30.062 10.352 -5.129 1 98.69 776 TYR B N 1
ATOM 13412 C CA . TYR B 1 776 ? -29.938 11.789 -4.918 1 98.69 776 TYR B CA 1
ATOM 13413 C C . TYR B 1 776 ? -30.969 12.281 -3.91 1 98.69 776 TYR B C 1
ATOM 13415 O O . TYR B 1 776 ? -32.156 12.039 -4.066 1 98.69 776 TYR B O 1
ATOM 13423 N N . THR B 1 777 ? -30.484 12.938 -2.861 1 98.62 777 THR B N 1
ATOM 13424 C CA . THR B 1 777 ? -31.391 13.414 -1.82 1 98.62 777 THR B CA 1
ATOM 13425 C C . THR B 1 777 ? -31.328 14.93 -1.699 1 98.62 777 THR B C 1
ATOM 13427 O O . THR B 1 777 ? -30.266 15.531 -1.832 1 98.62 777 THR B O 1
ATOM 13430 N N . THR B 1 778 ? -32.5 15.547 -1.467 1 98.19 778 THR B N 1
ATOM 13431 C CA . THR B 1 778 ? -32.594 16.969 -1.192 1 98.19 778 THR B CA 1
ATOM 13432 C C . THR B 1 778 ? -33.344 17.219 0.123 1 98.19 778 THR B C 1
ATOM 13434 O O . THR B 1 778 ? -34.25 16.469 0.478 1 98.19 778 THR B O 1
ATOM 13437 N N . LEU B 1 779 ? -32.875 18.172 0.863 1 98.62 779 LEU B N 1
ATOM 13438 C CA . LEU B 1 779 ? -33.531 18.688 2.057 1 98.62 779 LEU B CA 1
ATOM 13439 C C . LEU B 1 779 ? -34.125 20.078 1.789 1 98.62 779 LEU B C 1
ATOM 13441 O O . LEU B 1 779 ? -33.406 20.984 1.377 1 98.62 779 LEU B O 1
ATOM 13445 N N . SER B 1 780 ? -35.438 20.219 2.016 1 98.19 780 SER B N 1
ATOM 13446 C CA . SER B 1 780 ? -36.094 21.5 1.76 1 98.19 780 SER B CA 1
ATOM 13447 C C . SER B 1 780 ? -36.781 22.016 3.01 1 98.19 780 SER B C 1
ATOM 13449 O O . SER B 1 780 ? -37.344 21.234 3.791 1 98.19 780 SER B O 1
ATOM 13451 N N . ILE B 1 781 ? -36.688 23.297 3.197 1 97.56 781 ILE B N 1
ATOM 13452 C CA . ILE B 1 781 ? -37.406 24.031 4.219 1 97.56 781 ILE B CA 1
ATOM 13453 C C . ILE B 1 781 ? -38.344 25.062 3.559 1 97.56 781 ILE B C 1
ATOM 13455 O O . ILE B 1 781 ? -37.875 25.938 2.812 1 97.56 781 ILE B O 1
ATOM 13459 N N . ASP B 1 782 ? -39.656 25.062 3.791 1 95.19 782 ASP B N 1
ATOM 13460 C CA . ASP B 1 782 ? -40.625 25.984 3.225 1 95.19 782 ASP B CA 1
ATOM 13461 C C . ASP B 1 782 ? -40.5 26.062 1.706 1 95.19 782 ASP B C 1
ATOM 13463 O O . ASP B 1 782 ? -40.469 27.156 1.137 1 95.19 782 ASP B O 1
ATOM 13467 N N . GLY B 1 783 ? -40.125 24.922 1.102 1 93.38 783 GLY B N 1
ATOM 13468 C CA . GLY B 1 783 ? -40.125 24.828 -0.35 1 93.38 783 GLY B CA 1
ATOM 13469 C C . GLY B 1 783 ? -38.75 25.109 -0.948 1 93.38 783 GLY B C 1
ATOM 13470 O O . GLY B 1 783 ? -38.5 24.781 -2.113 1 93.38 783 GLY B O 1
ATOM 13471 N N . ALA B 1 784 ? -37.812 25.609 -0.196 1 95.81 784 ALA B N 1
ATOM 13472 C CA . ALA B 1 784 ? -36.5 25.922 -0.704 1 95.81 784 ALA B CA 1
ATOM 13473 C C . ALA B 1 784 ? -35.5 24.797 -0.354 1 95.81 784 ALA B C 1
ATOM 13475 O O . ALA B 1 784 ? -35.406 24.391 0.804 1 95.81 784 ALA B O 1
ATOM 13476 N N . VAL B 1 785 ? -34.75 24.359 -1.342 1 96.62 785 VAL B N 1
ATOM 13477 C CA . VAL B 1 785 ? -33.75 23.344 -1.104 1 96.62 785 VAL B CA 1
ATOM 13478 C C . VAL B 1 785 ? -32.562 23.953 -0.354 1 96.62 785 VAL B C 1
ATOM 13480 O O . VAL B 1 785 ? -31.953 24.922 -0.819 1 96.62 785 VAL B O 1
ATOM 13483 N N . VAL B 1 786 ? -32.188 23.375 0.787 1 97.12 786 VAL B N 1
ATOM 13484 C CA . VAL B 1 786 ? -31.156 23.984 1.613 1 97.12 786 VAL B CA 1
ATOM 13485 C C . VAL B 1 786 ? -29.938 23.078 1.64 1 97.12 786 VAL B C 1
ATOM 13487 O O . VAL B 1 786 ? -28.844 23.516 2.025 1 97.12 786 VAL B O 1
ATOM 13490 N N . ALA B 1 787 ? -30.078 21.812 1.262 1 98.06 787 ALA B N 1
ATOM 13491 C CA . ALA B 1 787 ? -28.969 20.875 1.22 1 98.06 787 ALA B CA 1
ATOM 13492 C C . ALA B 1 787 ? -29.25 19.719 0.268 1 98.06 787 ALA B C 1
ATOM 13494 O O . ALA B 1 787 ? -30.406 19.375 0.043 1 98.06 787 ALA B O 1
ATOM 13495 N N . THR B 1 788 ? -28.234 19.203 -0.296 1 98.12 788 THR B N 1
ATOM 13496 C CA . THR B 1 788 ? -28.328 18.016 -1.154 1 98.12 788 THR B CA 1
ATOM 13497 C C . THR B 1 788 ? -27.172 17.062 -0.867 1 98.12 788 THR B C 1
ATOM 13499 O O . THR B 1 788 ? -26.172 17.438 -0.246 1 98.12 788 THR B O 1
ATOM 13502 N N . ASP B 1 789 ? -27.297 15.828 -1.183 1 98.31 789 ASP B N 1
ATOM 13503 C CA . ASP B 1 789 ? -26.234 14.82 -1.158 1 98.31 789 ASP B CA 1
ATOM 13504 C C . ASP B 1 789 ? -26.5 13.711 -2.176 1 98.31 789 ASP B C 1
ATOM 13506 O O . ASP B 1 789 ? -27.625 13.586 -2.678 1 98.31 789 ASP B O 1
ATOM 13510 N N . ALA B 1 790 ? -25.469 13.047 -2.547 1 98.5 790 ALA B N 1
ATOM 13511 C CA . ALA B 1 790 ? -25.609 12.016 -3.568 1 98.5 790 ALA B CA 1
ATOM 13512 C C . ALA B 1 790 ? -24.75 10.797 -3.234 1 98.5 790 ALA B C 1
ATOM 13514 O O . ALA B 1 790 ? -23.609 10.938 -2.764 1 98.5 790 ALA B O 1
ATOM 13515 N N . ALA B 1 791 ? -25.297 9.617 -3.359 1 98.25 791 ALA B N 1
ATOM 13516 C CA . ALA B 1 791 ? -24.578 8.359 -3.252 1 98.25 791 ALA B CA 1
ATOM 13517 C C . ALA B 1 791 ? -24.453 7.672 -4.609 1 98.25 791 ALA B C 1
ATOM 13519 O O . ALA B 1 791 ? -25.469 7.281 -5.199 1 98.25 791 ALA B O 1
ATOM 13520 N N . TRP B 1 792 ? -23.266 7.609 -5.105 1 98.06 792 TRP B N 1
ATOM 13521 C CA . TRP B 1 792 ? -22.969 6.969 -6.383 1 98.06 792 TRP B CA 1
ATOM 13522 C C . TRP B 1 792 ? -22.656 5.488 -6.191 1 98.06 792 TRP B C 1
ATOM 13524 O O . TRP B 1 792 ? -22.266 5.066 -5.102 1 98.06 792 TRP B O 1
ATOM 13534 N N . PRO B 1 793 ? -22.953 4.617 -7.211 1 96.56 793 PRO B N 1
ATOM 13535 C CA . PRO B 1 793 ? -22.438 3.248 -7.109 1 96.56 793 PRO B CA 1
ATOM 13536 C C . PRO B 1 793 ? -20.922 3.184 -7.219 1 96.56 793 PRO B C 1
ATOM 13538 O O . PRO B 1 793 ? -20.344 3.762 -8.141 1 96.56 793 PRO B O 1
ATOM 13541 N N . ASP B 1 794 ? -20.312 2.627 -6.27 1 95.19 794 ASP B N 1
ATOM 13542 C CA . ASP B 1 794 ? -18.859 2.441 -6.277 1 95.19 794 ASP B CA 1
ATOM 13543 C C . ASP B 1 794 ? -18.484 1.136 -6.973 1 95.19 794 ASP B C 1
ATOM 13545 O O . ASP B 1 794 ? -19.25 0.169 -6.953 1 95.19 794 ASP B O 1
ATOM 13549 N N . PRO B 1 795 ? -17.281 1.106 -7.555 1 96.75 795 PRO B N 1
ATOM 13550 C CA . PRO B 1 795 ? -16.391 2.252 -7.75 1 96.75 795 PRO B CA 1
ATOM 13551 C C . PRO B 1 795 ? -16.766 3.094 -8.969 1 96.75 795 PRO B C 1
ATOM 13553 O O . PRO B 1 795 ? -17.344 2.576 -9.922 1 96.75 795 PRO B O 1
ATOM 13556 N N . ILE B 1 796 ? -16.375 4.285 -9 1 97.94 796 ILE B N 1
ATOM 13557 C CA . ILE B 1 796 ? -16.719 5.227 -10.062 1 97.94 796 ILE B CA 1
ATOM 13558 C C . ILE B 1 796 ? -16.047 4.801 -11.359 1 97.94 796 ILE B C 1
ATOM 13560 O O . ILE B 1 796 ? -16.562 5.055 -12.453 1 97.94 796 ILE B O 1
ATOM 13564 N N . LYS B 1 797 ? -14.938 4.059 -11.273 1 96.94 797 LYS B N 1
ATOM 13565 C CA . LYS B 1 797 ? -14.148 3.693 -12.445 1 96.94 797 LYS B CA 1
ATOM 13566 C C . LYS B 1 797 ? -14.93 2.76 -13.367 1 96.94 797 LYS B C 1
ATOM 13568 O O . LYS B 1 797 ? -14.594 2.615 -14.539 1 96.94 797 LYS B O 1
ATOM 13573 N N . PHE B 1 798 ? -15.992 2.062 -12.867 1 97.12 798 PHE B N 1
ATOM 13574 C CA . PHE B 1 798 ? -16.781 1.132 -13.664 1 97.12 798 PHE B CA 1
ATOM 13575 C C . PHE B 1 798 ? -17.828 1.875 -14.484 1 97.12 798 PHE B C 1
ATOM 13577 O O . PHE B 1 798 ? -18.422 1.307 -15.406 1 97.12 798 PHE B O 1
ATOM 13584 N N . LEU B 1 799 ? -18.094 3.164 -14.195 1 97.38 799 LEU B N 1
ATOM 13585 C CA . LEU B 1 799 ? -19.188 3.93 -14.781 1 97.38 799 LEU B CA 1
ATOM 13586 C C . LEU B 1 799 ? -18.75 4.598 -16.078 1 97.38 799 LEU B C 1
ATOM 13588 O O . LEU B 1 799 ? -17.594 5.016 -16.203 1 97.38 799 LEU B O 1
ATOM 13592 N N . ASP B 1 800 ? -19.656 4.613 -17.016 1 96.12 800 ASP B N 1
ATOM 13593 C CA . ASP B 1 800 ? -19.453 5.422 -18.203 1 96.12 800 ASP B CA 1
ATOM 13594 C C . ASP B 1 800 ? -19.906 6.859 -17.984 1 96.12 800 ASP B C 1
ATOM 13596 O O . ASP B 1 800 ? -21.109 7.137 -17.953 1 96.12 800 ASP B O 1
ATOM 13600 N N . LEU B 1 801 ? -19.047 7.75 -17.875 1 97 801 LEU B N 1
ATOM 13601 C CA . LEU B 1 801 ? -19.359 9.141 -17.562 1 97 801 LEU B CA 1
ATOM 13602 C C . LEU B 1 801 ? -19.094 10.039 -18.766 1 97 801 LEU B C 1
ATOM 13604 O O . LEU B 1 801 ? -18.781 11.227 -18.594 1 97 801 LEU B O 1
ATOM 13608 N N . SER B 1 802 ? -19.188 9.445 -19.906 1 93.5 802 SER B N 1
ATOM 13609 C CA . SER B 1 802 ? -19.016 10.227 -21.125 1 93.5 802 SER B CA 1
ATOM 13610 C C . SER B 1 802 ? -20.281 11.023 -21.453 1 93.5 802 SER B C 1
ATOM 13612 O O . SER B 1 802 ? -21.359 10.703 -20.969 1 93.5 802 SER B O 1
ATOM 13614 N N . ASN B 1 803 ? -20.188 12.094 -22.125 1 93.88 803 ASN B N 1
ATOM 13615 C CA . ASN B 1 803 ? -21.281 12.859 -22.719 1 93.88 803 ASN B CA 1
ATOM 13616 C C . ASN B 1 803 ? -22.312 13.25 -21.672 1 93.88 803 ASN B C 1
ATOM 13618 O O . ASN B 1 803 ? -23.5 12.938 -21.812 1 93.88 803 ASN B O 1
ATOM 13622 N N . ARG B 1 804 ? -21.938 14.039 -20.719 1 97.25 804 ARG B N 1
ATOM 13623 C CA . ARG B 1 804 ? -22.812 14.398 -19.594 1 97.25 804 ARG B CA 1
ATOM 13624 C C . ARG B 1 804 ? -23.766 15.523 -19.984 1 97.25 804 ARG B C 1
ATOM 13626 O O . ARG B 1 804 ? -24.75 15.766 -19.297 1 97.25 804 ARG B O 1
ATOM 13633 N N . GLY B 1 805 ? -23.547 16.312 -21.094 1 96.5 805 GLY B N 1
ATOM 13634 C CA . GLY B 1 805 ? -24.406 17.391 -21.531 1 96.5 805 GLY B CA 1
ATOM 13635 C C . GLY B 1 805 ? -24.375 18.594 -20.609 1 96.5 805 GLY B C 1
ATOM 13636 O O . GLY B 1 805 ? -25.422 19.094 -20.188 1 96.5 805 GLY B O 1
ATOM 13637 N N . ILE B 1 806 ? -23.203 19.141 -20.312 1 96.81 806 ILE B N 1
ATOM 13638 C CA . ILE B 1 806 ? -23.016 20.266 -19.406 1 96.81 806 ILE B CA 1
ATOM 13639 C C . ILE B 1 806 ? -23.297 21.578 -20.141 1 96.81 806 ILE B C 1
ATOM 13641 O O . ILE B 1 806 ? -22.875 21.75 -21.281 1 96.81 806 ILE B O 1
ATOM 13645 N N . SER B 1 807 ? -23.984 22.5 -19.516 1 96.38 807 SER B N 1
ATOM 13646 C CA . SER B 1 807 ? -24.25 23.828 -20.047 1 96.38 807 SER B CA 1
ATOM 13647 C C . SER B 1 807 ? -24.094 24.891 -18.984 1 96.38 807 SER B C 1
ATOM 13649 O O . SER B 1 807 ? -24.141 24.609 -17.781 1 96.38 807 SER B O 1
ATOM 13651 N N . PHE B 1 808 ? -23.859 26.156 -19.453 1 97.06 808 PHE B N 1
ATOM 13652 C CA . PHE B 1 808 ? -23.594 27.266 -18.547 1 97.06 808 PHE B CA 1
ATOM 13653 C C . PHE B 1 808 ? -24.5 28.453 -18.859 1 97.06 808 PHE B C 1
ATOM 13655 O O . PHE B 1 808 ? -24.797 28.719 -20.031 1 97.06 808 PHE B O 1
ATOM 13662 N N . ALA B 1 809 ? -24.969 29.109 -17.859 1 96.31 809 ALA B N 1
ATOM 13663 C CA . ALA B 1 809 ? -25.562 30.438 -17.938 1 96.31 809 ALA B CA 1
ATOM 13664 C C . ALA B 1 809 ? -24.797 31.438 -17.062 1 96.31 809 ALA B C 1
ATOM 13666 O O . ALA B 1 809 ? -24.562 31.172 -15.883 1 96.31 809 ALA B O 1
ATOM 13667 N N . ILE B 1 810 ? -24.422 32.562 -17.625 1 95.5 810 ILE B N 1
ATOM 13668 C CA . ILE B 1 810 ? -23.594 33.531 -16.906 1 95.5 810 ILE B CA 1
ATOM 13669 C C . ILE B 1 810 ? -24.375 34.844 -16.688 1 95.5 810 ILE B C 1
ATOM 13671 O O . ILE B 1 810 ? -24.984 35.344 -17.625 1 95.5 810 ILE B O 1
ATOM 13675 N N . SER B 1 811 ? -24.5 35.25 -15.516 1 90.06 811 SER B N 1
ATOM 13676 C CA . SER B 1 811 ? -25.062 36.531 -15.148 1 90.06 811 SER B CA 1
ATOM 13677 C C . SER B 1 811 ? -24.125 37.312 -14.219 1 90.06 811 SER B C 1
ATOM 13679 O O . SER B 1 811 ? -24.109 37.031 -13.008 1 90.06 811 SER B O 1
ATOM 13681 N N . GLU B 1 812 ? -23.469 38.438 -14.688 1 86.88 812 GLU B N 1
ATOM 13682 C CA . GLU B 1 812 ? -22.562 39.281 -13.922 1 86.88 812 GLU B CA 1
ATOM 13683 C C . GLU B 1 812 ? -21.531 38.438 -13.164 1 86.88 812 GLU B C 1
ATOM 13685 O O . GLU B 1 812 ? -20.641 37.875 -13.773 1 86.88 812 GLU B O 1
ATOM 13690 N N . ASN B 1 813 ? -21.781 38.25 -11.844 1 93.62 813 ASN B N 1
ATOM 13691 C CA . ASN B 1 813 ? -20.781 37.562 -11.023 1 93.62 813 ASN B CA 1
ATOM 13692 C C . ASN B 1 813 ? -21.266 36.188 -10.609 1 93.62 813 ASN B C 1
ATOM 13694 O O . ASN B 1 813 ? -20.844 35.656 -9.57 1 93.62 813 ASN B O 1
ATOM 13698 N N . ARG B 1 814 ? -22.141 35.562 -11.461 1 96.75 814 ARG B N 1
ATOM 13699 C CA . ARG B 1 814 ? -22.672 34.219 -11.172 1 96.75 814 ARG B CA 1
ATOM 13700 C C . ARG B 1 814 ? -22.625 33.344 -12.406 1 96.75 814 ARG B C 1
ATOM 13702 O O . ARG B 1 814 ? -22.859 33.812 -13.531 1 96.75 814 ARG B O 1
ATOM 13709 N N . VAL B 1 815 ? -22.25 32.156 -12.188 1 97.12 815 VAL B N 1
ATOM 13710 C CA . VAL B 1 815 ? -22.312 31.125 -13.227 1 97.12 815 VAL B CA 1
ATOM 13711 C C . VAL B 1 815 ? -23.266 30.016 -12.797 1 97.12 815 VAL B C 1
ATOM 13713 O O . VAL B 1 815 ? -23.172 29.516 -11.672 1 97.12 815 VAL B O 1
ATOM 13716 N N . THR B 1 816 ? -24.234 29.656 -13.609 1 97.25 816 THR B N 1
ATOM 13717 C CA . THR B 1 816 ? -25.125 28.531 -13.383 1 97.25 816 THR B CA 1
ATOM 13718 C C . THR B 1 816 ? -24.703 27.328 -14.219 1 97.25 816 THR B C 1
ATOM 13720 O O . THR B 1 816 ? -24.547 27.438 -15.438 1 97.25 816 THR B O 1
ATOM 13723 N N . VAL B 1 817 ? -24.484 26.234 -13.617 1 97.81 817 VAL B N 1
ATOM 13724 C CA . VAL B 1 817 ? -24.078 25 -14.289 1 97.81 817 VAL B CA 1
ATOM 13725 C C . VAL B 1 817 ? -25.25 24.016 -14.297 1 97.81 817 VAL B C 1
ATOM 13727 O O . VAL B 1 817 ? -25.891 23.797 -13.266 1 97.81 817 VAL B O 1
ATOM 13730 N N . SER B 1 818 ? -25.578 23.438 -15.398 1 97.81 818 SER B N 1
ATOM 13731 C CA . SER B 1 818 ? -26.578 22.391 -15.555 1 97.81 818 SER B CA 1
ATOM 13732 C C . SER B 1 818 ? -26.062 21.234 -16.391 1 97.81 818 SER B C 1
ATOM 13734 O O . SER B 1 818 ? -25 21.344 -17.016 1 97.81 818 SER B O 1
ATOM 13736 N N . SER B 1 819 ? -26.766 20.109 -16.344 1 98.06 819 SER B N 1
ATOM 13737 C CA . SER B 1 819 ? -26.344 18.938 -17.094 1 98.06 819 SER B CA 1
ATOM 13738 C C . SER B 1 819 ? -27.531 18.078 -17.484 1 98.06 819 SER B C 1
ATOM 13740 O O . SER B 1 819 ? -28.594 18.156 -16.859 1 98.06 819 SER B O 1
ATOM 13742 N N . ASP B 1 820 ? -27.359 17.234 -18.547 1 98.06 820 ASP B N 1
ATOM 13743 C CA . ASP B 1 820 ? -28.391 16.312 -19.016 1 98.06 820 ASP B CA 1
ATOM 13744 C C . ASP B 1 820 ? -28.344 14.992 -18.25 1 98.06 820 ASP B C 1
ATOM 13746 O O . ASP B 1 820 ? -29.328 14.266 -18.172 1 98.06 820 ASP B O 1
ATOM 13750 N N . ARG B 1 821 ? -27.203 14.633 -17.719 1 98.44 821 ARG B N 1
ATOM 13751 C CA . ARG B 1 821 ? -26.922 13.414 -16.953 1 98.44 821 ARG B CA 1
ATOM 13752 C C . ARG B 1 821 ? -26.141 13.727 -15.688 1 98.44 821 ARG B C 1
ATOM 13754 O O . ARG B 1 821 ? -25.562 14.812 -15.562 1 98.44 821 ARG B O 1
ATOM 13761 N N . PRO B 1 822 ? -26.109 12.789 -14.734 1 98.62 822 PRO B N 1
ATOM 13762 C CA . PRO B 1 822 ? -25.359 13.047 -13.508 1 98.62 822 PRO B CA 1
ATOM 13763 C C . PRO B 1 822 ? -23.875 13.32 -13.773 1 98.62 822 PRO B C 1
ATOM 13765 O O . PRO B 1 822 ? -23.25 12.617 -14.57 1 98.62 822 PRO B O 1
ATOM 13768 N N . VAL B 1 823 ? -23.375 14.359 -13.188 1 98.56 823 VAL B N 1
ATOM 13769 C CA . VAL B 1 823 ? -21.984 14.75 -13.289 1 98.56 823 VAL B CA 1
ATOM 13770 C C . VAL B 1 823 ? -21.281 14.57 -11.945 1 98.56 823 VAL B C 1
ATOM 13772 O O . VAL B 1 823 ? -21.781 15.039 -10.914 1 98.56 823 VAL B O 1
ATOM 13775 N N . LYS B 1 824 ? -20.156 13.859 -11.945 1 98.44 824 LYS B N 1
ATOM 13776 C CA . LYS B 1 824 ? -19.375 13.602 -10.734 1 98.44 824 LYS B CA 1
ATOM 13777 C C . LYS B 1 824 ? -18.156 14.508 -10.672 1 98.44 824 LYS B C 1
ATOM 13779 O O . LYS B 1 824 ? -17.359 14.555 -11.617 1 98.44 824 LYS B O 1
ATOM 13784 N N . GLY B 1 825 ? -17.984 15.211 -9.531 1 97.94 825 GLY B N 1
ATOM 13785 C CA . GLY B 1 825 ? -16.75 15.914 -9.219 1 97.94 825 GLY B CA 1
ATOM 13786 C C . GLY B 1 825 ? -16.469 17.078 -10.141 1 97.94 825 GLY B C 1
ATOM 13787 O O . GLY B 1 825 ? -15.375 17.188 -10.695 1 97.94 825 GLY B O 1
ATOM 13788 N N . PHE B 1 826 ? -17.484 17.938 -10.414 1 98.38 826 PHE B N 1
ATOM 13789 C CA . PHE B 1 826 ? -17.297 19.156 -11.18 1 98.38 826 PHE B CA 1
ATOM 13790 C C . PHE B 1 826 ? -16.453 20.156 -10.406 1 98.38 826 PHE B C 1
ATOM 13792 O O . PHE B 1 826 ? -16.734 20.453 -9.25 1 98.38 826 PHE B O 1
ATOM 13799 N N . VAL B 1 827 ? -15.367 20.703 -11.023 1 98.56 827 VAL B N 1
ATOM 13800 C CA . VAL B 1 827 ? -14.445 21.609 -10.352 1 98.56 827 VAL B CA 1
ATOM 13801 C C . VAL B 1 827 ? -14.102 22.781 -11.266 1 98.56 827 VAL B C 1
ATOM 13803 O O . VAL B 1 827 ? -13.711 22.578 -12.414 1 98.56 827 VAL B O 1
ATOM 13806 N N . PHE B 1 828 ? -14.305 24 -10.781 1 98.19 828 PHE B N 1
ATOM 13807 C CA . PHE B 1 828 ? -13.664 25.172 -11.375 1 98.19 828 PHE B CA 1
ATOM 13808 C C . PHE B 1 828 ? -12.211 25.281 -10.922 1 98.19 828 PHE B C 1
ATOM 13810 O O . PHE B 1 828 ? -11.914 25.109 -9.734 1 98.19 828 PHE B O 1
ATOM 13817 N N . GLU B 1 829 ? -11.359 25.516 -11.836 1 97.5 829 GLU B N 1
ATOM 13818 C CA . GLU B 1 829 ? -9.961 25.766 -11.484 1 97.5 829 GLU B CA 1
ATOM 13819 C C . GLU B 1 829 ? -9.812 27.062 -10.703 1 97.5 829 GLU B C 1
ATOM 13821 O O . GLU B 1 829 ? -10.141 28.141 -11.211 1 97.5 829 GLU B O 1
ATOM 13826 N N . GLU B 1 830 ? -9.336 26.953 -9.461 1 97.81 830 GLU B N 1
ATOM 13827 C CA . GLU B 1 830 ? -9.195 28.141 -8.641 1 97.81 830 GLU B CA 1
ATOM 13828 C C . GLU B 1 830 ? -7.762 28.672 -8.68 1 97.81 830 GLU B C 1
ATOM 13830 O O . GLU B 1 830 ? -6.82 27.906 -8.883 1 97.81 830 GLU B O 1
ATOM 13835 N N . VAL B 1 831 ? -7.625 30.016 -8.469 1 97.5 831 VAL B N 1
ATOM 13836 C CA . VAL B 1 831 ? -6.34 30.719 -8.398 1 97.5 831 VAL B CA 1
ATOM 13837 C C . VAL B 1 831 ? -6.328 31.672 -7.207 1 97.5 831 VAL B C 1
ATOM 13839 O O . VAL B 1 831 ? -7.371 31.922 -6.598 1 97.5 831 VAL B O 1
ATOM 13842 N N . GLN B 1 832 ? -5.184 32.125 -6.855 1 97.5 832 GLN B N 1
ATOM 13843 C CA . GLN B 1 832 ? -5.027 33.062 -5.738 1 97.5 832 GLN B CA 1
ATOM 13844 C C . GLN B 1 832 ? -5.93 34.281 -5.895 1 97.5 832 GLN B C 1
ATOM 13846 O O . GLN B 1 832 ? -5.996 34.875 -6.969 1 97.5 832 GLN B O 1
ATOM 13851 N N . GLY B 1 833 ? -6.617 34.594 -4.863 1 96.62 833 GLY B N 1
ATOM 13852 C CA . GLY B 1 833 ? -7.457 35.781 -4.848 1 96.62 833 GLY B CA 1
ATOM 13853 C C . GLY B 1 833 ? -8.891 35.531 -5.254 1 96.62 833 GLY B C 1
ATOM 13854 O O . GLY B 1 833 ? -9.766 36.375 -5.074 1 96.62 833 GLY B O 1
ATOM 13855 N N . MET B 1 834 ? -9.164 34.312 -5.699 1 96.06 834 MET B N 1
ATOM 13856 C CA . MET B 1 834 ? -10.5 33.938 -6.148 1 96.06 834 MET B CA 1
ATOM 13857 C C . MET B 1 834 ? -11.375 33.5 -4.969 1 96.06 834 MET B C 1
ATOM 13859 O O . MET B 1 834 ? -10.891 32.844 -4.047 1 96.06 834 MET B O 1
ATOM 13863 N N . LYS B 1 835 ? -12.633 33.906 -5.027 1 96.5 835 LYS B N 1
ATOM 13864 C CA . LYS B 1 835 ? -13.641 33.469 -4.07 1 96.5 835 LYS B CA 1
ATOM 13865 C C . LYS B 1 835 ? -14.859 32.875 -4.781 1 96.5 835 LYS B C 1
ATOM 13867 O O . LYS B 1 835 ? -15.523 33.594 -5.559 1 96.5 835 LYS B O 1
ATOM 13872 N N . LEU B 1 836 ? -15.078 31.672 -4.586 1 97.94 836 LEU B N 1
ATOM 13873 C CA . LEU B 1 836 ? -16.25 30.984 -5.098 1 97.94 836 LEU B CA 1
ATOM 13874 C C . LEU B 1 836 ? -17.203 30.625 -3.959 1 97.94 836 LEU B C 1
ATOM 13876 O O . LEU B 1 836 ? -16.766 30.234 -2.879 1 97.94 836 LEU B O 1
ATOM 13880 N N . SER B 1 837 ? -18.5 30.812 -4.219 1 97.75 837 SER B N 1
ATOM 13881 C CA . SER B 1 837 ? -19.469 30.422 -3.203 1 97.75 837 SER B CA 1
ATOM 13882 C C . SER B 1 837 ? -19.516 28.906 -3.043 1 97.75 837 SER B C 1
ATOM 13884 O O . SER B 1 837 ? -19.922 28.391 -1.995 1 97.75 837 SER B O 1
ATOM 13886 N N . ASP B 1 838 ? -19.156 28.219 -4.109 1 97.81 838 ASP B N 1
ATOM 13887 C CA . ASP B 1 838 ? -19.094 26.75 -4.059 1 97.81 838 ASP B CA 1
ATOM 13888 C C . ASP B 1 838 ? -18.203 26.203 -5.164 1 97.81 838 ASP B C 1
ATOM 13890 O O . ASP B 1 838 ? -17.859 26.922 -6.109 1 97.81 838 ASP B O 1
ATOM 13894 N N . ASN B 1 839 ? -17.688 25.031 -4.973 1 98.44 839 ASN B N 1
ATOM 13895 C CA . ASN B 1 839 ? -16.859 24.297 -5.922 1 98.44 839 ASN B CA 1
ATOM 13896 C C . ASN B 1 839 ? -16.781 22.812 -5.562 1 98.44 839 ASN B C 1
ATOM 13898 O O . ASN B 1 839 ? -17.234 22.406 -4.496 1 98.44 839 ASN B O 1
ATOM 13902 N N . GLY B 1 840 ? -16.266 21.969 -6.52 1 98.31 840 GLY B N 1
ATOM 13903 C CA . GLY B 1 840 ? -16.109 20.547 -6.234 1 98.31 840 GLY B CA 1
ATOM 13904 C C . GLY B 1 840 ? -17.438 19.844 -5.953 1 98.31 840 GLY B C 1
ATOM 13905 O O . GLY B 1 840 ? -17.562 19.156 -4.949 1 98.31 840 GLY B O 1
ATOM 13906 N N . PHE B 1 841 ? -18.438 19.984 -6.797 1 98.12 841 PHE B N 1
ATOM 13907 C CA . PHE B 1 841 ? -19.781 19.469 -6.523 1 98.12 841 PHE B CA 1
ATOM 13908 C C . PHE B 1 841 ? -20.234 18.531 -7.633 1 98.12 841 PHE B C 1
ATOM 13910 O O . PHE B 1 841 ? -19.641 18.5 -8.703 1 98.12 841 PHE B O 1
ATOM 13917 N N . ASP B 1 842 ? -21.25 17.734 -7.344 1 98.44 842 ASP B N 1
ATOM 13918 C CA . ASP B 1 842 ? -21.953 16.922 -8.336 1 98.44 842 ASP B CA 1
ATOM 13919 C C . ASP B 1 842 ? -23.156 17.688 -8.906 1 98.44 842 ASP B C 1
ATOM 13921 O O . ASP B 1 842 ? -23.688 18.594 -8.266 1 98.44 842 ASP B O 1
ATOM 13925 N N . ILE B 1 843 ? -23.5 17.344 -10.125 1 98.12 843 ILE B N 1
ATOM 13926 C CA . ILE B 1 843 ? -24.672 17.953 -10.758 1 98.12 843 ILE B CA 1
ATOM 13927 C C . ILE B 1 843 ? -25.641 16.875 -11.203 1 98.12 843 ILE B C 1
ATOM 13929 O O . ILE B 1 843 ? -25.234 15.859 -11.773 1 98.12 843 ILE B O 1
ATOM 13933 N N . MET B 1 844 ? -26.891 17.094 -10.859 1 98.31 844 MET B N 1
ATOM 13934 C CA . MET B 1 844 ? -27.953 16.188 -11.289 1 98.31 844 MET B CA 1
ATOM 13935 C C . MET B 1 844 ? -28.844 16.844 -12.344 1 98.31 844 MET B C 1
ATOM 13937 O O . MET B 1 844 ? -29.047 18.047 -12.32 1 98.31 844 MET B O 1
ATOM 13941 N N . PRO B 1 845 ? -29.375 16 -13.281 1 97.88 845 PRO B N 1
ATOM 13942 C CA . PRO B 1 845 ? -30.312 16.562 -14.266 1 97.88 845 PRO B CA 1
ATOM 13943 C C . PRO B 1 845 ? -31.5 17.25 -13.609 1 97.88 845 PRO B C 1
ATOM 13945 O O . PRO B 1 845 ? -32.062 16.734 -12.648 1 97.88 845 PRO B O 1
ATOM 13948 N N . GLY B 1 846 ? -31.766 18.406 -14.18 1 94.62 846 GLY B N 1
ATOM 13949 C CA . GLY B 1 846 ? -32.875 19.172 -13.641 1 94.62 846 GLY B CA 1
ATOM 13950 C C . GLY B 1 846 ? -32.469 20.203 -12.625 1 94.62 846 GLY B C 1
ATOM 13951 O O . GLY B 1 846 ? -33.219 21.125 -12.312 1 94.62 846 GLY B O 1
ATOM 13952 N N . GLU B 1 847 ? -31.312 20.062 -12.102 1 93.62 847 GLU B N 1
ATOM 13953 C CA . GLU B 1 847 ? -30.781 21.031 -11.148 1 93.62 847 GLU B CA 1
ATOM 13954 C C . GLU B 1 847 ? -30.031 22.156 -11.859 1 93.62 847 GLU B C 1
ATOM 13956 O O . GLU B 1 847 ? -29.438 21.938 -12.914 1 93.62 847 GLU B O 1
ATOM 13961 N N . LYS B 1 848 ? -30.125 23.312 -11.305 1 95.25 848 LYS B N 1
ATOM 13962 C CA . LYS B 1 848 ? -29.312 24.469 -11.664 1 95.25 848 LYS B CA 1
ATOM 13963 C C . LYS B 1 848 ? -28.406 24.891 -10.516 1 95.25 848 LYS B C 1
ATOM 13965 O O . LYS B 1 848 ? -28.844 25.531 -9.57 1 95.25 848 LYS B O 1
ATOM 13970 N N . HIS B 1 849 ? -27.156 24.578 -10.633 1 96.88 849 HIS B N 1
ATOM 13971 C CA . HIS B 1 849 ? -26.219 24.906 -9.578 1 96.88 849 HIS B CA 1
ATOM 13972 C C . HIS B 1 849 ? -25.594 26.281 -9.805 1 96.88 849 HIS B C 1
ATOM 13974 O O . HIS B 1 849 ? -24.891 26.5 -10.797 1 96.88 849 HIS B O 1
ATOM 13980 N N . VAL B 1 850 ? -25.812 27.188 -8.945 1 97 850 VAL B N 1
ATOM 13981 C CA . VAL B 1 850 ? -25.375 28.578 -9.102 1 97 850 VAL B CA 1
ATOM 13982 C C . VAL B 1 850 ? -24.125 28.812 -8.25 1 97 850 VAL B C 1
ATOM 13984 O O . VAL B 1 850 ? -24.125 28.5 -7.055 1 97 850 VAL B O 1
ATOM 13987 N N . VAL B 1 851 ? -23.062 29.375 -8.805 1 97.81 851 VAL B N 1
ATOM 13988 C CA . VAL B 1 851 ? -21.844 29.719 -8.102 1 97.81 851 VAL B CA 1
ATOM 13989 C C . VAL B 1 851 ? -21.547 31.219 -8.266 1 97.81 851 VAL B C 1
ATOM 13991 O O . VAL B 1 851 ? -21.438 31.703 -9.383 1 97.81 851 VAL B O 1
ATOM 13994 N N . ALA B 1 852 ? -21.438 31.906 -7.199 1 98 852 ALA B N 1
ATOM 13995 C CA . ALA B 1 852 ? -20.984 33.281 -7.211 1 98 852 ALA B CA 1
ATOM 13996 C C . ALA B 1 852 ? -19.469 33.375 -7.355 1 98 852 ALA B C 1
ATOM 13998 O O . ALA B 1 852 ? -18.734 32.562 -6.766 1 98 852 ALA B O 1
ATOM 13999 N N . VAL B 1 853 ? -19.016 34.344 -8.164 1 97.19 853 VAL B N 1
ATOM 14000 C CA . VAL B 1 853 ? -17.594 34.438 -8.492 1 97.19 853 VAL B CA 1
ATOM 14001 C C . VAL B 1 853 ? -17.094 35.844 -8.141 1 97.19 853 VAL B C 1
ATOM 14003 O O . VAL B 1 853 ? -17.672 36.844 -8.57 1 97.19 853 VAL B O 1
ATOM 14006 N N . GLU B 1 854 ? -16.078 35.906 -7.395 1 96.44 854 GLU B N 1
ATOM 14007 C CA . GLU B 1 854 ? -15.336 37.125 -7.105 1 96.44 854 GLU B CA 1
ATOM 14008 C C . GLU B 1 854 ? -13.828 36.906 -7.273 1 96.44 854 GLU B C 1
ATOM 14010 O O . GLU B 1 854 ? -13.336 35.812 -7.121 1 96.44 854 GLU B O 1
ATOM 14015 N N . GLY B 1 855 ? -13.141 38 -7.562 1 94.06 855 GLY B N 1
ATOM 14016 C CA . GLY B 1 855 ? -11.695 37.906 -7.645 1 94.06 855 GLY B CA 1
ATOM 14017 C C . GLY B 1 855 ? -11.156 38.219 -9.023 1 94.06 855 GLY B C 1
ATOM 14018 O O . GLY B 1 855 ? -11.766 38.969 -9.781 1 94.06 855 GLY B O 1
ATOM 14019 N N . PRO B 1 856 ? -10.008 37.625 -9.375 1 94.19 856 PRO B N 1
ATOM 14020 C CA . PRO B 1 856 ? -9.266 38.062 -10.562 1 94.19 856 PRO B CA 1
ATOM 14021 C C . PRO B 1 856 ? -9.773 37.438 -11.844 1 94.19 856 PRO B C 1
ATOM 14023 O O . PRO B 1 856 ? -9.422 37.875 -12.945 1 94.19 856 PRO B O 1
ATOM 14026 N N . VAL B 1 857 ? -10.57 36.375 -11.758 1 93.44 857 VAL B N 1
ATOM 14027 C CA . VAL B 1 857 ? -11.109 35.688 -12.93 1 93.44 857 VAL B CA 1
ATOM 14028 C C . VAL B 1 857 ? -12.617 35.938 -13.008 1 93.44 857 VAL B C 1
ATOM 14030 O O . VAL B 1 857 ? -13.344 35.656 -12.047 1 93.44 857 VAL B O 1
ATOM 14033 N N . SER B 1 858 ? -13.062 36.375 -14.133 1 93.94 858 SER B N 1
ATOM 14034 C CA . SER B 1 858 ? -14.5 36.594 -14.289 1 93.94 858 SER B CA 1
ATOM 14035 C C . SER B 1 858 ? -15.234 35.281 -14.562 1 93.94 858 SER B C 1
ATOM 14037 O O . SER B 1 858 ? -14.617 34.312 -14.969 1 93.94 858 SER B O 1
ATOM 14039 N N . ALA B 1 859 ? -16.469 35.281 -14.328 1 94 859 ALA B N 1
ATOM 14040 C CA . ALA B 1 859 ? -17.297 34.062 -14.422 1 94 859 ALA B CA 1
ATOM 14041 C C . ALA B 1 859 ? -17.188 33.438 -15.812 1 94 859 ALA B C 1
ATOM 14043 O O . ALA B 1 859 ? -17.219 32.219 -15.945 1 94 859 ALA B O 1
ATOM 14044 N N . ASP B 1 860 ? -17.078 34.25 -16.844 1 93.62 860 ASP B N 1
ATOM 14045 C CA . ASP B 1 860 ? -17.078 33.75 -18.219 1 93.62 860 ASP B CA 1
ATOM 14046 C C . ASP B 1 860 ? -15.719 33.188 -18.594 1 93.62 860 ASP B C 1
ATOM 14048 O O . ASP B 1 860 ? -15.594 32.5 -19.609 1 93.62 860 ASP B O 1
ATOM 14052 N N . LYS B 1 861 ? -14.742 33.375 -17.75 1 94.69 861 LYS B N 1
ATOM 14053 C CA . LYS B 1 861 ? -13.391 32.938 -18.062 1 94.69 861 LYS B CA 1
ATOM 14054 C C . LYS B 1 861 ? -12.953 31.797 -17.172 1 94.69 861 LYS B C 1
ATOM 14056 O O . LYS B 1 861 ? -11.789 31.375 -17.203 1 94.69 861 LYS B O 1
ATOM 14061 N N . LEU B 1 862 ? -13.836 31.328 -16.406 1 96.12 862 LEU B N 1
ATOM 14062 C CA . LEU B 1 862 ? -13.523 30.188 -15.547 1 96.12 862 LEU B CA 1
ATOM 14063 C C . LEU B 1 862 ? -13.188 28.953 -16.375 1 96.12 862 LEU B C 1
ATOM 14065 O O . LEU B 1 862 ? -13.781 28.734 -17.422 1 96.12 862 LEU B O 1
ATOM 14069 N N . ARG B 1 863 ? -12.172 28.203 -15.961 1 97.12 863 ARG B N 1
ATOM 14070 C CA . ARG B 1 863 ? -11.875 26.875 -16.484 1 97.12 863 ARG B CA 1
ATOM 14071 C C . ARG B 1 863 ? -12.492 25.797 -15.609 1 97.12 863 ARG B C 1
ATOM 14073 O O . ARG B 1 863 ? -12.656 25.984 -14.398 1 97.12 863 ARG B O 1
ATOM 14080 N N . TRP B 1 864 ? -12.852 24.672 -16.203 1 97.5 864 TRP B N 1
ATOM 14081 C CA . TRP B 1 864 ? -13.602 23.672 -15.445 1 97.5 864 TRP B CA 1
ATOM 14082 C C . TRP B 1 864 ? -13.312 22.266 -15.961 1 97.5 864 TRP B C 1
ATOM 14084 O O . TRP B 1 864 ? -12.742 22.094 -17.031 1 97.5 864 TRP B O 1
ATOM 14094 N N . THR B 1 865 ? -13.539 21.281 -15.18 1 98 865 THR B N 1
ATOM 14095 C CA . THR B 1 865 ? -13.492 19.875 -15.547 1 98 865 THR B CA 1
ATOM 14096 C C . THR B 1 865 ? -14.375 19.047 -14.617 1 98 865 THR B C 1
ATOM 14098 O O . THR B 1 865 ? -15.039 19.594 -13.734 1 98 865 THR B O 1
ATOM 14101 N N . HIS B 1 866 ? -14.586 17.812 -14.898 1 98.19 866 HIS B N 1
ATOM 14102 C CA . HIS B 1 866 ? -15.297 16.828 -14.086 1 98.19 866 HIS B CA 1
ATOM 14103 C C . HIS B 1 866 ? -14.789 15.422 -14.344 1 98.19 866 HIS B C 1
ATOM 14105 O O . HIS B 1 866 ? -14.023 15.195 -15.289 1 98.19 866 HIS B O 1
ATOM 14111 N N . ILE B 1 867 ? -15.109 14.5 -13.516 1 98 867 ILE B N 1
ATOM 14112 C CA . ILE B 1 867 ? -14.727 13.109 -13.742 1 98 867 ILE B CA 1
ATOM 14113 C C . ILE B 1 867 ? -15.312 12.617 -15.062 1 98 867 ILE B C 1
ATOM 14115 O O . ILE B 1 867 ? -16.516 12.758 -15.305 1 98 867 ILE B O 1
ATOM 14119 N N . GLY B 1 868 ? -14.477 12.102 -15.891 1 95.25 868 GLY B N 1
ATOM 14120 C CA . GLY B 1 868 ? -14.922 11.602 -17.188 1 95.25 868 GLY B CA 1
ATOM 14121 C C . GLY B 1 868 ? -14.836 12.641 -18.281 1 95.25 868 GLY B C 1
ATOM 14122 O O . GLY B 1 868 ? -15.109 12.336 -19.453 1 95.25 868 GLY B O 1
ATOM 14123 N N . ALA B 1 869 ? -14.438 13.859 -17.969 1 96 869 ALA B N 1
ATOM 14124 C CA . ALA B 1 869 ? -14.32 14.914 -18.984 1 96 869 ALA B CA 1
ATOM 14125 C C . ALA B 1 869 ? -13.211 14.602 -19.984 1 96 869 ALA B C 1
ATOM 14127 O O . ALA B 1 869 ? -12.281 13.852 -19.672 1 96 869 ALA B O 1
ATOM 14128 N N . ASP B 1 870 ? -13.273 15.219 -21.078 1 90.94 870 ASP B N 1
ATOM 14129 C CA . ASP B 1 870 ? -12.289 15 -22.141 1 90.94 870 ASP B CA 1
ATOM 14130 C C . ASP B 1 870 ? -10.961 15.672 -21.797 1 90.94 870 ASP B C 1
ATOM 14132 O O . ASP B 1 870 ? -9.891 15.164 -22.141 1 90.94 870 ASP B O 1
ATOM 14136 N N . ASP B 1 871 ? -11.141 16.875 -21.156 1 92 871 ASP B N 1
ATOM 14137 C CA . ASP B 1 871 ? -9.953 17.641 -20.797 1 92 871 ASP B CA 1
ATOM 14138 C C . ASP B 1 871 ? -10.055 18.188 -19.375 1 92 871 ASP B C 1
ATOM 14140 O O . ASP B 1 871 ? -11.148 18.219 -18.797 1 92 871 ASP B O 1
ATOM 14144 N N . ALA B 1 872 ? -8.906 18.562 -18.797 1 93.12 872 ALA B N 1
ATOM 14145 C CA . ALA B 1 872 ? -8.852 18.922 -17.391 1 93.12 872 ALA B CA 1
ATOM 14146 C C . ALA B 1 872 ? -8.969 20.422 -17.188 1 93.12 872 ALA B C 1
ATOM 14148 O O . ALA B 1 872 ? -9.195 20.891 -16.078 1 93.12 872 ALA B O 1
ATOM 14149 N N . SER B 1 873 ? -8.875 21.234 -18.156 1 94.69 873 SER B N 1
ATOM 14150 C CA . SER B 1 873 ? -8.93 22.688 -18.078 1 94.69 873 SER B CA 1
ATOM 14151 C C . SER B 1 873 ? -9.727 23.281 -19.234 1 94.69 873 SER B C 1
ATOM 14153 O O . SER B 1 873 ? -9.211 24.109 -19.984 1 94.69 873 SER B O 1
ATOM 14155 N N . MET B 1 874 ? -10.961 22.984 -19.219 1 96.19 874 MET B N 1
ATOM 14156 C CA . MET B 1 874 ? -11.812 23.359 -20.344 1 96.19 874 MET B CA 1
ATOM 14157 C C . MET B 1 874 ? -12.352 24.766 -20.172 1 96.19 874 MET B C 1
ATOM 14159 O O . MET B 1 874 ? -12.531 25.234 -19.047 1 96.19 874 MET B O 1
ATOM 14163 N N . GLU B 1 875 ? -12.664 25.469 -21.219 1 96.06 875 GLU B N 1
ATOM 14164 C CA . GLU B 1 875 ? -13.242 26.812 -21.203 1 96.06 875 GLU B CA 1
ATOM 14165 C C . GLU B 1 875 ? -14.766 26.75 -21.234 1 96.06 875 GLU B C 1
ATOM 14167 O O . GLU B 1 875 ? -15.344 25.781 -21.734 1 96.06 875 GLU B O 1
ATOM 14172 N N . ILE B 1 876 ? -15.297 27.781 -20.609 1 93.25 876 ILE B N 1
ATOM 14173 C CA . ILE B 1 876 ? -16.75 27.906 -20.719 1 93.25 876 ILE B CA 1
ATOM 14174 C C . ILE B 1 876 ? -17.125 28.391 -22.109 1 93.25 876 ILE B C 1
ATOM 14176 O O . ILE B 1 876 ? -16.625 29.422 -22.578 1 93.25 876 ILE B O 1
ATOM 14180 N N . ASN B 1 877 ? -17.719 27.531 -22.891 1 79.75 877 ASN B N 1
ATOM 14181 C CA . ASN B 1 877 ? -18.219 27.938 -24.203 1 79.75 877 ASN B CA 1
ATOM 14182 C C . ASN B 1 877 ? -19.656 28.422 -24.125 1 79.75 877 ASN B C 1
ATOM 14184 O O . ASN B 1 877 ? -20.562 27.641 -23.812 1 79.75 877 ASN B O 1
ATOM 14188 N N . THR B 1 878 ? -19.891 29.688 -24 1 62.53 878 THR B N 1
ATOM 14189 C CA . THR B 1 878 ? -21.266 30.188 -24.031 1 62.53 878 THR B CA 1
ATOM 14190 C C . THR B 1 878 ? -21.828 30.172 -25.453 1 62.53 878 THR B C 1
ATOM 14192 O O . THR B 1 878 ? -21.156 30.609 -26.391 1 62.53 878 THR B O 1
ATOM 14195 N N . ARG B 1 879 ? -22.391 29.172 -25.906 1 46.88 879 ARG B N 1
ATOM 14196 C CA . ARG B 1 879 ? -23.078 29.344 -27.172 1 46.88 879 ARG B CA 1
ATOM 14197 C C . ARG B 1 879 ? -23.672 30.75 -27.281 1 46.88 879 ARG B C 1
ATOM 14199 O O . ARG B 1 879 ? -24.375 31.203 -26.375 1 46.88 879 ARG B O 1
ATOM 14206 N N . ARG B 1 880 ? -23.078 31.422 -28.359 1 30.92 880 ARG B N 1
ATOM 14207 C CA . ARG B 1 880 ? -23.891 32.5 -28.891 1 30.92 880 ARG B CA 1
ATOM 14208 C C . ARG B 1 880 ? -25.141 31.969 -29.594 1 30.92 880 ARG B C 1
ATOM 14210 O O . ARG B 1 880 ? -25.047 31.031 -30.391 1 30.92 880 ARG B O 1
#

pLDDT: mean 95.27, std 7.1, range [30.28, 98.88]

Solvent-accessible surface area (backbone atoms only — not comparable to full-atom values): 89956 Å² total; per-residue (Å²): 102,63,54,45,75,47,75,61,54,63,69,39,26,32,36,56,62,90,42,90,66,86,63,72,40,71,49,73,52,56,34,28,35,50,64,59,33,35,47,70,68,64,73,48,75,62,49,59,33,47,58,20,37,60,25,52,43,68,58,26,71,42,39,39,35,37,34,34,63,44,67,43,70,82,76,82,47,96,69,52,44,35,31,43,35,35,56,16,39,37,29,34,32,42,32,24,44,70,84,38,78,76,47,75,47,66,37,29,77,35,64,47,76,39,79,35,68,90,61,59,43,76,91,36,76,32,42,41,35,38,38,27,49,25,59,59,55,50,11,45,49,49,45,63,72,42,48,88,80,43,75,66,45,59,71,57,34,64,48,28,53,65,68,39,54,53,52,44,43,31,66,22,44,59,62,43,65,52,51,50,71,36,36,45,44,32,58,40,32,38,37,34,30,24,36,38,63,74,44,75,46,75,53,69,47,53,42,95,83,54,48,31,36,41,35,36,39,36,35,36,40,48,72,67,84,53,94,66,27,28,35,38,38,37,34,28,48,92,88,40,74,80,40,77,47,77,39,70,59,49,93,84,23,60,46,74,44,76,50,73,42,74,62,57,75,50,35,28,48,53,93,74,47,56,48,38,59,30,42,39,34,42,31,38,29,45,89,86,41,70,26,24,71,49,71,44,67,33,38,49,63,41,71,43,76,46,69,45,80,50,99,67,37,30,35,32,33,39,29,49,71,88,38,80,42,73,41,35,32,26,24,39,62,54,70,37,78,53,67,46,69,64,45,65,65,55,40,33,49,54,45,48,52,40,42,74,32,42,28,36,25,37,33,39,43,12,34,35,67,87,73,55,65,50,44,54,49,33,23,35,64,55,12,28,32,28,39,36,35,36,78,32,51,35,32,50,42,78,70,55,66,74,59,46,52,57,45,51,55,32,51,56,53,49,44,63,67,49,70,47,41,60,25,57,57,35,39,24,41,20,30,34,33,62,54,42,34,59,73,69,66,39,62,80,58,76,85,63,84,52,64,69,58,31,62,72,42,79,38,25,36,52,44,46,32,76,42,52,47,54,50,50,41,46,72,70,41,62,80,61,47,74,39,53,35,43,35,25,24,88,77,49,60,45,74,42,44,37,26,43,27,23,63,44,45,38,51,56,47,84,76,46,46,59,55,87,49,40,84,81,60,60,29,10,16,32,67,28,30,48,44,59,26,48,51,46,67,62,57,52,50,64,26,42,74,53,75,93,40,70,40,73,71,17,64,45,48,43,64,36,32,34,37,66,48,44,65,44,48,51,49,27,59,38,56,67,33,34,73,71,49,64,53,43,59,39,33,30,51,47,30,24,45,49,25,15,51,36,36,35,41,41,47,42,49,46,51,50,33,32,19,37,91,93,50,48,50,17,19,30,41,18,38,39,24,40,47,27,39,50,67,45,36,32,34,37,29,19,40,48,68,67,32,69,39,32,26,39,41,26,42,20,55,52,43,34,51,61,27,42,45,46,46,54,64,83,66,59,74,49,41,35,88,42,45,61,37,96,83,64,72,37,56,26,52,68,55,62,81,58,44,69,36,38,58,40,29,32,35,32,33,38,40,27,64,38,85,54,63,43,72,34,36,40,38,40,39,36,32,21,43,82,72,27,44,65,78,53,82,66,47,75,44,82,43,72,38,44,43,48,15,39,33,79,74,44,75,70,40,77,48,82,51,30,34,81,67,51,86,47,58,64,51,58,73,54,75,89,59,51,51,57,46,33,44,37,36,39,32,25,48,97,83,40,75,69,28,61,34,65,25,69,64,70,51,53,42,67,57,75,49,60,87,36,57,73,48,71,47,79,55,86,46,26,34,31,42,35,30,51,13,52,40,51,51,33,31,64,70,58,46,69,68,50,46,62,76,60,49,40,41,69,45,45,45,87,44,74,48,73,27,42,43,42,58,84,56,53,50,74,66,41,30,31,30,36,60,61,49,94,52,50,71,36,71,61,73,70,82,128,103,62,53,44,75,47,74,61,54,63,71,39,25,33,38,54,64,88,42,89,64,84,62,68,40,71,48,74,52,56,35,27,36,49,63,59,32,34,47,70,68,64,72,48,75,63,50,60,33,47,58,21,37,62,25,52,44,65,58,26,70,42,39,39,34,39,36,33,62,44,69,43,72,81,76,80,48,97,70,52,45,37,31,45,36,35,55,16,39,37,27,34,32,43,33,25,43,69,84,38,79,77,49,76,46,69,38,29,77,36,63,46,78,39,79,35,69,91,61,59,44,77,90,38,75,34,42,41,35,40,38,26,47,25,59,59,54,50,11,44,50,49,45,63,71,42,49,90,80,44,78,65,46,58,71,56,34,62,48,29,54,64,68,40,55,53,53,44,44,32,64,22,44,59,63,43,64,50,50,50,72,36,36,46,44,32,57,39,33,38,38,34,29,26,36,40,63,74,44,73,43,76,49,69,47,54,42,93,83,55,49,32,38,41,35,36,40,38,34,35,41,49,72,67,82,52,92,67,26,28,34,38,38,36,34,28,47,93,88,39,71,80,43,78,45,78,38,72,60,48,93,86,24,60,46,75,44,78,50,73,41,73,61,57,76,49,36,29,48,52,92,75,50,55,48,40,61,31,42,40,36,40,31,37,28,45,91,86,40,68,27,25,70,49,71,45,67,33,39,50,65,42,73,44,77,48,70,45,81,52,98,68,38,30,34,33,33,41,30,48,70,88,38,79,42,72,41,35,31,26,24,37,61,53,68,38,78,53,67,47,70,63,45,64,64,55,41,33,48,54,46,48,51,40,42,74,32,42,29,37,26,36,34,38,43,11,36,34,66,88,74,55,66,49,43,54,50,33,22,35,63,54,13,27,33,29,39,36,34,36,78,33,52,34,33,50,41,78,69,54,67,74,60,48,53,58,45,51,55,32,50,54,52,50,45,61,67,48,69,48,42,61,24,58,56,34,37,25,41,21,30,35,33,64,54,42,36,60,74,70,66,39,61,81,58,77,84,63,83,54,64,69,57,33,62,72,42,79,38,25,36,51,44,46,32,75,43,53,47,53,51,50,40,46,72,69,41,62,78,60,48,76,38,54,35,44,36,26,23,88,77,49,60,44,73,41,43,38,25,42,27,22,62,41,42,38,44,58,46,83,75,46,48,60,55,88,50,40,84,80,58,60,30,9,15,31,65,29,28,49,47,59,26,49,49,47,66,63,58,54,49,63,28,42,74,54,76,93,41,70,40,72,72,16,64,46,49,44,64,37,32,36,35,66,47,44,66,42,47,52,49,26,60,37,54,70,34,35,73,71,51,63,54,43,58,38,32,30,49,47,31,26,45,49,24,15,52,37,37,36,41,42,48,43,50,45,49,50,33,30,20,36,91,93,51,46,48,18,18,30,41,18,37,39,26,40,48,27,39,50,65,47,36,32,34,37,30,19,40,49,68,68,33,67,38,33,25,40,41,26,42,20,54,52,43,34,54,60,26,40,46,45,46,55,62,82,65,61,74,49,39,35,88,41,44,64,38,98,83,62,73,39,56,26,53,66,57,61,81,58,44,69,37,39,57,39,28,33,36,32,34,38,39,27,63,38,84,54,63,43,71,34,35,40,38,39,39,37,32,22,44,83,72,28,43,66,78,53,82,64,47,76,45,82,43,72,38,47,42,48,15,38,34,80,73,42,73,70,39,77,46,81,51,29,32,80,67,51,86,46,57,65,52,59,74,54,75,89,60,52,51,56,45,33,44,37,37,39,31,25,48,98,85,42,76,71,28,61,33,65,26,69,65,71,49,53,41,67,57,74,50,63,86,34,57,74,47,72,48,78,55,88,47,26,35,29,42,34,30,51,14,52,38,50,51,33,33,63,69,58,47,68,67,50,44,61,76,57,50,41,41,70,45,47,45,87,45,74,50,73,28,41,44,41,59,84,58,53,50,75,67,42,30,30,30,36,59,61,49,93,51,49,70,37,71,62,73,69,82,128

Secondary structure (DSSP, 8-state):
---EEEE--SS-EEEETT-S--PPEEPSSSS--HHHHHHHTT-S--TTSTTGGGGGGGGGGS-EEEEEEEEPP---STT-EEEEEES--BSEEEEEETTEEEEEEEBTT--EEEE-TTT--TTSEEEEEEEE--HHHHHHHHHHHTTTT----BSSS-GGGGGSBS-GGGG-BTTB------B--S-EEEEEESEEEEEEEEEEEE-TTSSEEEEEEEEEEEE---TTEEEEEEEEETTEEEEEEEEEPPTTSEEEEEEEEESPPPB--TTTS-B--EEEEEEEEETTEEEEEEEEEE----EEEE--EETTEE--EEEETTEEE-EEEEEE--S-S-GGG--HHHHHHHHHHHHHTT--EEEEPTTS-S--HHHHHHHHHHT-EEEEE-S-BSB-----HHHHHHHHHHHHHHHHHHTT-TTEEEEES-BSHHHHHHHHT----TT---HHHHHHSS-THHHIIIIIHHHHHHHH-TTSEEES-BSB-TTS-TT-TTSSBEE-GGGTSTT---GGGGGGS--S-EEE----B---HHHHHHH---GGG-STT-HHHHHT--STTHHHHHHHHHHHHS----SHHHHHHHHHHHHHHHHHHHHHHHHHTT-BTTB-S--EEEES-S--SSS--BS-SB-TTSPBPHHHHHHHHHTSSEEEEEEE----SSS---BSSTTT--B-S---TTHHHH--EEEEEEEE--SS-EEEEEEEEEEETTTSSBSS--EEEEEEEPTTSEEEEEEEEEPPPSSTTTT-TTS---TTT---EEEEEEEEETTEEEEEEEEPPSPGGGS-------EEEEETTEEEEE-SS-EEEEEEPP-TT-EES--SEEE-TT--EEEEEESSS-GGG-EEE-TT-S-SSEE-----/---EEEE--SS-EEEETT-S--PPEEPSSSS--HHHHHHHTT-S--TTSTTGGGGGGGGGGS-EEEEEEEEPP---STT-EEEEEES--BSEEEEEETTEEEEEEEBTT--EEEE-TTT--TTSEEEEEEEE--HHHHHHHHHHHTTTT----BSSS-GGGGGSBS-GGGG-BTTB------B--S-EEEEEESEEEEEEEEEEEE-TTSSEEEEEEEEEEEE---TTEEEEEEEEETTEEEEEEEEEPPTTSEEEEEEEEESPPPB--TTTS-B--EEEEEEEEETTEEEEEEEEEE----EEEE--EETTEE--EEEETTEEE-EEEEEE--S-S-GGG--HHHHHHHHHHHHHTT--EEEEPTTS-S--HHHHHHHHHHT-EEEEE-S-BSB-----HHHHHHHHHHHHHHHHHHTT-TTEEEEES-BSHHHHHHHHT----TT---HHHHHHSS-THHHIIIIIHHHHHHHH-TTSEEES-BSB-TTS-TT-TTSSBEE-TTTTSTT---GGGGGGS--S-EEE----B---HHHHHHH---GGG-STT-HHHHHT--STTHHHHHHHHHHHHS----SHHHHHHHHHHHHHHHHHHHHHHHHHTT-BTTB-S--EEEES-S--SSS--BS-SB-TTSPBPHHHHHHHHHTSSEEEEEEE----SSS---BSSTTT--B-S---TTHHHH-EEEEEEEEE--SS-EEEEEEEEEEETTTSSBSS--EEEEEEEPTTEEEEEEEEEEEPPSSTTTT-TTS---TTT---EEEEEEEEETTEEEEEEEEPPSPGGGS-------EEEEETTEEEEE-SS-EEEEEEPP-TT-EES--SEEE-TT--EEEEEESSS-GGG-EEE-TT-S-SSEE-----

Foldseek 3Di:
DAKDKFWPWDAKWKDWPPPPDPDTHGAPTPPFWPVNRCVVVPVADDCQAFNRLVVCLCVLQTKMKMKGKDADDQPPDPFKWKKKKQQFFQAFKFKDKQRHTFDTGQAGLFIDITTCVVPDDHGDMMMIMMMGHRLQVVLVVVCVVCVVQADQFFPDADSSLQRGNHQQCCSPDLQGGNHRIGGSLDIIMMIMAQKEWPDWDWFWDADLLNFKIKTKIKTAMDHDDDQQKKKWKFKDFPRRTQDIDIGGQDPRRIDIDIDMDGRDDAAAAAPPDALGWIKIKMFIDGPRRTRYMDIDIFGDKAKDFAFPQAPLATFGFMAISNATAQQAFAEDAQLAPRNSPQDLVNLLLLLVLRLLLLGAEYEYAQSHHLDDVSNLVSCSRSRHAYEYEHNAEGIQHADPDVSVVVVLSSLLVSLSVNLRRPSYAEYEHHECVVVNCVVVVWDDQLPDPDLVCCNNTNRVCLNSQVPVNLVSCCVRRVSHHYHSYVQDDSRDPSQDQRGGEHAQACCQPDVVDALLCLLVGHHSEHAEYFAWAAAFPQLVCRNYPDPVQQWPPRPRQVSQSSNPPNVVRQVVLQVQFADDDTGRLVRRLSSLLSRQVSLLSNLLSQLQQCADVSRRGYRYHYYHRQEHNHRGTDRHQAYSLRWGGQNSQSSSQSNPQKEKDKEKDDFDQPFACDDPDPPPSDGDDDGDPQDLQQWMFMWMKMAHQAQAWAWKKKKKFKAWQVFLHTPDDIDMDTDTHHHRRMGTDDDRHIDDHQAPPSVDPVDDDDLVSRTFIKTKMFIDHPRHTDYIYIYGPPRPHSDQNPDFAWAWDDDWQKIKIATRGKFAQKAWRTDRFKDKSHGRDIHGHPDIDMIGIDGDAGPQAIFIDTRNGPDSGHGHDHDD/DAKDKFWPWDAKWKDWVVPPDPDTHGAPTPPFKPVNRCVVVPVADDVQAFNRLVVCLCVLQTKMKMKGKDADDQPPDPFKWKKKKQQFFQAFKFKDKQRHTQDTGQAGLFIDITTCVVPDDHGDMMMIMMMGHRLQVVLVVVCVVCVVQADQFFPDADSSLQSGNHQQCCSPDLQHGNHRIGGSLDIIMMIMAQKEWPDWDWFWDADLLNFKIKTKIKTAMDHDDDQQKKKWKFKDFPRRTQDIDIGGQDPRRIDMDIDMDGRDDAAAAAPPDALGWIKIKMFIAGPRRTRYMDIDIFGDKDKDFAFPQAPLATFTFMAISNATAQQAFAEDAQLAPRNSPQDLVNLLLLLVLRLLLLGQEYEYAQSHHLDDVSNLVSCSRSRHAYEYEHNAEGIQHADPPVSVVVVLSSLLVSLSVNLRRPRYAEYEHHECVVVSCVVVVWDDQLPDPDLVCCNNTNRVCLNSQVPVNLVSCCVRPVSHHYHSYVQDDSRDPSQDQRGGEHAQACCQPDVVDALLCLLVGHHSEHAEYFAWAAAFPVLVCRNYPDPVQQWPPRPRQVSQSSNPPNVVRQVVLQVQFADDDTHRLVRRLSSLLSRQVSLLSNLLSQLQQCADVSRRGYRYHYYHRQEHNHRGTDRHQAYSLRWGGQNSQSSSQSNPQKEKDKEKDDFDQPFACDDPDPPRSDGDDDGDPQDLLQWMFMWMKMAHQAQAWAWKKKKKFKAWQVFLHTPDDIDMDTDTAHGRRMGTDDDRHIDDHQAPPSVDPVDDDDLVSRTFTKTKMFMDHPRHTDYIYIYGPPRPHSDQNPPFAWAWDDDWQKIKIATRGKFAQKAWRTDRFKDKSHGRDIHGHPDIDMIGIDGDAGPQAIFIDTRNGPDSGHGHDHDD

Organism: Metarhizium robertsii (strain ARSEF 23 / ATCC MYA-3075) (NCBI:txid655844)

Nearest PDB structures (foldseek):
  2vot-assembly1_A  TM=8.996E-01  e=3.063E-86  Bacteroides thetaiotaomicron VPI-5482
  2vl4-assembly1_A  TM=9.010E-01  e=2.971E-85  Bacteroides thetaiotaomicron VPI-5482
  2vmf-assembly2_B  TM=8.992E-01  e=2.296E-84  Bacteroides thetaiotaomicron VPI-5482
  2vqu-assembly2_B  TM=8.999E-01  e=4.540E-84  Bacteroides thetaiotaomicron
  2wbk-assembly1_A  TM=8.962E-01  e=1.157E-82  Bacteroides thetaiotaomicron VPI-5482